Protein 5KYO (pdb70)

Foldseek 3Di:
DDDDDPLADPLQEDADDLFDWDPPPDDPLVSLVVVLVPGPAQWHWYPPQCIAIEGQAAVRLQCLQAVCVFWFLLFWFGPCVPVRVLLRDPPSRPDPPQNVLVLVLLQVLLDCVLCVVLLVVLLVLLLVLCVVCVVVQKDFCLPSPLQSPQLSSLCVQQVDDPVCSVVSSVLLVVCCVDNVNSLVVLLVVCVVVLVVCLVPPDSHSSSVLQPDDRVNDHDDSRNSSRVSSCSSNVCRLQLSQLVQVLVQVLQVPVVVLLVCLVPVVLQLLLLLLSLLQDQFAKIKTFGQDFDDDRNTTDHHGHMYIRGLSSNSSRCVPHPPSNDRDSVDPDRDGQSQTHHSNRNSNVVVSSSSSSSNSVSCSVRASDKHFVVNDRWIWGGDSGIHTPTTMMGGDD/DDDDPQADPQLEDADDLFFWDDPPDDPLNSLVVVLVVHAQWHWYPPQCIAIEGQAAVRLQCQLAVCVFWFLLFWDGPCVPVRVLPRDPPSRDDPPQNVLVLVLLLVLLDCVLCVVLLVVLLVLLQVLCVVCVVVQKDQCLPSHLQSPQQSSLCVQQVHDPVCSVVVSVLLCVCVVVDNVNSLVVLLVVCLVVLVVCLVPNDSHSSVVLQPDDDPNHHDDSRNSSRVSSCSSNVCRPQLSFLVQQLVQVCQVPVVVLLVCLVPVVLQLLLLLLSLLQDQFAKIKTFGQAWDQDSNTIDHHGHMYIRGQSSNSSHVVPHPPSNDRDSPDDDRDGQSQGHHSNRNSNVVVSSSSSSSNSVSCSVRFSDKHFVVNDDWIWGGDSTIHTDTTMMGGDD/DDDDPQDDPLQEDADDLFFWDPPPDDPLRSLLVVLVPGPQWGWYPPQVIAIEGQAQVRLQCLQAVCVQWFLLFWDGPCPPVRVQLRDPPSRPDPPQNQLVLVLLLVLQDCVLCVVLLVVLLVLLQVLCVVCVVVQKDQCLPSPLQSPQQSSLCVQQVHDPVCSVVVSVLLVVVCPVVSLVVLLVVCLVVLVVCLVPPDSHSSVVLQPPDGPRHHDDSRNSSSVSSCSRNVCRLQLSFLVQQVVQVLQVVVVVLLVCLVPVVLQLQLLVLSLLLDQFAKIKTFRQDWDDDPNTIDHGGHMYIRGQSSNSSRCVPYPPSNDRDRVDDPSDGQSQTDHSNRDSNVVVSSSSSSSNSNSCSVRFSDKHFVVNDRWIWTGDSTTHTPTTMIGGDD/DQDPFADPQQEDADDLFFWDDLDDPLVSLLVVLVRAQKGWYPPQPIAIEGQAAVSLQCLQAVCVFWFLLFKFGPCVPCRVLVRDPPSRGDPPVNVVVLCLLLVLLDDPLCVVLLVVLLVLLLVLCVVCVVVQKDFCLPSPLQSPQQSSLCVQQVDDPVCSVVSSVLLCCCVPNPPNVPSLVVLLVVCLVVLVVCVVPPDSHSSVVSVCDDSRNSSRVSSCSSNVCRLQLSFLVQQVVQVLQVCVVVLLVCLVPVVLQLLQVLLSLLQDQWAKIKTFGQPFDDDRNTTDHGRHMYIRGQSNNSSHCVQDPPSNDRDSPDDRRDGASQTDHSNRDSNVVVSSSSSSSNSVSCSVSASHKHFVVNDDWIWTGHSTTHIDTTMIGGDD/DDPQADPLQEDADDLFFWDPPDPLVSLLVVLVPRPFQWHWYPPQLIAIEGQAQVRLQCLQAVCVFWFLLFWDGPCVPPRVLPRDPPSRGDPPQNVLVLVLLLVLLDCVLCVVLLVVLQVLLLVLCVVCVVVQKDQCLVSHLQSPQQSSLCVQQVDDPVCSVVVSVLLCCCVPNDPDNVPSLVVLCVVCLVVLVVCVVPNDSHSSVCRVPPDGPVDDSRNSSRVSSCSSNVCRLQLSFLVQVVVQVLQVPVVVLLVCLVPVVLQLLLLVLSLLQDQFAKIKTFGQAWDDDRNTIDHGRHIYIRGQSSNSSHCVQAPPSNDRDSVDDPRDGQSQTDHSSRNSNVVVSSSSSSSNSVSCSVSFSHKHFVVNDDWIWGGDSTTHIDGTMIGGDD/DQDPQADPVQEDADDLFFWDPPPDDPLNSLLVDWGWYPPQLIAIEHQAQVSLQCLQAVCVFWFLLFWDGPCVPCRVLVRDPPSRGDPPVNVLVLVLLLVLLDCVLCVVLLVVLQVLLLVLCVVCVVVQKDQCLVSHLQSPQQSSLCVQQVHDPVCSVVVSVLLVCQCVNVCSVVVLLVVCLVVLVVCVVPPDSHSSSCRQPDDSPPGADSRNSSRVSSCSSNVCRLQLSQLVQQVVQVLQVPVVVLLVCLVPVVLQLLQLLLSLLQDQFAKIKTFGQDFDDDPNTTDHGRHMYIRGQSNNSSHCPQDPPSNDRDSPDPDGDGQSQTDHSNRHSNVVVSSSSSSSNSVSCSPSASHKHFVVNDDWIWTGDSTTHTPGTMIGGDD

CATH classification: 1.10.630.10

Secondary structure (DSSP, 8-state):
--PPPTTS-GGGB----TTSPPPTTS-HHHHHHHHHHH-SSSEEEESSTT-EEEE-SHHHHHHHHH-TTTEETT--SSSIIIIIHHH--TTTT--TTTTHHHHHHHHHHTSTTTTTTHHHHHHHHHHHHHHHHGGGTEEEHHHHTGGGSHHHHHHHHTT--GGGHHHHHHHHHHH---HHHHHHHHHHHHHHHHHHHHHS--SSHHHHHHT--SSSSPPPHHHHHHHHHHHHHHTTHHHHHHHHHHHHHHHH-HHHHHHHHH-GGGHHHHHHHHHHH---BEEEEEE-S-EEETTEEE-TT-EEEEEHHHHHT-TTTSSSTTS--TT-S-----TT--STT--TTHHHHHHHHHHHHHHHHHH--S-EEGGGPPP-EE-SSB-EE---EEE---/----TT--GGGB----TTSPPPTT--HHHHHHHHHH---SEEEESSTT-EEEE-SHHHHHHHHH-TTTEETT--SSSIIIIIHHT--TTTT--TTTTHHHHHHHHHHTSTTTTTTHHHHHHHHHHHHHHHHGGGTEEEHHHHTGGGSHHHHHHHHTT--GGGHHHHHHHHHHHH---HHHHHHHHHHHHHHHHHHHHHS--SSHHHHHHT--BTTBPPPHHHHHHHHHHHHHHTTHHHHHHHHHHHHHHHH-HHHHHHHHH-GGGHHHHHHHHHHH---BEEEEEE-S-EEETTEEEPTT-EEEEEHHHHHT-TTTSSSTTS--SS-SS----TT-SSTT--TTHHHHHHHHHHHHHHHHHH--S-EEGGGPPP-EE-SSB-EEPP-EEE---/----TT--GGGB----TTSPPPTT--HHHHHHHHHHT---EEEESSTT-EEEE-SHHHHHHHHH-TTTEETT--SSSIIIIIHHT--TTTT--TTTHHHHHHHHHHHTSTTTTTTHHHHHHHHHHHHHHHHGGGTEEEHHHHTGGGSHHHHHHHHHT--GGGHHHHHHHHHHH--HHHHHHHHHHHHHHHHHHHHS--SSHHHHHHS-EETTEEPPHHHHHHHHHHHHHHTTHHHHHHHHHHHHHHHH-HHHHHHHHH-GGGHHHHHHHHHHH---BEEEEEE-S-EEETTEEE-TT-EEEEEHHHHHT-TTTSSSTTS--TT-S-----TT--STT--TTHHHHHHHHHHHHHHHHHH--S-EEGGGPPP-EE-SSB-EEPP-EEE---/---TT--GGGB----TTSPP----HHHHHHHHH---SEEEESSTT-EEEE-SHHHHHHHHH-TTTEETT--SSSIIIIIHHT--TTTT--TTTSHHHHHHHHHHTSHHHHTTHHHHHHHHHHHHHHHHGGGTEEEHHHHTGGGSHHHHHHHHTT--GGGHHHHHHHHHHHHS----HHHHHHHHHHHHHHHHHHHHS--SSHHHHHH---HHHHHHHHHHHHHHTTHHHHHHHHHHHHHHHH-HHHHHHHHH-GGGHHHHHHHHHHH---B--EEEE-S-EEETTEEEPTT-EEE--SHHHHSSTTTSSSTTS--TT-S-----TT-SSTT--TTHHHHHHHHHHHHHHHHHH--S-EEGGGPPP-EE-SSB-EEPP-EEE---/--TTS-GGGB----TTSPP---HHHHHHHHHHT-SSSEEEESSTT-EEEE-SHHHHHHHHH-TTTEETT--SSSIIIIIHHT--TTTT--TTTSHHHHHHHHHHTSHHHHTTHHHHHHHHHHHHHHHHGGGTEEEHHHHTGGGSHHHHHHHHTT--GGGHHHHHHHHHHHHS-----HHHHHHHHHHHHHHHHHHHHS--SSHHHHHHHS-S----HHHHHHHHHHHHHHTTHHHHHHHHHHHHHHHH-HHHHHHHHH-GGGHHHHHHHHHHH---BEEEEEE-S-EEETTEEEPTT-EEEEETHHHHT-TTTSSSTTS--TT-SS----TT--STT--TTHHHHHHHHHHHHHHHHHH--S-EEGGGPPP-EE-SSB-EEPP-EEE---/---TT--GGGB----TTSPPPTTS-HHHHHH--EEEESSTT-EEEE-SHHHHHHHHH-TTTEETT--SSSIIIIIHHT--TTTT--TTTTHHHHHHHHHHTSTTTTTTHHHHHHHHHHHHHHHHGGGTEEEHHHHTGGGSHHHHHHHHTT--GGGHHHHHHHHHHH--HHHHHHHHHHHHHHHHHHHHHS--SSHHHHHHTS-S-----HHHHHHHHHHHHHHTTHHHHHHHHHHHHHHHH-HHHHHHHHH-GGGHHHHHHHHHHH---BEEEEEE-S-EEETTEEEPTT-EEEEESHHHHT-TTTSSSTTS--TT-S-----TT-SSTT--TTHHHHHHHHHHHHHHHHHH--S-EEGGGPPP-EE-SSB-EE---EEE---

Radius of gyration: 46.47 Å; Cα contacts (8 Å, |Δi|>4): 4097; chains: 6; bounding box: 118×122×129 Å

Sequence (2334 aa):
MTERPDNVPADRVFDFDIYRDVPEGLDFHQSWREIMRQAPHPLMWTPHNGGHWVALRSDLAETVMSDFERFSNHTVLVPKETAGEAYRLIPLSLDPPEHRPFRSLLNEENLGPKPLRPIEQVVTDLAVSSLIEGFRPKGRCNFTTHEFAEQLPVRIFMRIVDLPVEDLPKLKKHLADQYTIPLDDVTKQFREYLRPVIEARRIKPGEDMISRMINGEVGGRPLTDIEAENICIQVLVGGLDTVVNMLGFTFSSHLAKDHALRRAIAADPSLIDDDALLEFFRRFPVVSSAREVLRDQEFEGVLLKAGDMVMMAPTVVVAMDDARNEDPLEFRLGRKARQHSSTFGKGSHTCPGAHHLARMEMMKVVLREWFARIPEFRIEDDAPLRYSNGIIVGSVKPFVLEWPVTERPDNVPADRVFDFDIYRDVPEGLDFHQSWREIMRQPHPLMWWTPHNGGHWVALRSDLAETVMSDFERFSNHTVLVPKETAGEAYRLIPLSLDPPEHRPFRSLLNENLGPKPLRPIEQVVTDLAVSLIEGFRPKKGRCNFTTHEFAEQLPVRIIFMRIVDLPVEDLPKLKKHLADQYTRIPLDDVTKQFREYLRPVIEARRIKPGEDMISRMINGEVGGRPLTDIEAENICIQVLVGGLDTVVNMMLGFTFSSHLAKDHALRRAIAADPSLIDDALLEFFRRFPVVSSSAREVLRDQEFEGVLLKAGDMVMAPTVVVAMDDARNEDPLEFRLGRKARQHSSTFGKGSHTCPGAHLARMEMKVVLREWFARIPEFRIEDDAPLRYSNGIIVGSVKPFVLEWPVTERPDNVPADRVFDFDIYRDVPEGLDFHQSSWREIMRQAPPLMWTPHNGGHWVALRRSDLAETVMSDFERFSNHTVLVPKETAGEAYRLIPLSLDPPEHRPFRSLLNENLGPKPLRPIEQVVTDLAVSLIEGFRPKGRCNFTHEFAEQLPVRIFMRRIVDLPVEDLPKKLKHLADQYTLDDVTKQFREYLRPVIEARRIKPGEDMISRMINGEVGGRPLTDIEAENICIQVLVGGLDTVVNMLGFTFSHLAKDHALRRAIAADPSLIDDALLEFFRRFPVVSSAREVLRDQEFEGVLLKAGDMVMAPTVVVAMDDARNEDPLEFRLGRKARQHSSTFGKGSHTCPGAHHLARMEMKVVLREWFARIPEFRIEDDAPLRYSNGIVGSVKPFVLEWPVERPDNVPADRVFDFDIYRDVPGLDFHQQSWREIMRPHPLMWTPHNGGHWVALRRSDLAETVMSDFERFSNHTVLVPKETAGEAYRLIPLSLDPPEHRPFRSLLNENLGPKPLRPIEQVVTDLAVSLIEGFRPKGRCNFTTHEFAEQLPVRIFMRIVDLPVEDLPKLKHLADQYTRPDPLDDVTKQFREYLRPVIEARRIKPGEDMISRMMINLTDIEAENICIQVLVGGLDTVVNMLGFTFSSHLAKDHALRRAIAADPSLIDDALLEFFRRFPVVSSAREVLRDQEFEGVLLKAGDMVMAPTVVVAMDDARNEDPLEFRLGRKARQHSTFGKGSHTCPGAHLARMEMKVVLREWFARIPEFRIEDDAPLRYSSNGIVGSVKPFVLEWPVRPDNVPADRVFDFDIYRDVPLDFHQSWREEIMRQAPHPLMWTPHNGGHWVALRSDLAETVMSDFERFSNHTVLVPKETAGEAYRLIPLSLDPPEHRPFRSLLNENLGPKPLRPIEQVVTDLAVSLIEGFRPKGRCNFTHEFAEQLPVVRIFMRRIVDLPVEDLPKLKHLADQYTRPDGPLDDVTKQFREYLRPVIEARRIKPGEDMISRMINGEVGGLTDIEAENICIQVLVGGLDTVVNMLGFTFSHLAKDHALRRAIAADPSLIDDALLEFFRRFPVVSSAREVLRDQEFEGVLLKAGDMVMAPTVVVAMDDARNEDPLEFRLGRKARQHSSTFGKGSHTCPGAHLARMEMKVVLREWFARIPEFRIEDDAPLRYSNGIVGSVKPFVLEWPVERPDNVPADRVFDFDIYRDVPEGLDFHQSWREPLMWTPHNGGHWVALRSDDLAETVMSSDFERFSNHTVLVPKETAGEAYRLIPLSLDPPEHRPFRSLLNENLGPKPLRPIEQVVTDLAVSLIEGFRPKGRCNFTHEFAEQLPVRIFMRIVDLPVEDLPKLKHLADQYTPLDDVTKQFREYLRPVIEARRIKPGEDMMISRMMINGEVGGPLTDIEAENICIQVLVGGLDTVVNMLGFTFSSHLAKDHALRRAIAADPSLIDDALLEFFRRFPVVSSAREVLRDQEFEGVLLKAGDMVMAPTVVVAMDDARNEDPLEFRLGRKARQHSTFGKGSHTCPGAHHLARRMEMKVVLREWFARIPEFRIEDDAPLRYSNGIVGSVKPFVLEWPV

InterPro domains:
  IPR001128 Cytochrome P450 [PF00067] (198-374)
  IPR002397 Cytochrome P450, B-class [PR00359] (105-116)
  IPR002397 Cytochrome P450, B-class [PR00359] (151-167)
  IPR002397 Cytochrome P450, B-class [PR00359] (168-183)
  IPR002397 Cytochrome P450, B-class [PR00359] (204-226)
  IPR002397 Cytochrome P450, B-class [PR00359] (301-328)
  IPR002397 Cytochrome P450, B-class [PR00359] (329-344)
  IPR002397 Cytochrome P450, B-class [PR00359] (350-359)
  IPR002397 Cytochrome P450, B-class [PR00359] (359-370)
  IPR017972 Cytochrome P450, conserved site [PS00086] (352-361)
  IPR036396 Cytochrome P450 superfamily [G3DSA:1.10.630.10] (12-410)
  IPR036396 Cytochrome P450 superfamily [SSF48264] (34-408)

Structure (mmCIF, N/CA/C/O backbone):
data_5KYO
#
_entry.id   5KYO
#
_cell.length_a   99.426
_cell.length_b   100.031
_cell.length_c   99.963
_cell.angle_alpha   63.46
_cell.angle_beta   63.66
_cell.angle_gamma   63.67
#
_symmetry.space_group_name_H-M   'P 1'
#
loop_
_entity.id
_entity.type
_entity.pdbx_description
1 polymer CYP101J2
2 non-polymer 'PROTOPORPHYRIN IX CONTAINING FE'
3 water water
#
loop_
_atom_site.group_PDB
_atom_site.id
_atom_site.type_symbol
_atom_site.label_atom_id
_atom_site.label_alt_id
_atom_site.label_comp_id
_atom_site.label_asym_id
_atom_site.label_entity_id
_atom_site.label_seq_id
_atom_site.pdbx_PDB_ins_code
_atom_site.Cartn_x
_atom_site.Cartn_y
_atom_site.Cartn_z
_atom_site.occupancy
_atom_site.B_iso_or_equiv
_atom_site.auth_seq_id
_atom_site.auth_comp_id
_atom_site.auth_asym_id
_atom_site.auth_atom_id
_atom_site.pdbx_PDB_model_num
ATOM 1 N N . MET A 1 32 ? -15.996 -175.986 148.855 1.00 48.63 12 MET A N 1
ATOM 2 C CA . MET A 1 32 ? -14.566 -176.234 148.699 1.00 49.01 12 MET A CA 1
ATOM 3 C C . MET A 1 32 ? -14.253 -177.731 148.692 1.00 49.69 12 MET A C 1
ATOM 4 O O . MET A 1 32 ? -13.092 -178.133 148.813 1.00 42.59 12 MET A O 1
ATOM 6 N N . THR A 1 33 ? -15.290 -178.554 148.562 1.00 55.13 13 THR A N 1
ATOM 7 C CA . THR A 1 33 ? -15.106 -180.002 148.585 1.00 54.54 13 THR A CA 1
ATOM 8 C C . THR A 1 33 ? -15.284 -180.632 147.206 1.00 56.33 13 THR A C 1
ATOM 9 O O . THR A 1 33 ? -16.064 -180.147 146.377 1.00 50.10 13 THR A O 1
ATOM 13 N N . GLU A 1 34 ? -14.555 -181.722 146.985 1.00 63.00 14 GLU A N 1
ATOM 14 C CA . GLU A 1 34 ? -14.622 -182.482 145.745 1.00 67.13 14 GLU A CA 1
ATOM 15 C C . GLU A 1 34 ? -16.054 -182.899 145.434 1.00 66.18 14 GLU A C 1
ATOM 16 O O . GLU A 1 34 ? -16.769 -183.401 146.304 1.00 66.58 14 GLU A O 1
ATOM 22 N N . ARG A 1 35 ? -16.468 -182.675 144.190 1.00 61.67 15 ARG A N 1
ATOM 23 C CA . ARG A 1 35 ? -17.788 -183.086 143.733 1.00 52.41 15 ARG A CA 1
ATOM 24 C C . ARG A 1 35 ? -17.857 -184.611 143.643 1.00 53.95 15 ARG A C 1
ATOM 25 O O . ARG A 1 35 ? -17.109 -185.232 142.881 1.00 55.21 15 ARG A O 1
ATOM 28 N N . PRO A 1 36 ? -18.750 -185.219 144.436 1.00 48.11 16 PRO A N 1
ATOM 29 C CA . PRO A 1 36 ? -18.894 -186.674 144.556 1.00 45.35 16 PRO A CA 1
ATOM 30 C C . PRO A 1 36 ? -19.616 -187.265 143.358 1.00 40.82 16 PRO A C 1
ATOM 31 O O . PRO A 1 36 ? -20.289 -186.526 142.643 1.00 39.54 16 PRO A O 1
ATOM 35 N N . ASP A 1 37 ? -19.490 -188.579 143.162 1.00 39.53 17 ASP A N 1
ATOM 36 C CA . ASP A 1 37 ? -20.019 -189.246 141.971 1.00 30.36 17 ASP A CA 1
ATOM 37 C C . ASP A 1 37 ? -21.521 -189.504 142.032 1.00 33.21 17 ASP A C 1
ATOM 38 O O . ASP A 1 37 ? -22.086 -190.108 141.121 1.00 33.98 17 ASP A O 1
ATOM 40 N N . ASN A 1 38 ? -22.178 -189.060 143.099 1.00 33.71 18 ASN A N 1
ATOM 41 C CA . ASN A 1 38 ? -23.628 -189.157 143.131 1.00 30.27 18 ASN A CA 1
ATOM 42 C C . ASN A 1 38 ? -24.256 -187.794 142.849 1.00 32.33 18 ASN A C 1
ATOM 43 O O . ASN A 1 38 ? -25.476 -187.635 142.891 1.00 40.15 18 ASN A O 1
ATOM 48 N N . VAL A 1 39 ? -23.415 -186.816 142.530 1.00 33.88 19 VAL A N 1
ATOM 49 C CA . VAL A 1 39 ? -23.903 -185.467 142.256 1.00 28.29 19 VAL A CA 1
ATOM 50 C C . VAL A 1 39 ? -23.784 -185.106 140.778 1.00 26.33 19 VAL A C 1
ATOM 51 O O . VAL A 1 39 ? -22.703 -184.778 140.314 1.00 25.06 19 VAL A O 1
ATOM 55 N N . PRO A 1 40 ? -24.894 -185.183 140.031 1.00 32.30 20 PRO A N 1
ATOM 56 C CA . PRO A 1 40 ? -24.875 -184.609 138.678 1.00 41.22 20 PRO A CA 1
ATOM 57 C C . PRO A 1 40 ? -24.455 -183.142 138.710 1.00 48.38 20 PRO A C 1
ATOM 58 O O . PRO A 1 40 ? -24.914 -182.394 139.569 1.00 48.63 20 PRO A O 1
ATOM 62 N N . ALA A 1 41 ? -23.583 -182.743 137.790 1.00 50.90 21 ALA A N 1
ATOM 63 C CA . ALA A 1 41 ? -23.106 -181.367 137.741 1.00 47.37 21 ALA A CA 1
ATOM 64 C C . ALA A 1 41 ? -24.233 -180.422 137.327 1.00 46.66 21 ALA A C 1
ATOM 65 O O . ALA A 1 41 ? -24.109 -179.204 137.431 1.00 53.70 21 ALA A O 1
ATOM 67 N N . ASP A 1 42 ? -25.331 -181.002 136.855 1.00 41.55 22 ASP A N 1
ATOM 68 C CA . ASP A 1 42 ? -26.529 -180.249 136.517 1.00 44.65 22 ASP A CA 1
ATOM 69 C C . ASP A 1 42 ? -27.209 -179.692 137.774 1.00 44.43 22 ASP A C 1
ATOM 70 O O . ASP A 1 42 ? -28.010 -178.760 137.693 1.00 48.06 22 ASP A O 1
ATOM 75 N N . ARG A 1 43 ? -26.889 -180.261 138.933 1.00 40.69 23 ARG A N 1
ATOM 76 C CA . ARG A 1 43 ? -27.506 -179.819 140.185 1.00 34.17 23 ARG A CA 1
ATOM 77 C C . ARG A 1 43 ? -26.558 -179.021 141.078 1.00 36.72 23 ARG A C 1
ATOM 78 O O . ARG A 1 43 ? -26.868 -178.752 142.237 1.00 33.27 23 ARG A O 1
ATOM 86 N N . VAL A 1 44 ? -25.414 -178.627 140.529 1.00 39.37 24 VAL A N 1
ATOM 87 C CA . VAL A 1 44 ? -24.422 -177.833 141.258 1.00 41.72 24 VAL A CA 1
ATOM 88 C C . VAL A 1 44 ? -24.763 -176.330 141.291 1.00 39.14 24 VAL A C 1
ATOM 89 O O . VAL A 1 44 ? -25.138 -175.760 140.258 1.00 32.58 24 VAL A O 1
ATOM 93 N N . PHE A 1 45 ? -24.638 -175.704 142.469 1.00 32.49 25 PHE A N 1
ATOM 94 C CA . PHE A 1 45 ? -24.927 -174.276 142.640 1.00 35.36 25 PHE A CA 1
ATOM 95 C C . PHE A 1 45 ? -24.122 -173.702 143.813 1.00 34.98 25 PHE A C 1
ATOM 96 O O . PHE A 1 45 ? -23.642 -174.449 144.663 1.00 27.56 25 PHE A O 1
ATOM 104 N N . ASP A 1 46 ? -23.919 -172.386 143.799 1.00 31.54 26 ASP A N 1
ATOM 105 C CA . ASP A 1 46 ? -22.944 -171.719 144.666 1.00 37.69 26 ASP A CA 1
ATOM 106 C C . ASP A 1 46 ? -23.598 -171.159 145.917 1.00 35.36 26 ASP A C 1
ATOM 107 O O . ASP A 1 46 ? -23.880 -169.960 146.013 1.00 28.57 26 ASP A O 1
ATOM 112 N N . PHE A 1 47 ? -23.815 -172.034 146.895 1.00 31.50 27 PHE A N 1
ATOM 113 C CA . PHE A 1 47 ? -24.628 -171.678 148.051 1.00 27.40 27 PHE A CA 1
ATOM 114 C C . PHE A 1 47 ? -23.840 -171.807 149.351 1.00 36.91 27 PHE A C 1
ATOM 115 O O . PHE A 1 47 ? -23.307 -172.875 149.662 1.00 39.89 27 PHE A O 1
ATOM 123 N N . ASP A 1 48 ? -23.724 -170.705 150.087 1.00 29.16 28 ASP A N 1
ATOM 124 C CA . ASP A 1 48 ? -23.104 -170.722 151.422 1.00 23.79 28 ASP A CA 1
ATOM 125 C C . ASP A 1 48 ? -24.153 -170.203 152.422 1.00 21.04 28 ASP A C 1
ATOM 126 O O . ASP A 1 48 ? -24.564 -169.045 152.355 1.00 22.82 28 ASP A O 1
ATOM 131 N N . ILE A 1 49 ? -24.603 -171.080 153.315 1.00 16.99 29 ILE A N 1
ATOM 132 C CA . ILE A 1 49 ? -25.673 -170.731 154.265 1.00 14.47 29 ILE A CA 1
ATOM 133 C C . ILE A 1 49 ? -25.147 -169.735 155.289 1.00 24.29 29 ILE A C 1
ATOM 134 O O . ILE A 1 49 ? -25.924 -169.126 156.023 1.00 28.61 29 ILE A O 1
ATOM 139 N N . TYR A 1 50 ? -23.829 -169.547 155.324 1.00 21.77 30 TYR A N 1
ATOM 140 C CA . TYR A 1 50 ? -23.227 -168.586 156.248 1.00 22.13 30 TYR A CA 1
ATOM 141 C C . TYR A 1 50 ? -22.884 -167.229 155.619 1.00 24.13 30 TYR A C 1
ATOM 142 O O . TYR A 1 50 ? -22.558 -166.268 156.326 1.00 25.21 30 TYR A O 1
ATOM 151 N N . ARG A 1 51 ? -22.974 -167.166 154.296 1.00 24.80 31 ARG A N 1
ATOM 152 C CA . ARG A 1 51 ? -22.603 -165.975 153.522 1.00 24.47 31 ARG A CA 1
ATOM 153 C C . ARG A 1 51 ? -23.683 -164.899 153.577 1.00 23.96 31 ARG A C 1
ATOM 154 O O . ARG A 1 51 ? -24.874 -165.205 153.539 1.00 24.12 31 ARG A O 1
ATOM 162 N N . ASP A 1 52 ? -23.260 -163.643 153.687 1.00 28.36 32 ASP A N 1
ATOM 163 C CA . ASP A 1 52 ? -24.188 -162.522 153.812 1.00 34.77 32 ASP A CA 1
ATOM 164 C C . ASP A 1 52 ? -25.096 -162.354 152.614 1.00 32.32 32 ASP A C 1
ATOM 165 O O . ASP A 1 52 ? -24.741 -162.689 151.481 1.00 21.68 32 ASP A O 1
ATOM 170 N N . VAL A 1 53 ? -26.282 -161.827 152.880 1.00 16.46 33 VAL A N 1
ATOM 171 C CA . VAL A 1 53 ? -27.173 -161.386 151.816 1.00 23.95 33 VAL A CA 1
ATOM 172 C C . VAL A 1 53 ? -26.447 -160.286 151.041 1.00 24.52 33 VAL A C 1
ATOM 173 O O . VAL A 1 53 ? -25.838 -159.409 151.647 1.00 24.79 33 VAL A O 1
ATOM 177 N N . PRO A 1 54 ? -26.457 -160.368 149.699 1.00 30.40 34 PRO A N 1
ATOM 178 C CA . PRO A 1 54 ? -25.856 -159.304 148.886 1.00 38.92 34 PRO A CA 1
ATOM 179 C C . PRO A 1 54 ? -26.452 -157.928 149.182 1.00 39.88 34 PRO A C 1
ATOM 180 O O . PRO A 1 54 ? -27.673 -157.760 149.200 1.00 28.23 34 PRO A O 1
ATOM 184 N N . GLU A 1 55 ? -25.582 -156.965 149.459 1.00 48.62 35 GLU A N 1
ATOM 185 C CA . GLU A 1 55 ? -25.989 -155.575 149.589 1.00 55.09 35 GLU A CA 1
ATOM 186 C C . GLU A 1 55 ? -26.401 -155.067 148.214 1.00 56.57 35 GLU A C 1
ATOM 187 O O . GLU A 1 55 ? -25.576 -155.015 147.301 1.00 68.09 35 GLU A O 1
ATOM 193 N N . GLY A 1 56 ? -27.667 -154.693 148.054 1.00 49.36 36 GLY A N 1
ATOM 194 C CA . GLY A 1 56 ? -28.631 -154.679 149.136 1.00 42.33 36 GLY A CA 1
ATOM 195 C C . GLY A 1 56 ? -29.988 -155.206 148.702 1.00 40.00 36 GLY A C 1
ATOM 196 O O . GLY A 1 56 ? -30.898 -154.439 148.379 1.00 49.36 36 GLY A O 1
ATOM 197 N N . LEU A 1 57 ? -30.107 -156.529 148.669 1.00 26.54 37 LEU A N 1
ATOM 198 C CA . LEU A 1 57 ? -31.384 -157.200 148.459 1.00 29.98 37 LEU A CA 1
ATOM 199 C C . LEU A 1 57 ? -32.074 -157.390 149.807 1.00 30.59 37 LEU A C 1
ATOM 200 O O . LEU A 1 57 ? -31.432 -157.282 150.850 1.00 28.20 37 LEU A O 1
ATOM 205 N N . ASP A 1 58 ? -33.377 -157.646 149.780 1.00 30.71 38 ASP A N 1
ATOM 206 C CA . ASP A 1 58 ? -34.082 -158.084 150.973 1.00 36.45 38 ASP A CA 1
ATOM 207 C C . ASP A 1 58 ? -33.740 -159.547 151.238 1.00 24.57 38 ASP A C 1
ATOM 208 O O . ASP A 1 58 ? -33.604 -160.322 150.304 1.00 22.38 38 ASP A O 1
ATOM 213 N N . PHE A 1 59 ? -33.601 -159.921 152.510 1.00 21.35 39 PHE A N 1
ATOM 214 C CA . PHE A 1 59 ? -33.285 -161.300 152.907 1.00 18.87 39 PHE A CA 1
ATOM 215 C C . PHE A 1 59 ? -34.155 -162.334 152.202 1.00 20.29 39 PHE A C 1
ATOM 216 O O . PHE A 1 59 ? -33.651 -163.253 151.555 1.00 22.69 39 PHE A O 1
ATOM 224 N N . HIS A 1 60 ? -35.470 -162.203 152.327 1.00 17.47 40 HIS A N 1
ATOM 225 C CA . HIS A 1 60 ? -36.336 -163.241 151.790 1.00 16.46 40 HIS A CA 1
ATOM 226 C C . HIS A 1 60 ? -36.406 -163.189 150.253 1.00 22.53 40 HIS A C 1
ATOM 227 O O . HIS A 1 60 ? -36.540 -164.227 149.590 1.00 19.94 40 HIS A O 1
ATOM 234 N N . GLN A 1 61 ? -36.277 -161.987 149.698 1.00 22.72 41 GLN A N 1
ATOM 235 C CA . GLN A 1 61 ? -36.240 -161.800 148.254 1.00 25.70 41 GLN A CA 1
ATOM 236 C C . GLN A 1 61 ? -35.037 -162.529 147.657 1.00 26.10 41 GLN A C 1
ATOM 237 O O . GLN A 1 61 ? -35.175 -163.273 146.701 1.00 19.27 41 GLN A O 1
ATOM 243 N N . SER A 1 62 ? -33.866 -162.303 148.248 1.00 26.38 42 SER A N 1
ATOM 244 C CA . SER A 1 62 ? -32.634 -163.013 147.909 1.00 29.24 42 SER A CA 1
ATOM 245 C C . SER A 1 62 ? -32.837 -164.526 147.777 1.00 32.81 42 SER A C 1
ATOM 246 O O . SER A 1 62 ? -32.414 -165.153 146.779 1.00 24.38 42 SER A O 1
ATOM 249 N N . TRP A 1 63 ? -33.478 -165.102 148.792 1.00 24.79 43 TRP A N 1
ATOM 250 C CA . TRP A 1 63 ? -33.771 -166.531 148.820 1.00 31.88 43 TRP A CA 1
ATOM 251 C C . TRP A 1 63 ? -34.692 -166.922 147.674 1.00 32.97 43 TRP A C 1
ATOM 252 O O . TRP A 1 63 ? -34.509 -167.960 147.050 1.00 27.20 43 TRP A O 1
ATOM 263 N N . ARG A 1 64 ? -35.686 -166.086 147.393 1.00 26.50 44 ARG A N 1
ATOM 264 C CA . ARG A 1 64 ? -36.625 -166.381 146.323 1.00 22.63 44 ARG A CA 1
ATOM 265 C C . ARG A 1 64 ? -35.922 -166.408 144.960 1.00 27.41 44 ARG A C 1
ATOM 266 O O . ARG A 1 64 ? -36.277 -167.203 144.087 1.00 30.50 44 ARG A O 1
ATOM 274 N N . GLU A 1 65 ? -34.917 -165.554 144.787 1.00 28.04 45 GLU A N 1
ATOM 275 C CA . GLU A 1 65 ? -34.132 -165.548 143.552 1.00 37.08 45 GLU A CA 1
ATOM 276 C C . GLU A 1 65 ? -33.292 -166.814 143.428 1.00 37.19 45 GLU A C 1
ATOM 277 O O . GLU A 1 65 ? -33.137 -167.360 142.334 1.00 37.98 45 GLU A O 1
ATOM 283 N N . ILE A 1 66 ? -32.754 -167.278 144.552 1.00 34.31 46 ILE A N 1
ATOM 284 C CA . ILE A 1 66 ? -32.016 -168.541 144.579 1.00 33.36 46 ILE A CA 1
ATOM 285 C C . ILE A 1 66 ? -32.937 -169.682 144.164 1.00 32.02 46 ILE A C 1
ATOM 286 O O . ILE A 1 66 ? -32.565 -170.518 143.332 1.00 31.01 46 ILE A O 1
ATOM 291 N N . MET A 1 67 ? -34.151 -169.686 144.722 1.00 22.68 47 MET A N 1
ATOM 292 C CA . MET A 1 67 ? -35.163 -170.695 144.408 1.00 26.22 47 MET A CA 1
ATOM 293 C C . MET A 1 67 ? -35.579 -170.644 142.934 1.00 32.55 47 MET A C 1
ATOM 294 O O . MET A 1 67 ? -35.841 -171.678 142.303 1.00 29.90 47 MET A O 1
ATOM 299 N N . ARG A 1 68 ? -35.635 -169.431 142.394 1.00 37.28 48 ARG A N 1
ATOM 300 C CA . ARG A 1 68 ? -36.141 -169.210 141.045 1.00 35.61 48 ARG A CA 1
ATOM 301 C C . ARG A 1 68 ? -35.108 -169.588 139.982 1.00 37.52 48 ARG A C 1
ATOM 302 O O . ARG A 1 68 ? -35.462 -170.048 138.892 1.00 39.30 48 ARG A O 1
ATOM 306 N N . GLN A 1 69 ? -33.832 -169.407 140.302 1.00 33.38 49 GLN A N 1
ATOM 307 C CA . GLN A 1 69 ? -32.757 -169.697 139.349 1.00 39.66 49 GLN A CA 1
ATOM 308 C C . GLN A 1 69 ? -32.361 -171.180 139.313 1.00 42.75 49 GLN A C 1
ATOM 309 O O . GLN A 1 69 ? -31.685 -171.629 138.383 1.00 40.43 49 GLN A O 1
ATOM 311 N N . ALA A 1 70 ? -32.792 -171.941 140.314 1.00 37.86 50 ALA A N 1
ATOM 312 C CA . ALA A 1 70 ? -32.380 -173.340 140.442 1.00 38.48 50 ALA A CA 1
ATOM 313 C C . ALA A 1 70 ? -33.102 -174.286 139.487 1.00 37.63 50 ALA A C 1
ATOM 314 O O . ALA A 1 70 ? -34.325 -174.424 139.550 1.00 31.16 50 ALA A O 1
ATOM 316 N N . PRO A 1 71 ? -32.329 -174.971 138.620 1.00 42.58 51 PRO A N 1
ATOM 317 C CA . PRO A 1 71 ? -32.791 -175.945 137.617 1.00 45.62 51 PRO A CA 1
ATOM 318 C C . PRO A 1 71 ? -33.562 -177.133 138.195 1.00 40.47 51 PRO A C 1
ATOM 319 O O . PRO A 1 71 ? -34.327 -177.769 137.467 1.00 35.80 51 PRO A O 1
ATOM 323 N N . HIS A 1 72 ? -33.349 -177.438 139.473 1.00 38.56 52 HIS A N 1
ATOM 324 C CA . HIS A 1 72 ? -34.060 -178.526 140.138 1.00 42.04 52 HIS A CA 1
ATOM 325 C C . HIS A 1 72 ? -34.491 -178.128 141.549 1.00 38.75 52 HIS A C 1
ATOM 326 O O . HIS A 1 72 ? -33.860 -177.278 142.170 1.00 46.07 52 HIS A O 1
ATOM 333 N N . PRO A 1 73 ? -35.574 -178.744 142.050 1.00 28.41 53 PRO A N 1
ATOM 334 C CA . PRO A 1 73 ? -36.010 -178.578 143.441 1.00 34.16 53 PRO A CA 1
ATOM 335 C C . PRO A 1 73 ? -34.928 -178.981 144.444 1.00 34.05 53 PRO A C 1
ATOM 336 O O . PRO A 1 73 ? -34.896 -178.465 145.562 1.00 35.50 53 PRO A O 1
ATOM 340 N N . LEU A 1 74 ? -34.055 -179.902 144.050 1.00 26.75 54 LEU A N 1
ATOM 341 C CA . LEU A 1 74 ? -32.984 -180.341 144.931 1.00 23.75 54 LEU A CA 1
ATOM 342 C C . LEU A 1 74 ? -31.650 -180.066 144.274 1.00 25.10 54 LEU A C 1
ATOM 343 O O . LEU A 1 74 ? -31.303 -180.703 143.284 1.00 29.79 54 LEU A O 1
ATOM 348 N N . MET A 1 75 ? -30.905 -179.114 144.819 1.00 22.92 55 MET A N 1
ATOM 349 C CA . MET A 1 75 ? -29.579 -178.784 144.299 1.00 25.71 55 MET A CA 1
ATOM 350 C C . MET A 1 75 ? -28.497 -179.210 145.288 1.00 29.85 55 MET A C 1
ATOM 351 O O . MET A 1 75 ? -28.799 -179.651 146.401 1.00 29.54 55 MET A O 1
ATOM 356 N N . TRP A 1 76 ? -27.237 -179.060 144.881 1.00 27.84 56 TRP A N 1
ATOM 357 C CA . TRP A 1 76 ? -26.094 -179.485 145.683 1.00 25.56 56 TRP A CA 1
ATOM 358 C C . TRP A 1 76 ? -25.006 -178.422 145.624 1.00 25.66 56 TRP A C 1
ATOM 359 O O . TRP A 1 76 ? -24.713 -177.882 144.555 1.00 19.78 56 TRP A O 1
ATOM 370 N N . THR A 1 77 ? -24.426 -178.111 146.778 1.00 19.43 57 THR A N 1
ATOM 371 C CA . THR A 1 77 ? -23.417 -177.058 146.894 1.00 19.10 57 THR A CA 1
ATOM 372 C C . THR A 1 77 ? -22.123 -177.643 147.449 1.00 27.85 57 THR A C 1
ATOM 373 O O . THR A 1 77 ? -22.152 -178.460 148.369 1.00 22.09 57 THR A O 1
ATOM 377 N N . PRO A 1 78 ? -20.977 -177.229 146.888 1.00 31.83 58 PRO A N 1
ATOM 378 C CA . PRO A 1 78 ? -19.676 -177.697 147.385 1.00 33.41 58 PRO A CA 1
ATOM 379 C C . PRO A 1 78 ? -19.283 -177.095 148.735 1.00 34.55 58 PRO A C 1
ATOM 380 O O . PRO A 1 78 ? -18.351 -177.589 149.366 1.00 30.81 58 PRO A O 1
ATOM 384 N N . HIS A 1 79 ? -19.971 -176.038 149.160 1.00 33.03 59 HIS A N 1
ATOM 385 C CA . HIS A 1 79 ? -19.624 -175.348 150.402 1.00 27.15 59 HIS A CA 1
ATOM 386 C C . HIS A 1 79 ? -20.025 -176.165 151.635 1.00 26.25 59 HIS A C 1
ATOM 387 O O . HIS A 1 79 ? -20.942 -176.984 151.563 1.00 24.70 59 HIS A O 1
ATOM 394 N N . ASN A 1 80 ? -19.322 -175.948 152.747 1.00 24.94 60 ASN A N 1
ATOM 395 C CA . ASN A 1 80 ? -19.695 -176.543 154.036 1.00 23.61 60 ASN A CA 1
ATOM 396 C C . ASN A 1 80 ? -19.808 -178.072 153.977 1.00 29.33 60 ASN A C 1
ATOM 397 O O . ASN A 1 80 ? -20.864 -178.626 154.230 1.00 29.83 60 ASN A O 1
ATOM 402 N N . GLY A 1 81 ? -18.722 -178.746 153.602 1.00 35.31 61 GLY A N 1
ATOM 403 C CA . GLY A 1 81 ? -18.713 -180.198 153.501 1.00 37.23 61 GLY A CA 1
ATOM 404 C C . GLY A 1 81 ? -19.349 -180.786 152.244 1.00 36.93 61 GLY A C 1
ATOM 405 O O . GLY A 1 81 ? -19.156 -181.964 151.928 1.00 27.07 61 GLY A O 1
ATOM 406 N N . GLY A 1 82 ? -20.108 -179.970 151.519 1.00 30.82 62 GLY A N 1
ATOM 407 C CA . GLY A 1 82 ? -20.877 -180.453 150.384 1.00 38.85 62 GLY A CA 1
ATOM 408 C C . GLY A 1 82 ? -22.217 -181.000 150.842 1.00 38.95 62 GLY A C 1
ATOM 409 O O . GLY A 1 82 ? -22.263 -181.939 151.642 1.00 37.81 62 GLY A O 1
ATOM 410 N N . HIS A 1 83 ? -23.312 -180.418 150.359 1.00 28.13 63 HIS A N 1
ATOM 411 C CA . HIS A 1 83 ? -24.623 -180.873 150.812 1.00 26.09 63 HIS A CA 1
ATOM 412 C C . HIS A 1 83 ? -25.759 -180.484 149.883 1.00 29.73 63 HIS A C 1
ATOM 413 O O . HIS A 1 83 ? -25.669 -179.505 149.146 1.00 31.37 63 HIS A O 1
ATOM 420 N N . TRP A 1 84 ? -26.824 -181.278 149.915 1.00 28.56 64 TRP A N 1
ATOM 421 C CA . TRP A 1 84 ? -28.009 -180.995 149.122 1.00 33.44 64 TRP A CA 1
ATOM 422 C C . TRP A 1 84 ? -28.875 -179.936 149.797 1.00 32.67 64 TRP A C 1
ATOM 423 O O . TRP A 1 84 ? -28.858 -179.793 151.025 1.00 30.83 64 TRP A O 1
ATOM 434 N N . VAL A 1 85 ? -29.637 -179.204 148.988 1.00 31.61 65 VAL A N 1
ATOM 435 C CA . VAL A 1 85 ? -30.547 -178.187 149.506 1.00 29.89 65 VAL A CA 1
ATOM 436 C C . VAL A 1 85 ? -31.931 -178.319 148.867 1.00 29.72 65 VAL A C 1
ATOM 437 O O . VAL A 1 85 ? -32.071 -178.266 147.638 1.00 34.11 65 VAL A O 1
ATOM 441 N N . ALA A 1 86 ? -32.949 -178.504 149.702 1.00 25.00 66 ALA A N 1
ATOM 442 C CA . ALA A 1 86 ? -34.327 -178.527 149.222 1.00 27.16 66 ALA A CA 1
ATOM 443 C C . ALA A 1 86 ? -34.798 -177.095 148.978 1.00 31.47 66 ALA A C 1
ATOM 444 O O . ALA A 1 86 ? -34.794 -176.258 149.901 1.00 22.14 66 ALA A O 1
ATOM 446 N N . LEU A 1 87 ? -35.190 -176.822 147.733 1.00 23.61 67 LEU A N 1
ATOM 447 C CA . LEU A 1 87 ? -35.510 -175.461 147.305 1.00 29.55 67 LEU A CA 1
ATOM 448 C C . LEU A 1 87 ? -36.975 -175.243 146.923 1.00 28.18 67 LEU A C 1
ATOM 449 O O . LEU A 1 87 ? -37.330 -174.202 146.351 1.00 38.34 67 LEU A O 1
ATOM 454 N N . ARG A 1 88 ? -37.822 -176.217 147.223 1.00 24.26 68 ARG A N 1
ATOM 455 C CA . ARG A 1 88 ? -39.267 -176.052 147.053 1.00 29.04 68 ARG A CA 1
ATOM 456 C C . ARG A 1 88 ? -39.991 -176.380 148.355 1.00 32.27 68 ARG A C 1
ATOM 457 O O . ARG A 1 88 ? -39.454 -177.096 149.210 1.00 29.67 68 ARG A O 1
ATOM 465 N N . SER A 1 89 ? -41.214 -175.873 148.499 1.00 33.67 69 SER A N 1
ATOM 466 C CA . SER A 1 89 ? -41.937 -175.978 149.770 1.00 38.94 69 SER A CA 1
ATOM 467 C C . SER A 1 89 ? -42.230 -177.423 150.176 1.00 39.25 69 SER A C 1
ATOM 468 O O . SER A 1 89 ? -41.810 -177.881 151.243 1.00 28.91 69 SER A O 1
ATOM 471 N N . ASP A 1 90 ? -42.956 -178.137 149.322 1.00 42.34 70 ASP A N 1
ATOM 472 C CA . ASP A 1 90 ? -43.382 -179.496 149.642 1.00 37.84 70 ASP A CA 1
ATOM 473 C C . ASP A 1 90 ? -42.181 -180.390 149.936 1.00 30.96 70 ASP A C 1
ATOM 474 O O . ASP A 1 90 ? -42.213 -181.219 150.841 1.00 28.09 70 ASP A O 1
ATOM 479 N N . LEU A 1 91 ? -41.117 -180.194 149.169 1.00 37.53 71 LEU A N 1
ATOM 480 C CA . LEU A 1 91 ? -39.873 -180.925 149.353 1.00 36.25 71 LEU A CA 1
ATOM 481 C C . LEU A 1 91 ? -39.244 -180.662 150.727 1.00 29.97 71 LEU A C 1
ATOM 482 O O . LEU A 1 91 ? -38.927 -181.592 151.474 1.00 23.90 71 LEU A O 1
ATOM 487 N N . ALA A 1 92 ? -39.063 -179.384 151.043 1.00 28.33 72 ALA A N 1
ATOM 488 C CA . ALA A 1 92 ? -38.520 -178.959 152.335 1.00 27.91 72 ALA A CA 1
ATOM 489 C C . ALA A 1 92 ? -39.269 -179.577 153.516 1.00 26.81 72 ALA A C 1
ATOM 490 O O . ALA A 1 92 ? -38.656 -180.084 154.463 1.00 29.68 72 ALA A O 1
ATOM 492 N N . GLU A 1 93 ? -40.596 -179.555 153.457 1.00 26.29 73 GLU A N 1
ATOM 493 C CA . GLU A 1 93 ? -41.409 -180.089 154.552 1.00 26.68 73 GLU A CA 1
ATOM 494 C C . GLU A 1 93 ? -41.294 -181.599 154.670 1.00 28.66 73 GLU A C 1
ATOM 495 O O . GLU A 1 93 ? -41.419 -182.155 155.769 1.00 28.59 73 GLU A O 1
ATOM 501 N N . THR A 1 94 ? -41.074 -182.255 153.534 1.00 27.22 74 THR A N 1
ATOM 502 C CA . THR A 1 94 ? -40.844 -183.699 153.504 1.00 28.81 74 THR A CA 1
ATOM 503 C C . THR A 1 94 ? -39.530 -184.066 154.189 1.00 25.93 74 THR A C 1
ATOM 504 O O . THR A 1 94 ? -39.509 -184.926 155.054 1.00 27.39 74 THR A O 1
ATOM 508 N N . VAL A 1 95 ? -38.435 -183.414 153.805 1.00 25.47 75 VAL A N 1
ATOM 509 C CA . VAL A 1 95 ? -37.150 -183.670 154.461 1.00 26.26 75 VAL A CA 1
ATOM 510 C C . VAL A 1 95 ? -37.262 -183.324 155.937 1.00 27.75 75 VAL A C 1
ATOM 511 O O . VAL A 1 95 ? -36.767 -184.062 156.805 1.00 25.75 75 VAL A O 1
ATOM 515 N N . MET A 1 96 ? -37.955 -182.221 156.222 1.00 20.58 76 MET A N 1
ATOM 516 C CA . MET A 1 96 ? -38.146 -181.779 157.599 1.00 32.11 76 MET A CA 1
ATOM 517 C C . MET A 1 96 ? -38.826 -182.820 158.484 1.00 29.79 76 MET A C 1
ATOM 518 O O . MET A 1 96 ? -38.464 -182.983 159.650 1.00 22.52 76 MET A O 1
ATOM 523 N N . SER A 1 97 ? -39.815 -183.511 157.920 1.00 29.17 77 SER A N 1
ATOM 524 C CA . SER A 1 97 ? -40.716 -184.352 158.700 1.00 31.78 77 SER A CA 1
ATOM 525 C C . SER A 1 97 ? -40.499 -185.860 158.548 1.00 26.61 77 SER A C 1
ATOM 526 O O . SER A 1 97 ? -40.855 -186.612 159.445 1.00 19.69 77 SER A O 1
ATOM 529 N N . ASP A 1 98 ? -39.937 -186.300 157.421 1.00 30.95 78 ASP A N 1
ATOM 530 C CA . ASP A 1 98 ? -39.829 -187.734 157.130 1.00 28.81 78 ASP A CA 1
ATOM 531 C C . ASP A 1 98 ? -38.601 -188.371 157.788 1.00 29.59 78 ASP A C 1
ATOM 532 O O . ASP A 1 98 ? -37.599 -188.653 157.125 1.00 32.64 78 ASP A O 1
ATOM 537 N N . PHE A 1 99 ? -38.701 -188.613 159.088 1.00 30.31 79 PHE A N 1
ATOM 538 C CA . PHE A 1 99 ? -37.578 -189.113 159.866 1.00 33.44 79 PHE A CA 1
ATOM 539 C C . PHE A 1 99 ? -37.106 -190.498 159.413 1.00 36.72 79 PHE A C 1
ATOM 540 O O . PHE A 1 99 ? -35.942 -190.847 159.600 1.00 32.60 79 PHE A O 1
ATOM 548 N N . GLU A 1 100 ? -37.999 -191.277 158.806 1.00 42.12 80 GLU A N 1
ATOM 549 C CA . GLU A 1 100 ? -37.635 -192.612 158.326 1.00 48.28 80 GLU A CA 1
ATOM 550 C C . GLU A 1 100 ? -36.542 -192.553 157.257 1.00 45.50 80 GLU A C 1
ATOM 551 O O . GLU A 1 100 ? -35.772 -193.501 157.096 1.00 49.28 80 GLU A O 1
ATOM 553 N N . ARG A 1 101 ? -36.461 -191.434 156.544 1.00 39.87 81 ARG A N 1
ATOM 554 C CA . ARG A 1 101 ? -35.446 -191.264 155.511 1.00 37.89 81 ARG A CA 1
ATOM 555 C C . ARG A 1 101 ? -34.422 -190.179 155.849 1.00 39.64 81 ARG A C 1
ATOM 556 O O . ARG A 1 101 ? -33.248 -190.297 155.500 1.00 36.76 81 ARG A O 1
ATOM 564 N N . PHE A 1 102 ? -34.868 -189.127 156.533 1.00 34.41 82 PHE A N 1
ATOM 565 C CA . PHE A 1 102 ? -34.001 -187.995 156.843 1.00 24.30 82 PHE A CA 1
ATOM 566 C C . PHE A 1 102 ? -33.941 -187.779 158.351 1.00 19.94 82 PHE A C 1
ATOM 567 O O . PHE A 1 102 ? -34.952 -187.479 158.986 1.00 30.77 82 PHE A O 1
ATOM 575 N N . SER A 1 103 ? -32.749 -187.964 158.913 1.00 28.36 83 SER A N 1
ATOM 576 C CA . SER A 1 103 ? -32.567 -188.084 160.356 1.00 21.90 83 SER A CA 1
ATOM 577 C C . SER A 1 103 ? -32.042 -186.811 161.028 1.00 16.59 83 SER A C 1
ATOM 578 O O . SER A 1 103 ? -31.243 -186.072 160.444 1.00 20.50 83 SER A O 1
ATOM 581 N N . ASN A 1 104 ? -32.484 -186.567 162.262 1.00 19.76 84 ASN A N 1
ATOM 582 C CA . ASN A 1 104 ? -31.971 -185.449 163.057 1.00 20.29 84 ASN A CA 1
ATOM 583 C C . ASN A 1 104 ? -30.611 -185.773 163.692 1.00 22.13 84 ASN A C 1
ATOM 584 O O . ASN A 1 104 ? -30.178 -185.094 164.626 1.00 18.73 84 ASN A O 1
ATOM 589 N N . HIS A 1 105 ? -29.938 -186.805 163.187 1.00 34.86 85 HIS A N 1
ATOM 590 C CA . HIS A 1 105 ? -28.660 -187.229 163.765 1.00 29.30 85 HIS A CA 1
ATOM 591 C C . HIS A 1 105 ? -27.589 -186.162 163.556 1.00 24.03 85 HIS A C 1
ATOM 592 O O . HIS A 1 105 ? -26.780 -185.912 164.452 1.00 26.20 85 HIS A O 1
ATOM 599 N N . THR A 1 106 ? -27.614 -185.512 162.389 1.00 21.61 86 THR A N 1
ATOM 600 C CA . THR A 1 106 ? -26.856 -184.286 162.160 1.00 27.45 86 THR A CA 1
ATOM 601 C C . THR A 1 106 ? -27.806 -183.264 161.550 1.00 25.90 86 THR A C 1
ATOM 602 O O . THR A 1 106 ? -28.598 -183.605 160.677 1.00 24.46 86 THR A O 1
ATOM 606 N N . VAL A 1 107 ? -27.757 -182.029 162.042 1.00 31.48 87 VAL A N 1
ATOM 607 C CA . VAL A 1 107 ? -28.652 -180.977 161.562 1.00 27.84 87 VAL A CA 1
ATOM 608 C C . VAL A 1 107 ? -27.895 -179.728 161.183 1.00 24.29 87 VAL A C 1
ATOM 609 O O . VAL A 1 107 ? -28.497 -178.745 160.777 1.00 25.56 87 VAL A O 1
ATOM 613 N N . LEU A 1 108 ? -26.576 -179.774 161.323 1.00 19.64 88 LEU A N 1
ATOM 614 C CA . LEU A 1 108 ? -25.727 -178.623 161.074 1.00 22.39 88 LEU A CA 1
ATOM 615 C C . LEU A 1 108 ? -24.675 -178.967 160.027 1.00 24.85 88 LEU A C 1
ATOM 616 O O . LEU A 1 108 ? -24.193 -180.109 159.965 1.00 28.58 88 LEU A O 1
ATOM 621 N N . VAL A 1 109 ? -24.335 -177.984 159.199 1.00 27.83 89 VAL A N 1
ATOM 622 C CA . VAL A 1 109 ? -23.236 -178.125 158.240 1.00 25.25 89 VAL A CA 1
ATOM 623 C C . VAL A 1 109 ? -22.079 -177.204 158.626 1.00 22.17 89 VAL A C 1
ATOM 624 O O . VAL A 1 109 ? -22.303 -176.127 159.177 1.00 29.07 89 VAL A O 1
ATOM 628 N N . PRO A 1 110 ? -20.828 -177.633 158.377 1.00 33.47 90 PRO A N 1
ATOM 629 C CA . PRO A 1 110 ? -20.402 -178.920 157.811 1.00 35.08 90 PRO A CA 1
ATOM 630 C C . PRO A 1 110 ? -20.636 -180.083 158.766 1.00 25.67 90 PRO A C 1
ATOM 631 O O . PRO A 1 110 ? -20.511 -179.908 159.987 1.00 24.73 90 PRO A O 1
ATOM 635 N N . LYS A 1 111 ? -20.969 -181.252 158.220 1.00 23.05 91 LYS A N 1
ATOM 636 C CA . LYS A 1 111 ? -21.279 -182.420 159.047 1.00 32.12 91 LYS A CA 1
ATOM 637 C C . LYS A 1 111 ? -20.127 -182.872 159.951 1.00 36.72 91 LYS A C 1
ATOM 638 O O . LYS A 1 111 ? -20.338 -183.163 161.127 1.00 36.95 91 LYS A O 1
ATOM 644 N N . GLU A 1 112 ? -18.912 -182.923 159.412 1.00 41.57 92 GLU A N 1
ATOM 645 C CA . GLU A 1 112 ? -17.786 -183.470 160.172 1.00 41.18 92 GLU A CA 1
ATOM 646 C C . GLU A 1 112 ? -17.059 -182.410 160.988 1.00 43.09 92 GLU A C 1
ATOM 647 O O . GLU A 1 112 ? -15.930 -182.625 161.420 1.00 46.41 92 GLU A O 1
ATOM 649 N N . THR A 1 113 ? -17.688 -181.255 161.179 1.00 34.70 93 THR A N 1
ATOM 650 C CA . THR A 1 113 ? -17.204 -180.324 162.188 1.00 33.92 93 THR A CA 1
ATOM 651 C C . THR A 1 113 ? -18.378 -179.882 163.049 1.00 35.51 93 THR A C 1
ATOM 652 O O . THR A 1 113 ? -18.576 -180.422 164.125 1.00 27.27 93 THR A O 1
ATOM 656 N N . ALA A 1 114 ? -19.175 -178.938 162.562 1.00 35.37 94 ALA A N 1
ATOM 657 C CA . ALA A 1 114 ? -20.295 -178.418 163.344 1.00 32.83 94 ALA A CA 1
ATOM 658 C C . ALA A 1 114 ? -21.319 -179.506 163.674 1.00 26.47 94 ALA A C 1
ATOM 659 O O . ALA A 1 114 ? -21.794 -179.605 164.811 1.00 29.86 94 ALA A O 1
ATOM 661 N N . GLY A 1 115 ? -21.652 -180.329 162.687 1.00 23.24 95 GLY A N 1
ATOM 662 C CA . GLY A 1 115 ? -22.650 -181.367 162.872 1.00 23.11 95 GLY A CA 1
ATOM 663 C C . GLY A 1 115 ? -22.319 -182.336 163.995 1.00 26.21 95 GLY A C 1
ATOM 664 O O . GLY A 1 115 ? -23.176 -182.672 164.805 1.00 22.74 95 GLY A O 1
ATOM 665 N N . GLU A 1 116 ? -21.072 -182.789 164.051 1.00 30.64 96 GLU A N 1
ATOM 666 C CA . GLU A 1 116 ? -20.691 -183.676 165.138 1.00 35.55 96 GLU A CA 1
ATOM 667 C C . GLU A 1 116 ? -20.516 -182.883 166.425 1.00 34.58 96 GLU A C 1
ATOM 668 O O . GLU A 1 116 ? -20.855 -183.371 167.494 1.00 25.89 96 GLU A O 1
ATOM 674 N N . ALA A 1 117 ? -20.000 -181.660 166.311 1.00 37.56 97 ALA A N 1
ATOM 675 C CA . ALA A 1 117 ? -19.708 -180.823 167.477 1.00 37.20 97 ALA A CA 1
ATOM 676 C C . ALA A 1 117 ? -20.941 -180.559 168.336 1.00 39.76 97 ALA A C 1
ATOM 677 O O . ALA A 1 117 ? -20.868 -180.585 169.572 1.00 33.63 97 ALA A O 1
ATOM 679 N N . TYR A 1 118 ? -22.074 -180.312 167.685 1.00 34.16 98 TYR A N 1
ATOM 680 C CA . TYR A 1 118 ? -23.279 -179.912 168.410 1.00 35.65 98 TYR A CA 1
ATOM 681 C C . TYR A 1 118 ? -24.326 -181.013 168.601 1.00 32.21 98 TYR A C 1
ATOM 682 O O . TYR A 1 118 ? -25.351 -180.781 169.248 1.00 30.84 98 TYR A O 1
ATOM 691 N N . ARG A 1 119 ? -24.068 -182.204 168.057 1.00 32.25 99 ARG A N 1
ATOM 692 C CA . ARG A 1 119 ? -24.985 -183.332 168.230 1.00 29.64 99 ARG A CA 1
ATOM 693 C C . ARG A 1 119 ? -25.178 -183.674 169.706 1.00 32.44 99 ARG A C 1
ATOM 694 O O . ARG A 1 119 ? -24.216 -184.036 170.389 1.00 26.09 99 ARG A O 1
ATOM 702 N N . LEU A 1 120 ? -26.419 -183.569 170.187 1.00 27.80 100 LEU A N 1
ATOM 703 C CA . LEU A 1 120 ? -26.713 -183.766 171.599 1.00 25.89 100 LEU A CA 1
ATOM 704 C C . LEU A 1 120 ? -28.121 -184.339 171.781 1.00 26.79 100 LEU A C 1
ATOM 705 O O . LEU A 1 120 ? -29.102 -183.741 171.346 1.00 25.81 100 LEU A O 1
ATOM 710 N N . ILE A 1 121 ? -28.228 -185.510 172.396 1.00 22.45 101 ILE A N 1
ATOM 711 C CA . ILE A 1 121 ? -29.552 -186.086 172.659 1.00 29.20 101 ILE A CA 1
ATOM 712 C C . ILE A 1 121 ? -30.286 -185.174 173.646 1.00 29.49 101 ILE A C 1
ATOM 713 O O . ILE A 1 121 ? -29.643 -184.537 174.480 1.00 27.77 101 ILE A O 1
ATOM 718 N N . PRO A 1 122 ? -31.626 -185.081 173.540 1.00 29.30 102 PRO A N 1
ATOM 719 C CA . PRO A 1 122 ? -32.546 -185.796 172.640 1.00 27.37 102 PRO A CA 1
ATOM 720 C C . PRO A 1 122 ? -32.858 -185.125 171.295 1.00 28.58 102 PRO A C 1
ATOM 721 O O . PRO A 1 122 ? -33.632 -185.682 170.524 1.00 34.77 102 PRO A O 1
ATOM 725 N N . LEU A 1 123 ? -32.306 -183.955 171.024 1.00 24.68 103 LEU A N 1
ATOM 726 C CA . LEU A 1 123 ? -32.641 -183.261 169.776 1.00 24.94 103 LEU A CA 1
ATOM 727 C C . LEU A 1 123 ? -32.106 -184.029 168.565 1.00 29.43 103 LEU A C 1
ATOM 728 O O . LEU A 1 123 ? -32.638 -183.928 167.457 1.00 29.17 103 LEU A O 1
ATOM 733 N N . SER A 1 124 ? -31.062 -184.816 168.803 1.00 24.47 104 SER A N 1
ATOM 734 C CA . SER A 1 124 ? -30.459 -185.650 167.778 1.00 29.01 104 SER A CA 1
ATOM 735 C C . SER A 1 124 ? -31.241 -186.944 167.561 1.00 26.90 104 SER A C 1
ATOM 736 O O . SER A 1 124 ? -30.971 -187.675 166.623 1.00 28.81 104 SER A O 1
ATOM 739 N N . LEU A 1 125 ? -32.212 -187.217 168.430 1.00 29.28 105 LEU A N 1
ATOM 740 C CA . LEU A 1 125 ? -33.001 -188.442 168.321 1.00 33.42 105 LEU A CA 1
ATOM 741 C C . LEU A 1 125 ? -34.047 -188.379 167.208 1.00 33.78 105 LEU A C 1
ATOM 742 O O . LEU A 1 125 ? -34.543 -187.302 166.866 1.00 32.14 105 LEU A O 1
ATOM 747 N N . ASP A 1 126 ? -34.364 -189.543 166.646 1.00 28.07 106 ASP A N 1
ATOM 748 C CA . ASP A 1 126 ? -35.487 -189.702 165.723 1.00 25.84 106 ASP A CA 1
ATOM 749 C C . ASP A 1 126 ? -36.574 -190.460 166.446 1.00 23.77 106 ASP A C 1
ATOM 750 O O . ASP A 1 126 ? -36.291 -191.153 167.437 1.00 30.14 106 ASP A O 1
ATOM 755 N N . PRO A 1 127 ? -37.821 -190.368 165.960 1.00 24.48 107 PRO A N 1
ATOM 756 C CA . PRO A 1 127 ? -38.791 -191.336 166.478 1.00 30.02 107 PRO A CA 1
ATOM 757 C C . PRO A 1 127 ? -38.368 -192.752 166.072 1.00 35.28 107 PRO A C 1
ATOM 758 O O . PRO A 1 127 ? -37.718 -192.912 165.038 1.00 36.82 107 PRO A O 1
ATOM 762 N N . PRO A 1 128 ? -38.729 -193.770 166.863 1.00 29.66 108 PRO A N 1
ATOM 763 C CA . PRO A 1 128 ? -39.568 -193.699 168.063 1.00 29.85 108 PRO A CA 1
ATOM 764 C C . PRO A 1 128 ? -38.888 -193.141 169.321 1.00 25.44 108 PRO A C 1
ATOM 765 O O . PRO A 1 128 ? -39.618 -192.744 170.225 1.00 25.72 108 PRO A O 1
ATOM 769 N N . GLU A 1 129 ? -37.557 -193.090 169.376 1.00 27.25 109 GLU A N 1
ATOM 770 C CA . GLU A 1 129 ? -36.842 -192.728 170.608 1.00 35.82 109 GLU A CA 1
ATOM 771 C C . GLU A 1 129 ? -37.079 -191.281 171.035 1.00 30.75 109 GLU A C 1
ATOM 772 O O . GLU A 1 129 ? -37.004 -190.942 172.219 1.00 28.09 109 GLU A O 1
ATOM 778 N N . HIS A 1 130 ? -37.367 -190.435 170.057 1.00 28.21 110 HIS A N 1
ATOM 779 C CA . HIS A 1 130 ? -37.579 -189.013 170.309 1.00 26.51 110 HIS A CA 1
ATOM 780 C C . HIS A 1 130 ? -38.945 -188.709 170.899 1.00 26.58 110 HIS A C 1
ATOM 781 O O . HIS A 1 130 ? -39.165 -187.609 171.420 1.00 30.19 110 HIS A O 1
ATOM 788 N N . ARG A 1 131 ? -39.857 -189.678 170.817 1.00 30.41 111 ARG A N 1
ATOM 789 C CA . ARG A 1 131 ? -41.229 -189.500 171.289 1.00 32.56 111 ARG A CA 1
ATOM 790 C C . ARG A 1 131 ? -41.356 -189.003 172.731 1.00 29.88 111 ARG A C 1
ATOM 791 O O . ARG A 1 131 ? -41.962 -187.955 172.957 1.00 25.24 111 ARG A O 1
ATOM 799 N N . PRO A 1 132 ? -40.802 -189.749 173.710 1.00 28.95 112 PRO A N 1
ATOM 800 C CA . PRO A 1 132 ? -41.109 -189.335 175.086 1.00 27.67 112 PRO A CA 1
ATOM 801 C C . PRO A 1 132 ? -40.503 -187.986 175.427 1.00 27.02 112 PRO A C 1
ATOM 802 O O . PRO A 1 132 ? -41.068 -187.255 176.234 1.00 22.98 112 PRO A O 1
ATOM 806 N N . PHE A 1 133 ? -39.372 -187.661 174.811 1.00 29.72 113 PHE A N 1
ATOM 807 C CA . PHE A 1 133 ? -38.726 -186.384 175.071 1.00 26.97 113 PHE A CA 1
ATOM 808 C C . PHE A 1 133 ? -39.516 -185.234 174.470 1.00 33.32 113 PHE A C 1
ATOM 809 O O . PHE A 1 133 ? -39.675 -184.189 175.109 1.00 34.26 113 PHE A O 1
ATOM 817 N N . ARG A 1 134 ? -40.018 -185.442 173.254 1.00 30.96 114 ARG A N 1
ATOM 818 C CA . ARG A 1 134 ? -40.902 -184.482 172.595 1.00 29.46 114 ARG A CA 1
ATOM 819 C C . ARG A 1 134 ? -42.121 -184.163 173.458 1.00 24.94 114 ARG A C 1
ATOM 820 O O . ARG A 1 134 ? -42.530 -183.004 173.583 1.00 27.51 114 ARG A O 1
ATOM 828 N N . SER A 1 135 ? -42.707 -185.190 174.056 1.00 28.89 115 SER A N 1
ATOM 829 C CA . SER A 1 135 ? -43.833 -184.980 174.971 1.00 29.42 115 SER A CA 1
ATOM 830 C C . SER A 1 135 ? -43.437 -184.083 176.139 1.00 28.02 115 SER A C 1
ATOM 831 O O . SER A 1 135 ? -44.152 -183.144 176.487 1.00 22.97 115 SER A O 1
ATOM 834 N N . LEU A 1 136 ? -42.279 -184.373 176.719 1.00 27.47 116 LEU A N 1
ATOM 835 C CA . LEU A 1 136 ? -41.772 -183.647 177.878 1.00 29.22 116 LEU A CA 1
ATOM 836 C C . LEU A 1 136 ? -41.504 -182.188 177.553 1.00 24.43 116 LEU A C 1
ATOM 837 O O . LEU A 1 136 ? -41.853 -181.300 178.325 1.00 24.23 116 LEU A O 1
ATOM 842 N N . LEU A 1 137 ? -40.862 -181.954 176.414 1.00 25.48 117 LEU A N 1
ATOM 843 C CA . LEU A 1 137 ? -40.580 -180.594 175.953 1.00 26.61 117 LEU A CA 1
ATOM 844 C C . LEU A 1 137 ? -41.858 -179.814 175.691 1.00 23.44 117 LEU A C 1
ATOM 845 O O . LEU A 1 137 ? -42.022 -178.671 176.150 1.00 17.96 117 LEU A O 1
ATOM 850 N N . ASN A 1 138 ? -42.777 -180.441 174.963 1.00 23.46 118 ASN A N 1
ATOM 851 C CA . ASN A 1 138 ? -43.996 -179.760 174.577 1.00 24.49 118 ASN A CA 1
ATOM 852 C C . ASN A 1 138 ? -44.910 -179.437 175.766 1.00 24.11 118 ASN A C 1
ATOM 853 O O . ASN A 1 138 ? -45.488 -178.362 175.820 1.00 27.48 118 ASN A O 1
ATOM 858 N N A GLU A 1 139 ? -45.019 -180.346 176.731 0.50 27.79 119 GLU A N 1
ATOM 859 N N B GLU A 1 139 ? -45.020 -180.344 176.728 0.50 27.82 119 GLU A N 1
ATOM 860 C CA A GLU A 1 139 ? -45.921 -180.095 177.859 0.50 26.47 119 GLU A CA 1
ATOM 861 C CA B GLU A 1 139 ? -45.914 -180.085 177.854 0.50 26.50 119 GLU A CA 1
ATOM 862 C C A GLU A 1 139 ? -45.360 -179.052 178.830 0.50 22.24 119 GLU A C 1
ATOM 863 C C B GLU A 1 139 ? -45.355 -179.025 178.803 0.50 22.10 119 GLU A C 1
ATOM 864 O O A GLU A 1 139 ? -46.114 -178.251 179.386 0.50 22.59 119 GLU A O 1
ATOM 865 O O B GLU A 1 139 ? -46.101 -178.191 179.318 0.50 22.62 119 GLU A O 1
ATOM 876 N N . ASN A 1 140 ? -44.046 -179.054 179.033 1.00 19.46 120 ASN A N 1
ATOM 877 C CA . ASN A 1 140 ? -43.430 -178.148 179.997 1.00 19.02 120 ASN A CA 1
ATOM 878 C C . ASN A 1 140 ? -43.277 -176.703 179.519 1.00 20.35 120 ASN A C 1
ATOM 879 O O . ASN A 1 140 ? -43.039 -175.814 180.328 1.00 21.91 120 ASN A O 1
ATOM 884 N N . LEU A 1 141 ? -43.394 -176.489 178.210 1.00 17.38 121 LEU A N 1
ATOM 885 C CA . LEU A 1 141 ? -43.337 -175.148 177.613 1.00 16.83 121 LEU A CA 1
ATOM 886 C C . LEU A 1 141 ? -44.735 -174.748 177.151 1.00 21.15 121 LEU A C 1
ATOM 887 O O . LEU A 1 141 ? -44.896 -173.818 176.364 1.00 24.72 121 LEU A O 1
ATOM 892 N N . GLY A 1 142 ? -45.743 -175.471 177.629 1.00 19.50 122 GLY A N 1
ATOM 893 C CA . GLY A 1 142 ? -47.115 -175.231 177.213 1.00 17.10 122 GLY A CA 1
ATOM 894 C C . GLY A 1 142 ? -47.699 -173.979 177.835 1.00 22.67 122 GLY A C 1
ATOM 895 O O . GLY A 1 142 ? -47.105 -173.411 178.749 1.00 20.36 122 GLY A O 1
ATOM 896 N N . PRO A 1 143 ? -48.879 -173.547 177.349 1.00 20.44 123 PRO A N 1
ATOM 897 C CA . PRO A 1 143 ? -49.570 -172.364 177.881 1.00 27.14 123 PRO A CA 1
ATOM 898 C C . PRO A 1 143 ? -49.754 -172.379 179.396 1.00 31.32 123 PRO A C 1
ATOM 899 O O . PRO A 1 143 ? -49.574 -171.330 180.017 1.00 36.17 123 PRO A O 1
ATOM 903 N N . LYS A 1 144 ? -50.096 -173.524 179.988 1.00 30.63 124 LYS A N 1
ATOM 904 C CA . LYS A 1 144 ? -50.348 -173.548 181.424 1.00 29.09 124 LYS A CA 1
ATOM 905 C C . LYS A 1 144 ? -49.079 -173.252 182.236 1.00 27.25 124 LYS A C 1
ATOM 906 O O . LYS A 1 144 ? -49.047 -172.258 182.952 1.00 24.36 124 LYS A O 1
ATOM 912 N N . PRO A 1 145 ? -48.022 -174.086 182.122 1.00 32.85 125 PRO A N 1
ATOM 913 C CA . PRO A 1 145 ? -46.915 -173.771 183.041 1.00 28.78 125 PRO A CA 1
ATOM 914 C C . PRO A 1 145 ? -46.167 -172.484 182.684 1.00 29.83 125 PRO A C 1
ATOM 915 O O . PRO A 1 145 ? -45.399 -172.010 183.524 1.00 29.65 125 PRO A O 1
ATOM 919 N N . LEU A 1 146 ? -46.397 -171.930 181.487 1.00 26.16 126 LEU A N 1
ATOM 920 C CA . LEU A 1 146 ? -45.791 -170.660 181.093 1.00 25.64 126 LEU A CA 1
ATOM 921 C C . LEU A 1 146 ? -46.663 -169.443 181.427 1.00 27.53 126 LEU A C 1
ATOM 922 O O . LEU A 1 146 ? -46.274 -168.307 181.162 1.00 27.97 126 LEU A O 1
ATOM 927 N N . ARG A 1 147 ? -47.830 -169.676 182.015 1.00 28.33 127 ARG A N 1
ATOM 928 C CA . ARG A 1 147 ? -48.725 -168.579 182.403 1.00 30.47 127 ARG A CA 1
ATOM 929 C C . ARG A 1 147 ? -48.059 -167.413 183.169 1.00 21.99 127 ARG A C 1
ATOM 930 O O . ARG A 1 147 ? -48.317 -166.246 182.839 1.00 22.74 127 ARG A O 1
ATOM 934 N N . PRO A 1 148 ? -47.202 -167.703 184.168 1.00 25.32 128 PRO A N 1
ATOM 935 C CA . PRO A 1 148 ? -46.611 -166.569 184.894 1.00 26.62 128 PRO A CA 1
ATOM 936 C C . PRO A 1 148 ? -45.528 -165.837 184.111 1.00 20.10 128 PRO A C 1
ATOM 937 O O . PRO A 1 148 ? -45.060 -164.787 184.547 1.00 20.07 128 PRO A O 1
ATOM 941 N N . ILE A 1 149 ? -45.121 -166.385 182.975 1.00 18.56 129 ILE A N 1
ATOM 942 C CA . ILE A 1 149 ? -44.025 -165.780 182.231 1.00 20.55 129 ILE A CA 1
ATOM 943 C C . ILE A 1 149 ? -44.509 -164.493 181.556 1.00 21.50 129 ILE A C 1
ATOM 944 O O . ILE A 1 149 ? -43.718 -163.583 181.312 1.00 15.26 129 ILE A O 1
ATOM 949 N N . GLU A 1 150 ? -45.812 -164.399 181.289 1.00 16.84 130 GLU A N 1
ATOM 950 C CA . GLU A 1 150 ? -46.332 -163.222 180.606 1.00 19.64 130 GLU A CA 1
ATOM 951 C C . GLU A 1 150 ? -46.000 -161.920 181.350 1.00 20.80 130 GLU A C 1
ATOM 952 O O . GLU A 1 150 ? -45.573 -160.945 180.728 1.00 22.00 130 GLU A O 1
ATOM 958 N N . GLN A 1 151 ? -46.181 -161.896 182.670 1.00 20.11 131 GLN A N 1
ATOM 959 C CA . GLN A 1 151 ? -45.881 -160.696 183.444 1.00 21.78 131 GLN A CA 1
ATOM 960 C C . GLN A 1 151 ? -44.376 -160.463 183.528 1.00 19.87 131 GLN A C 1
ATOM 961 O O . GLN A 1 151 ? -43.914 -159.334 183.617 1.00 19.62 131 GLN A O 1
ATOM 967 N N . VAL A 1 152 ? -43.605 -161.543 183.499 1.00 18.68 132 VAL A N 1
ATOM 968 C CA . VAL A 1 152 ? -42.152 -161.410 183.428 1.00 16.35 132 VAL A CA 1
ATOM 969 C C . VAL A 1 152 ? -41.697 -160.712 182.126 1.00 20.46 132 VAL A C 1
ATOM 970 O O . VAL A 1 152 ? -40.831 -159.823 182.155 1.00 16.21 132 VAL A O 1
ATOM 974 N N . VAL A 1 153 ? -42.289 -161.093 180.999 1.00 15.24 133 VAL A N 1
ATOM 975 C CA . VAL A 1 153 ? -41.920 -160.476 179.730 1.00 16.98 133 VAL A CA 1
ATOM 976 C C . VAL A 1 153 ? -42.402 -159.025 179.765 1.00 21.83 133 VAL A C 1
ATOM 977 O O . VAL A 1 153 ? -41.688 -158.126 179.362 1.00 14.01 133 VAL A O 1
ATOM 981 N N . THR A 1 154 ? -43.589 -158.799 180.318 1.00 15.75 134 THR A N 1
ATOM 982 C CA . THR A 1 154 ? -44.142 -157.447 180.367 1.00 20.19 134 THR A CA 1
ATOM 983 C C . THR A 1 154 ? -43.250 -156.488 181.152 1.00 18.75 134 THR A C 1
ATOM 984 O O . THR A 1 154 ? -42.930 -155.412 180.686 1.00 13.96 134 THR A O 1
ATOM 988 N N . ASP A 1 155 ? -42.838 -156.885 182.349 1.00 14.77 135 ASP A N 1
ATOM 989 C CA . ASP A 1 155 ? -42.037 -155.997 183.190 1.00 15.39 135 ASP A CA 1
ATOM 990 C C . ASP A 1 155 ? -40.676 -155.716 182.590 1.00 17.98 135 ASP A C 1
ATOM 991 O O . ASP A 1 155 ? -40.145 -154.618 182.739 1.00 17.29 135 ASP A O 1
ATOM 996 N N . LEU A 1 156 ? -40.096 -156.724 181.940 1.00 20.88 136 LEU A N 1
ATOM 997 C CA . LEU A 1 156 ? -38.785 -156.579 181.307 1.00 18.68 136 LEU A CA 1
ATOM 998 C C . LEU A 1 156 ? -38.828 -155.642 180.088 1.00 13.90 136 LEU A C 1
ATOM 999 O O . LEU A 1 156 ? -38.022 -154.728 179.984 1.00 17.78 136 LEU A O 1
ATOM 1004 N N . ALA A 1 157 ? -39.770 -155.901 179.183 1.00 13.92 137 ALA A N 1
ATOM 1005 C CA . ALA A 1 157 ? -40.023 -155.035 178.038 1.00 13.92 137 ALA A CA 1
ATOM 1006 C C . ALA A 1 157 ? -40.232 -153.608 178.473 1.00 13.89 137 ALA A C 1
ATOM 1007 O O . ALA A 1 157 ? -39.626 -152.700 177.933 1.00 13.86 137 ALA A O 1
ATOM 1009 N N . VAL A 1 158 ? -41.102 -153.399 179.461 1.00 13.89 138 VAL A N 1
ATOM 1010 C CA . VAL A 1 158 ? -41.403 -152.047 179.922 1.00 13.87 138 VAL A CA 1
ATOM 1011 C C . VAL A 1 158 ? -40.159 -151.354 180.459 1.00 15.61 138 VAL A C 1
ATOM 1012 O O . VAL A 1 158 ? -39.916 -150.193 180.158 1.00 13.81 138 VAL A O 1
ATOM 1016 N N . SER A 1 159 ? -39.371 -152.071 181.264 1.00 18.78 139 SER A N 1
ATOM 1017 C CA A SER A 1 159 ? -38.182 -151.489 181.872 0.34 18.62 139 SER A CA 1
ATOM 1018 C CA B SER A 1 159 ? -38.189 -151.482 181.878 0.66 18.91 139 SER A CA 1
ATOM 1019 C C . SER A 1 159 ? -37.173 -151.093 180.808 1.00 18.17 139 SER A C 1
ATOM 1020 O O . SER A 1 159 ? -36.559 -150.029 180.877 1.00 15.49 139 SER A O 1
ATOM 1025 N N . LEU A 1 160 ? -37.018 -151.940 179.807 1.00 13.80 140 LEU A N 1
ATOM 1026 C CA . LEU A 1 160 ? -36.066 -151.649 178.752 1.00 13.79 140 LEU A CA 1
ATOM 1027 C C . LEU A 1 160 ? -36.514 -150.442 177.936 1.00 15.30 140 LEU A C 1
ATOM 1028 O O . LEU A 1 160 ? -35.717 -149.555 177.664 1.00 16.32 140 LEU A O 1
ATOM 1033 N N . ILE A 1 161 ? -37.786 -150.411 177.562 1.00 13.79 141 ILE A N 1
ATOM 1034 C CA . ILE A 1 161 ? -38.307 -149.307 176.749 1.00 13.79 141 ILE A CA 1
ATOM 1035 C C . ILE A 1 161 ? -38.241 -147.997 177.507 1.00 18.17 141 ILE A C 1
ATOM 1036 O O . ILE A 1 161 ? -37.861 -146.976 176.942 1.00 13.74 141 ILE A O 1
ATOM 1041 N N . GLU A 1 162 ? -38.612 -147.999 178.792 1.00 13.76 142 GLU A N 1
ATOM 1042 C CA . GLU A 1 162 ? -38.591 -146.726 179.501 1.00 16.35 142 GLU A CA 1
ATOM 1043 C C . GLU A 1 162 ? -37.158 -146.233 179.650 1.00 18.68 142 GLU A C 1
ATOM 1044 O O . GLU A 1 162 ? -36.908 -145.021 179.710 1.00 18.25 142 GLU A O 1
ATOM 1050 N N . GLY A 1 163 ? -36.226 -147.184 179.661 1.00 13.72 143 GLY A N 1
ATOM 1051 C CA . GLY A 1 163 ? -34.805 -146.900 179.731 1.00 13.70 143 GLY A CA 1
ATOM 1052 C C . GLY A 1 163 ? -34.310 -146.000 178.612 1.00 18.96 143 GLY A C 1
ATOM 1053 O O . GLY A 1 163 ? -33.689 -144.975 178.877 1.00 18.77 143 GLY A O 1
ATOM 1054 N N . PHE A 1 164 ? -34.587 -146.360 177.359 1.00 15.45 144 PHE A N 1
ATOM 1055 C CA . PHE A 1 164 ? -34.041 -145.589 176.252 1.00 19.01 144 PHE A CA 1
ATOM 1056 C C . PHE A 1 164 ? -35.022 -144.626 175.586 1.00 13.68 144 PHE A C 1
ATOM 1057 O O . PHE A 1 164 ? -34.627 -143.880 174.700 1.00 14.64 144 PHE A O 1
ATOM 1065 N N . ARG A 1 165 ? -36.287 -144.665 175.992 1.00 14.99 145 ARG A N 1
ATOM 1066 C CA . ARG A 1 165 ? -37.308 -143.798 175.398 1.00 13.70 145 ARG A CA 1
ATOM 1067 C C . ARG A 1 165 ? -36.906 -142.313 175.367 1.00 13.67 145 ARG A C 1
ATOM 1068 O O . ARG A 1 165 ? -37.080 -141.652 174.328 1.00 13.67 145 ARG A O 1
ATOM 1076 N N . PRO A 1 166 ? -36.357 -141.779 176.476 1.00 13.66 146 PRO A N 1
ATOM 1077 C CA . PRO A 1 166 ? -36.053 -140.343 176.425 1.00 21.61 146 PRO A CA 1
ATOM 1078 C C . PRO A 1 166 ? -34.883 -139.991 175.521 1.00 23.54 146 PRO A C 1
ATOM 1079 O O . PRO A 1 166 ? -34.684 -138.807 175.268 1.00 16.44 146 PRO A O 1
ATOM 1083 N N . LYS A 1 167 ? -34.145 -140.991 175.044 1.00 17.86 147 LYS A N 1
ATOM 1084 C CA . LYS A 1 167 ? -32.995 -140.758 174.160 1.00 16.23 147 LYS A CA 1
ATOM 1085 C C . LYS A 1 167 ? -33.398 -140.528 172.719 1.00 19.47 147 LYS A C 1
ATOM 1086 O O . LYS A 1 167 ? -32.615 -139.984 171.949 1.00 13.62 147 LYS A O 1
ATOM 1092 N N . GLY A 1 168 ? -34.605 -140.951 172.347 1.00 13.65 148 GLY A N 1
ATOM 1093 C CA . GLY A 1 168 ? -35.079 -140.746 170.993 1.00 13.66 148 GLY A CA 1
ATOM 1094 C C . GLY A 1 168 ? -34.427 -141.653 169.961 1.00 18.64 148 GLY A C 1
ATOM 1095 O O . GLY A 1 168 ? -34.636 -141.472 168.767 1.00 18.53 148 GLY A O 1
ATOM 1096 N N . ARG A 1 169 ? -33.627 -142.619 170.420 1.00 13.67 149 ARG A N 1
ATOM 1097 C CA . ARG A 1 169 ? -32.987 -143.563 169.534 1.00 13.68 149 ARG A CA 1
ATOM 1098 C C . ARG A 1 169 ? -32.445 -144.740 170.326 1.00 14.43 149 ARG A C 1
ATOM 1099 O O . ARG A 1 169 ? -32.184 -144.633 171.541 1.00 14.85 149 ARG A O 1
ATOM 1107 N N . CYS A 1 170 ? -32.340 -145.875 169.652 1.00 13.71 150 CYS A N 1
ATOM 1108 C CA . CYS A 1 170 ? -31.644 -147.016 170.240 1.00 14.43 150 CYS A CA 1
ATOM 1109 C C . CYS A 1 170 ? -31.155 -147.991 169.178 1.00 16.31 150 CYS A C 1
ATOM 1110 O O . CYS A 1 170 ? -31.750 -148.128 168.109 1.00 14.12 150 CYS A O 1
ATOM 1113 N N . ASN A 1 171 ? -30.072 -148.691 169.493 1.00 20.31 151 ASN A N 1
ATOM 1114 C CA . ASN A 1 171 ? -29.730 -149.885 168.742 1.00 19.74 151 ASN A CA 1
ATOM 1115 C C . ASN A 1 171 ? -30.694 -150.982 169.187 1.00 16.22 151 ASN A C 1
ATOM 1116 O O . ASN A 1 171 ? -30.614 -151.468 170.323 1.00 19.37 151 ASN A O 1
ATOM 1121 N N . PHE A 1 172 ? -31.643 -151.339 168.322 1.00 14.38 152 PHE A N 1
ATOM 1122 C CA . PHE A 1 172 ? -32.742 -152.217 168.737 1.00 17.53 152 PHE A CA 1
ATOM 1123 C C . PHE A 1 172 ? -32.245 -153.610 169.125 1.00 15.00 152 PHE A C 1
ATOM 1124 O O . PHE A 1 172 ? -32.658 -154.171 170.137 1.00 15.95 152 PHE A O 1
ATOM 1132 N N . THR A 1 173 ? -31.352 -154.175 168.325 1.00 13.86 153 THR A N 1
ATOM 1133 C CA A THR A 1 173 ? -30.837 -155.506 168.583 0.38 16.09 153 THR A CA 1
ATOM 1134 C CA B THR A 1 173 ? -30.887 -155.528 168.613 0.62 13.88 153 THR A CA 1
ATOM 1135 C C . THR A 1 173 ? -30.106 -155.577 169.927 1.00 20.69 153 THR A C 1
ATOM 1136 O O . THR A 1 173 ? -30.434 -156.380 170.794 1.00 15.60 153 THR A O 1
ATOM 1143 N N . HIS A 1 174 ? -29.118 -154.708 170.116 1.00 13.83 154 HIS A N 1
ATOM 1144 C CA . HIS A 1 174 ? -28.327 -154.783 171.346 1.00 13.81 154 HIS A CA 1
ATOM 1145 C C . HIS A 1 174 ? -29.058 -154.269 172.590 1.00 22.17 154 HIS A C 1
ATOM 1146 O O . HIS A 1 174 ? -28.953 -154.883 173.665 1.00 20.62 154 HIS A O 1
ATOM 1153 N N . GLU A 1 175 ? -29.799 -153.165 172.453 1.00 13.78 155 GLU A N 1
ATOM 1154 C CA . GLU A 1 175 ? -30.420 -152.528 173.623 1.00 13.77 155 GLU A CA 1
ATOM 1155 C C . GLU A 1 175 ? -31.771 -153.101 174.021 1.00 13.79 155 GLU A C 1
ATOM 1156 O O . GLU A 1 175 ? -32.262 -152.823 175.123 1.00 14.74 155 GLU A O 1
ATOM 1162 N N . PHE A 1 176 ? -32.391 -153.897 173.155 1.00 13.82 156 PHE A N 1
ATOM 1163 C CA . PHE A 1 176 ? -33.721 -154.430 173.466 1.00 13.84 156 PHE A CA 1
ATOM 1164 C C . PHE A 1 176 ? -33.804 -155.945 173.235 1.00 13.88 156 PHE A C 1
ATOM 1165 O O . PHE A 1 176 ? -33.936 -156.715 174.210 1.00 16.59 156 PHE A O 1
ATOM 1173 N N . ALA A 1 177 ? -33.728 -156.359 171.966 1.00 15.33 157 ALA A N 1
ATOM 1174 C CA . ALA A 1 177 ? -34.005 -157.739 171.573 1.00 13.93 157 ALA A CA 1
ATOM 1175 C C . ALA A 1 177 ? -33.108 -158.702 172.325 1.00 13.94 157 ALA A C 1
ATOM 1176 O O . ALA A 1 177 ? -33.585 -159.684 172.838 1.00 13.96 157 ALA A O 1
ATOM 1178 N N . GLU A 1 178 ? -31.817 -158.396 172.383 1.00 13.91 158 GLU A N 1
ATOM 1179 C CA . GLU A 1 178 ? -30.831 -159.278 173.024 1.00 13.92 158 GLU A CA 1
ATOM 1180 C C . GLU A 1 178 ? -30.956 -159.335 174.550 1.00 17.33 158 GLU A C 1
ATOM 1181 O O . GLU A 1 178 ? -30.415 -160.247 175.197 1.00 17.45 158 GLU A O 1
ATOM 1187 N N . GLN A 1 179 ? -31.663 -158.371 175.127 1.00 15.44 159 GLN A N 1
ATOM 1188 C CA . GLN A 1 179 ? -31.820 -158.301 176.582 1.00 20.45 159 GLN A CA 1
ATOM 1189 C C . GLN A 1 179 ? -32.938 -159.191 177.120 1.00 13.91 159 GLN A C 1
ATOM 1190 O O . GLN A 1 179 ? -33.164 -159.232 178.317 1.00 19.61 159 GLN A O 1
ATOM 1196 N N . LEU A 1 180 ? -33.658 -159.871 176.234 1.00 13.94 160 LEU A N 1
ATOM 1197 C CA . LEU A 1 180 ? -34.865 -160.600 176.624 1.00 17.75 160 LEU A CA 1
ATOM 1198 C C . LEU A 1 180 ? -34.679 -162.115 176.900 1.00 18.32 160 LEU A C 1
ATOM 1199 O O . LEU A 1 180 ? -35.113 -162.605 177.945 1.00 14.02 160 LEU A O 1
ATOM 1204 N N . PRO A 1 181 ? -34.079 -162.872 175.957 1.00 14.02 161 PRO A N 1
ATOM 1205 C CA . PRO A 1 181 ? -34.324 -164.322 176.098 1.00 14.06 161 PRO A CA 1
ATOM 1206 C C . PRO A 1 181 ? -33.637 -165.049 177.265 1.00 19.08 161 PRO A C 1
ATOM 1207 O O . PRO A 1 181 ? -34.184 -166.055 177.737 1.00 15.83 161 PRO A O 1
ATOM 1211 N N . VAL A 1 182 ? -32.466 -164.602 177.695 1.00 16.33 162 VAL A N 1
ATOM 1212 C CA . VAL A 1 182 ? -31.789 -165.321 178.765 1.00 16.60 162 VAL A CA 1
ATOM 1213 C C . VAL A 1 182 ? -32.545 -165.052 180.057 1.00 14.32 162 VAL A C 1
ATOM 1214 O O . VAL A 1 182 ? -32.825 -165.976 180.836 1.00 14.07 162 VAL A O 1
ATOM 1218 N N . ARG A 1 183 ? -32.916 -163.796 180.266 1.00 14.01 163 ARG A N 1
ATOM 1219 C CA . ARG A 1 183 ? -33.736 -163.426 181.417 1.00 17.87 163 ARG A CA 1
ATOM 1220 C C . ARG A 1 183 ? -35.059 -164.201 181.473 1.00 16.11 163 ARG A C 1
ATOM 1221 O O . ARG A 1 183 ? -35.490 -164.599 182.541 1.00 15.83 163 ARG A O 1
ATOM 1229 N N . ILE A 1 184 ? -35.701 -164.419 180.334 1.00 14.06 164 ILE A N 1
ATOM 1230 C CA . ILE A 1 184 ? -36.958 -165.167 180.326 1.00 18.57 164 ILE A CA 1
ATOM 1231 C C . ILE A 1 184 ? -36.710 -166.652 180.635 1.00 14.13 164 ILE A C 1
ATOM 1232 O O . ILE A 1 184 ? -37.454 -167.275 181.400 1.00 14.16 164 ILE A O 1
ATOM 1237 N N . PHE A 1 185 ? -35.682 -167.214 180.009 1.00 14.14 165 PHE A N 1
ATOM 1238 C CA . PHE A 1 185 ? -35.284 -168.586 180.310 1.00 18.35 165 PHE A CA 1
ATOM 1239 C C . PHE A 1 185 ? -35.050 -168.766 181.809 1.00 17.93 165 PHE A C 1
ATOM 1240 O O . PHE A 1 185 ? -35.493 -169.757 182.410 1.00 17.43 165 PHE A O 1
ATOM 1248 N N . MET A 1 186 ? -34.359 -167.806 182.414 1.00 15.18 166 MET A N 1
ATOM 1249 C CA . MET A 1 186 ? -33.953 -167.929 183.804 1.00 15.82 166 MET A CA 1
ATOM 1250 C C . MET A 1 186 ? -35.160 -167.911 184.736 1.00 18.31 166 MET A C 1
ATOM 1251 O O . MET A 1 186 ? -35.106 -168.462 185.833 1.00 14.15 166 MET A O 1
ATOM 1256 N N . ARG A 1 187 ? -36.252 -167.278 184.308 1.00 14.13 167 ARG A N 1
ATOM 1257 C CA . ARG A 1 187 ? -37.459 -167.282 185.135 1.00 18.41 167 ARG A CA 1
ATOM 1258 C C . ARG A 1 187 ? -38.217 -168.605 184.946 1.00 20.67 167 ARG A C 1
ATOM 1259 O O . ARG A 1 187 ? -38.901 -169.088 185.853 1.00 21.58 167 ARG A O 1
ATOM 1267 N N . ILE A 1 188 ? -38.087 -169.193 183.761 1.00 16.26 168 ILE A N 1
ATOM 1268 C CA . ILE A 1 188 ? -38.743 -170.458 183.457 1.00 18.76 168 ILE A CA 1
ATOM 1269 C C . ILE A 1 188 ? -38.138 -171.581 184.320 1.00 21.03 168 ILE A C 1
ATOM 1270 O O . ILE A 1 188 ? -38.857 -172.414 184.906 1.00 16.12 168 ILE A O 1
ATOM 1275 N N . VAL A 1 189 ? -36.813 -171.566 184.425 1.00 17.44 169 VAL A N 1
ATOM 1276 C CA . VAL A 1 189 ? -36.119 -172.581 185.202 1.00 21.57 169 VAL A CA 1
ATOM 1277 C C . VAL A 1 189 ? -35.758 -172.099 186.623 1.00 24.55 169 VAL A C 1
ATOM 1278 O O . VAL A 1 189 ? -35.138 -172.843 187.388 1.00 21.42 169 VAL A O 1
ATOM 1282 N N . ASP A 1 190 ? -36.176 -170.874 186.969 1.00 15.12 170 ASP A N 1
ATOM 1283 C CA . ASP A 1 190 ? -35.975 -170.262 188.304 1.00 19.45 170 ASP A CA 1
ATOM 1284 C C . ASP A 1 190 ? -34.513 -170.245 188.778 1.00 24.88 170 ASP A C 1
ATOM 1285 O O . ASP A 1 190 ? -34.127 -170.909 189.749 1.00 22.78 170 ASP A O 1
ATOM 1290 N N . LEU A 1 191 ? -33.706 -169.466 188.085 1.00 19.90 171 LEU A N 1
ATOM 1291 C CA . LEU A 1 191 ? -32.326 -169.242 188.470 1.00 22.02 171 LEU A CA 1
ATOM 1292 C C . LEU A 1 191 ? -32.175 -167.811 188.952 1.00 23.19 171 LEU A C 1
ATOM 1293 O O . LEU A 1 191 ? -32.860 -166.918 188.445 1.00 23.39 171 LEU A O 1
ATOM 1298 N N . PRO A 1 192 ? -31.257 -167.572 189.900 1.00 17.35 172 PRO A N 1
ATOM 1299 C CA . PRO A 1 192 ? -31.088 -166.215 190.454 1.00 21.54 172 PRO A CA 1
ATOM 1300 C C . PRO A 1 192 ? -30.662 -165.170 189.391 1.00 18.63 172 PRO A C 1
ATOM 1301 O O . PRO A 1 192 ? -29.768 -165.452 188.594 1.00 17.21 172 PRO A O 1
ATOM 1305 N N . VAL A 1 193 ? -31.276 -163.988 189.400 1.00 23.69 173 VAL A N 1
ATOM 1306 C CA . VAL A 1 193 ? -30.998 -162.975 188.383 1.00 23.13 173 VAL A CA 1
ATOM 1307 C C . VAL A 1 193 ? -29.543 -162.516 188.409 1.00 20.55 173 VAL A C 1
ATOM 1308 O O . VAL A 1 193 ? -29.023 -162.038 187.397 1.00 26.14 173 VAL A O 1
ATOM 1312 N N . GLU A 1 194 ? -28.863 -162.694 189.543 1.00 19.60 174 GLU A N 1
ATOM 1313 C CA . GLU A 1 194 ? -27.439 -162.355 189.614 1.00 18.10 174 GLU A CA 1
ATOM 1314 C C . GLU A 1 194 ? -26.599 -163.156 188.618 1.00 13.93 174 GLU A C 1
ATOM 1315 O O . GLU A 1 194 ? -25.510 -162.732 188.245 1.00 28.54 174 GLU A O 1
ATOM 1321 N N . ASP A 1 195 ? -27.105 -164.308 188.184 1.00 17.19 175 ASP A N 1
ATOM 1322 C CA . ASP A 1 195 ? -26.348 -165.166 187.267 1.00 17.48 175 ASP A CA 1
ATOM 1323 C C . ASP A 1 195 ? -26.536 -164.825 185.779 1.00 17.20 175 ASP A C 1
ATOM 1324 O O . ASP A 1 195 ? -26.025 -165.535 184.917 1.00 18.01 175 ASP A O 1
ATOM 1329 N N . LEU A 1 196 ? -27.279 -163.773 185.472 1.00 23.67 176 LEU A N 1
ATOM 1330 C CA . LEU A 1 196 ? -27.524 -163.435 184.065 1.00 13.94 176 LEU A CA 1
ATOM 1331 C C . LEU A 1 196 ? -26.250 -163.248 183.222 1.00 16.03 176 LEU A C 1
ATOM 1332 O O . LEU A 1 196 ? -26.173 -163.806 182.134 1.00 17.82 176 LEU A O 1
ATOM 1337 N N . PRO A 1 197 ? -25.261 -162.455 183.695 1.00 18.76 177 PRO A N 1
ATOM 1338 C CA . PRO A 1 197 ? -24.071 -162.289 182.849 1.00 20.76 177 PRO A CA 1
ATOM 1339 C C . PRO A 1 197 ? -23.346 -163.605 182.600 1.00 20.43 177 PRO A C 1
ATOM 1340 O O . PRO A 1 197 ? -22.890 -163.863 181.497 1.00 21.30 177 PRO A O 1
ATOM 1344 N N . LYS A 1 198 ? -23.246 -164.433 183.634 1.00 19.56 178 LYS A N 1
ATOM 1345 C CA . LYS A 1 198 ? -22.589 -165.717 183.473 1.00 20.59 178 LYS A CA 1
ATOM 1346 C C . LYS A 1 198 ? -23.323 -166.555 182.419 1.00 20.04 178 LYS A C 1
ATOM 1347 O O . LYS A 1 198 ? -22.695 -167.112 181.506 1.00 18.55 178 LYS A O 1
ATOM 1353 N N . LEU A 1 199 ? -24.653 -166.609 182.522 1.00 16.07 179 LEU A N 1
ATOM 1354 C CA . LEU A 1 199 ? -25.445 -167.404 181.587 1.00 18.83 179 LEU A CA 1
ATOM 1355 C C . LEU A 1 199 ? -25.450 -166.828 180.171 1.00 16.85 179 LEU A C 1
ATOM 1356 O O . LEU A 1 199 ? -25.428 -167.577 179.212 1.00 16.75 179 LEU A O 1
ATOM 1361 N N . LYS A 1 200 ? -25.526 -165.510 180.050 1.00 13.98 180 LYS A N 1
ATOM 1362 C CA A LYS A 1 200 ? -25.442 -164.876 178.736 0.50 21.64 180 LYS A CA 1
ATOM 1363 C CA B LYS A 1 200 ? -25.426 -164.844 178.756 0.50 22.48 180 LYS A CA 1
ATOM 1364 C C . LYS A 1 200 ? -24.117 -165.196 178.051 1.00 23.12 180 LYS A C 1
ATOM 1365 O O . LYS A 1 200 ? -24.092 -165.499 176.859 1.00 23.08 180 LYS A O 1
ATOM 1376 N N . HIS A 1 201 ? -23.026 -165.129 178.809 1.00 22.50 181 HIS A N 1
ATOM 1377 C CA . HIS A 1 201 ? -21.692 -165.416 178.296 1.00 22.88 181 HIS A CA 1
ATOM 1378 C C . HIS A 1 201 ? -21.574 -166.856 177.808 1.00 23.32 181 HIS A C 1
ATOM 1379 O O . HIS A 1 201 ? -21.038 -167.096 176.727 1.00 22.92 181 HIS A O 1
ATOM 1386 N N . LEU A 1 202 ? -22.081 -167.808 178.590 1.00 17.10 182 LEU A N 1
ATOM 1387 C CA . LEU A 1 202 ? -22.042 -169.212 178.187 1.00 20.31 182 LEU A CA 1
ATOM 1388 C C . LEU A 1 202 ? -22.866 -169.492 176.942 1.00 20.82 182 LEU A C 1
ATOM 1389 O O . LEU A 1 202 ? -22.402 -170.162 176.013 1.00 23.67 182 LEU A O 1
ATOM 1394 N N . ALA A 1 203 ? -24.077 -168.949 176.898 1.00 22.05 183 ALA A N 1
ATOM 1395 C CA . ALA A 1 203 ? -24.925 -169.146 175.725 1.00 23.52 183 ALA A CA 1
ATOM 1396 C C . ALA A 1 203 ? -24.317 -168.505 174.456 1.00 20.21 183 ALA A C 1
ATOM 1397 O O . ALA A 1 203 ? -24.432 -169.059 173.364 1.00 21.25 183 ALA A O 1
ATOM 1399 N N . ASP A 1 204 ? -23.674 -167.357 174.608 1.00 17.91 184 ASP A N 1
ATOM 1400 C CA . ASP A 1 204 ? -23.041 -166.682 173.471 1.00 23.55 184 ASP A CA 1
ATOM 1401 C C . ASP A 1 204 ? -21.870 -167.516 172.949 1.00 26.93 184 ASP A C 1
ATOM 1402 O O . ASP A 1 204 ? -21.760 -167.779 171.755 1.00 28.38 184 ASP A O 1
ATOM 1404 N N . GLN A 1 205 ? -21.010 -167.963 173.856 1.00 29.51 185 GLN A N 1
ATOM 1405 C CA . GLN A 1 205 ? -19.844 -168.741 173.450 1.00 27.67 185 GLN A CA 1
ATOM 1406 C C . GLN A 1 205 ? -20.206 -170.151 173.002 1.00 27.42 185 GLN A C 1
ATOM 1407 O O . GLN A 1 205 ? -19.420 -170.818 172.327 1.00 29.89 185 GLN A O 1
ATOM 1413 N N . TYR A 1 206 ? -21.398 -170.609 173.361 1.00 18.91 186 TYR A N 1
ATOM 1414 C CA . TYR A 1 206 ? -21.820 -171.941 172.944 1.00 22.35 186 TYR A CA 1
ATOM 1415 C C . TYR A 1 206 ? -22.294 -171.881 171.507 1.00 22.69 186 TYR A C 1
ATOM 1416 O O . TYR A 1 206 ? -22.083 -172.811 170.734 1.00 30.26 186 TYR A O 1
ATOM 1425 N N . THR A 1 207 ? -22.929 -170.771 171.144 1.00 25.36 187 THR A N 1
ATOM 1426 C CA . THR A 1 207 ? -23.495 -170.651 169.815 1.00 25.40 187 THR A CA 1
ATOM 1427 C C . THR A 1 207 ? -22.549 -169.869 168.911 1.00 30.44 187 THR A C 1
ATOM 1428 O O . THR A 1 207 ? -22.281 -170.286 167.792 1.00 29.24 187 THR A O 1
ATOM 1432 N N . ILE A 1 213 ? -12.045 -170.039 174.684 1.00 46.08 193 ILE A N 1
ATOM 1433 C CA . ILE A 1 213 ? -12.988 -170.933 175.348 1.00 43.53 193 ILE A CA 1
ATOM 1434 C C . ILE A 1 213 ? -13.512 -172.000 174.388 1.00 42.61 193 ILE A C 1
ATOM 1435 O O . ILE A 1 213 ? -14.487 -171.772 173.675 1.00 46.42 193 ILE A O 1
ATOM 1437 N N . PRO A 1 214 ? -12.853 -173.171 174.355 1.00 47.94 194 PRO A N 1
ATOM 1438 C CA . PRO A 1 214 ? -13.275 -174.257 173.455 1.00 48.61 194 PRO A CA 1
ATOM 1439 C C . PRO A 1 214 ? -14.710 -174.708 173.735 1.00 40.67 194 PRO A C 1
ATOM 1440 O O . PRO A 1 214 ? -15.153 -174.609 174.880 1.00 43.61 194 PRO A O 1
ATOM 1444 N N . LEU A 1 215 ? -15.415 -175.197 172.715 1.00 30.84 195 LEU A N 1
ATOM 1445 C CA . LEU A 1 215 ? -16.827 -175.558 172.867 1.00 38.72 195 LEU A CA 1
ATOM 1446 C C . LEU A 1 215 ? -17.047 -176.579 173.983 1.00 42.36 195 LEU A C 1
ATOM 1447 O O . LEU A 1 215 ? -17.932 -176.411 174.824 1.00 39.44 195 LEU A O 1
ATOM 1452 N N . ASP A 1 216 ? -16.238 -177.635 173.981 1.00 47.77 196 ASP A N 1
ATOM 1453 C CA . ASP A 1 216 ? -16.372 -178.699 174.968 1.00 46.65 196 ASP A CA 1
ATOM 1454 C C . ASP A 1 216 ? -16.182 -178.147 176.380 1.00 34.87 196 ASP A C 1
ATOM 1455 O O . ASP A 1 216 ? -16.807 -178.625 177.332 1.00 29.50 196 ASP A O 1
ATOM 1460 N N . ASP A 1 217 ? -15.338 -177.124 176.510 1.00 26.46 197 ASP A N 1
ATOM 1461 C CA . ASP A 1 217 ? -15.165 -176.428 177.782 1.00 27.14 197 ASP A CA 1
ATOM 1462 C C . ASP A 1 217 ? -16.398 -175.584 178.158 1.00 25.71 197 ASP A C 1
ATOM 1463 O O . ASP A 1 217 ? -16.681 -175.366 179.336 1.00 30.04 197 ASP A O 1
ATOM 1465 N N . VAL A 1 218 ? -17.133 -175.107 177.160 1.00 32.34 198 VAL A N 1
ATOM 1466 C CA . VAL A 1 218 ? -18.337 -174.343 177.455 1.00 31.28 198 VAL A CA 1
ATOM 1467 C C . VAL A 1 218 ? -19.429 -175.284 177.964 1.00 30.48 198 VAL A C 1
ATOM 1468 O O . VAL A 1 218 ? -20.157 -174.967 178.897 1.00 22.19 198 VAL A O 1
ATOM 1472 N N . THR A 1 219 ? -19.523 -176.453 177.349 1.00 37.09 199 THR A N 1
ATOM 1473 C CA . THR A 1 219 ? -20.523 -177.427 177.744 1.00 29.93 199 THR A CA 1
ATOM 1474 C C . THR A 1 219 ? -20.268 -177.901 179.161 1.00 26.63 199 THR A C 1
ATOM 1475 O O . THR A 1 219 ? -21.204 -178.041 179.949 1.00 22.35 199 THR A O 1
ATOM 1479 N N . LYS A 1 220 ? -18.994 -178.117 179.485 1.00 25.72 200 LYS A N 1
ATOM 1480 C CA . LYS A 1 220 ? -18.612 -178.494 180.848 1.00 26.99 200 LYS A CA 1
ATOM 1481 C C . LYS A 1 220 ? -18.985 -177.385 181.832 1.00 19.89 200 LYS A C 1
ATOM 1482 O O . LYS A 1 220 ? -19.447 -177.661 182.946 1.00 16.44 200 LYS A O 1
ATOM 1488 N N . GLN A 1 221 ? -18.790 -176.131 181.425 1.00 21.93 201 GLN A N 1
ATOM 1489 C CA . GLN A 1 221 ? -19.152 -174.994 182.280 1.00 25.78 201 GLN A CA 1
ATOM 1490 C C . GLN A 1 221 ? -20.673 -174.909 182.484 1.00 22.96 201 GLN A C 1
ATOM 1491 O O . GLN A 1 221 ? -21.142 -174.578 183.589 1.00 22.01 201 GLN A O 1
ATOM 1497 N N . PHE A 1 222 ? -21.433 -175.196 181.422 1.00 16.16 202 PHE A N 1
ATOM 1498 C CA . PHE A 1 222 ? -22.885 -175.324 181.525 1.00 16.68 202 PHE A CA 1
ATOM 1499 C C . PHE A 1 222 ? -23.283 -176.373 182.570 1.00 21.72 202 PHE A C 1
ATOM 1500 O O . PHE A 1 222 ? -24.137 -176.124 183.422 1.00 16.65 202 PHE A O 1
ATOM 1508 N N . ARG A 1 223 ? -22.673 -177.550 182.495 1.00 21.95 203 ARG A N 1
ATOM 1509 C CA . ARG A 1 223 ? -23.025 -178.619 183.421 1.00 23.61 203 ARG A CA 1
ATOM 1510 C C . ARG A 1 223 ? -22.590 -178.316 184.847 1.00 21.21 203 ARG A C 1
ATOM 1511 O O . ARG A 1 223 ? -23.312 -178.639 185.783 1.00 16.27 203 ARG A O 1
ATOM 1519 N N . GLU A 1 224 ? -21.423 -177.696 185.012 1.00 18.67 204 GLU A N 1
ATOM 1520 C CA . GLU A 1 224 ? -20.928 -177.336 186.338 1.00 23.89 204 GLU A CA 1
ATOM 1521 C C . GLU A 1 224 ? -21.846 -176.315 187.009 1.00 15.24 204 GLU A C 1
ATOM 1522 O O . GLU A 1 224 ? -21.979 -176.273 188.246 1.00 17.35 204 GLU A O 1
ATOM 1528 N N . TYR A 1 225 ? -22.497 -175.505 186.189 1.00 18.77 205 TYR A N 1
ATOM 1529 C CA . TYR A 1 225 ? -23.461 -174.532 186.690 1.00 22.92 205 TYR A CA 1
ATOM 1530 C C . TYR A 1 225 ? -24.825 -175.169 187.000 1.00 14.24 205 TYR A C 1
ATOM 1531 O O . TYR A 1 225 ? -25.428 -174.891 188.036 1.00 22.79 205 TYR A O 1
ATOM 1540 N N . LEU A 1 226 ? -25.286 -176.050 186.112 1.00 18.28 206 LEU A N 1
ATOM 1541 C CA . LEU A 1 226 ? -26.644 -176.592 186.171 1.00 14.30 206 LEU A CA 1
ATOM 1542 C C . LEU A 1 226 ? -26.816 -177.790 187.089 1.00 14.38 206 LEU A C 1
ATOM 1543 O O . LEU A 1 226 ? -27.893 -177.982 187.663 1.00 14.36 206 LEU A O 1
ATOM 1548 N N . ARG A 1 227 ? -25.785 -178.621 187.202 1.00 14.80 207 ARG A N 1
ATOM 1549 C CA . ARG A 1 227 ? -25.932 -179.836 187.981 1.00 18.41 207 ARG A CA 1
ATOM 1550 C C . ARG A 1 227 ? -26.245 -179.567 189.466 1.00 14.78 207 ARG A C 1
ATOM 1551 O O . ARG A 1 227 ? -27.096 -180.250 190.028 1.00 23.74 207 ARG A O 1
ATOM 1559 N N . PRO A 1 228 ? -25.572 -178.586 190.112 1.00 15.46 208 PRO A N 1
ATOM 1560 C CA . PRO A 1 228 ? -25.962 -178.380 191.510 1.00 18.24 208 PRO A CA 1
ATOM 1561 C C . PRO A 1 228 ? -27.406 -177.932 191.655 1.00 20.95 208 PRO A C 1
ATOM 1562 O O . PRO A 1 228 ? -28.034 -178.250 192.661 1.00 17.26 208 PRO A O 1
ATOM 1566 N N . VAL A 1 229 ? -27.914 -177.177 190.685 1.00 14.33 209 VAL A N 1
ATOM 1567 C CA . VAL A 1 229 ? -29.286 -176.709 190.747 1.00 14.33 209 VAL A CA 1
ATOM 1568 C C . VAL A 1 229 ? -30.239 -177.881 190.596 1.00 14.38 209 VAL A C 1
ATOM 1569 O O . VAL A 1 229 ? -31.239 -177.970 191.305 1.00 18.76 209 VAL A O 1
ATOM 1573 N N . ILE A 1 230 ? -29.922 -178.788 189.688 1.00 14.41 210 ILE A N 1
ATOM 1574 C CA . ILE A 1 230 ? -30.752 -179.960 189.454 1.00 14.46 210 ILE A CA 1
ATOM 1575 C C . ILE A 1 230 ? -30.724 -180.861 190.693 1.00 15.14 210 ILE A C 1
ATOM 1576 O O . ILE A 1 230 ? -31.754 -181.359 191.115 1.00 14.52 210 ILE A O 1
ATOM 1581 N N . GLU A 1 231 ? -29.539 -181.046 191.267 1.00 16.69 211 GLU A N 1
ATOM 1582 C CA . GLU A 1 231 ? -29.391 -181.858 192.468 1.00 17.39 211 GLU A CA 1
ATOM 1583 C C . GLU A 1 231 ? -30.107 -181.226 193.679 1.00 18.61 211 GLU A C 1
ATOM 1584 O O . GLU A 1 231 ? -30.747 -181.925 194.473 1.00 17.91 211 GLU A O 1
ATOM 1590 N N . ALA A 1 232 ? -30.022 -179.905 193.802 1.00 16.46 212 ALA A N 1
ATOM 1591 C CA . ALA A 1 232 ? -30.787 -179.181 194.820 1.00 17.55 212 ALA A CA 1
ATOM 1592 C C . ALA A 1 232 ? -32.301 -179.395 194.668 1.00 16.88 212 ALA A C 1
ATOM 1593 O O . ALA A 1 232 ? -33.012 -179.476 195.663 1.00 21.54 212 ALA A O 1
ATOM 1595 N N . ARG A 1 233 ? -32.792 -179.522 193.442 1.00 17.22 213 ARG A N 1
ATOM 1596 C CA . ARG A 1 233 ? -34.237 -179.644 193.223 1.00 17.31 213 ARG A CA 1
ATOM 1597 C C . ARG A 1 233 ? -34.726 -181.076 193.341 1.00 15.43 213 ARG A C 1
ATOM 1598 O O . ARG A 1 233 ? -35.933 -181.334 193.474 1.00 16.07 213 ARG A O 1
ATOM 1606 N N . ARG A 1 234 ? -33.798 -182.023 193.279 1.00 17.99 214 ARG A N 1
ATOM 1607 C CA . ARG A 1 234 ? -34.127 -183.409 193.616 1.00 26.13 214 ARG A CA 1
ATOM 1608 C C . ARG A 1 234 ? -34.416 -183.532 195.101 1.00 23.45 214 ARG A C 1
ATOM 1609 O O . ARG A 1 234 ? -35.197 -184.379 195.514 1.00 23.28 214 ARG A O 1
ATOM 1617 N N . ILE A 1 235 ? -33.760 -182.689 195.892 1.00 20.26 215 ILE A N 1
ATOM 1618 C CA . ILE A 1 235 ? -33.928 -182.668 197.346 1.00 17.94 215 ILE A CA 1
ATOM 1619 C C . ILE A 1 235 ? -35.121 -181.804 197.751 1.00 22.37 215 ILE A C 1
ATOM 1620 O O . ILE A 1 235 ? -35.901 -182.172 198.612 1.00 16.91 215 ILE A O 1
ATOM 1625 N N . LYS A 1 236 ? -35.261 -180.653 197.102 1.00 22.44 216 LYS A N 1
ATOM 1626 C CA . LYS A 1 236 ? -36.338 -179.723 197.414 1.00 16.95 216 LYS A CA 1
ATOM 1627 C C . LYS A 1 236 ? -36.966 -179.219 196.116 1.00 22.77 216 LYS A C 1
ATOM 1628 O O . LYS A 1 236 ? -36.562 -178.187 195.587 1.00 21.90 216 LYS A O 1
ATOM 1634 N N . PRO A 1 237 ? -37.928 -179.973 195.572 1.00 19.26 217 PRO A N 1
ATOM 1635 C CA . PRO A 1 237 ? -38.534 -179.582 194.300 1.00 24.25 217 PRO A CA 1
ATOM 1636 C C . PRO A 1 237 ? -39.442 -178.364 194.434 1.00 24.57 217 PRO A C 1
ATOM 1637 O O . PRO A 1 237 ? -40.050 -178.134 195.480 1.00 23.23 217 PRO A O 1
ATOM 1641 N N . GLY A 1 238 ? -39.505 -177.584 193.366 1.00 22.66 218 GLY A N 1
ATOM 1642 C CA . GLY A 1 238 ? -40.363 -176.410 193.298 1.00 25.73 218 GLY A CA 1
ATOM 1643 C C . GLY A 1 238 ? -41.344 -176.567 192.155 1.00 26.46 218 GLY A C 1
ATOM 1644 O O . GLY A 1 238 ? -41.721 -177.684 191.821 1.00 25.30 218 GLY A O 1
ATOM 1645 N N . GLU A 1 239 ? -41.739 -175.454 191.538 1.00 26.39 219 GLU A N 1
ATOM 1646 C CA . GLU A 1 239 ? -42.724 -175.485 190.458 1.00 21.66 219 GLU A CA 1
ATOM 1647 C C . GLU A 1 239 ? -42.114 -175.142 189.097 1.00 25.45 219 GLU A C 1
ATOM 1648 O O . GLU A 1 239 ? -42.803 -175.152 188.090 1.00 22.42 219 GLU A O 1
ATOM 1650 N N . ASP A 1 240 ? -40.819 -174.852 189.089 1.00 25.90 220 ASP A N 1
ATOM 1651 C CA . ASP A 1 240 ? -40.089 -174.458 187.892 1.00 21.88 220 ASP A CA 1
ATOM 1652 C C . ASP A 1 240 ? -39.905 -175.619 186.925 1.00 19.06 220 ASP A C 1
ATOM 1653 O O . ASP A 1 240 ? -40.209 -176.764 187.253 1.00 19.16 220 ASP A O 1
ATOM 1658 N N . MET A 1 241 ? -39.352 -175.338 185.748 1.00 14.43 221 MET A N 1
ATOM 1659 C CA . MET A 1 241 ? -39.271 -176.362 184.711 1.00 19.76 221 MET A CA 1
ATOM 1660 C C . MET A 1 241 ? -38.278 -177.494 185.031 1.00 14.88 221 MET A C 1
ATOM 1661 O O . MET A 1 241 ? -38.502 -178.645 184.645 1.00 16.80 221 MET A O 1
ATOM 1666 N N . ILE A 1 242 ? -37.187 -177.178 185.711 1.00 16.74 222 ILE A N 1
ATOM 1667 C CA . ILE A 1 242 ? -36.262 -178.227 186.155 1.00 17.91 222 ILE A CA 1
ATOM 1668 C C . ILE A 1 242 ? -36.948 -179.205 187.123 1.00 18.09 222 ILE A C 1
ATOM 1669 O O . ILE A 1 242 ? -36.851 -180.436 186.965 1.00 18.75 222 ILE A O 1
ATOM 1674 N N . SER A 1 243 ? -37.646 -178.662 188.118 1.00 19.55 223 SER A N 1
ATOM 1675 C CA . SER A 1 243 ? -38.386 -179.506 189.053 1.00 19.52 223 SER A CA 1
ATOM 1676 C C . SER A 1 243 ? -39.422 -180.365 188.323 1.00 21.26 223 SER A C 1
ATOM 1677 O O . SER A 1 243 ? -39.617 -181.523 188.673 1.00 23.83 223 SER A O 1
ATOM 1680 N N . ARG A 1 244 ? -40.066 -179.809 187.294 1.00 16.79 224 ARG A N 1
ATOM 1681 C CA . ARG A 1 244 ? -41.120 -180.524 186.578 1.00 14.65 224 ARG A CA 1
ATOM 1682 C C . ARG A 1 244 ? -40.539 -181.652 185.774 1.00 17.32 224 ARG A C 1
ATOM 1683 O O . ARG A 1 244 ? -41.108 -182.747 185.706 1.00 22.83 224 ARG A O 1
ATOM 1691 N N . MET A 1 245 ? -39.388 -181.400 185.168 1.00 25.05 225 MET A N 1
ATOM 1692 C CA . MET A 1 245 ? -38.725 -182.432 184.388 1.00 20.28 225 MET A CA 1
ATOM 1693 C C . MET A 1 245 ? -38.198 -183.553 185.286 1.00 25.01 225 MET A C 1
ATOM 1694 O O . MET A 1 245 ? -38.276 -184.729 184.927 1.00 25.84 225 MET A O 1
ATOM 1699 N N . ILE A 1 246 ? -37.686 -183.170 186.453 1.00 28.37 226 ILE A N 1
ATOM 1700 C CA . ILE A 1 246 ? -37.199 -184.106 187.463 1.00 30.99 226 ILE A CA 1
ATOM 1701 C C . ILE A 1 246 ? -38.277 -185.091 187.929 1.00 29.93 226 ILE A C 1
ATOM 1702 O O . ILE A 1 246 ? -38.013 -186.288 188.109 1.00 31.66 226 ILE A O 1
ATOM 1707 N N . ASN A 1 247 ? -39.486 -184.581 188.141 1.00 28.55 227 ASN A N 1
ATOM 1708 C CA . ASN A 1 247 ? -40.600 -185.417 188.572 1.00 31.45 227 ASN A CA 1
ATOM 1709 C C . ASN A 1 247 ? -41.346 -186.044 187.409 1.00 34.39 227 ASN A C 1
ATOM 1710 O O . ASN A 1 247 ? -42.395 -186.659 187.594 1.00 40.20 227 ASN A O 1
ATOM 1715 N N . GLY A 1 248 ? -40.808 -185.881 186.206 1.00 41.96 228 GLY A N 1
ATOM 1716 C CA . GLY A 1 248 ? -41.363 -186.543 185.044 1.00 41.30 228 GLY A CA 1
ATOM 1717 C C . GLY A 1 248 ? -40.664 -187.860 184.763 1.00 42.81 228 GLY A C 1
ATOM 1718 O O . GLY A 1 248 ? -39.709 -188.232 185.445 1.00 40.69 228 GLY A O 1
ATOM 1719 N N . GLU A 1 249 ? -41.155 -188.576 183.759 1.00 46.07 229 GLU A N 1
ATOM 1720 C CA . GLU A 1 249 ? -40.495 -189.781 183.262 1.00 43.18 229 GLU A CA 1
ATOM 1721 C C . GLU A 1 249 ? -40.482 -189.722 181.743 1.00 40.64 229 GLU A C 1
ATOM 1722 O O . GLU A 1 249 ? -41.196 -188.912 181.151 1.00 33.40 229 GLU A O 1
ATOM 1728 N N . VAL A 1 250 ? -39.667 -190.560 181.109 1.00 31.92 230 VAL A N 1
ATOM 1729 C CA . VAL A 1 250 ? -39.733 -190.692 179.659 1.00 41.09 230 VAL A CA 1
ATOM 1730 C C . VAL A 1 250 ? -39.941 -192.148 179.238 1.00 43.57 230 VAL A C 1
ATOM 1731 O O . VAL A 1 250 ? -40.915 -192.467 178.551 1.00 43.74 230 VAL A O 1
ATOM 1735 N N . GLY A 1 251 ? -39.053 -193.035 179.672 1.00 50.24 231 GLY A N 1
ATOM 1736 C CA . GLY A 1 251 ? -39.218 -194.448 179.393 1.00 49.22 231 GLY A CA 1
ATOM 1737 C C . GLY A 1 251 ? -39.890 -195.136 180.564 1.00 48.51 231 GLY A C 1
ATOM 1738 O O . GLY A 1 251 ? -39.827 -196.355 180.704 1.00 52.54 231 GLY A O 1
ATOM 1739 N N . GLY A 1 252 ? -40.549 -194.351 181.409 1.00 50.51 232 GLY A N 1
ATOM 1740 C CA . GLY A 1 252 ? -41.074 -194.868 182.659 1.00 50.62 232 GLY A CA 1
ATOM 1741 C C . GLY A 1 252 ? -39.984 -194.833 183.709 1.00 46.94 232 GLY A C 1
ATOM 1742 O O . GLY A 1 252 ? -40.145 -195.347 184.818 1.00 47.54 232 GLY A O 1
ATOM 1743 N N . ARG A 1 253 ? -38.861 -194.228 183.331 1.00 35.68 233 ARG A N 1
ATOM 1744 C CA . ARG A 1 253 ? -37.727 -194.002 184.217 1.00 26.16 233 ARG A CA 1
ATOM 1745 C C . ARG A 1 253 ? -37.482 -192.508 184.342 1.00 30.99 233 ARG A C 1
ATOM 1746 O O . ARG A 1 253 ? -37.744 -191.744 183.394 1.00 33.08 233 ARG A O 1
ATOM 1754 N N . PRO A 1 254 ? -36.973 -192.076 185.499 1.00 25.40 234 PRO A N 1
ATOM 1755 C CA . PRO A 1 254 ? -36.604 -190.666 185.660 1.00 19.51 234 PRO A CA 1
ATOM 1756 C C . PRO A 1 254 ? -35.577 -190.176 184.627 1.00 23.88 234 PRO A C 1
ATOM 1757 O O . PRO A 1 254 ? -34.854 -190.970 184.027 1.00 25.51 234 PRO A O 1
ATOM 1761 N N . LEU A 1 255 ? -35.508 -188.869 184.425 1.00 22.77 235 LEU A N 1
ATOM 1762 C CA . LEU A 1 255 ? -34.408 -188.308 183.644 1.00 21.62 235 LEU A CA 1
ATOM 1763 C C . LEU A 1 255 ? -33.119 -188.387 184.446 1.00 18.44 235 LEU A C 1
ATOM 1764 O O . LEU A 1 255 ? -33.129 -188.227 185.663 1.00 17.35 235 LEU A O 1
ATOM 1769 N N . THR A 1 256 ? -32.009 -188.613 183.756 1.00 21.54 236 THR A N 1
ATOM 1770 C CA . THR A 1 256 ? -30.694 -188.477 184.359 1.00 21.53 236 THR A CA 1
ATOM 1771 C C . THR A 1 256 ? -30.298 -187.013 184.391 1.00 21.15 236 THR A C 1
ATOM 1772 O O . THR A 1 256 ? -30.864 -186.200 183.653 1.00 24.65 236 THR A O 1
ATOM 1776 N N . ASP A 1 257 ? -29.325 -186.676 185.237 1.00 14.70 237 ASP A N 1
ATOM 1777 C CA . ASP A 1 257 ? -28.753 -185.342 185.237 1.00 20.01 237 ASP A CA 1
ATOM 1778 C C . ASP A 1 257 ? -28.275 -184.898 183.850 1.00 22.48 237 ASP A C 1
ATOM 1779 O O . ASP A 1 257 ? -28.509 -183.757 183.438 1.00 16.69 237 ASP A O 1
ATOM 1784 N N . ILE A 1 258 ? -27.601 -185.806 183.146 1.00 19.04 238 ILE A N 1
ATOM 1785 C CA . ILE A 1 258 ? -27.100 -185.530 181.801 1.00 24.48 238 ILE A CA 1
ATOM 1786 C C . ILE A 1 258 ? -28.239 -185.067 180.886 1.00 17.53 238 ILE A C 1
ATOM 1787 O O . ILE A 1 258 ? -28.127 -184.046 180.215 1.00 19.47 238 ILE A O 1
ATOM 1792 N N . GLU A 1 259 ? -29.343 -185.813 180.890 1.00 17.60 239 GLU A N 1
ATOM 1793 C CA . GLU A 1 259 ? -30.486 -185.507 180.035 1.00 17.52 239 GLU A CA 1
ATOM 1794 C C . GLU A 1 259 ? -31.140 -184.165 180.381 1.00 16.80 239 GLU A C 1
ATOM 1795 O O . GLU A 1 259 ? -31.503 -183.395 179.489 1.00 16.96 239 GLU A O 1
ATOM 1801 N N . ALA A 1 260 ? -31.306 -183.891 181.669 1.00 18.28 240 ALA A N 1
ATOM 1802 C CA . ALA A 1 260 ? -31.892 -182.635 182.103 1.00 20.38 240 ALA A CA 1
ATOM 1803 C C . ALA A 1 260 ? -30.970 -181.458 181.775 1.00 16.97 240 ALA A C 1
ATOM 1804 O O . ALA A 1 260 ? -31.439 -180.391 181.390 1.00 19.71 240 ALA A O 1
ATOM 1806 N N . GLU A 1 261 ? -29.658 -181.662 181.921 1.00 16.60 241 GLU A N 1
ATOM 1807 C CA . GLU A 1 261 ? -28.690 -180.623 181.581 1.00 18.89 241 GLU A CA 1
ATOM 1808 C C . GLU A 1 261 ? -28.751 -180.324 180.081 1.00 20.52 241 GLU A C 1
ATOM 1809 O O . GLU A 1 261 ? -28.767 -179.158 179.672 1.00 20.25 241 GLU A O 1
ATOM 1815 N N . ASN A 1 262 ? -28.782 -181.389 179.273 1.00 15.86 242 ASN A N 1
ATOM 1816 C CA . ASN A 1 262 ? -28.846 -181.260 177.824 1.00 18.07 242 ASN A CA 1
ATOM 1817 C C . ASN A 1 262 ? -30.079 -180.463 177.426 1.00 18.60 242 ASN A C 1
ATOM 1818 O O . ASN A 1 262 ? -30.001 -179.557 176.597 1.00 19.59 242 ASN A O 1
ATOM 1823 N N . ILE A 1 263 ? -31.206 -180.781 178.049 1.00 21.21 243 ILE A N 1
ATOM 1824 C CA . ILE A 1 263 ? -32.468 -180.121 177.720 1.00 14.53 243 ILE A CA 1
ATOM 1825 C C . ILE A 1 263 ? -32.451 -178.640 178.112 1.00 17.63 243 ILE A C 1
ATOM 1826 O O . ILE A 1 263 ? -32.882 -177.782 177.312 1.00 14.80 243 ILE A O 1
ATOM 1831 N N . CYS A 1 264 ? -31.980 -178.329 179.322 1.00 14.45 244 CYS A N 1
ATOM 1832 C CA . CYS A 1 264 ? -31.801 -176.935 179.745 1.00 21.49 244 CYS A CA 1
ATOM 1833 C C . CYS A 1 264 ? -31.006 -176.095 178.738 1.00 23.97 244 CYS A C 1
ATOM 1834 O O . CYS A 1 264 ? -31.423 -174.977 178.393 1.00 16.37 244 CYS A O 1
ATOM 1837 N N . ILE A 1 265 ? -29.865 -176.624 178.283 1.00 18.79 245 ILE A N 1
ATOM 1838 C CA . ILE A 1 265 ? -29.015 -175.926 177.306 1.00 20.56 245 ILE A CA 1
ATOM 1839 C C . ILE A 1 265 ? -29.757 -175.730 175.988 1.00 18.78 245 ILE A C 1
ATOM 1840 O O . ILE A 1 265 ? -29.748 -174.640 175.378 1.00 14.49 245 ILE A O 1
ATOM 1845 N N . GLN A 1 266 ? -30.374 -176.810 175.527 1.00 17.03 246 GLN A N 1
ATOM 1846 C CA . GLN A 1 266 ? -31.077 -176.775 174.259 1.00 14.42 246 GLN A CA 1
ATOM 1847 C C . GLN A 1 266 ? -32.265 -175.809 174.305 1.00 16.04 246 GLN A C 1
ATOM 1848 O O . GLN A 1 266 ? -32.537 -175.123 173.333 1.00 14.39 246 GLN A O 1
ATOM 1854 N N . VAL A 1 267 ? -32.956 -175.749 175.438 1.00 16.95 247 VAL A N 1
ATOM 1855 C CA . VAL A 1 267 ? -34.058 -174.804 175.622 1.00 19.12 247 VAL A CA 1
ATOM 1856 C C . VAL A 1 267 ? -33.565 -173.355 175.724 1.00 14.32 247 VAL A C 1
ATOM 1857 O O . VAL A 1 267 ? -34.166 -172.450 175.132 1.00 16.73 247 VAL A O 1
ATOM 1861 N N . LEU A 1 268 ? -32.468 -173.123 176.445 1.00 14.29 248 LEU A N 1
ATOM 1862 C CA . LEU A 1 268 ? -31.840 -171.794 176.480 1.00 15.59 248 LEU A CA 1
ATOM 1863 C C . LEU A 1 268 ? -31.386 -171.313 175.085 1.00 19.15 248 LEU A C 1
ATOM 1864 O O . LEU A 1 268 ? -31.713 -170.200 174.628 1.00 16.36 248 LEU A O 1
ATOM 1869 N N . VAL A 1 269 ? -30.641 -172.144 174.387 1.00 21.65 249 VAL A N 1
ATOM 1870 C CA . VAL A 1 269 ? -30.144 -171.721 173.081 1.00 14.25 249 VAL A CA 1
ATOM 1871 C C . VAL A 1 269 ? -31.244 -171.657 172.034 1.00 14.27 249 VAL A C 1
ATOM 1872 O O . VAL A 1 269 ? -31.249 -170.752 171.177 1.00 20.51 249 VAL A O 1
ATOM 1876 N N . GLY A 1 270 ? -32.195 -172.578 172.126 1.00 15.05 250 GLY A N 1
ATOM 1877 C CA . GLY A 1 270 ? -33.249 -172.708 171.131 1.00 21.83 250 GLY A CA 1
ATOM 1878 C C . GLY A 1 270 ? -34.123 -171.473 170.991 1.00 21.33 250 GLY A C 1
ATOM 1879 O O . GLY A 1 270 ? -34.696 -171.215 169.928 1.00 17.11 250 GLY A O 1
ATOM 1880 N N . GLY A 1 271 ? -34.223 -170.706 172.067 1.00 21.24 251 GLY A N 1
ATOM 1881 C CA . GLY A 1 271 ? -35.072 -169.525 172.085 1.00 19.23 251 GLY A CA 1
ATOM 1882 C C . GLY A 1 271 ? -34.292 -168.232 172.184 1.00 20.22 251 GLY A C 1
ATOM 1883 O O . GLY A 1 271 ? -34.865 -167.175 172.475 1.00 19.73 251 GLY A O 1
ATOM 1884 N N . LEU A 1 272 ? -32.986 -168.306 171.947 1.00 17.68 252 LEU A N 1
ATOM 1885 C CA . LEU A 1 272 ? -32.147 -167.104 171.977 1.00 16.37 252 LEU A CA 1
ATOM 1886 C C . LEU A 1 272 ? -32.065 -166.420 170.593 1.00 16.66 252 LEU A C 1
ATOM 1887 O O . LEU A 1 272 ? -32.804 -165.479 170.334 1.00 16.28 252 LEU A O 1
ATOM 1892 N N . ASP A 1 273 ? -31.187 -166.874 169.706 1.00 16.03 253 ASP A N 1
ATOM 1893 C CA . ASP A 1 273 ? -31.041 -166.182 168.406 1.00 14.14 253 ASP A CA 1
ATOM 1894 C C . ASP A 1 273 ? -32.342 -166.156 167.589 1.00 16.24 253 ASP A C 1
ATOM 1895 O O . ASP A 1 273 ? -32.603 -165.165 166.894 1.00 18.25 253 ASP A O 1
ATOM 1900 N N . THR A 1 274 ? -33.130 -167.235 167.649 1.00 14.21 254 THR A N 1
ATOM 1901 C CA . THR A 1 274 ? -34.462 -167.274 167.021 1.00 14.24 254 THR A CA 1
ATOM 1902 C C . THR A 1 274 ? -35.325 -166.051 167.397 1.00 17.46 254 THR A C 1
ATOM 1903 O O . THR A 1 274 ? -35.757 -165.286 166.539 1.00 16.56 254 THR A O 1
ATOM 1907 N N . VAL A 1 275 ? -35.577 -165.869 168.682 1.00 14.46 255 VAL A N 1
ATOM 1908 C CA . VAL A 1 275 ? -36.416 -164.756 169.149 1.00 14.17 255 VAL A CA 1
ATOM 1909 C C . VAL A 1 275 ? -35.783 -163.387 168.865 1.00 17.63 255 VAL A C 1
ATOM 1910 O O . VAL A 1 275 ? -36.472 -162.450 168.395 1.00 14.11 255 VAL A O 1
ATOM 1914 N N . VAL A 1 276 ? -34.475 -163.264 169.106 1.00 15.36 256 VAL A N 1
ATOM 1915 C CA . VAL A 1 276 ? -33.777 -162.004 168.859 1.00 14.06 256 VAL A CA 1
ATOM 1916 C C . VAL A 1 276 ? -33.868 -161.630 167.357 1.00 20.05 256 VAL A C 1
ATOM 1917 O O . VAL A 1 276 ? -34.182 -160.490 166.994 1.00 17.39 256 VAL A O 1
ATOM 1921 N N . ASN A 1 277 ? -33.601 -162.607 166.491 1.00 14.19 257 ASN A N 1
ATOM 1922 C CA . ASN A 1 277 ? -33.622 -162.371 165.047 1.00 18.15 257 ASN A CA 1
ATOM 1923 C C . ASN A 1 277 ? -35.041 -162.125 164.547 1.00 19.20 257 ASN A C 1
ATOM 1924 O O . ASN A 1 277 ? -35.263 -161.257 163.696 1.00 19.62 257 ASN A O 1
ATOM 1929 N N . MET A 1 278 ? -36.012 -162.852 165.104 1.00 15.57 258 MET A N 1
ATOM 1930 C CA . MET A 1 278 ? -37.405 -162.638 164.700 1.00 14.18 258 MET A CA 1
ATOM 1931 C C . MET A 1 278 ? -37.837 -161.224 165.061 1.00 22.45 258 MET A C 1
ATOM 1932 O O . MET A 1 278 ? -38.442 -160.528 164.250 1.00 14.15 258 MET A O 1
ATOM 1937 N N . LEU A 1 279 ? -37.536 -160.805 166.284 1.00 14.11 259 LEU A N 1
ATOM 1938 C CA . LEU A 1 279 ? -37.850 -159.436 166.711 1.00 14.08 259 LEU A CA 1
ATOM 1939 C C . LEU A 1 279 ? -37.153 -158.411 165.834 1.00 14.05 259 LEU A C 1
ATOM 1940 O O . LEU A 1 279 ? -37.704 -157.327 165.566 1.00 14.04 259 LEU A O 1
ATOM 1945 N N . GLY A 1 280 ? -35.939 -158.735 165.398 1.00 14.05 260 GLY A N 1
ATOM 1946 C CA . GLY A 1 280 ? -35.230 -157.870 164.470 1.00 14.29 260 GLY A CA 1
ATOM 1947 C C . GLY A 1 280 ? -35.967 -157.664 163.166 1.00 15.21 260 GLY A C 1
ATOM 1948 O O . GLY A 1 280 ? -36.102 -156.529 162.712 1.00 14.52 260 GLY A O 1
ATOM 1949 N N . PHE A 1 281 ? -36.427 -158.751 162.539 1.00 17.55 261 PHE A N 1
ATOM 1950 C CA . PHE A 1 281 ? -37.173 -158.635 161.284 1.00 16.97 261 PHE A CA 1
ATOM 1951 C C . PHE A 1 281 ? -38.492 -157.897 161.501 1.00 14.13 261 PHE A C 1
ATOM 1952 O O . PHE A 1 281 ? -38.881 -157.063 160.692 1.00 15.09 261 PHE A O 1
ATOM 1960 N N . THR A 1 282 ? -39.153 -158.201 162.617 1.00 14.53 262 THR A N 1
ATOM 1961 C CA . THR A 1 282 ? -40.447 -157.599 162.928 1.00 14.13 262 THR A CA 1
ATOM 1962 C C . THR A 1 282 ? -40.319 -156.092 163.047 1.00 23.59 262 THR A C 1
ATOM 1963 O O . THR A 1 282 ? -41.017 -155.341 162.337 1.00 14.09 262 THR A O 1
ATOM 1967 N N . PHE A 1 283 ? -39.409 -155.640 163.905 1.00 14.60 263 PHE A N 1
ATOM 1968 C CA . PHE A 1 283 ? -39.301 -154.196 164.119 1.00 19.00 263 PHE A CA 1
ATOM 1969 C C . PHE A 1 283 ? -38.592 -153.415 163.005 1.00 14.00 263 PHE A C 1
ATOM 1970 O O . PHE A 1 283 ? -38.921 -152.242 162.794 1.00 14.64 263 PHE A O 1
ATOM 1978 N N A SER A 1 284 ? -37.665 -154.047 162.291 0.17 14.50 264 SER A N 1
ATOM 1979 N N B SER A 1 284 ? -37.657 -154.022 162.276 0.83 14.01 264 SER A N 1
ATOM 1980 C CA A SER A 1 284 ? -37.085 -153.418 161.106 0.17 16.04 264 SER A CA 1
ATOM 1981 C CA B SER A 1 284 ? -37.114 -153.310 161.105 0.83 16.09 264 SER A CA 1
ATOM 1982 C C A SER A 1 284 ? -38.163 -153.199 160.059 0.17 16.71 264 SER A C 1
ATOM 1983 C C B SER A 1 284 ? -38.197 -153.169 160.052 0.83 16.28 264 SER A C 1
ATOM 1984 O O A SER A 1 284 ? -38.178 -152.180 159.365 0.17 17.81 264 SER A O 1
ATOM 1985 O O B SER A 1 284 ? -38.247 -152.162 159.336 0.83 19.42 264 SER A O 1
ATOM 1990 N N . HIS A 1 285 ? -39.066 -154.167 159.949 1.00 14.07 265 HIS A N 1
ATOM 1991 C CA . HIS A 1 285 ? -40.171 -154.072 159.008 1.00 18.16 265 HIS A CA 1
ATOM 1992 C C . HIS A 1 285 ? -41.160 -152.959 159.369 1.00 18.43 265 HIS A C 1
ATOM 1993 O O . HIS A 1 285 ? -41.553 -152.136 158.522 1.00 14.86 265 HIS A O 1
ATOM 2000 N N . LEU A 1 286 ? -41.575 -152.952 160.629 1.00 14.08 266 LEU A N 1
ATOM 2001 C CA . LEU A 1 286 ? -42.459 -151.929 161.136 1.00 14.06 266 LEU A CA 1
ATOM 2002 C C . LEU A 1 286 ? -41.855 -150.567 160.883 1.00 14.03 266 LEU A C 1
ATOM 2003 O O . LEU A 1 286 ? -42.569 -149.596 160.580 1.00 17.58 266 LEU A O 1
ATOM 2008 N N . ALA A 1 287 ? -40.539 -150.488 161.013 1.00 14.00 267 ALA A N 1
ATOM 2009 C CA . ALA A 1 287 ? -39.839 -149.229 160.821 1.00 13.97 267 ALA A CA 1
ATOM 2010 C C . ALA A 1 287 ? -39.981 -148.722 159.379 1.00 20.23 267 ALA A C 1
ATOM 2011 O O . ALA A 1 287 ? -40.016 -147.510 159.126 1.00 20.99 267 ALA A O 1
ATOM 2013 N N . LYS A 1 288 ? -40.064 -149.651 158.433 1.00 21.58 268 LYS A N 1
ATOM 2014 C CA . LYS A 1 288 ? -40.156 -149.286 157.017 1.00 14.04 268 LYS A CA 1
ATOM 2015 C C . LYS A 1 288 ? -41.587 -149.182 156.493 1.00 22.04 268 LYS A C 1
ATOM 2016 O O . LYS A 1 288 ? -41.891 -148.357 155.618 1.00 21.99 268 LYS A O 1
ATOM 2022 N N . ASP A 1 289 ? -42.461 -150.029 157.013 1.00 19.12 269 ASP A N 1
ATOM 2023 C CA . ASP A 1 289 ? -43.834 -150.154 156.515 1.00 21.22 269 ASP A CA 1
ATOM 2024 C C . ASP A 1 289 ? -44.711 -149.183 157.318 1.00 16.87 269 ASP A C 1
ATOM 2025 O O . ASP A 1 289 ? -45.329 -149.560 158.305 1.00 14.17 269 ASP A O 1
ATOM 2030 N N . HIS A 1 290 ? -44.723 -147.910 156.934 1.00 19.34 270 HIS A N 1
ATOM 2031 C CA . HIS A 1 290 ? -45.403 -146.935 157.780 1.00 15.98 270 HIS A CA 1
ATOM 2032 C C . HIS A 1 290 ? -46.906 -147.162 157.778 1.00 14.11 270 HIS A C 1
ATOM 2033 O O . HIS A 1 290 ? -47.547 -146.919 158.777 1.00 14.11 270 HIS A O 1
ATOM 2040 N N . ALA A 1 291 ? -47.458 -147.673 156.680 1.00 20.52 271 ALA A N 1
ATOM 2041 C CA . ALA A 1 291 ? -48.884 -148.015 156.642 1.00 21.31 271 ALA A CA 1
ATOM 2042 C C . ALA A 1 291 ? -49.256 -148.980 157.760 1.00 22.77 271 ALA A C 1
ATOM 2043 O O . ALA A 1 291 ? -50.241 -148.776 158.468 1.00 17.18 271 ALA A O 1
ATOM 2045 N N . LEU A 1 292 ? -48.458 -150.030 157.916 1.00 14.20 272 LEU A N 1
ATOM 2046 C CA . LEU A 1 292 ? -48.697 -151.028 158.959 1.00 18.23 272 LEU A CA 1
ATOM 2047 C C . LEU A 1 292 ? -48.481 -150.482 160.374 1.00 14.17 272 LEU A C 1
ATOM 2048 O O . LEU A 1 292 ? -49.307 -150.679 161.278 1.00 14.18 272 LEU A O 1
ATOM 2053 N N . ARG A 1 293 ? -47.356 -149.811 160.571 1.00 14.13 273 ARG A N 1
ATOM 2054 C CA . ARG A 1 293 ? -47.029 -149.208 161.862 1.00 14.09 273 ARG A CA 1
ATOM 2055 C C . ARG A 1 293 ? -48.120 -148.248 162.363 1.00 14.09 273 ARG A C 1
ATOM 2056 O O . ARG A 1 293 ? -48.548 -148.325 163.510 1.00 14.08 273 ARG A O 1
ATOM 2064 N N . ARG A 1 294 ? -48.565 -147.329 161.508 1.00 15.61 274 ARG A N 1
ATOM 2065 C CA . ARG A 1 294 ? -49.589 -146.381 161.926 1.00 21.34 274 ARG A CA 1
ATOM 2066 C C . ARG A 1 294 ? -50.943 -147.059 162.210 1.00 19.12 274 ARG A C 1
ATOM 2067 O O . ARG A 1 294 ? -51.680 -146.631 163.105 1.00 17.25 274 ARG A O 1
ATOM 2075 N N . ALA A 1 295 ? -51.279 -148.123 161.484 1.00 14.17 275 ALA A N 1
ATOM 2076 C CA . ALA A 1 295 ? -52.531 -148.832 161.768 1.00 15.24 275 ALA A CA 1
ATOM 2077 C C . ALA A 1 295 ? -52.496 -149.482 163.149 1.00 17.79 275 ALA A C 1
ATOM 2078 O O . ALA A 1 295 ? -53.462 -149.391 163.952 1.00 15.85 275 ALA A O 1
ATOM 2080 N N . ILE A 1 296 ? -51.366 -150.122 163.448 1.00 14.19 276 ILE A N 1
ATOM 2081 C CA . ILE A 1 296 ? -51.248 -150.824 164.727 1.00 14.18 276 ILE A CA 1
ATOM 2082 C C . ILE A 1 296 ? -51.228 -149.826 165.877 1.00 21.99 276 ILE A C 1
ATOM 2083 O O . ILE A 1 296 ? -51.784 -150.092 166.947 1.00 24.21 276 ILE A O 1
ATOM 2088 N N . ALA A 1 297 ? -50.604 -148.672 165.658 1.00 20.34 277 ALA A N 1
ATOM 2089 C CA . ALA A 1 297 ? -50.530 -147.647 166.702 1.00 21.50 277 ALA A CA 1
ATOM 2090 C C . ALA A 1 297 ? -51.909 -147.079 166.995 1.00 25.30 277 ALA A C 1
ATOM 2091 O O . ALA A 1 297 ? -52.257 -146.871 168.152 1.00 32.33 277 ALA A O 1
ATOM 2093 N N . ALA A 1 298 ? -52.688 -146.840 165.938 1.00 27.87 278 ALA A N 1
ATOM 2094 C CA . ALA A 1 298 ? -54.036 -146.284 166.073 1.00 22.11 278 ALA A CA 1
ATOM 2095 C C . ALA A 1 298 ? -55.066 -147.344 166.458 1.00 26.12 278 ALA A C 1
ATOM 2096 O O . ALA A 1 298 ? -56.215 -147.008 166.756 1.00 35.95 278 ALA A O 1
ATOM 2098 N N . ASP A 1 299 ? -54.664 -148.613 166.453 1.00 18.91 279 ASP A N 1
ATOM 2099 C CA . ASP A 1 299 ? -55.565 -149.727 166.760 1.00 24.91 279 ASP A CA 1
ATOM 2100 C C . ASP A 1 299 ? -54.791 -150.973 167.188 1.00 32.77 279 ASP A C 1
ATOM 2101 O O . ASP A 1 299 ? -54.466 -151.827 166.358 1.00 37.87 279 ASP A O 1
ATOM 2106 N N . PRO A 1 300 ? -54.506 -151.095 168.494 1.00 30.09 280 PRO A N 1
ATOM 2107 C CA . PRO A 1 300 ? -53.712 -152.228 168.981 1.00 27.32 280 PRO A CA 1
ATOM 2108 C C . PRO A 1 300 ? -54.433 -153.563 168.877 1.00 29.75 280 PRO A C 1
ATOM 2109 O O . PRO A 1 300 ? -53.793 -154.592 169.073 1.00 20.71 280 PRO A O 1
ATOM 2113 N N . SER A 1 301 ? -55.731 -153.568 168.575 1.00 28.08 281 SER A N 1
ATOM 2114 C CA . SER A 1 301 ? -56.435 -154.844 168.452 1.00 28.04 281 SER A CA 1
ATOM 2115 C C . SER A 1 301 ? -55.942 -155.601 167.215 1.00 23.91 281 SER A C 1
ATOM 2116 O O . SER A 1 301 ? -56.235 -156.787 167.046 1.00 22.37 281 SER A O 1
ATOM 2119 N N . LEU A 1 302 ? -55.197 -154.909 166.360 1.00 25.65 282 LEU A N 1
ATOM 2120 C CA . LEU A 1 302 ? -54.639 -155.524 165.160 1.00 23.81 282 LEU A CA 1
ATOM 2121 C C . LEU A 1 302 ? -53.428 -156.401 165.471 1.00 20.32 282 LEU A C 1
ATOM 2122 O O . LEU A 1 302 ? -52.892 -157.059 164.585 1.00 23.49 282 LEU A O 1
ATOM 2127 N N . ILE A 1 303 ? -52.979 -156.399 166.722 1.00 18.74 283 ILE A N 1
ATOM 2128 C CA . ILE A 1 303 ? -51.683 -157.003 167.014 1.00 20.39 283 ILE A CA 1
ATOM 2129 C C . ILE A 1 303 ? -51.711 -158.533 166.895 1.00 17.89 283 ILE A C 1
ATOM 2130 O O . ILE A 1 303 ? -50.768 -159.140 166.377 1.00 20.09 283 ILE A O 1
ATOM 2135 N N . ASP A 1 304 ? -52.808 -159.138 167.341 1.00 23.71 284 ASP A N 1
ATOM 2136 C CA . ASP A 1 304 ? -52.968 -160.587 167.303 1.00 20.56 284 ASP A CA 1
ATOM 2137 C C . ASP A 1 304 ? -52.814 -161.177 165.892 1.00 29.12 284 ASP A C 1
ATOM 2138 O O . ASP A 1 304 ? -52.199 -162.237 165.723 1.00 27.20 284 ASP A O 1
ATOM 2143 N N . ASP A 1 305 ? -53.346 -160.491 164.881 1.00 20.86 285 ASP A N 1
ATOM 2144 C CA A ASP A 1 305 ? -53.260 -161.043 163.529 0.45 22.90 285 ASP A CA 1
ATOM 2145 C CA B ASP A 1 305 ? -53.319 -160.956 163.495 0.55 23.05 285 ASP A CA 1
ATOM 2146 C C . ASP A 1 305 ? -52.025 -160.539 162.801 1.00 20.87 285 ASP A C 1
ATOM 2147 O O . ASP A 1 305 ? -51.514 -161.235 161.942 1.00 22.55 285 ASP A O 1
ATOM 2156 N N . ALA A 1 306 ? -51.526 -159.360 163.177 1.00 20.78 286 ALA A N 1
ATOM 2157 C CA . ALA A 1 306 ? -50.243 -158.872 162.683 1.00 18.63 286 ALA A CA 1
ATOM 2158 C C . ALA A 1 306 ? -49.169 -159.859 163.110 1.00 15.65 286 ALA A C 1
ATOM 2159 O O . ALA A 1 306 ? -48.269 -160.184 162.355 1.00 19.38 286 ALA A O 1
ATOM 2161 N N . LEU A 1 307 ? -49.285 -160.331 164.341 1.00 14.39 287 LEU A N 1
ATOM 2162 C CA . LEU A 1 307 ? -48.378 -161.335 164.877 1.00 14.37 287 LEU A CA 1
ATOM 2163 C C . LEU A 1 307 ? -48.316 -162.579 163.986 1.00 18.32 287 LEU A C 1
ATOM 2164 O O . LEU A 1 307 ? -47.245 -163.054 163.611 1.00 24.51 287 LEU A O 1
ATOM 2169 N N . LEU A 1 308 ? -49.483 -163.098 163.636 1.00 20.54 288 LEU A N 1
ATOM 2170 C CA . LEU A 1 308 ? -49.546 -164.282 162.800 1.00 19.55 288 LEU A CA 1
ATOM 2171 C C . LEU A 1 308 ? -48.864 -164.057 161.449 1.00 23.68 288 LEU A C 1
ATOM 2172 O O . LEU A 1 308 ? -48.212 -164.961 160.928 1.00 18.67 288 LEU A O 1
ATOM 2177 N N . GLU A 1 309 ? -48.978 -162.845 160.904 1.00 17.86 289 GLU A N 1
ATOM 2178 C CA . GLU A 1 309 ? -48.370 -162.515 159.598 1.00 15.32 289 GLU A CA 1
ATOM 2179 C C . GLU A 1 309 ? -46.853 -162.286 159.697 1.00 18.48 289 GLU A C 1
ATOM 2180 O O . GLU A 1 309 ? -46.117 -162.581 158.754 1.00 14.45 289 GLU A O 1
ATOM 2186 N N . PHE A 1 310 ? -46.380 -161.758 160.824 1.00 17.43 290 PHE A N 1
ATOM 2187 C CA . PHE A 1 310 ? -44.936 -161.678 161.077 1.00 18.58 290 PHE A CA 1
ATOM 2188 C C . PHE A 1 310 ? -44.326 -163.093 161.111 1.00 15.55 290 PHE A C 1
ATOM 2189 O O . PHE A 1 310 ? -43.245 -163.308 160.584 1.00 15.33 290 PHE A O 1
ATOM 2197 N N . PHE A 1 311 ? -44.997 -164.067 161.707 1.00 14.42 291 PHE A N 1
ATOM 2198 C CA . PHE A 1 311 ? -44.367 -165.389 161.742 1.00 14.44 291 PHE A CA 1
ATOM 2199 C C . PHE A 1 311 ? -44.412 -166.057 160.369 1.00 27.16 291 PHE A C 1
ATOM 2200 O O . PHE A 1 311 ? -43.462 -166.740 159.992 1.00 24.41 291 PHE A O 1
ATOM 2208 N N . ARG A 1 312 ? -45.470 -165.812 159.594 1.00 25.88 292 ARG A N 1
ATOM 2209 C CA . ARG A 1 312 ? -45.504 -166.308 158.207 1.00 25.89 292 ARG A CA 1
ATOM 2210 C C . ARG A 1 312 ? -44.468 -165.624 157.318 1.00 22.40 292 ARG A C 1
ATOM 2211 O O . ARG A 1 312 ? -43.788 -166.275 156.529 1.00 23.35 292 ARG A O 1
ATOM 2219 N N . ARG A 1 313 ? -44.347 -164.307 157.444 1.00 22.31 293 ARG A N 1
ATOM 2220 C CA . ARG A 1 313 ? -43.570 -163.501 156.490 1.00 19.30 293 ARG A CA 1
ATOM 2221 C C . ARG A 1 313 ? -42.056 -163.625 156.682 1.00 20.79 293 ARG A C 1
ATOM 2222 O O . ARG A 1 313 ? -41.298 -163.543 155.711 1.00 16.08 293 ARG A O 1
ATOM 2230 N N . PHE A 1 314 ? -41.614 -163.872 157.917 1.00 21.51 294 PHE A N 1
ATOM 2231 C CA . PHE A 1 314 ? -40.186 -163.851 158.223 1.00 14.37 294 PHE A CA 1
ATOM 2232 C C . PHE A 1 314 ? -39.613 -165.150 158.804 1.00 19.32 294 PHE A C 1
ATOM 2233 O O . PHE A 1 314 ? -39.123 -165.160 159.927 1.00 23.95 294 PHE A O 1
ATOM 2241 N N . PRO A 1 315 ? -39.686 -166.251 158.045 1.00 17.42 295 PRO A N 1
ATOM 2242 C CA . PRO A 1 315 ? -39.045 -167.483 158.525 1.00 16.49 295 PRO A CA 1
ATOM 2243 C C . PRO A 1 315 ? -37.534 -167.253 158.660 1.00 20.72 295 PRO A C 1
ATOM 2244 O O . PRO A 1 315 ? -36.990 -166.513 157.847 1.00 16.35 295 PRO A O 1
ATOM 2248 N N . VAL A 1 316 ? -36.879 -167.814 159.684 1.00 18.08 296 VAL A N 1
ATOM 2249 C CA . VAL A 1 316 ? -35.459 -167.548 159.865 1.00 16.08 296 VAL A CA 1
ATOM 2250 C C . VAL A 1 316 ? -34.575 -168.808 159.953 1.00 19.61 296 VAL A C 1
ATOM 2251 O O . VAL A 1 316 ? -33.371 -168.751 159.670 1.00 17.43 296 VAL A O 1
ATOM 2255 N N . VAL A 1 317 ? -35.163 -169.939 160.321 1.00 14.44 297 VAL A N 1
ATOM 2256 C CA . VAL A 1 317 ? -34.358 -171.144 160.611 1.00 14.46 297 VAL A CA 1
ATOM 2257 C C . VAL A 1 317 ? -34.109 -172.038 159.385 1.00 14.51 297 VAL A C 1
ATOM 2258 O O . VAL A 1 317 ? -35.031 -172.306 158.603 1.00 22.81 297 VAL A O 1
ATOM 2262 N N . SER A 1 318 ? -32.846 -172.442 159.205 1.00 21.62 298 SER A N 1
ATOM 2263 C CA . SER A 1 318 ? -32.465 -173.467 158.233 1.00 17.17 298 SER A CA 1
ATOM 2264 C C . SER A 1 318 ? -31.836 -174.672 158.938 1.00 19.00 298 SER A C 1
ATOM 2265 O O . SER A 1 318 ? -30.670 -174.660 159.344 1.00 25.83 298 SER A O 1
ATOM 2268 N N . SER A 1 319 ? -32.622 -175.723 159.065 1.00 17.83 299 SER A N 1
ATOM 2269 C CA . SER A 1 319 ? -32.152 -176.935 159.707 1.00 24.25 299 SER A CA 1
ATOM 2270 C C . SER A 1 319 ? -31.839 -177.938 158.600 1.00 23.53 299 SER A C 1
ATOM 2271 O O . SER A 1 319 ? -32.269 -177.753 157.451 1.00 20.01 299 SER A O 1
ATOM 2274 N N . ALA A 1 320 ? -31.075 -178.975 158.925 1.00 20.48 300 ALA A N 1
ATOM 2275 C CA . ALA A 1 320 ? -30.695 -179.970 157.927 1.00 20.84 300 ALA A CA 1
ATOM 2276 C C . ALA A 1 320 ? -31.005 -181.361 158.451 1.00 26.03 300 ALA A C 1
ATOM 2277 O O . ALA A 1 320 ? -31.466 -181.503 159.582 1.00 25.04 300 ALA A O 1
ATOM 2279 N N . ARG A 1 321 ? -30.776 -182.376 157.619 1.00 26.07 301 ARG A N 1
ATOM 2280 C CA . ARG A 1 321 ? -30.995 -183.772 158.000 1.00 24.70 301 ARG A CA 1
ATOM 2281 C C . ARG A 1 321 ? -29.902 -184.678 157.407 1.00 23.24 301 ARG A C 1
ATOM 2282 O O . ARG A 1 321 ? -29.335 -184.385 156.356 1.00 26.28 301 ARG A O 1
ATOM 2290 N N . GLU A 1 322 ? -29.598 -185.768 158.104 1.00 26.91 302 GLU A N 1
ATOM 2291 C CA . GLU A 1 322 ? -28.625 -186.732 157.610 1.00 21.90 302 GLU A CA 1
ATOM 2292 C C . GLU A 1 322 ? -29.310 -187.910 156.935 1.00 20.30 302 GLU A C 1
ATOM 2293 O O . GLU A 1 322 ? -30.285 -188.453 157.428 1.00 25.41 302 GLU A O 1
ATOM 2299 N N . VAL A 1 323 ? -28.773 -188.321 155.800 1.00 23.54 303 VAL A N 1
ATOM 2300 C CA . VAL A 1 323 ? -29.247 -189.526 155.151 1.00 23.51 303 VAL A CA 1
ATOM 2301 C C . VAL A 1 323 ? -28.552 -190.728 155.790 1.00 29.25 303 VAL A C 1
ATOM 2302 O O . VAL A 1 323 ? -27.323 -190.755 155.895 1.00 27.22 303 VAL A O 1
ATOM 2306 N N . LEU A 1 324 ? -29.330 -191.702 156.250 1.00 33.48 304 LEU A N 1
ATOM 2307 C CA . LEU A 1 324 ? -28.742 -192.845 156.934 1.00 37.14 304 LEU A CA 1
ATOM 2308 C C . LEU A 1 324 ? -28.510 -194.023 155.984 1.00 47.74 304 LEU A C 1
ATOM 2309 O O . LEU A 1 324 ? -27.595 -194.820 156.195 1.00 54.48 304 LEU A O 1
ATOM 2314 N N . ARG A 1 325 ? -29.331 -194.122 154.941 1.00 53.72 305 ARG A N 1
ATOM 2315 C CA . ARG A 1 325 ? -29.226 -195.202 153.958 1.00 56.04 305 ARG A CA 1
ATOM 2316 C C . ARG A 1 325 ? -29.187 -194.667 152.529 1.00 55.19 305 ARG A C 1
ATOM 2317 O O . ARG A 1 325 ? -29.771 -193.628 152.244 1.00 54.84 305 ARG A O 1
ATOM 2325 N N . ASP A 1 326 ? -28.515 -195.381 151.629 1.00 49.51 306 ASP A N 1
ATOM 2326 C CA . ASP A 1 326 ? -28.586 -195.050 150.208 1.00 44.03 306 ASP A CA 1
ATOM 2327 C C . ASP A 1 326 ? -30.050 -194.976 149.780 1.00 42.64 306 ASP A C 1
ATOM 2328 O O . ASP A 1 326 ? -30.801 -195.931 149.963 1.00 39.78 306 ASP A O 1
ATOM 2333 N N . GLN A 1 327 ? -30.459 -193.835 149.231 1.00 43.61 307 GLN A N 1
ATOM 2334 C CA . GLN A 1 327 ? -31.863 -193.635 148.877 1.00 49.88 307 GLN A CA 1
ATOM 2335 C C . GLN A 1 327 ? -32.071 -192.911 147.554 1.00 46.91 307 GLN A C 1
ATOM 2336 O O . GLN A 1 327 ? -31.436 -191.891 147.269 1.00 43.72 307 GLN A O 1
ATOM 2342 N N . GLU A 1 328 ? -32.976 -193.456 146.751 1.00 49.32 308 GLU A N 1
ATOM 2343 C CA . GLU A 1 328 ? -33.451 -192.771 145.566 1.00 50.02 308 GLU A CA 1
ATOM 2344 C C . GLU A 1 328 ? -34.402 -191.671 146.009 1.00 48.90 308 GLU A C 1
ATOM 2345 O O . GLU A 1 328 ? -35.437 -191.935 146.627 1.00 47.70 308 GLU A O 1
ATOM 2347 N N . PHE A 1 329 ? -34.033 -190.436 145.703 1.00 51.41 309 PHE A N 1
ATOM 2348 C CA . PHE A 1 329 ? -34.834 -189.280 146.068 1.00 46.72 309 PHE A CA 1
ATOM 2349 C C . PHE A 1 329 ? -34.605 -188.185 145.035 1.00 38.83 309 PHE A C 1
ATOM 2350 O O . PHE A 1 329 ? -33.464 -187.879 144.692 1.00 33.96 309 PHE A O 1
ATOM 2358 N N . GLU A 1 330 ? -35.700 -187.626 144.531 1.00 36.95 310 GLU A N 1
ATOM 2359 C CA . GLU A 1 330 ? -35.668 -186.497 143.605 1.00 42.36 310 GLU A CA 1
ATOM 2360 C C . GLU A 1 330 ? -34.800 -186.737 142.370 1.00 43.41 310 GLU A C 1
ATOM 2361 O O . GLU A 1 330 ? -34.178 -185.806 141.849 1.00 38.12 310 GLU A O 1
ATOM 2367 N N . GLY A 1 331 ? -34.768 -187.985 141.907 1.00 41.87 311 GLY A N 1
ATOM 2368 C CA . GLY A 1 331 ? -34.085 -188.321 140.669 1.00 39.31 311 GLY A CA 1
ATOM 2369 C C . GLY A 1 331 ? -32.582 -188.434 140.810 1.00 37.00 311 GLY A C 1
ATOM 2370 O O . GLY A 1 331 ? -31.858 -188.559 139.820 1.00 39.67 311 GLY A O 1
ATOM 2371 N N . VAL A 1 332 ? -32.100 -188.376 142.042 1.00 33.08 312 VAL A N 1
ATOM 2372 C CA . VAL A 1 332 ? -30.683 -188.599 142.292 1.00 35.73 312 VAL A CA 1
ATOM 2373 C C . VAL A 1 332 ? -30.499 -189.694 143.329 1.00 33.92 312 VAL A C 1
ATOM 2374 O O . VAL A 1 332 ? -31.462 -190.141 143.954 1.00 37.73 312 VAL A O 1
ATOM 2378 N N . LEU A 1 333 ? -29.257 -190.134 143.489 1.00 41.03 313 LEU A N 1
ATOM 2379 C CA . LEU A 1 333 ? -28.920 -191.101 144.521 1.00 38.28 313 LEU A CA 1
ATOM 2380 C C . LEU A 1 333 ? -28.303 -190.397 145.719 1.00 32.29 313 LEU A C 1
ATOM 2381 O O . LEU A 1 333 ? -27.208 -189.830 145.629 1.00 33.84 313 LEU A O 1
ATOM 2386 N N . LEU A 1 334 ? -29.015 -190.432 146.840 1.00 29.48 314 LEU A N 1
ATOM 2387 C CA . LEU A 1 334 ? -28.498 -189.905 148.092 1.00 30.25 314 LEU A CA 1
ATOM 2388 C C . LEU A 1 334 ? -27.701 -190.964 148.837 1.00 41.26 314 LEU A C 1
ATOM 2389 O O . LEU A 1 334 ? -28.272 -191.913 149.375 1.00 48.72 314 LEU A O 1
ATOM 2394 N N . LYS A 1 335 ? -26.385 -190.792 148.878 1.00 40.43 315 LYS A N 1
ATOM 2395 C CA . LYS A 1 335 ? -25.523 -191.746 149.557 1.00 36.51 315 LYS A CA 1
ATOM 2396 C C . LYS A 1 335 ? -25.791 -191.703 151.052 1.00 42.22 315 LYS A C 1
ATOM 2397 O O . LYS A 1 335 ? -26.245 -190.684 151.577 1.00 42.79 315 LYS A O 1
ATOM 2403 N N . ALA A 1 336 ? -25.528 -192.806 151.742 1.00 38.23 316 ALA A N 1
ATOM 2404 C CA . ALA A 1 336 ? -25.566 -192.779 153.195 1.00 27.30 316 ALA A CA 1
ATOM 2405 C C . ALA A 1 336 ? -24.516 -191.788 153.673 1.00 30.07 316 ALA A C 1
ATOM 2406 O O . ALA A 1 336 ? -23.404 -191.752 153.132 1.00 29.81 316 ALA A O 1
ATOM 2408 N N . GLY A 1 337 ? -24.879 -190.972 154.662 1.00 29.66 317 GLY A N 1
ATOM 2409 C CA . GLY A 1 337 ? -23.988 -189.954 155.199 1.00 23.61 317 GLY A CA 1
ATOM 2410 C C . GLY A 1 337 ? -24.162 -188.607 154.508 1.00 27.34 317 GLY A C 1
ATOM 2411 O O . GLY A 1 337 ? -23.534 -187.620 154.891 1.00 24.48 317 GLY A O 1
ATOM 2412 N N . ASP A 1 338 ? -24.998 -188.562 153.477 1.00 28.49 318 ASP A N 1
ATOM 2413 C CA . ASP A 1 338 ? -25.287 -187.287 152.826 1.00 32.34 318 ASP A CA 1
ATOM 2414 C C . ASP A 1 338 ? -26.089 -186.355 153.757 1.00 26.52 318 ASP A C 1
ATOM 2415 O O . ASP A 1 338 ? -26.900 -186.801 154.577 1.00 26.47 318 ASP A O 1
ATOM 2420 N N . MET A 1 339 ? -25.853 -185.054 153.620 1.00 33.71 319 MET A N 1
ATOM 2421 C CA . MET A 1 339 ? -26.589 -184.048 154.376 1.00 33.22 319 MET A CA 1
ATOM 2422 C C . MET A 1 339 ? -27.601 -183.364 153.472 1.00 30.09 319 MET A C 1
ATOM 2423 O O . MET A 1 339 ? -27.301 -183.066 152.317 1.00 30.59 319 MET A O 1
ATOM 2428 N N . VAL A 1 340 ? -28.802 -183.126 153.987 1.00 22.13 320 VAL A N 1
ATOM 2429 C CA . VAL A 1 340 ? -29.795 -182.387 153.220 1.00 25.64 320 VAL A CA 1
ATOM 2430 C C . VAL A 1 340 ? -30.360 -181.219 154.026 1.00 23.42 320 VAL A C 1
ATOM 2431 O O . VAL A 1 340 ? -30.983 -181.415 155.073 1.00 24.93 320 VAL A O 1
ATOM 2435 N N . MET A 1 341 ? -30.126 -180.010 153.517 1.00 21.09 321 MET A N 1
ATOM 2436 C CA A MET A 1 341 ? -30.642 -178.794 154.133 0.80 20.48 321 MET A CA 1
ATOM 2437 C CA B MET A 1 341 ? -30.645 -178.791 154.128 0.20 21.18 321 MET A CA 1
ATOM 2438 C C . MET A 1 341 ? -32.088 -178.575 153.696 1.00 24.53 321 MET A C 1
ATOM 2439 O O . MET A 1 341 ? -32.423 -178.741 152.534 1.00 18.07 321 MET A O 1
ATOM 2448 N N . ALA A 1 342 ? -32.947 -178.227 154.646 1.00 27.47 322 ALA A N 1
ATOM 2449 C CA . ALA A 1 342 ? -34.369 -178.066 154.361 1.00 28.83 322 ALA A CA 1
ATOM 2450 C C . ALA A 1 342 ? -34.904 -176.814 155.049 1.00 21.86 322 ALA A C 1
ATOM 2451 O O . ALA A 1 342 ? -35.557 -176.910 156.081 1.00 21.05 322 ALA A O 1
ATOM 2453 N N . PRO A 1 343 ? -34.617 -175.634 154.477 1.00 27.01 323 PRO A N 1
ATOM 2454 C CA . PRO A 1 343 ? -34.903 -174.367 155.161 1.00 27.46 323 PRO A CA 1
ATOM 2455 C C . PRO A 1 343 ? -36.389 -174.057 155.320 1.00 27.10 323 PRO A C 1
ATOM 2456 O O . PRO A 1 343 ? -37.176 -174.170 154.375 1.00 23.22 323 PRO A O 1
ATOM 2460 N N . THR A 1 344 ? -36.765 -173.631 156.519 1.00 30.16 324 THR A N 1
ATOM 2461 C CA . THR A 1 344 ? -38.121 -173.169 156.731 1.00 15.26 324 THR A CA 1
ATOM 2462 C C . THR A 1 344 ? -38.412 -172.026 155.759 1.00 14.66 324 THR A C 1
ATOM 2463 O O . THR A 1 344 ? -39.553 -171.804 155.404 1.00 21.02 324 THR A O 1
ATOM 2467 N N . VAL A 1 345 ? -37.357 -171.327 155.343 1.00 18.66 325 VAL A N 1
ATOM 2468 C CA . VAL A 1 345 ? -37.443 -170.151 154.471 1.00 15.88 325 VAL A CA 1
ATOM 2469 C C . VAL A 1 345 ? -38.087 -170.457 153.123 1.00 21.72 325 VAL A C 1
ATOM 2470 O O . VAL A 1 345 ? -38.919 -169.685 152.642 1.00 24.62 325 VAL A O 1
ATOM 2474 N N . VAL A 1 346 ? -37.729 -171.594 152.528 1.00 20.35 326 VAL A N 1
ATOM 2475 C CA . VAL A 1 346 ? -38.207 -171.917 151.181 1.00 25.00 326 VAL A CA 1
ATOM 2476 C C . VAL A 1 346 ? -39.657 -172.392 151.191 1.00 25.60 326 VAL A C 1
ATOM 2477 O O . VAL A 1 346 ? -40.284 -172.504 150.139 1.00 32.40 326 VAL A O 1
ATOM 2481 N N . VAL A 1 347 ? -40.202 -172.618 152.380 1.00 20.46 327 VAL A N 1
ATOM 2482 C CA . VAL A 1 347 ? -41.585 -173.067 152.511 1.00 21.67 327 VAL A CA 1
ATOM 2483 C C . VAL A 1 347 ? -42.580 -171.919 152.278 1.00 28.65 327 VAL A C 1
ATOM 2484 O O . VAL A 1 347 ? -43.300 -171.914 151.273 1.00 28.57 327 VAL A O 1
ATOM 2488 N N . ALA A 1 348 ? -42.605 -170.932 153.170 1.00 21.52 328 ALA A N 1
ATOM 2489 C CA . ALA A 1 348 ? -43.574 -169.839 153.041 1.00 14.75 328 ALA A CA 1
ATOM 2490 C C . ALA A 1 348 ? -43.256 -168.900 151.883 1.00 26.73 328 ALA A C 1
ATOM 2491 O O . ALA A 1 348 ? -44.129 -168.162 151.435 1.00 36.65 328 ALA A O 1
ATOM 2493 N N . MET A 1 349 ? -42.023 -168.921 151.383 1.00 24.46 329 MET A N 1
ATOM 2494 C CA . MET A 1 349 ? -41.663 -168.016 150.287 1.00 23.01 329 MET A CA 1
ATOM 2495 C C . MET A 1 349 ? -41.906 -168.609 148.909 1.00 25.59 329 MET A C 1
ATOM 2496 O O . MET A 1 349 ? -41.730 -167.918 147.896 1.00 29.99 329 MET A O 1
ATOM 2501 N N . ASP A 1 350 ? -42.307 -169.876 148.867 1.00 23.44 330 ASP A N 1
ATOM 2502 C CA . ASP A 1 350 ? -42.610 -170.545 147.596 1.00 35.25 330 ASP A CA 1
ATOM 2503 C C . ASP A 1 350 ? -43.929 -170.028 147.013 1.00 32.11 330 ASP A C 1
ATOM 2504 O O . ASP A 1 350 ? -45.004 -170.289 147.562 1.00 31.27 330 ASP A O 1
ATOM 2509 N N . ASP A 1 351 ? -43.855 -169.303 145.901 1.00 40.19 331 ASP A N 1
ATOM 2510 C CA . ASP A 1 351 ? -45.061 -168.699 145.335 1.00 44.54 331 ASP A CA 1
ATOM 2511 C C . ASP A 1 351 ? -45.885 -169.703 144.527 1.00 45.90 331 ASP A C 1
ATOM 2512 O O . ASP A 1 351 ? -46.995 -169.403 144.088 1.00 42.74 331 ASP A O 1
ATOM 2517 N N . ALA A 1 352 ? -45.343 -170.902 144.342 1.00 48.60 332 ALA A N 1
ATOM 2518 C CA . ALA A 1 352 ? -46.089 -171.975 143.694 1.00 50.05 332 ALA A CA 1
ATOM 2519 C C . ALA A 1 352 ? -47.042 -172.630 144.687 1.00 44.32 332 ALA A C 1
ATOM 2520 O O . ALA A 1 352 ? -47.798 -173.536 144.324 1.00 39.71 332 ALA A O 1
ATOM 2522 N N . ARG A 1 353 ? -46.984 -172.169 145.939 1.00 41.28 333 ARG A N 1
ATOM 2523 C CA . ARG A 1 353 ? -47.824 -172.678 147.026 1.00 39.41 333 ARG A CA 1
ATOM 2524 C C . ARG A 1 353 ? -48.302 -171.548 147.934 1.00 45.12 333 ARG A C 1
ATOM 2525 O O . ARG A 1 353 ? -49.037 -171.784 148.892 1.00 48.50 333 ARG A O 1
ATOM 2528 N N . ASN A 1 354 ? -47.864 -170.325 147.648 1.00 42.86 334 ASN A N 1
ATOM 2529 C CA . ASN A 1 354 ? -48.254 -169.173 148.453 1.00 40.32 334 ASN A CA 1
ATOM 2530 C C . ASN A 1 354 ? -48.519 -167.934 147.607 1.00 38.75 334 ASN A C 1
ATOM 2531 O O . ASN A 1 354 ? -47.846 -167.707 146.604 1.00 38.66 334 ASN A O 1
ATOM 2536 N N . GLU A 1 355 ? -49.488 -167.128 148.028 1.00 38.50 335 GLU A N 1
ATOM 2537 C CA . GLU A 1 355 ? -49.877 -165.940 147.272 1.00 41.61 335 GLU A CA 1
ATOM 2538 C C . GLU A 1 355 ? -49.081 -164.710 147.694 1.00 33.03 335 GLU A C 1
ATOM 2539 O O . GLU A 1 355 ? -49.164 -164.308 148.852 1.00 29.69 335 GLU A O 1
ATOM 2541 N N . ASP A 1 356 ? -48.330 -164.123 146.755 1.00 16.71 336 ASP A N 1
ATOM 2542 C CA . ASP A 1 356 ? -47.513 -162.925 147.001 1.00 23.59 336 ASP A CA 1
ATOM 2543 C C . ASP A 1 356 ? -46.869 -162.939 148.386 1.00 29.66 336 ASP A C 1
ATOM 2544 O O . ASP A 1 356 ? -47.192 -162.108 149.239 1.00 27.11 336 ASP A O 1
ATOM 2549 N N . PRO A 1 357 ? -45.975 -163.902 148.624 1.00 23.87 337 PRO A N 1
ATOM 2550 C CA . PRO A 1 357 ? -45.594 -164.158 150.019 1.00 28.52 337 PRO A CA 1
ATOM 2551 C C . PRO A 1 357 ? -44.709 -163.072 150.632 1.00 28.65 337 PRO A C 1
ATOM 2552 O O . PRO A 1 357 ? -44.593 -163.012 151.853 1.00 26.74 337 PRO A O 1
ATOM 2556 N N . LEU A 1 358 ? -44.109 -162.225 149.806 1.00 28.03 338 LEU A N 1
ATOM 2557 C CA . LEU A 1 358 ? -43.293 -161.131 150.312 1.00 26.57 338 LEU A CA 1
ATOM 2558 C C . LEU A 1 358 ? -44.154 -159.994 150.825 1.00 23.07 338 LEU A C 1
ATOM 2559 O O . LEU A 1 358 ? -43.667 -159.097 151.512 1.00 23.99 338 LEU A O 1
ATOM 2564 N N . GLU A 1 359 ? -45.432 -160.001 150.472 1.00 22.30 339 GLU A N 1
ATOM 2565 C CA . GLU A 1 359 ? -46.294 -158.917 150.909 1.00 28.65 339 GLU A CA 1
ATOM 2566 C C . GLU A 1 359 ? -46.753 -159.150 152.341 1.00 25.26 339 GLU A C 1
ATOM 2567 O O . GLU A 1 359 ? -47.161 -160.255 152.702 1.00 25.97 339 GLU A O 1
ATOM 2573 N N . PHE A 1 360 ? -46.665 -158.110 153.160 1.00 22.16 340 PHE A N 1
ATOM 2574 C CA . PHE A 1 360 ? -47.207 -158.193 154.508 1.00 21.08 340 PHE A CA 1
ATOM 2575 C C . PHE A 1 360 ? -48.661 -157.752 154.461 1.00 14.46 340 PHE A C 1
ATOM 2576 O O . PHE A 1 360 ? -48.959 -156.585 154.196 1.00 19.58 340 PHE A O 1
ATOM 2584 N N . ARG A 1 361 ? -49.568 -158.694 154.691 1.00 14.96 341 ARG A N 1
ATOM 2585 C CA . ARG A 1 361 ? -50.997 -158.429 154.665 1.00 23.74 341 ARG A CA 1
ATOM 2586 C C . ARG A 1 361 ? -51.706 -158.853 155.947 1.00 21.04 341 ARG A C 1
ATOM 2587 O O . ARG A 1 361 ? -51.589 -159.994 156.376 1.00 22.99 341 ARG A O 1
ATOM 2595 N N . LEU A 1 362 ? -52.440 -157.928 156.556 1.00 17.29 342 LEU A N 1
ATOM 2596 C CA . LEU A 1 362 ? -53.348 -158.278 157.643 1.00 21.60 342 LEU A CA 1
ATOM 2597 C C . LEU A 1 362 ? -54.593 -159.022 157.144 1.00 27.80 342 LEU A C 1
ATOM 2598 O O . LEU A 1 362 ? -55.266 -159.710 157.903 1.00 28.08 342 LEU A O 1
ATOM 2603 N N . GLY A 1 363 ? -54.911 -158.896 155.866 1.00 34.40 343 GLY A N 1
ATOM 2604 C CA . GLY A 1 363 ? -56.128 -159.516 155.364 1.00 47.82 343 GLY A CA 1
ATOM 2605 C C . GLY A 1 363 ? -56.146 -161.036 155.221 1.00 43.88 343 GLY A C 1
ATOM 2606 O O . GLY A 1 363 ? -57.196 -161.616 154.936 1.00 38.61 343 GLY A O 1
ATOM 2607 N N . ARG A 1 364 ? -55.008 -161.688 155.444 1.00 40.44 344 ARG A N 1
ATOM 2608 C CA . ARG A 1 364 ? -54.796 -163.043 154.919 1.00 33.02 344 ARG A CA 1
ATOM 2609 C C . ARG A 1 364 ? -55.746 -164.127 155.415 1.00 35.35 344 ARG A C 1
ATOM 2610 O O . ARG A 1 364 ? -55.901 -164.355 156.618 1.00 36.47 344 ARG A O 1
ATOM 2618 N N . LYS A 1 365 ? -56.352 -164.807 154.448 1.00 31.45 345 LYS A N 1
ATOM 2619 C CA . LYS A 1 365 ? -57.305 -165.872 154.695 1.00 37.00 345 LYS A CA 1
ATOM 2620 C C . LYS A 1 365 ? -56.582 -167.205 154.813 1.00 38.00 345 LYS A C 1
ATOM 2621 O O . LYS A 1 365 ? -57.085 -168.143 155.425 1.00 43.07 345 LYS A O 1
ATOM 2627 N N . ALA A 1 366 ? -55.400 -167.283 154.213 1.00 41.67 346 ALA A N 1
ATOM 2628 C CA . ALA A 1 366 ? -54.574 -168.479 154.305 1.00 47.45 346 ALA A CA 1
ATOM 2629 C C . ALA A 1 366 ? -53.186 -168.112 154.818 1.00 43.82 346 ALA A C 1
ATOM 2630 O O . ALA A 1 366 ? -52.520 -167.237 154.255 1.00 39.05 346 ALA A O 1
ATOM 2632 N N . ARG A 1 367 ? -52.760 -168.771 155.892 1.00 37.10 347 ARG A N 1
ATOM 2633 C CA . ARG A 1 367 ? -51.442 -168.514 156.463 1.00 37.20 347 ARG A CA 1
ATOM 2634 C C . ARG A 1 367 ? -50.721 -169.795 156.868 1.00 43.44 347 ARG A C 1
ATOM 2635 O O . ARG A 1 367 ? -50.348 -169.968 158.032 1.00 51.53 347 ARG A O 1
ATOM 2643 N N . GLN A 1 368 ? -50.521 -170.684 155.903 1.00 39.64 348 GLN A N 1
ATOM 2644 C CA . GLN A 1 368 ? -49.760 -171.904 156.139 1.00 43.96 348 GLN A CA 1
ATOM 2645 C C . GLN A 1 368 ? -48.269 -171.608 155.998 1.00 39.17 348 GLN A C 1
ATOM 2646 O O . GLN A 1 368 ? -47.864 -170.900 155.079 1.00 33.78 348 GLN A O 1
ATOM 2648 N N . HIS A 1 369 ? -47.467 -172.125 156.930 1.00 31.33 349 HIS A N 1
ATOM 2649 C CA . HIS A 1 369 ? -46.021 -171.894 156.938 1.00 21.93 349 HIS A CA 1
ATOM 2650 C C . HIS A 1 369 ? -45.360 -172.899 157.864 1.00 21.21 349 HIS A C 1
ATOM 2651 O O . HIS A 1 369 ? -46.032 -173.506 158.691 1.00 20.45 349 HIS A O 1
ATOM 2658 N N . SER A 1 370 ? -44.049 -173.068 157.761 1.00 20.19 350 SER A N 1
ATOM 2659 C CA A SER A 1 370 ? -43.335 -173.935 158.693 0.34 26.72 350 SER A CA 1
ATOM 2660 C CA B SER A 1 370 ? -43.349 -173.931 158.713 0.66 27.33 350 SER A CA 1
ATOM 2661 C C . SER A 1 370 ? -42.247 -173.170 159.440 1.00 25.98 350 SER A C 1
ATOM 2662 O O . SER A 1 370 ? -41.139 -173.662 159.602 1.00 20.08 350 SER A O 1
ATOM 2667 N N . THR A 1 371 ? -42.555 -171.956 159.880 1.00 18.95 351 THR A N 1
ATOM 2668 C CA . THR A 1 371 ? -41.548 -171.166 160.585 1.00 20.78 351 THR A CA 1
ATOM 2669 C C . THR A 1 371 ? -41.061 -171.925 161.841 1.00 18.69 351 THR A C 1
ATOM 2670 O O . THR A 1 371 ? -39.903 -171.785 162.279 1.00 18.97 351 THR A O 1
ATOM 2674 N N . PHE A 1 372 ? -41.937 -172.770 162.380 1.00 18.03 352 PHE A N 1
ATOM 2675 C CA . PHE A 1 372 ? -41.621 -173.540 163.580 1.00 21.61 352 PHE A CA 1
ATOM 2676 C C . PHE A 1 372 ? -41.338 -175.008 163.214 1.00 18.02 352 PHE A C 1
ATOM 2677 O O . PHE A 1 372 ? -41.292 -175.884 164.070 1.00 16.41 352 PHE A O 1
ATOM 2685 N N . GLY A 1 373 ? -41.121 -175.251 161.922 1.00 21.26 353 GLY A N 1
ATOM 2686 C CA . GLY A 1 373 ? -40.750 -176.560 161.435 1.00 23.75 353 GLY A CA 1
ATOM 2687 C C . GLY A 1 373 ? -41.933 -177.475 161.213 1.00 24.29 353 GLY A C 1
ATOM 2688 O O . GLY A 1 373 ? -43.061 -177.031 161.168 1.00 22.36 353 GLY A O 1
ATOM 2689 N N . LYS A 1 374 ? -41.663 -178.772 161.081 1.00 18.81 354 LYS A N 1
ATOM 2690 C CA . LYS A 1 374 ? -42.709 -179.754 160.830 1.00 16.70 354 LYS A CA 1
ATOM 2691 C C . LYS A 1 374 ? -42.170 -181.124 161.252 1.00 17.73 354 LYS A C 1
ATOM 2692 O O . LYS A 1 374 ? -40.981 -181.393 161.099 1.00 19.34 354 LYS A O 1
ATOM 2694 N N . GLY A 1 375 ? -43.038 -181.962 161.804 1.00 24.32 355 GLY A N 1
ATOM 2695 C CA . GLY A 1 375 ? -42.639 -183.294 162.202 1.00 26.04 355 GLY A CA 1
ATOM 2696 C C . GLY A 1 375 ? -42.468 -183.389 163.698 1.00 29.44 355 GLY A C 1
ATOM 2697 O O . GLY A 1 375 ? -42.946 -182.529 164.448 1.00 27.87 355 GLY A O 1
ATOM 2698 N N . SER A 1 376 ? -41.784 -184.443 164.136 1.00 28.40 356 SER A N 1
ATOM 2699 C CA . SER A 1 376 ? -41.617 -184.698 165.553 1.00 25.79 356 SER A CA 1
ATOM 2700 C C . SER A 1 376 ? -40.850 -183.564 166.226 1.00 22.22 356 SER A C 1
ATOM 2701 O O . SER A 1 376 ? -41.054 -183.289 167.392 1.00 20.95 356 SER A O 1
ATOM 2704 N N . HIS A 1 377 ? -39.987 -182.891 165.472 1.00 25.04 357 HIS A N 1
ATOM 2705 C CA . HIS A 1 377 ? -39.119 -181.873 166.052 1.00 24.20 357 HIS A CA 1
ATOM 2706 C C . HIS A 1 377 ? -39.702 -180.454 165.934 1.00 23.32 357 HIS A C 1
ATOM 2707 O O . HIS A 1 377 ? -38.974 -179.464 166.045 1.00 23.26 357 HIS A O 1
ATOM 2714 N N . THR A 1 378 ? -41.020 -180.368 165.767 1.00 22.34 358 THR A N 1
ATOM 2715 C CA . THR A 1 378 ? -41.705 -179.079 165.700 1.00 24.60 358 THR A CA 1
ATOM 2716 C C . THR A 1 378 ? -41.449 -178.305 166.987 1.00 26.44 358 THR A C 1
ATOM 2717 O O . THR A 1 378 ? -41.483 -178.869 168.084 1.00 19.13 358 THR A O 1
ATOM 2720 N N . CYS A 1 379 ? -41.172 -177.013 166.832 1.00 28.52 359 CYS A N 1
ATOM 2721 C CA . CYS A 1 379 ? -40.701 -176.173 167.926 1.00 21.36 359 CYS A CA 1
ATOM 2722 C C . CYS A 1 379 ? -41.611 -176.235 169.120 1.00 22.30 359 CYS A C 1
ATOM 2723 O O . CYS A 1 379 ? -42.772 -175.862 169.034 1.00 19.48 359 CYS A O 1
ATOM 2726 N N . PRO A 1 380 ? -41.087 -176.712 170.253 1.00 17.94 360 PRO A N 1
ATOM 2727 C CA . PRO A 1 380 ? -41.927 -176.716 171.446 1.00 17.78 360 PRO A CA 1
ATOM 2728 C C . PRO A 1 380 ? -41.982 -175.330 172.106 1.00 19.26 360 PRO A C 1
ATOM 2729 O O . PRO A 1 380 ? -42.735 -175.144 173.063 1.00 17.34 360 PRO A O 1
ATOM 2733 N N . GLY A 1 381 ? -41.201 -174.379 171.597 1.00 16.30 361 GLY A N 1
ATOM 2734 C CA . GLY A 1 381 ? -41.164 -173.037 172.160 1.00 17.30 361 GLY A CA 1
ATOM 2735 C C . GLY A 1 381 ? -42.022 -172.035 171.407 1.00 14.47 361 GLY A C 1
ATOM 2736 O O . GLY A 1 381 ? -41.923 -170.831 171.624 1.00 15.63 361 GLY A O 1
ATOM 2737 N N . ALA A 1 382 ? -42.879 -172.536 170.524 1.00 22.38 362 ALA A N 1
ATOM 2738 C CA . ALA A 1 382 ? -43.662 -171.675 169.646 1.00 17.12 362 ALA A CA 1
ATOM 2739 C C . ALA A 1 382 ? -44.675 -170.841 170.448 1.00 22.24 362 ALA A C 1
ATOM 2740 O O . ALA A 1 382 ? -44.943 -169.696 170.098 1.00 19.70 362 ALA A O 1
ATOM 2742 N N A HIS A 1 383 ? -45.217 -171.419 171.519 0.50 16.20 363 HIS A N 1
ATOM 2743 N N B HIS A 1 383 ? -45.213 -171.405 171.524 0.50 16.13 363 HIS A N 1
ATOM 2744 C CA A HIS A 1 383 ? -46.140 -170.713 172.406 0.50 16.88 363 HIS A CA 1
ATOM 2745 C CA B HIS A 1 383 ? -46.150 -170.672 172.363 0.50 16.38 363 HIS A CA 1
ATOM 2746 C C A HIS A 1 383 ? -45.455 -169.532 173.094 0.50 16.42 363 HIS A C 1
ATOM 2747 C C B HIS A 1 383 ? -45.463 -169.526 173.117 0.50 16.33 363 HIS A C 1
ATOM 2748 O O A HIS A 1 383 ? -46.011 -168.431 173.187 0.50 16.51 363 HIS A O 1
ATOM 2749 O O B HIS A 1 383 ? -46.027 -168.438 173.275 0.50 16.16 363 HIS A O 1
ATOM 2762 N N . LEU A 1 384 ? -44.250 -169.781 173.586 1.00 18.15 364 LEU A N 1
ATOM 2763 C CA . LEU A 1 384 ? -43.455 -168.762 174.241 1.00 17.97 364 LEU A CA 1
ATOM 2764 C C . LEU A 1 384 ? -43.081 -167.673 173.271 1.00 20.91 364 LEU A C 1
ATOM 2765 O O . LEU A 1 384 ? -43.063 -166.504 173.644 1.00 19.80 364 LEU A O 1
ATOM 2770 N N . ALA A 1 385 ? -42.760 -168.074 172.037 1.00 22.25 365 ALA A N 1
ATOM 2771 C CA . ALA A 1 385 ? -42.373 -167.141 170.979 1.00 14.32 365 ALA A CA 1
ATOM 2772 C C . ALA A 1 385 ? -43.498 -166.166 170.664 1.00 15.02 365 ALA A C 1
ATOM 2773 O O . ALA A 1 385 ? -43.282 -164.957 170.632 1.00 15.37 365 ALA A O 1
ATOM 2775 N N . ARG A 1 386 ? -44.698 -166.689 170.437 1.00 14.79 366 ARG A N 1
ATOM 2776 C CA . ARG A 1 386 ? -45.891 -165.847 170.256 1.00 18.64 366 ARG A CA 1
ATOM 2777 C C . ARG A 1 386 ? -46.288 -164.976 171.481 1.00 19.93 366 ARG A C 1
ATOM 2778 O O . ARG A 1 386 ? -46.749 -163.836 171.302 1.00 15.08 366 ARG A O 1
ATOM 2786 N N . MET A 1 387 ? -46.144 -165.505 172.704 1.00 16.92 367 MET A N 1
ATOM 2787 C CA . MET A 1 387 ? -46.420 -164.702 173.909 1.00 16.75 367 MET A CA 1
ATOM 2788 C C . MET A 1 387 ? -45.464 -163.518 174.007 1.00 17.67 367 MET A C 1
ATOM 2789 O O . MET A 1 387 ? -45.900 -162.397 174.282 1.00 17.28 367 MET A O 1
ATOM 2794 N N . GLU A 1 388 ? -44.173 -163.771 173.775 1.00 19.80 368 GLU A N 1
ATOM 2795 C CA . GLU A 1 388 ? -43.153 -162.720 173.765 1.00 17.03 368 GLU A CA 1
ATOM 2796 C C . GLU A 1 388 ? -43.452 -161.633 172.720 1.00 16.37 368 GLU A C 1
ATOM 2797 O O . GLU A 1 388 ? -43.413 -160.461 173.032 1.00 14.14 368 GLU A O 1
ATOM 2803 N N . MET A 1 389 ? -43.754 -162.046 171.493 1.00 16.16 369 MET A N 1
ATOM 2804 C CA A MET A 1 389 ? -44.056 -161.107 170.412 0.50 14.19 369 MET A CA 1
ATOM 2805 C CA B MET A 1 389 ? -44.048 -161.097 170.415 0.50 14.19 369 MET A CA 1
ATOM 2806 C C . MET A 1 389 ? -45.226 -160.196 170.761 1.00 16.39 369 MET A C 1
ATOM 2807 O O . MET A 1 389 ? -45.163 -158.992 170.550 1.00 15.98 369 MET A O 1
ATOM 2816 N N . LYS A 1 390 ? -46.285 -160.791 171.304 1.00 18.07 370 LYS A N 1
ATOM 2817 C CA . LYS A 1 390 ? -47.478 -160.052 171.676 1.00 18.43 370 LYS A CA 1
ATOM 2818 C C . LYS A 1 390 ? -47.196 -158.982 172.721 1.00 18.89 370 LYS A C 1
ATOM 2819 O O . LYS A 1 390 ? -47.620 -157.822 172.585 1.00 14.16 370 LYS A O 1
ATOM 2825 N N . VAL A 1 391 ? -46.496 -159.366 173.779 1.00 17.82 371 VAL A N 1
ATOM 2826 C CA . VAL A 1 391 ? -46.213 -158.418 174.853 1.00 14.13 371 VAL A CA 1
ATOM 2827 C C . VAL A 1 391 ? -45.315 -157.308 174.325 1.00 14.09 371 VAL A C 1
ATOM 2828 O O . VAL A 1 391 ? -45.489 -156.123 174.652 1.00 14.06 371 VAL A O 1
ATOM 2832 N N . VAL A 1 392 ? -44.366 -157.685 173.473 1.00 14.08 372 VAL A N 1
ATOM 2833 C CA . VAL A 1 392 ? -43.405 -156.713 172.993 1.00 18.19 372 VAL A CA 1
ATOM 2834 C C . VAL A 1 392 ? -44.097 -155.692 172.099 1.00 17.95 372 VAL A C 1
ATOM 2835 O O . VAL A 1 392 ? -43.872 -154.492 172.238 1.00 14.01 372 VAL A O 1
ATOM 2839 N N . LEU A 1 393 ? -44.942 -156.183 171.195 1.00 14.08 373 LEU A N 1
ATOM 2840 C CA . LEU A 1 393 ? -45.674 -155.326 170.286 1.00 14.08 373 LEU A CA 1
ATOM 2841 C C . LEU A 1 393 ? -46.590 -154.412 171.099 1.00 20.67 373 LEU A C 1
ATOM 2842 O O . LEU A 1 393 ? -46.666 -153.229 170.832 1.00 14.05 373 LEU A O 1
ATOM 2847 N N . ARG A 1 394 ? -47.262 -154.965 172.103 1.00 18.71 374 ARG A N 1
ATOM 2848 C CA . ARG A 1 394 ? -48.226 -154.168 172.863 1.00 19.40 374 ARG A CA 1
ATOM 2849 C C . ARG A 1 394 ? -47.540 -153.080 173.675 1.00 24.06 374 ARG A C 1
ATOM 2850 O O . ARG A 1 394 ? -47.958 -151.926 173.647 1.00 14.03 374 ARG A O 1
ATOM 2858 N N . GLU A 1 395 ? -46.502 -153.440 174.422 1.00 15.50 375 GLU A N 1
ATOM 2859 C CA . GLU A 1 395 ? -45.794 -152.427 175.212 1.00 17.73 375 GLU A CA 1
ATOM 2860 C C . GLU A 1 395 ? -44.994 -151.430 174.373 1.00 14.38 375 GLU A C 1
ATOM 2861 O O . GLU A 1 395 ? -44.847 -150.285 174.781 1.00 13.93 375 GLU A O 1
ATOM 2867 N N . TRP A 1 396 ? -44.444 -151.856 173.235 1.00 13.96 376 TRP A N 1
ATOM 2868 C CA . TRP A 1 396 ? -43.708 -150.928 172.406 1.00 13.93 376 TRP A CA 1
ATOM 2869 C C . TRP A 1 396 ? -44.701 -149.888 171.878 1.00 14.52 376 TRP A C 1
ATOM 2870 O O . TRP A 1 396 ? -44.486 -148.681 172.022 1.00 16.92 376 TRP A O 1
ATOM 2881 N N . PHE A 1 397 ? -45.808 -150.348 171.298 1.00 13.97 377 PHE A N 1
ATOM 2882 C CA . PHE A 1 397 ? -46.726 -149.407 170.652 1.00 18.20 377 PHE A CA 1
ATOM 2883 C C . PHE A 1 397 ? -47.455 -148.506 171.659 1.00 16.08 377 PHE A C 1
ATOM 2884 O O . PHE A 1 397 ? -47.885 -147.415 171.305 1.00 15.37 377 PHE A O 1
ATOM 2892 N N . ALA A 1 398 ? -47.561 -148.934 172.913 1.00 13.97 378 ALA A N 1
ATOM 2893 C CA . ALA A 1 398 ? -48.142 -148.058 173.928 1.00 13.96 378 ALA A CA 1
ATOM 2894 C C . ALA A 1 398 ? -47.251 -146.842 174.196 1.00 17.09 378 ALA A C 1
ATOM 2895 O O . ALA A 1 398 ? -47.763 -145.761 174.530 1.00 15.26 378 ALA A O 1
ATOM 2897 N N . ARG A 1 399 ? -45.939 -147.031 174.058 1.00 13.90 379 ARG A N 1
ATOM 2898 C CA . ARG A 1 399 ? -44.934 -146.066 174.497 1.00 13.86 379 ARG A CA 1
ATOM 2899 C C . ARG A 1 399 ? -44.200 -145.310 173.384 1.00 13.84 379 ARG A C 1
ATOM 2900 O O . ARG A 1 399 ? -43.863 -144.144 173.557 1.00 13.81 379 ARG A O 1
ATOM 2908 N N . ILE A 1 400 ? -43.903 -145.999 172.285 1.00 13.85 380 ILE A N 1
ATOM 2909 C CA . ILE A 1 400 ? -43.252 -145.429 171.103 1.00 17.25 380 ILE A CA 1
ATOM 2910 C C . ILE A 1 400 ? -44.061 -145.836 169.873 1.00 13.87 380 ILE A C 1
ATOM 2911 O O . ILE A 1 400 ? -43.688 -146.747 169.142 1.00 13.89 380 ILE A O 1
ATOM 2916 N N . PRO A 1 401 ? -45.206 -145.154 169.660 1.00 13.88 381 PRO A N 1
ATOM 2917 C CA . PRO A 1 401 ? -46.129 -145.503 168.583 1.00 13.92 381 PRO A CA 1
ATOM 2918 C C . PRO A 1 401 ? -45.482 -145.277 167.228 1.00 13.92 381 PRO A C 1
ATOM 2919 O O . PRO A 1 401 ? -45.776 -146.038 166.301 1.00 14.50 381 PRO A O 1
ATOM 2923 N N . GLU A 1 402 ? -44.611 -144.272 167.141 1.00 13.88 382 GLU A N 1
ATOM 2924 C CA . GLU A 1 402 ? -44.095 -143.808 165.857 1.00 13.88 382 GLU A CA 1
ATOM 2925 C C . GLU A 1 402 ? -42.566 -143.734 165.863 1.00 16.94 382 GLU A C 1
ATOM 2926 O O . GLU A 1 402 ? -41.948 -143.062 166.683 1.00 13.82 382 GLU A O 1
ATOM 2932 N N . PHE A 1 403 ? -41.964 -144.427 164.915 1.00 13.86 383 PHE A N 1
ATOM 2933 C CA . PHE A 1 403 ? -40.529 -144.576 164.876 1.00 13.84 383 PHE A CA 1
ATOM 2934 C C . PHE A 1 403 ? -40.133 -144.965 163.462 1.00 15.70 383 PHE A C 1
ATOM 2935 O O . PHE A 1 403 ? -40.996 -145.290 162.658 1.00 13.89 383 PHE A O 1
ATOM 2943 N N . ARG A 1 404 ? -38.836 -144.969 163.190 1.00 13.85 384 ARG A N 1
ATOM 2944 C CA . ARG A 1 404 ? -38.342 -145.438 161.902 1.00 13.86 384 ARG A CA 1
ATOM 2945 C C . ARG A 1 404 ? -36.858 -145.745 162.007 1.00 13.85 384 ARG A C 1
ATOM 2946 O O . ARG A 1 404 ? -36.238 -145.443 163.012 1.00 13.82 384 ARG A O 1
ATOM 2954 N N . ILE A 1 405 ? -36.284 -146.343 160.972 1.00 13.86 385 ILE A N 1
ATOM 2955 C CA . ILE A 1 405 ? -34.836 -146.534 160.942 1.00 15.56 385 ILE A CA 1
ATOM 2956 C C . ILE A 1 405 ? -34.162 -145.177 160.966 1.00 18.37 385 ILE A C 1
ATOM 2957 O O . ILE A 1 405 ? -34.613 -144.275 160.270 1.00 15.24 385 ILE A O 1
ATOM 2962 N N . GLU A 1 406 ? -33.095 -145.016 161.745 1.00 20.07 386 GLU A N 1
ATOM 2963 C CA . GLU A 1 406 ? -32.423 -143.724 161.787 1.00 17.28 386 GLU A CA 1
ATOM 2964 C C . GLU A 1 406 ? -31.954 -143.364 160.390 1.00 20.91 386 GLU A C 1
ATOM 2965 O O . GLU A 1 406 ? -31.376 -144.201 159.692 1.00 17.85 386 GLU A O 1
ATOM 2971 N N . ASP A 1 407 ? -32.267 -142.127 160.001 1.00 19.97 387 ASP A N 1
ATOM 2972 C CA . ASP A 1 407 ? -31.943 -141.554 158.703 1.00 24.77 387 ASP A CA 1
ATOM 2973 C C . ASP A 1 407 ? -32.532 -142.383 157.571 1.00 29.73 387 ASP A C 1
ATOM 2974 O O . ASP A 1 407 ? -32.119 -142.260 156.409 1.00 34.87 387 ASP A O 1
ATOM 2979 N N . ASP A 1 408 ? -33.533 -143.193 157.924 1.00 20.80 388 ASP A N 1
ATOM 2980 C CA . ASP A 1 408 ? -34.141 -144.189 157.033 1.00 23.14 388 ASP A CA 1
ATOM 2981 C C . ASP A 1 408 ? -33.096 -144.991 156.259 1.00 22.07 388 ASP A C 1
ATOM 2982 O O . ASP A 1 408 ? -33.263 -145.255 155.060 1.00 24.91 388 ASP A O 1
ATOM 2987 N N . ALA A 1 409 ? -32.016 -145.367 156.939 1.00 22.33 389 ALA A N 1
ATOM 2988 C CA . ALA A 1 409 ? -30.971 -146.204 156.339 1.00 25.09 389 ALA A CA 1
ATOM 2989 C C . ALA A 1 409 ? -31.530 -147.517 155.763 1.00 21.52 389 ALA A C 1
ATOM 2990 O O . ALA A 1 409 ? -32.545 -148.024 156.220 1.00 15.50 389 ALA A O 1
ATOM 2992 N N . PRO A 1 410 ? -30.867 -148.066 154.732 1.00 20.57 390 PRO A N 1
ATOM 2993 C CA . PRO A 1 410 ? -31.258 -149.372 154.191 1.00 24.95 390 PRO A CA 1
ATOM 2994 C C . PRO A 1 410 ? -30.990 -150.499 155.195 1.00 20.71 390 PRO A C 1
ATOM 2995 O O . PRO A 1 410 ? -30.108 -150.336 156.024 1.00 19.38 390 PRO A O 1
ATOM 2999 N N . LEU A 1 411 ? -31.729 -151.602 155.110 1.00 14.00 391 LEU A N 1
ATOM 3000 C CA . LEU A 1 411 ? -31.468 -152.793 155.930 1.00 16.92 391 LEU A CA 1
ATOM 3001 C C . LEU A 1 411 ? -30.383 -153.647 155.289 1.00 29.01 391 LEU A C 1
ATOM 3002 O O . LEU A 1 411 ? -30.300 -153.718 154.068 1.00 16.33 391 LEU A O 1
ATOM 3007 N N . ARG A 1 412 ? -29.559 -154.299 156.109 1.00 25.24 392 ARG A N 1
ATOM 3008 C CA . ARG A 1 412 ? -28.610 -155.292 155.622 1.00 27.53 392 ARG A CA 1
ATOM 3009 C C . ARG A 1 412 ? -28.846 -156.586 156.411 1.00 30.57 392 ARG A C 1
ATOM 3010 O O . ARG A 1 412 ? -29.330 -156.536 157.545 1.00 21.42 392 ARG A O 1
ATOM 3013 N N . TYR A 1 413 ? -28.512 -157.735 155.828 1.00 24.57 393 TYR A N 1
ATOM 3014 C CA . TYR A 1 413 ? -28.876 -159.006 156.458 1.00 15.03 393 TYR A CA 1
ATOM 3015 C C . TYR A 1 413 ? -27.769 -160.049 156.458 1.00 22.13 393 TYR A C 1
ATOM 3016 O O . TYR A 1 413 ? -26.908 -160.069 155.566 1.00 18.98 393 TYR A O 1
ATOM 3025 N N . SER A 1 414 ? -27.827 -160.948 157.437 1.00 19.83 394 SER A N 1
ATOM 3026 C CA . SER A 1 414 ? -26.956 -162.128 157.453 1.00 22.87 394 SER A CA 1
ATOM 3027 C C . SER A 1 414 ? -27.742 -163.413 157.278 1.00 26.88 394 SER A C 1
ATOM 3028 O O . SER A 1 414 ? -28.907 -163.506 157.677 1.00 19.02 394 SER A O 1
ATOM 3031 N N . ASN A 1 415 ? -27.082 -164.406 156.687 1.00 25.99 395 ASN A N 1
ATOM 3032 C CA . ASN A 1 415 ? -27.579 -165.776 156.676 1.00 15.20 395 ASN A CA 1
ATOM 3033 C C . ASN A 1 415 ? -26.853 -166.605 157.715 1.00 20.80 395 ASN A C 1
ATOM 3034 O O . ASN A 1 415 ? -25.753 -166.271 158.136 1.00 31.75 395 ASN A O 1
ATOM 3039 N N . GLY A 1 416 ? -27.457 -167.715 158.078 1.00 20.49 396 GLY A N 1
ATOM 3040 C CA . GLY A 1 416 ? -26.820 -168.675 158.968 1.00 14.32 396 GLY A CA 1
ATOM 3041 C C . GLY A 1 416 ? -27.917 -169.632 159.342 1.00 16.43 396 GLY A C 1
ATOM 3042 O O . GLY A 1 416 ? -28.967 -169.672 158.697 1.00 20.34 396 GLY A O 1
ATOM 3043 N N . ILE A 1 417 ? -27.702 -170.431 160.378 1.00 18.06 397 ILE A N 1
ATOM 3044 C CA A ILE A 1 417 ? -28.744 -171.343 160.820 0.50 20.23 397 ILE A CA 1
ATOM 3045 C CA B ILE A 1 417 ? -28.755 -171.344 160.774 0.50 19.46 397 ILE A CA 1
ATOM 3046 C C . ILE A 1 417 ? -29.968 -170.536 161.240 1.00 17.37 397 ILE A C 1
ATOM 3047 O O . ILE A 1 417 ? -31.110 -170.973 161.076 1.00 18.29 397 ILE A O 1
ATOM 3056 N N . VAL A 1 418 ? -29.720 -169.353 161.789 1.00 19.43 398 VAL A N 1
ATOM 3057 C CA . VAL A 1 418 ? -30.805 -168.409 162.049 1.00 19.36 398 VAL A CA 1
ATOM 3058 C C . VAL A 1 418 ? -30.453 -167.104 161.316 1.00 14.27 398 VAL A C 1
ATOM 3059 O O . VAL A 1 418 ? -29.471 -166.426 161.644 1.00 14.23 398 VAL A O 1
ATOM 3063 N N . GLY A 1 419 ? -31.226 -166.798 160.278 1.00 18.22 399 GLY A N 1
ATOM 3064 C CA . GLY A 1 419 ? -31.072 -165.546 159.542 1.00 16.64 399 GLY A CA 1
ATOM 3065 C C . GLY A 1 419 ? -31.321 -164.340 160.418 1.00 18.42 399 GLY A C 1
ATOM 3066 O O . GLY A 1 419 ? -31.901 -164.480 161.502 1.00 18.62 399 GLY A O 1
ATOM 3067 N N . SER A 1 420 ? -30.903 -163.162 159.945 1.00 17.64 400 SER A N 1
ATOM 3068 C CA . SER A 1 420 ? -30.987 -161.915 160.716 1.00 16.55 400 SER A CA 1
ATOM 3069 C C . SER A 1 420 ? -30.893 -160.648 159.858 1.00 18.71 400 SER A C 1
ATOM 3070 O O . SER A 1 420 ? -30.319 -160.652 158.771 1.00 17.99 400 SER A O 1
ATOM 3073 N N . VAL A 1 421 ? -31.481 -159.575 160.378 1.00 20.89 401 VAL A N 1
ATOM 3074 C CA . VAL A 1 421 ? -31.193 -158.212 159.951 1.00 20.46 401 VAL A CA 1
ATOM 3075 C C . VAL A 1 421 ? -30.007 -157.784 160.814 1.00 16.21 401 VAL A C 1
ATOM 3076 O O . VAL A 1 421 ? -30.040 -157.939 162.036 1.00 16.18 401 VAL A O 1
ATOM 3080 N N . LYS A 1 422 ? -28.941 -157.305 160.194 1.00 18.22 402 LYS A N 1
ATOM 3081 C CA . LYS A 1 422 ? -27.802 -156.783 160.936 1.00 15.65 402 LYS A CA 1
ATOM 3082 C C . LYS A 1 422 ? -28.250 -155.578 161.783 1.00 21.65 402 LYS A C 1
ATOM 3083 O O . LYS A 1 422 ? -29.221 -154.871 161.407 1.00 17.83 402 LYS A O 1
ATOM 3089 N N . PRO A 1 423 ? -27.568 -155.354 162.928 1.00 20.99 403 PRO A N 1
ATOM 3090 C CA . PRO A 1 423 ? -27.970 -154.367 163.939 1.00 20.78 403 PRO A CA 1
ATOM 3091 C C . PRO A 1 423 ? -28.390 -153.030 163.350 1.00 19.63 403 PRO A C 1
ATOM 3092 O O . PRO A 1 423 ? -27.673 -152.454 162.535 1.00 13.86 403 PRO A O 1
ATOM 3096 N N . PHE A 1 424 ? -29.559 -152.550 163.749 1.00 19.42 404 PHE A N 1
ATOM 3097 C CA . PHE A 1 424 ? -30.062 -151.294 163.190 1.00 15.19 404 PHE A CA 1
ATOM 3098 C C . PHE A 1 424 ? -30.476 -150.342 164.302 1.00 14.67 404 PHE A C 1
ATOM 3099 O O . PHE A 1 424 ? -30.720 -150.751 165.430 1.00 16.08 404 PHE A O 1
ATOM 3107 N N . VAL A 1 425 ? -30.558 -149.063 163.965 1.00 14.73 405 VAL A N 1
ATOM 3108 C CA . VAL A 1 425 ? -30.897 -148.041 164.929 1.00 16.53 405 VAL A CA 1
ATOM 3109 C C . VAL A 1 425 ? -32.288 -147.505 164.601 1.00 14.79 405 VAL A C 1
ATOM 3110 O O . VAL A 1 425 ? -32.605 -147.218 163.425 1.00 17.84 405 VAL A O 1
ATOM 3114 N N . LEU A 1 426 ? -33.117 -147.400 165.635 1.00 15.96 406 LEU A N 1
ATOM 3115 C CA . LEU A 1 426 ? -34.443 -146.803 165.519 1.00 16.54 406 LEU A CA 1
ATOM 3116 C C . LEU A 1 426 ? -34.428 -145.422 166.138 1.00 14.79 406 LEU A C 1
ATOM 3117 O O . LEU A 1 426 ? -33.658 -145.167 167.041 1.00 17.15 406 LEU A O 1
ATOM 3122 N N . GLU A 1 427 ? -35.270 -144.529 165.624 1.00 18.24 407 GLU A N 1
ATOM 3123 C CA . GLU A 1 427 ? -35.372 -143.167 166.132 1.00 18.38 407 GLU A CA 1
ATOM 3124 C C . GLU A 1 427 ? -36.832 -142.805 166.222 1.00 13.75 407 GLU A C 1
ATOM 3125 O O . GLU A 1 427 ? -37.657 -143.316 165.455 1.00 13.78 407 GLU A O 1
ATOM 3131 N N . TRP A 1 428 ? -37.150 -141.929 167.175 1.00 17.13 408 TRP A N 1
ATOM 3132 C CA . TRP A 1 428 ? -38.526 -141.483 167.418 1.00 25.42 408 TRP A CA 1
ATOM 3133 C C . TRP A 1 428 ? -38.519 -140.061 167.959 1.00 13.72 408 TRP A C 1
ATOM 3134 O O . TRP A 1 428 ? -37.507 -139.612 168.491 1.00 16.01 408 TRP A O 1
ATOM 3145 N N . PRO A 1 429 ? -39.646 -139.339 167.815 1.00 14.81 409 PRO A N 1
ATOM 3146 C CA . PRO A 1 429 ? -39.695 -137.992 168.381 1.00 13.71 409 PRO A CA 1
ATOM 3147 C C . PRO A 1 429 ? -39.720 -138.028 169.908 1.00 16.83 409 PRO A C 1
ATOM 3148 O O . PRO A 1 429 ? -40.335 -138.915 170.491 1.00 13.93 409 PRO A O 1
ATOM 3152 N N . VAL A 1 430 ? -39.013 -137.065 170.499 1.00 17.63 410 VAL A N 1
ATOM 3153 C CA . VAL A 1 430 ? -38.784 -136.860 171.929 1.00 28.05 410 VAL A CA 1
ATOM 3154 C C . VAL A 1 430 ? -38.620 -138.147 172.714 1.00 35.93 410 VAL A C 1
ATOM 3155 O O . VAL A 1 430 ? -37.559 -138.776 172.633 1.00 29.68 410 VAL A O 1
ATOM 3159 N N . THR B 1 33 ? -68.406 -141.791 216.028 1.00 51.48 13 THR B N 1
ATOM 3160 C CA . THR B 1 33 ? -69.601 -141.428 216.778 1.00 55.63 13 THR B CA 1
ATOM 3161 C C . THR B 1 33 ? -70.274 -142.670 217.353 1.00 54.52 13 THR B C 1
ATOM 3162 O O . THR B 1 33 ? -70.195 -143.759 216.782 1.00 49.76 13 THR B O 1
ATOM 3166 N N . GLU B 1 34 ? -70.944 -142.495 218.483 1.00 56.94 14 GLU B N 1
ATOM 3167 C CA . GLU B 1 34 ? -71.551 -143.614 219.191 1.00 58.89 14 GLU B CA 1
ATOM 3168 C C . GLU B 1 34 ? -72.722 -144.226 218.417 1.00 56.75 14 GLU B C 1
ATOM 3169 O O . GLU B 1 34 ? -73.590 -143.515 217.903 1.00 64.56 14 GLU B O 1
ATOM 3175 N N . ARG B 1 35 ? -72.721 -145.555 218.340 1.00 43.79 15 ARG B N 1
ATOM 3176 C CA . ARG B 1 35 ? -73.731 -146.317 217.614 1.00 34.60 15 ARG B CA 1
ATOM 3177 C C . ARG B 1 35 ? -75.114 -146.111 218.236 1.00 46.49 15 ARG B C 1
ATOM 3178 O O . ARG B 1 35 ? -75.365 -146.546 219.365 1.00 48.29 15 ARG B O 1
ATOM 3186 N N . PRO B 1 36 ? -76.012 -145.434 217.499 1.00 41.86 16 PRO B N 1
ATOM 3187 C CA . PRO B 1 36 ? -77.362 -145.086 217.954 1.00 41.09 16 PRO B CA 1
ATOM 3188 C C . PRO B 1 36 ? -78.259 -146.304 217.984 1.00 38.42 16 PRO B C 1
ATOM 3189 O O . PRO B 1 36 ? -77.954 -147.301 217.334 1.00 37.01 16 PRO B O 1
ATOM 3193 N N . ASP B 1 37 ? -79.357 -146.215 218.726 1.00 41.09 17 ASP B N 1
ATOM 3194 C CA . ASP B 1 37 ? -80.205 -147.371 218.985 1.00 37.17 17 ASP B CA 1
ATOM 3195 C C . ASP B 1 37 ? -81.027 -147.814 217.775 1.00 34.62 17 ASP B C 1
ATOM 3196 O O . ASP B 1 37 ? -81.727 -148.821 217.831 1.00 34.20 17 ASP B O 1
ATOM 3198 N N . ASN B 1 38 ? -80.952 -147.077 216.675 1.00 32.99 18 ASN B N 1
ATOM 3199 C CA . ASN B 1 38 ? -81.664 -147.524 215.486 1.00 31.93 18 ASN B CA 1
ATOM 3200 C C . ASN B 1 38 ? -80.709 -148.172 214.485 1.00 29.21 18 ASN B C 1
ATOM 3201 O O . ASN B 1 38 ? -81.120 -148.638 213.423 1.00 31.52 18 ASN B O 1
ATOM 3206 N N . VAL B 1 39 ? -79.436 -148.230 214.863 1.00 31.99 19 VAL B N 1
ATOM 3207 C CA . VAL B 1 39 ? -78.411 -148.872 214.048 1.00 29.72 19 VAL B CA 1
ATOM 3208 C C . VAL B 1 39 ? -78.039 -150.268 214.561 1.00 23.36 19 VAL B C 1
ATOM 3209 O O . VAL B 1 39 ? -77.259 -150.390 215.499 1.00 28.30 19 VAL B O 1
ATOM 3213 N N . PRO B 1 40 ? -78.580 -151.319 213.930 1.00 27.95 20 PRO B N 1
ATOM 3214 C CA . PRO B 1 40 ? -78.102 -152.685 214.177 1.00 29.98 20 PRO B CA 1
ATOM 3215 C C . PRO B 1 40 ? -76.605 -152.821 213.900 1.00 40.58 20 PRO B C 1
ATOM 3216 O O . PRO B 1 40 ? -76.075 -152.161 213.001 1.00 41.08 20 PRO B O 1
ATOM 3220 N N . ALA B 1 41 ? -75.935 -153.678 214.663 1.00 39.96 21 ALA B N 1
ATOM 3221 C CA . ALA B 1 41 ? -74.496 -153.862 214.534 1.00 36.05 21 ALA B CA 1
ATOM 3222 C C . ALA B 1 41 ? -74.066 -154.304 213.130 1.00 25.37 21 ALA B C 1
ATOM 3223 O O . ALA B 1 41 ? -72.936 -154.058 212.734 1.00 30.30 21 ALA B O 1
ATOM 3225 N N . ASP B 1 42 ? -74.965 -154.953 212.390 1.00 27.57 22 ASP B N 1
ATOM 3226 C CA . ASP B 1 42 ? -74.619 -155.548 211.100 1.00 43.39 22 ASP B CA 1
ATOM 3227 C C . ASP B 1 42 ? -74.790 -154.569 209.942 1.00 45.65 22 ASP B C 1
ATOM 3228 O O . ASP B 1 42 ? -74.543 -154.913 208.785 1.00 46.83 22 ASP B O 1
ATOM 3233 N N . ARG B 1 43 ? -75.240 -153.360 210.257 1.00 40.86 23 ARG B N 1
ATOM 3234 C CA . ARG B 1 43 ? -75.343 -152.294 209.270 1.00 32.28 23 ARG B CA 1
ATOM 3235 C C . ARG B 1 43 ? -74.089 -151.432 209.293 1.00 33.92 23 ARG B C 1
ATOM 3236 O O . ARG B 1 43 ? -73.897 -150.574 208.434 1.00 34.53 23 ARG B O 1
ATOM 3244 N N . VAL B 1 44 ? -73.238 -151.669 210.287 1.00 31.37 24 VAL B N 1
ATOM 3245 C CA . VAL B 1 44 ? -72.049 -150.852 210.497 1.00 30.32 24 VAL B CA 1
ATOM 3246 C C . VAL B 1 44 ? -70.886 -151.245 209.574 1.00 33.98 24 VAL B C 1
ATOM 3247 O O . VAL B 1 44 ? -70.583 -152.432 209.397 1.00 32.80 24 VAL B O 1
ATOM 3251 N N . PHE B 1 45 ? -70.261 -150.234 208.970 1.00 32.79 25 PHE B N 1
ATOM 3252 C CA . PHE B 1 45 ? -69.047 -150.432 208.193 1.00 34.62 25 PHE B CA 1
ATOM 3253 C C . PHE B 1 45 ? -68.162 -149.197 208.341 1.00 37.14 25 PHE B C 1
ATOM 3254 O O . PHE B 1 45 ? -68.605 -148.162 208.841 1.00 32.77 25 PHE B O 1
ATOM 3262 N N . ASP B 1 46 ? -66.901 -149.331 207.943 1.00 36.40 26 ASP B N 1
ATOM 3263 C CA . ASP B 1 46 ? -65.889 -148.300 208.158 1.00 41.22 26 ASP B CA 1
ATOM 3264 C C . ASP B 1 46 ? -65.745 -147.370 206.952 1.00 37.65 26 ASP B C 1
ATOM 3265 O O . ASP B 1 46 ? -64.842 -147.551 206.133 1.00 35.27 26 ASP B O 1
ATOM 3270 N N . PHE B 1 47 ? -66.617 -146.365 206.861 1.00 36.07 27 PHE B N 1
ATOM 3271 C CA . PHE B 1 47 ? -66.680 -145.502 205.681 1.00 33.62 27 PHE B CA 1
ATOM 3272 C C . PHE B 1 47 ? -66.415 -144.029 206.008 1.00 36.68 27 PHE B C 1
ATOM 3273 O O . PHE B 1 47 ? -67.066 -143.446 206.880 1.00 34.02 27 PHE B O 1
ATOM 3281 N N . ASP B 1 48 ? -65.462 -143.435 205.296 1.00 14.48 28 ASP B N 1
ATOM 3282 C CA . ASP B 1 48 ? -65.148 -142.031 205.447 1.00 22.98 28 ASP B CA 1
ATOM 3283 C C . ASP B 1 48 ? -65.146 -141.407 204.042 1.00 24.04 28 ASP B C 1
ATOM 3284 O O . ASP B 1 48 ? -64.256 -141.685 203.241 1.00 27.56 28 ASP B O 1
ATOM 3289 N N . ILE B 1 49 ? -66.158 -140.597 203.740 1.00 20.76 29 ILE B N 1
ATOM 3290 C CA . ILE B 1 49 ? -66.288 -139.995 202.403 1.00 15.57 29 ILE B CA 1
ATOM 3291 C C . ILE B 1 49 ? -65.127 -139.031 202.140 1.00 22.03 29 ILE B C 1
ATOM 3292 O O . ILE B 1 49 ? -64.882 -138.620 200.999 1.00 26.60 29 ILE B O 1
ATOM 3297 N N . TYR B 1 50 ? -64.397 -138.665 203.184 1.00 20.11 30 TYR B N 1
ATOM 3298 C CA . TYR B 1 50 ? -63.294 -137.725 203.013 1.00 24.95 30 TYR B CA 1
ATOM 3299 C C . TYR B 1 50 ? -61.916 -138.395 202.935 1.00 21.39 30 TYR B C 1
ATOM 3300 O O . TYR B 1 50 ? -60.901 -137.732 202.681 1.00 28.53 30 TYR B O 1
ATOM 3309 N N . ARG B 1 51 ? -61.886 -139.711 203.114 1.00 29.85 31 ARG B N 1
ATOM 3310 C CA . ARG B 1 51 ? -60.630 -140.461 203.173 1.00 24.28 31 ARG B CA 1
ATOM 3311 C C . ARG B 1 51 ? -60.115 -140.808 201.775 1.00 22.55 31 ARG B C 1
ATOM 3312 O O . ARG B 1 51 ? -60.900 -141.187 200.922 1.00 19.69 31 ARG B O 1
ATOM 3320 N N . ASP B 1 52 ? -58.809 -140.669 201.545 1.00 29.70 32 ASP B N 1
ATOM 3321 C CA . ASP B 1 52 ? -58.209 -140.974 200.232 1.00 26.29 32 ASP B CA 1
ATOM 3322 C C . ASP B 1 52 ? -58.454 -142.419 199.796 1.00 28.18 32 ASP B C 1
ATOM 3323 O O . ASP B 1 52 ? -58.633 -143.317 200.624 1.00 25.07 32 ASP B O 1
ATOM 3328 N N . VAL B 1 53 ? -58.438 -142.640 198.487 1.00 19.17 33 VAL B N 1
ATOM 3329 C CA . VAL B 1 53 ? -58.490 -143.983 197.921 1.00 14.55 33 VAL B CA 1
ATOM 3330 C C . VAL B 1 53 ? -57.166 -144.659 198.276 1.00 17.20 33 VAL B C 1
ATOM 3331 O O . VAL B 1 53 ? -56.120 -144.017 198.249 1.00 26.56 33 VAL B O 1
ATOM 3335 N N . PRO B 1 54 ? -57.206 -145.935 198.673 1.00 22.58 34 PRO B N 1
ATOM 3336 C CA . PRO B 1 54 ? -55.936 -146.612 198.964 1.00 27.44 34 PRO B CA 1
ATOM 3337 C C . PRO B 1 54 ? -54.998 -146.682 197.758 1.00 28.71 34 PRO B C 1
ATOM 3338 O O . PRO B 1 54 ? -55.453 -146.952 196.652 1.00 22.80 34 PRO B O 1
ATOM 3342 N N . GLU B 1 55 ? -53.709 -146.448 197.983 1.00 35.10 35 GLU B N 1
ATOM 3343 C CA . GLU B 1 55 ? -52.698 -146.608 196.941 1.00 41.97 35 GLU B CA 1
ATOM 3344 C C . GLU B 1 55 ? -52.857 -147.927 196.180 1.00 42.22 35 GLU B C 1
ATOM 3345 O O . GLU B 1 55 ? -52.970 -149.002 196.781 1.00 39.65 35 GLU B O 1
ATOM 3347 N N . GLY B 1 56 ? -52.887 -147.832 194.856 1.00 41.10 36 GLY B N 1
ATOM 3348 C CA . GLY B 1 56 ? -52.958 -149.007 194.005 1.00 41.91 36 GLY B CA 1
ATOM 3349 C C . GLY B 1 56 ? -54.356 -149.350 193.530 1.00 42.91 36 GLY B C 1
ATOM 3350 O O . GLY B 1 56 ? -54.536 -150.225 192.682 1.00 50.62 36 GLY B O 1
ATOM 3351 N N . LEU B 1 57 ? -55.352 -148.669 194.086 1.00 35.78 37 LEU B N 1
ATOM 3352 C CA . LEU B 1 57 ? -56.737 -148.881 193.688 1.00 26.99 37 LEU B CA 1
ATOM 3353 C C . LEU B 1 57 ? -57.209 -147.729 192.809 1.00 26.05 37 LEU B C 1
ATOM 3354 O O . LEU B 1 57 ? -56.810 -146.588 193.017 1.00 25.51 37 LEU B O 1
ATOM 3359 N N . ASP B 1 58 ? -58.037 -148.045 191.820 1.00 23.29 38 ASP B N 1
ATOM 3360 C CA . ASP B 1 58 ? -58.739 -147.018 191.065 1.00 29.04 38 ASP B CA 1
ATOM 3361 C C . ASP B 1 58 ? -59.888 -146.489 191.920 1.00 21.98 38 ASP B C 1
ATOM 3362 O O . ASP B 1 58 ? -60.484 -147.243 192.682 1.00 29.00 38 ASP B O 1
ATOM 3367 N N . PHE B 1 59 ? -60.182 -145.191 191.803 1.00 24.45 39 PHE B N 1
ATOM 3368 C CA . PHE B 1 59 ? -61.307 -144.558 192.502 1.00 23.04 39 PHE B CA 1
ATOM 3369 C C . PHE B 1 59 ? -62.591 -145.363 192.383 1.00 24.68 39 PHE B C 1
ATOM 3370 O O . PHE B 1 59 ? -63.251 -145.661 193.385 1.00 17.55 39 PHE B O 1
ATOM 3378 N N . HIS B 1 60 ? -62.982 -145.686 191.158 1.00 22.83 40 HIS B N 1
ATOM 3379 C CA . HIS B 1 60 ? -64.261 -146.354 190.974 1.00 23.19 40 HIS B CA 1
ATOM 3380 C C . HIS B 1 60 ? -64.201 -147.858 191.281 1.00 24.44 40 HIS B C 1
ATOM 3381 O O . HIS B 1 60 ? -65.203 -148.435 191.693 1.00 21.49 40 HIS B O 1
ATOM 3388 N N . GLN B 1 61 ? -63.033 -148.476 191.105 1.00 26.47 41 GLN B N 1
ATOM 3389 C CA . GLN B 1 61 ? -62.839 -149.867 191.506 1.00 28.16 41 GLN B CA 1
ATOM 3390 C C . GLN B 1 61 ? -63.047 -150.000 193.005 1.00 28.53 41 GLN B C 1
ATOM 3391 O O . GLN B 1 61 ? -63.689 -150.937 193.477 1.00 23.53 41 GLN B O 1
ATOM 3397 N N . SER B 1 62 ? -62.468 -149.049 193.730 1.00 29.00 42 SER B N 1
ATOM 3398 C CA . SER B 1 62 ? -62.523 -148.973 195.186 1.00 28.19 42 SER B CA 1
ATOM 3399 C C . SER B 1 62 ? -63.960 -148.928 195.698 1.00 30.07 42 SER B C 1
ATOM 3400 O O . SER B 1 62 ? -64.321 -149.619 196.666 1.00 21.90 42 SER B O 1
ATOM 3403 N N . TRP B 1 63 ? -64.771 -148.099 195.048 1.00 22.36 43 TRP B N 1
ATOM 3404 C CA . TRP B 1 63 ? -66.173 -147.944 195.410 1.00 27.86 43 TRP B CA 1
ATOM 3405 C C . TRP B 1 63 ? -66.949 -149.215 195.142 1.00 29.18 43 TRP B C 1
ATOM 3406 O O . TRP B 1 63 ? -67.858 -149.550 195.884 1.00 24.19 43 TRP B O 1
ATOM 3417 N N . ARG B 1 64 ? -66.588 -149.928 194.082 1.00 20.92 44 ARG B N 1
ATOM 3418 C CA . ARG B 1 64 ? -67.285 -151.166 193.765 1.00 25.55 44 ARG B CA 1
ATOM 3419 C C . ARG B 1 64 ? -66.989 -152.252 194.807 1.00 25.46 44 ARG B C 1
ATOM 3420 O O . ARG B 1 64 ? -67.860 -153.063 195.130 1.00 26.75 44 ARG B O 1
ATOM 3428 N N . GLU B 1 65 ? -65.778 -152.259 195.353 1.00 24.80 45 GLU B N 1
ATOM 3429 C CA . GLU B 1 65 ? -65.457 -153.237 196.392 1.00 28.81 45 GLU B CA 1
ATOM 3430 C C . GLU B 1 65 ? -66.139 -152.900 197.718 1.00 33.01 45 GLU B C 1
ATOM 3431 O O . GLU B 1 65 ? -66.479 -153.798 198.491 1.00 31.92 45 GLU B O 1
ATOM 3437 N N . ILE B 1 66 ? -66.335 -151.609 197.983 1.00 33.23 46 ILE B N 1
ATOM 3438 C CA . ILE B 1 66 ? -67.092 -151.191 199.163 1.00 29.26 46 ILE B CA 1
ATOM 3439 C C . ILE B 1 66 ? -68.523 -151.694 199.030 1.00 33.20 46 ILE B C 1
ATOM 3440 O O . ILE B 1 66 ? -69.102 -152.251 199.975 1.00 32.28 46 ILE B O 1
ATOM 3445 N N . MET B 1 67 ? -69.068 -151.515 197.830 1.00 26.80 47 MET B N 1
ATOM 3446 C CA . MET B 1 67 ? -70.412 -151.966 197.492 1.00 28.07 47 MET B CA 1
ATOM 3447 C C . MET B 1 67 ? -70.520 -153.496 197.521 1.00 31.48 47 MET B C 1
ATOM 3448 O O . MET B 1 67 ? -71.532 -154.052 197.956 1.00 29.61 47 MET B O 1
ATOM 3453 N N . ARG B 1 68 ? -69.479 -154.167 197.036 1.00 34.47 48 ARG B N 1
ATOM 3454 C CA . ARG B 1 68 ? -69.497 -155.623 196.911 1.00 35.21 48 ARG B CA 1
ATOM 3455 C C . ARG B 1 68 ? -69.329 -156.297 198.268 1.00 38.40 48 ARG B C 1
ATOM 3456 O O . ARG B 1 68 ? -70.045 -157.250 198.592 1.00 36.21 48 ARG B O 1
ATOM 3458 N N . GLN B 1 69 ? -68.372 -155.805 199.050 1.00 39.00 49 GLN B N 1
ATOM 3459 C CA . GLN B 1 69 ? -68.067 -156.388 200.355 1.00 44.87 49 GLN B CA 1
ATOM 3460 C C . GLN B 1 69 ? -69.115 -156.008 201.391 1.00 47.28 49 GLN B C 1
ATOM 3461 O O . GLN B 1 69 ? -69.186 -154.855 201.810 1.00 52.85 49 GLN B O 1
ATOM 3463 N N . PRO B 1 71 ? -73.173 -156.319 201.867 1.00 37.23 51 PRO B N 1
ATOM 3464 C CA . PRO B 1 71 ? -73.670 -156.720 203.192 1.00 36.68 51 PRO B CA 1
ATOM 3465 C C . PRO B 1 71 ? -75.162 -156.429 203.328 1.00 43.76 51 PRO B C 1
ATOM 3466 O O . PRO B 1 71 ? -75.974 -157.316 203.601 1.00 37.65 51 PRO B O 1
ATOM 3470 N N . HIS B 1 72 ? -75.495 -155.159 203.137 1.00 51.93 52 HIS B N 1
ATOM 3471 C CA . HIS B 1 72 ? -76.865 -154.696 202.988 1.00 50.21 52 HIS B CA 1
ATOM 3472 C C . HIS B 1 72 ? -76.817 -153.454 202.108 1.00 44.72 52 HIS B C 1
ATOM 3473 O O . HIS B 1 72 ? -75.877 -152.668 202.217 1.00 43.83 52 HIS B O 1
ATOM 3480 N N . PRO B 1 73 ? -77.814 -153.288 201.223 1.00 38.41 53 PRO B N 1
ATOM 3481 C CA . PRO B 1 73 ? -77.957 -152.097 200.379 1.00 36.11 53 PRO B CA 1
ATOM 3482 C C . PRO B 1 73 ? -77.818 -150.790 201.165 1.00 38.76 53 PRO B C 1
ATOM 3483 O O . PRO B 1 73 ? -77.256 -149.825 200.646 1.00 41.16 53 PRO B O 1
ATOM 3487 N N . LEU B 1 74 ? -78.325 -150.769 202.396 1.00 33.29 54 LEU B N 1
ATOM 3488 C CA . LEU B 1 74 ? -78.186 -149.605 203.266 1.00 19.72 54 LEU B CA 1
ATOM 3489 C C . LEU B 1 74 ? -77.273 -149.930 204.418 1.00 32.08 54 LEU B C 1
ATOM 3490 O O . LEU B 1 74 ? -77.599 -150.782 205.250 1.00 30.61 54 LEU B O 1
ATOM 3495 N N . MET B 1 75 ? -76.132 -149.255 204.480 1.00 28.21 55 MET B N 1
ATOM 3496 C CA . MET B 1 75 ? -75.210 -149.447 205.598 1.00 30.00 55 MET B CA 1
ATOM 3497 C C . MET B 1 75 ? -75.066 -148.171 206.428 1.00 30.91 55 MET B C 1
ATOM 3498 O O . MET B 1 75 ? -75.579 -147.119 206.055 1.00 29.00 55 MET B O 1
ATOM 3503 N N . TRP B 1 76 ? -74.352 -148.265 207.549 1.00 30.15 56 TRP B N 1
ATOM 3504 C CA A TRP B 1 76 ? -74.184 -147.134 208.459 0.50 25.04 56 TRP B CA 1
ATOM 3505 C CA B TRP B 1 76 ? -74.190 -147.134 208.457 0.50 25.06 56 TRP B CA 1
ATOM 3506 C C . TRP B 1 76 ? -72.734 -146.991 208.890 1.00 23.43 56 TRP B C 1
ATOM 3507 O O . TRP B 1 76 ? -72.061 -147.990 209.171 1.00 22.51 56 TRP B O 1
ATOM 3528 N N . THR B 1 77 ? -72.250 -145.753 208.944 1.00 22.05 57 THR B N 1
ATOM 3529 C CA . THR B 1 77 ? -70.862 -145.483 209.318 1.00 19.39 57 THR B CA 1
ATOM 3530 C C . THR B 1 77 ? -70.808 -144.532 210.498 1.00 28.64 57 THR B C 1
ATOM 3531 O O . THR B 1 77 ? -71.587 -143.585 210.574 1.00 31.88 57 THR B O 1
ATOM 3535 N N . PRO B 1 78 ? -69.892 -144.791 211.442 1.00 34.23 58 PRO B N 1
ATOM 3536 C CA . PRO B 1 78 ? -69.771 -143.932 212.625 1.00 33.37 58 PRO B CA 1
ATOM 3537 C C . PRO B 1 78 ? -69.083 -142.606 212.310 1.00 31.33 58 PRO B C 1
ATOM 3538 O O . PRO B 1 78 ? -69.195 -141.657 213.087 1.00 30.83 58 PRO B O 1
ATOM 3542 N N . HIS B 1 79 ? -68.390 -142.555 211.176 1.00 30.78 59 HIS B N 1
ATOM 3543 C CA . HIS B 1 79 ? -67.624 -141.385 210.766 1.00 27.35 59 HIS B CA 1
ATOM 3544 C C . HIS B 1 79 ? -68.512 -140.200 210.366 1.00 24.79 59 HIS B C 1
ATOM 3545 O O . HIS B 1 79 ? -69.652 -140.390 209.945 1.00 26.43 59 HIS B O 1
ATOM 3552 N N . ASN B 1 80 ? -67.975 -138.992 210.530 1.00 25.02 60 ASN B N 1
ATOM 3553 C CA . ASN B 1 80 ? -68.635 -137.752 210.093 1.00 26.18 60 ASN B CA 1
ATOM 3554 C C . ASN B 1 80 ? -70.027 -137.574 210.710 1.00 31.90 60 ASN B C 1
ATOM 3555 O O . ASN B 1 80 ? -71.006 -137.342 210.009 1.00 31.12 60 ASN B O 1
ATOM 3560 N N . GLY B 1 81 ? -70.114 -137.712 212.029 1.00 41.49 61 GLY B N 1
ATOM 3561 C CA . GLY B 1 81 ? -71.381 -137.571 212.728 1.00 41.91 61 GLY B CA 1
ATOM 3562 C C . GLY B 1 81 ? -72.257 -138.816 212.768 1.00 35.15 61 GLY B C 1
ATOM 3563 O O . GLY B 1 81 ? -73.262 -138.842 213.476 1.00 28.33 61 GLY B O 1
ATOM 3564 N N . GLY B 1 82 ? -71.885 -139.849 212.016 1.00 30.66 62 GLY B N 1
ATOM 3565 C CA . GLY B 1 82 ? -72.709 -141.043 211.920 1.00 27.74 62 GLY B CA 1
ATOM 3566 C C . GLY B 1 82 ? -73.820 -140.869 210.905 1.00 31.09 62 GLY B C 1
ATOM 3567 O O . GLY B 1 82 ? -74.668 -139.987 211.048 1.00 39.93 62 GLY B O 1
ATOM 3568 N N . HIS B 1 83 ? -73.810 -141.685 209.857 1.00 27.20 63 HIS B N 1
ATOM 3569 C CA . HIS B 1 83 ? -74.798 -141.526 208.795 1.00 25.99 63 HIS B CA 1
ATOM 3570 C C . HIS B 1 83 ? -74.956 -142.768 207.929 1.00 21.88 63 HIS B C 1
ATOM 3571 O O . HIS B 1 83 ? -74.083 -143.652 207.871 1.00 26.68 63 HIS B O 1
ATOM 3578 N N . TRP B 1 84 ? -76.118 -142.846 207.299 1.00 22.18 64 TRP B N 1
ATOM 3579 C CA . TRP B 1 84 ? -76.452 -143.961 206.453 1.00 26.66 64 TRP B CA 1
ATOM 3580 C C . TRP B 1 84 ? -75.865 -143.732 205.068 1.00 25.74 64 TRP B C 1
ATOM 3581 O O . TRP B 1 84 ? -75.649 -142.590 204.663 1.00 25.82 64 TRP B O 1
ATOM 3592 N N . VAL B 1 85 ? -75.614 -144.826 204.358 1.00 25.53 65 VAL B N 1
ATOM 3593 C CA . VAL B 1 85 ? -75.117 -144.765 202.993 1.00 25.60 65 VAL B CA 1
ATOM 3594 C C . VAL B 1 85 ? -75.892 -145.735 202.101 1.00 29.48 65 VAL B C 1
ATOM 3595 O O . VAL B 1 85 ? -76.034 -146.917 202.427 1.00 33.57 65 VAL B O 1
ATOM 3599 N N . ALA B 1 86 ? -76.404 -145.233 200.982 1.00 23.12 66 ALA B N 1
ATOM 3600 C CA . ALA B 1 86 ? -77.080 -146.087 200.010 1.00 26.69 66 ALA B CA 1
ATOM 3601 C C . ALA B 1 86 ? -76.050 -146.683 199.037 1.00 29.69 66 ALA B C 1
ATOM 3602 O O . ALA B 1 86 ? -75.410 -145.953 198.268 1.00 26.35 66 ALA B O 1
ATOM 3604 N N . LEU B 1 87 ? -75.890 -148.005 199.083 1.00 21.31 67 LEU B N 1
ATOM 3605 C CA . LEU B 1 87 ? -74.855 -148.691 198.312 1.00 22.32 67 LEU B CA 1
ATOM 3606 C C . LEU B 1 87 ? -75.383 -149.445 197.098 1.00 27.01 67 LEU B C 1
ATOM 3607 O O . LEU B 1 87 ? -74.706 -150.336 196.579 1.00 34.49 67 LEU B O 1
ATOM 3612 N N . ARG B 1 88 ? -76.583 -149.110 196.644 1.00 24.20 68 ARG B N 1
ATOM 3613 C CA . ARG B 1 88 ? -77.109 -149.720 195.422 1.00 27.49 68 ARG B CA 1
ATOM 3614 C C . ARG B 1 88 ? -77.750 -148.680 194.519 1.00 26.77 68 ARG B C 1
ATOM 3615 O O . ARG B 1 88 ? -78.234 -147.644 194.993 1.00 24.18 68 ARG B O 1
ATOM 3623 N N . SER B 1 89 ? -77.759 -148.972 193.220 1.00 29.21 69 SER B N 1
ATOM 3624 C CA . SER B 1 89 ? -78.208 -148.024 192.202 1.00 33.17 69 SER B CA 1
ATOM 3625 C C . SER B 1 89 ? -79.612 -147.487 192.468 1.00 36.81 69 SER B C 1
ATOM 3626 O O . SER B 1 89 ? -79.802 -146.297 192.728 1.00 32.10 69 SER B O 1
ATOM 3629 N N . ASP B 1 90 ? -80.594 -148.376 192.412 1.00 38.61 70 ASP B N 1
ATOM 3630 C CA . ASP B 1 90 ? -81.991 -147.977 192.541 1.00 32.84 70 ASP B CA 1
ATOM 3631 C C . ASP B 1 90 ? -82.276 -147.316 193.894 1.00 32.62 70 ASP B C 1
ATOM 3632 O O . ASP B 1 90 ? -83.103 -146.413 193.993 1.00 36.05 70 ASP B O 1
ATOM 3637 N N . LEU B 1 91 ? -81.573 -147.761 194.931 1.00 38.47 71 LEU B N 1
ATOM 3638 C CA . LEU B 1 91 ? -81.701 -147.161 196.254 1.00 34.38 71 LEU B CA 1
ATOM 3639 C C . LEU B 1 91 ? -81.176 -145.717 196.272 1.00 27.66 71 LEU B C 1
ATOM 3640 O O . LEU B 1 91 ? -81.871 -144.814 196.738 1.00 24.77 71 LEU B O 1
ATOM 3645 N N . ALA B 1 92 ? -79.949 -145.507 195.789 1.00 20.71 72 ALA B N 1
ATOM 3646 C CA . ALA B 1 92 ? -79.352 -144.164 195.784 1.00 24.67 72 ALA B CA 1
ATOM 3647 C C . ALA B 1 92 ? -80.216 -143.184 194.996 1.00 28.24 72 ALA B C 1
ATOM 3648 O O . ALA B 1 92 ? -80.368 -142.023 195.387 1.00 25.92 72 ALA B O 1
ATOM 3650 N N . GLU B 1 93 ? -80.782 -143.658 193.889 1.00 28.24 73 GLU B N 1
ATOM 3651 C CA . GLU B 1 93 ? -81.638 -142.825 193.050 1.00 23.76 73 GLU B CA 1
ATOM 3652 C C . GLU B 1 93 ? -82.918 -142.447 193.765 1.00 27.12 73 GLU B C 1
ATOM 3653 O O . GLU B 1 93 ? -83.407 -141.319 193.631 1.00 33.14 73 GLU B O 1
ATOM 3659 N N . THR B 1 94 ? -83.457 -143.394 194.519 1.00 27.68 74 THR B N 1
ATOM 3660 C CA . THR B 1 94 ? -84.629 -143.146 195.351 1.00 27.48 74 THR B CA 1
ATOM 3661 C C . THR B 1 94 ? -84.353 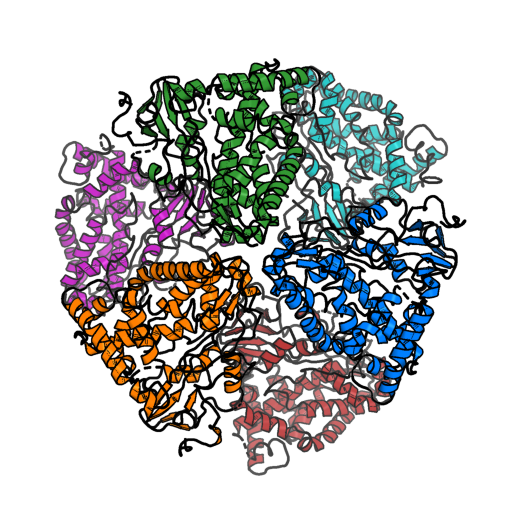-142.039 196.361 1.00 22.44 74 THR B C 1
ATOM 3662 O O . THR B 1 94 ? -85.106 -141.077 196.448 1.00 27.20 74 THR B O 1
ATOM 3666 N N . VAL B 1 95 ? -83.271 -142.185 197.120 1.00 29.89 75 VAL B N 1
ATOM 3667 C CA . VAL B 1 95 ? -82.940 -141.230 198.173 1.00 33.02 75 VAL B CA 1
ATOM 3668 C C . VAL B 1 95 ? -82.665 -139.843 197.583 1.00 29.11 75 VAL B C 1
ATOM 3669 O O . VAL B 1 95 ? -83.133 -138.839 198.121 1.00 27.44 75 VAL B O 1
ATOM 3673 N N . MET B 1 96 ? -81.945 -139.763 196.465 1.00 24.59 76 MET B N 1
ATOM 3674 C CA . MET B 1 96 ? -81.659 -138.429 195.944 1.00 31.41 76 MET B CA 1
ATOM 3675 C C . MET B 1 96 ? -82.870 -137.787 195.223 1.00 30.63 76 MET B C 1
ATOM 3676 O O . MET B 1 96 ? -82.892 -136.567 195.025 1.00 24.21 76 MET B O 1
ATOM 3681 N N . SER B 1 97 ? -83.890 -138.578 194.877 1.00 26.40 77 SER B N 1
ATOM 3682 C CA . SER B 1 97 ? -85.068 -138.027 194.191 1.00 26.36 77 SER B CA 1
ATOM 3683 C C . SER B 1 97 ? -86.351 -137.945 195.033 1.00 26.72 77 SER B C 1
ATOM 3684 O O . SER B 1 97 ? -87.201 -137.114 194.759 1.00 20.72 77 SER B O 1
ATOM 3687 N N . ASP B 1 98 ? -86.503 -138.810 196.035 1.00 24.01 78 ASP B N 1
ATOM 3688 C CA . ASP B 1 98 ? -87.737 -138.854 196.831 1.00 28.44 78 ASP B CA 1
ATOM 3689 C C . ASP B 1 98 ? -87.745 -137.809 197.943 1.00 26.64 78 ASP B C 1
ATOM 3690 O O . ASP B 1 98 ? -87.489 -138.126 199.111 1.00 29.92 78 ASP B O 1
ATOM 3695 N N . PHE B 1 99 ? -88.074 -136.574 197.581 1.00 26.72 79 PHE B N 1
ATOM 3696 C CA . PHE B 1 99 ? -87.995 -135.450 198.501 1.00 34.86 79 PHE B CA 1
ATOM 3697 C C . PHE B 1 99 ? -89.039 -135.510 199.617 1.00 35.76 79 PHE B C 1
ATOM 3698 O O . PHE B 1 99 ? -88.939 -134.779 200.597 1.00 34.45 79 PHE B O 1
ATOM 3706 N N . GLU B 1 100 ? -90.040 -136.371 199.485 1.00 43.04 80 GLU B N 1
ATOM 3707 C CA . GLU B 1 100 ? -91.053 -136.444 200.534 1.00 41.31 80 GLU B CA 1
ATOM 3708 C C . GLU B 1 100 ? -90.509 -137.189 201.751 1.00 42.75 80 GLU B C 1
ATOM 3709 O O . GLU B 1 100 ? -90.945 -136.954 202.877 1.00 41.97 80 GLU B O 1
ATOM 3715 N N . ARG B 1 101 ? -89.545 -138.076 201.529 1.00 38.82 81 ARG B N 1
ATOM 3716 C CA . ARG B 1 101 ? -88.920 -138.781 202.641 1.00 38.89 81 ARG B CA 1
ATOM 3717 C C . ARG B 1 101 ? -87.498 -138.298 202.911 1.00 35.34 81 ARG B C 1
ATOM 3718 O O . ARG B 1 101 ? -87.026 -138.353 204.046 1.00 29.07 81 ARG B O 1
ATOM 3726 N N . PHE B 1 102 ? -86.829 -137.794 201.875 1.00 33.83 82 PHE B N 1
ATOM 3727 C CA . PHE B 1 102 ? -85.440 -137.370 202.014 1.00 26.75 82 PHE B CA 1
ATOM 3728 C C . PHE B 1 102 ? -85.225 -135.925 201.528 1.00 22.25 82 PHE B C 1
ATOM 3729 O O . PHE B 1 102 ? -85.415 -135.611 200.354 1.00 30.28 82 PHE B O 1
ATOM 3737 N N . SER B 1 103 ? -84.836 -135.056 202.462 1.00 29.26 83 SER B N 1
ATOM 3738 C CA . SER B 1 103 ? -84.798 -133.606 202.239 1.00 35.04 83 SER B CA 1
ATOM 3739 C C . SER B 1 103 ? -83.417 -133.064 201.872 1.00 28.54 83 SER B C 1
ATOM 3740 O O . SER B 1 103 ? -82.393 -133.572 202.356 1.00 28.74 83 SER B O 1
ATOM 3743 N N . ASN B 1 104 ? -83.407 -132.026 201.036 1.00 28.32 84 ASN B N 1
ATOM 3744 C CA . ASN B 1 104 ? -82.180 -131.285 200.720 1.00 24.42 84 ASN B CA 1
ATOM 3745 C C . ASN B 1 104 ? -81.875 -130.234 201.792 1.00 24.80 84 ASN B C 1
ATOM 3746 O O . ASN B 1 104 ? -81.016 -129.378 201.601 1.00 26.41 84 ASN B O 1
ATOM 3751 N N . HIS B 1 105 ? -82.566 -130.314 202.932 1.00 31.65 85 HIS B N 1
ATOM 3752 C CA . HIS B 1 105 ? -82.339 -129.369 204.031 1.00 25.31 85 HIS B CA 1
ATOM 3753 C C . HIS B 1 105 ? -80.905 -129.456 204.543 1.00 24.30 85 HIS B C 1
ATOM 3754 O O . HIS B 1 105 ? -80.286 -128.440 204.878 1.00 22.71 85 HIS B O 1
ATOM 3761 N N . THR B 1 106 ? -80.373 -130.678 204.587 1.00 20.02 86 THR B N 1
ATOM 3762 C CA . THR B 1 106 ? -78.962 -130.886 204.848 1.00 24.56 86 THR B CA 1
ATOM 3763 C C . THR B 1 106 ? -78.401 -131.839 203.778 1.00 23.76 86 THR B C 1
ATOM 3764 O O . THR B 1 106 ? -78.977 -132.897 203.530 1.00 25.19 86 THR B O 1
ATOM 3768 N N . VAL B 1 107 ? -77.312 -131.450 203.111 1.00 27.34 87 VAL B N 1
ATOM 3769 C CA . VAL B 1 107 ? -76.732 -132.299 202.058 1.00 23.61 87 VAL B CA 1
ATOM 3770 C C . VAL B 1 107 ? -75.281 -132.700 202.307 1.00 23.33 87 VAL B C 1
ATOM 3771 O O . VAL B 1 107 ? -74.696 -133.432 201.506 1.00 21.71 87 VAL B O 1
ATOM 3775 N N . LEU B 1 108 ? -74.694 -132.194 203.383 1.00 21.38 88 LEU B N 1
ATOM 3776 C CA . LEU B 1 108 ? -73.299 -132.460 203.707 1.00 22.37 88 LEU B CA 1
ATOM 3777 C C . LEU B 1 108 ? -73.187 -133.123 205.070 1.00 26.71 88 LEU B C 1
ATOM 3778 O O . LEU B 1 108 ? -74.021 -132.905 205.949 1.00 33.97 88 LEU B O 1
ATOM 3783 N N . VAL B 1 109 ? -72.149 -133.932 205.241 1.00 23.07 89 VAL B N 1
ATOM 3784 C CA . VAL B 1 109 ? -71.810 -134.460 206.555 1.00 29.75 89 VAL B CA 1
ATOM 3785 C C . VAL B 1 109 ? -70.434 -133.924 206.964 1.00 31.40 89 VAL B C 1
ATOM 3786 O O . VAL B 1 109 ? -69.599 -133.635 206.100 1.00 33.27 89 VAL B O 1
ATOM 3790 N N . PRO B 1 110 ? -70.201 -133.732 208.273 1.00 32.72 90 PRO B N 1
ATOM 3791 C CA . PRO B 1 110 ? -71.089 -133.916 209.432 1.00 29.22 90 PRO B CA 1
ATOM 3792 C C . PRO B 1 110 ? -72.286 -132.963 209.421 1.00 26.07 90 PRO B C 1
ATOM 3793 O O . PRO B 1 110 ? -72.105 -131.772 209.139 1.00 30.99 90 PRO B O 1
ATOM 3797 N N . LYS B 1 111 ? -73.483 -133.482 209.698 1.00 19.87 91 LYS B N 1
ATOM 3798 C CA . LYS B 1 111 ? -74.691 -132.655 209.692 1.00 24.17 91 LYS B CA 1
ATOM 3799 C C . LYS B 1 111 ? -74.570 -131.389 210.548 1.00 28.99 91 LYS B C 1
ATOM 3800 O O . LYS B 1 111 ? -75.063 -130.333 210.157 1.00 33.26 91 LYS B O 1
ATOM 3802 N N . GLU B 1 112 ? -73.891 -131.483 211.692 1.00 34.25 92 GLU B N 1
ATOM 3803 C CA . GLU B 1 112 ? -73.906 -130.389 212.673 1.00 40.17 92 GLU B CA 1
ATOM 3804 C C . GLU B 1 112 ? -72.879 -129.290 212.409 1.00 39.29 92 GLU B C 1
ATOM 3805 O O . GLU B 1 112 ? -73.061 -128.141 212.828 1.00 29.39 92 GLU B O 1
ATOM 3811 N N . THR B 1 113 ? -71.798 -129.638 211.724 1.00 33.38 93 THR B N 1
ATOM 3812 C CA . THR B 1 113 ? -70.806 -128.639 211.360 1.00 30.02 93 THR B CA 1
ATOM 3813 C C . THR B 1 113 ? -71.048 -128.218 209.920 1.00 30.27 93 THR B C 1
ATOM 3814 O O . THR B 1 113 ? -71.759 -127.242 209.655 1.00 31.78 93 THR B O 1
ATOM 3818 N N . ALA B 1 114 ? -70.461 -128.974 208.999 1.00 28.22 94 ALA B N 1
ATOM 3819 C CA . ALA B 1 114 ? -70.586 -128.721 207.567 1.00 22.23 94 ALA B CA 1
ATOM 3820 C C . ALA B 1 114 ? -72.037 -128.575 207.122 1.00 26.24 94 ALA B C 1
ATOM 3821 O O . ALA B 1 114 ? -72.399 -127.601 206.467 1.00 29.32 94 ALA B O 1
ATOM 3823 N N . GLY B 1 115 ? -72.868 -129.545 207.485 1.00 24.92 95 GLY B N 1
ATOM 3824 C CA . GLY B 1 115 ? -74.268 -129.523 207.102 1.00 29.38 95 GLY B CA 1
ATOM 3825 C C . GLY B 1 115 ? -75.009 -128.225 207.385 1.00 31.99 95 GLY B C 1
ATOM 3826 O O . GLY B 1 115 ? -75.726 -127.717 206.525 1.00 30.46 95 GLY B O 1
ATOM 3827 N N . GLU B 1 116 ? -74.853 -127.684 208.591 1.00 31.97 96 GLU B N 1
ATOM 3828 C CA . GLU B 1 116 ? -75.521 -126.420 208.905 1.00 36.21 96 GLU B CA 1
ATOM 3829 C C . GLU B 1 116 ? -74.779 -125.231 208.314 1.00 32.87 96 GLU B C 1
ATOM 3830 O O . GLU B 1 116 ? -75.405 -124.269 207.872 1.00 24.81 96 GLU B O 1
ATOM 3836 N N . ALA B 1 117 ? -73.452 -125.308 208.291 1.00 33.05 97 ALA B N 1
ATOM 3837 C CA . ALA B 1 117 ? -72.621 -124.199 207.835 1.00 34.71 97 ALA B CA 1
ATOM 3838 C C . ALA B 1 117 ? -72.824 -123.856 206.358 1.00 32.00 97 ALA B C 1
ATOM 3839 O O . ALA B 1 117 ? -72.736 -122.690 205.977 1.00 21.15 97 ALA B O 1
ATOM 3841 N N . TYR B 1 118 ? -73.089 -124.860 205.528 1.00 28.93 98 TYR B N 1
ATOM 3842 C CA . TYR B 1 118 ? -73.254 -124.616 204.096 1.00 31.59 98 TYR B CA 1
ATOM 3843 C C . TYR B 1 118 ? -74.712 -124.569 203.611 1.00 30.58 98 TYR B C 1
ATOM 3844 O O . TYR B 1 118 ? -74.955 -124.409 202.410 1.00 27.71 98 TYR B O 1
ATOM 3853 N N . ARG B 1 119 ? -75.674 -124.694 204.535 1.00 28.85 99 ARG B N 1
ATOM 3854 C CA . ARG B 1 119 ? -77.095 -124.651 204.172 1.00 25.28 99 ARG B CA 1
ATOM 3855 C C . ARG B 1 119 ? -77.491 -123.271 203.650 1.00 26.51 99 ARG B C 1
ATOM 3856 O O . ARG B 1 119 ? -77.324 -122.268 204.344 1.00 22.73 99 ARG B O 1
ATOM 3864 N N . LEU B 1 120 ? -78.015 -123.226 202.427 1.00 27.72 100 LEU B N 1
ATOM 3865 C CA . LEU B 1 120 ? -78.316 -121.954 201.786 1.00 27.14 100 LEU B CA 1
ATOM 3866 C C . LEU B 1 120 ? -79.519 -122.048 200.859 1.00 28.80 100 LEU B C 1
ATOM 3867 O O . LEU B 1 120 ? -79.544 -122.863 199.934 1.00 27.47 100 LEU B O 1
ATOM 3872 N N . ILE B 1 121 ? -80.525 -121.225 201.148 1.00 14.84 101 ILE B N 1
ATOM 3873 C CA . ILE B 1 121 ? -81.604 -120.918 200.214 1.00 26.94 101 ILE B CA 1
ATOM 3874 C C . ILE B 1 121 ? -80.956 -120.541 198.899 1.00 21.31 101 ILE B C 1
ATOM 3875 O O . ILE B 1 121 ? -80.062 -119.704 198.909 1.00 23.96 101 ILE B O 1
ATOM 3880 N N . PRO B 1 122 ? -81.416 -121.121 197.775 1.00 23.61 102 PRO B N 1
ATOM 3881 C CA . PRO B 1 122 ? -82.556 -122.044 197.665 1.00 27.26 102 PRO B CA 1
ATOM 3882 C C . PRO B 1 122 ? -82.220 -123.512 197.389 1.00 29.23 102 PRO B C 1
ATOM 3883 O O . PRO B 1 122 ? -83.138 -124.319 197.280 1.00 33.32 102 PRO B O 1
ATOM 3887 N N . LEU B 1 123 ? -80.947 -123.857 197.268 1.00 26.55 103 LEU B N 1
ATOM 3888 C CA . LEU B 1 123 ? -80.583 -125.248 197.044 1.00 25.32 103 LEU B CA 1
ATOM 3889 C C . LEU B 1 123 ? -81.029 -126.121 198.227 1.00 28.71 103 LEU B C 1
ATOM 3890 O O . LEU B 1 123 ? -81.208 -127.330 198.085 1.00 22.53 103 LEU B O 1
ATOM 3895 N N . SER B 1 124 ? -81.227 -125.493 199.381 1.00 25.82 104 SER B N 1
ATOM 3896 C CA . SER B 1 124 ? -81.651 -126.206 200.581 1.00 30.91 104 SER B CA 1
ATOM 3897 C C . SER B 1 124 ? -83.151 -126.512 200.551 1.00 27.02 104 SER B C 1
ATOM 3898 O O . SER B 1 124 ? -83.638 -127.296 201.350 1.00 26.13 104 SER B O 1
ATOM 3901 N N . LEU B 1 125 ? -83.876 -125.903 199.618 1.00 29.23 105 LEU B N 1
ATOM 3902 C CA . LEU B 1 125 ? -85.320 -126.104 199.526 1.00 34.18 105 LEU B CA 1
ATOM 3903 C C . LEU B 1 125 ? -85.729 -127.460 198.941 1.00 33.03 105 LEU B C 1
ATOM 3904 O O . LEU B 1 125 ? -85.009 -128.036 198.132 1.00 21.93 105 LEU B O 1
ATOM 3909 N N . ASP B 1 126 ? -86.891 -127.954 199.367 1.00 30.99 106 ASP B N 1
ATOM 3910 C CA . ASP B 1 126 ? -87.577 -129.067 198.705 1.00 29.28 106 ASP B CA 1
ATOM 3911 C C . ASP B 1 126 ? -88.754 -128.517 197.912 1.00 29.78 106 ASP B C 1
ATOM 3912 O O . ASP B 1 126 ? -89.208 -127.400 198.175 1.00 32.14 106 ASP B O 1
ATOM 3917 N N . PRO B 1 127 ? -89.257 -129.294 196.936 1.00 33.31 107 PRO B N 1
ATOM 3918 C CA . PRO B 1 127 ? -90.547 -128.929 196.344 1.00 31.13 107 PRO B CA 1
ATOM 3919 C C . PRO B 1 127 ? -91.618 -129.038 197.415 1.00 29.45 107 PRO B C 1
ATOM 3920 O O . PRO B 1 127 ? -91.467 -129.877 198.308 1.00 32.52 107 PRO B O 1
ATOM 3924 N N . PRO B 1 128 ? -92.686 -128.238 197.326 1.00 24.56 108 PRO B N 1
ATOM 3925 C CA . PRO B 1 128 ? -93.011 -127.287 196.255 1.00 31.88 108 PRO B CA 1
ATOM 3926 C C . PRO B 1 128 ? -92.161 -126.009 196.234 1.00 23.14 108 PRO B C 1
ATOM 3927 O O . PRO B 1 128 ? -92.040 -125.404 195.171 1.00 23.04 108 PRO B O 1
ATOM 3931 N N . GLU B 1 129 ? -91.569 -125.622 197.363 1.00 23.68 109 GLU B N 1
ATOM 3932 C CA . GLU B 1 129 ? -90.888 -124.329 197.456 1.00 26.08 109 GLU B CA 1
ATOM 3933 C C . GLU B 1 129 ? -89.686 -124.234 196.508 1.00 26.92 109 GLU B C 1
ATOM 3934 O O . GLU B 1 129 ? -89.313 -123.147 196.085 1.00 28.65 109 GLU B O 1
ATOM 3940 N N . HIS B 1 130 ? -89.102 -125.376 196.173 1.00 30.03 110 HIS B N 1
ATOM 3941 C CA . HIS B 1 130 ? -87.916 -125.404 195.328 1.00 29.85 110 HIS B CA 1
ATOM 3942 C C . HIS B 1 130 ? -88.237 -125.116 193.868 1.00 29.07 110 HIS B C 1
ATOM 3943 O O . HIS B 1 130 ? -87.372 -124.656 193.122 1.00 33.38 110 HIS B O 1
ATOM 3950 N N . ARG B 1 131 ? -89.484 -125.371 193.470 1.00 29.08 111 ARG B N 1
ATOM 3951 C CA . ARG B 1 131 ? -89.874 -125.369 192.055 1.00 33.71 111 ARG B CA 1
ATOM 3952 C C . ARG B 1 131 ? -89.624 -124.064 191.276 1.00 33.02 111 ARG B C 1
ATOM 3953 O O . ARG B 1 131 ? -89.075 -124.125 190.177 1.00 31.85 111 ARG B O 1
ATOM 3961 N N . PRO B 1 132 ? -90.026 -122.895 191.819 1.00 34.89 112 PRO B N 1
ATOM 3962 C CA . PRO B 1 132 ? -89.750 -121.678 191.044 1.00 31.73 112 PRO B CA 1
ATOM 3963 C C . PRO B 1 132 ? -88.256 -121.476 190.846 1.00 23.34 112 PRO B C 1
ATOM 3964 O O . PRO B 1 132 ? -87.851 -121.072 189.773 1.00 23.07 112 PRO B O 1
ATOM 3968 N N . PHE B 1 133 ? -87.451 -121.799 191.854 1.00 25.35 113 PHE B N 1
ATOM 3969 C CA . PHE B 1 133 ? -86.002 -121.638 191.744 1.00 24.35 113 PHE B CA 1
ATOM 3970 C C . PHE B 1 133 ? -85.374 -122.658 190.801 1.00 25.28 113 PHE B C 1
ATOM 3971 O O . PHE B 1 133 ? -84.470 -122.307 190.028 1.00 36.92 113 PHE B O 1
ATOM 3979 N N . ARG B 1 134 ? -85.840 -123.907 190.841 1.00 22.74 114 ARG B N 1
ATOM 3980 C CA . ARG B 1 134 ? -85.397 -124.898 189.846 1.00 25.71 114 ARG B CA 1
ATOM 3981 C C . ARG B 1 134 ? -85.606 -124.396 188.403 1.00 30.17 114 ARG B C 1
ATOM 3982 O O . ARG B 1 134 ? -84.735 -124.550 187.528 1.00 31.58 114 ARG B O 1
ATOM 3990 N N . SER B 1 135 ? -86.762 -123.793 188.151 1.00 26.06 115 SER B N 1
ATOM 3991 C CA . SER B 1 135 ? -87.053 -123.282 186.815 1.00 22.60 115 SER B CA 1
ATOM 3992 C C . SER B 1 135 ? -86.116 -122.149 186.413 1.00 26.04 115 SER B C 1
ATOM 3993 O O . SER B 1 135 ? -85.604 -122.130 185.297 1.00 24.61 115 SER B O 1
ATOM 3996 N N . LEU B 1 136 ? -85.884 -121.221 187.330 1.00 24.51 116 LEU B N 1
ATOM 3997 C CA . LEU B 1 136 ? -84.979 -120.100 187.085 1.00 27.12 116 LEU B CA 1
ATOM 3998 C C . LEU B 1 136 ? -83.551 -120.570 186.799 1.00 25.22 116 LEU B C 1
ATOM 3999 O O . LEU B 1 136 ? -82.904 -120.070 185.884 1.00 31.15 116 LEU B O 1
ATOM 4004 N N . LEU B 1 137 ? -83.067 -121.524 187.588 1.00 27.74 117 LEU B N 1
ATOM 4005 C CA . LEU B 1 137 ? -81.725 -122.057 187.396 1.00 29.52 117 LEU B CA 1
ATOM 4006 C C . LEU B 1 137 ? -81.608 -122.758 186.052 1.00 20.08 117 LEU B C 1
ATOM 4007 O O . LEU B 1 137 ? -80.677 -122.504 185.271 1.00 18.44 117 LEU B O 1
ATOM 4012 N N . ASN B 1 138 ? -82.561 -123.634 185.759 1.00 21.48 118 ASN B N 1
ATOM 4013 C CA . ASN B 1 138 ? -82.523 -124.368 184.497 1.00 24.05 118 ASN B CA 1
ATOM 4014 C C . ASN B 1 138 ? -82.691 -123.490 183.253 1.00 25.95 118 ASN B C 1
ATOM 4015 O O . ASN B 1 138 ? -81.991 -123.689 182.256 1.00 24.38 118 ASN B O 1
ATOM 4020 N N . GLU B 1 139 ? -83.597 -122.517 183.297 1.00 25.46 119 GLU B N 1
ATOM 4021 C CA . GLU B 1 139 ? -83.735 -121.582 182.174 1.00 24.56 119 GLU B CA 1
ATOM 4022 C C . GLU B 1 139 ? -82.444 -120.845 181.861 1.00 23.49 119 GLU B C 1
ATOM 4023 O O . GLU B 1 139 ? -82.015 -120.778 180.718 1.00 24.23 119 GLU B O 1
ATOM 4029 N N . ASN B 1 140 ? -81.862 -120.240 182.884 1.00 21.74 120 ASN B N 1
ATOM 4030 C CA . ASN B 1 140 ? -80.777 -119.299 182.665 1.00 25.83 120 ASN B CA 1
ATOM 4031 C C . ASN B 1 140 ? -79.432 -119.943 182.307 1.00 19.96 120 ASN B C 1
ATOM 4032 O O . ASN B 1 140 ? -78.530 -119.252 181.855 1.00 22.20 120 ASN B O 1
ATOM 4037 N N . LEU B 1 141 ? -79.318 -121.255 182.517 1.00 18.84 121 LEU B N 1
ATOM 4038 C CA . LEU B 1 141 ? -78.109 -122.014 182.199 1.00 17.52 121 LEU B CA 1
ATOM 4039 C C . LEU B 1 141 ? -78.378 -122.884 180.976 1.00 19.99 121 LEU B C 1
ATOM 4040 O O . LEU B 1 141 ? -77.625 -123.799 180.675 1.00 22.47 121 LEU B O 1
ATOM 4045 N N . GLY B 1 142 ? -79.479 -122.588 180.288 1.00 17.87 122 GLY B N 1
ATOM 4046 C CA . GLY B 1 142 ? -79.919 -123.390 179.163 1.00 16.21 122 GLY B CA 1
ATOM 4047 C C . GLY B 1 142 ? -79.065 -123.129 177.948 1.00 21.93 122 GLY B C 1
ATOM 4048 O O . GLY B 1 142 ? -78.289 -122.183 177.933 1.00 22.60 122 GLY B O 1
ATOM 4049 N N . PRO B 1 143 ? -79.203 -123.972 176.916 1.00 20.83 123 PRO B N 1
ATOM 4050 C CA . PRO B 1 143 ? -78.421 -123.804 175.689 1.00 24.24 123 PRO B CA 1
ATOM 4051 C C . PRO B 1 143 ? -78.534 -122.417 175.064 1.00 23.80 123 PRO B C 1
ATOM 4052 O O . PRO B 1 143 ? -77.540 -121.911 174.544 1.00 28.26 123 PRO B O 1
ATOM 4056 N N . LYS B 1 144 ? -79.717 -121.811 175.094 1.00 20.62 124 LYS B N 1
ATOM 4057 C CA . LYS B 1 144 ? -79.896 -120.528 174.411 1.00 26.21 124 LYS B CA 1
ATOM 4058 C C . LYS B 1 144 ? -79.084 -119.398 175.067 1.00 23.86 124 LYS B C 1
ATOM 4059 O O . LYS B 1 144 ? -78.244 -118.790 174.402 1.00 27.37 124 LYS B O 1
ATOM 4061 N N . PRO B 1 145 ? -79.295 -119.125 176.376 1.00 26.15 125 PRO B N 1
ATOM 4062 C CA . PRO B 1 145 ? -78.492 -118.027 176.934 1.00 20.76 125 PRO B CA 1
ATOM 4063 C C . PRO B 1 145 ? -77.011 -118.351 177.088 1.00 27.36 125 PRO B C 1
ATOM 4064 O O . PRO B 1 145 ? -76.222 -117.413 177.218 1.00 25.60 125 PRO B O 1
ATOM 4068 N N . LEU B 1 146 ? -76.642 -119.634 177.083 1.00 21.83 126 LEU B N 1
ATOM 4069 C CA . LEU B 1 146 ? -75.238 -120.003 177.175 1.00 19.93 126 LEU B CA 1
ATOM 4070 C C . LEU B 1 146 ? -74.546 -120.088 175.811 1.00 22.53 126 LEU B C 1
ATOM 4071 O O . LEU B 1 146 ? -73.382 -120.437 175.750 1.00 21.44 126 LEU B O 1
ATOM 4073 N N . ARG B 1 147 ? -75.242 -119.737 174.731 1.00 25.33 127 ARG B N 1
ATOM 4074 C CA . ARG B 1 147 ? -74.662 -119.808 173.383 1.00 28.98 127 ARG B CA 1
ATOM 4075 C C . ARG B 1 147 ? -73.339 -119.031 173.180 1.00 22.73 127 ARG B C 1
ATOM 4076 O O . ARG B 1 147 ? -72.398 -119.564 172.579 1.00 21.19 127 ARG B O 1
ATOM 4084 N N . PRO B 1 148 ? -73.238 -117.793 173.697 1.00 18.77 128 PRO B N 1
ATOM 4085 C CA . PRO B 1 148 ? -71.949 -117.116 173.489 1.00 23.59 128 PRO B CA 1
ATOM 4086 C C . PRO B 1 148 ? -70.798 -117.684 174.318 1.00 19.48 128 PRO B C 1
ATOM 4087 O O . PRO B 1 148 ? -69.639 -117.355 174.055 1.00 19.20 128 PRO B O 1
ATOM 4091 N N . ILE B 1 149 ? -71.101 -118.526 175.302 1.00 18.23 129 ILE B N 1
ATOM 4092 C CA . ILE B 1 149 ? -70.051 -119.037 176.167 1.00 21.58 129 ILE B CA 1
ATOM 4093 C C . ILE B 1 149 ? -69.128 -119.997 175.402 1.00 23.57 129 ILE B C 1
ATOM 4094 O O . ILE B 1 149 ? -67.948 -120.109 175.731 1.00 23.81 129 ILE B O 1
ATOM 4099 N N . GLU B 1 150 ? -69.636 -120.650 174.355 1.00 18.91 130 GLU B N 1
ATOM 4100 C CA . GLU B 1 150 ? -68.810 -121.590 173.603 1.00 23.29 130 GLU B CA 1
ATOM 4101 C C . GLU B 1 150 ? -67.508 -120.964 173.083 1.00 18.83 130 GLU B C 1
ATOM 4102 O O . GLU B 1 150 ? -66.436 -121.574 173.192 1.00 19.51 130 GLU B O 1
ATOM 4108 N N . GLN B 1 151 ? -67.583 -119.765 172.521 1.00 20.44 131 GLN B N 1
ATOM 4109 C CA . GLN B 1 151 ? -66.377 -119.115 172.029 1.00 23.01 131 GLN B CA 1
ATOM 4110 C C . GLN B 1 151 ? -65.511 -118.658 173.201 1.00 14.17 131 GLN B C 1
ATOM 4111 O O . GLN B 1 151 ? -64.291 -118.564 173.076 1.00 19.63 131 GLN B O 1
ATOM 4117 N N . VAL B 1 152 ? -66.127 -118.401 174.354 1.00 18.06 132 VAL B N 1
ATOM 4118 C CA . VAL B 1 152 ? -65.355 -118.012 175.521 1.00 15.37 132 VAL B CA 1
ATOM 4119 C C . VAL B 1 152 ? -64.489 -119.183 176.019 1.00 18.27 132 VAL B C 1
ATOM 4120 O O . VAL B 1 152 ? -63.335 -118.996 176.407 1.00 14.09 132 VAL B O 1
ATOM 4124 N N . VAL B 1 153 ? -65.057 -120.381 176.017 1.00 14.15 133 VAL B N 1
ATOM 4125 C CA . VAL B 1 153 ? -64.334 -121.563 176.469 1.00 14.94 133 VAL B CA 1
ATOM 4126 C C . VAL B 1 153 ? -63.276 -121.900 175.412 1.00 16.61 133 VAL B C 1
ATOM 4127 O O . VAL B 1 153 ? -62.162 -122.301 175.716 1.00 14.63 133 VAL B O 1
ATOM 4131 N N . THR B 1 154 ? -63.633 -121.707 174.158 1.00 14.94 134 THR B N 1
ATOM 4132 C CA . THR B 1 154 ? -62.690 -122.001 173.084 1.00 14.09 134 THR B CA 1
ATOM 4133 C C . THR B 1 154 ? -61.439 -121.137 173.204 1.00 14.05 134 THR B C 1
ATOM 4134 O O . THR B 1 154 ? -60.326 -121.648 173.184 1.00 14.06 134 THR B O 1
ATOM 4138 N N . ASP B 1 155 ? -61.609 -119.825 173.323 1.00 21.35 135 ASP B N 1
ATOM 4139 C CA . ASP B 1 155 ? -60.455 -118.926 173.362 1.00 19.93 135 ASP B CA 1
ATOM 4140 C C . ASP B 1 155 ? -59.603 -119.182 174.596 1.00 15.20 135 ASP B C 1
ATOM 4141 O O . ASP B 1 155 ? -58.380 -119.112 174.535 1.00 20.81 135 ASP B O 1
ATOM 4146 N N . LEU B 1 156 ? -60.250 -119.475 175.720 1.00 14.62 136 LEU B N 1
ATOM 4147 C CA . LEU B 1 156 ? -59.529 -119.733 176.953 1.00 13.99 136 LEU B CA 1
ATOM 4148 C C . LEU B 1 156 ? -58.751 -121.048 176.894 1.00 13.96 136 LEU B C 1
ATOM 4149 O O . LEU B 1 156 ? -57.597 -121.095 177.291 1.00 13.93 136 LEU B O 1
ATOM 4154 N N . ALA B 1 157 ? -59.397 -122.110 176.423 1.00 13.98 137 ALA B N 1
ATOM 4155 C CA . ALA B 1 157 ? -58.741 -123.407 176.282 1.00 13.97 137 ALA B CA 1
ATOM 4156 C C . ALA B 1 157 ? -57.536 -123.286 175.390 1.00 15.23 137 ALA B C 1
ATOM 4157 O O . ALA B 1 157 ? -56.478 -123.860 175.664 1.00 13.91 137 ALA B O 1
ATOM 4159 N N . VAL B 1 158 ? -57.710 -122.565 174.290 1.00 20.09 138 VAL B N 1
ATOM 4160 C CA . VAL B 1 158 ? -56.655 -122.498 173.284 1.00 16.84 138 VAL B CA 1
ATOM 4161 C C . VAL B 1 158 ? -55.441 -121.746 173.811 1.00 16.25 138 VAL B C 1
ATOM 4162 O O . VAL B 1 158 ? -54.306 -122.161 173.593 1.00 14.49 138 VAL B O 1
ATOM 4166 N N . SER B 1 159 ? -55.687 -120.638 174.498 1.00 17.71 139 SER B N 1
ATOM 4167 C CA . SER B 1 159 ? -54.596 -119.825 175.027 1.00 21.03 139 SER B CA 1
ATOM 4168 C C . SER B 1 159 ? -53.810 -120.585 176.088 1.00 14.22 139 SER B C 1
ATOM 4169 O O . SER B 1 159 ? -52.588 -120.496 176.153 1.00 13.82 139 SER B O 1
ATOM 4172 N N . LEU B 1 160 ? -54.522 -121.339 176.920 1.00 13.86 140 LEU B N 1
ATOM 4173 C CA . LEU B 1 160 ? -53.869 -122.144 177.942 1.00 17.28 140 LEU B CA 1
ATOM 4174 C C . LEU B 1 160 ? -52.966 -123.191 177.316 1.00 13.83 140 LEU B C 1
ATOM 4175 O O . LEU B 1 160 ? -51.806 -123.339 177.699 1.00 21.00 140 LEU B O 1
ATOM 4180 N N . ILE B 1 161 ? -53.509 -123.912 176.343 1.00 13.84 141 ILE B N 1
ATOM 4181 C CA . ILE B 1 161 ? -52.784 -124.991 175.688 1.00 13.83 141 ILE B CA 1
ATOM 4182 C C . ILE B 1 161 ? -51.564 -124.441 174.952 1.00 18.88 141 ILE B C 1
ATOM 4183 O O . ILE B 1 161 ? -50.469 -124.970 175.097 1.00 14.90 141 ILE B O 1
ATOM 4188 N N . GLU B 1 162 ? -51.738 -123.366 174.174 1.00 17.88 142 GLU B N 1
ATOM 4189 C CA . GLU B 1 162 ? -50.595 -122.800 173.453 1.00 19.42 142 GLU B CA 1
ATOM 4190 C C . GLU B 1 162 ? -49.528 -122.304 174.413 1.00 17.57 142 GLU B C 1
ATOM 4191 O O . GLU B 1 162 ? -48.342 -122.275 174.068 1.00 16.32 142 GLU B O 1
ATOM 4197 N N . GLY B 1 163 ? -49.957 -121.926 175.616 1.00 16.08 143 GLY B N 1
ATOM 4198 C CA . GLY B 1 163 ? -49.061 -121.459 176.654 1.00 13.84 143 GLY B CA 1
ATOM 4199 C C . GLY B 1 163 ? -48.065 -122.521 177.074 1.00 16.18 143 GLY B C 1
ATOM 4200 O O . GLY B 1 163 ? -46.877 -122.239 177.196 1.00 17.42 143 GLY B O 1
ATOM 4201 N N . PHE B 1 164 ? -48.524 -123.749 177.280 1.00 16.49 144 PHE B N 1
ATOM 4202 C CA . PHE B 1 164 ? -47.607 -124.760 177.784 1.00 13.72 144 PHE B CA 1
ATOM 4203 C C . PHE B 1 164 ? -47.216 -125.832 176.778 1.00 13.71 144 PHE B C 1
ATOM 4204 O O . PHE B 1 164 ? -46.342 -126.650 177.063 1.00 14.03 144 PHE B O 1
ATOM 4212 N N . ARG B 1 165 ? -47.844 -125.824 175.608 1.00 14.36 145 ARG B N 1
ATOM 4213 C CA . ARG B 1 165 ? -47.464 -126.757 174.538 1.00 15.97 145 ARG B CA 1
ATOM 4214 C C . ARG B 1 165 ? -45.944 -126.850 174.291 1.00 13.77 145 ARG B C 1
ATOM 4215 O O . ARG B 1 165 ? -45.412 -127.957 174.154 1.00 13.70 145 ARG B O 1
ATOM 4223 N N . PRO B 1 166 ? -45.229 -125.712 174.269 1.00 13.69 146 PRO B N 1
ATOM 4224 C CA . PRO B 1 166 ? -43.803 -125.856 173.927 1.00 18.14 146 PRO B CA 1
ATOM 4225 C C . PRO B 1 166 ? -42.942 -126.501 175.005 1.00 21.49 146 PRO B C 1
ATOM 4226 O O . PRO B 1 166 ? -41.794 -126.868 174.722 1.00 16.31 146 PRO B O 1
ATOM 4230 N N . LYS B 1 167 ? -43.485 -126.644 176.214 1.00 14.05 147 LYS B N 1
ATOM 4231 C CA A LYS B 1 167 ? -42.745 -127.207 177.333 0.50 13.64 147 LYS B CA 1
ATOM 4232 C CA B LYS B 1 167 ? -42.728 -127.210 177.318 0.50 13.64 147 LYS B CA 1
ATOM 4233 C C . LYS B 1 167 ? -42.699 -128.727 177.268 1.00 17.03 147 LYS B C 1
ATOM 4234 O O . LYS B 1 167 ? -41.814 -129.340 177.840 1.00 18.46 147 LYS B O 1
ATOM 4245 N N . GLY B 1 168 ? -43.680 -129.325 176.597 1.00 13.66 148 GLY B N 1
ATOM 4246 C CA . GLY B 1 168 ? -43.743 -130.772 176.507 1.00 15.64 148 GLY B CA 1
ATOM 4247 C C . GLY B 1 168 ? -44.213 -131.454 177.784 1.00 14.45 148 GLY B C 1
ATOM 4248 O O . GLY B 1 168 ? -44.170 -132.677 177.902 1.00 13.69 148 GLY B O 1
ATOM 4249 N N . ARG B 1 169 ? -44.639 -130.658 178.754 1.00 13.68 149 ARG B N 1
ATOM 4250 C CA . ARG B 1 169 ? -45.264 -131.201 179.946 1.00 13.69 149 ARG B CA 1
ATOM 4251 C C . ARG B 1 169 ? -46.080 -130.122 180.628 1.00 14.29 149 ARG B C 1
ATOM 4252 O O . ARG B 1 169 ? -45.883 -128.914 180.380 1.00 15.05 149 ARG B O 1
ATOM 4260 N N . CYS B 1 170 ? -47.049 -130.559 181.425 1.00 13.72 150 CYS B N 1
ATOM 4261 C CA . CYS B 1 170 ? -47.766 -129.651 182.310 1.00 23.64 150 CYS B CA 1
ATOM 4262 C C . CYS B 1 170 ? -48.423 -130.405 183.455 1.00 19.88 150 CYS B C 1
ATOM 4263 O O . CYS B 1 170 ? -48.769 -131.583 183.336 1.00 21.81 150 CYS B O 1
ATOM 4266 N N . ASN B 1 171 ? -48.583 -129.724 184.584 1.00 17.97 151 ASN B N 1
ATOM 4267 C CA . ASN B 1 171 ? -49.506 -130.213 185.597 1.00 16.98 151 ASN B CA 1
ATOM 4268 C C . ASN B 1 171 ? -50.920 -129.866 185.128 1.00 18.11 151 ASN B C 1
ATOM 4269 O O . ASN B 1 171 ? -51.320 -128.690 185.129 1.00 16.97 151 ASN B O 1
ATOM 4274 N N . PHE B 1 172 ? -51.659 -130.880 184.674 1.00 15.32 152 PHE B N 1
ATOM 4275 C CA . PHE B 1 172 ? -52.949 -130.652 184.008 1.00 15.19 152 PHE B CA 1
ATOM 4276 C C . PHE B 1 172 ? -53.931 -129.919 184.922 1.00 15.27 152 PHE B C 1
ATOM 4277 O O . PHE B 1 172 ? -54.599 -128.953 184.541 1.00 15.28 152 PHE B O 1
ATOM 4285 N N . THR B 1 173 ? -53.995 -130.360 186.166 1.00 13.88 153 THR B N 1
ATOM 4286 C CA A THR B 1 173 ? -54.963 -129.808 187.111 0.50 13.90 153 THR B CA 1
ATOM 4287 C CA B THR B 1 173 ? -54.985 -129.800 187.086 0.50 13.90 153 THR B CA 1
ATOM 4288 C C . THR B 1 173 ? -54.700 -128.336 187.416 1.00 16.18 153 THR B C 1
ATOM 4289 O O . THR B 1 173 ? -55.590 -127.497 187.327 1.00 18.62 153 THR B O 1
ATOM 4296 N N . HIS B 1 174 ? -53.458 -128.011 187.754 1.00 13.86 154 HIS B N 1
ATOM 4297 C CA . HIS B 1 174 ? -53.129 -126.631 188.092 1.00 19.78 154 HIS B CA 1
ATOM 4298 C C . HIS B 1 174 ? -53.032 -125.709 186.869 1.00 21.10 154 HIS B C 1
ATOM 4299 O O . HIS B 1 174 ? -53.579 -124.592 186.877 1.00 24.43 154 HIS B O 1
ATOM 4306 N N . GLU B 1 175 ? -52.368 -126.181 185.815 1.00 13.83 155 GLU B N 1
ATOM 4307 C CA . GLU B 1 175 ? -52.085 -125.325 184.651 1.00 13.81 155 GLU B CA 1
ATOM 4308 C C . GLU B 1 175 ? -53.194 -125.246 183.600 1.00 21.34 155 GLU B C 1
ATOM 4309 O O . GLU B 1 175 ? -53.123 -124.405 182.686 1.00 15.05 155 GLU B O 1
ATOM 4315 N N . PHE B 1 176 ? -54.187 -126.129 183.685 1.00 16.70 156 PHE B N 1
ATOM 4316 C CA . PHE B 1 176 ? -55.266 -126.123 182.702 1.00 13.88 156 PHE B CA 1
ATOM 4317 C C . PHE B 1 176 ? -56.633 -126.168 183.383 1.00 18.62 156 PHE B C 1
ATOM 4318 O O . PHE B 1 176 ? -57.356 -125.173 183.400 1.00 13.93 156 PHE B O 1
ATOM 4326 N N . ALA B 1 177 ? -56.989 -127.321 183.937 1.00 17.76 157 ALA B N 1
ATOM 4327 C CA . ALA B 1 177 ? -58.351 -127.528 184.442 1.00 13.97 157 ALA B CA 1
ATOM 4328 C C . ALA B 1 177 ? -58.832 -126.442 185.420 1.00 13.98 157 ALA B C 1
ATOM 4329 O O . ALA B 1 177 ? -59.951 -125.938 185.282 1.00 14.01 157 ALA B O 1
ATOM 4331 N N . GLU B 1 178 ? -57.984 -126.060 186.373 1.00 13.98 158 GLU B N 1
ATOM 4332 C CA . GLU B 1 178 ? -58.391 -125.082 187.400 1.00 13.97 158 GLU B CA 1
ATOM 4333 C C . GLU B 1 178 ? -58.482 -123.671 186.820 1.00 19.02 158 GLU B C 1
ATOM 4334 O O . GLU B 1 178 ? -59.048 -122.772 187.430 1.00 17.93 158 GLU B O 1
ATOM 4340 N N . GLN B 1 179 ? -57.943 -123.487 185.623 1.00 15.39 159 GLN B N 1
ATOM 4341 C CA . GLN B 1 179 ? -57.883 -122.159 185.011 1.00 16.03 159 GLN B CA 1
ATOM 4342 C C . GLN B 1 179 ? -59.175 -121.773 184.319 1.00 13.98 159 GLN B C 1
ATOM 4343 O O . GLN B 1 179 ? -59.339 -120.625 183.889 1.00 19.16 159 GLN B O 1
ATOM 4349 N N . LEU B 1 180 ? -60.080 -122.732 184.205 1.00 14.00 160 LEU B N 1
ATOM 4350 C CA . LEU B 1 180 ? -61.303 -122.577 183.429 1.00 20.15 160 LEU B CA 1
ATOM 4351 C C . LEU B 1 180 ? -62.570 -122.054 184.160 1.00 14.36 160 LEU B C 1
ATOM 4352 O O . LEU B 1 180 ? -63.166 -121.069 183.712 1.00 14.79 160 LEU B O 1
ATOM 4357 N N . PRO B 1 181 ? -63.003 -122.704 185.260 1.00 14.35 161 PRO B N 1
ATOM 4358 C CA . PRO B 1 181 ? -64.407 -122.432 185.629 1.00 15.14 161 PRO B CA 1
ATOM 4359 C C . PRO B 1 181 ? -64.718 -121.039 186.151 1.00 16.08 161 PRO B C 1
ATOM 4360 O O . PRO B 1 181 ? -65.847 -120.572 185.951 1.00 20.12 161 PRO B O 1
ATOM 4364 N N . VAL B 1 182 ? -63.782 -120.381 186.819 1.00 14.12 162 VAL B N 1
ATOM 4365 C CA . VAL B 1 182 ? -64.122 -119.070 187.369 1.00 19.21 162 VAL B CA 1
ATOM 4366 C C . VAL B 1 182 ? -64.222 -118.063 186.237 1.00 17.38 162 VAL B C 1
ATOM 4367 O O . VAL B 1 182 ? -65.128 -117.253 186.229 1.00 14.16 162 VAL B O 1
ATOM 4371 N N . ARG B 1 183 ? -63.327 -118.145 185.258 1.00 15.86 163 ARG B N 1
ATOM 4372 C CA . ARG B 1 183 ? -63.400 -117.237 184.110 1.00 17.97 163 ARG B CA 1
ATOM 4373 C C . ARG B 1 183 ? -64.702 -117.402 183.315 1.00 15.84 163 ARG B C 1
ATOM 4374 O O . ARG B 1 183 ? -65.293 -116.433 182.854 1.00 16.77 163 ARG B O 1
ATOM 4382 N N . ILE B 1 184 ? -65.132 -118.642 183.138 1.00 16.16 164 ILE B N 1
ATOM 4383 C CA A ILE B 1 184 ? -66.358 -118.928 182.401 0.04 14.83 164 ILE B CA 1
ATOM 4384 C CA B ILE B 1 184 ? -66.355 -118.931 182.401 0.96 14.18 164 ILE B CA 1
ATOM 4385 C C . ILE B 1 184 ? -67.563 -118.343 183.127 1.00 14.22 164 ILE B C 1
ATOM 4386 O O . ILE B 1 184 ? -68.411 -117.669 182.515 1.00 14.25 164 ILE B O 1
ATOM 4395 N N . PHE B 1 185 ? -67.626 -118.607 184.433 1.00 14.23 165 PHE B N 1
ATOM 4396 C CA . PHE B 1 185 ? -68.651 -118.037 185.302 1.00 15.04 165 PHE B CA 1
ATOM 4397 C C . PHE B 1 185 ? -68.703 -116.512 185.148 1.00 18.20 165 PHE B C 1
ATOM 4398 O O . PHE B 1 185 ? -69.771 -115.925 185.003 1.00 14.31 165 PHE B O 1
ATOM 4406 N N . MET B 1 186 ? -67.534 -115.886 185.190 1.00 14.24 166 MET B N 1
ATOM 4407 C CA . MET B 1 186 ? -67.447 -114.445 185.135 1.00 14.24 166 MET B CA 1
ATOM 4408 C C . MET B 1 186 ? -68.002 -113.914 183.829 1.00 14.92 166 MET B C 1
ATOM 4409 O O . MET B 1 186 ? -68.532 -112.823 183.790 1.00 14.28 166 MET B O 1
ATOM 4414 N N . ARG B 1 187 ? -67.894 -114.707 182.764 1.00 15.25 167 ARG B N 1
ATOM 4415 C CA . ARG B 1 187 ? -68.465 -114.305 181.483 1.00 17.43 167 ARG B CA 1
ATOM 4416 C C . ARG B 1 187 ? -69.974 -114.539 181.474 1.00 16.42 167 ARG B C 1
ATOM 4417 O O . ARG B 1 187 ? -70.725 -113.800 180.832 1.00 17.13 167 ARG B O 1
ATOM 4425 N N . ILE B 1 188 ? -70.416 -115.571 182.188 1.00 14.32 168 ILE B N 1
ATOM 4426 C CA . ILE B 1 188 ? -71.840 -115.866 182.295 1.00 18.84 168 ILE B CA 1
ATOM 4427 C C . ILE B 1 188 ? -72.567 -114.712 183.012 1.00 22.00 168 ILE B C 1
ATOM 4428 O O . ILE B 1 188 ? -73.633 -114.257 182.570 1.00 21.14 168 ILE B O 1
ATOM 4433 N N . VAL B 1 189 ? -71.962 -114.199 184.082 1.00 23.32 169 VAL B N 1
ATOM 4434 C CA . VAL B 1 189 ? -72.571 -113.094 184.819 1.00 22.72 169 VAL B CA 1
ATOM 4435 C C . VAL B 1 189 ? -72.004 -111.693 184.477 1.00 27.58 169 VAL B C 1
ATOM 4436 O O . VAL B 1 189 ? -72.419 -110.690 185.074 1.00 27.45 169 VAL B O 1
ATOM 4440 N N . ASP B 1 190 ? -71.100 -111.634 183.492 1.00 17.13 170 ASP B N 1
ATOM 4441 C CA . ASP B 1 190 ? -70.434 -110.399 183.011 1.00 25.84 170 ASP B CA 1
ATOM 4442 C C . ASP B 1 190 ? -69.710 -109.591 184.097 1.00 23.77 170 ASP B C 1
ATOM 4443 O O . ASP B 1 190 ? -69.985 -108.410 184.306 1.00 20.45 170 ASP B O 1
ATOM 4448 N N . LEU B 1 191 ? -68.765 -110.226 184.772 1.00 18.43 171 LEU B N 1
ATOM 4449 C CA . LEU B 1 191 ? -67.904 -109.514 185.713 1.00 20.17 171 LEU B CA 1
ATOM 4450 C C . LEU B 1 191 ? -66.593 -109.152 185.022 1.00 20.61 171 LEU B C 1
ATOM 4451 O O . LEU B 1 191 ? -66.213 -109.819 184.079 1.00 24.19 171 LEU B O 1
ATOM 4456 N N . PRO B 1 192 ? -65.909 -108.090 185.492 1.00 17.84 172 PRO B N 1
ATOM 4457 C CA . PRO B 1 192 ? -64.644 -107.693 184.848 1.00 23.59 172 PRO B CA 1
ATOM 4458 C C . PRO B 1 192 ? -63.494 -108.688 185.102 1.00 20.78 172 PRO B C 1
ATOM 4459 O O . PRO B 1 192 ? -63.310 -109.181 186.219 1.00 18.28 172 PRO B O 1
ATOM 4463 N N . VAL B 1 193 ? -62.733 -108.973 184.049 1.00 20.51 173 VAL B N 1
ATOM 4464 C CA . VAL B 1 193 ? -61.675 -109.973 184.077 1.00 23.04 173 VAL B CA 1
ATOM 4465 C C . VAL B 1 193 ? -60.623 -109.643 185.127 1.00 24.93 173 VAL B C 1
ATOM 4466 O O . VAL B 1 193 ? -59.990 -110.542 185.689 1.00 29.66 173 VAL B O 1
ATOM 4470 N N . GLU B 1 194 ? -60.460 -108.356 185.424 1.00 15.15 174 GLU B N 1
ATOM 4471 C CA . GLU B 1 194 ? -59.539 -107.941 186.485 1.00 19.47 174 GLU B CA 1
ATOM 4472 C C . GLU B 1 194 ? -59.882 -108.514 187.870 1.00 21.83 174 GLU B C 1
ATOM 4473 O O . GLU B 1 194 ? -59.030 -108.569 188.757 1.00 23.35 174 GLU B O 1
ATOM 4479 N N . ASP B 1 195 ? -61.121 -108.945 188.067 1.00 17.10 175 ASP B N 1
ATOM 4480 C CA . ASP B 1 195 ? -61.519 -109.460 189.380 1.00 14.13 175 ASP B CA 1
ATOM 4481 C C . ASP B 1 195 ? -61.314 -110.959 189.562 1.00 14.11 175 ASP B C 1
ATOM 4482 O O . ASP B 1 195 ? -61.756 -111.520 190.565 1.00 18.22 175 ASP B O 1
ATOM 4487 N N . LEU B 1 196 ? -60.677 -111.604 188.598 1.00 19.87 176 LEU B N 1
ATOM 4488 C CA . LEU B 1 196 ? -60.531 -113.059 188.640 1.00 18.18 176 LEU B CA 1
ATOM 4489 C C . LEU B 1 196 ? -59.809 -113.566 189.894 1.00 20.30 176 LEU B C 1
ATOM 4490 O O . LEU B 1 196 ? -60.311 -114.482 190.552 1.00 21.88 176 LEU B O 1
ATOM 4495 N N . PRO B 1 197 ? -58.632 -112.994 190.237 1.00 21.64 177 PRO B N 1
ATOM 4496 C CA . PRO B 1 197 ? -57.982 -113.609 191.401 1.00 23.56 177 PRO B CA 1
ATOM 4497 C C . PRO B 1 197 ? -58.766 -113.366 192.681 1.00 25.53 177 PRO B C 1
ATOM 4498 O O . PRO B 1 197 ? -58.719 -114.191 193.570 1.00 19.88 177 PRO B O 1
ATOM 4502 N N . LYS B 1 198 ? -59.504 -112.268 192.751 1.00 25.25 178 LYS B N 1
ATOM 4503 C CA . LYS B 1 198 ? -60.343 -112.013 193.915 1.00 20.82 178 LYS B CA 1
ATOM 4504 C C . LYS B 1 198 ? -61.443 -113.081 194.041 1.00 19.31 178 LYS B C 1
ATOM 4505 O O . LYS B 1 198 ? -61.704 -113.601 195.143 1.00 16.60 178 LYS B O 1
ATOM 4511 N N . LEU B 1 199 ? -62.088 -113.398 192.918 1.00 20.08 179 LEU B N 1
ATOM 4512 C CA . LEU B 1 199 ? -63.182 -114.367 192.908 1.00 17.58 179 LEU B CA 1
ATOM 4513 C C . LEU B 1 199 ? -62.657 -115.779 193.089 1.00 14.15 179 LEU B C 1
ATOM 4514 O O . LEU B 1 199 ? -63.304 -116.590 193.733 1.00 16.90 179 LEU B O 1
ATOM 4519 N N . LYS B 1 200 ? -61.522 -116.092 192.481 1.00 14.11 180 LYS B N 1
ATOM 4520 C CA A LYS B 1 200 ? -60.986 -117.438 192.644 0.70 22.48 180 LYS B CA 1
ATOM 4521 C CA B LYS B 1 200 ? -60.918 -117.410 192.638 0.30 21.43 180 LYS B CA 1
ATOM 4522 C C . LYS B 1 200 ? -60.600 -117.654 194.109 1.00 22.35 180 LYS B C 1
ATOM 4523 O O . LYS B 1 200 ? -60.860 -118.724 194.665 1.00 17.79 180 LYS B O 1
ATOM 4534 N N . HIS B 1 201 ? -60.028 -116.636 194.739 1.00 21.65 181 HIS B N 1
ATOM 4535 C CA . HIS B 1 201 ? -59.705 -116.703 196.158 1.00 24.35 181 HIS B CA 1
ATOM 4536 C C . HIS B 1 201 ? -60.963 -116.926 197.020 1.00 20.92 181 HIS B C 1
ATOM 4537 O O . HIS B 1 201 ? -60.957 -117.786 197.892 1.00 20.76 181 HIS B O 1
ATOM 4544 N N . LEU B 1 202 ? -62.045 -116.192 196.753 1.00 16.95 182 LEU B N 1
ATOM 4545 C CA . LEU B 1 202 ? -63.290 -116.375 197.503 1.00 18.40 182 LEU B CA 1
ATOM 4546 C C . LEU B 1 202 ? -63.874 -117.776 197.308 1.00 21.69 182 LEU B C 1
ATOM 4547 O O . LEU B 1 202 ? -64.232 -118.448 198.286 1.00 18.81 182 LEU B O 1
ATOM 4552 N N . ALA B 1 203 ? -63.927 -118.222 196.053 1.00 19.87 183 ALA B N 1
ATOM 4553 C CA . ALA B 1 203 ? -64.447 -119.547 195.711 1.00 18.74 183 ALA B CA 1
ATOM 4554 C C . ALA B 1 203 ? -63.635 -120.661 196.380 1.00 20.36 183 ALA B C 1
ATOM 4555 O O . ALA B 1 203 ? -64.193 -121.643 196.873 1.00 20.29 183 ALA B O 1
ATOM 4557 N N . ASP B 1 204 ? -62.322 -120.498 196.395 1.00 16.05 184 ASP B N 1
ATOM 4558 C CA . ASP B 1 204 ? -61.449 -121.489 197.006 1.00 23.57 184 ASP B CA 1
ATOM 4559 C C . ASP B 1 204 ? -61.644 -121.537 198.524 1.00 26.90 184 ASP B C 1
ATOM 4560 O O . ASP B 1 204 ? -61.778 -122.615 199.103 1.00 33.44 184 ASP B O 1
ATOM 4565 N N . GLN B 1 205 ? -61.672 -120.378 199.170 1.00 25.30 185 GLN B N 1
ATOM 4566 C CA . GLN B 1 205 ? -61.804 -120.357 200.627 1.00 29.56 185 GLN B CA 1
ATOM 4567 C C . GLN B 1 205 ? -63.202 -120.767 201.063 1.00 26.52 185 GLN B C 1
ATOM 4568 O O . GLN B 1 205 ? -63.393 -121.257 202.173 1.00 26.67 185 GLN B O 1
ATOM 4570 N N . TYR B 1 206 ? -64.180 -120.563 200.191 1.00 21.07 186 TYR B N 1
ATOM 4571 C CA . TYR B 1 206 ? -65.554 -120.943 200.496 1.00 24.68 186 TYR B CA 1
ATOM 4572 C C . TYR B 1 206 ? -65.663 -122.466 200.529 1.00 24.31 186 TYR B C 1
ATOM 4573 O O . TYR B 1 206 ? -66.319 -123.037 201.390 1.00 26.27 186 TYR B O 1
ATOM 4582 N N . THR B 1 207 ? -64.974 -123.119 199.603 1.00 20.84 187 THR B N 1
ATOM 4583 C CA . THR B 1 207 ? -65.177 -124.537 199.381 1.00 28.22 187 THR B CA 1
ATOM 4584 C C . THR B 1 207 ? -64.101 -125.389 200.052 1.00 36.64 187 THR B C 1
ATOM 4585 O O . THR B 1 207 ? -64.318 -126.567 200.335 1.00 41.12 187 THR B O 1
ATOM 4589 N N . ARG B 1 208 ? -62.943 -124.784 200.294 1.00 37.83 188 ARG B N 1
ATOM 4590 C CA . ARG B 1 208 ? -61.821 -125.475 200.920 1.00 41.03 188 ARG B CA 1
ATOM 4591 C C . ARG B 1 208 ? -61.443 -124.787 202.228 1.00 35.77 188 ARG B C 1
ATOM 4592 O O . ARG B 1 208 ? -60.643 -123.854 202.241 1.00 38.57 188 ARG B O 1
ATOM 4594 N N . ILE B 1 213 ? -59.410 -116.707 207.663 1.00 49.16 193 ILE B N 1
ATOM 4595 C CA . ILE B 1 213 ? -60.614 -116.315 206.937 1.00 53.20 193 ILE B CA 1
ATOM 4596 C C . ILE B 1 213 ? -61.748 -117.317 207.167 1.00 53.26 193 ILE B C 1
ATOM 4597 O O . ILE B 1 213 ? -61.837 -118.332 206.473 1.00 60.31 193 ILE B O 1
ATOM 4599 N N . PRO B 1 214 ? -62.616 -117.036 208.152 1.00 49.06 194 PRO B N 1
ATOM 4600 C CA . PRO B 1 214 ? -63.742 -117.921 208.484 1.00 45.50 194 PRO B CA 1
ATOM 4601 C C . PRO B 1 214 ? -64.811 -117.936 207.392 1.00 44.21 194 PRO B C 1
ATOM 4602 O O . PRO B 1 214 ? -64.897 -116.986 206.610 1.00 42.92 194 PRO B O 1
ATOM 4606 N N . LEU B 1 215 ? -65.614 -118.998 207.355 1.00 38.98 195 LEU B N 1
ATOM 4607 C CA . LEU B 1 215 ? -66.645 -119.178 206.327 1.00 35.53 195 LEU B CA 1
ATOM 4608 C C . LEU B 1 215 ? -67.656 -118.029 206.238 1.00 41.79 195 LEU B C 1
ATOM 4609 O O . LEU B 1 215 ? -67.866 -117.465 205.165 1.00 36.77 195 LEU B O 1
ATOM 4614 N N . ASP B 1 216 ? -68.293 -117.690 207.358 1.00 49.70 196 ASP B N 1
ATOM 4615 C CA . ASP B 1 216 ? -69.287 -116.615 207.365 1.00 44.64 196 ASP B CA 1
ATOM 4616 C C . ASP B 1 216 ? -68.652 -115.296 206.947 1.00 36.04 196 ASP B C 1
ATOM 4617 O O . ASP B 1 216 ? -69.319 -114.431 206.379 1.00 32.06 196 ASP B O 1
ATOM 4619 N N . ASP B 1 217 ? -67.355 -115.156 207.210 1.00 30.99 197 ASP B N 1
ATOM 4620 C CA . ASP B 1 217 ? -66.601 -113.990 206.761 1.00 39.37 197 ASP B CA 1
ATOM 4621 C C . ASP B 1 217 ? -66.350 -114.009 205.238 1.00 37.22 197 ASP B C 1
ATOM 4622 O O . ASP B 1 217 ? -66.188 -112.960 204.609 1.00 36.24 197 ASP B O 1
ATOM 4624 N N . VAL B 1 218 ? -66.320 -115.208 204.658 1.00 35.88 198 VAL B N 1
ATOM 4625 C CA . VAL B 1 218 ? -66.167 -115.389 203.215 1.00 32.69 198 VAL B CA 1
ATOM 4626 C C . VAL B 1 218 ? -67.483 -115.052 202.494 1.00 33.33 198 VAL B C 1
ATOM 4627 O O . VAL B 1 218 ? -67.503 -114.364 201.464 1.00 22.74 198 VAL B O 1
ATOM 4631 N N . THR B 1 219 ? -68.582 -115.533 203.059 1.00 28.45 199 THR B N 1
ATOM 4632 C CA . THR B 1 219 ? -69.912 -115.249 202.536 1.00 27.13 199 THR B CA 1
ATOM 4633 C C . THR B 1 219 ? -70.169 -113.746 202.512 1.00 24.73 199 THR B C 1
ATOM 4634 O O . THR B 1 219 ? -70.806 -113.221 201.600 1.00 21.35 199 THR B O 1
ATOM 4638 N N . LYS B 1 220 ? -69.635 -113.060 203.513 1.00 22.89 200 LYS B N 1
ATOM 4639 C CA . LYS B 1 220 ? -69.778 -111.616 203.629 1.00 26.21 200 LYS B CA 1
ATOM 4640 C C . LYS B 1 220 ? -69.043 -110.907 202.488 1.00 25.05 200 LYS B C 1
ATOM 4641 O O . LYS B 1 220 ? -69.573 -109.965 201.886 1.00 22.71 200 LYS B O 1
ATOM 4643 N N . GLN B 1 221 ? -67.826 -111.363 202.194 1.00 23.43 201 GLN B N 1
ATOM 4644 C CA . GLN B 1 221 ? -67.031 -110.803 201.111 1.00 25.79 201 GLN B CA 1
ATOM 4645 C C . GLN B 1 221 ? -67.672 -111.069 199.742 1.00 22.03 201 GLN B C 1
ATOM 4646 O O . GLN B 1 221 ? -67.628 -110.199 198.857 1.00 21.03 201 GLN B O 1
ATOM 4652 N N . PHE B 1 222 ? -68.287 -112.245 199.585 1.00 14.41 202 PHE B N 1
ATOM 4653 C CA . PHE B 1 222 ? -69.071 -112.542 198.393 1.00 20.24 202 PHE B CA 1
ATOM 4654 C C . PHE B 1 222 ? -70.191 -111.521 198.207 1.00 18.05 202 PHE B C 1
ATOM 4655 O O . PHE B 1 222 ? -70.374 -110.995 197.108 1.00 17.20 202 PHE B O 1
ATOM 4663 N N . ARG B 1 223 ? -70.937 -111.243 199.278 1.00 14.50 203 ARG B N 1
ATOM 4664 C CA . ARG B 1 223 ? -72.084 -110.349 199.162 1.00 20.43 203 ARG B CA 1
ATOM 4665 C C . ARG B 1 223 ? -71.598 -108.924 198.926 1.00 17.77 203 ARG B C 1
ATOM 4666 O O . ARG B 1 223 ? -72.245 -108.154 198.227 1.00 21.53 203 ARG B O 1
ATOM 4674 N N . GLU B 1 224 ? -70.448 -108.585 199.497 1.00 15.67 204 GLU B N 1
ATOM 4675 C CA . GLU B 1 224 ? -69.912 -107.242 199.408 1.00 22.18 204 GLU B CA 1
ATOM 4676 C C . GLU B 1 224 ? -69.394 -106.973 198.004 1.00 15.93 204 GLU B C 1
ATOM 4677 O O . GLU B 1 224 ? -69.403 -105.834 197.542 1.00 17.34 204 GLU B O 1
ATOM 4683 N N . TYR B 1 225 ? -68.951 -108.038 197.337 1.00 19.23 205 TYR B N 1
ATOM 4684 C CA . TYR B 1 225 ? -68.548 -107.966 195.930 1.00 21.73 205 TYR B CA 1
ATOM 4685 C C . TYR B 1 225 ? -69.759 -107.898 194.981 1.00 19.84 205 TYR B C 1
ATOM 4686 O O . TYR B 1 225 ? -69.817 -107.046 194.098 1.00 23.05 205 TYR B O 1
ATOM 4695 N N . LEU B 1 226 ? -70.730 -108.788 195.186 1.00 22.14 206 LEU B N 1
ATOM 4696 C CA . LEU B 1 226 ? -71.826 -108.970 194.236 1.00 18.17 206 LEU B CA 1
ATOM 4697 C C . LEU B 1 226 ? -72.971 -107.969 194.373 1.00 18.72 206 LEU B C 1
ATOM 4698 O O . LEU B 1 226 ? -73.610 -107.633 193.373 1.00 14.55 206 LEU B O 1
ATOM 4703 N N . ARG B 1 227 ? -73.279 -107.534 195.598 1.00 14.57 207 ARG B N 1
ATOM 4704 C CA . ARG B 1 227 ? -74.448 -106.682 195.771 1.00 19.39 207 ARG B CA 1
ATOM 4705 C C . ARG B 1 227 ? -74.372 -105.419 194.907 1.00 19.18 207 ARG B C 1
ATOM 4706 O O . ARG B 1 227 ? -75.354 -105.086 194.232 1.00 19.52 207 ARG B O 1
ATOM 4714 N N . PRO B 1 228 ? -73.210 -104.730 194.875 1.00 25.95 208 PRO B N 1
ATOM 4715 C CA . PRO B 1 228 ? -73.237 -103.514 194.050 1.00 19.57 208 PRO B CA 1
ATOM 4716 C C . PRO B 1 228 ? -73.364 -103.786 192.547 1.00 22.81 208 PRO B C 1
ATOM 4717 O O . PRO B 1 228 ? -73.910 -102.932 191.856 1.00 14.71 208 PRO B O 1
ATOM 4721 N N . VAL B 1 229 ? -72.902 -104.939 192.068 1.00 14.54 209 VAL B N 1
ATOM 4722 C CA . VAL B 1 229 ? -73.146 -105.360 190.701 1.00 14.53 209 VAL B CA 1
ATOM 4723 C C . VAL B 1 229 ? -74.637 -105.611 190.489 1.00 14.58 209 VAL B C 1
ATOM 4724 O O . VAL B 1 229 ? -75.205 -105.143 189.494 1.00 16.46 209 VAL B O 1
ATOM 4728 N N . ILE B 1 230 ? -75.280 -106.303 191.432 1.00 15.40 210 ILE B N 1
ATOM 4729 C CA . ILE B 1 230 ? -76.706 -106.576 191.314 1.00 17.70 210 ILE B CA 1
ATOM 4730 C C . ILE B 1 230 ? -77.481 -105.256 191.270 1.00 14.69 210 ILE B C 1
ATOM 4731 O O . ILE B 1 230 ? -78.384 -105.083 190.442 1.00 15.60 210 ILE B O 1
ATOM 4736 N N . GLU B 1 231 ? -77.126 -104.341 192.172 1.00 19.02 211 GLU B N 1
ATOM 4737 C CA . GLU B 1 231 ? -77.791 -103.046 192.265 1.00 17.59 211 GLU B CA 1
ATOM 4738 C C . GLU B 1 231 ? -77.546 -102.183 191.019 1.00 15.73 211 GLU B C 1
ATOM 4739 O O . GLU B 1 231 ? -78.453 -101.482 190.538 1.00 19.86 211 GLU B O 1
ATOM 4745 N N . ALA B 1 232 ? -76.331 -102.232 190.496 1.00 16.61 212 ALA B N 1
ATOM 4746 C CA . ALA B 1 232 ? -76.024 -101.575 189.222 1.00 19.90 212 ALA B CA 1
ATOM 4747 C C . ALA B 1 232 ? -76.925 -102.082 188.094 1.00 17.74 212 ALA B C 1
ATOM 4748 O O . ALA B 1 232 ? -77.402 -101.296 187.269 1.00 19.54 212 ALA B O 1
ATOM 4750 N N . ARG B 1 233 ? -77.162 -103.391 188.068 1.00 15.09 213 ARG B N 1
ATOM 4751 C CA . ARG B 1 233 ? -77.945 -104.021 187.007 1.00 21.56 213 ARG B CA 1
ATOM 4752 C C . ARG B 1 233 ? -79.443 -103.800 187.170 1.00 20.25 213 ARG B C 1
ATOM 4753 O O . ARG B 1 233 ? -80.202 -103.933 186.208 1.00 16.38 213 ARG B O 1
ATOM 4761 N N . ARG B 1 234 ? -79.876 -103.468 188.385 1.00 17.31 214 ARG B N 1
ATOM 4762 C CA . ARG B 1 234 ? -81.258 -103.031 188.599 1.00 19.44 214 ARG B CA 1
ATOM 4763 C C . ARG B 1 234 ? -81.519 -101.689 187.933 1.00 20.13 214 ARG B C 1
ATOM 4764 O O . ARG B 1 234 ? -82.634 -101.412 187.496 1.00 18.96 214 ARG B O 1
ATOM 4772 N N . ILE B 1 235 ? -80.483 -100.858 187.873 1.00 19.50 215 ILE B N 1
ATOM 4773 C CA . ILE B 1 235 ? -80.579 -99.526 187.264 1.00 17.40 215 ILE B CA 1
ATOM 4774 C C . ILE B 1 235 ? -80.372 -99.575 185.739 1.00 29.28 215 ILE B C 1
ATOM 4775 O O . ILE B 1 235 ? -81.077 -98.918 184.960 1.00 24.55 215 ILE B O 1
ATOM 4780 N N . LYS B 1 236 ? -79.409 -100.384 185.325 1.00 21.46 216 LYS B N 1
ATOM 4781 C CA . LYS B 1 236 ? -79.051 -100.516 183.931 1.00 19.23 216 LYS B CA 1
ATOM 4782 C C . LYS B 1 236 ? -78.883 -101.995 183.621 1.00 21.86 216 LYS B C 1
ATOM 4783 O O . LYS B 1 236 ? -77.804 -102.526 183.764 1.00 18.77 216 LYS B O 1
ATOM 4789 N N . PRO B 1 237 ? -79.967 -102.677 183.237 1.00 19.81 217 PRO B N 1
ATOM 4790 C CA . PRO B 1 237 ? -79.823 -104.110 182.988 1.00 18.84 217 PRO B CA 1
ATOM 4791 C C . PRO B 1 237 ? -79.107 -104.393 181.678 1.00 23.27 217 PRO B C 1
ATOM 4792 O O . PRO B 1 237 ? -79.224 -103.602 180.739 1.00 24.25 217 PRO B O 1
ATOM 4796 N N . GLY B 1 238 ? -78.369 -105.499 181.647 1.00 20.70 218 GLY B N 1
ATOM 4797 C CA . GLY B 1 238 ? -77.722 -106.005 180.446 1.00 19.99 218 GLY B CA 1
ATOM 4798 C C . GLY B 1 238 ? -78.353 -107.315 180.012 1.00 26.69 218 GLY B C 1
ATOM 4799 O O . GLY B 1 238 ? -79.528 -107.558 180.291 1.00 28.73 218 GLY B O 1
ATOM 4800 N N . GLU B 1 239 ? -77.580 -108.168 179.343 1.00 27.83 219 GLU B N 1
ATOM 4801 C CA . GLU B 1 239 ? -78.095 -109.457 178.864 1.00 27.13 219 GLU B CA 1
ATOM 4802 C C . GLU B 1 239 ? -77.515 -110.647 179.637 1.00 26.60 219 GLU B C 1
ATOM 4803 O O . GLU B 1 239 ? -77.817 -111.798 179.341 1.00 23.58 219 GLU B O 1
ATOM 4809 N N . ASP B 1 240 ? -76.704 -110.343 180.644 1.00 24.73 220 ASP B N 1
ATOM 4810 C CA . ASP B 1 240 ? -76.010 -111.332 181.464 1.00 18.15 220 ASP B CA 1
ATOM 4811 C C . ASP B 1 240 ? -76.938 -112.071 182.419 1.00 15.39 220 ASP B C 1
ATOM 4812 O O . ASP B 1 240 ? -78.094 -111.688 182.587 1.00 19.53 220 ASP B O 1
ATOM 4817 N N . MET B 1 241 ? -76.426 -113.100 183.101 1.00 14.55 221 MET B N 1
ATOM 4818 C CA . MET B 1 241 ? -77.303 -113.905 183.947 1.00 14.58 221 MET B CA 1
ATOM 4819 C C . MET B 1 241 ? -77.861 -113.153 185.175 1.00 19.00 221 MET B C 1
ATOM 4820 O O . MET B 1 241 ? -79.006 -113.385 185.578 1.00 18.50 221 MET B O 1
ATOM 4825 N N . ILE B 1 242 ? -77.069 -112.270 185.777 1.00 18.18 222 ILE B N 1
ATOM 4826 C CA . ILE B 1 242 ? -77.588 -111.443 186.869 1.00 14.62 222 ILE B CA 1
ATOM 4827 C C . ILE B 1 242 ? -78.756 -110.566 186.382 1.00 14.67 222 ILE B C 1
ATOM 4828 O O . ILE B 1 242 ? -79.823 -110.496 187.012 1.00 20.31 222 ILE B O 1
ATOM 4833 N N . SER B 1 243 ? -78.578 -109.931 185.237 1.00 15.32 223 SER B N 1
ATOM 4834 C CA . SER B 1 243 ? -79.660 -109.120 184.705 1.00 22.17 223 SER B CA 1
ATOM 4835 C C . SER B 1 243 ? -80.901 -109.973 184.398 1.00 25.02 223 SER B C 1
ATOM 4836 O O . SER B 1 243 ? -82.023 -109.530 184.629 1.00 24.78 223 SER B O 1
ATOM 4839 N N . ARG B 1 244 ? -80.701 -111.195 183.900 1.00 17.30 224 ARG B N 1
ATOM 4840 C CA . ARG B 1 244 ? -81.833 -112.062 183.565 1.00 19.71 224 ARG B CA 1
ATOM 4841 C C . ARG B 1 244 ? -82.619 -112.457 184.795 1.00 28.84 224 ARG B C 1
ATOM 4842 O O . ARG B 1 244 ? -83.854 -112.503 184.777 1.00 29.75 224 ARG B O 1
ATOM 4850 N N . MET B 1 245 ? -81.904 -112.754 185.872 1.00 33.28 225 MET B N 1
ATOM 4851 C CA . MET B 1 245 ? -82.559 -113.139 187.110 1.00 29.78 225 MET B CA 1
ATOM 4852 C C . MET B 1 245 ? -83.275 -111.970 187.777 1.00 29.48 225 MET B C 1
ATOM 4853 O O . MET B 1 245 ? -84.352 -112.137 188.345 1.00 30.17 225 MET B O 1
ATOM 4858 N N . ILE B 1 246 ? -82.650 -110.800 187.705 1.00 24.90 226 ILE B N 1
ATOM 4859 C CA . ILE B 1 246 ? -83.233 -109.551 188.172 1.00 29.38 226 ILE B CA 1
ATOM 4860 C C . ILE B 1 246 ? -84.572 -109.291 187.485 1.00 27.35 226 ILE B C 1
ATOM 4861 O O . ILE B 1 246 ? -85.522 -108.804 188.108 1.00 30.48 226 ILE B O 1
ATOM 4866 N N . ASN B 1 247 ? -84.652 -109.638 186.204 1.00 27.18 227 ASN B N 1
ATOM 4867 C CA . ASN B 1 247 ? -85.879 -109.422 185.442 1.00 33.05 227 ASN B CA 1
ATOM 4868 C C . ASN B 1 247 ? -86.824 -110.609 185.542 1.00 36.99 227 ASN B C 1
ATOM 4869 O O . ASN B 1 247 ? -87.933 -110.568 185.016 1.00 44.73 227 ASN B O 1
ATOM 4874 N N . GLY B 1 248 ? -86.378 -111.673 186.200 1.00 35.87 228 GLY B N 1
ATOM 4875 C CA . GLY B 1 248 ? -87.212 -112.844 186.395 1.00 35.39 228 GLY B CA 1
ATOM 4876 C C . GLY B 1 248 ? -88.150 -112.693 187.581 1.00 38.68 228 GLY B C 1
ATOM 4877 O O . GLY B 1 248 ? -88.183 -111.645 188.240 1.00 30.29 228 GLY B O 1
ATOM 4878 N N . GLU B 1 249 ? -88.924 -113.740 187.848 1.00 45.43 229 GLU B N 1
ATOM 4879 C CA . GLU B 1 249 ? -89.797 -113.772 189.020 1.00 49.02 229 GLU B CA 1
ATOM 4880 C C . GLU B 1 249 ? -89.886 -115.161 189.632 1.00 50.44 229 GLU B C 1
ATOM 4881 O O . GLU B 1 249 ? -89.811 -116.166 188.927 1.00 54.79 229 GLU B O 1
ATOM 4887 N N . VAL B 1 250 ? -90.042 -115.201 190.953 1.00 43.44 230 VAL B N 1
ATOM 4888 C CA . VAL B 1 250 ? -90.309 -116.435 191.678 1.00 41.13 230 VAL B CA 1
ATOM 4889 C C . VAL B 1 250 ? -91.518 -116.214 192.576 1.00 42.86 230 VAL B C 1
ATOM 4890 O O . VAL B 1 250 ? -91.545 -115.279 193.375 1.00 44.46 230 VAL B O 1
ATOM 4894 N N . GLY B 1 251 ? -92.533 -117.057 192.426 1.00 44.50 231 GLY B N 1
ATOM 4895 C CA . GLY B 1 251 ? -93.786 -116.854 193.134 1.00 42.73 231 GLY B CA 1
ATOM 4896 C C . GLY B 1 251 ? -94.537 -115.647 192.599 1.00 47.71 231 GLY B C 1
ATOM 4897 O O . GLY B 1 251 ? -95.502 -115.171 193.200 1.00 51.51 231 GLY B O 1
ATOM 4898 N N . GLY B 1 252 ? -94.092 -115.147 191.453 1.00 56.75 232 GLY B N 1
ATOM 4899 C CA . GLY B 1 252 ? -94.705 -113.978 190.854 1.00 59.50 232 GLY B CA 1
ATOM 4900 C C . GLY B 1 252 ? -94.168 -112.684 191.434 1.00 54.43 232 GLY B C 1
ATOM 4901 O O . GLY B 1 252 ? -94.723 -111.607 191.196 1.00 56.36 232 GLY B O 1
ATOM 4902 N N . ARG B 1 253 ? -93.082 -112.788 192.195 1.00 39.66 233 ARG B N 1
ATOM 4903 C CA . ARG B 1 253 ? -92.456 -111.620 192.800 1.00 40.39 233 ARG B CA 1
ATOM 4904 C C . ARG B 1 253 ? -90.943 -111.650 192.600 1.00 38.05 233 ARG B C 1
ATOM 4905 O O . ARG B 1 253 ? -90.336 -112.721 192.574 1.00 45.48 233 ARG B O 1
ATOM 4913 N N . PRO B 1 254 ? -90.329 -110.469 192.442 1.00 25.36 234 PRO B N 1
ATOM 4914 C CA . PRO B 1 254 ? -88.890 -110.407 192.142 1.00 27.58 234 PRO B CA 1
ATOM 4915 C C . PRO B 1 254 ? -87.990 -111.035 193.221 1.00 26.51 234 PRO B C 1
ATOM 4916 O O . PRO B 1 254 ? -88.272 -110.918 194.417 1.00 26.30 234 PRO B O 1
ATOM 4920 N N . LEU B 1 255 ? -86.919 -111.693 192.781 1.00 18.11 235 LEU B N 1
ATOM 4921 C CA . LEU B 1 255 ? -85.818 -112.088 193.649 1.00 15.01 235 LEU B CA 1
ATOM 4922 C C . LEU B 1 255 ? -85.316 -110.927 194.485 1.00 18.58 235 LEU B C 1
ATOM 4923 O O . LEU B 1 255 ? -85.230 -109.795 193.993 1.00 15.43 235 LEU B O 1
ATOM 4928 N N . THR B 1 256 ? -84.982 -111.192 195.744 1.00 16.07 236 THR B N 1
ATOM 4929 C CA . THR B 1 256 ? -84.281 -110.211 196.557 1.00 18.00 236 THR B CA 1
ATOM 4930 C C . THR B 1 256 ? -82.793 -110.256 196.274 1.00 17.70 236 THR B C 1
ATOM 4931 O O . THR B 1 256 ? -82.304 -111.211 195.664 1.00 20.06 236 THR B O 1
ATOM 4935 N N . ASP B 1 257 ? -82.072 -109.243 196.750 1.00 14.90 237 ASP B N 1
ATOM 4936 C CA . ASP B 1 257 ? -80.624 -109.221 196.645 1.00 18.09 237 ASP B CA 1
ATOM 4937 C C . ASP B 1 257 ? -79.983 -110.457 197.297 1.00 24.06 237 ASP B C 1
ATOM 4938 O O . ASP B 1 257 ? -79.045 -111.044 196.759 1.00 15.54 237 ASP B O 1
ATOM 4943 N N . ILE B 1 258 ? -80.503 -110.864 198.450 1.00 14.84 238 ILE B N 1
ATOM 4944 C CA . ILE B 1 258 ? -80.003 -112.069 199.110 1.00 15.54 238 ILE B CA 1
ATOM 4945 C C . ILE B 1 258 ? -80.163 -113.312 198.241 1.00 16.82 238 ILE B C 1
ATOM 4946 O O . ILE B 1 258 ? -79.228 -114.097 198.096 1.00 21.70 238 ILE B O 1
ATOM 4951 N N . GLU B 1 259 ? -81.342 -113.479 197.653 1.00 17.88 239 GLU B N 1
ATOM 4952 C CA . GLU B 1 259 ? -81.603 -114.617 196.783 1.00 17.71 239 GLU B CA 1
ATOM 4953 C C . GLU B 1 259 ? -80.678 -114.651 195.550 1.00 17.98 239 GLU B C 1
ATOM 4954 O O . GLU B 1 259 ? -80.121 -115.697 195.212 1.00 16.09 239 GLU B O 1
ATOM 4960 N N . ALA B 1 260 ? -80.537 -113.508 194.884 1.00 16.58 240 ALA B N 1
ATOM 4961 C CA . ALA B 1 260 ? -79.684 -113.403 193.705 1.00 17.49 240 ALA B CA 1
ATOM 4962 C C . ALA B 1 260 ? -78.229 -113.674 194.076 1.00 14.69 240 ALA B C 1
ATOM 4963 O O . ALA B 1 260 ? -77.540 -114.365 193.346 1.00 16.74 240 ALA B O 1
ATOM 4965 N N . GLU B 1 261 ? -77.779 -113.153 195.223 1.00 21.26 241 GLU B N 1
ATOM 4966 C CA . GLU B 1 261 ? -76.422 -113.407 195.715 1.00 19.05 241 GLU B CA 1
ATOM 4967 C C . GLU B 1 261 ? -76.181 -114.894 195.969 1.00 18.99 241 GLU B C 1
ATOM 4968 O O . GLU B 1 261 ? -75.144 -115.437 195.549 1.00 17.06 241 GLU B O 1
ATOM 4974 N N . ASN B 1 262 ? -77.120 -115.523 196.683 1.00 15.28 242 ASN B N 1
ATOM 4975 C CA . ASN B 1 262 ? -77.036 -116.943 197.010 1.00 16.33 242 ASN B CA 1
ATOM 4976 C C . ASN B 1 262 ? -76.883 -117.742 195.727 1.00 16.85 242 ASN B C 1
ATOM 4977 O O . ASN B 1 262 ? -76.000 -118.575 195.614 1.00 19.46 242 ASN B O 1
ATOM 4982 N N . ILE B 1 263 ? -77.735 -117.448 194.752 1.00 21.21 243 ILE B N 1
ATOM 4983 C CA . ILE B 1 263 ? -77.699 -118.138 193.473 1.00 22.07 243 ILE B CA 1
ATOM 4984 C C . ILE B 1 263 ? -76.351 -117.946 192.774 1.00 22.86 243 ILE B C 1
ATOM 4985 O O . ILE B 1 263 ? -75.764 -118.919 192.291 1.00 18.87 243 ILE B O 1
ATOM 4990 N N . CYS B 1 264 ? -75.852 -116.712 192.732 1.00 14.57 244 CYS B N 1
ATOM 4991 C CA . CYS B 1 264 ? -74.526 -116.470 192.143 1.00 19.46 244 CYS B CA 1
ATOM 4992 C C . CYS B 1 264 ? -73.433 -117.330 192.762 1.00 21.51 244 CYS B C 1
ATOM 4993 O O . CYS B 1 264 ? -72.629 -117.942 192.045 1.00 14.54 244 CYS B O 1
ATOM 4996 N N . ILE B 1 265 ? -73.385 -117.346 194.093 1.00 14.49 245 ILE B N 1
ATOM 4997 C CA . ILE B 1 265 ? -72.399 -118.174 194.812 1.00 14.46 245 ILE B CA 1
ATOM 4998 C C . ILE B 1 265 ? -72.561 -119.642 194.473 1.00 19.99 245 ILE B C 1
ATOM 4999 O O . ILE B 1 265 ? -71.578 -120.365 194.214 1.00 16.04 245 ILE B O 1
ATOM 5004 N N . GLN B 1 266 ? -73.807 -120.103 194.515 1.00 14.51 246 GLN B N 1
ATOM 5005 C CA . GLN B 1 266 ? -74.070 -121.509 194.324 1.00 14.51 246 GLN B CA 1
ATOM 5006 C C . GLN B 1 266 ? -73.748 -121.946 192.900 1.00 17.76 246 GLN B C 1
ATOM 5007 O O . GLN B 1 266 ? -73.268 -123.048 192.717 1.00 14.47 246 GLN B O 1
ATOM 5013 N N . VAL B 1 267 ? -73.994 -121.079 191.916 1.00 14.49 247 VAL B N 1
ATOM 5014 C CA . VAL B 1 267 ? -73.603 -121.371 190.527 1.00 14.88 247 VAL B CA 1
ATOM 5015 C C . VAL B 1 267 ? -72.084 -121.398 190.345 1.00 19.60 247 VAL B C 1
ATOM 5016 O O . VAL B 1 267 ? -71.544 -122.325 189.709 1.00 17.21 247 VAL B O 1
ATOM 5020 N N . LEU B 1 268 ? -71.396 -120.391 190.880 1.00 14.39 248 LEU B N 1
ATOM 5021 C CA . LEU B 1 268 ? -69.927 -120.371 190.842 1.00 14.34 248 LEU B CA 1
ATOM 5022 C C . LEU B 1 268 ? -69.349 -121.650 191.414 1.00 16.44 248 LEU B C 1
ATOM 5023 O O . LEU B 1 268 ? -68.581 -122.364 190.774 1.00 17.29 248 LEU B O 1
ATOM 5028 N N . VAL B 1 269 ? -69.731 -121.943 192.642 1.00 14.34 249 VAL B N 1
ATOM 5029 C CA . VAL B 1 269 ? -69.175 -123.097 193.315 1.00 14.33 249 VAL B CA 1
ATOM 5030 C C . VAL B 1 269 ? -69.628 -124.436 192.712 1.00 14.34 249 VAL B C 1
ATOM 5031 O O . VAL B 1 269 ? -68.861 -125.395 192.693 1.00 16.84 249 VAL B O 1
ATOM 5035 N N . GLY B 1 270 ? -70.853 -124.503 192.210 1.00 21.78 250 GLY B N 1
ATOM 5036 C CA . GLY B 1 270 ? -71.396 -125.752 191.686 1.00 19.69 250 GLY B CA 1
ATOM 5037 C C . GLY B 1 270 ? -70.693 -126.222 190.416 1.00 24.75 250 GLY B C 1
ATOM 5038 O O . GLY B 1 270 ? -70.594 -127.427 190.141 1.00 16.01 250 GLY B O 1
ATOM 5039 N N . GLY B 1 271 ? -70.198 -125.264 189.645 1.00 15.14 251 GLY B N 1
ATOM 5040 C CA . GLY B 1 271 ? -69.481 -125.569 188.413 1.00 21.12 251 GLY B CA 1
ATOM 5041 C C . GLY B 1 271 ? -67.962 -125.519 188.513 1.00 19.91 251 GLY B C 1
ATOM 5042 O O . GLY B 1 271 ? -67.273 -125.535 187.486 1.00 17.34 251 GLY B O 1
ATOM 5043 N N . LEU B 1 272 ? -67.440 -125.469 189.736 1.00 19.49 252 LEU B N 1
ATOM 5044 C CA . LEU B 1 272 ? -65.993 -125.345 189.950 1.00 18.09 252 LEU B CA 1
ATOM 5045 C C . LEU B 1 272 ? -65.295 -126.714 190.163 1.00 16.72 252 LEU B C 1
ATOM 5046 O O . LEU B 1 272 ? -64.693 -127.246 189.227 1.00 15.82 252 LEU B O 1
ATOM 5051 N N . ASP B 1 273 ? -65.341 -127.264 191.371 1.00 20.90 253 ASP B N 1
ATOM 5052 C CA . ASP B 1 273 ? -64.630 -128.531 191.646 1.00 14.18 253 ASP B CA 1
ATOM 5053 C C . ASP B 1 273 ? -65.157 -129.704 190.803 1.00 18.00 253 ASP B C 1
ATOM 5054 O O . ASP B 1 273 ? -64.397 -130.619 190.465 1.00 19.46 253 ASP B O 1
ATOM 5059 N N . THR B 1 274 ? -66.458 -129.707 190.503 1.00 14.24 254 THR B N 1
ATOM 5060 C CA . THR B 1 274 ? -67.055 -130.730 189.641 1.00 14.26 254 THR B CA 1
ATOM 5061 C C . THR B 1 274 ? -66.407 -130.758 188.241 1.00 16.97 254 THR B C 1
ATOM 5062 O O . THR B 1 274 ? -65.998 -131.814 187.748 1.00 17.52 254 THR B O 1
ATOM 5066 N N . VAL B 1 275 ? -66.321 -129.600 187.602 1.00 14.64 255 VAL B N 1
ATOM 5067 C CA . VAL B 1 275 ? -65.738 -129.546 186.251 1.00 14.20 255 VAL B CA 1
ATOM 5068 C C . VAL B 1 275 ? -64.230 -129.847 186.254 1.00 14.15 255 VAL B C 1
ATOM 5069 O O . VAL B 1 275 ? -63.737 -130.626 185.412 1.00 14.14 255 VAL B O 1
ATOM 5073 N N . VAL B 1 276 ? -63.496 -129.249 187.192 1.00 14.13 256 VAL B N 1
ATOM 5074 C CA . VAL B 1 276 ? -62.060 -129.505 187.328 1.00 17.79 256 VAL B CA 1
ATOM 5075 C C . VAL B 1 276 ? -61.784 -131.007 187.523 1.00 21.96 256 VAL B C 1
ATOM 5076 O O . VAL B 1 276 ? -60.931 -131.598 186.848 1.00 14.07 256 VAL B O 1
ATOM 5080 N N . ASN B 1 277 ? -62.528 -131.623 188.433 1.00 16.97 257 ASN B N 1
ATOM 5081 C CA . ASN B 1 277 ? -62.304 -133.044 188.742 1.00 20.76 257 ASN B CA 1
ATOM 5082 C C . ASN B 1 277 ? -62.722 -133.971 187.601 1.00 16.47 257 ASN B C 1
ATOM 5083 O O . ASN B 1 277 ? -62.027 -134.958 187.281 1.00 14.12 257 ASN B O 1
ATOM 5088 N N . MET B 1 278 ? -63.829 -133.640 186.948 1.00 14.99 258 MET B N 1
ATOM 5089 C CA A MET B 1 278 ? -64.278 -134.423 185.808 0.50 19.62 258 MET B CA 1
ATOM 5090 C CA B MET B 1 278 ? -64.272 -134.445 185.810 0.50 19.80 258 MET B CA 1
ATOM 5091 C C . MET B 1 278 ? -63.228 -134.352 184.709 1.00 22.36 258 MET B C 1
ATOM 5092 O O . MET B 1 278 ? -62.908 -135.350 184.084 1.00 14.15 258 MET B O 1
ATOM 5101 N N . LEU B 1 279 ? -62.685 -133.156 184.497 1.00 15.25 259 LEU B N 1
ATOM 5102 C CA . LEU B 1 279 ? -61.600 -132.967 183.531 1.00 14.17 259 LEU B CA 1
ATOM 5103 C C . LEU B 1 279 ? -60.381 -133.821 183.909 1.00 18.96 259 LEU B C 1
ATOM 5104 O O . LEU B 1 279 ? -59.714 -134.404 183.049 1.00 14.04 259 LEU B O 1
ATOM 5109 N N . GLY B 1 280 ? -60.110 -133.879 185.206 1.00 14.05 260 GLY B N 1
ATOM 5110 C CA . GLY B 1 280 ? -58.989 -134.621 185.728 1.00 14.03 260 GLY B CA 1
ATOM 5111 C C . GLY B 1 280 ? -59.178 -136.093 185.421 1.00 14.05 260 GLY B C 1
ATOM 5112 O O . GLY B 1 280 ? -58.238 -136.756 184.995 1.00 14.03 260 GLY B O 1
ATOM 5113 N N . PHE B 1 281 ? -60.387 -136.613 185.644 1.00 14.63 261 PHE B N 1
ATOM 5114 C CA . PHE B 1 281 ? -60.639 -138.033 185.378 1.00 14.11 261 PHE B CA 1
ATOM 5115 C C . PHE B 1 281 ? -60.520 -138.330 183.880 1.00 14.11 261 PHE B C 1
ATOM 5116 O O . PHE B 1 281 ? -59.966 -139.350 183.487 1.00 14.10 261 PHE B O 1
ATOM 5124 N N . THR B 1 282 ? -61.057 -137.418 183.065 1.00 14.11 262 THR B N 1
ATOM 5125 C CA . THR B 1 282 ? -61.087 -137.584 181.620 1.00 14.12 262 THR B CA 1
ATOM 5126 C C . THR B 1 282 ? -59.686 -137.681 181.061 1.00 19.35 262 THR B C 1
ATOM 5127 O O . THR B 1 282 ? -59.361 -138.632 180.359 1.00 14.08 262 THR B O 1
ATOM 5131 N N . PHE B 1 283 ? -58.836 -136.715 181.389 1.00 16.43 263 PHE B N 1
ATOM 5132 C CA . PHE B 1 283 ? -57.542 -136.653 180.703 1.00 16.22 263 PHE B CA 1
ATOM 5133 C C . PHE B 1 283 ? -56.535 -137.636 181.289 1.00 15.82 263 PHE B C 1
ATOM 5134 O O . PHE B 1 283 ? -55.673 -138.132 180.567 1.00 13.97 263 PHE B O 1
ATOM 5142 N N . SER B 1 284 ? -56.640 -137.912 182.577 1.00 13.99 264 SER B N 1
ATOM 5143 C CA A SER B 1 284 ? -55.861 -138.974 183.190 0.17 16.86 264 SER B CA 1
ATOM 5144 C CA B SER B 1 284 ? -55.803 -138.966 183.136 0.83 18.17 264 SER B CA 1
ATOM 5145 C C . SER B 1 284 ? -56.217 -140.299 182.533 1.00 15.07 264 SER B C 1
ATOM 5146 O O . SER B 1 284 ? -55.363 -141.157 182.322 1.00 16.24 264 SER B O 1
ATOM 5151 N N . HIS B 1 285 ? -57.496 -140.473 182.224 1.00 14.05 265 HIS B N 1
ATOM 5152 C CA . HIS B 1 285 ? -57.889 -141.733 181.611 1.00 14.07 265 HIS B CA 1
ATOM 5153 C C . HIS B 1 285 ? -57.359 -141.830 180.200 1.00 17.50 265 HIS B C 1
ATOM 5154 O O . HIS B 1 285 ? -56.826 -142.858 179.786 1.00 14.91 265 HIS B O 1
ATOM 5161 N N . LEU B 1 286 ? -57.526 -140.748 179.457 1.00 14.05 266 LEU B N 1
ATOM 5162 C CA . LEU B 1 286 ? -56.992 -140.683 178.106 1.00 14.04 266 LEU B CA 1
ATOM 5163 C C . LEU B 1 286 ? -55.492 -140.888 178.090 1.00 14.01 266 LEU B C 1
ATOM 5164 O O . LEU B 1 286 ? -54.948 -141.480 177.156 1.00 16.45 266 LEU B O 1
ATOM 5169 N N . ALA B 1 287 ? -54.812 -140.403 179.120 1.00 13.98 267 ALA B N 1
ATOM 5170 C CA . ALA B 1 287 ? -53.378 -140.583 179.201 1.00 14.36 267 ALA B CA 1
ATOM 5171 C C . ALA B 1 287 ? -53.023 -142.080 179.317 1.00 13.95 267 ALA B C 1
ATOM 5172 O O . ALA B 1 287 ? -51.945 -142.513 178.887 1.00 14.72 267 ALA B O 1
ATOM 5174 N N . LYS B 1 288 ? -53.928 -142.870 179.895 1.00 25.47 268 LYS B N 1
ATOM 5175 C CA . LYS B 1 288 ? -53.659 -144.297 180.129 1.00 19.05 268 LYS B CA 1
ATOM 5176 C C . LYS B 1 288 ? -54.222 -145.205 179.035 1.00 15.36 268 LYS B C 1
ATOM 5177 O O . LYS B 1 288 ? -53.634 -146.232 178.699 1.00 20.82 268 LYS B O 1
ATOM 5183 N N . ASP B 1 289 ? -55.366 -144.830 178.477 1.00 21.50 269 ASP B N 1
ATOM 5184 C CA . ASP B 1 289 ? -56.063 -145.663 177.499 1.00 15.84 269 ASP B CA 1
ATOM 5185 C C . ASP B 1 289 ? -55.600 -145.255 176.110 1.00 14.08 269 ASP B C 1
ATOM 5186 O O . ASP B 1 289 ? -56.208 -144.393 175.470 1.00 15.92 269 ASP B O 1
ATOM 5191 N N . HIS B 1 290 ? -54.499 -145.838 175.650 1.00 18.63 270 HIS B N 1
ATOM 5192 C CA . HIS B 1 290 ? -53.883 -145.282 174.457 1.00 20.17 270 HIS B CA 1
ATOM 5193 C C . HIS B 1 290 ? -54.716 -145.627 173.221 1.00 14.08 270 HIS B C 1
ATOM 5194 O O . HIS B 1 290 ? -54.794 -144.827 172.312 1.00 19.14 270 HIS B O 1
ATOM 5201 N N . ALA B 1 291 ? -55.403 -146.768 173.235 1.00 15.99 271 ALA B N 1
ATOM 5202 C CA . ALA B 1 291 ? -56.304 -147.150 172.147 1.00 18.15 271 ALA B CA 1
ATOM 5203 C C . ALA B 1 291 ? -57.387 -146.111 171.976 1.00 21.36 271 ALA B C 1
ATOM 5204 O O . ALA B 1 291 ? -57.689 -145.703 170.856 1.00 14.94 271 ALA B O 1
ATOM 5206 N N . LEU B 1 292 ? -57.960 -145.666 173.092 1.00 15.22 272 LEU B N 1
ATOM 5207 C CA . LEU B 1 292 ? -58.955 -144.602 173.050 1.00 19.93 272 LEU B CA 1
ATOM 5208 C C . LEU B 1 292 ? -58.382 -143.264 172.575 1.00 14.15 272 LEU B C 1
ATOM 5209 O O . LEU B 1 292 ? -58.934 -142.603 171.694 1.00 14.16 272 LEU B O 1
ATOM 5214 N N . ARG B 1 293 ? -57.289 -142.860 173.204 1.00 14.11 273 ARG B N 1
ATOM 5215 C CA . ARG B 1 293 ? -56.608 -141.630 172.872 1.00 14.07 273 ARG B CA 1
ATOM 5216 C C . ARG B 1 293 ? -56.253 -141.587 171.381 1.00 14.07 273 ARG B C 1
ATOM 5217 O O . ARG B 1 293 ? -56.566 -140.635 170.701 1.00 14.07 273 ARG B O 1
ATOM 5225 N N . ARG B 1 294 ? -55.632 -142.641 170.884 1.00 14.08 274 ARG B N 1
ATOM 5226 C CA . ARG B 1 294 ? -55.247 -142.663 169.474 1.00 23.35 274 ARG B CA 1
ATOM 5227 C C . ARG B 1 294 ? -56.472 -142.623 168.545 1.00 20.76 274 ARG B C 1
ATOM 5228 O O . ARG B 1 294 ? -56.449 -141.972 167.476 1.00 16.68 274 ARG B O 1
ATOM 5236 N N . ALA B 1 295 ? -57.558 -143.281 168.955 1.00 14.56 275 ALA B N 1
ATOM 5237 C CA . ALA B 1 295 ? -58.745 -143.331 168.110 1.00 14.38 275 ALA B CA 1
ATOM 5238 C C . ALA B 1 295 ? -59.313 -141.926 167.910 1.00 17.45 275 ALA B C 1
ATOM 5239 O O . ALA B 1 295 ? -59.616 -141.514 166.772 1.00 21.63 275 ALA B O 1
ATOM 5241 N N . ILE B 1 296 ? -59.431 -141.177 169.009 1.00 14.42 276 ILE B N 1
ATOM 5242 C CA . ILE B 1 296 ? -59.972 -139.809 168.963 1.00 14.18 276 ILE B CA 1
ATOM 5243 C C . ILE B 1 296 ? -59.044 -138.865 168.224 1.00 17.69 276 ILE B C 1
ATOM 5244 O O . ILE B 1 296 ? -59.505 -137.966 167.498 1.00 18.10 276 ILE B O 1
ATOM 5249 N N . ALA B 1 297 ? -57.739 -139.068 168.408 1.00 17.06 277 ALA B N 1
ATOM 5250 C CA . ALA B 1 297 ? -56.718 -138.285 167.703 1.00 24.70 277 ALA B CA 1
ATOM 5251 C C . ALA B 1 297 ? -56.818 -138.484 166.193 1.00 25.41 277 ALA B C 1
ATOM 5252 O O . ALA B 1 297 ? -56.792 -137.525 165.439 1.00 26.98 277 ALA B O 1
ATOM 5254 N N . ALA B 1 298 ? -56.947 -139.736 165.765 1.00 25.47 278 ALA B N 1
ATOM 5255 C CA . ALA B 1 298 ? -57.096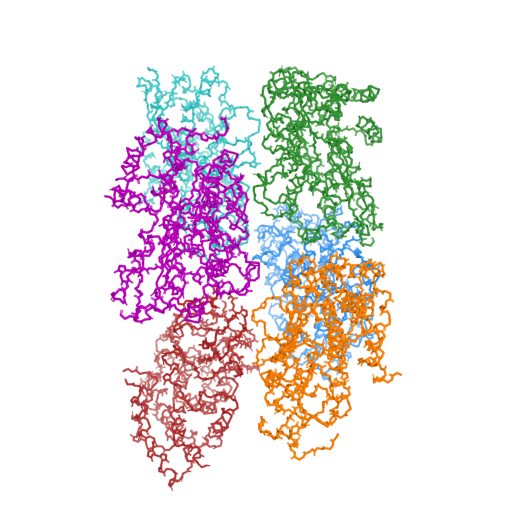 -140.057 164.350 1.00 28.97 278 ALA B CA 1
ATOM 5256 C C . ALA B 1 298 ? -58.460 -139.666 163.779 1.00 25.67 278 ALA B C 1
ATOM 5257 O O . ALA B 1 298 ? -58.610 -139.566 162.561 1.00 27.16 278 ALA B O 1
ATOM 5259 N N . ASP B 1 299 ? -59.444 -139.458 164.647 1.00 16.99 279 ASP B N 1
ATOM 5260 C CA . ASP B 1 299 ? -60.842 -139.242 164.245 1.00 20.88 279 ASP B CA 1
ATOM 5261 C C . ASP B 1 299 ? -61.645 -138.409 165.252 1.00 24.90 279 ASP B C 1
ATOM 5262 O O . ASP B 1 299 ? -62.357 -138.954 166.107 1.00 29.83 279 ASP B O 1
ATOM 5267 N N . PRO B 1 300 ? -61.566 -137.078 165.144 1.00 23.77 280 PRO B N 1
ATOM 5268 C CA . PRO B 1 300 ? -62.250 -136.260 166.151 1.00 19.85 280 PRO B CA 1
ATOM 5269 C C . PRO B 1 300 ? -63.769 -136.376 166.131 1.00 24.57 280 PRO B C 1
ATOM 5270 O O . PRO B 1 300 ? -64.395 -135.884 167.071 1.00 20.69 280 PRO B O 1
ATOM 5274 N N . SER B 1 301 ? -64.365 -137.021 165.130 1.00 26.46 281 SER B N 1
ATOM 5275 C CA . SER B 1 301 ? -65.823 -137.147 165.141 1.00 29.85 281 SER B CA 1
ATOM 5276 C C . SER B 1 301 ? -66.282 -138.053 166.292 1.00 24.50 281 SER B C 1
ATOM 5277 O O . SER B 1 301 ? -67.465 -138.104 166.617 1.00 24.32 281 SER B O 1
ATOM 5280 N N . LEU B 1 302 ? -65.336 -138.735 166.927 1.00 21.07 282 LEU B N 1
ATOM 5281 C CA . LEU B 1 302 ? -65.663 -139.648 168.016 1.00 21.49 282 LEU B CA 1
ATOM 5282 C C . LEU B 1 302 ? -65.915 -138.911 169.319 1.00 19.88 282 LEU B C 1
ATOM 5283 O O . LEU B 1 302 ? -66.355 -139.520 170.288 1.00 20.58 282 LEU B O 1
ATOM 5288 N N . ILE B 1 303 ? -65.634 -137.607 169.347 1.00 15.67 283 ILE B N 1
ATOM 5289 C CA . ILE B 1 303 ? -65.651 -136.873 170.613 1.00 16.31 283 ILE B CA 1
ATOM 5290 C C . ILE B 1 303 ? -67.038 -136.806 171.256 1.00 22.57 283 ILE B C 1
ATOM 5291 O O . ILE B 1 303 ? -67.169 -136.958 172.479 1.00 19.87 283 ILE B O 1
ATOM 5296 N N . ASP B 1 304 ? -68.070 -136.625 170.438 1.00 25.36 284 ASP B N 1
ATOM 5297 C CA . ASP B 1 304 ? -69.432 -136.474 170.939 1.00 26.56 284 ASP B CA 1
ATOM 5298 C C . ASP B 1 304 ? -69.880 -137.715 171.728 1.00 25.70 284 ASP B C 1
ATOM 5299 O O . ASP B 1 304 ? -70.459 -137.601 172.804 1.00 26.22 284 ASP B O 1
ATOM 5304 N N . ASP B 1 305 ? -69.572 -138.892 171.197 1.00 25.86 285 ASP B N 1
ATOM 5305 C CA . ASP B 1 305 ? -69.898 -140.148 171.875 1.00 23.82 285 ASP B CA 1
ATOM 5306 C C . ASP B 1 305 ? -68.934 -140.457 173.006 1.00 20.06 285 ASP B C 1
ATOM 5307 O O . ASP B 1 305 ? -69.357 -140.971 174.037 1.00 21.04 285 ASP B O 1
ATOM 5312 N N . ALA B 1 306 ? -67.649 -140.139 172.827 1.00 16.66 286 ALA B N 1
ATOM 5313 C CA . ALA B 1 306 ? -66.672 -140.280 173.909 1.00 22.39 286 ALA B CA 1
ATOM 5314 C C . ALA B 1 306 ? -67.086 -139.455 175.119 1.00 14.36 286 ALA B C 1
ATOM 5315 O O . ALA B 1 306 ? -66.984 -139.912 176.272 1.00 15.62 286 ALA B O 1
ATOM 5317 N N . LEU B 1 307 ? -67.549 -138.240 174.864 1.00 14.36 287 LEU B N 1
ATOM 5318 C CA . LEU B 1 307 ? -68.064 -137.379 175.918 1.00 15.77 287 LEU B CA 1
ATOM 5319 C C . LEU B 1 307 ? -69.129 -138.069 176.777 1.00 17.01 287 LEU B C 1
ATOM 5320 O O . LEU B 1 307 ? -69.039 -138.103 178.008 1.00 21.13 287 LEU B O 1
ATOM 5325 N N . LEU B 1 308 ? -70.139 -138.625 176.124 1.00 20.83 288 LEU B N 1
ATOM 5326 C CA . LEU B 1 308 ? -71.205 -139.319 176.835 1.00 25.77 288 LEU B CA 1
ATOM 5327 C C . LEU B 1 308 ? -70.679 -140.479 177.698 1.00 20.26 288 LEU B C 1
ATOM 5328 O O . LEU B 1 308 ? -71.174 -140.730 178.794 1.00 16.88 288 LEU B O 1
ATOM 5333 N N . GLU B 1 309 ? -69.660 -141.172 177.209 1.00 22.52 289 GLU B N 1
ATOM 5334 C CA . GLU B 1 309 ? -69.064 -142.282 177.961 1.00 14.46 289 GLU B CA 1
ATOM 5335 C C . GLU B 1 309 ? -68.220 -141.758 179.119 1.00 14.41 289 GLU B C 1
ATOM 5336 O O . GLU B 1 309 ? -68.161 -142.377 180.182 1.00 14.63 289 GLU B O 1
ATOM 5342 N N . PHE B 1 310 ? -67.574 -140.608 178.936 1.00 20.17 290 PHE B N 1
ATOM 5343 C CA . PHE B 1 310 ? -66.815 -140.008 180.036 1.00 21.66 290 PHE B CA 1
ATOM 5344 C C . PHE B 1 310 ? -67.738 -139.670 181.210 1.00 20.02 290 PHE B C 1
ATOM 5345 O O . PHE B 1 310 ? -67.392 -139.954 182.348 1.00 14.35 290 PHE B O 1
ATOM 5353 N N . PHE B 1 311 ? -68.904 -139.089 180.943 1.00 14.39 291 PHE B N 1
ATOM 5354 C CA . PHE B 1 311 ? -69.804 -138.723 182.036 1.00 21.09 291 PHE B CA 1
ATOM 5355 C C . PHE B 1 311 ? -70.461 -139.944 182.672 1.00 23.16 291 PHE B C 1
ATOM 5356 O O . PHE B 1 311 ? -70.801 -139.917 183.860 1.00 27.51 291 PHE B O 1
ATOM 5364 N N . ARG B 1 312 ? -70.623 -141.024 181.905 1.00 18.69 292 ARG B N 1
ATOM 5365 C CA . ARG B 1 312 ? -71.102 -142.275 182.503 1.00 23.07 292 ARG B CA 1
ATOM 5366 C C . ARG B 1 312 ? -70.038 -142.917 183.392 1.00 20.03 292 ARG B C 1
ATOM 5367 O O . ARG B 1 312 ? -70.310 -143.327 184.521 1.00 22.33 292 ARG B O 1
ATOM 5375 N N . ARG B 1 313 ? -68.811 -142.964 182.888 1.00 15.83 293 ARG B N 1
ATOM 5376 C CA . ARG B 1 313 ? -67.752 -143.766 183.485 1.00 15.70 293 ARG B CA 1
ATOM 5377 C C . ARG B 1 313 ? -67.178 -143.124 184.742 1.00 21.08 293 ARG B C 1
ATOM 5378 O O . ARG B 1 313 ? -66.699 -143.821 185.630 1.00 17.97 293 ARG B O 1
ATOM 5386 N N . PHE B 1 314 ? -67.252 -141.797 184.845 1.00 19.33 294 PHE B N 1
ATOM 5387 C CA . PHE B 1 314 ? -66.617 -141.118 185.973 1.00 14.34 294 PHE B CA 1
ATOM 5388 C C . PHE B 1 314 ? -67.533 -140.223 186.828 1.00 25.38 294 PHE B C 1
ATOM 5389 O O . PHE B 1 314 ? -67.277 -139.025 186.949 1.00 20.93 294 PHE B O 1
ATOM 5397 N N . PRO B 1 315 ? -68.569 -140.806 187.465 1.00 22.38 295 PRO B N 1
ATOM 5398 C CA . PRO B 1 315 ? -69.394 -139.991 188.373 1.00 24.26 295 PRO B CA 1
ATOM 5399 C C . PRO B 1 315 ? -68.536 -139.464 189.524 1.00 28.09 295 PRO B C 1
ATOM 5400 O O . PRO B 1 315 ? -67.649 -140.198 189.967 1.00 14.97 295 PRO B O 1
ATOM 5404 N N . VAL B 1 316 ? -68.739 -138.232 189.999 1.00 14.39 296 VAL B N 1
ATOM 5405 C CA . VAL B 1 316 ? -67.787 -137.770 191.011 1.00 14.35 296 VAL B CA 1
ATOM 5406 C C . VAL B 1 316 ? -68.474 -137.292 192.300 1.00 14.38 296 VAL B C 1
ATOM 5407 O O . VAL B 1 316 ? -67.852 -137.291 193.372 1.00 17.16 296 VAL B O 1
ATOM 5411 N N . VAL B 1 317 ? -69.740 -136.903 192.186 1.00 14.42 297 VAL B N 1
ATOM 5412 C CA . VAL B 1 317 ? -70.443 -136.232 193.296 1.00 15.74 297 VAL B CA 1
ATOM 5413 C C . VAL B 1 317 ? -71.099 -137.200 194.295 1.00 16.88 297 VAL B C 1
ATOM 5414 O O . VAL B 1 317 ? -71.723 -138.188 193.898 1.00 21.59 297 VAL B O 1
ATOM 5418 N N . SER B 1 318 ? -70.952 -136.908 195.588 1.00 24.60 298 SER B N 1
ATOM 5419 C CA . SER B 1 318 ? -71.673 -137.630 196.643 1.00 28.09 298 SER B CA 1
ATOM 5420 C C . SER B 1 318 ? -72.517 -136.687 197.496 1.00 30.23 298 SER B C 1
ATOM 5421 O O . SER B 1 318 ? -72.029 -136.109 198.471 1.00 37.15 298 SER B O 1
ATOM 5424 N N . SER B 1 319 ? -73.782 -136.533 197.124 1.00 22.89 299 SER B N 1
ATOM 5425 C CA A SER B 1 319 ? -74.717 -135.697 197.876 0.73 21.68 299 SER B CA 1
ATOM 5426 C CA B SER B 1 319 ? -74.706 -135.699 197.889 0.27 22.08 299 SER B CA 1
ATOM 5427 C C . SER B 1 319 ? -75.381 -136.538 198.971 1.00 28.14 299 SER B C 1
ATOM 5428 O O . SER B 1 319 ? -75.338 -137.761 198.928 1.00 23.89 299 SER B O 1
ATOM 5433 N N . ALA B 1 320 ? -75.996 -135.884 199.952 1.00 25.25 300 ALA B N 1
ATOM 5434 C CA . ALA B 1 320 ? -76.768 -136.618 200.948 1.00 26.48 300 ALA B CA 1
ATOM 5435 C C . ALA B 1 320 ? -78.136 -135.976 201.116 1.00 28.82 300 ALA B C 1
ATOM 5436 O O . ALA B 1 320 ? -78.474 -135.016 200.417 1.00 25.38 300 ALA B O 1
ATOM 5438 N N . ARG B 1 321 ? -78.928 -136.538 202.030 1.00 26.91 301 ARG B N 1
ATOM 5439 C CA . ARG B 1 321 ? -80.271 -136.047 202.332 1.00 24.45 301 ARG B CA 1
ATOM 5440 C C . ARG B 1 321 ? -80.545 -136.203 203.827 1.00 19.91 301 ARG B C 1
ATOM 5441 O O . ARG B 1 321 ? -80.004 -137.105 204.470 1.00 21.04 301 ARG B O 1
ATOM 5449 N N . GLU B 1 322 ? -81.383 -135.324 204.367 1.00 24.84 302 GLU B N 1
ATOM 5450 C CA . GLU B 1 322 ? -81.778 -135.388 205.771 1.00 20.25 302 GLU B CA 1
ATOM 5451 C C . GLU B 1 322 ? -83.176 -135.979 205.943 1.00 21.76 302 GLU B C 1
ATOM 5452 O O . GLU B 1 322 ? -84.110 -135.630 205.233 1.00 23.09 302 GLU B O 1
ATOM 5458 N N . VAL B 1 323 ? -83.309 -136.882 206.902 1.00 30.20 303 VAL B N 1
ATOM 5459 C CA . VAL B 1 323 ? -84.594 -137.478 207.228 1.00 29.90 303 VAL B CA 1
ATOM 5460 C C . VAL B 1 323 ? -85.402 -136.503 208.081 1.00 36.23 303 VAL B C 1
ATOM 5461 O O . VAL B 1 323 ? -84.936 -136.071 209.130 1.00 37.17 303 VAL B O 1
ATOM 5465 N N . LEU B 1 324 ? -86.599 -136.142 207.632 1.00 36.15 304 LEU B N 1
ATOM 5466 C CA . LEU B 1 324 ? -87.379 -135.146 208.361 1.00 33.18 304 LEU B CA 1
ATOM 5467 C C . LEU B 1 324 ? -88.219 -135.774 209.480 0.50 28.47 304 LEU B C 1
ATOM 5468 O O . LEU B 1 324 ? -88.397 -135.173 210.539 0.50 27.36 304 LEU B O 1
ATOM 5473 N N . ARG B 1 325 ? -88.720 -136.983 209.247 0.50 30.09 305 ARG B N 1
ATOM 5474 C CA . ARG B 1 325 ? -89.538 -137.679 210.239 1.00 34.56 305 ARG B CA 1
ATOM 5475 C C . ARG B 1 325 ? -89.254 -139.180 210.234 1.00 41.68 305 ARG B C 1
ATOM 5476 O O . ARG B 1 325 ? -88.770 -139.724 209.237 1.00 42.12 305 ARG B O 1
ATOM 5478 N N . ASP B 1 326 ? -89.556 -139.838 211.351 1.00 34.82 306 ASP B N 1
ATOM 5479 C CA . ASP B 1 326 ? -89.303 -141.266 211.512 1.00 40.87 306 ASP B CA 1
ATOM 5480 C C . ASP B 1 326 ? -89.916 -142.094 210.393 1.00 40.86 306 ASP B C 1
ATOM 5481 O O . ASP B 1 326 ? -91.093 -141.940 210.071 1.00 43.92 306 ASP B O 1
ATOM 5486 N N . GLN B 1 327 ? -89.115 -142.983 209.817 1.00 40.07 307 GLN B N 1
ATOM 5487 C CA . GLN B 1 327 ? -89.573 -143.813 208.711 1.00 42.89 307 GLN B CA 1
ATOM 5488 C C . GLN B 1 327 ? -88.870 -145.162 208.705 1.00 32.35 307 GLN B C 1
ATOM 5489 O O . GLN B 1 327 ? -87.665 -145.245 208.945 1.00 29.32 307 GLN B O 1
ATOM 5491 N N . GLU B 1 328 ? -89.634 -146.215 208.445 1.00 31.82 308 GLU B N 1
ATOM 5492 C CA . GLU B 1 328 ? -89.047 -147.509 208.179 1.00 47.21 308 GLU B CA 1
ATOM 5493 C C . GLU B 1 328 ? -88.561 -147.481 206.744 1.00 51.82 308 GLU B C 1
ATOM 5494 O O . GLU B 1 328 ? -89.273 -147.045 205.835 1.00 51.98 308 GLU B O 1
ATOM 5500 N N . PHE B 1 329 ? -87.336 -147.935 206.550 1.00 47.85 309 PHE B N 1
ATOM 5501 C CA . PHE B 1 329 ? -86.722 -147.903 205.241 1.00 40.93 309 PHE B CA 1
ATOM 5502 C C . PHE B 1 329 ? -85.699 -149.017 205.201 1.00 32.86 309 PHE B C 1
ATOM 5503 O O . PHE B 1 329 ? -84.882 -149.135 206.114 1.00 25.68 309 PHE B O 1
ATOM 5511 N N . GLU B 1 330 ? -85.782 -149.850 204.169 1.00 39.53 310 GLU B N 1
ATOM 5512 C CA . GLU B 1 330 ? -84.797 -150.893 203.928 1.00 45.59 310 GLU B CA 1
ATOM 5513 C C . GLU B 1 330 ? -84.606 -151.798 205.139 1.00 49.35 310 GLU B C 1
ATOM 5514 O O . GLU B 1 330 ? -83.480 -152.155 205.486 1.00 53.45 310 GLU B O 1
ATOM 5520 N N . GLY B 1 331 ? -85.714 -152.154 205.781 1.00 47.72 311 GLY B N 1
ATOM 5521 C CA . GLY B 1 331 ? -85.681 -153.007 206.955 1.00 41.12 311 GLY B CA 1
ATOM 5522 C C . GLY B 1 331 ? -85.002 -152.376 208.153 1.00 39.35 311 GLY B C 1
ATOM 5523 O O . GLY B 1 331 ? -84.458 -153.073 209.008 1.00 46.59 311 GLY B O 1
ATOM 5524 N N . VAL B 1 332 ? -85.031 -151.051 208.222 1.00 35.36 312 VAL B N 1
ATOM 5525 C CA . VAL B 1 332 ? -84.455 -150.332 209.353 1.00 37.21 312 VAL B CA 1
ATOM 5526 C C . VAL B 1 332 ? -85.341 -149.145 209.720 1.00 37.32 312 VAL B C 1
ATOM 5527 O O . VAL B 1 332 ? -86.252 -148.795 208.974 1.00 36.03 312 VAL B O 1
ATOM 5529 N N . LEU B 1 333 ? -85.091 -148.538 210.875 1.00 44.80 313 LEU B N 1
ATOM 5530 C CA . LEU B 1 333 ? -85.847 -147.356 211.278 1.00 42.43 313 LEU B CA 1
ATOM 5531 C C . LEU B 1 333 ? -84.964 -146.120 211.208 1.00 40.67 313 LEU B C 1
ATOM 5532 O O . LEU B 1 333 ? -83.989 -145.992 211.957 1.00 40.29 313 LEU B O 1
ATOM 5537 N N . LEU B 1 334 ? -85.315 -145.211 210.304 1.00 38.02 314 LEU B N 1
ATOM 5538 C CA . LEU B 1 334 ? -84.602 -143.950 210.169 1.00 36.11 314 LEU B CA 1
ATOM 5539 C C . LEU B 1 334 ? -85.260 -142.900 211.048 1.00 41.48 314 LEU B C 1
ATOM 5540 O O . LEU B 1 334 ? -86.432 -142.573 210.863 1.00 48.74 314 LEU B O 1
ATOM 5545 N N . LYS B 1 335 ? -84.503 -142.381 212.007 1.00 38.63 315 LYS B N 1
ATOM 5546 C CA . LYS B 1 335 ? -85.017 -141.372 212.925 1.00 38.78 315 LYS B CA 1
ATOM 5547 C C . LYS B 1 335 ? -85.020 -140.006 212.245 1.00 36.01 315 LYS B C 1
ATOM 5548 O O . LYS B 1 335 ? -84.204 -139.750 211.361 1.00 34.54 315 LYS B O 1
ATOM 5554 N N . ALA B 1 336 ? -85.951 -139.144 212.634 1.00 34.63 316 ALA B N 1
ATOM 5555 C CA . ALA B 1 336 ? -85.951 -137.762 212.169 1.00 37.37 316 ALA B CA 1
ATOM 5556 C C . ALA B 1 336 ? -84.592 -137.115 212.433 1.00 38.22 316 ALA B C 1
ATOM 5557 O O . ALA B 1 336 ? -84.049 -137.234 213.529 1.00 34.99 316 ALA B O 1
ATOM 5559 N N . GLY B 1 337 ? -84.042 -136.453 211.417 1.00 39.32 317 GLY B N 1
ATOM 5560 C CA . GLY B 1 337 ? -82.747 -135.802 211.533 1.00 33.98 317 GLY B CA 1
ATOM 5561 C C . GLY B 1 337 ? -81.565 -136.713 211.249 1.00 32.11 317 GLY B C 1
ATOM 5562 O O . GLY B 1 337 ? -80.415 -136.302 211.404 1.00 31.60 317 GLY B O 1
ATOM 5563 N N . ASP B 1 338 ? -81.835 -137.957 210.858 1.00 35.28 318 ASP B N 1
ATOM 5564 C CA . ASP B 1 338 ? -80.772 -138.846 210.392 1.00 33.09 318 ASP B CA 1
ATOM 5565 C C . ASP B 1 338 ? -80.295 -138.405 209.003 1.00 27.81 318 ASP B C 1
ATOM 5566 O O . ASP B 1 338 ? -81.048 -137.810 208.235 1.00 29.15 318 ASP B O 1
ATOM 5571 N N . MET B 1 339 ? -79.046 -138.706 208.682 1.00 27.75 319 MET B N 1
ATOM 5572 C CA . MET B 1 339 ? -78.501 -138.336 207.381 1.00 29.88 319 MET B CA 1
ATOM 5573 C C . MET B 1 339 ? -78.296 -139.564 206.503 1.00 28.17 319 MET B C 1
ATOM 5574 O O . MET B 1 339 ? -77.818 -140.603 206.967 1.00 27.68 319 MET B O 1
ATOM 5579 N N . VAL B 1 340 ? -78.660 -139.446 205.229 1.00 26.89 320 VAL B N 1
ATOM 5580 C CA . VAL B 1 340 ? -78.441 -140.541 204.293 1.00 19.27 320 VAL B CA 1
ATOM 5581 C C . VAL B 1 340 ? -77.640 -140.081 203.084 1.00 20.76 320 VAL B C 1
ATOM 5582 O O . VAL B 1 340 ? -78.148 -139.307 202.276 1.00 23.15 320 VAL B O 1
ATOM 5586 N N . MET B 1 341 ? -76.411 -140.575 202.959 1.00 20.62 321 MET B N 1
ATOM 5587 C CA . MET B 1 341 ? -75.592 -140.309 201.769 1.00 14.77 321 MET B CA 1
ATOM 5588 C C . MET B 1 341 ? -76.054 -141.183 200.616 1.00 18.65 321 MET B C 1
ATOM 5589 O O . MET B 1 341 ? -76.314 -142.369 200.792 1.00 20.31 321 MET B O 1
ATOM 5594 N N . ALA B 1 342 ? -76.138 -140.589 199.422 1.00 25.13 322 ALA B N 1
ATOM 5595 C CA . ALA B 1 342 ? -76.618 -141.291 198.240 1.00 20.28 322 ALA B CA 1
ATOM 5596 C C . ALA B 1 342 ? -75.750 -140.945 197.042 1.00 16.20 322 ALA B C 1
ATOM 5597 O O . ALA B 1 342 ? -76.128 -140.093 196.246 1.00 17.84 322 ALA B O 1
ATOM 5599 N N . PRO B 1 343 ? -74.581 -141.586 196.940 1.00 14.99 323 PRO B N 1
ATOM 5600 C CA . PRO B 1 343 ? -73.633 -141.093 195.938 1.00 24.73 323 PRO B CA 1
ATOM 5601 C C . PRO B 1 343 ? -74.025 -141.396 194.490 1.00 24.60 323 PRO B C 1
ATOM 5602 O O . PRO B 1 343 ? -74.535 -142.468 194.138 1.00 18.94 323 PRO B O 1
ATOM 5606 N N . THR B 1 344 ? -73.766 -140.424 193.626 1.00 26.54 324 THR B N 1
ATOM 5607 C CA . THR B 1 344 ? -73.918 -140.677 192.208 1.00 22.55 324 THR B CA 1
ATOM 5608 C C . THR B 1 344 ? -73.016 -141.837 191.818 1.00 14.60 324 THR B C 1
ATOM 5609 O O . THR B 1 344 ? -73.336 -142.567 190.896 1.00 23.96 324 THR B O 1
ATOM 5613 N N . VAL B 1 345 ? -71.926 -142.030 192.555 1.00 16.52 325 VAL B N 1
ATOM 5614 C CA . VAL B 1 345 ? -70.935 -143.065 192.235 1.00 14.54 325 VAL B CA 1
ATOM 5615 C C . VAL B 1 345 ? -71.559 -144.452 192.142 1.00 29.35 325 VAL B C 1
ATOM 5616 O O . VAL B 1 345 ? -71.297 -145.219 191.212 1.00 27.60 325 VAL B O 1
ATOM 5620 N N . VAL B 1 346 ? -72.430 -144.739 193.094 1.00 24.66 326 VAL B N 1
ATOM 5621 C CA . VAL B 1 346 ? -72.979 -146.068 193.272 1.00 31.10 326 VAL B CA 1
ATOM 5622 C C . VAL B 1 346 ? -73.970 -146.418 192.172 1.00 20.82 326 VAL B C 1
ATOM 5623 O O . VAL B 1 346 ? -74.170 -147.587 191.843 1.00 28.01 326 VAL B O 1
ATOM 5627 N N . VAL B 1 347 ? -74.563 -145.400 191.563 1.00 16.30 327 VAL B N 1
ATOM 5628 C CA . VAL B 1 347 ? -75.533 -145.647 190.503 1.00 22.07 327 VAL B CA 1
ATOM 5629 C C . VAL B 1 347 ? -74.889 -146.315 189.275 1.00 28.43 327 VAL B C 1
ATOM 5630 O O . VAL B 1 347 ? -75.161 -147.491 189.001 1.00 29.76 327 VAL B O 1
ATOM 5634 N N . ALA B 1 348 ? -74.011 -145.611 188.565 1.00 25.74 328 ALA B N 1
ATOM 5635 C CA . ALA B 1 348 ? -73.463 -146.164 187.329 1.00 23.98 328 ALA B CA 1
ATOM 5636 C C . ALA B 1 348 ? -72.485 -147.306 187.572 1.00 18.23 328 ALA B C 1
ATOM 5637 O O . ALA B 1 348 ? -72.202 -148.077 186.657 1.00 27.45 328 ALA B O 1
ATOM 5639 N N . MET B 1 349 ? -71.949 -147.415 188.783 1.00 21.42 329 MET B N 1
ATOM 5640 C CA . MET B 1 349 ? -70.963 -148.461 189.035 1.00 23.12 329 MET B CA 1
ATOM 5641 C C . MET B 1 349 ? -71.609 -149.763 189.506 1.00 24.91 329 MET B C 1
ATOM 5642 O O . MET B 1 349 ? -70.908 -150.728 189.794 1.00 29.53 329 MET B O 1
ATOM 5647 N N . ASP B 1 350 ? -72.940 -149.792 189.561 1.00 30.99 330 ASP B N 1
ATOM 5648 C CA . ASP B 1 350 ? -73.675 -150.977 190.018 1.00 35.30 330 ASP B CA 1
ATOM 5649 C C . ASP B 1 350 ? -73.725 -152.039 188.916 1.00 32.59 330 ASP B C 1
ATOM 5650 O O . ASP B 1 350 ? -74.358 -151.837 187.875 1.00 32.77 330 ASP B O 1
ATOM 5655 N N . ASP B 1 351 ? -73.058 -153.168 189.159 1.00 33.10 331 ASP B N 1
ATOM 5656 C CA . ASP B 1 351 ? -73.005 -154.276 188.204 1.00 36.37 331 ASP B CA 1
ATOM 5657 C C . ASP B 1 351 ? -74.316 -155.053 188.108 1.00 42.16 331 ASP B C 1
ATOM 5658 O O . ASP B 1 351 ? -74.477 -155.895 187.226 1.00 44.19 331 ASP B O 1
ATOM 5660 N N . ALA B 1 352 ? -75.247 -154.782 189.017 1.00 48.69 332 ALA B N 1
ATOM 5661 C CA . ALA B 1 352 ? -76.542 -155.459 188.997 1.00 51.13 332 ALA B CA 1
ATOM 5662 C C . ALA B 1 352 ? -77.517 -154.737 188.078 1.00 42.72 332 ALA B C 1
ATOM 5663 O O . ALA B 1 352 ? -78.589 -155.253 187.759 1.00 38.83 332 ALA B O 1
ATOM 5665 N N . ARG B 1 353 ? -77.137 -153.538 187.653 1.00 41.74 333 ARG B N 1
ATOM 5666 C CA . ARG B 1 353 ? -77.986 -152.742 186.776 1.00 40.38 333 ARG B CA 1
ATOM 5667 C C . ARG B 1 353 ? -77.223 -152.190 185.572 1.00 44.04 333 ARG B C 1
ATOM 5668 O O . ARG B 1 353 ? -77.803 -151.518 184.724 1.00 41.88 333 ARG B O 1
ATOM 5670 N N . ASN B 1 354 ? -75.926 -152.478 185.490 1.00 47.22 334 ASN B N 1
ATOM 5671 C CA . ASN B 1 354 ? -75.114 -151.979 184.382 1.00 46.54 334 ASN B CA 1
ATOM 5672 C C . ASN B 1 354 ? -74.007 -152.955 183.980 1.00 43.62 334 ASN B C 1
ATOM 5673 O O . ASN B 1 354 ? -73.390 -153.595 184.833 1.00 49.62 334 ASN B O 1
ATOM 5678 N N . GLU B 1 355 ? -73.754 -153.043 182.675 1.00 38.72 335 GLU B N 1
ATOM 5679 C CA . GLU B 1 355 ? -72.832 -154.035 182.108 1.00 39.22 335 GLU B CA 1
ATOM 5680 C C . GLU B 1 355 ? -71.380 -153.566 182.019 1.00 34.84 335 GLU B C 1
ATOM 5681 O O . GLU B 1 355 ? -71.080 -152.593 181.320 1.00 34.95 335 GLU B O 1
ATOM 5683 N N . ASP B 1 356 ? -70.492 -154.291 182.700 1.00 25.20 336 ASP B N 1
ATOM 5684 C CA . ASP B 1 356 ? -69.073 -153.955 182.775 1.00 33.31 336 ASP B CA 1
ATOM 5685 C C . ASP B 1 356 ? -68.874 -152.445 182.899 1.00 35.02 336 ASP B C 1
ATOM 5686 O O . ASP B 1 356 ? -68.353 -151.802 181.987 1.00 27.86 336 ASP B O 1
ATOM 5688 N N . PRO B 1 357 ? -69.311 -151.866 184.025 1.00 32.35 337 PRO B N 1
ATOM 5689 C CA . PRO B 1 357 ? -69.379 -150.401 184.046 1.00 30.79 337 PRO B CA 1
ATOM 5690 C C . PRO B 1 357 ? -68.019 -149.714 184.077 1.00 23.48 337 PRO B C 1
ATOM 5691 O O . PRO B 1 357 ? -67.950 -148.539 183.704 1.00 18.91 337 PRO B O 1
ATOM 5695 N N . LEU B 1 358 ? -66.970 -150.415 184.506 1.00 19.54 338 LEU B N 1
ATOM 5696 C CA . LEU B 1 358 ? -65.625 -149.839 184.526 1.00 22.92 338 LEU B CA 1
ATOM 5697 C C . LEU B 1 358 ? -65.007 -149.767 183.141 1.00 20.98 338 LEU B C 1
ATOM 5698 O O . LEU B 1 358 ? -64.010 -149.073 182.926 1.00 20.04 338 LEU B O 1
ATOM 5703 N N . GLU B 1 359 ? -65.579 -150.511 182.209 1.00 17.66 339 GLU B N 1
ATOM 5704 C CA . GLU B 1 359 ? -65.054 -150.548 180.855 1.00 29.52 339 GLU B CA 1
ATOM 5705 C C . GLU B 1 359 ? -65.344 -149.229 180.168 1.00 27.14 339 GLU B C 1
ATOM 5706 O O . GLU B 1 359 ? -66.478 -148.750 180.207 1.00 24.32 339 GLU B O 1
ATOM 5712 N N . PHE B 1 360 ? -64.339 -148.636 179.537 1.00 21.68 340 PHE B N 1
ATOM 5713 C CA . PHE B 1 360 ? -64.630 -147.466 178.717 1.00 22.40 340 PHE B CA 1
ATOM 5714 C C . PHE B 1 360 ? -64.893 -147.948 177.310 1.00 18.92 340 PHE B C 1
ATOM 5715 O O . PHE B 1 360 ? -64.007 -148.503 176.653 1.00 19.23 340 PHE B O 1
ATOM 5723 N N . ARG B 1 361 ? -66.113 -147.722 176.846 1.00 16.54 341 ARG B N 1
ATOM 5724 C CA . ARG B 1 361 ? -66.548 -148.264 175.568 1.00 24.47 341 ARG B CA 1
ATOM 5725 C C . ARG B 1 361 ? -67.263 -147.215 174.721 1.00 23.14 341 ARG B C 1
ATOM 5726 O O . ARG B 1 361 ? -68.271 -146.655 175.136 1.00 26.52 341 ARG B O 1
ATOM 5734 N N . LEU B 1 362 ? -66.741 -146.941 173.530 1.00 16.53 342 LEU B N 1
ATOM 5735 C CA . LEU B 1 362 ? -67.465 -146.104 172.579 1.00 16.41 342 LEU B CA 1
ATOM 5736 C C . LEU B 1 362 ? -68.673 -146.851 172.023 1.00 25.15 342 LEU B C 1
ATOM 5737 O O . LEU B 1 362 ? -69.676 -146.248 171.648 1.00 28.48 342 LEU B O 1
ATOM 5742 N N . GLY B 1 363 ? -68.588 -148.172 171.964 0.50 22.31 343 GLY B N 1
ATOM 5743 C CA . GLY B 1 363 ? -69.665 -148.939 171.362 0.50 37.23 343 GLY B CA 1
ATOM 5744 C C . GLY B 1 363 ? -70.854 -149.211 172.273 0.50 39.15 343 GLY B C 1
ATOM 5745 O O . GLY B 1 363 ? -71.394 -150.318 172.265 0.50 37.95 343 GLY B O 1
ATOM 5746 N N . ARG B 1 364 ? -71.287 -148.209 173.037 1.00 34.35 344 ARG B N 1
ATOM 5747 C CA . ARG B 1 364 ? -72.289 -148.457 174.072 1.00 36.11 344 ARG B CA 1
ATOM 5748 C C . ARG B 1 364 ? -73.713 -148.053 173.700 1.00 33.35 344 ARG B C 1
ATOM 5749 O O . ARG B 1 364 ? -73.964 -146.943 173.229 1.00 30.31 344 ARG B O 1
ATOM 5757 N N . LYS B 1 365 ? -74.638 -148.980 173.923 1.00 31.94 345 LYS B N 1
ATOM 5758 C CA . LYS B 1 365 ? -76.065 -148.707 173.836 1.00 39.51 345 LYS B CA 1
ATOM 5759 C C . LYS B 1 365 ? -76.653 -148.595 175.248 1.00 46.55 345 LYS B C 1
ATOM 5760 O O . LYS B 1 365 ? -76.189 -149.265 176.168 1.00 45.47 345 LYS B O 1
ATOM 5762 N N . ALA B 1 366 ? -77.660 -147.742 175.415 1.00 56.11 346 ALA B N 1
ATOM 5763 C CA . ALA B 1 366 ? -78.345 -147.573 176.702 1.00 66.47 346 ALA B CA 1
ATOM 5764 C C . ALA B 1 366 ? -77.404 -147.203 177.848 1.00 68.47 346 ALA B C 1
ATOM 5765 O O . ALA B 1 366 ? -77.251 -147.964 178.806 1.00 73.32 346 ALA B O 1
ATOM 5767 N N . ARG B 1 367 ? -76.766 -146.041 177.744 1.00 61.96 347 ARG B N 1
ATOM 5768 C CA . ARG B 1 367 ? -75.953 -145.521 178.839 1.00 50.01 347 ARG B CA 1
ATOM 5769 C C . ARG B 1 367 ? -76.873 -144.970 179.920 1.00 48.79 347 ARG B C 1
ATOM 5770 O O . ARG B 1 367 ? -77.626 -144.027 179.682 1.00 51.16 347 ARG B O 1
ATOM 5778 N N . GLN B 1 368 ? -76.832 -145.575 181.101 1.00 45.34 348 GLN B N 1
ATOM 5779 C CA . GLN B 1 368 ? -77.642 -145.103 182.221 1.00 44.71 348 GLN B CA 1
ATOM 5780 C C . GLN B 1 368 ? -76.735 -144.673 183.353 1.00 39.25 348 GLN B C 1
ATOM 5781 O O . GLN B 1 368 ? -75.807 -145.395 183.711 1.00 49.57 348 GLN B O 1
ATOM 5783 N N . HIS B 1 369 ? -76.999 -143.488 183.901 1.00 33.84 349 HIS B N 1
ATOM 5784 C CA . HIS B 1 369 ? -76.171 -142.928 184.964 1.00 30.35 349 HIS B CA 1
ATOM 5785 C C . HIS B 1 369 ? -76.863 -141.720 185.588 1.00 25.51 349 HIS B C 1
ATOM 5786 O O . HIS B 1 369 ? -77.694 -141.086 184.958 1.00 26.78 349 HIS B O 1
ATOM 5793 N N A SER B 1 370 ? -76.511 -141.404 186.827 0.41 25.25 350 SER B N 1
ATOM 5794 N N B SER B 1 370 ? -76.512 -141.412 186.832 0.59 25.29 350 SER B N 1
ATOM 5795 C CA A SER B 1 370 ? -77.041 -140.211 187.475 0.41 25.04 350 SER B CA 1
ATOM 5796 C CA B SER B 1 370 ? -77.036 -140.222 187.496 0.59 25.44 350 SER B CA 1
ATOM 5797 C C A SER B 1 370 ? -75.904 -139.280 187.871 0.41 23.60 350 SER B C 1
ATOM 5798 C C B SER B 1 370 ? -75.901 -139.277 187.875 0.59 23.68 350 SER B C 1
ATOM 5799 O O A SER B 1 370 ? -75.895 -138.729 188.970 0.41 23.59 350 SER B O 1
ATOM 5800 O O B SER B 1 370 ? -75.890 -138.711 188.965 0.59 23.57 350 SER B O 1
ATOM 5805 N N . THR B 1 371 ? -74.939 -139.111 186.975 1.00 21.10 351 THR B N 1
ATOM 5806 C CA . THR B 1 371 ? -73.785 -138.257 187.264 1.00 18.69 351 THR B CA 1
ATOM 5807 C C . THR B 1 371 ? -74.221 -136.836 187.624 1.00 18.54 351 THR B C 1
ATOM 5808 O O . THR B 1 371 ? -73.573 -136.156 188.425 1.00 17.42 351 THR B O 1
ATOM 5812 N N . PHE B 1 372 ? -75.352 -136.420 187.070 1.00 18.33 352 PHE B N 1
ATOM 5813 C CA . PHE B 1 372 ? -75.890 -135.095 187.345 1.00 21.76 352 PHE B CA 1
ATOM 5814 C C . PHE B 1 372 ? -77.070 -135.147 188.327 1.00 22.20 352 PHE B C 1
ATOM 5815 O O . PHE B 1 372 ? -77.794 -134.162 188.498 1.00 17.46 352 PHE B O 1
ATOM 5823 N N . GLY B 1 373 ? -77.237 -136.296 188.979 1.00 19.66 353 GLY B N 1
ATOM 5824 C CA . GLY B 1 373 ? -78.230 -136.445 190.029 1.00 17.18 353 GLY B CA 1
ATOM 5825 C C . GLY B 1 373 ? -79.572 -136.865 189.481 1.00 21.65 353 GLY B C 1
ATOM 5826 O O . GLY B 1 373 ? -79.698 -137.196 188.306 1.00 19.20 353 GLY B O 1
ATOM 5827 N N . LYS B 1 374 ? -80.587 -136.837 190.336 1.00 23.54 354 LYS B N 1
ATOM 5828 C CA . LYS B 1 374 ? -81.934 -137.192 189.931 1.00 18.86 354 LYS B CA 1
ATOM 5829 C C . LYS B 1 374 ? -82.932 -136.435 190.804 1.00 19.86 354 LYS B C 1
ATOM 5830 O O . LYS B 1 374 ? -82.643 -136.129 191.959 1.00 24.79 354 LYS B O 1
ATOM 5836 N N . GLY B 1 375 ? -84.094 -136.118 190.247 1.00 28.52 355 GLY B N 1
ATOM 5837 C CA . GLY B 1 375 ? -85.111 -135.394 190.986 1.00 30.34 355 GLY B CA 1
ATOM 5838 C C . GLY B 1 375 ? -85.073 -133.898 190.742 1.00 29.64 355 GLY B C 1
ATOM 5839 O O . GLY B 1 375 ? -84.528 -133.429 189.731 1.00 25.67 355 GLY B O 1
ATOM 5840 N N . SER B 1 376 ? -85.654 -133.146 191.678 1.00 22.28 356 SER B N 1
ATOM 5841 C CA . SER B 1 376 ? -85.825 -131.708 191.520 1.00 26.16 356 SER B CA 1
ATOM 5842 C C . SER B 1 376 ? -84.477 -130.986 191.433 1.00 24.73 356 SER B C 1
ATOM 5843 O O . SER B 1 376 ? -84.384 -129.918 190.834 1.00 23.60 356 SER B O 1
ATOM 5846 N N . HIS B 1 377 ? -83.428 -131.596 191.984 1.00 18.92 357 HIS B N 1
ATOM 5847 C CA . HIS B 1 377 ? -82.136 -130.909 192.081 1.00 22.85 357 HIS B CA 1
ATOM 5848 C C . HIS B 1 377 ? -81.140 -131.380 191.025 1.00 20.33 357 HIS B C 1
ATOM 5849 O O . HIS B 1 377 ? -79.926 -131.221 191.189 1.00 19.91 357 HIS B O 1
ATOM 5856 N N . THR B 1 378 ? -81.673 -131.932 189.943 1.00 19.11 358 THR B N 1
ATOM 5857 C CA . THR B 1 378 ? -80.854 -132.322 188.791 1.00 25.44 358 THR B CA 1
ATOM 5858 C C . THR B 1 378 ? -80.023 -131.140 188.325 1.00 23.65 358 THR B C 1
ATOM 5859 O O . THR B 1 378 ? -80.512 -130.009 188.211 1.00 16.56 358 THR B O 1
ATOM 5863 N N . CYS B 1 379 ? -78.741 -131.400 188.089 1.00 21.85 359 CYS B N 1
ATOM 5864 C CA . CYS B 1 379 ? -77.811 -130.331 187.751 1.00 21.72 359 CYS B CA 1
ATOM 5865 C C . CYS B 1 379 ? -78.311 -129.420 186.625 1.00 21.92 359 CYS B C 1
ATOM 5866 O O . CYS B 1 379 ? -78.546 -129.878 185.518 1.00 20.27 359 CYS B O 1
ATOM 5869 N N . PRO B 1 380 ? -78.475 -128.120 186.917 1.00 22.95 360 PRO B N 1
ATOM 5870 C CA . PRO B 1 380 ? -78.884 -127.155 185.889 1.00 22.80 360 PRO B CA 1
ATOM 5871 C C . PRO B 1 380 ? -77.714 -126.705 185.010 1.00 21.41 360 PRO B C 1
ATOM 5872 O O . PRO B 1 380 ? -77.918 -126.023 183.991 1.00 18.51 360 PRO B O 1
ATOM 5876 N N . GLY B 1 381 ? -76.505 -127.061 185.420 1.00 14.57 361 GLY B N 1
ATOM 5877 C CA . GLY B 1 381 ? -75.308 -126.742 184.656 1.00 14.52 361 GLY B CA 1
ATOM 5878 C C . GLY B 1 381 ? -74.782 -127.930 183.862 1.00 16.09 361 GLY B C 1
ATOM 5879 O O . GLY B 1 381 ? -73.618 -127.963 183.463 1.00 15.00 361 GLY B O 1
ATOM 5880 N N . ALA B 1 382 ? -75.644 -128.915 183.627 1.00 21.70 362 ALA B N 1
ATOM 5881 C CA . ALA B 1 382 ? -75.242 -130.113 182.904 1.00 22.00 362 ALA B CA 1
ATOM 5882 C C . ALA B 1 382 ? -74.938 -129.776 181.446 1.00 22.18 362 ALA B C 1
ATOM 5883 O O . ALA B 1 382 ? -74.036 -130.361 180.843 1.00 21.13 362 ALA B O 1
ATOM 5885 N N . HIS B 1 383 ? -75.662 -128.805 180.896 1.00 18.15 363 HIS B N 1
ATOM 5886 C CA . HIS B 1 383 ? -75.435 -128.350 179.531 1.00 18.75 363 HIS B CA 1
ATOM 5887 C C . HIS B 1 383 ? -74.091 -127.650 179.381 1.00 14.48 363 HIS B C 1
ATOM 5888 O O . HIS B 1 383 ? -73.355 -127.900 178.424 1.00 17.96 363 HIS B O 1
ATOM 5895 N N . LEU B 1 384 ? -73.793 -126.748 180.301 1.00 21.95 364 LEU B N 1
ATOM 5896 C CA . LEU B 1 384 ? -72.498 -126.098 180.309 1.00 21.29 364 LEU B CA 1
ATOM 5897 C C . LEU B 1 384 ? -71.399 -127.114 180.538 1.00 17.78 364 LEU B C 1
ATOM 5898 O O . LEU B 1 384 ? -70.345 -127.003 179.926 1.00 18.10 364 LEU B O 1
ATOM 5903 N N . ALA B 1 385 ? -71.621 -128.095 181.414 1.00 20.13 365 ALA B N 1
ATOM 5904 C CA . ALA B 1 385 ? -70.599 -129.129 181.637 1.00 14.35 365 ALA B CA 1
ATOM 5905 C C . ALA B 1 385 ? -70.191 -129.822 180.331 1.00 14.35 365 ALA B C 1
ATOM 5906 O O . ALA B 1 385 ? -68.996 -129.980 180.022 1.00 21.33 365 ALA B O 1
ATOM 5908 N N . ARG B 1 386 ? -71.185 -130.236 179.554 1.00 14.39 366 ARG B N 1
ATOM 5909 C CA . ARG B 1 386 ? -70.911 -130.961 178.313 1.00 21.56 366 ARG B CA 1
ATOM 5910 C C . ARG B 1 386 ? -70.345 -130.050 177.206 1.00 21.99 366 ARG B C 1
ATOM 5911 O O . ARG B 1 386 ? -69.513 -130.505 176.408 1.00 17.16 366 ARG B O 1
ATOM 5919 N N . MET B 1 387 ? -70.783 -128.785 177.140 1.00 14.37 367 MET B N 1
ATOM 5920 C CA . MET B 1 387 ? -70.166 -127.822 176.210 1.00 22.49 367 MET B CA 1
ATOM 5921 C C . MET B 1 387 ? -68.678 -127.654 176.520 1.00 17.82 367 MET B C 1
ATOM 5922 O O . MET B 1 387 ? -67.844 -127.700 175.616 1.00 18.51 367 MET B O 1
ATOM 5927 N N . GLU B 1 388 ? -68.347 -127.475 177.798 1.00 16.04 368 GLU B N 1
ATOM 5928 C CA . GLU B 1 388 ? -66.942 -127.373 178.216 1.00 17.73 368 GLU B CA 1
ATOM 5929 C C . GLU B 1 388 ? -66.130 -128.611 177.833 1.00 20.19 368 GLU B C 1
ATOM 5930 O O . GLU B 1 388 ? -65.063 -128.490 177.240 1.00 15.40 368 GLU B O 1
ATOM 5936 N N . MET B 1 389 ? -66.636 -129.796 178.174 1.00 17.67 369 MET B N 1
ATOM 5937 C CA . MET B 1 389 ? -65.970 -131.050 177.817 1.00 16.28 369 MET B CA 1
ATOM 5938 C C . MET B 1 389 ? -65.697 -131.162 176.313 1.00 15.62 369 MET B C 1
ATOM 5939 O O . MET B 1 389 ? -64.629 -131.595 175.916 1.00 17.58 369 MET B O 1
ATOM 5944 N N . LYS B 1 390 ? -66.673 -130.757 175.504 1.00 14.33 370 LYS B N 1
ATOM 5945 C CA . LYS B 1 390 ? -66.595 -130.867 174.061 1.00 16.69 370 LYS B CA 1
ATOM 5946 C C . LYS B 1 390 ? -65.490 -129.994 173.491 1.00 20.90 370 LYS B C 1
ATOM 5947 O O . LYS B 1 390 ? -64.661 -130.448 172.696 1.00 14.19 370 LYS B O 1
ATOM 5953 N N . VAL B 1 391 ? -65.495 -128.734 173.901 1.00 18.92 371 VAL B N 1
ATOM 5954 C CA . VAL B 1 391 ? -64.534 -127.752 173.416 1.00 18.46 371 VAL B CA 1
ATOM 5955 C C . VAL B 1 391 ? -63.116 -128.147 173.842 1.00 16.77 371 VAL B C 1
ATOM 5956 O O . VAL B 1 391 ? -62.146 -128.086 173.056 1.00 14.09 371 VAL B O 1
ATOM 5960 N N . VAL B 1 392 ? -62.993 -128.544 175.098 1.00 14.11 372 VAL B N 1
ATOM 5961 C CA . VAL B 1 392 ? -61.683 -128.900 175.616 1.00 15.09 372 VAL B CA 1
ATOM 5962 C C . VAL B 1 392 ? -61.133 -130.084 174.855 1.00 14.07 372 VAL B C 1
ATOM 5963 O O . VAL B 1 392 ? -59.959 -130.074 174.480 1.00 14.03 372 VAL B O 1
ATOM 5967 N N . LEU B 1 393 ? -61.981 -131.090 174.608 1.00 14.10 373 LEU B N 1
ATOM 5968 C CA . LEU B 1 393 ? -61.514 -132.300 173.926 1.00 14.10 373 LEU B CA 1
ATOM 5969 C C . LEU B 1 393 ? -61.092 -131.942 172.506 1.00 14.09 373 LEU B C 1
ATOM 5970 O O . LEU B 1 393 ? -60.055 -132.401 172.054 1.00 14.07 373 LEU B O 1
ATOM 5975 N N . ARG B 1 394 ? -61.878 -131.096 171.834 1.00 14.11 374 ARG B N 1
ATOM 5976 C CA . ARG B 1 394 ? -61.571 -130.720 170.444 1.00 14.11 374 ARG B CA 1
ATOM 5977 C C . ARG B 1 394 ? -60.260 -129.948 170.321 1.00 14.07 374 ARG B C 1
ATOM 5978 O O . ARG B 1 394 ? -59.425 -130.253 169.459 1.00 14.05 374 ARG B O 1
ATOM 5986 N N . GLU B 1 395 ? -60.106 -128.904 171.135 1.00 14.05 375 GLU B N 1
ATOM 5987 C CA . GLU B 1 395 ? -58.899 -128.074 171.062 1.00 14.01 375 GLU B CA 1
ATOM 5988 C C . GLU B 1 395 ? -57.661 -128.807 171.574 1.00 14.94 375 GLU B C 1
ATOM 5989 O O . GLU B 1 395 ? -56.583 -128.622 171.033 1.00 13.95 375 GLU B O 1
ATOM 5995 N N . TRP B 1 396 ? -57.793 -129.600 172.631 1.00 13.98 376 TRP B N 1
ATOM 5996 C CA . TRP B 1 396 ? -56.637 -130.383 173.080 1.00 13.95 376 TRP B CA 1
ATOM 5997 C C . TRP B 1 396 ? -56.164 -131.339 171.974 1.00 17.46 376 TRP B C 1
ATOM 5998 O O . TRP B 1 396 ? -54.993 -131.324 171.610 1.00 16.58 376 TRP B O 1
ATOM 6009 N N . PHE B 1 397 ? -57.056 -132.143 171.407 1.00 13.99 377 PHE B N 1
ATOM 6010 C CA . PHE B 1 397 ? -56.628 -133.138 170.439 1.00 21.05 377 PHE B CA 1
ATOM 6011 C C . PHE B 1 397 ? -56.148 -132.491 169.125 1.00 17.13 377 PHE B C 1
ATOM 6012 O O . PHE B 1 397 ? -55.346 -133.070 168.396 1.00 15.04 377 PHE B O 1
ATOM 6020 N N . ALA B 1 398 ? -56.595 -131.272 168.831 1.00 13.99 378 ALA B N 1
ATOM 6021 C CA . ALA B 1 398 ? -56.071 -130.603 167.637 1.00 13.98 378 ALA B CA 1
ATOM 6022 C C . ALA B 1 398 ? -54.591 -130.256 167.817 1.00 13.94 378 ALA B C 1
ATOM 6023 O O . ALA B 1 398 ? -53.809 -130.311 166.852 1.00 15.11 378 ALA B O 1
ATOM 6025 N N . ARG B 1 399 ? -54.203 -129.949 169.054 1.00 13.92 379 ARG B N 1
ATOM 6026 C CA . ARG B 1 399 ? -52.880 -129.404 169.370 1.00 13.88 379 ARG B CA 1
ATOM 6027 C C . ARG B 1 399 ? -51.880 -130.389 169.988 1.00 15.53 379 ARG B C 1
ATOM 6028 O O . ARG B 1 399 ? -50.674 -130.329 169.712 1.00 15.74 379 ARG B O 1
ATOM 6036 N N . ILE B 1 400 ? -52.379 -131.271 170.841 1.00 14.60 380 ILE B N 1
ATOM 6037 C CA . ILE B 1 400 ? -51.558 -132.257 171.530 1.00 13.85 380 ILE B CA 1
ATOM 6038 C C . ILE B 1 400 ? -52.283 -133.593 171.399 1.00 13.88 380 ILE B C 1
ATOM 6039 O O . ILE B 1 400 ? -52.974 -134.005 172.327 1.00 13.90 380 ILE B O 1
ATOM 6044 N N . PRO B 1 401 ? -52.179 -134.237 170.221 1.00 13.89 381 PRO B N 1
ATOM 6045 C CA . PRO B 1 401 ? -52.890 -135.485 169.913 1.00 13.92 381 PRO B CA 1
ATOM 6046 C C . PRO B 1 401 ? -52.373 -136.644 170.739 1.00 13.92 381 PRO B C 1
ATOM 6047 O O . PRO B 1 401 ? -53.151 -137.557 171.058 1.00 13.94 381 PRO B O 1
ATOM 6051 N N . GLU B 1 402 ? -51.083 -136.605 171.057 1.00 13.88 382 GLU B N 1
ATOM 6052 C CA . GLU B 1 402 ? -50.425 -137.745 171.707 1.00 13.88 382 GLU B CA 1
ATOM 6053 C C . GLU B 1 402 ? -49.724 -137.311 172.989 1.00 17.50 382 GLU B C 1
ATOM 6054 O O . GLU B 1 402 ? -48.918 -136.370 172.991 1.00 15.37 382 GLU B O 1
ATOM 6060 N N . PHE B 1 403 ? -50.045 -138.006 174.077 1.00 13.86 383 PHE B N 1
ATOM 6061 C CA . PHE B 1 403 ? -49.585 -137.633 175.400 1.00 13.84 383 PHE B CA 1
ATOM 6062 C C . PHE B 1 403 ? -49.776 -138.800 176.368 1.00 16.26 383 PHE B C 1
ATOM 6063 O O . PHE B 1 403 ? -50.530 -139.738 176.105 1.00 14.01 383 PHE B O 1
ATOM 6071 N N . ARG B 1 404 ? -49.100 -138.721 177.495 1.00 14.52 384 ARG B N 1
ATOM 6072 C CA . ARG B 1 404 ? -49.284 -139.727 178.529 1.00 13.84 384 ARG B CA 1
ATOM 6073 C C . ARG B 1 404 ? -48.959 -139.148 179.894 1.00 18.16 384 ARG B C 1
ATOM 6074 O O . ARG B 1 404 ? -48.524 -138.001 179.992 1.00 15.52 384 ARG B O 1
ATOM 6082 N N . ILE B 1 405 ? -49.166 -139.946 180.941 1.00 13.84 385 ILE B N 1
ATOM 6083 C CA . ILE B 1 405 ? -48.736 -139.549 182.272 1.00 16.14 385 ILE B CA 1
ATOM 6084 C C . ILE B 1 405 ? -47.235 -139.545 182.231 1.00 17.73 385 ILE B C 1
ATOM 6085 O O . ILE B 1 405 ? -46.629 -140.474 181.682 1.00 15.28 385 ILE B O 1
ATOM 6090 N N . GLU B 1 406 ? -46.624 -138.514 182.799 1.00 16.94 386 GLU B N 1
ATOM 6091 C CA . GLU B 1 406 ? -45.174 -138.430 182.788 1.00 21.86 386 GLU B CA 1
ATOM 6092 C C . GLU B 1 406 ? -44.588 -139.640 183.498 1.00 22.88 386 GLU B C 1
ATOM 6093 O O . GLU B 1 406 ? -45.041 -140.028 184.587 1.00 19.08 386 GLU B O 1
ATOM 6099 N N . ASP B 1 407 ? -43.604 -140.244 182.836 1.00 23.01 387 ASP B N 1
ATOM 6100 C CA . ASP B 1 407 ? -42.934 -141.455 183.297 1.00 24.68 387 ASP B CA 1
ATOM 6101 C C . ASP B 1 407 ? -43.918 -142.599 183.500 1.00 29.50 387 ASP B C 1
ATOM 6102 O O . ASP B 1 407 ? -43.600 -143.600 184.146 1.00 34.60 387 ASP B O 1
ATOM 6107 N N . ASP B 1 408 ? -45.103 -142.450 182.908 1.00 25.46 388 ASP B N 1
ATOM 6108 C CA . ASP B 1 408 ? -46.225 -143.372 183.096 1.00 27.16 388 ASP B CA 1
ATOM 6109 C C . ASP B 1 408 ? -46.491 -143.675 184.579 1.00 20.73 388 ASP B C 1
ATOM 6110 O O . ASP B 1 408 ? -46.800 -144.820 184.947 1.00 21.77 388 ASP B O 1
ATOM 6115 N N . ALA B 1 409 ? -46.366 -142.659 185.428 1.00 20.64 389 ALA B N 1
ATOM 6116 C CA . ALA B 1 409 ? -46.732 -142.793 186.852 1.00 23.52 389 ALA B CA 1
ATOM 6117 C C . ALA B 1 409 ? -48.167 -143.295 187.094 1.00 24.68 389 ALA B C 1
ATOM 6118 O O . ALA B 1 409 ? -49.088 -142.982 186.345 1.00 19.33 389 ALA B O 1
ATOM 6120 N N . PRO B 1 410 ? -48.373 -144.049 188.189 1.00 20.74 390 PRO B N 1
ATOM 6121 C CA . PRO B 1 410 ? -49.731 -144.478 188.536 1.00 16.82 390 PRO B CA 1
ATOM 6122 C C . PRO B 1 410 ? -50.581 -143.298 189.043 1.00 22.23 390 PRO B C 1
ATOM 6123 O O . PRO B 1 410 ? -50.032 -142.287 189.480 1.00 26.05 390 PRO B O 1
ATOM 6127 N N . LEU B 1 411 ? -51.899 -143.421 188.930 1.00 16.63 391 LEU B N 1
ATOM 6128 C CA . LEU B 1 411 ? -52.836 -142.393 189.382 1.00 15.08 391 LEU B CA 1
ATOM 6129 C C . LEU B 1 411 ? -53.130 -142.589 190.854 1.00 23.51 391 LEU B C 1
ATOM 6130 O O . LEU B 1 411 ? -53.197 -143.729 191.312 1.00 15.74 391 LEU B O 1
ATOM 6135 N N . ARG B 1 412 ? -53.294 -141.488 191.585 1.00 21.29 392 ARG B N 1
ATOM 6136 C CA . ARG B 1 412 ? -53.733 -141.538 192.983 1.00 22.73 392 ARG B CA 1
ATOM 6137 C C . ARG B 1 412 ? -55.038 -140.761 193.068 1.00 23.77 392 ARG B C 1
ATOM 6138 O O . ARG B 1 412 ? -55.281 -139.897 192.249 1.00 17.90 392 ARG B O 1
ATOM 6146 N N . TYR B 1 413 ? -55.878 -141.044 194.060 1.00 24.82 393 TYR B N 1
ATOM 6147 C CA . TYR B 1 413 ? -57.199 -140.418 194.080 1.00 19.26 393 TYR B CA 1
ATOM 6148 C C . TYR B 1 413 ? -57.621 -139.995 195.482 1.00 21.00 393 TYR B C 1
ATOM 6149 O O . TYR B 1 413 ? -57.225 -140.624 196.469 1.00 16.19 393 TYR B O 1
ATOM 6158 N N . SER B 1 414 ? -58.424 -138.938 195.553 1.00 21.03 394 SER B N 1
ATOM 6159 C CA . SER B 1 414 ? -59.054 -138.519 196.804 1.00 24.21 394 SER B CA 1
ATOM 6160 C C . SER B 1 414 ? -60.565 -138.671 196.730 1.00 25.73 394 SER B C 1
ATOM 6161 O O . SER B 1 414 ? -61.154 -138.589 195.660 1.00 23.77 394 SER B O 1
ATOM 6164 N N . ASN B 1 415 ? -61.194 -138.895 197.879 1.00 25.46 395 ASN B N 1
ATOM 6165 C CA . ASN B 1 415 ? -62.651 -138.854 197.960 1.00 17.59 395 ASN B CA 1
ATOM 6166 C C . ASN B 1 415 ? -63.124 -137.546 198.549 1.00 20.48 395 ASN B C 1
ATOM 6167 O O . ASN B 1 415 ? -62.350 -136.800 199.146 1.00 31.95 395 ASN B O 1
ATOM 6172 N N . GLY B 1 416 ? -64.419 -137.305 198.457 1.00 23.20 396 GLY B N 1
ATOM 6173 C CA . GLY B 1 416 ? -64.985 -136.140 199.095 1.00 17.50 396 GLY B CA 1
ATOM 6174 C C . GLY B 1 416 ? -66.338 -135.856 198.519 1.00 14.34 396 GLY B C 1
ATOM 6175 O O . GLY B 1 416 ? -66.972 -136.716 197.911 1.00 16.21 396 GLY B O 1
ATOM 6176 N N . ILE B 1 417 ? -66.811 -134.635 198.724 1.00 14.69 397 ILE B N 1
ATOM 6177 C CA A ILE B 1 417 ? -68.048 -134.194 198.120 0.50 20.12 397 ILE B CA 1
ATOM 6178 C CA B ILE B 1 417 ? -68.076 -134.260 198.132 0.50 19.32 397 ILE B CA 1
ATOM 6179 C C . ILE B 1 417 ? -67.932 -134.406 196.619 1.00 21.92 397 ILE B C 1
ATOM 6180 O O . ILE B 1 417 ? -68.855 -134.864 195.941 1.00 20.16 397 ILE B O 1
ATOM 6189 N N . VAL B 1 418 ? -66.763 -134.054 196.111 1.00 14.32 398 VAL B N 1
ATOM 6190 C CA . VAL B 1 418 ? -66.463 -134.300 194.710 1.00 15.81 398 VAL B CA 1
ATOM 6191 C C . VAL B 1 418 ? -65.145 -135.069 194.649 1.00 14.26 398 VAL B C 1
ATOM 6192 O O . VAL B 1 418 ? -64.099 -134.544 195.042 1.00 16.38 398 VAL B O 1
ATOM 6196 N N . GLY B 1 419 ? -65.216 -136.315 194.192 1.00 14.27 399 GLY B N 1
ATOM 6197 C CA . GLY B 1 419 ? -64.045 -137.164 194.100 1.00 18.17 399 GLY B CA 1
ATOM 6198 C C . GLY B 1 419 ? -63.079 -136.593 193.088 1.00 22.40 399 GLY B C 1
ATOM 6199 O O . GLY B 1 419 ? -63.480 -135.754 192.270 1.00 17.29 399 GLY B O 1
ATOM 6200 N N . SER B 1 420 ? -61.817 -137.019 193.143 1.00 14.17 400 SER B N 1
ATOM 6201 C CA . SER B 1 420 ? -60.805 -136.489 192.223 1.00 19.82 400 SER B CA 1
ATOM 6202 C C . SER B 1 420 ? -59.576 -137.374 192.031 1.00 21.11 400 SER B C 1
ATOM 6203 O O . SER B 1 420 ? -59.261 -138.229 192.858 1.00 21.18 400 SER B O 1
ATOM 6206 N N . VAL B 1 421 ? -58.915 -137.164 190.896 1.00 22.35 401 VAL B N 1
ATOM 6207 C CA . VAL B 1 421 ? -57.574 -137.661 190.670 1.00 18.38 401 VAL B CA 1
ATOM 6208 C C . VAL B 1 421 ? -56.606 -136.630 191.225 1.00 15.34 401 VAL B C 1
ATOM 6209 O O . VAL B 1 421 ? -56.678 -135.454 190.878 1.00 14.40 401 VAL B O 1
ATOM 6213 N N . LYS B 1 422 ? -55.732 -137.057 192.128 1.00 17.68 402 LYS B N 1
ATOM 6214 C CA . LYS B 1 422 ? -54.725 -136.174 192.691 1.00 18.56 402 LYS B CA 1
ATOM 6215 C C . LYS B 1 422 ? -53.890 -135.627 191.523 1.00 18.41 402 LYS B C 1
ATOM 6216 O O . LYS B 1 422 ? -53.755 -136.308 190.490 1.00 17.29 402 LYS B O 1
ATOM 6222 N N . PRO B 1 423 ? -53.363 -134.394 191.668 1.00 18.12 403 PRO B N 1
ATOM 6223 C CA . PRO B 1 423 ? -52.807 -133.680 190.509 1.00 19.63 403 PRO B CA 1
ATOM 6224 C C . PRO B 1 423 ? -51.725 -134.477 189.812 1.00 22.21 403 PRO B C 1
ATOM 6225 O O . PRO B 1 423 ? -50.874 -135.095 190.457 1.00 17.89 403 PRO B O 1
ATOM 6229 N N . PHE B 1 424 ? -51.775 -134.472 188.486 1.00 17.09 404 PHE B N 1
ATOM 6230 C CA . PHE B 1 424 ? -50.876 -135.295 187.710 1.00 13.84 404 PHE B CA 1
ATOM 6231 C C . PHE B 1 424 ? -50.239 -134.472 186.589 1.00 13.82 404 PHE B C 1
ATOM 6232 O O . PHE B 1 424 ? -50.717 -133.390 186.236 1.00 16.03 404 PHE B O 1
ATOM 6240 N N . VAL B 1 425 ? -49.140 -135.000 186.057 1.00 13.80 405 VAL B N 1
ATOM 6241 C CA . VAL B 1 425 ? -48.384 -134.339 185.017 1.00 13.77 405 VAL B CA 1
ATOM 6242 C C . VAL B 1 425 ? -48.504 -135.097 183.696 1.00 13.78 405 VAL B C 1
ATOM 6243 O O . VAL B 1 425 ? -48.331 -136.325 183.649 1.00 17.21 405 VAL B O 1
ATOM 6247 N N . LEU B 1 426 ? -48.813 -134.362 182.628 1.00 13.78 406 LEU B N 1
ATOM 6248 C CA . LEU B 1 426 ? -48.920 -134.944 181.308 1.00 17.64 406 LEU B CA 1
ATOM 6249 C C . LEU B 1 426 ? -47.668 -134.582 180.537 1.00 18.71 406 LEU B C 1
ATOM 6250 O O . LEU B 1 426 ? -47.105 -133.514 180.754 1.00 16.24 406 LEU B O 1
ATOM 6255 N N . GLU B 1 427 ? -47.238 -135.465 179.642 1.00 16.09 407 GLU B N 1
ATOM 6256 C CA . GLU B 1 427 ? -46.076 -135.183 178.804 1.00 16.80 407 GLU B CA 1
ATOM 6257 C C . GLU B 1 427 ? -46.372 -135.558 177.373 1.00 21.82 407 GLU B C 1
ATOM 6258 O O . GLU B 1 427 ? -47.193 -136.442 177.105 1.00 13.77 407 GLU B O 1
ATOM 6264 N N . TRP B 1 428 ? -45.693 -134.852 176.462 1.00 17.34 408 TRP B N 1
ATOM 6265 C CA . TRP B 1 428 ? -45.870 -135.027 175.025 1.00 17.83 408 TRP B CA 1
ATOM 6266 C C . TRP B 1 428 ? -44.610 -134.669 174.260 1.00 13.72 408 TRP B C 1
ATOM 6267 O O . TRP B 1 428 ? -43.779 -133.894 174.744 1.00 13.70 408 TRP B O 1
ATOM 6278 N N . PRO B 1 429 ? -44.468 -135.228 173.051 1.00 19.77 409 PRO B N 1
ATOM 6279 C CA . PRO B 1 429 ? -43.325 -134.846 172.218 1.00 16.70 409 PRO B CA 1
ATOM 6280 C C . PRO B 1 429 ? -43.407 -133.395 171.722 1.00 16.07 409 PRO B C 1
ATOM 6281 O O . PRO B 1 429 ? -44.483 -132.930 171.380 1.00 14.09 409 PRO B O 1
ATOM 6285 N N . VAL B 1 430 ? -42.252 -132.739 171.703 1.00 16.17 410 VAL B N 1
ATOM 6286 C CA . VAL B 1 430 ? -42.019 -131.345 171.296 1.00 24.96 410 VAL B CA 1
ATOM 6287 C C . VAL B 1 430 ? -43.207 -130.412 171.466 1.00 42.81 410 VAL B C 1
ATOM 6288 O O . VAL B 1 430 ? -43.432 -129.896 172.566 1.00 49.73 410 VAL B O 1
ATOM 6292 N N . THR C 1 33 ? -59.342 -96.412 134.478 1.00 48.46 13 THR C N 1
ATOM 6293 C CA . THR C 1 33 ? -59.822 -96.559 133.105 1.00 51.61 13 THR C CA 1
ATOM 6294 C C . THR C 1 33 ? -61.258 -96.054 132.955 1.00 46.54 13 THR C C 1
ATOM 6295 O O . THR C 1 33 ? -62.164 -96.480 133.675 1.00 45.37 13 THR C O 1
ATOM 6299 N N . GLU C 1 34 ? -61.447 -95.126 132.023 1.00 38.52 14 GLU C N 1
ATOM 6300 C CA . GLU C 1 34 ? -62.754 -94.542 131.768 1.00 36.41 14 GLU C CA 1
ATOM 6301 C C . GLU C 1 34 ? -63.744 -95.616 131.332 1.00 36.99 14 GLU C C 1
ATOM 6302 O O . GLU C 1 34 ? -63.415 -96.486 130.520 1.00 40.45 14 GLU C O 1
ATOM 6304 N N . ARG C 1 35 ? -64.949 -95.562 131.891 1.00 36.10 15 ARG C N 1
ATOM 6305 C CA . ARG C 1 35 ? -65.983 -96.534 131.572 1.00 38.85 15 ARG C CA 1
ATOM 6306 C C . ARG C 1 35 ? -66.485 -96.350 130.147 1.00 48.39 15 ARG C C 1
ATOM 6307 O O . ARG C 1 35 ? -67.110 -95.332 129.827 1.00 54.44 15 ARG C O 1
ATOM 6315 N N . PRO C 1 36 ? -66.213 -97.339 129.280 1.00 46.41 16 PRO C N 1
ATOM 6316 C CA . PRO C 1 36 ? -66.535 -97.240 127.853 1.00 43.95 16 PRO C CA 1
ATOM 6317 C C . PRO C 1 36 ? -68.025 -97.392 127.593 1.00 45.93 16 PRO C C 1
ATOM 6318 O O . PRO C 1 36 ? -68.749 -97.926 128.436 1.00 49.58 16 PRO C O 1
ATOM 6322 N N . ASP C 1 37 ? -68.468 -96.937 126.423 1.00 45.19 17 ASP C N 1
ATOM 6323 C CA . ASP C 1 37 ? -69.892 -96.809 126.130 1.00 39.54 17 ASP C CA 1
ATOM 6324 C C . ASP C 1 37 ? -70.595 -98.127 125.792 1.00 39.73 17 ASP C C 1
ATOM 6325 O O . ASP C 1 37 ? -71.711 -98.119 125.280 1.00 46.89 17 ASP C O 1
ATOM 6327 N N . ASN C 1 38 ? -69.955 -99.258 126.068 1.00 39.81 18 ASN C N 1
ATOM 6328 C CA . ASN C 1 38 ? -70.656 -100.535 125.976 1.00 34.06 18 ASN C CA 1
ATOM 6329 C C . ASN C 1 38 ? -70.829 -101.123 127.374 1.00 36.32 18 ASN C C 1
ATOM 6330 O O . ASN C 1 38 ? -71.406 -102.199 127.556 1.00 33.65 18 ASN C O 1
ATOM 6335 N N . VAL C 1 39 ? -70.340 -100.389 128.366 1.00 37.73 19 VAL C N 1
ATOM 6336 C CA . VAL C 1 39 ? -70.480 -100.804 129.752 1.00 35.65 19 VAL C CA 1
ATOM 6337 C C . VAL C 1 39 ? -71.471 -99.918 130.489 1.00 33.59 19 VAL C C 1
ATOM 6338 O O . VAL C 1 39 ? -71.188 -98.745 130.737 1.00 36.25 19 VAL C O 1
ATOM 6342 N N . PRO C 1 40 ? -72.639 -100.473 130.840 1.00 37.42 20 PRO C N 1
ATOM 6343 C CA . PRO C 1 40 ? -73.552 -99.780 131.760 1.00 33.03 20 PRO C CA 1
ATOM 6344 C C . PRO C 1 40 ? -72.962 -99.723 133.167 1.00 39.24 20 PRO C C 1
ATOM 6345 O O . PRO C 1 40 ? -72.221 -100.626 133.544 1.00 37.45 20 PRO C O 1
ATOM 6349 N N . ALA C 1 41 ? -73.292 -98.687 133.936 1.00 37.69 21 ALA C N 1
ATOM 6350 C CA . ALA C 1 41 ? -72.739 -98.541 135.281 1.00 36.46 21 ALA C CA 1
ATOM 6351 C C . ALA C 1 41 ? -73.261 -99.636 136.203 1.00 26.93 21 ALA C C 1
ATOM 6352 O O . ALA C 1 41 ? -72.820 -99.762 137.341 1.00 34.07 21 ALA C O 1
ATOM 6354 N N . ASP C 1 42 ? -74.225 -100.402 135.697 1.00 26.31 22 ASP C N 1
ATOM 6355 C CA . ASP C 1 42 ? -74.887 -101.458 136.449 1.00 38.45 22 ASP C CA 1
ATOM 6356 C C . ASP C 1 42 ? -74.062 -102.748 136.412 1.00 39.26 22 ASP C C 1
ATOM 6357 O O . ASP C 1 42 ? -74.381 -103.732 137.080 1.00 40.81 22 ASP C O 1
ATOM 6362 N N . ARG C 1 43 ? -72.999 -102.735 135.616 1.00 35.22 23 ARG C N 1
ATOM 6363 C CA . ARG C 1 43 ? -72.108 -103.880 135.518 1.00 30.76 23 ARG C CA 1
ATOM 6364 C C . ARG C 1 43 ? -70.717 -103.532 136.038 1.00 36.41 23 ARG C C 1
ATOM 6365 O O . ARG C 1 43 ? -69.760 -104.260 135.787 1.00 41.87 23 ARG C O 1
ATOM 6373 N N . VAL C 1 44 ? -70.603 -102.422 136.762 1.00 38.84 24 VAL C N 1
ATOM 6374 C CA . VAL C 1 44 ? -69.307 -101.986 137.284 1.00 40.81 24 VAL C CA 1
ATOM 6375 C C . VAL C 1 44 ? -69.073 -102.442 138.733 1.00 37.35 24 VAL C C 1
ATOM 6376 O O . VAL C 1 44 ? -70.004 -102.474 139.551 1.00 27.42 24 VAL C O 1
ATOM 6380 N N . PHE C 1 45 ? -67.821 -102.794 139.036 1.00 35.58 25 PHE C N 1
ATOM 6381 C CA . PHE C 1 45 ? -67.422 -103.248 140.363 1.00 31.46 25 PHE C CA 1
ATOM 6382 C C . PHE C 1 45 ? -65.911 -103.108 140.516 1.00 29.39 25 PHE C C 1
ATOM 6383 O O . PHE C 1 45 ? -65.187 -102.985 139.521 1.00 25.75 25 PHE C O 1
ATOM 6391 N N . ASP C 1 46 ? -65.442 -103.103 141.762 1.00 30.58 26 ASP C N 1
ATOM 6392 C CA . ASP C 1 46 ? -64.031 -102.870 142.066 1.00 34.93 26 ASP C CA 1
ATOM 6393 C C . ASP C 1 46 ? -63.275 -104.191 142.141 1.00 35.26 26 ASP C C 1
ATOM 6394 O O . ASP C 1 46 ? -63.312 -104.877 143.163 1.00 33.37 26 ASP C O 1
ATOM 6399 N N . PHE C 1 47 ? -62.575 -104.530 141.061 1.00 37.90 27 PHE C N 1
ATOM 6400 C CA . PHE C 1 47 ? -61.896 -105.820 140.955 1.00 38.02 27 PHE C CA 1
ATOM 6401 C C . PHE C 1 47 ? -60.494 -105.710 140.375 1.00 40.73 27 PHE C C 1
ATOM 6402 O O . PHE C 1 47 ? -60.322 -105.415 139.189 1.00 47.80 27 PHE C O 1
ATOM 6410 N N . ASP C 1 48 ? -59.499 -105.957 141.216 1.00 28.52 28 ASP C N 1
ATOM 6411 C CA . ASP C 1 48 ? -58.126 -106.051 140.776 1.00 25.88 28 ASP C CA 1
ATOM 6412 C C . ASP C 1 48 ? -57.660 -107.499 140.950 1.00 26.74 28 ASP C C 1
ATOM 6413 O O . ASP C 1 48 ? -57.559 -107.987 142.065 1.00 30.09 28 ASP C O 1
ATOM 6418 N N . ILE C 1 49 ? -57.388 -108.170 139.834 1.00 30.27 29 ILE C N 1
ATOM 6419 C CA . ILE C 1 49 ? -56.937 -109.559 139.844 1.00 25.87 29 ILE C CA 1
ATOM 6420 C C . ILE C 1 49 ? -55.586 -109.667 140.569 1.00 25.74 29 ILE C C 1
ATOM 6421 O O . ILE C 1 49 ? -55.167 -110.751 140.983 1.00 20.59 29 ILE C O 1
ATOM 6426 N N . TYR C 1 50 ? -54.916 -108.534 140.748 1.00 20.59 30 TYR C N 1
ATOM 6427 C CA . TYR C 1 50 ? -53.595 -108.525 141.370 1.00 19.56 30 TYR C CA 1
ATOM 6428 C C . TYR C 1 50 ? -53.620 -108.105 142.850 1.00 21.96 30 TYR C C 1
ATOM 6429 O O . TYR C 1 50 ? -52.606 -108.185 143.559 1.00 25.35 30 TYR C O 1
ATOM 6438 N N . ARG C 1 51 ? -54.792 -107.685 143.313 1.00 28.47 31 ARG C N 1
ATOM 6439 C CA . ARG C 1 51 ? -54.967 -107.221 144.690 1.00 28.20 31 ARG C CA 1
ATOM 6440 C C . ARG C 1 51 ? -55.070 -108.390 145.661 1.00 21.38 31 ARG C C 1
ATOM 6441 O O . ARG C 1 51 ? -55.773 -109.355 145.378 1.00 19.53 31 ARG C O 1
ATOM 6449 N N . ASP C 1 52 ? -54.382 -108.264 146.795 1.00 21.25 32 ASP C N 1
ATOM 6450 C CA . ASP C 1 52 ? -54.383 -109.246 147.880 1.00 35.48 32 ASP C CA 1
ATOM 6451 C C . ASP C 1 52 ? -55.760 -109.557 148.444 1.00 31.35 32 ASP C C 1
ATOM 6452 O O . ASP C 1 52 ? -56.661 -108.724 148.424 1.00 24.13 32 ASP C O 1
ATOM 6457 N N . VAL C 1 53 ? -55.898 -110.767 148.973 1.00 18.22 33 VAL C N 1
ATOM 6458 C CA . VAL C 1 53 ? -57.129 -111.195 149.612 1.00 20.42 33 VAL C CA 1
ATOM 6459 C C . VAL C 1 53 ? -57.197 -110.472 150.949 1.00 28.53 33 VAL C C 1
ATOM 6460 O O . VAL C 1 53 ? -56.210 -110.454 151.685 1.00 32.73 33 VAL C O 1
ATOM 6464 N N . PRO C 1 54 ? -58.340 -109.835 151.247 1.00 32.21 34 PRO C N 1
ATOM 6465 C CA . PRO C 1 54 ? -58.486 -109.097 152.506 1.00 38.49 34 PRO C CA 1
ATOM 6466 C C . PRO C 1 54 ? -58.137 -109.942 153.728 1.00 37.40 34 PRO C C 1
ATOM 6467 O O . PRO C 1 54 ? -58.607 -111.070 153.856 1.00 29.12 34 PRO C O 1
ATOM 6471 N N . GLU C 1 55 ? -57.283 -109.409 154.592 1.00 41.03 35 GLU C N 1
ATOM 6472 C CA . GLU C 1 55 ? -57.031 -110.034 155.876 1.00 48.17 35 GLU C CA 1
ATOM 6473 C C . GLU C 1 55 ? -58.280 -109.868 156.725 1.00 48.95 35 GLU C C 1
ATOM 6474 O O . GLU C 1 55 ? -58.744 -108.750 156.927 1.00 62.24 35 GLU C O 1
ATOM 6476 N N . GLY C 1 56 ? -58.843 -110.969 157.205 1.00 43.79 36 GLY C N 1
ATOM 6477 C CA . GLY C 1 56 ? -58.311 -112.297 156.971 1.00 41.76 36 GLY C CA 1
ATOM 6478 C C . GLY C 1 56 ? -59.419 -113.231 156.521 1.00 39.83 36 GLY C C 1
ATOM 6479 O O . GLY C 1 56 ? -59.976 -113.991 157.314 1.00 43.27 36 GLY C O 1
ATOM 6480 N N . LEU C 1 57 ? -59.759 -113.143 155.239 1.00 27.95 37 LEU C N 1
ATOM 6481 C CA . LEU C 1 57 ? -60.709 -114.059 154.627 1.00 26.10 37 LEU C CA 1
ATOM 6482 C C . LEU C 1 57 ? -59.932 -115.228 154.014 1.00 26.42 37 LEU C C 1
ATOM 6483 O O . LEU C 1 57 ? -58.710 -115.162 153.862 1.00 25.18 37 LEU C O 1
ATOM 6488 N N . ASP C 1 58 ? -60.636 -116.298 153.678 1.00 26.45 38 ASP C N 1
ATOM 6489 C CA . ASP C 1 58 ? -60.039 -117.349 152.875 1.00 30.75 38 ASP C CA 1
ATOM 6490 C C . ASP C 1 58 ? -60.063 -116.919 151.411 1.00 26.77 38 ASP C C 1
ATOM 6491 O O . ASP C 1 58 ? -60.988 -116.232 150.983 1.00 29.58 38 ASP C O 1
ATOM 6496 N N . PHE C 1 59 ? -59.037 -117.311 150.657 1.00 26.00 39 PHE C N 1
ATOM 6497 C CA . PHE C 1 59 ? -58.964 -117.037 149.219 1.00 24.86 39 PHE C CA 1
ATOM 6498 C C . PHE C 1 59 ? -60.271 -117.389 148.506 1.00 23.05 39 PHE C C 1
ATOM 6499 O O . PHE C 1 59 ? -60.933 -116.527 147.914 1.00 24.49 39 PHE C O 1
ATOM 6507 N N . HIS C 1 60 ? -60.631 -118.666 148.540 1.00 18.21 40 HIS C N 1
ATOM 6508 C CA . HIS C 1 60 ? -61.809 -119.111 147.822 1.00 15.21 40 HIS C CA 1
ATOM 6509 C C . HIS C 1 60 ? -63.123 -118.571 148.430 1.00 21.69 40 HIS C C 1
ATOM 6510 O O . HIS C 1 60 ? -64.089 -118.353 147.701 1.00 22.19 40 HIS C O 1
ATOM 6517 N N . GLN C 1 61 ? -63.146 -118.358 149.748 1.00 26.23 41 GLN C N 1
ATOM 6518 C CA . GLN C 1 61 ? -64.279 -117.705 150.414 1.00 28.51 41 GLN C CA 1
ATOM 6519 C C . GLN C 1 61 ? -64.478 -116.281 149.903 1.00 27.64 41 GLN C C 1
ATOM 6520 O O . GLN C 1 61 ? -65.604 -115.851 149.641 1.00 21.03 41 GLN C O 1
ATOM 6526 N N . SER C 1 62 ? -63.375 -115.548 149.794 1.00 27.16 42 SER C N 1
ATOM 6527 C CA A SER C 1 62 ? -63.393 -114.190 149.259 0.50 29.80 42 SER C CA 1
ATOM 6528 C CA B SER C 1 62 ? -63.411 -114.187 149.267 0.50 29.56 42 SER C CA 1
ATOM 6529 C C . SER C 1 62 ? -64.022 -114.149 147.869 1.00 31.78 42 SER C C 1
ATOM 6530 O O . SER C 1 62 ? -64.878 -113.298 147.576 1.00 24.06 42 SER C O 1
ATOM 6535 N N . TRP C 1 63 ? -63.589 -115.073 147.016 1.00 29.60 43 TRP C N 1
ATOM 6536 C CA . TRP C 1 63 ? -64.067 -115.164 145.639 1.00 30.59 43 TRP C CA 1
ATOM 6537 C C . TRP C 1 63 ? -65.556 -115.465 145.579 1.00 32.51 43 TRP C C 1
ATOM 6538 O O . TRP C 1 63 ? -66.278 -114.955 144.711 1.00 20.98 43 TRP C O 1
ATOM 6549 N N . ARG C 1 64 ? -66.016 -116.297 146.506 1.00 19.39 44 ARG C N 1
ATOM 6550 C CA . ARG C 1 64 ? -67.427 -116.661 146.551 1.00 29.06 44 ARG C CA 1
ATOM 6551 C C . ARG C 1 64 ? -68.324 -115.460 146.900 1.00 31.75 44 ARG C C 1
ATOM 6552 O O . ARG C 1 64 ? -69.424 -115.330 146.360 1.00 23.73 44 ARG C O 1
ATOM 6560 N N . GLU C 1 65 ? -67.876 -114.564 147.775 1.00 35.78 45 GLU C N 1
ATOM 6561 C CA . GLU C 1 65 ? -68.719 -113.396 148.050 1.00 39.18 45 GLU C CA 1
ATOM 6562 C C . GLU C 1 65 ? -68.638 -112.358 146.932 1.00 35.02 45 GLU C C 1
ATOM 6563 O O . GLU C 1 65 ? -69.617 -111.654 146.671 1.00 24.89 45 GLU C O 1
ATOM 6569 N N . ILE C 1 66 ? -67.498 -112.278 146.252 1.00 29.88 46 ILE C N 1
ATOM 6570 C CA . ILE C 1 66 ? -67.404 -111.421 145.073 1.00 24.87 46 ILE C CA 1
ATOM 6571 C C . ILE C 1 66 ? -68.418 -111.905 144.040 1.00 28.36 46 ILE C C 1
ATOM 6572 O O . ILE C 1 66 ? -69.111 -111.104 143.406 1.00 37.13 46 ILE C O 1
ATOM 6577 N N . MET C 1 67 ? -68.531 -113.222 143.910 1.00 25.08 47 MET C N 1
ATOM 6578 C CA . MET C 1 67 ? -69.527 -113.833 143.043 1.00 26.80 47 MET C CA 1
ATOM 6579 C C . MET C 1 67 ? -70.943 -113.603 143.546 1.00 28.20 47 MET C C 1
ATOM 6580 O O . MET C 1 67 ? -71.848 -113.311 142.765 1.00 25.65 47 MET C O 1
ATOM 6585 N N . ARG C 1 68 ? -71.132 -113.740 144.855 1.00 34.16 48 ARG C N 1
ATOM 6586 C CA . ARG C 1 68 ? -72.466 -113.643 145.447 1.00 32.33 48 ARG C CA 1
ATOM 6587 C C . ARG C 1 68 ? -72.973 -112.201 145.427 1.00 33.97 48 ARG C C 1
ATOM 6588 O O . ARG C 1 68 ? -74.119 -111.944 145.064 1.00 38.38 48 ARG C O 1
ATOM 6590 N N . GLN C 1 69 ? -72.114 -111.265 145.817 1.00 35.59 49 GLN C N 1
ATOM 6591 C CA . GLN C 1 69 ? -72.457 -109.844 145.786 1.00 39.34 49 GLN C CA 1
ATOM 6592 C C . GLN C 1 69 ? -72.174 -109.216 144.430 1.00 47.95 49 GLN C C 1
ATOM 6593 O O . GLN C 1 69 ? -71.439 -108.234 144.344 1.00 56.59 49 GLN C O 1
ATOM 6595 N N . ALA C 1 70 ? -72.748 -109.779 143.372 1.00 46.74 50 ALA C N 1
ATOM 6596 C CA . ALA C 1 70 ? -72.564 -109.225 142.032 1.00 42.02 50 ALA C CA 1
ATOM 6597 C C . ALA C 1 70 ? -73.851 -109.290 141.233 1.00 39.47 50 ALA C C 1
ATOM 6598 O O . ALA C 1 70 ? -74.336 -110.381 140.936 1.00 39.58 50 ALA C O 1
ATOM 6600 N N . PRO C 1 71 ? -74.406 -108.114 140.887 1.00 42.13 51 PRO C N 1
ATOM 6601 C CA . PRO C 1 71 ? -75.650 -107.951 140.121 1.00 44.99 51 PRO C CA 1
ATOM 6602 C C . PRO C 1 71 ? -75.723 -108.795 138.858 1.00 40.71 51 PRO C C 1
ATOM 6603 O O . PRO C 1 71 ? -76.849 -109.143 138.502 1.00 40.01 51 PRO C O 1
ATOM 6607 N N . PRO C 1 73 ? -73.938 -112.400 136.123 1.00 28.49 53 PRO C N 1
ATOM 6608 C CA . PRO C 1 73 ? -72.944 -113.377 135.666 1.00 30.45 53 PRO C CA 1
ATOM 6609 C C . PRO C 1 73 ? -71.730 -112.717 135.007 1.00 37.48 53 PRO C C 1
ATOM 6610 O O . PRO C 1 73 ? -70.597 -113.033 135.359 1.00 37.59 53 PRO C O 1
ATOM 6614 N N . LEU C 1 74 ? -71.968 -111.813 134.062 1.00 33.69 54 LEU C N 1
ATOM 6615 C CA . LEU C 1 74 ? -70.889 -111.091 133.414 1.00 27.07 54 LEU C CA 1
ATOM 6616 C C . LEU C 1 74 ? -70.827 -109.680 133.977 1.00 30.17 54 LEU C C 1
ATOM 6617 O O . LEU C 1 74 ? -71.832 -108.963 134.005 1.00 32.45 54 LEU C O 1
ATOM 6622 N N . MET C 1 75 ? -69.640 -109.267 134.397 1.00 26.47 55 MET C N 1
ATOM 6623 C CA . MET C 1 75 ? -69.490 -108.024 135.140 1.00 28.97 55 MET C CA 1
ATOM 6624 C C . MET C 1 75 ? -68.236 -107.289 134.604 1.00 29.41 55 MET C C 1
ATOM 6625 O O . MET C 1 75 ? -67.469 -107.875 133.840 1.00 28.79 55 MET C O 1
ATOM 6630 N N . TRP C 1 76 ? -68.032 -106.011 134.940 1.00 28.68 56 TRP C N 1
ATOM 6631 C CA . TRP C 1 76 ? -66.945 -105.232 134.315 1.00 27.91 56 TRP C CA 1
ATOM 6632 C C . TRP C 1 76 ? -66.195 -104.318 135.288 1.00 23.43 56 TRP C C 1
ATOM 6633 O O . TRP C 1 76 ? -66.816 -103.624 136.090 1.00 20.01 56 TRP C O 1
ATOM 6644 N N . THR C 1 77 ? -64.867 -104.281 135.192 1.00 23.31 57 THR C N 1
ATOM 6645 C CA . THR C 1 77 ? -64.046 -103.570 136.186 1.00 25.40 57 THR C CA 1
ATOM 6646 C C . THR C 1 77 ? -63.129 -102.532 135.528 1.00 32.55 57 THR C C 1
ATOM 6647 O O . THR C 1 77 ? -62.588 -102.772 134.456 1.00 26.74 57 THR C O 1
ATOM 6651 N N . PRO C 1 78 ? -62.967 -101.358 136.164 1.00 32.44 58 PRO C N 1
ATOM 6652 C CA . PRO C 1 78 ? -62.106 -100.323 135.577 1.00 34.83 58 PRO C CA 1
ATOM 6653 C C . PRO C 1 78 ? -60.620 -100.637 135.697 1.00 30.39 58 PRO C C 1
ATOM 6654 O O . PRO C 1 78 ? -59.814 -100.020 134.999 1.00 29.31 58 PRO C O 1
ATOM 6658 N N . HIS C 1 79 ? -60.264 -101.573 136.575 1.00 27.15 59 HIS C N 1
ATOM 6659 C CA . HIS C 1 79 ? -58.866 -101.903 136.812 1.00 27.69 59 HIS C CA 1
ATOM 6660 C C . HIS C 1 79 ? -58.217 -102.614 135.625 1.00 30.90 59 HIS C C 1
ATOM 6661 O O . HIS C 1 79 ? -58.890 -103.299 134.850 1.00 30.82 59 HIS C O 1
ATOM 6668 N N . ASN C 1 80 ? -56.905 -102.416 135.492 1.00 30.48 60 ASN C N 1
ATOM 6669 C CA . ASN C 1 80 ? -56.068 -103.133 134.537 1.00 28.54 60 ASN C CA 1
ATOM 6670 C C . ASN C 1 80 ? -56.533 -102.977 133.077 1.00 38.83 60 ASN C C 1
ATOM 6671 O O . ASN C 1 80 ? -56.740 -103.951 132.366 1.00 34.55 60 ASN C O 1
ATOM 6676 N N . GLY C 1 81 ? -56.685 -101.734 132.631 1.00 40.12 61 GLY C N 1
ATOM 6677 C CA . GLY C 1 81 ? -57.178 -101.462 131.293 1.00 34.11 61 GLY C CA 1
ATOM 6678 C C . GLY C 1 81 ? -58.694 -101.515 131.142 1.00 31.77 61 GLY C C 1
ATOM 6679 O O . GLY C 1 81 ? -59.237 -101.062 130.142 1.00 25.55 61 GLY C O 1
ATOM 6680 N N . GLY C 1 82 ? -59.385 -102.053 132.139 1.00 28.57 62 GLY C N 1
ATOM 6681 C CA . GLY C 1 82 ? -60.825 -102.220 132.056 1.00 29.20 62 GLY C CA 1
ATOM 6682 C C . GLY C 1 82 ? -61.190 -103.504 131.340 1.00 31.50 62 GLY C C 1
ATOM 6683 O O . GLY C 1 82 ? -60.842 -103.686 130.171 1.00 35.13 62 GLY C O 1
ATOM 6684 N N . HIS C 1 83 ? -61.883 -104.405 132.031 1.00 27.75 63 HIS C N 1
ATOM 6685 C CA . HIS C 1 83 ? -62.199 -105.701 131.435 1.00 27.48 63 HIS C CA 1
ATOM 6686 C C . HIS C 1 83 ? -63.367 -106.422 132.082 1.00 26.54 63 HIS C C 1
ATOM 6687 O O . HIS C 1 83 ? -63.676 -106.222 133.260 1.00 28.43 63 HIS C O 1
ATOM 6694 N N . TRP C 1 84 ? -64.012 -107.272 131.292 1.00 25.47 64 TRP C N 1
ATOM 6695 C CA . TRP C 1 84 ? -65.154 -108.031 131.765 1.00 27.66 64 TRP C CA 1
ATOM 6696 C C . TRP C 1 84 ? -64.689 -109.235 132.567 1.00 28.51 64 TRP C C 1
ATOM 6697 O O . TRP C 1 84 ? -63.610 -109.769 132.313 1.00 28.79 64 TRP C O 1
ATOM 6708 N N . VAL C 1 85 ? -65.509 -109.650 133.530 1.00 27.57 65 VAL C N 1
ATOM 6709 C CA . VAL C 1 85 ? -65.222 -110.849 134.315 1.00 19.00 65 VAL C CA 1
ATOM 6710 C C . VAL C 1 85 ? -66.448 -111.767 134.332 1.00 22.20 65 VAL C C 1
ATOM 6711 O O . VAL C 1 85 ? -67.580 -111.314 134.535 1.00 35.25 65 VAL C O 1
ATOM 6715 N N . ALA C 1 86 ? -66.229 -113.056 134.097 1.00 24.40 66 ALA C N 1
ATOM 6716 C CA . ALA C 1 86 ? -67.295 -114.056 134.180 1.00 27.87 66 ALA C CA 1
ATOM 6717 C C . ALA C 1 86 ? -67.381 -114.632 135.605 1.00 28.17 66 ALA C C 1
ATOM 6718 O O . ALA C 1 86 ? -66.392 -115.150 136.145 1.00 18.71 66 ALA C O 1
ATOM 6720 N N . LEU C 1 87 ? -68.560 -114.539 136.218 1.00 25.29 67 LEU C N 1
ATOM 6721 C CA . LEU C 1 87 ? -68.682 -114.856 137.644 1.00 23.19 67 LEU C CA 1
ATOM 6722 C C . LEU C 1 87 ? -69.566 -116.061 137.955 1.00 23.12 67 LEU C C 1
ATOM 6723 O O . LEU C 1 87 ? -69.903 -116.308 139.114 1.00 32.17 67 LEU C O 1
ATOM 6728 N N . ARG C 1 88 ? -69.920 -116.820 136.929 1.00 26.43 68 ARG C N 1
ATOM 6729 C CA A ARG C 1 88 ? -70.676 -118.051 137.114 0.50 31.28 68 ARG C CA 1
ATOM 6730 C CA B ARG C 1 88 ? -70.689 -118.050 137.099 0.50 31.37 68 ARG C CA 1
ATOM 6731 C C . ARG C 1 88 ? -69.970 -119.202 136.410 1.00 31.73 68 ARG C C 1
ATOM 6732 O O . ARG C 1 88 ? -69.257 -118.992 135.417 1.00 25.65 68 ARG C O 1
ATOM 6747 N N . SER C 1 89 ? -70.160 -120.411 136.934 1.00 30.03 69 SER C N 1
ATOM 6748 C CA . SER C 1 89 ? -69.464 -121.593 136.437 1.00 29.45 69 SER C CA 1
ATOM 6749 C C . SER C 1 89 ? -69.673 -121.829 134.939 1.00 33.31 69 SER C C 1
ATOM 6750 O O . SER C 1 89 ? -68.711 -121.873 134.178 1.00 32.21 69 SER C O 1
ATOM 6753 N N . ASP C 1 90 ? -70.924 -121.977 134.518 1.00 36.25 70 ASP C N 1
ATOM 6754 C CA . ASP C 1 90 ? -71.221 -122.265 133.113 1.00 37.01 70 ASP C CA 1
ATOM 6755 C C . ASP C 1 90 ? -70.737 -121.153 132.168 1.00 31.30 70 ASP C C 1
ATOM 6756 O O . ASP C 1 90 ? -70.249 -121.424 131.062 1.00 31.01 70 ASP C O 1
ATOM 6761 N N . LEU C 1 91 ? -70.870 -119.906 132.607 1.00 35.07 71 LEU C N 1
ATOM 6762 C CA . LEU C 1 91 ? -70.389 -118.773 131.824 1.00 34.90 71 LEU C CA 1
ATOM 6763 C C . LEU C 1 91 ? -68.863 -118.828 131.635 1.00 32.17 71 LEU C C 1
ATOM 6764 O O . LEU C 1 91 ? -68.362 -118.662 130.521 1.00 28.23 71 LEU C O 1
ATOM 6769 N N . ALA C 1 92 ? -68.132 -119.069 132.725 1.00 32.10 72 ALA C N 1
ATOM 6770 C CA . ALA C 1 92 ? -66.672 -119.112 132.667 1.00 29.45 72 ALA C CA 1
ATOM 6771 C C . ALA C 1 92 ? -66.204 -120.220 131.737 1.00 26.45 72 ALA C C 1
ATOM 6772 O O . ALA C 1 92 ? -65.266 -120.035 130.967 1.00 25.88 72 ALA C O 1
ATOM 6774 N N . GLU C 1 93 ? -66.870 -121.366 131.788 1.00 28.69 73 GLU C N 1
ATOM 6775 C CA . GLU C 1 93 ? -66.475 -122.495 130.950 1.00 24.28 73 GLU C CA 1
ATOM 6776 C C . GLU C 1 93 ? -66.688 -122.211 129.473 1.00 25.41 73 GLU C C 1
ATOM 6777 O O . GLU C 1 93 ? -65.911 -122.670 128.625 1.00 23.78 73 GLU C O 1
ATOM 6783 N N . THR C 1 94 ? -67.742 -121.462 129.176 1.00 27.45 74 THR C N 1
ATOM 6784 C CA . THR C 1 94 ? -68.031 -121.052 127.806 1.00 24.29 74 THR C CA 1
ATOM 6785 C C . THR C 1 94 ? -66.953 -120.105 127.285 1.00 27.54 74 THR C C 1
ATOM 6786 O O . THR C 1 94 ? -66.443 -120.281 126.182 1.00 28.89 74 THR C O 1
ATOM 6790 N N . VAL C 1 95 ? -66.607 -119.092 128.070 1.00 23.11 75 VAL C N 1
ATOM 6791 C CA . VAL C 1 95 ? -65.556 -118.174 127.655 1.00 24.47 75 VAL C CA 1
ATOM 6792 C C . VAL C 1 95 ? -64.213 -118.926 127.496 1.00 25.74 75 VAL C C 1
ATOM 6793 O O . VAL C 1 95 ? -63.519 -118.759 126.485 1.00 22.62 75 VAL C O 1
ATOM 6797 N N . MET C 1 96 ? -63.875 -119.785 128.462 1.00 24.41 76 MET C N 1
ATOM 6798 C CA . MET C 1 96 ? -62.671 -120.621 128.371 1.00 24.89 76 MET C CA 1
ATOM 6799 C C . MET C 1 96 ? -62.551 -121.443 127.101 1.00 24.92 76 MET C C 1
ATOM 6800 O O . MET C 1 96 ? -61.461 -121.576 126.530 1.00 25.21 76 MET C O 1
ATOM 6805 N N . SER C 1 97 ? -63.678 -122.006 126.681 1.00 26.64 77 SER C N 1
ATOM 6806 C CA . SER C 1 97 ? -63.695 -123.058 125.678 1.00 24.45 77 SER C CA 1
ATOM 6807 C C . SER C 1 97 ? -64.189 -122.621 124.299 1.00 26.06 77 SER C C 1
ATOM 6808 O O . SER C 1 97 ? -63.786 -123.208 123.299 1.00 26.32 77 SER C O 1
ATOM 6811 N N . ASP C 1 98 ? -65.064 -121.612 124.239 1.00 21.43 78 ASP C N 1
ATOM 6812 C CA . ASP C 1 98 ? -65.620 -121.175 122.949 1.00 27.78 78 ASP C CA 1
ATOM 6813 C C . ASP C 1 98 ? -64.686 -120.239 122.186 1.00 28.08 78 ASP C C 1
ATOM 6814 O O . ASP C 1 98 ? -64.831 -119.012 122.220 1.00 33.53 78 ASP C O 1
ATOM 6819 N N . PHE C 1 99 ? -63.750 -120.836 121.465 1.00 27.81 79 PHE C N 1
ATOM 6820 C CA . PHE C 1 99 ? -62.663 -120.099 120.845 1.00 30.01 79 PHE C CA 1
ATOM 6821 C C . PHE C 1 99 ? -63.143 -119.199 119.708 1.00 39.69 79 PHE C C 1
ATOM 6822 O O . PHE C 1 99 ? -62.481 -118.225 119.361 1.00 40.81 79 PHE C O 1
ATOM 6830 N N . GLU C 1 100 ? -64.300 -119.505 119.135 1.00 43.28 80 GLU C N 1
ATOM 6831 C CA . GLU C 1 100 ? -64.752 -118.727 117.989 1.00 38.38 80 GLU C CA 1
ATOM 6832 C C . GLU C 1 100 ? -65.314 -117.371 118.407 1.00 39.19 80 GLU C C 1
ATOM 6833 O O . GLU C 1 100 ? -65.325 -116.425 117.620 1.00 38.70 80 GLU C O 1
ATOM 6839 N N . ARG C 1 101 ? -65.758 -117.266 119.652 1.00 32.46 81 ARG C N 1
ATOM 6840 C CA . ARG C 1 101 ? -66.148 -115.973 120.194 1.00 36.31 81 ARG C CA 1
ATOM 6841 C C . ARG C 1 101 ? -65.059 -115.391 121.086 1.00 34.75 81 ARG C C 1
ATOM 6842 O O . ARG C 1 101 ? -64.930 -114.175 121.197 1.00 29.65 81 ARG C O 1
ATOM 6850 N N . PHE C 1 102 ? -64.271 -116.263 121.716 1.00 31.43 82 PHE C N 1
ATOM 6851 C CA . PHE C 1 102 ? -63.278 -115.816 122.681 1.00 28.40 82 PHE C CA 1
ATOM 6852 C C . PHE C 1 102 ? -61.901 -116.400 122.353 1.00 29.23 82 PHE C C 1
ATOM 6853 O O . PHE C 1 102 ? -61.723 -117.611 122.310 1.00 38.01 82 PHE C O 1
ATOM 6861 N N . SER C 1 103 ? -60.940 -115.515 122.097 1.00 24.62 83 SER C N 1
ATOM 6862 C CA . SER C 1 103 ? -59.642 -115.898 121.547 1.00 27.82 83 SER C CA 1
ATOM 6863 C C . SER C 1 103 ? -58.518 -115.910 122.577 1.00 20.81 83 SER C C 1
ATOM 6864 O O . SER C 1 103 ? -58.493 -115.086 123.492 1.00 18.13 83 SER C O 1
ATOM 6867 N N . ASN C 1 104 ? -57.577 -116.832 122.397 1.00 23.74 84 ASN C N 1
ATOM 6868 C CA . ASN C 1 104 ? -56.372 -116.876 123.219 1.00 24.35 84 ASN C CA 1
ATOM 6869 C C . ASN C 1 104 ? -55.305 -115.905 122.733 1.00 15.81 84 ASN C C 1
ATOM 6870 O O . ASN C 1 104 ? -54.157 -115.980 123.154 1.00 21.80 84 ASN C O 1
ATOM 6875 N N . HIS C 1 105 ? -55.682 -114.996 121.836 1.00 28.86 85 HIS C N 1
ATOM 6876 C CA . HIS C 1 105 ? -54.728 -114.055 121.252 1.00 23.91 85 HIS C CA 1
ATOM 6877 C C . HIS C 1 105 ? -54.140 -113.168 122.339 1.00 25.23 85 HIS C C 1
ATOM 6878 O O . HIS C 1 105 ? -52.962 -112.803 122.291 1.00 24.93 85 HIS C O 1
ATOM 6885 N N . THR C 1 106 ? -54.961 -112.859 123.340 1.00 19.87 86 THR C N 1
ATOM 6886 C CA . THR C 1 106 ? -54.511 -112.152 124.528 1.00 22.81 86 THR C CA 1
ATOM 6887 C C . THR C 1 106 ? -55.152 -112.848 125.735 1.00 23.08 86 THR C C 1
ATOM 6888 O O . THR C 1 106 ? -56.369 -113.000 125.775 1.00 23.07 86 THR C O 1
ATOM 6892 N N . VAL C 1 107 ? -54.344 -113.317 126.682 1.00 29.84 87 VAL C N 1
ATOM 6893 C CA . VAL C 1 107 ? -54.902 -113.995 127.857 1.00 27.27 87 VAL C CA 1
ATOM 6894 C C . VAL C 1 107 ? -54.595 -113.265 129.151 1.00 22.38 87 VAL C C 1
ATOM 6895 O O . VAL C 1 107 ? -55.034 -113.678 130.212 1.00 24.80 87 VAL C O 1
ATOM 6899 N N . LEU C 1 108 ? -53.819 -112.196 129.079 1.00 19.73 88 LEU C N 1
ATOM 6900 C CA . LEU C 1 108 ? -53.434 -111.493 130.290 1.00 23.11 88 LEU C CA 1
ATOM 6901 C C . LEU C 1 108 ? -53.938 -110.053 130.275 1.00 23.74 88 LEU C C 1
ATOM 6902 O O . LEU C 1 108 ? -54.013 -109.390 129.233 1.00 24.16 88 LEU C O 1
ATOM 6907 N N . VAL C 1 109 ? -54.306 -109.599 131.464 1.00 23.29 89 VAL C N 1
ATOM 6908 C CA . VAL C 1 109 ? -54.761 -108.247 131.698 1.00 29.56 89 VAL C CA 1
ATOM 6909 C C . VAL C 1 109 ? -53.642 -107.519 132.443 1.00 26.27 89 VAL C C 1
ATOM 6910 O O . VAL C 1 109 ? -52.980 -108.111 133.299 1.00 33.88 89 VAL C O 1
ATOM 6914 N N . PRO C 1 110 ? -53.375 -106.254 132.094 1.00 28.11 90 PRO C N 1
ATOM 6915 C CA . PRO C 1 110 ? -54.022 -105.416 131.076 1.00 26.34 90 PRO C CA 1
ATOM 6916 C C . PRO C 1 110 ? -53.540 -105.729 129.655 1.00 26.20 90 PRO C C 1
ATOM 6917 O O . PRO C 1 110 ? -52.349 -106.002 129.467 1.00 20.78 90 PRO C O 1
ATOM 6921 N N . LYS C 1 111 ? -54.460 -105.703 128.687 1.00 25.54 91 LYS C N 1
ATOM 6922 C CA . LYS C 1 111 ? -54.191 -106.163 127.317 1.00 29.19 91 LYS C CA 1
ATOM 6923 C C . LYS C 1 111 ? -53.026 -105.459 126.621 1.00 33.25 91 LYS C C 1
ATOM 6924 O O . LYS C 1 111 ? -52.267 -106.095 125.896 1.00 33.15 91 LYS C O 1
ATOM 6930 N N . GLU C 1 112 ? -52.877 -104.156 126.838 1.00 39.89 92 GLU C N 1
ATOM 6931 C CA . GLU C 1 112 ? -51.924 -103.384 126.037 1.00 39.93 92 GLU C CA 1
ATOM 6932 C C . GLU C 1 112 ? -50.496 -103.450 126.580 1.00 37.11 92 GLU C C 1
ATOM 6933 O O . GLU C 1 112 ? -49.538 -103.203 125.847 1.00 27.36 92 GLU C O 1
ATOM 6939 N N . THR C 1 113 ? -50.327 -103.788 127.855 1.00 22.21 93 THR C N 1
ATOM 6940 C CA . THR C 1 113 ? -48.961 -104.006 128.332 1.00 17.60 93 THR C CA 1
ATOM 6941 C C . THR C 1 113 ? -48.671 -105.508 128.399 1.00 25.66 93 THR C C 1
ATOM 6942 O O . THR C 1 113 ? -48.188 -106.094 127.432 1.00 27.87 93 THR C O 1
ATOM 6946 N N . ALA C 1 114 ? -48.991 -106.127 129.534 1.00 26.19 94 ALA C N 1
ATOM 6947 C CA . ALA C 1 114 ? -48.735 -107.554 129.752 1.00 25.59 94 ALA C CA 1
ATOM 6948 C C . ALA C 1 114 ? -49.293 -108.441 128.643 1.00 27.60 94 ALA C C 1
ATOM 6949 O O . ALA C 1 114 ? -48.584 -109.298 128.120 1.00 25.48 94 ALA C O 1
ATOM 6951 N N . GLY C 1 115 ? -50.550 -108.217 128.263 1.00 25.62 95 GLY C N 1
ATOM 6952 C CA . GLY C 1 115 ? -51.205 -109.065 127.283 1.00 24.09 95 GLY C CA 1
ATOM 6953 C C . GLY C 1 115 ? -50.464 -109.151 125.960 1.00 31.26 95 GLY C C 1
ATOM 6954 O O . GLY C 1 115 ? -50.398 -110.207 125.332 1.00 32.90 95 GLY C O 1
ATOM 6955 N N . GLU C 1 116 ? -49.895 -108.034 125.532 1.00 29.01 96 GLU C N 1
ATOM 6956 C CA . GLU C 1 116 ? -49.096 -108.042 124.313 1.00 36.40 96 GLU C CA 1
ATOM 6957 C C . GLU C 1 116 ? -47.678 -108.524 124.617 1.00 32.14 96 GLU C C 1
ATOM 6958 O O . GLU C 1 116 ? -47.056 -109.200 123.803 1.00 26.16 96 GLU C O 1
ATOM 6964 N N . ALA C 1 117 ? -47.185 -108.199 125.805 1.00 34.81 97 ALA C N 1
ATOM 6965 C CA . ALA C 1 117 ? -45.807 -108.511 126.185 1.00 33.96 97 ALA C CA 1
ATOM 6966 C C . ALA C 1 117 ? -45.506 -110.019 126.255 1.00 32.13 97 ALA C C 1
ATOM 6967 O O . ALA C 1 117 ? -44.378 -110.441 125.973 1.00 25.37 97 ALA C O 1
ATOM 6969 N N . TYR C 1 118 ? -46.514 -110.814 126.609 1.00 28.32 98 TYR C N 1
ATOM 6970 C CA . TYR C 1 118 ? -46.349 -112.255 126.806 1.00 34.52 98 TYR C CA 1
ATOM 6971 C C . TYR C 1 118 ? -47.025 -113.120 125.746 1.00 31.88 98 TYR C C 1
ATOM 6972 O O . TYR C 1 118 ? -46.968 -114.358 125.820 1.00 25.67 98 TYR C O 1
ATOM 6981 N N . ARG C 1 119 ? -47.677 -112.474 124.779 1.00 29.98 99 ARG C N 1
ATOM 6982 C CA . ARG C 1 119 ? -48.261 -113.184 123.639 1.00 28.31 99 ARG C CA 1
ATOM 6983 C C . ARG C 1 119 ? -47.189 -113.944 122.848 1.00 29.03 99 ARG C C 1
ATOM 6984 O O . ARG C 1 119 ? -46.310 -113.333 122.230 1.00 30.73 99 ARG C O 1
ATOM 6992 N N . LEU C 1 120 ? -47.273 -115.273 122.867 1.00 23.17 100 LEU C N 1
ATOM 6993 C CA . LEU C 1 120 ? -46.329 -116.127 122.152 1.00 22.43 100 LEU C CA 1
ATOM 6994 C C . LEU C 1 120 ? -47.053 -117.287 121.497 1.00 30.60 100 LEU C C 1
ATOM 6995 O O . LEU C 1 120 ? -47.845 -117.976 122.140 1.00 24.96 100 LEU C O 1
ATOM 7000 N N . ILE C 1 121 ? -46.769 -117.538 120.229 1.00 17.25 101 ILE C N 1
ATOM 7001 C CA . ILE C 1 121 ? -47.271 -118.775 119.638 1.00 25.19 101 ILE C CA 1
ATOM 7002 C C . ILE C 1 121 ? -46.425 -119.904 120.224 1.00 25.39 101 ILE C C 1
ATOM 7003 O O . ILE C 1 121 ? -45.240 -119.708 120.492 1.00 24.17 101 ILE C O 1
ATOM 7008 N N . PRO C 1 122 ? -47.022 -121.088 120.416 1.00 24.08 102 PRO C N 1
ATOM 7009 C CA . PRO C 1 122 ? -48.376 -121.468 119.993 1.00 26.46 102 PRO C CA 1
ATOM 7010 C C . PRO C 1 122 ? -49.488 -121.316 121.025 1.00 29.71 102 PRO C C 1
ATOM 7011 O O . PRO C 1 122 ? -50.623 -121.667 120.704 1.00 31.54 102 PRO C O 1
ATOM 7015 N N . LEU C 1 123 ? -49.197 -120.828 122.225 1.00 24.63 103 LEU C N 1
ATOM 7016 C CA . LEU C 1 123 ? -50.250 -120.718 123.238 1.00 23.19 103 LEU C CA 1
ATOM 7017 C C . LEU C 1 123 ? -51.226 -119.598 122.879 1.00 26.80 103 LEU C C 1
ATOM 7018 O O . LEU C 1 123 ? -52.357 -119.565 123.361 1.00 23.28 103 LEU C O 1
ATOM 7023 N N . SER C 1 124 ? -50.795 -118.699 121.999 1.00 23.59 104 SER C N 1
ATOM 7024 C CA . SER C 1 124 ? -51.644 -117.594 121.585 1.00 27.22 104 SER C CA 1
ATOM 7025 C C . SER C 1 124 ? -52.564 -118.005 120.440 1.00 30.37 104 SER C C 1
ATOM 7026 O O . SER C 1 124 ? -53.408 -117.231 120.012 1.00 26.94 104 SER C O 1
ATOM 7029 N N . LEU C 1 125 ? -52.408 -119.229 119.951 1.00 32.04 105 LEU C N 1
ATOM 7030 C CA . LEU C 1 125 ? -53.191 -119.677 118.804 1.00 38.30 105 LEU C CA 1
ATOM 7031 C C . LEU C 1 125 ? -54.612 -120.096 119.164 1.00 33.08 105 LEU C C 1
ATOM 7032 O O . LEU C 1 125 ? -54.886 -120.462 120.301 1.00 28.59 105 LEU C O 1
ATOM 7037 N N . ASP C 1 126 ? -55.512 -120.019 118.186 1.00 28.35 106 ASP C N 1
ATOM 7038 C CA . ASP C 1 126 ? -56.850 -120.605 118.294 1.00 26.97 106 ASP C CA 1
ATOM 7039 C C . ASP C 1 126 ? -56.915 -121.759 117.319 1.00 23.67 106 ASP C C 1
ATOM 7040 O O . ASP C 1 126 ? -56.141 -121.799 116.354 1.00 28.94 106 ASP C O 1
ATOM 7045 N N . PRO C 1 127 ? -57.845 -122.699 117.540 1.00 28.24 107 PRO C N 1
ATOM 7046 C CA . PRO C 1 127 ? -58.084 -123.695 116.491 1.00 30.47 107 PRO C CA 1
ATOM 7047 C C . PRO C 1 127 ? -58.693 -122.984 115.287 1.00 33.89 107 PRO C C 1
ATOM 7048 O O . PRO C 1 127 ? -59.414 -122.018 115.506 1.00 42.56 107 PRO C O 1
ATOM 7052 N N . PRO C 1 128 ? -58.425 -123.444 114.054 1.00 30.74 108 PRO C N 1
ATOM 7053 C CA . PRO C 1 128 ? -57.683 -124.653 113.663 1.00 30.36 108 PRO C CA 1
ATOM 7054 C C . PRO C 1 128 ? -56.176 -124.648 113.943 1.00 22.59 108 PRO C C 1
ATOM 7055 O O . PRO C 1 128 ? -55.616 -125.722 114.145 1.00 26.20 108 PRO C O 1
ATOM 7059 N N . GLU C 1 129 ? -55.542 -123.479 113.956 1.00 25.61 109 GLU C N 1
ATOM 7060 C CA . GLU C 1 129 ? -54.080 -123.399 113.980 1.00 28.03 109 GLU C CA 1
ATOM 7061 C C . GLU C 1 129 ? -53.474 -123.973 115.260 1.00 27.98 109 GLU C C 1
ATOM 7062 O O . GLU C 1 129 ? -52.362 -124.494 115.250 1.00 23.45 109 GLU C O 1
ATOM 7068 N N . HIS C 1 130 ? -54.212 -123.896 116.355 1.00 31.61 110 HIS C N 1
ATOM 7069 C CA . HIS C 1 130 ? -53.691 -124.394 117.631 1.00 27.44 110 HIS C CA 1
ATOM 7070 C C . HIS C 1 130 ? -53.665 -125.922 117.746 1.00 26.12 110 HIS C C 1
ATOM 7071 O O . HIS C 1 130 ? -53.000 -126.486 118.634 1.00 28.34 110 HIS C O 1
ATOM 7078 N N . ARG C 1 131 ? -54.399 -126.596 116.868 1.00 27.06 111 ARG C N 1
ATOM 7079 C CA . ARG C 1 131 ? -54.653 -128.026 117.041 1.00 31.52 111 ARG C CA 1
ATOM 7080 C C . ARG C 1 131 ? -53.409 -128.913 116.888 1.00 30.39 111 ARG C C 1
ATOM 7081 O O . ARG C 1 131 ? -53.204 -129.810 117.703 1.00 28.12 111 ARG C O 1
ATOM 7089 N N . PRO C 1 132 ? -52.574 -128.678 115.861 1.00 31.34 112 PRO C N 1
ATOM 7090 C CA . PRO C 1 132 ? -51.380 -129.529 115.784 1.00 25.33 112 PRO C CA 1
ATOM 7091 C C . PRO C 1 132 ? -50.448 -129.349 116.972 1.00 24.47 112 PRO C C 1
ATOM 7092 O O . PRO C 1 132 ? -49.845 -130.331 117.405 1.00 28.35 112 PRO C O 1
ATOM 7096 N N . PHE C 1 133 ? -50.360 -128.132 117.509 1.00 25.05 113 PHE C N 1
ATOM 7097 C CA . PHE C 1 133 ? -49.537 -127.871 118.691 1.00 22.56 113 PHE C CA 1
ATOM 7098 C C . PHE C 1 133 ? -50.119 -128.474 119.966 1.00 25.10 113 PHE C C 1
ATOM 7099 O O . PHE C 1 133 ? -49.374 -129.042 120.776 1.00 28.05 113 PHE C O 1
ATOM 7107 N N . ARG C 1 134 ? -51.436 -128.367 120.136 1.00 20.81 114 ARG C N 1
ATOM 7108 C CA . ARG C 1 134 ? -52.145 -129.037 121.231 1.00 26.07 114 ARG C CA 1
ATOM 7109 C C . ARG C 1 134 ? -51.807 -130.526 121.308 1.00 28.25 114 ARG C C 1
ATOM 7110 O O . ARG C 1 134 ? -51.557 -131.063 122.386 1.00 35.22 114 ARG C O 1
ATOM 7118 N N . SER C 1 135 ? -51.805 -131.193 120.160 1.00 27.97 115 SER C N 1
ATOM 7119 C CA . SER C 1 135 ? -51.539 -132.634 120.109 1.00 26.52 115 SER C CA 1
ATOM 7120 C C . SER C 1 135 ? -50.105 -132.967 120.500 1.00 21.44 115 SER C C 1
ATOM 7121 O O . SER C 1 135 ? -49.834 -133.992 121.137 1.00 17.61 115 SER C O 1
ATOM 7124 N N . LEU C 1 136 ? -49.186 -132.093 120.124 1.00 25.97 116 LEU C N 1
ATOM 7125 C CA . LEU C 1 136 ? -47.772 -132.317 120.399 1.00 30.64 116 LEU C CA 1
ATOM 7126 C C . LEU C 1 136 ? -47.485 -132.157 121.885 1.00 26.94 116 LEU C C 1
ATOM 7127 O O . LEU C 1 136 ? -46.785 -132.979 122.486 1.00 23.69 116 LEU C O 1
ATOM 7132 N N . LEU C 1 137 ? -48.037 -131.099 122.473 1.00 28.20 117 LEU C N 1
ATOM 7133 C CA . LEU C 1 137 ? -47.906 -130.868 123.914 1.00 35.13 117 LEU C CA 1
ATOM 7134 C C . LEU C 1 137 ? -48.498 -132.013 124.731 1.00 26.57 117 LEU C C 1
ATOM 7135 O O . LEU C 1 137 ? -47.857 -132.542 125.655 1.00 17.82 117 LEU C O 1
ATOM 7140 N N . ASN C 1 138 ? -49.726 -132.394 124.389 1.00 25.65 118 ASN C N 1
ATOM 7141 C CA . ASN C 1 138 ? -50.428 -133.415 125.151 1.00 27.13 118 ASN C CA 1
ATOM 7142 C C . ASN C 1 138 ? -49.760 -134.774 125.049 1.00 27.37 118 ASN C C 1
ATOM 7143 O O . ASN C 1 138 ? -49.684 -135.503 126.032 1.00 32.70 118 ASN C O 1
ATOM 7148 N N . GLU C 1 139 ? -49.247 -135.113 123.871 1.00 28.41 119 GLU C N 1
ATOM 7149 C CA . GLU C 1 139 ? -48.569 -136.395 123.724 1.00 19.28 119 GLU C CA 1
ATOM 7150 C C . GLU C 1 139 ? -47.265 -136.433 124.513 1.00 19.53 119 GLU C C 1
ATOM 7151 O O . GLU C 1 139 ? -46.991 -137.394 125.251 1.00 25.47 119 GLU C O 1
ATOM 7153 N N . ASN C 1 140 ? -46.452 -135.397 124.339 1.00 19.71 120 ASN C N 1
ATOM 7154 C CA . ASN C 1 140 ? -45.108 -135.369 124.913 1.00 20.00 120 ASN C CA 1
ATOM 7155 C C . ASN C 1 140 ? -45.056 -135.240 126.435 1.00 19.20 120 ASN C C 1
ATOM 7156 O O . ASN C 1 140 ? -44.012 -135.470 127.042 1.00 26.66 120 ASN C O 1
ATOM 7161 N N . LEU C 1 141 ? -46.178 -134.870 127.035 1.00 17.12 121 LEU C N 1
ATOM 7162 C CA . LEU C 1 141 ? -46.287 -134.743 128.491 1.00 17.75 121 LEU C CA 1
ATOM 7163 C C . LEU C 1 141 ? -47.233 -135.810 129.055 1.00 21.87 121 LEU C C 1
ATOM 7164 O O . LEU C 1 141 ? -47.730 -135.694 130.177 1.00 23.19 121 LEU C O 1
ATOM 7169 N N . GLY C 1 142 ? -47.468 -136.860 128.276 1.00 21.67 122 GLY C N 1
ATOM 7170 C CA . GLY C 1 142 ? -48.365 -137.920 128.703 1.00 14.76 122 GLY C CA 1
ATOM 7171 C C . GLY C 1 142 ? -47.705 -138.931 129.607 1.00 22.56 122 GLY C C 1
ATOM 7172 O O . GLY C 1 142 ? -46.484 -138.911 129.776 1.00 14.90 122 GLY C O 1
ATOM 7173 N N . PRO C 1 143 ? -48.514 -139.828 130.190 1.00 29.01 123 PRO C N 1
ATOM 7174 C CA . PRO C 1 143 ? -48.039 -140.815 131.165 1.00 26.89 123 PRO C CA 1
ATOM 7175 C C . PRO C 1 143 ? -46.868 -141.651 130.666 1.00 27.87 123 PRO C C 1
ATOM 7176 O O . PRO C 1 143 ? -45.998 -141.969 131.470 1.00 35.96 123 PRO C O 1
ATOM 7180 N N . LYS C 1 144 ? -46.819 -142.001 129.383 1.00 26.18 124 LYS C N 1
ATOM 7181 C CA . LYS C 1 144 ? -45.719 -142.856 128.939 1.00 27.14 124 LYS C CA 1
ATOM 7182 C C . LYS C 1 144 ? -44.378 -142.089 128.912 1.00 25.73 124 LYS C C 1
ATOM 7183 O O . LYS C 1 144 ? -43.429 -142.499 129.582 1.00 23.62 124 LYS C O 1
ATOM 7189 N N . PRO C 1 145 ? -44.280 -140.969 128.162 1.00 24.13 125 PRO C N 1
ATOM 7190 C CA . PRO C 1 145 ? -42.939 -140.355 128.165 1.00 25.35 125 PRO C CA 1
ATOM 7191 C C . PRO C 1 145 ? -42.524 -139.748 129.510 1.00 27.41 125 PRO C C 1
ATOM 7192 O O . PRO C 1 145 ? -41.336 -139.508 129.728 1.00 30.48 125 PRO C O 1
ATOM 7196 N N . LEU C 1 146 ? -43.473 -139.526 130.407 1.00 25.18 126 LEU C N 1
ATOM 7197 C CA . LEU C 1 146 ? -43.130 -138.991 131.716 1.00 24.03 126 LEU C CA 1
ATOM 7198 C C . LEU C 1 146 ? -42.926 -140.079 132.768 1.00 26.50 126 LEU C C 1
ATOM 7199 O O . LEU C 1 146 ? -42.731 -139.779 133.937 1.00 24.77 126 LEU C O 1
ATOM 7204 N N . ARG C 1 147 ? -42.968 -141.339 132.353 1.00 25.55 127 ARG C N 1
ATOM 7205 C CA . ARG C 1 147 ? -42.716 -142.457 133.266 1.00 29.39 127 ARG C CA 1
ATOM 7206 C C . ARG C 1 147 ? -41.449 -142.329 134.144 1.00 26.07 127 ARG C C 1
ATOM 7207 O O . ARG C 1 147 ? -41.532 -142.536 135.364 1.00 24.50 127 ARG C O 1
ATOM 7211 N N . PRO C 1 148 ? -40.283 -141.985 133.549 1.00 26.14 128 PRO C N 1
ATOM 7212 C CA . PRO C 1 148 ? -39.078 -141.892 134.391 1.00 28.42 128 PRO C CA 1
ATOM 7213 C C . PRO C 1 148 ? -39.089 -140.718 135.362 1.00 21.87 128 PRO C C 1
ATOM 7214 O O . PRO C 1 148 ? -38.238 -140.643 136.244 1.00 21.88 128 PRO C O 1
ATOM 7218 N N . ILE C 1 149 ? -40.036 -139.804 135.193 1.00 27.13 129 ILE C N 1
ATOM 7219 C CA . ILE C 1 149 ? -40.068 -138.596 136.004 1.00 23.11 129 ILE C CA 1
ATOM 7220 C C . ILE C 1 149 ? -40.519 -138.906 137.428 1.00 23.79 129 ILE C C 1
ATOM 7221 O O . ILE C 1 149 ? -40.134 -138.192 138.350 1.00 17.93 129 ILE C O 1
ATOM 7226 N N . GLU C 1 150 ? -41.305 -139.975 137.614 1.00 18.47 130 GLU C N 1
ATOM 7227 C CA . GLU C 1 150 ? -41.772 -140.323 138.949 1.00 25.57 130 GLU C CA 1
ATOM 7228 C C . GLU C 1 150 ? -40.609 -140.556 139.923 1.00 22.25 130 GLU C C 1
ATOM 7229 O O . GLU C 1 150 ? -40.645 -140.079 141.076 1.00 23.95 130 GLU C O 1
ATOM 7235 N N . GLN C 1 151 ? -39.579 -141.272 139.484 1.00 22.38 131 GLN C N 1
ATOM 7236 C CA . GLN C 1 151 ? -38.429 -141.515 140.352 1.00 26.33 131 GLN C CA 1
ATOM 7237 C C . GLN C 1 151 ? -37.667 -140.209 140.592 1.00 24.97 131 GLN C C 1
ATOM 7238 O O . GLN C 1 151 ? -37.100 -139.999 141.654 1.00 20.35 131 GLN C O 1
ATOM 7244 N N . VAL C 1 152 ? -37.682 -139.316 139.606 1.00 18.65 132 VAL C N 1
ATOM 7245 C CA . VAL C 1 152 ? -37.004 -138.035 139.750 1.00 17.91 132 VAL C CA 1
ATOM 7246 C C . VAL C 1 152 ? -37.677 -137.168 140.819 1.00 15.10 132 VAL C C 1
ATOM 7247 O O . VAL C 1 152 ? -37.002 -136.508 141.609 1.00 17.55 132 VAL C O 1
ATOM 7251 N N . VAL C 1 153 ? -39.005 -137.159 140.832 1.00 14.19 133 VAL C N 1
ATOM 7252 C CA . VAL C 1 153 ? -39.738 -136.390 141.815 1.00 16.12 133 VAL C CA 1
ATOM 7253 C C . VAL C 1 153 ? -39.560 -137.038 143.200 1.00 18.73 133 VAL C C 1
ATOM 7254 O O . VAL C 1 153 ? -39.416 -136.366 144.220 1.00 18.86 133 VAL C O 1
ATOM 7258 N N . THR C 1 154 ? -39.571 -138.358 143.217 1.00 14.15 134 THR C N 1
ATOM 7259 C CA . THR C 1 154 ? -39.402 -139.092 144.480 1.00 16.50 134 THR C CA 1
ATOM 7260 C C . THR C 1 154 ? -38.062 -138.736 145.122 1.00 15.41 134 THR C C 1
ATOM 7261 O O . THR C 1 154 ? -38.028 -138.290 146.258 1.00 14.05 134 THR C O 1
ATOM 7265 N N . ASP C 1 155 ? -36.965 -138.888 144.376 1.00 15.81 135 ASP C N 1
ATOM 7266 C CA . ASP C 1 155 ? -35.625 -138.605 144.919 1.00 17.49 135 ASP C CA 1
ATOM 7267 C C . ASP C 1 155 ? -35.463 -137.146 145.352 1.00 16.11 135 ASP C C 1
ATOM 7268 O O . ASP C 1 155 ? -34.832 -136.869 146.362 1.00 15.92 135 ASP C O 1
ATOM 7273 N N . LEU C 1 156 ? -36.022 -136.209 144.581 1.00 14.04 136 LEU C N 1
ATOM 7274 C CA . LEU C 1 156 ? -35.934 -134.794 144.929 1.00 14.01 136 LEU C CA 1
ATOM 7275 C C . LEU C 1 156 ? -36.724 -134.473 146.204 1.00 13.99 136 LEU C C 1
ATOM 7276 O O . LEU C 1 156 ? -36.226 -133.793 147.084 1.00 14.96 136 LEU C O 1
ATOM 7281 N N . ALA C 1 157 ? -37.966 -134.928 146.262 1.00 14.01 137 ALA C N 1
ATOM 7282 C CA . ALA C 1 157 ? -38.811 -134.725 147.450 1.00 13.99 137 ALA C CA 1
ATOM 7283 C C . ALA C 1 157 ? -38.136 -135.264 148.686 1.00 13.96 137 ALA C C 1
ATOM 7284 O O . ALA C 1 157 ? -38.123 -134.615 149.720 1.00 13.93 137 ALA C O 1
ATOM 7286 N N . VAL C 1 158 ? -37.592 -136.473 148.572 1.00 21.08 138 VAL C N 1
ATOM 7287 C CA . VAL C 1 158 ? -36.995 -137.152 149.728 1.00 15.37 138 VAL C CA 1
ATOM 7288 C C . VAL C 1 158 ? -35.791 -136.379 150.260 1.00 14.89 138 VAL C C 1
ATOM 7289 O O . VAL C 1 158 ? -35.662 -136.177 151.467 1.00 14.53 138 VAL C O 1
ATOM 7293 N N . SER C 1 159 ? -34.923 -135.925 149.358 1.00 18.47 139 SER C N 1
ATOM 7294 C CA . SER C 1 159 ? -33.702 -135.239 149.769 1.00 18.03 139 SER C CA 1
ATOM 7295 C C . SER C 1 159 ? -34.030 -133.910 150.430 1.00 13.86 139 SER C C 1
ATOM 7296 O O . SER C 1 159 ? -33.401 -133.531 151.421 1.00 14.83 139 SER C O 1
ATOM 7299 N N . LEU C 1 160 ? -35.054 -133.229 149.918 1.00 14.22 140 LEU C N 1
ATOM 7300 C CA . LEU C 1 160 ? -35.477 -131.955 150.473 1.00 19.39 140 LEU C CA 1
ATOM 7301 C C . LEU C 1 160 ? -36.022 -132.139 151.876 1.00 16.61 140 LEU C C 1
ATOM 7302 O O . LEU C 1 160 ? -35.669 -131.396 152.776 1.00 13.81 140 LEU C O 1
ATOM 7307 N N . ILE C 1 161 ? -36.895 -133.130 152.041 1.00 14.44 141 ILE C N 1
ATOM 7308 C CA . ILE C 1 161 ? -37.547 -133.383 153.316 1.00 13.84 141 ILE C CA 1
ATOM 7309 C C . ILE C 1 161 ? -36.534 -133.840 154.354 1.00 16.99 141 ILE C C 1
ATOM 7310 O O . ILE C 1 161 ? -36.557 -133.385 155.492 1.00 15.00 141 ILE C O 1
ATOM 7315 N N . GLU C 1 162 ? -35.638 -134.749 153.969 1.00 17.92 142 GLU C N 1
ATOM 7316 C CA . GLU C 1 162 ? -34.646 -135.206 154.929 1.00 21.68 142 GLU C CA 1
ATOM 7317 C C . GLU C 1 162 ? -33.730 -134.062 155.312 1.00 20.66 142 GLU C C 1
ATOM 7318 O O . GLU C 1 162 ? -33.186 -134.057 156.418 1.00 13.86 142 GLU C O 1
ATOM 7324 N N . GLY C 1 163 ? -33.618 -133.061 154.431 1.00 13.77 143 GLY C N 1
ATOM 7325 C CA . GLY C 1 163 ? -32.794 -131.903 154.712 1.00 13.75 143 GLY C CA 1
ATOM 7326 C C . GLY C 1 163 ? -33.284 -131.097 155.897 1.00 14.95 143 GLY C C 1
ATOM 7327 O O . GLY C 1 163 ? -32.490 -130.721 156.766 1.00 13.71 143 GLY C O 1
ATOM 7328 N N . PHE C 1 164 ? -34.584 -130.805 155.945 1.00 16.77 144 PHE C N 1
ATOM 7329 C CA . PHE C 1 164 ? -35.071 -129.934 156.999 1.00 18.92 144 PHE C CA 1
ATOM 7330 C C . PHE C 1 164 ? -35.840 -130.646 158.093 1.00 13.72 144 PHE C C 1
ATOM 7331 O O . PHE C 1 164 ? -36.218 -130.000 159.067 1.00 13.71 144 PHE C O 1
ATOM 7339 N N . ARG C 1 165 ? -36.079 -131.948 157.929 1.00 13.74 145 ARG C N 1
ATOM 7340 C CA . ARG C 1 165 ? -36.779 -132.738 158.953 1.00 18.42 145 ARG C CA 1
ATOM 7341 C C . ARG C 1 165 ? -36.170 -132.545 160.348 1.00 15.89 145 ARG C C 1
ATOM 7342 O O . ARG C 1 165 ? -36.911 -132.349 161.315 1.00 13.86 145 ARG C O 1
ATOM 7350 N N . PRO C 1 166 ? -34.828 -132.569 160.462 1.00 17.07 146 PRO C N 1
ATOM 7351 C CA . PRO C 1 166 ? -34.313 -132.440 161.835 1.00 19.16 146 PRO C CA 1
ATOM 7352 C C . PRO C 1 166 ? -34.524 -131.068 162.490 1.00 17.74 146 PRO C C 1
ATOM 7353 O O . PRO C 1 166 ? -34.332 -130.949 163.706 1.00 14.31 146 PRO C O 1
ATOM 7357 N N . LYS C 1 167 ? -34.958 -130.071 161.715 1.00 14.10 147 LYS C N 1
ATOM 7358 C CA . LYS C 1 167 ? -35.121 -128.706 162.229 1.00 14.30 147 LYS C CA 1
ATOM 7359 C C . LYS C 1 167 ? -36.443 -128.479 162.938 1.00 17.50 147 LYS C C 1
ATOM 7360 O O . LYS C 1 167 ? -36.576 -127.538 163.718 1.00 15.80 147 LYS C O 1
ATOM 7366 N N . GLY C 1 168 ? -37.420 -129.334 162.651 1.00 15.30 148 GLY C N 1
ATOM 7367 C CA . GLY C 1 168 ? -38.731 -129.229 163.253 1.00 13.68 148 GLY C CA 1
ATOM 7368 C C . GLY C 1 168 ? -39.536 -128.076 162.672 1.00 16.11 148 GLY C C 1
ATOM 7369 O O . GLY C 1 168 ? -40.608 -127.766 163.177 1.00 16.80 148 GLY C O 1
ATOM 7370 N N . ARG C 1 169 ? -39.021 -127.448 161.609 1.00 13.70 149 ARG C N 1
ATOM 7371 C CA . ARG C 1 169 ? -39.727 -126.331 160.981 1.00 13.71 149 ARG C CA 1
ATOM 7372 C C . ARG C 1 169 ? -39.146 -126.018 159.612 1.00 18.16 149 ARG C C 1
ATOM 7373 O O . ARG C 1 169 ? -37.964 -126.282 159.343 1.00 16.62 149 ARG C O 1
ATOM 7381 N N . CYS C 1 170 ? -39.992 -125.507 158.731 1.00 15.51 150 CYS C N 1
ATOM 7382 C CA . CYS C 1 170 ? -39.515 -125.010 157.458 1.00 21.04 150 CYS C CA 1
ATOM 7383 C C . CYS C 1 170 ? -40.475 -123.982 156.894 1.00 18.02 150 CYS C C 1
ATOM 7384 O O . CYS C 1 170 ? -41.681 -124.017 157.141 1.00 14.06 150 CYS C O 1
ATOM 7387 N N . ASN C 1 171 ? -39.912 -123.085 156.109 1.00 19.36 151 ASN C N 1
ATOM 7388 C CA . ASN C 1 171 ? -40.701 -122.236 155.239 1.00 16.31 151 ASN C CA 1
ATOM 7389 C C . ASN C 1 171 ? -41.083 -123.116 154.037 1.00 17.80 151 ASN C C 1
ATOM 7390 O O . ASN C 1 171 ? -40.242 -123.380 153.172 1.00 17.26 151 ASN C O 1
ATOM 7395 N N . PHE C 1 172 ? -42.322 -123.624 154.006 1.00 16.46 152 PHE C N 1
ATOM 7396 C CA . PHE C 1 172 ? -42.712 -124.616 152.995 1.00 17.94 152 PHE C CA 1
ATOM 7397 C C . PHE C 1 172 ? -42.535 -124.129 151.560 1.00 16.38 152 PHE C C 1
ATOM 7398 O O . PHE C 1 172 ? -42.067 -124.875 150.691 1.00 16.70 152 PHE C O 1
ATOM 7406 N N . THR C 1 173 ? -42.926 -122.891 151.288 1.00 13.90 153 THR C N 1
ATOM 7407 C CA . THR C 1 173 ? -42.859 -122.411 149.904 1.00 14.45 153 THR C CA 1
ATOM 7408 C C . THR C 1 173 ? -41.415 -122.324 149.398 1.00 17.17 153 THR C C 1
ATOM 7409 O O . THR C 1 173 ? -41.076 -122.877 148.361 1.00 14.84 153 THR C O 1
ATOM 7413 N N . HIS C 1 174 ? -40.552 -121.657 150.147 1.00 18.16 154 HIS C N 1
ATOM 7414 C CA . HIS C 1 174 ? -39.185 -121.446 149.677 1.00 17.29 154 HIS C CA 1
ATOM 7415 C C . HIS C 1 174 ? -38.302 -122.700 149.809 1.00 19.89 154 HIS C C 1
ATOM 7416 O O . HIS C 1 174 ? -37.524 -123.034 148.893 1.00 16.18 154 HIS C O 1
ATOM 7423 N N . GLU C 1 175 ? -38.438 -123.401 150.931 1.00 14.12 155 GLU C N 1
ATOM 7424 C CA . GLU C 1 175 ? -37.560 -124.547 151.234 1.00 13.83 155 GLU C CA 1
ATOM 7425 C C . GLU C 1 175 ? -37.999 -125.867 150.589 1.00 14.75 155 GLU C C 1
ATOM 7426 O O . GLU C 1 175 ? -37.187 -126.784 150.479 1.00 15.59 155 GLU C O 1
ATOM 7432 N N . PHE C 1 176 ? -39.269 -125.995 150.201 1.00 16.96 156 PHE C N 1
ATOM 7433 C CA . PHE C 1 176 ? -39.733 -127.233 149.557 1.00 13.90 156 PHE C CA 1
ATOM 7434 C C . PHE C 1 176 ? -40.375 -126.991 148.183 1.00 15.42 156 PHE C C 1
ATOM 7435 O O . PHE C 1 176 ? -39.780 -127.325 147.149 1.00 15.01 156 PHE C O 1
ATOM 7443 N N . ALA C 1 177 ? -41.580 -126.416 148.168 1.00 16.79 157 ALA C N 1
ATOM 7444 C CA . ALA C 1 177 ? -42.362 -126.276 146.930 1.00 16.07 157 ALA C CA 1
ATOM 7445 C C . ALA C 1 177 ? -41.585 -125.655 145.761 1.00 14.00 157 ALA C C 1
ATOM 7446 O O . ALA C 1 177 ? -41.541 -126.235 144.671 1.00 16.89 157 ALA C O 1
ATOM 7448 N N . GLU C 1 178 ? -40.971 -124.493 145.986 1.00 13.98 158 GLU C N 1
ATOM 7449 C CA . GLU C 1 178 ? -40.225 -123.777 144.931 1.00 20.24 158 GLU C CA 1
ATOM 7450 C C . GLU C 1 178 ? -38.978 -124.531 144.445 1.00 21.42 158 GLU C C 1
ATOM 7451 O O . GLU C 1 178 ? -38.411 -124.232 143.391 1.00 20.43 158 GLU C O 1
ATOM 7457 N N . GLN C 1 179 ? -38.548 -125.516 145.211 1.00 14.89 159 GLN C N 1
ATOM 7458 C CA . GLN C 1 179 ? -37.368 -126.300 144.845 1.00 18.92 159 GLN C CA 1
ATOM 7459 C C . GLN C 1 179 ? -37.672 -127.406 143.838 1.00 14.00 159 GLN C C 1
ATOM 7460 O O . GLN C 1 179 ? -36.760 -128.066 143.356 1.00 20.68 159 GLN C O 1
ATOM 7466 N N . LEU C 1 180 ? -38.948 -127.627 143.538 1.00 14.02 160 LEU C N 1
ATOM 7467 C CA . LEU C 1 180 ? -39.343 -128.719 142.652 1.00 14.97 160 LEU C CA 1
ATOM 7468 C C . LEU C 1 180 ? -39.432 -128.420 141.130 1.00 14.10 160 LEU C C 1
ATOM 7469 O O . LEU C 1 180 ? -38.799 -129.109 140.333 1.00 16.86 160 LEU C O 1
ATOM 7474 N N . PRO C 1 181 ? -40.250 -127.429 140.718 1.00 14.11 161 PRO C N 1
ATOM 7475 C CA . PRO C 1 181 ? -40.612 -127.465 139.287 1.00 14.15 161 PRO C CA 1
ATOM 7476 C C . PRO C 1 181 ? -39.477 -127.291 138.288 1.00 16.42 161 PRO C C 1
ATOM 7477 O O . PRO C 1 181 ? -39.528 -127.904 137.212 1.00 22.91 161 PRO C O 1
ATOM 7481 N N . VAL C 1 182 ? -38.483 -126.468 138.583 1.00 17.44 162 VAL C N 1
ATOM 7482 C CA . VAL C 1 182 ? -37.464 -126.233 137.556 1.00 23.90 162 VAL C CA 1
ATOM 7483 C C . VAL C 1 182 ? -36.594 -127.479 137.389 1.00 15.15 162 VAL C C 1
ATOM 7484 O O . VAL C 1 182 ? -36.281 -127.875 136.253 1.00 17.66 162 VAL C O 1
ATOM 7488 N N . ARG C 1 183 ? -36.230 -128.115 138.500 1.00 14.92 163 ARG C N 1
ATOM 7489 C CA . ARG C 1 183 ? -35.454 -129.359 138.431 1.00 14.12 163 ARG C CA 1
ATOM 7490 C C . ARG C 1 183 ? -36.177 -130.455 137.653 1.00 15.72 163 ARG C C 1
ATOM 7491 O O . ARG C 1 183 ? -35.560 -131.213 136.911 1.00 23.04 163 ARG C O 1
ATOM 7499 N N . ILE C 1 184 ? -37.484 -130.558 137.844 1.00 14.17 164 ILE C N 1
ATOM 7500 C CA . ILE C 1 184 ? -38.279 -131.554 137.144 1.00 14.21 164 ILE C CA 1
ATOM 7501 C C . ILE C 1 184 ? -38.290 -131.273 135.643 1.00 14.26 164 ILE C C 1
ATOM 7502 O O . ILE C 1 184 ? -38.141 -132.175 134.824 1.00 15.62 164 ILE C O 1
ATOM 7507 N N . PHE C 1 185 ? -38.498 -130.014 135.306 1.00 14.51 165 PHE C N 1
ATOM 7508 C CA . PHE C 1 185 ? -38.463 -129.590 133.920 1.00 17.11 165 PHE C CA 1
ATOM 7509 C C . PHE C 1 185 ? -37.128 -129.987 133.254 1.00 14.30 165 PHE C C 1
ATOM 7510 O O . PHE C 1 185 ? -37.091 -130.501 132.121 1.00 15.00 165 PHE C O 1
ATOM 7518 N N . MET C 1 186 ? -36.034 -129.742 133.963 1.00 14.26 166 MET C N 1
ATOM 7519 C CA . MET C 1 186 ? -34.708 -129.959 133.402 1.00 17.08 166 MET C CA 1
ATOM 7520 C C . MET C 1 186 ? -34.475 -131.429 133.108 1.00 20.96 166 MET C C 1
ATOM 7521 O O . MET C 1 186 ? -33.706 -131.769 132.224 1.00 14.31 166 MET C O 1
ATOM 7526 N N A ARG C 1 187 ? -35.147 -132.295 133.853 0.50 14.28 167 ARG C N 1
ATOM 7527 N N B ARG C 1 187 ? -35.161 -132.304 133.836 0.50 14.28 167 ARG C N 1
ATOM 7528 C CA A ARG C 1 187 ? -35.051 -133.725 133.594 0.50 22.61 167 ARG C CA 1
ATOM 7529 C CA B ARG C 1 187 ? -35.036 -133.745 133.598 0.50 22.56 167 ARG C CA 1
ATOM 7530 C C A ARG C 1 187 ? -35.880 -134.108 132.370 0.50 19.90 167 ARG C C 1
ATOM 7531 C C B ARG C 1 187 ? -35.956 -134.221 132.462 0.50 19.55 167 ARG C C 1
ATOM 7532 O O A ARG C 1 187 ? -35.467 -134.934 131.545 0.50 21.24 167 ARG C O 1
ATOM 7533 O O B ARG C 1 187 ? -35.680 -135.225 131.787 0.50 17.03 167 ARG C O 1
ATOM 7548 N N . ILE C 1 188 ? -37.054 -133.501 132.261 1.00 14.37 168 ILE C N 1
ATOM 7549 C CA . ILE C 1 188 ? -37.945 -133.761 131.146 1.00 24.81 168 ILE C CA 1
ATOM 7550 C C . ILE C 1 188 ? -37.267 -133.383 129.813 1.00 24.39 168 ILE C C 1
ATOM 7551 O O . ILE C 1 188 ? -37.361 -134.124 128.820 1.00 19.07 168 ILE C O 1
ATOM 7556 N N . VAL C 1 189 ? -36.549 -132.260 129.802 1.00 26.23 169 VAL C N 1
ATOM 7557 C CA . VAL C 1 189 ? -35.869 -131.814 128.583 1.00 23.01 169 VAL C CA 1
ATOM 7558 C C . VAL C 1 189 ? -34.363 -132.171 128.543 1.00 24.76 169 VAL C C 1
ATOM 7559 O O . VAL C 1 189 ? -33.674 -131.897 127.546 1.00 25.11 169 VAL C O 1
ATOM 7563 N N . ASP C 1 190 ? -33.878 -132.791 129.619 1.00 18.01 170 ASP C N 1
ATOM 7564 C CA . ASP C 1 190 ? -32.498 -133.309 129.787 1.00 24.08 170 ASP C CA 1
ATOM 7565 C C . ASP C 1 190 ? -31.418 -132.224 129.704 1.00 27.25 170 ASP C C 1
ATOM 7566 O O . ASP C 1 190 ? -30.513 -132.280 128.876 1.00 24.13 170 ASP C O 1
ATOM 7571 N N . LEU C 1 191 ? -31.520 -131.246 130.592 1.00 23.00 171 LEU C N 1
ATOM 7572 C CA . LEU C 1 191 ? -30.511 -130.209 130.734 1.00 18.58 171 LEU C CA 1
ATOM 7573 C C . LEU C 1 191 ? -29.563 -130.548 131.888 1.00 22.05 171 LE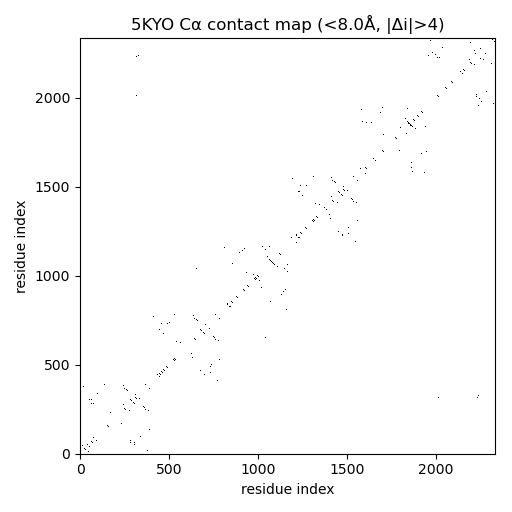U C C 1
ATOM 7574 O O . LEU C 1 191 ? -29.968 -131.225 132.831 1.00 22.84 171 LEU C O 1
ATOM 7579 N N . PRO C 1 192 ? -28.305 -130.070 131.818 1.00 18.65 172 PRO C N 1
ATOM 7580 C CA . PRO C 1 192 ? -27.314 -130.245 132.890 1.00 21.09 172 PRO C CA 1
ATOM 7581 C C . PRO C 1 192 ? -27.777 -129.670 134.248 1.00 19.37 172 PRO C C 1
ATOM 7582 O O . PRO C 1 192 ? -28.198 -128.519 134.302 1.00 16.75 172 PRO C O 1
ATOM 7586 N N . VAL C 1 193 ? -27.657 -130.440 135.325 1.00 16.11 173 VAL C N 1
ATOM 7587 C CA . VAL C 1 193 ? -28.143 -130.010 136.639 1.00 20.09 173 VAL C CA 1
ATOM 7588 C C . VAL C 1 193 ? -27.399 -128.783 137.174 1.00 21.20 173 VAL C C 1
ATOM 7589 O O . VAL C 1 193 ? -27.924 -128.066 138.022 1.00 24.10 173 VAL C O 1
ATOM 7593 N N . GLU C 1 194 ? -26.197 -128.511 136.665 1.00 18.56 174 GLU C N 1
ATOM 7594 C CA . GLU C 1 194 ? -25.483 -127.298 137.063 1.00 14.07 174 GLU C CA 1
ATOM 7595 C C . GLU C 1 194 ? -26.129 -126.009 136.511 1.00 14.09 174 GLU C C 1
ATOM 7596 O O . GLU C 1 194 ? -25.765 -124.910 136.911 1.00 25.28 174 GLU C O 1
ATOM 7602 N N . ASP C 1 195 ? -27.074 -126.136 135.587 1.00 14.12 175 ASP C N 1
ATOM 7603 C CA . ASP C 1 195 ? -27.724 -124.941 135.019 1.00 15.72 175 ASP C CA 1
ATOM 7604 C C . ASP C 1 195 ? -28.976 -124.508 135.778 1.00 16.94 175 ASP C C 1
ATOM 7605 O O . ASP C 1 195 ? -29.672 -123.572 135.363 1.00 14.13 175 ASP C O 1
ATOM 7610 N N . LEU C 1 196 ? -29.273 -125.194 136.869 1.00 17.43 176 LEU C N 1
ATOM 7611 C CA . LEU C 1 196 ? -30.503 -124.923 137.622 1.00 18.36 176 LEU C CA 1
ATOM 7612 C C . LEU C 1 196 ? -30.633 -123.460 138.052 1.00 18.59 176 LEU C C 1
ATOM 7613 O O . LEU C 1 196 ? -31.650 -122.829 137.764 1.00 22.05 176 LEU C O 1
ATOM 7618 N N . PRO C 1 197 ? -29.612 -122.901 138.732 1.00 16.20 177 PRO C N 1
ATOM 7619 C CA . PRO C 1 197 ? -29.850 -121.531 139.190 1.00 24.36 177 PRO C CA 1
ATOM 7620 C C . PRO C 1 197 ? -29.974 -120.555 138.030 1.00 23.46 177 PRO C C 1
ATOM 7621 O O . PRO C 1 197 ? -30.689 -119.566 138.144 1.00 21.92 177 PRO C O 1
ATOM 7625 N N . LYS C 1 198 ? -29.325 -120.833 136.908 1.00 21.35 178 LYS C N 1
ATOM 7626 C CA A LYS C 1 198 ? -29.458 -119.942 135.767 0.50 20.08 178 LYS C CA 1
ATOM 7627 C CA B LYS C 1 198 ? -29.456 -119.960 135.747 0.50 20.31 178 LYS C CA 1
ATOM 7628 C C . LYS C 1 198 ? -30.876 -119.993 135.203 1.00 21.00 178 LYS C C 1
ATOM 7629 O O . LYS C 1 198 ? -31.438 -118.960 134.821 1.00 22.78 178 LYS C O 1
ATOM 7640 N N . LEU C 1 199 ? -31.453 -121.190 135.157 1.00 17.68 179 LEU C N 1
ATOM 7641 C CA . LEU C 1 199 ? -32.804 -121.357 134.632 1.00 21.24 179 LEU C CA 1
ATOM 7642 C C . LEU C 1 199 ? -33.872 -120.875 135.624 1.00 14.15 179 LEU C C 1
ATOM 7643 O O . LEU C 1 199 ? -34.884 -120.322 135.224 1.00 19.92 179 LEU C O 1
ATOM 7648 N N . LYS C 1 200 ? -33.653 -121.113 136.907 1.00 14.11 180 LYS C N 1
ATOM 7649 C CA . LYS C 1 200 ? -34.592 -120.633 137.913 1.00 22.69 180 LYS C CA 1
ATOM 7650 C C . LYS C 1 200 ? -34.661 -119.107 137.836 1.00 22.29 180 LYS C C 1
ATOM 7651 O O . LYS C 1 200 ? -35.736 -118.521 137.872 1.00 19.23 180 LYS C O 1
ATOM 7653 N N . HIS C 1 201 ? -33.500 -118.476 137.683 1.00 19.55 181 HIS C N 1
ATOM 7654 C CA . HIS C 1 201 ? -33.428 -117.029 137.569 1.00 23.63 181 HIS C CA 1
ATOM 7655 C C . HIS C 1 201 ? -34.150 -116.508 136.314 1.00 16.88 181 HIS C C 1
ATOM 7656 O O . HIS C 1 201 ? -34.897 -115.538 136.394 1.00 16.25 181 HIS C O 1
ATOM 7663 N N . LEU C 1 202 ? -33.970 -117.155 135.159 1.00 17.23 182 LEU C N 1
ATOM 7664 C CA . LEU C 1 202 ? -34.674 -116.695 133.967 1.00 19.69 182 LEU C CA 1
ATOM 7665 C C . LEU C 1 202 ? -36.186 -116.852 134.083 1.00 22.66 182 LEU C C 1
ATOM 7666 O O . LEU C 1 202 ? -36.932 -115.946 133.707 1.00 19.65 182 LEU C O 1
ATOM 7671 N N . ALA C 1 203 ? -36.619 -118.002 134.595 1.00 20.19 183 ALA C N 1
ATOM 7672 C CA . ALA C 1 203 ? -38.037 -118.277 134.844 1.00 21.06 183 ALA C CA 1
ATOM 7673 C C . ALA C 1 203 ? -38.639 -117.232 135.781 1.00 21.69 183 ALA C C 1
ATOM 7674 O O . ALA C 1 203 ? -39.732 -116.732 135.540 1.00 18.14 183 ALA C O 1
ATOM 7676 N N . ASP C 1 204 ? -37.906 -116.903 136.838 1.00 19.21 184 ASP C N 1
ATOM 7677 C CA . ASP C 1 204 ? -38.367 -115.927 137.825 1.00 19.84 184 ASP C CA 1
ATOM 7678 C C . ASP C 1 204 ? -38.531 -114.550 137.187 1.00 25.47 184 ASP C C 1
ATOM 7679 O O . ASP C 1 204 ? -39.599 -113.941 137.261 1.00 28.23 184 ASP C O 1
ATOM 7681 N N . GLN C 1 205 ? -37.469 -114.076 136.545 1.00 22.33 185 GLN C N 1
ATOM 7682 C CA . GLN C 1 205 ? -37.474 -112.758 135.916 1.00 25.61 185 GLN C CA 1
ATOM 7683 C C . GLN C 1 205 ? -38.458 -112.693 134.757 1.00 24.64 185 GLN C C 1
ATOM 7684 O O . GLN C 1 205 ? -38.948 -111.623 134.424 1.00 26.88 185 GLN C O 1
ATOM 7686 N N . TYR C 1 206 ? -38.762 -113.833 134.142 1.00 18.78 186 TYR C N 1
ATOM 7687 C CA . TYR C 1 206 ? -39.730 -113.842 133.053 1.00 21.70 186 TYR C CA 1
ATOM 7688 C C . TYR C 1 206 ? -41.140 -113.656 133.580 1.00 22.79 186 TYR C C 1
ATOM 7689 O O . TYR C 1 206 ? -41.928 -112.890 133.027 1.00 29.99 186 TYR C O 1
ATOM 7698 N N . THR C 1 207 ? -41.445 -114.359 134.663 1.00 24.15 187 THR C N 1
ATOM 7699 C CA . THR C 1 207 ? -42.792 -114.399 135.201 1.00 27.98 187 THR C CA 1
ATOM 7700 C C . THR C 1 207 ? -43.047 -113.217 136.126 1.00 38.46 187 THR C C 1
ATOM 7701 O O . THR C 1 207 ? -43.863 -112.352 135.819 1.00 40.53 187 THR C O 1
ATOM 7705 N N . LEU C 1 215 ? -37.753 -107.674 129.988 1.00 42.77 195 LEU C N 1
ATOM 7706 C CA . LEU C 1 215 ? -38.541 -108.778 129.442 1.00 42.83 195 LEU C CA 1
ATOM 7707 C C . LEU C 1 215 ? -37.882 -109.378 128.202 1.00 35.80 195 LEU C C 1
ATOM 7708 O O . LEU C 1 215 ? -37.386 -110.499 128.246 1.00 32.05 195 LEU C O 1
ATOM 7713 N N . ASP C 1 216 ? -37.897 -108.633 127.096 1.00 43.56 196 ASP C N 1
ATOM 7714 C CA . ASP C 1 216 ? -37.386 -109.134 125.813 1.00 41.47 196 ASP C CA 1
ATOM 7715 C C . ASP C 1 216 ? -35.933 -109.555 125.911 1.00 35.59 196 ASP C C 1
ATOM 7716 O O . ASP C 1 216 ? -35.460 -110.373 125.120 1.00 33.61 196 ASP C O 1
ATOM 7721 N N . ASP C 1 217 ? -35.236 -108.993 126.894 1.00 33.48 197 ASP C N 1
ATOM 7722 C CA . ASP C 1 217 ? -33.872 -109.377 127.198 1.00 37.67 197 ASP C CA 1
ATOM 7723 C C . ASP C 1 217 ? -33.821 -110.757 127.873 1.00 30.71 197 ASP C C 1
ATOM 7724 O O . ASP C 1 217 ? -32.850 -111.494 127.720 1.00 26.35 197 ASP C O 1
ATOM 7726 N N . VAL C 1 218 ? -34.871 -111.101 128.618 1.00 29.89 198 VAL C N 1
ATOM 7727 C CA . VAL C 1 218 ? -34.963 -112.399 129.271 1.00 29.50 198 VAL C CA 1
ATOM 7728 C C . VAL C 1 218 ? -35.259 -113.504 128.251 1.00 23.93 198 VAL C C 1
ATOM 7729 O O . VAL C 1 218 ? -34.656 -114.574 128.297 1.00 28.38 198 VAL C O 1
ATOM 7733 N N . THR C 1 219 ? -36.192 -113.233 127.349 1.00 28.72 199 THR C N 1
ATOM 7734 C CA . THR C 1 219 ? -36.544 -114.157 126.278 1.00 23.76 199 THR C CA 1
ATOM 7735 C C . THR C 1 219 ? -35.352 -114.381 125.357 1.00 23.97 199 THR C C 1
ATOM 7736 O O . THR C 1 219 ? -35.118 -115.489 124.882 1.00 19.44 199 THR C O 1
ATOM 7740 N N . LYS C 1 220 ? -34.593 -113.313 125.131 1.00 24.51 200 LYS C N 1
ATOM 7741 C CA . LYS C 1 220 ? -33.332 -113.407 124.409 1.00 29.33 200 LYS C CA 1
ATOM 7742 C C . LYS C 1 220 ? -32.389 -114.382 125.114 1.00 23.06 200 LYS C C 1
ATOM 7743 O O . LYS C 1 220 ? -31.792 -115.251 124.473 1.00 15.53 200 LYS C O 1
ATOM 7745 N N . GLN C 1 221 ? -32.252 -114.232 126.429 1.00 26.60 201 GLN C N 1
ATOM 7746 C CA . GLN C 1 221 ? -31.368 -115.100 127.205 1.00 27.30 201 GLN C CA 1
ATOM 7747 C C . GLN C 1 221 ? -31.855 -116.557 127.221 1.00 23.50 201 GLN C C 1
ATOM 7748 O O . GLN C 1 221 ? -31.029 -117.483 127.211 1.00 17.81 201 GLN C O 1
ATOM 7754 N N . PHE C 1 222 ? -33.179 -116.758 127.266 1.00 16.55 202 PHE C N 1
ATOM 7755 C CA . PHE C 1 222 ? -33.755 -118.099 127.117 1.00 18.05 202 PHE C CA 1
ATOM 7756 C C . PHE C 1 222 ? -33.336 -118.715 125.772 1.00 19.02 202 PHE C C 1
ATOM 7757 O O . PHE C 1 222 ? -32.929 -119.865 125.710 1.00 14.45 202 PHE C O 1
ATOM 7765 N N . ARG C 1 223 ? -33.466 -117.955 124.689 1.00 17.44 203 ARG C N 1
ATOM 7766 C CA . ARG C 1 223 ? -33.117 -118.484 123.379 1.00 17.74 203 ARG C CA 1
ATOM 7767 C C . ARG C 1 223 ? -31.621 -118.737 123.265 1.00 16.32 203 ARG C C 1
ATOM 7768 O O . ARG C 1 223 ? -31.213 -119.717 122.647 1.00 18.10 203 ARG C O 1
ATOM 7776 N N . GLU C 1 224 ? -30.808 -117.846 123.825 1.00 14.49 204 GLU C N 1
ATOM 7777 C CA . GLU C 1 224 ? -29.360 -118.029 123.790 1.00 20.51 204 GLU C CA 1
ATOM 7778 C C . GLU C 1 224 ? -28.971 -119.290 124.543 1.00 19.71 204 GLU C C 1
ATOM 7779 O O . GLU C 1 224 ? -27.975 -119.938 124.217 1.00 20.22 204 GLU C O 1
ATOM 7785 N N . TYR C 1 225 ? -29.770 -119.637 125.551 1.00 20.54 205 TYR C N 1
ATOM 7786 C CA . TYR C 1 225 ? -29.531 -120.857 126.310 1.00 17.83 205 TYR C CA 1
ATOM 7787 C C . TYR C 1 225 ? -30.054 -122.112 125.595 1.00 14.44 205 TYR C C 1
ATOM 7788 O O . TYR C 1 225 ? -29.365 -123.116 125.545 1.00 22.85 205 TYR C O 1
ATOM 7797 N N . LEU C 1 226 ? -31.275 -122.043 125.059 1.00 14.84 206 LEU C N 1
ATOM 7798 C CA . LEU C 1 226 ? -31.964 -123.219 124.527 1.00 14.49 206 LEU C CA 1
ATOM 7799 C C . LEU C 1 226 ? -31.545 -123.621 123.106 1.00 17.03 206 LEU C C 1
ATOM 7800 O O . LEU C 1 226 ? -31.525 -124.801 122.763 1.00 17.25 206 LEU C O 1
ATOM 7805 N N . ARG C 1 227 ? -31.248 -122.643 122.265 1.00 18.25 207 ARG C N 1
ATOM 7806 C CA . ARG C 1 227 ? -31.022 -122.963 120.863 1.00 14.62 207 ARG C CA 1
ATOM 7807 C C . ARG C 1 227 ? -29.812 -123.885 120.664 1.00 18.16 207 ARG C C 1
ATOM 7808 O O . ARG C 1 227 ? -29.887 -124.815 119.868 1.00 19.24 207 ARG C O 1
ATOM 7816 N N . PRO C 1 228 ? -28.702 -123.650 121.396 1.00 22.23 208 PRO C N 1
ATOM 7817 C CA . PRO C 1 228 ? -27.608 -124.579 121.129 1.00 18.55 208 PRO C CA 1
ATOM 7818 C C . PRO C 1 228 ? -27.953 -126.015 121.518 1.00 25.23 208 PRO C C 1
ATOM 7819 O O . PRO C 1 228 ? -27.461 -126.937 120.863 1.00 15.64 208 PRO C O 1
ATOM 7823 N N . VAL C 1 229 ? -28.806 -126.197 122.528 1.00 20.92 209 VAL C N 1
ATOM 7824 C CA . VAL C 1 229 ? -29.235 -127.540 122.914 1.00 14.56 209 VAL C CA 1
ATOM 7825 C C . VAL C 1 229 ? -30.120 -128.139 121.824 1.00 14.61 209 VAL C C 1
ATOM 7826 O O . VAL C 1 229 ? -29.981 -129.291 121.481 1.00 16.24 209 VAL C O 1
ATOM 7830 N N . ILE C 1 230 ? -31.025 -127.342 121.273 1.00 14.63 210 ILE C N 1
ATOM 7831 C CA . ILE C 1 230 ? -31.937 -127.828 120.249 1.00 14.68 210 ILE C CA 1
ATOM 7832 C C . ILE C 1 230 ? -31.120 -128.257 119.032 1.00 16.40 210 ILE C C 1
ATOM 7833 O O . ILE C 1 230 ? -31.389 -129.296 118.432 1.00 14.80 210 ILE C O 1
ATOM 7838 N N . GLU C 1 231 ? -30.122 -127.450 118.683 1.00 19.98 211 GLU C N 1
ATOM 7839 C CA . GLU C 1 231 ? -29.296 -127.729 117.515 1.00 17.82 211 GLU C CA 1
ATOM 7840 C C . GLU C 1 231 ? -28.384 -128.949 117.725 1.00 19.10 211 GLU C C 1
ATOM 7841 O O . GLU C 1 231 ? -28.138 -129.721 116.792 1.00 21.42 211 GLU C O 1
ATOM 7847 N N . ALA C 1 232 ? -27.888 -129.130 118.939 1.00 16.13 212 ALA C N 1
ATOM 7848 C CA . ALA C 1 232 ? -27.160 -130.364 119.266 1.00 19.88 212 ALA C CA 1
ATOM 7849 C C . ALA C 1 232 ? -28.055 -131.598 119.092 1.00 16.07 212 ALA C C 1
ATOM 7850 O O . ALA C 1 232 ? -27.600 -132.633 118.604 1.00 19.85 212 ALA C O 1
ATOM 7852 N N . ARG C 1 233 ? -29.332 -131.470 119.463 1.00 17.05 213 ARG C N 1
ATOM 7853 C CA . ARG C 1 233 ? -30.265 -132.595 119.446 1.00 16.89 213 ARG C CA 1
ATOM 7854 C C . ARG C 1 233 ? -30.747 -132.918 118.040 1.00 16.05 213 ARG C C 1
ATOM 7855 O O . ARG C 1 233 ? -31.186 -134.038 117.759 1.00 16.13 213 ARG C O 1
ATOM 7863 N N . ARG C 1 234 ? -30.698 -131.923 117.157 1.00 15.44 214 ARG C N 1
ATOM 7864 C CA . ARG C 1 234 ? -30.902 -132.169 115.729 1.00 14.91 214 ARG C CA 1
ATOM 7865 C C . ARG C 1 234 ? -29.843 -133.050 115.126 1.00 19.59 214 ARG C C 1
ATOM 7866 O O . ARG C 1 234 ? -30.120 -133.821 114.211 1.00 20.43 214 ARG C O 1
ATOM 7874 N N . ILE C 1 235 ? -28.627 -132.910 115.650 1.00 21.59 215 ILE C N 1
ATOM 7875 C CA . ILE C 1 235 ? -27.463 -133.683 115.237 1.00 18.88 215 ILE C CA 1
ATOM 7876 C C . ILE C 1 235 ? -27.393 -135.044 115.953 1.00 26.06 215 ILE C C 1
ATOM 7877 O O . ILE C 1 235 ? -27.093 -136.060 115.341 1.00 20.87 215 ILE C O 1
ATOM 7882 N N . LYS C 1 236 ? -27.701 -135.056 117.244 1.00 23.00 216 LYS C N 1
ATOM 7883 C CA . LYS C 1 236 ? -27.638 -136.279 118.042 1.00 21.92 216 LYS C CA 1
ATOM 7884 C C . LYS C 1 236 ? -28.887 -136.379 118.908 1.00 23.48 216 LYS C C 1
ATOM 7885 O O . LYS C 1 236 ? -28.870 -135.944 120.042 1.00 21.06 216 LYS C O 1
ATOM 7891 N N . PRO C 1 237 ? -29.994 -136.900 118.353 1.00 18.83 217 PRO C N 1
ATOM 7892 C CA . PRO C 1 237 ? -31.239 -136.983 119.120 1.00 18.48 217 PRO C CA 1
ATOM 7893 C C . PRO C 1 237 ? -31.158 -138.003 120.254 1.00 23.39 217 PRO C C 1
ATOM 7894 O O . PRO C 1 237 ? -30.481 -139.021 120.116 1.00 22.96 217 PRO C O 1
ATOM 7898 N N . GLY C 1 238 ? -31.821 -137.687 121.359 1.00 23.69 218 GLY C N 1
ATOM 7899 C CA . GLY C 1 238 ? -31.954 -138.578 122.498 1.00 33.04 218 GLY C CA 1
ATOM 7900 C C . GLY C 1 238 ? -33.424 -138.895 122.693 1.00 32.14 218 GLY C C 1
ATOM 7901 O O . GLY C 1 238 ? -34.189 -138.894 121.726 1.00 24.71 218 GLY C O 1
ATOM 7902 N N . GLU C 1 239 ? -33.827 -139.154 123.936 1.00 28.60 219 GLU C N 1
ATOM 7903 C CA . GLU C 1 239 ? -35.208 -139.550 124.223 1.00 30.62 219 GLU C CA 1
ATOM 7904 C C . GLU C 1 239 ? -36.005 -138.457 124.941 1.00 26.34 219 GLU C C 1
ATOM 7905 O O . GLU C 1 239 ? -37.205 -138.598 125.161 1.00 23.79 219 GLU C O 1
ATOM 7911 N N . ASP C 1 240 ? -35.323 -137.362 125.264 1.00 22.16 220 ASP C N 1
ATOM 7912 C CA . ASP C 1 240 ? -35.873 -136.237 126.009 1.00 20.43 220 ASP C CA 1
ATOM 7913 C C . ASP C 1 240 ? -36.976 -135.557 125.232 1.00 19.34 220 ASP C C 1
ATOM 7914 O O . ASP C 1 240 ? -37.174 -135.851 124.063 1.00 18.48 220 ASP C O 1
ATOM 7919 N N . MET C 1 241 ? -37.667 -134.617 125.865 1.00 16.66 221 MET C N 1
ATOM 7920 C CA . MET C 1 241 ? -38.785 -133.944 125.211 1.00 18.17 221 MET C CA 1
ATOM 7921 C C . MET C 1 241 ? -38.379 -133.030 124.032 1.00 15.92 221 MET C C 1
ATOM 7922 O O . MET C 1 241 ? -39.130 -132.901 123.055 1.00 16.21 221 MET C O 1
ATOM 7927 N N . ILE C 1 242 ? -37.216 -132.388 124.110 1.00 19.53 222 ILE C N 1
ATOM 7928 C CA . ILE C 1 242 ? -36.731 -131.596 122.973 1.00 18.18 222 ILE C CA 1
ATOM 7929 C C . ILE C 1 242 ? -36.464 -132.483 121.749 1.00 16.94 222 ILE C C 1
ATOM 7930 O O . ILE C 1 242 ? -36.852 -132.140 120.614 1.00 21.46 222 ILE C O 1
ATOM 7935 N N . SER C 1 243 ? -35.782 -133.609 121.970 1.00 14.72 223 SER C N 1
ATOM 7936 C CA . SER C 1 243 ? -35.543 -134.577 120.901 1.00 17.79 223 SER C CA 1
ATOM 7937 C C . SER C 1 243 ? -36.859 -135.068 120.292 1.00 23.00 223 SER C C 1
ATOM 7938 O O . SER C 1 243 ? -36.972 -135.216 119.073 1.00 24.41 223 SER C O 1
ATOM 7941 N N . ARG C 1 244 ? -37.854 -135.317 121.142 1.00 15.21 224 ARG C N 1
ATOM 7942 C CA . ARG C 1 244 ? -39.126 -135.839 120.672 1.00 14.85 224 ARG C CA 1
ATOM 7943 C C . ARG C 1 244 ? -39.861 -134.823 119.831 1.00 19.18 224 ARG C C 1
ATOM 7944 O O . ARG C 1 244 ? -40.467 -135.166 118.814 1.00 26.48 224 ARG C O 1
ATOM 7952 N N . MET C 1 245 ? -39.795 -133.564 120.244 1.00 23.09 225 MET C N 1
ATOM 7953 C CA . MET C 1 245 ? -40.481 -132.509 119.518 1.00 24.47 225 MET C CA 1
ATOM 7954 C C . MET C 1 245 ? -39.800 -132.186 118.198 1.00 23.89 225 MET C C 1
ATOM 7955 O O . MET C 1 245 ? -40.461 -131.757 117.256 1.00 27.17 225 MET C O 1
ATOM 7960 N N . ILE C 1 246 ? -38.479 -132.381 118.165 1.00 25.52 226 ILE C N 1
ATOM 7961 C CA . ILE C 1 246 ? -37.656 -132.209 116.960 1.00 30.41 226 ILE C CA 1
ATOM 7962 C C . ILE C 1 246 ? -38.019 -133.224 115.885 1.00 28.80 226 ILE C C 1
ATOM 7963 O O . ILE C 1 246 ? -38.138 -132.889 114.691 1.00 30.32 226 ILE C O 1
ATOM 7968 N N . ASN C 1 247 ? -38.158 -134.477 116.301 1.00 26.29 227 ASN C N 1
ATOM 7969 C CA . ASN C 1 247 ? -38.607 -135.516 115.387 1.00 28.53 227 ASN C CA 1
ATOM 7970 C C . ASN C 1 247 ? -40.118 -135.466 115.246 1.00 31.49 227 ASN C C 1
ATOM 7971 O O . ASN C 1 247 ? -40.698 -136.258 114.511 1.00 32.95 227 ASN C O 1
ATOM 7976 N N . GLY C 1 248 ? -40.754 -134.531 115.947 1.00 35.97 228 GLY C N 1
ATOM 7977 C CA . GLY C 1 248 ? -42.194 -134.373 115.852 1.00 39.69 228 GLY C CA 1
ATOM 7978 C C . GLY C 1 248 ? -42.597 -133.469 114.713 1.00 46.91 228 GLY C C 1
ATOM 7979 O O . GLY C 1 248 ? -41.841 -132.602 114.335 1.00 55.70 228 GLY C O 1
ATOM 7980 N N . GLU C 1 249 ? -43.771 -133.676 114.132 1.00 42.25 229 GLU C N 1
ATOM 7981 C CA . GLU C 1 249 ? -44.214 -132.750 113.089 1.00 38.67 229 GLU C CA 1
ATOM 7982 C C . GLU C 1 249 ? -45.485 -131.965 113.459 1.00 42.19 229 GLU C C 1
ATOM 7983 O O . GLU C 1 249 ? -46.279 -132.384 114.311 1.00 37.24 229 GLU C O 1
ATOM 7989 N N . VAL C 1 250 ? -45.634 -130.792 112.844 1.00 36.62 230 VAL C N 1
ATOM 7990 C CA . VAL C 1 250 ? -46.893 -130.048 112.875 1.00 38.89 230 VAL C CA 1
ATOM 7991 C C . VAL C 1 250 ? -47.264 -129.612 111.460 1.00 45.11 230 VAL C C 1
ATOM 7992 O O . VAL C 1 250 ? -46.451 -129.022 110.755 1.00 52.34 230 VAL C O 1
ATOM 7996 N N . GLY C 1 251 ? -48.485 -129.911 111.031 1.00 48.28 231 GLY C N 1
ATOM 7997 C CA . GLY C 1 251 ? -48.898 -129.591 109.673 1.00 48.77 231 GLY C CA 1
ATOM 7998 C C . GLY C 1 251 ? -48.040 -130.267 108.612 1.00 48.14 231 GLY C C 1
ATOM 7999 O O . GLY C 1 251 ? -48.022 -129.858 107.444 1.00 50.61 231 GLY C O 1
ATOM 8000 N N . GLY C 1 252 ? -47.318 -131.305 109.023 1.00 47.09 232 GLY C N 1
ATOM 8001 C CA . GLY C 1 252 ? -46.474 -132.056 108.111 1.00 50.41 232 GLY C CA 1
ATOM 8002 C C . GLY C 1 252 ? -45.068 -131.506 107.941 1.00 47.35 232 GLY C C 1
ATOM 8003 O O . GLY C 1 252 ? -44.269 -132.073 107.194 1.00 45.31 232 GLY C O 1
ATOM 8004 N N . ARG C 1 253 ? -44.769 -130.405 108.628 1.00 44.65 233 ARG C N 1
ATOM 8005 C CA . ARG C 1 253 ? -43.442 -129.795 108.589 1.00 40.68 233 ARG C CA 1
ATOM 8006 C C . ARG C 1 253 ? -42.790 -129.858 109.966 1.00 38.26 233 ARG C C 1
ATOM 8007 O O . ARG C 1 253 ? -43.480 -129.876 110.987 1.00 41.33 233 ARG C O 1
ATOM 8015 N N . PRO C 1 254 ? -41.453 -129.899 110.003 1.00 32.62 234 PRO C N 1
ATOM 8016 C CA . PRO C 1 254 ? -40.755 -129.869 111.297 1.00 25.49 234 PRO C CA 1
ATOM 8017 C C . PRO C 1 254 ? -40.997 -128.565 112.072 1.00 25.29 234 PRO C C 1
ATOM 8018 O O . PRO C 1 254 ? -41.304 -127.521 111.479 1.00 19.32 234 PRO C O 1
ATOM 8022 N N . LEU C 1 255 ? -40.883 -128.631 113.394 1.00 22.79 235 LEU C N 1
ATOM 8023 C CA . LEU C 1 255 ? -40.860 -127.416 114.201 1.00 21.72 235 LEU C CA 1
ATOM 8024 C C . LEU C 1 255 ? -39.637 -126.566 113.871 1.00 22.73 235 LEU C C 1
ATOM 8025 O O . LEU C 1 255 ? -38.564 -127.094 113.620 1.00 20.82 235 LEU C O 1
ATOM 8030 N N . THR C 1 256 ? -39.791 -125.248 113.876 1.00 22.76 236 THR C N 1
ATOM 8031 C CA . THR C 1 256 ? -38.630 -124.374 113.765 1.00 15.00 236 THR C CA 1
ATOM 8032 C C . THR C 1 256 ? -37.968 -124.261 115.134 1.00 22.26 236 THR C C 1
ATOM 8033 O O . THR C 1 256 ? -38.594 -124.590 116.139 1.00 21.50 236 THR C O 1
ATOM 8037 N N . ASP C 1 257 ? -36.712 -123.813 115.178 1.00 14.91 237 ASP C N 1
ATOM 8038 C CA . ASP C 1 257 ? -36.064 -123.505 116.464 1.00 14.85 237 ASP C CA 1
ATOM 8039 C C . ASP C 1 257 ? -36.891 -122.557 117.342 1.00 18.81 237 ASP C C 1
ATOM 8040 O O . ASP C 1 257 ? -37.120 -122.810 118.542 1.00 16.17 237 ASP C O 1
ATOM 8045 N N . ILE C 1 258 ? -37.338 -121.456 116.744 1.00 15.47 238 ILE C N 1
ATOM 8046 C CA . ILE C 1 258 ? -38.245 -120.523 117.418 1.00 20.22 238 ILE C CA 1
ATOM 8047 C C . ILE C 1 258 ? -39.410 -121.237 118.101 1.00 23.98 238 ILE C C 1
ATOM 8048 O O . ILE C 1 258 ? -39.642 -121.066 119.313 1.00 21.04 238 ILE C O 1
ATOM 8053 N N . GLU C 1 259 ? -40.120 -122.066 117.340 1.00 14.86 239 GLU C N 1
ATOM 8054 C CA . GLU C 1 259 ? -41.288 -122.767 117.880 1.00 19.03 239 GLU C CA 1
ATOM 8055 C C . GLU C 1 259 ? -40.913 -123.703 119.034 1.00 21.24 239 GLU C C 1
ATOM 8056 O O . GLU C 1 259 ? -41.603 -123.754 120.059 1.00 14.78 239 GLU C O 1
ATOM 8062 N N . ALA C 1 260 ? -39.817 -124.439 118.879 1.00 23.57 240 ALA C N 1
ATOM 8063 C CA . ALA C 1 260 ? -39.381 -125.318 119.962 1.00 18.95 240 ALA C CA 1
ATOM 8064 C C . ALA C 1 260 ? -38.929 -124.507 121.180 1.00 17.73 240 ALA C C 1
ATOM 8065 O O . ALA C 1 260 ? -39.211 -124.891 122.318 1.00 23.31 240 ALA C O 1
ATOM 8067 N N . GLU C 1 261 ? -38.271 -123.365 120.961 1.00 14.70 241 GLU C N 1
ATOM 8068 C CA . GLU C 1 261 ? -37.871 -122.513 122.086 1.00 16.47 241 GLU C CA 1
ATOM 8069 C C . GLU C 1 261 ? -39.071 -121.973 122.863 1.00 20.87 241 GLU C C 1
ATOM 8070 O O . GLU C 1 261 ? -39.069 -121.986 124.098 1.00 18.09 241 GLU C O 1
ATOM 8076 N N . ASN C 1 262 ? -40.064 -121.463 122.135 1.00 16.30 242 ASN C N 1
ATOM 8077 C CA . ASN C 1 262 ? -41.305 -120.948 122.724 1.00 18.84 242 ASN C CA 1
ATOM 8078 C C . ASN C 1 262 ? -41.967 -121.997 123.616 1.00 14.64 242 ASN C C 1
ATOM 8079 O O . ASN C 1 262 ? -42.348 -121.724 124.761 1.00 15.55 242 ASN C O 1
ATOM 8084 N N . ILE C 1 263 ? -42.074 -123.211 123.089 1.00 18.40 243 ILE C N 1
ATOM 8085 C CA . ILE C 1 263 ? -42.678 -124.333 123.814 1.00 14.66 243 ILE C CA 1
ATOM 8086 C C . ILE C 1 263 ? -41.892 -124.697 125.080 1.00 22.40 243 ILE C C 1
ATOM 8087 O O . ILE C 1 263 ? -42.491 -124.912 126.150 1.00 16.12 243 ILE C O 1
ATOM 8092 N N . CYS C 1 264 ? -40.564 -124.759 124.977 1.00 19.55 244 CYS C N 1
ATOM 8093 C CA . CYS C 1 264 ? -39.746 -125.013 126.171 1.00 19.83 244 CYS C CA 1
ATOM 8094 C C . CYS C 1 264 ? -40.020 -123.990 127.245 1.00 26.12 244 CYS C C 1
ATOM 8095 O O . CYS C 1 264 ? -40.221 -124.360 128.409 1.00 14.46 244 CYS C O 1
ATOM 8098 N N . ILE C 1 265 ? -40.026 -122.711 126.853 1.00 14.50 245 ILE C N 1
ATOM 8099 C CA . ILE C 1 265 ? -40.292 -121.611 127.808 1.00 14.47 245 ILE C CA 1
ATOM 8100 C C . ILE C 1 265 ? -41.679 -121.782 128.407 1.00 14.47 245 ILE C C 1
ATOM 8101 O O . ILE C 1 265 ? -41.884 -121.653 129.632 1.00 19.63 245 ILE C O 1
ATOM 8106 N N . GLN C 1 266 ? -42.644 -122.075 127.542 1.00 14.51 246 GLN C N 1
ATOM 8107 C CA . GLN C 1 266 ? -44.028 -122.131 127.971 1.00 14.52 246 GLN C CA 1
ATOM 8108 C C . GLN C 1 266 ? -44.291 -123.299 128.922 1.00 27.12 246 GLN C C 1
ATOM 8109 O O . GLN C 1 266 ? -45.054 -123.148 129.872 1.00 14.48 246 GLN C O 1
ATOM 8115 N N . VAL C 1 267 ? -43.658 -124.440 128.645 1.00 23.87 247 VAL C N 1
ATOM 8116 C CA . VAL C 1 267 ? -43.729 -125.633 129.489 1.00 17.68 247 VAL C CA 1
ATOM 8117 C C . VAL C 1 267 ? -43.083 -125.354 130.836 1.00 16.73 247 VAL C C 1
ATOM 8118 O O . VAL C 1 267 ? -43.661 -125.679 131.883 1.00 17.32 247 VAL C O 1
ATOM 8122 N N . LEU C 1 268 ? -41.893 -124.753 130.811 1.00 14.41 248 LEU C N 1
ATOM 8123 C CA . LEU C 1 268 ? -41.200 -124.344 132.028 1.00 15.68 248 LEU C CA 1
ATOM 8124 C C . LEU C 1 268 ? -42.047 -123.417 132.912 1.00 14.34 248 LEU C C 1
ATOM 8125 O O . LEU C 1 268 ? -42.318 -123.734 134.070 1.00 15.38 248 LEU C O 1
ATOM 8130 N N . VAL C 1 269 ? -42.485 -122.270 132.406 1.00 17.12 249 VAL C N 1
ATOM 8131 C CA . VAL C 1 269 ? -43.207 -121.366 133.302 1.00 14.33 249 VAL C CA 1
ATOM 8132 C C . VAL C 1 269 ? -44.598 -121.884 133.656 1.00 14.87 249 VAL C C 1
ATOM 8133 O O . VAL C 1 269 ? -45.136 -121.565 134.720 1.00 15.08 249 VAL C O 1
ATOM 8137 N N . GLY C 1 270 ? -45.176 -122.680 132.770 1.00 14.39 250 GLY C N 1
ATOM 8138 C CA . GLY C 1 270 ? -46.541 -123.157 132.940 1.00 21.10 250 GLY C CA 1
ATOM 8139 C C . GLY C 1 270 ? -46.675 -124.166 134.061 1.00 23.35 250 GLY C C 1
ATOM 8140 O O . GLY C 1 270 ? -47.744 -124.316 134.668 1.00 16.33 250 GLY C O 1
ATOM 8141 N N . GLY C 1 271 ? -45.583 -124.863 134.342 1.00 21.42 251 GLY C N 1
ATOM 8142 C CA . GLY C 1 271 ? -45.543 -125.808 135.444 1.00 16.02 251 GLY C CA 1
ATOM 8143 C C . GLY C 1 271 ? -44.864 -125.316 136.708 1.00 17.31 251 GLY C C 1
ATOM 8144 O O . GLY C 1 271 ? -44.639 -126.110 137.646 1.00 18.09 251 GLY C O 1
ATOM 8145 N N . LEU C 1 272 ? -44.553 -124.021 136.763 1.00 20.50 252 LEU C N 1
ATOM 8146 C CA . LEU C 1 272 ? -43.840 -123.453 137.921 1.00 15.84 252 LEU C CA 1
ATOM 8147 C C . LEU C 1 272 ? -44.778 -122.895 139.013 1.00 18.25 252 LEU C C 1
ATOM 8148 O O . LEU C 1 272 ? -45.057 -123.596 139.995 1.00 14.40 252 LEU C O 1
ATOM 8153 N N . ASP C 1 273 ? -45.261 -121.662 138.849 1.00 19.34 253 ASP C N 1
ATOM 8154 C CA . ASP C 1 273 ? -46.120 -121.025 139.868 1.00 16.67 253 ASP C CA 1
ATOM 8155 C C . ASP C 1 273 ? -47.377 -121.831 140.161 1.00 14.22 253 ASP C C 1
ATOM 8156 O O . ASP C 1 273 ? -47.811 -121.914 141.326 1.00 17.40 253 ASP C O 1
ATOM 8161 N N . THR C 1 274 ? -47.970 -122.406 139.117 1.00 14.26 254 THR C N 1
ATOM 8162 C CA . THR C 1 274 ? -49.105 -123.314 139.272 1.00 14.28 254 THR C CA 1
ATOM 8163 C C . THR C 1 274 ? -48.798 -124.451 140.277 1.00 18.15 254 THR C C 1
ATOM 8164 O O . THR C 1 274 ? -49.511 -124.631 141.250 1.00 16.59 254 THR C O 1
ATOM 8168 N N . VAL C 1 275 ? -47.740 -125.207 140.049 1.00 14.50 255 VAL C N 1
ATOM 8169 C CA . VAL C 1 275 ? -47.422 -126.328 140.965 1.00 14.22 255 VAL C CA 1
ATOM 8170 C C . VAL C 1 275 ? -47.032 -125.838 142.362 1.00 14.73 255 VAL C C 1
ATOM 8171 O O . VAL C 1 275 ? -47.530 -126.358 143.372 1.00 14.16 255 VAL C O 1
ATOM 8175 N N . VAL C 1 276 ? -46.147 -124.846 142.420 1.00 14.15 256 VAL C N 1
ATOM 8176 C CA . VAL C 1 276 ? -45.740 -124.256 143.690 1.00 17.34 256 VAL C CA 1
ATOM 8177 C C . VAL C 1 276 ? -46.951 -123.805 144.527 1.00 20.71 256 VAL C C 1
ATOM 8178 O O . VAL C 1 276 ? -47.091 -124.181 145.694 1.00 19.62 256 VAL C O 1
ATOM 8182 N N . ASN C 1 277 ? -47.817 -123.003 143.915 1.00 14.14 257 ASN C N 1
ATOM 8183 C CA . ASN C 1 277 ? -48.997 -122.464 144.583 1.00 14.14 257 ASN C CA 1
ATOM 8184 C C . ASN C 1 277 ? -50.018 -123.555 144.949 1.00 15.50 257 ASN C C 1
ATOM 8185 O O . ASN C 1 277 ? -50.627 -123.507 146.033 1.00 15.72 257 ASN C O 1
ATOM 8190 N N . MET C 1 278 ? -50.192 -124.560 144.092 1.00 15.27 258 MET C N 1
ATOM 8191 C CA . MET C 1 278 ? -51.124 -125.647 144.430 1.00 14.92 258 MET C CA 1
ATOM 8192 C C . MET C 1 278 ? -50.622 -126.410 145.651 1.00 19.22 258 MET C C 1
ATOM 8193 O O . MET C 1 278 ? -51.392 -126.756 146.552 1.00 14.98 258 MET C O 1
ATOM 8198 N N . LEU C 1 279 ? -49.324 -126.676 145.662 1.00 14.15 259 LEU C N 1
ATOM 8199 C CA . LEU C 1 279 ? -48.678 -127.312 146.805 1.00 14.11 259 LEU C CA 1
ATOM 8200 C C . LEU C 1 279 ? -48.864 -126.479 148.071 1.00 21.10 259 LEU C C 1
ATOM 8201 O O . LEU C 1 279 ? -49.096 -127.028 149.155 1.00 14.07 259 LEU C O 1
ATOM 8206 N N . GLY C 1 280 ? -48.786 -125.153 147.912 1.00 14.08 260 GLY C N 1
ATOM 8207 C CA . GLY C 1 280 ? -49.003 -124.224 149.008 1.00 15.30 260 GLY C CA 1
ATOM 8208 C C . GLY C 1 280 ? -50.399 -124.358 149.590 1.00 14.07 260 GLY C C 1
ATOM 8209 O O . GLY C 1 280 ? -50.558 -124.483 150.796 1.00 14.05 260 GLY C O 1
ATOM 8210 N N . PHE C 1 281 ? -51.417 -124.347 148.740 1.00 14.73 261 PHE C N 1
ATOM 8211 C CA . PHE C 1 281 ? -52.791 -124.507 149.222 1.00 16.75 261 PHE C CA 1
ATOM 8212 C C . PHE C 1 281 ? -52.963 -125.879 149.877 1.00 14.13 261 PHE C C 1
ATOM 8213 O O . PHE C 1 281 ? -53.575 -125.995 150.928 1.00 14.13 261 PHE C O 1
ATOM 8221 N N . THR C 1 282 ? -52.395 -126.911 149.256 1.00 18.10 262 THR C N 1
ATOM 8222 C CA . THR C 1 282 ? -52.540 -128.273 149.756 1.00 14.14 262 THR C CA 1
ATOM 8223 C C . THR C 1 282 ? -51.971 -128.428 151.175 1.00 14.10 262 THR C C 1
ATOM 8224 O O . THR C 1 282 ? -52.664 -128.897 152.089 1.00 14.60 262 THR C O 1
ATOM 8228 N N . PHE C 1 283 ? -50.732 -128.000 151.383 1.00 14.07 263 PHE C N 1
ATOM 8229 C CA . PHE C 1 283 ? -50.121 -128.255 152.682 1.00 14.24 263 PHE C CA 1
ATOM 8230 C C . PHE C 1 283 ? -50.538 -127.273 153.755 1.00 14.01 263 PHE C C 1
ATOM 8231 O O . PHE C 1 283 ? -50.576 -127.640 154.915 1.00 13.99 263 PHE C O 1
ATOM 8239 N N . SER C 1 284 ? -50.899 -126.044 153.387 1.00 17.97 264 SER C N 1
ATOM 8240 C CA . SER C 1 284 ? -51.436 -125.150 154.401 1.00 18.34 264 SER C CA 1
ATOM 8241 C C . SER C 1 284 ? -52.807 -125.665 154.844 1.00 15.81 264 SER C C 1
ATOM 8242 O O . SER C 1 284 ? -53.173 -125.509 156.025 1.00 14.02 264 SER C O 1
ATOM 8245 N N . HIS C 1 285 ? -53.554 -126.274 153.924 1.00 14.07 265 HIS C N 1
ATOM 8246 C CA . HIS C 1 285 ? -54.843 -126.851 154.303 1.00 16.48 265 HIS C CA 1
ATOM 8247 C C . HIS C 1 285 ? -54.645 -128.057 155.194 1.00 19.78 265 HIS C C 1
ATOM 8248 O O . HIS C 1 285 ? -55.326 -128.209 156.211 1.00 16.38 265 HIS C O 1
ATOM 8255 N N . LEU C 1 286 ? -53.749 -128.941 154.788 1.00 14.08 266 LEU C N 1
ATOM 8256 C CA . LEU C 1 286 ? -53.409 -130.084 155.650 1.00 14.07 266 LEU C CA 1
ATOM 8257 C C . LEU C 1 286 ? -52.980 -129.642 157.034 1.00 14.03 266 LEU C C 1
ATOM 8258 O O . LEU C 1 286 ? -53.321 -130.297 158.058 1.00 15.86 266 LEU C O 1
ATOM 8263 N N . ALA C 1 287 ? -52.196 -128.577 157.094 1.00 14.00 267 ALA C N 1
ATOM 8264 C CA . ALA C 1 287 ? -51.751 -128.021 158.370 1.00 20.99 267 ALA C CA 1
ATOM 8265 C C . ALA C 1 287 ? -52.930 -127.600 159.273 1.00 22.47 267 ALA C C 1
ATOM 8266 O O . ALA C 1 287 ? -52.852 -127.696 160.505 1.00 18.70 267 ALA C O 1
ATOM 8268 N N . LYS C 1 288 ? -54.026 -127.148 158.663 1.00 16.30 268 LYS C N 1
ATOM 8269 C CA . LYS C 1 288 ? -55.201 -126.690 159.418 1.00 19.41 268 LYS C CA 1
ATOM 8270 C C . LYS C 1 288 ? -56.248 -127.777 159.649 1.00 19.99 268 LYS C C 1
ATOM 8271 O O . LYS C 1 288 ? -56.961 -127.767 160.655 1.00 22.78 268 LYS C O 1
ATOM 8277 N N . ASP C 1 289 ? -56.363 -128.693 158.699 1.00 18.07 269 ASP C N 1
ATOM 8278 C CA . ASP C 1 289 ? -57.438 -129.672 158.713 1.00 14.44 269 ASP C CA 1
ATOM 8279 C C . ASP C 1 289 ? -56.891 -130.913 159.404 1.00 17.37 269 ASP C C 1
ATOM 8280 O O . ASP C 1 289 ? -56.438 -131.829 158.751 1.00 14.11 269 ASP C O 1
ATOM 8285 N N . HIS C 1 290 ? -56.906 -130.931 160.731 1.00 17.82 270 HIS C N 1
ATOM 8286 C CA . HIS C 1 290 ? -56.179 -131.996 161.405 1.00 14.07 270 HIS C CA 1
ATOM 8287 C C . HIS C 1 290 ? -56.860 -133.358 161.195 1.00 14.10 270 HIS C C 1
ATOM 8288 O O . HIS C 1 290 ? -56.183 -134.372 161.133 1.00 15.81 270 HIS C O 1
ATOM 8295 N N . ALA C 1 291 ? -58.181 -133.371 161.032 1.00 14.57 271 ALA C N 1
ATOM 8296 C CA . ALA C 1 291 ? -58.910 -134.610 160.801 1.00 20.37 271 ALA C CA 1
ATOM 8297 C C . ALA C 1 291 ? -58.486 -135.242 159.487 1.00 19.81 271 ALA C C 1
ATOM 8298 O O . ALA C 1 291 ? -58.292 -136.450 159.420 1.00 20.87 271 ALA C O 1
ATOM 8300 N N . LEU C 1 292 ? -58.360 -134.422 158.439 1.00 14.19 272 LEU C N 1
ATOM 8301 C CA . LEU C 1 292 ? -57.822 -134.899 157.173 1.00 14.59 272 LEU C CA 1
ATOM 8302 C C . LEU C 1 292 ? -56.378 -135.406 157.306 1.00 14.17 272 LEU C C 1
ATOM 8303 O O . LEU C 1 292 ? -56.053 -136.535 156.928 1.00 14.18 272 LEU C O 1
ATOM 8308 N N . ARG C 1 293 ? -55.518 -134.558 157.852 1.00 14.13 273 ARG C N 1
ATOM 8309 C CA . ARG C 1 293 ? -54.103 -134.871 158.004 1.00 14.09 273 ARG C CA 1
ATOM 8310 C C . ARG C 1 293 ? -53.903 -136.198 158.749 1.00 14.09 273 ARG C C 1
ATOM 8311 O O . ARG C 1 293 ? -53.143 -137.045 158.323 1.00 14.09 273 ARG C O 1
ATOM 8319 N N . ARG C 1 294 ? -54.620 -136.403 159.839 1.00 14.09 274 ARG C N 1
ATOM 8320 C CA . ARG C 1 294 ? -54.382 -137.616 160.609 1.00 19.83 274 ARG C CA 1
ATOM 8321 C C . ARG C 1 294 ? -54.960 -138.862 159.920 1.00 14.13 274 ARG C C 1
ATOM 8322 O O . ARG C 1 294 ? -54.407 -139.957 160.032 1.00 15.88 274 ARG C O 1
ATOM 8330 N N . ALA C 1 295 ? -56.034 -138.686 159.163 1.00 17.33 275 ALA C N 1
ATOM 8331 C CA . ALA C 1 295 ? -56.596 -139.790 158.397 1.00 16.04 275 ALA C CA 1
ATOM 8332 C C . ALA C 1 295 ? -55.594 -140.285 157.346 1.00 16.27 275 ALA C C 1
ATOM 8333 O O . ALA C 1 295 ? -55.377 -141.508 157.202 1.00 15.43 275 ALA C O 1
ATOM 8335 N N . ILE C 1 296 ? -54.975 -139.347 156.616 1.00 14.85 276 ILE C N 1
ATOM 8336 C CA . ILE C 1 296 ? -54.015 -139.731 155.586 1.00 14.20 276 ILE C CA 1
ATOM 8337 C C . ILE C 1 296 ? -52.743 -140.332 156.197 1.00 20.00 276 ILE C C 1
ATOM 8338 O O . ILE C 1 296 ? -52.153 -141.241 155.607 1.00 21.82 276 ILE C O 1
ATOM 8343 N N . ALA C 1 297 ? -52.318 -139.815 157.356 1.00 18.48 277 ALA C N 1
ATOM 8344 C CA . ALA C 1 297 ? -51.104 -140.306 158.010 1.00 19.98 277 ALA C CA 1
ATOM 8345 C C . ALA C 1 297 ? -51.302 -141.748 158.404 1.00 23.61 277 ALA C C 1
ATOM 8346 O O . ALA C 1 297 ? -50.445 -142.572 158.145 1.00 19.92 277 ALA C O 1
ATOM 8348 N N . ALA C 1 298 ? -52.458 -142.033 158.998 1.00 21.10 278 ALA C N 1
ATOM 8349 C CA . ALA C 1 298 ? -52.802 -143.379 159.454 1.00 27.67 278 ALA C CA 1
ATOM 8350 C C . ALA C 1 298 ? -53.240 -144.304 158.317 1.00 32.07 278 ALA C C 1
ATOM 8351 O O . ALA C 1 298 ? -53.396 -145.509 158.525 1.00 42.20 278 ALA C O 1
ATOM 8353 N N . ASP C 1 299 ? -53.444 -143.747 157.126 1.00 17.87 279 ASP C N 1
ATOM 8354 C CA . ASP C 1 299 ? -53.913 -144.526 155.977 1.00 18.77 279 ASP C CA 1
ATOM 8355 C C . ASP C 1 299 ? -53.516 -143.886 154.641 1.00 26.33 279 ASP C C 1
ATOM 8356 O O . ASP C 1 299 ? -54.309 -143.168 154.003 1.00 25.57 279 ASP C O 1
ATOM 8361 N N . PRO C 1 300 ? -52.282 -144.153 154.201 1.00 32.42 280 PRO C N 1
ATOM 8362 C CA . PRO C 1 300 ? -51.747 -143.573 152.962 1.00 26.28 280 PRO C CA 1
ATOM 8363 C C . PRO C 1 300 ? -52.536 -143.969 151.720 1.00 27.32 280 PRO C C 1
ATOM 8364 O O . PRO C 1 300 ? -52.367 -143.310 150.691 1.00 23.05 280 PRO C O 1
ATOM 8368 N N . SER C 1 301 ? -53.390 -144.994 151.805 1.00 32.56 281 SER C N 1
ATOM 8369 C CA . SER C 1 301 ? -54.186 -145.401 150.639 1.00 27.98 281 SER C CA 1
ATOM 8370 C C . SER C 1 301 ? -55.244 -144.345 150.312 1.00 20.85 281 SER C C 1
ATOM 8371 O O . SER C 1 301 ? -55.872 -144.398 149.249 1.00 22.66 281 SER C O 1
ATOM 8374 N N . LEU C 1 302 ? -55.426 -143.391 151.224 1.00 15.72 282 LEU C N 1
ATOM 8375 C CA . LEU C 1 302 ? -56.375 -142.297 151.026 1.00 20.94 282 LEU C CA 1
ATOM 8376 C C . LEU C 1 302 ? -55.842 -141.211 150.094 1.00 21.10 282 LEU C C 1
ATOM 8377 O O . LEU C 1 302 ? -56.583 -140.325 149.697 1.00 17.92 282 LEU C O 1
ATOM 8382 N N . ILE C 1 303 ? -54.558 -141.282 149.749 1.00 19.79 283 ILE C N 1
ATOM 8383 C CA . ILE C 1 303 ? -53.903 -140.178 149.049 1.00 25.34 283 ILE C CA 1
ATOM 8384 C C . ILE C 1 303 ? -54.438 -139.952 147.635 1.00 21.96 283 ILE C C 1
ATOM 8385 O O . ILE C 1 303 ? -54.661 -138.802 147.220 1.00 19.10 283 ILE C O 1
ATOM 8390 N N . ASP C 1 304 ? -54.692 -141.040 146.911 1.00 22.24 284 ASP C N 1
ATOM 8391 C CA . ASP C 1 304 ? -55.205 -140.960 145.539 1.00 24.34 284 ASP C CA 1
ATOM 8392 C C . ASP C 1 304 ? -56.543 -140.206 145.428 1.00 24.49 284 ASP C C 1
ATOM 8393 O O . ASP C 1 304 ? -56.733 -139.405 144.521 1.00 26.72 284 ASP C O 1
ATOM 8398 N N . ASP C 1 305 ? -57.456 -140.463 146.358 1.00 21.64 285 ASP C N 1
ATOM 8399 C CA . ASP C 1 305 ? -58.731 -139.742 146.402 1.00 20.99 285 ASP C CA 1
ATOM 8400 C C . ASP C 1 305 ? -58.579 -138.353 147.011 1.00 19.47 285 ASP C C 1
ATOM 8401 O O . ASP C 1 305 ? -59.255 -137.435 146.600 1.00 21.36 285 ASP C O 1
ATOM 8406 N N . ALA C 1 306 ? -57.708 -138.205 148.006 1.00 19.32 286 ALA C N 1
ATOM 8407 C CA . ALA C 1 306 ? -57.453 -136.894 148.587 1.00 20.43 286 ALA C CA 1
ATOM 8408 C C . ALA C 1 306 ? -56.914 -135.968 147.498 1.00 14.39 286 ALA C C 1
ATOM 8409 O O . ALA C 1 306 ? -57.294 -134.797 147.417 1.00 18.80 286 ALA C O 1
ATOM 8411 N N . LEU C 1 307 ? -56.028 -136.510 146.676 1.00 14.39 287 LEU C N 1
ATOM 8412 C CA . LEU C 1 307 ? -55.435 -135.789 145.563 1.00 24.47 287 LEU C CA 1
ATOM 8413 C C . LEU C 1 307 ? -56.490 -135.156 144.655 1.00 19.38 287 LEU C C 1
ATOM 8414 O O . LEU C 1 307 ? -56.409 -133.982 144.288 1.00 20.15 287 LEU C O 1
ATOM 8419 N N . LEU C 1 308 ? -57.487 -135.945 144.288 1.00 21.25 288 LEU C N 1
ATOM 8420 C CA . LEU C 1 308 ? -58.526 -135.465 143.390 1.00 22.69 288 LEU C CA 1
ATOM 8421 C C . LEU C 1 308 ? -59.324 -134.323 144.014 1.00 21.78 288 LEU C C 1
ATOM 8422 O O . LEU C 1 308 ? -59.706 -133.377 143.327 1.00 19.79 288 LEU C O 1
ATOM 8427 N N . GLU C 1 309 ? -59.544 -134.411 145.326 1.00 18.62 289 GLU C N 1
ATOM 8428 C CA . GLU C 1 309 ? -60.295 -133.411 146.074 1.00 14.49 289 GLU C CA 1
ATOM 8429 C C . GLU C 1 309 ? -59.465 -132.137 146.216 1.00 18.53 289 GLU C C 1
ATOM 8430 O O . GLU C 1 309 ? -60.004 -131.034 146.193 1.00 17.38 289 GLU C O 1
ATOM 8436 N N . PHE C 1 310 ? -58.149 -132.278 146.330 1.00 15.80 290 PHE C N 1
ATOM 8437 C CA . PHE C 1 310 ? -57.288 -131.094 146.417 1.00 17.56 290 PHE C CA 1
ATOM 8438 C C . PHE C 1 310 ? -57.374 -130.268 145.113 1.00 17.37 290 PHE C C 1
ATOM 8439 O O . PHE C 1 310 ? -57.432 -129.050 145.156 1.00 16.93 290 PHE C O 1
ATOM 8447 N N . PHE C 1 311 ? -57.402 -130.931 143.966 1.00 14.43 291 PHE C N 1
ATOM 8448 C CA . PHE C 1 311 ? -57.436 -130.197 142.689 1.00 16.38 291 PHE C CA 1
ATOM 8449 C C . PHE C 1 311 ? -58.815 -129.561 142.439 1.00 27.36 291 PHE C C 1
ATOM 8450 O O . PHE C 1 311 ? -58.921 -128.515 141.768 1.00 21.51 291 PHE C O 1
ATOM 8458 N N . ARG C 1 312 ? -59.868 -130.171 142.987 1.00 19.06 292 ARG C N 1
ATOM 8459 C CA . ARG C 1 312 ? -61.203 -129.558 142.922 1.00 20.37 292 ARG C CA 1
ATOM 8460 C C . ARG C 1 312 ? -61.337 -128.368 143.875 1.00 20.99 292 ARG C C 1
ATOM 8461 O O . ARG C 1 312 ? -61.916 -127.329 143.540 1.00 18.08 292 ARG C O 1
ATOM 8469 N N . ARG C 1 313 ? -60.789 -128.515 145.071 1.00 17.69 293 ARG C N 1
ATOM 8470 C CA . ARG C 1 313 ? -61.051 -127.557 146.137 1.00 14.45 293 ARG C CA 1
ATOM 8471 C C . ARG C 1 313 ? -60.241 -126.272 145.995 1.00 21.71 293 ARG C C 1
ATOM 8472 O O . ARG C 1 313 ? -60.662 -125.207 146.457 1.00 19.44 293 ARG C O 1
ATOM 8480 N N . PHE C 1 314 ? -59.088 -126.355 145.326 1.00 15.39 294 PHE C N 1
ATOM 8481 C CA . PHE C 1 314 ? -58.181 -125.222 145.258 1.00 14.36 294 PHE C CA 1
ATOM 8482 C C . PHE C 1 314 ? -57.788 -124.780 143.840 1.00 25.88 294 PHE C C 1
ATOM 8483 O O . PHE C 1 314 ? -56.607 -124.790 143.509 1.00 24.16 294 PHE C O 1
ATOM 8491 N N . PRO C 1 315 ? -58.765 -124.368 143.013 1.00 21.18 295 PRO C N 1
ATOM 8492 C CA . PRO C 1 315 ? -58.424 -123.851 141.677 1.00 22.31 295 PRO C CA 1
ATOM 8493 C C . PRO C 1 315 ? -57.618 -122.561 141.820 1.00 22.67 295 PRO C C 1
ATOM 8494 O O . PRO C 1 315 ? -57.932 -121.821 142.750 1.00 16.04 295 PRO C O 1
ATOM 8498 N N . VAL C 1 316 ? -56.598 -122.311 140.988 1.00 20.16 296 VAL C N 1
ATOM 8499 C CA . VAL C 1 316 ? -55.742 -121.139 141.236 1.00 19.53 296 VAL C CA 1
ATOM 8500 C C . VAL C 1 316 ? -55.593 -120.214 140.020 1.00 16.97 296 VAL C C 1
ATOM 8501 O O . VAL C 1 316 ? -55.232 -119.036 140.166 1.00 18.34 296 VAL C O 1
ATOM 8505 N N . VAL C 1 317 ? -55.886 -120.735 138.838 1.00 15.87 297 VAL C N 1
ATOM 8506 C CA . VAL C 1 317 ? -55.596 -119.993 137.599 1.00 14.46 297 VAL C CA 1
ATOM 8507 C C . VAL C 1 317 ? -56.778 -119.112 137.146 1.00 14.50 297 VAL C C 1
ATOM 8508 O O . VAL C 1 317 ? -57.937 -119.551 137.133 1.00 18.93 297 VAL C O 1
ATOM 8512 N N . SER C 1 318 ? -56.462 -117.860 136.826 1.00 20.71 298 SER C N 1
ATOM 8513 C CA . SER C 1 318 ? -57.391 -116.947 136.155 1.00 21.13 298 SER C CA 1
ATOM 8514 C C . SER C 1 318 ? -56.860 -116.565 134.765 1.00 23.18 298 SER C C 1
ATOM 8515 O O . SER C 1 318 ? -56.009 -115.676 134.616 1.00 25.53 298 SER C O 1
ATOM 8518 N N . SER C 1 319 ? -57.350 -117.260 133.748 1.00 18.06 299 SER C N 1
ATOM 8519 C CA . SER C 1 319 ? -56.987 -116.948 132.363 1.00 21.21 299 SER C CA 1
ATOM 8520 C C . SER C 1 319 ? -58.021 -115.950 131.841 1.00 21.52 299 SER C C 1
ATOM 8521 O O . SER C 1 319 ? -59.056 -115.759 132.466 1.00 21.73 299 SER C O 1
ATOM 8524 N N . ALA C 1 320 ? -57.740 -115.301 130.718 1.00 16.01 300 ALA C N 1
ATOM 8525 C CA . ALA C 1 320 ? -58.727 -114.396 130.114 1.00 18.22 300 ALA C CA 1
ATOM 8526 C C . ALA C 1 320 ? -58.722 -114.614 128.611 1.00 21.99 300 ALA C C 1
ATOM 8527 O O . ALA C 1 320 ? -57.930 -115.415 128.125 1.00 17.36 300 ALA C O 1
ATOM 8529 N N . ARG C 1 321 ? -59.620 -113.938 127.882 1.00 23.64 301 ARG C N 1
ATOM 8530 C CA . ARG C 1 321 ? -59.742 -114.100 126.436 1.00 17.73 301 ARG C CA 1
ATOM 8531 C C . ARG C 1 321 ? -59.969 -112.739 125.770 1.00 17.93 301 ARG C C 1
ATOM 8532 O O . ARG C 1 321 ? -60.359 -111.788 126.434 1.00 21.96 301 ARG C O 1
ATOM 8540 N N . GLU C 1 322 ? -59.680 -112.657 124.472 1.00 21.89 302 GLU C N 1
ATOM 8541 C CA . GLU C 1 322 ? -59.884 -111.432 123.697 1.00 16.90 302 GLU C CA 1
ATOM 8542 C C . GLU C 1 322 ? -61.088 -111.577 122.779 1.00 19.21 302 GLU C C 1
ATOM 8543 O O . GLU C 1 322 ? -61.248 -112.585 122.098 1.00 23.08 302 GLU C O 1
ATOM 8549 N N . VAL C 1 323 ? -61.943 -110.564 122.768 1.00 24.73 303 VAL C N 1
ATOM 8550 C CA . VAL C 1 323 ? -63.046 -110.523 121.826 1.00 30.20 303 VAL C CA 1
ATOM 8551 C C . VAL C 1 323 ? -62.512 -110.008 120.491 1.00 30.83 303 VAL C C 1
ATOM 8552 O O . VAL C 1 323 ? -61.940 -108.922 120.427 1.00 28.81 303 VAL C O 1
ATOM 8556 N N . LEU C 1 324 ? -62.667 -110.797 119.434 1.00 35.94 304 LEU C N 1
ATOM 8557 C CA . LEU C 1 324 ? -62.075 -110.431 118.154 1.00 36.95 304 LEU C CA 1
ATOM 8558 C C . LEU C 1 324 ? -63.059 -109.642 117.289 1.00 48.78 304 LEU C C 1
ATOM 8559 O O . LEU C 1 324 ? -62.650 -108.767 116.525 1.00 54.76 304 LEU C O 1
ATOM 8564 N N . ARG C 1 325 ? -64.348 -109.947 117.415 1.00 56.37 305 ARG C N 1
ATOM 8565 C CA . ARG C 1 325 ? -65.387 -109.255 116.647 1.00 57.93 305 ARG C CA 1
ATOM 8566 C C . ARG C 1 325 ? -66.541 -108.801 117.542 1.00 55.13 305 ARG C C 1
ATOM 8567 O O . ARG C 1 325 ? -66.839 -109.447 118.547 1.00 56.64 305 ARG C O 1
ATOM 8570 N N . ASP C 1 326 ? -67.181 -107.690 117.176 1.00 44.42 306 ASP C N 1
ATOM 8571 C CA . ASP C 1 326 ? -68.369 -107.208 117.878 1.00 41.89 306 ASP C CA 1
ATOM 8572 C C . ASP C 1 326 ? -69.400 -108.314 118.025 1.00 43.71 306 ASP C C 1
ATOM 8573 O O . ASP C 1 326 ? -69.735 -108.985 117.046 1.00 50.58 306 ASP C O 1
ATOM 8578 N N . GLN C 1 327 ? -69.901 -108.509 119.244 1.00 39.54 307 GLN C N 1
ATOM 8579 C CA . GLN C 1 327 ? -70.873 -109.569 119.489 1.00 37.97 307 GLN C CA 1
ATOM 8580 C C . GLN C 1 327 ? -71.753 -109.304 120.712 1.00 35.42 307 GLN C C 1
ATOM 8581 O O . GLN C 1 327 ? -71.345 -108.650 121.677 1.00 35.82 307 GLN C O 1
ATOM 8583 N N . GLU C 1 328 ? -72.974 -109.816 120.658 1.00 37.41 308 GLU C N 1
ATOM 8584 C CA . GLU C 1 328 ? -73.879 -109.714 121.786 1.00 42.72 308 GLU C CA 1
ATOM 8585 C C . GLU C 1 328 ? -73.632 -110.886 122.729 1.00 36.85 308 GLU C C 1
ATOM 8586 O O . GLU C 1 328 ? -73.543 -112.036 122.297 1.00 36.31 308 GLU C O 1
ATOM 8592 N N . PHE C 1 329 ? -73.510 -110.588 124.016 1.00 40.62 309 PHE C N 1
ATOM 8593 C CA . PHE C 1 329 ? -73.231 -111.620 125.004 1.00 43.45 309 PHE C CA 1
ATOM 8594 C C . PHE C 1 329 ? -73.740 -111.196 126.376 1.00 38.67 309 PHE C C 1
ATOM 8595 O O . PHE C 1 329 ? -73.508 -110.065 126.808 1.00 30.76 309 PHE C O 1
ATOM 8603 N N . GLU C 1 330 ? -74.445 -112.105 127.041 1.00 46.12 310 GLU C N 1
ATOM 8604 C CA . GLU C 1 330 ? -74.865 -111.912 128.425 1.00 55.28 310 GLU C CA 1
ATOM 8605 C C . GLU C 1 330 ? -75.655 -110.620 128.637 1.00 56.60 310 GLU C C 1
ATOM 8606 O O . GLU C 1 330 ? -75.619 -110.036 12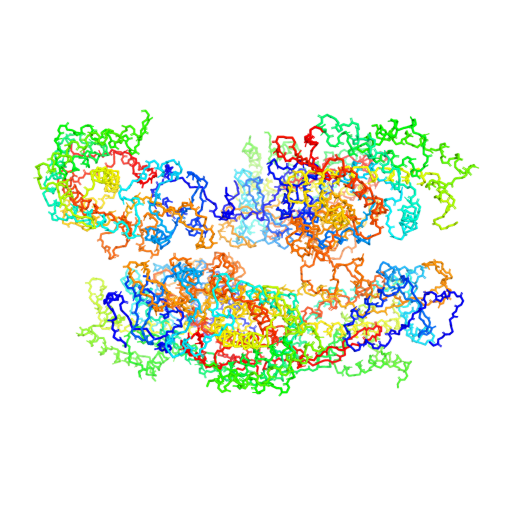9.721 1.00 57.64 310 GLU C O 1
ATOM 8608 N N . GLY C 1 331 ? -76.358 -110.175 127.600 1.00 52.78 311 GLY C N 1
ATOM 8609 C CA . GLY C 1 331 ? -77.191 -108.990 127.705 1.00 47.27 311 GLY C CA 1
ATOM 8610 C C . GLY C 1 331 ? -76.455 -107.695 127.421 1.00 42.67 311 GLY C C 1
ATOM 8611 O O . GLY C 1 331 ? -77.030 -106.615 127.531 1.00 40.14 311 GLY C O 1
ATOM 8612 N N . VAL C 1 332 ? -75.177 -107.795 127.076 1.00 39.95 312 VAL C N 1
ATOM 8613 C CA . VAL C 1 332 ? -74.414 -106.610 126.710 1.00 33.56 312 VAL C CA 1
ATOM 8614 C C . VAL C 1 332 ? -73.745 -106.781 125.356 1.00 34.55 312 VAL C C 1
ATOM 8615 O O . VAL C 1 332 ? -73.862 -107.825 124.715 1.00 42.19 312 VAL C O 1
ATOM 8619 N N . LEU C 1 333 ? -73.052 -105.732 124.927 1.00 37.64 313 LEU C N 1
ATOM 8620 C CA . LEU C 1 333 ? -72.368 -105.720 123.645 1.00 38.00 313 LEU C CA 1
ATOM 8621 C C . LEU C 1 333 ? -70.864 -105.731 123.867 1.00 39.82 313 LEU C C 1
ATOM 8622 O O . LEU C 1 333 ? -70.315 -104.812 124.478 1.00 45.83 313 LEU C O 1
ATOM 8624 N N . LEU C 1 334 ? -70.205 -106.779 123.381 1.00 39.22 314 LEU C N 1
ATOM 8625 C CA . LEU C 1 334 ? -68.759 -106.890 123.488 1.00 42.15 314 LEU C CA 1
ATOM 8626 C C . LEU C 1 334 ? -68.098 -106.364 122.221 1.00 47.40 314 LEU C C 1
ATOM 8627 O O . LEU C 1 334 ? -68.216 -106.965 121.151 1.00 53.53 314 LEU C O 1
ATOM 8632 N N . LYS C 1 335 ? -67.412 -105.233 122.345 1.00 39.49 315 LYS C N 1
ATOM 8633 C CA . LYS C 1 335 ? -66.708 -104.649 121.214 1.00 34.94 315 LYS C CA 1
ATOM 8634 C C . LYS C 1 335 ? -65.493 -105.493 120.875 1.00 37.13 315 LYS C C 1
ATOM 8635 O O . LYS C 1 335 ? -64.983 -106.218 121.729 1.00 36.68 315 LYS C O 1
ATOM 8641 N N . ALA C 1 336 ? -65.043 -105.419 119.626 1.00 34.06 316 ALA C N 1
ATOM 8642 C CA . ALA C 1 336 ? -63.774 -106.030 119.252 1.00 33.00 316 ALA C CA 1
ATOM 8643 C C . ALA C 1 336 ? -62.683 -105.394 120.100 1.00 30.56 316 ALA C C 1
ATOM 8644 O O . ALA C 1 336 ? -62.683 -104.174 120.301 1.00 29.17 316 ALA C O 1
ATOM 8646 N N . GLY C 1 337 ? -61.783 -106.218 120.632 1.00 31.95 317 GLY C N 1
ATOM 8647 C CA . GLY C 1 337 ? -60.697 -105.724 121.460 1.00 24.18 317 GLY C CA 1
ATOM 8648 C C . GLY C 1 337 ? -60.985 -105.747 122.952 1.00 29.82 317 GLY C C 1
ATOM 8649 O O . GLY C 1 337 ? -60.106 -105.464 123.761 1.00 32.69 317 GLY C O 1
ATOM 8650 N N . ASP C 1 338 ? -62.223 -106.058 123.317 1.00 27.28 318 ASP C N 1
ATOM 8651 C CA . ASP C 1 338 ? -62.576 -106.217 124.723 1.00 30.07 318 ASP C CA 1
ATOM 8652 C C . ASP C 1 338 ? -61.888 -107.453 125.313 1.00 26.83 318 ASP C C 1
ATOM 8653 O O . ASP C 1 338 ? -61.626 -108.429 124.610 1.00 29.83 318 ASP C O 1
ATOM 8658 N N . MET C 1 339 ? -61.576 -107.402 126.600 1.00 22.25 319 MET C N 1
ATOM 8659 C CA . MET C 1 339 ? -61.047 -108.580 127.293 1.00 26.47 319 MET C CA 1
ATOM 8660 C C . MET C 1 339 ? -62.096 -109.142 128.241 1.00 24.73 319 MET C C 1
ATOM 8661 O O . MET C 1 339 ? -62.835 -108.385 128.866 1.00 30.85 319 MET C O 1
ATOM 8666 N N . VAL C 1 340 ? -62.169 -110.468 128.347 1.00 27.32 320 VAL C N 1
ATOM 8667 C CA . VAL C 1 340 ? -62.987 -111.075 129.383 1.00 17.74 320 VAL C CA 1
ATOM 8668 C C . VAL C 1 340 ? -62.161 -112.071 130.193 1.00 18.50 320 VAL C C 1
ATOM 8669 O O . VAL C 1 340 ? -61.598 -113.010 129.640 1.00 17.02 320 VAL C O 1
ATOM 8673 N N . MET C 1 341 ? -62.094 -111.839 131.497 1.00 19.24 321 MET C N 1
ATOM 8674 C CA . MET C 1 341 ? -61.499 -112.808 132.432 1.00 20.26 321 MET C CA 1
ATOM 8675 C C . MET C 1 341 ? -62.484 -113.903 132.780 1.00 21.04 321 MET C C 1
ATOM 8676 O O . MET C 1 341 ? -63.660 -113.648 133.038 1.00 16.43 321 MET C O 1
ATOM 8681 N N . ALA C 1 342 ? -61.979 -115.134 132.824 1.00 25.45 322 ALA C N 1
ATOM 8682 C CA . ALA C 1 342 ? -62.813 -116.310 132.988 1.00 22.76 322 ALA C CA 1
ATOM 8683 C C . ALA C 1 342 ? -62.152 -117.274 133.954 1.00 19.32 322 ALA C C 1
ATOM 8684 O O . ALA C 1 342 ? -61.597 -118.282 133.519 1.00 19.59 322 ALA C O 1
ATOM 8686 N N . PRO C 1 343 ? -62.225 -116.975 135.264 1.00 17.18 323 PRO C N 1
ATOM 8687 C CA . PRO C 1 343 ? -61.376 -117.729 136.190 1.00 23.76 323 PRO C CA 1
ATOM 8688 C C . PRO C 1 343 ? -61.847 -119.142 136.466 1.00 26.08 323 PRO C C 1
ATOM 8689 O O . PRO C 1 343 ? -63.036 -119.405 136.705 1.00 22.20 323 PRO C O 1
ATOM 8693 N N . THR C 1 344 ? -60.883 -120.054 136.484 1.00 25.11 324 THR C N 1
ATOM 8694 C CA . THR C 1 344 ? -61.163 -121.404 136.919 1.00 19.55 324 THR C CA 1
ATOM 8695 C C . THR C 1 344 ? -61.747 -121.393 138.321 1.00 17.57 324 THR C C 1
ATOM 8696 O O . THR C 1 344 ? -62.468 -122.310 138.705 1.00 23.97 324 THR C O 1
ATOM 8700 N N . VAL C 1 345 ? -61.429 -120.354 139.082 1.00 17.34 325 VAL C N 1
ATOM 8701 C CA . VAL C 1 345 ? -61.887 -120.258 140.469 1.00 14.56 325 VAL C CA 1
ATOM 8702 C C . VAL C 1 345 ? -63.413 -120.277 140.546 1.00 27.92 325 VAL C C 1
ATOM 8703 O O . VAL C 1 345 ? -64.002 -120.905 141.414 1.00 21.72 325 VAL C O 1
ATOM 8707 N N . VAL C 1 346 ? -64.048 -119.608 139.592 1.00 24.91 326 VAL C N 1
ATOM 8708 C CA . VAL C 1 346 ? -65.485 -119.399 139.618 1.00 27.41 326 VAL C CA 1
ATOM 8709 C C . VAL C 1 346 ? -66.259 -120.658 139.239 1.00 14.74 326 VAL C C 1
ATOM 8710 O O . VAL C 1 346 ? -67.439 -120.805 139.564 1.00 26.05 326 VAL C O 1
ATOM 8714 N N . VAL C 1 347 ? -65.585 -121.599 138.592 1.00 14.74 327 VAL C N 1
ATOM 8715 C CA . VAL C 1 347 ? -66.250 -122.829 138.194 1.00 17.35 327 VAL C CA 1
ATOM 8716 C C . VAL C 1 347 ? -66.544 -123.740 139.388 1.00 29.64 327 VAL C C 1
ATOM 8717 O O . VAL C 1 347 ? -67.710 -123.992 139.712 1.00 28.60 327 VAL C O 1
ATOM 8721 N N . ALA C 1 348 ? -65.496 -124.212 140.059 1.00 25.10 328 ALA C N 1
ATOM 8722 C CA . ALA C 1 348 ? -65.676 -125.131 141.174 1.00 17.32 328 ALA C CA 1
ATOM 8723 C C . ALA C 1 348 ? -66.340 -124.471 142.374 1.00 23.48 328 ALA C C 1
ATOM 8724 O O . ALA C 1 348 ? -66.995 -125.146 143.168 1.00 31.16 328 ALA C O 1
ATOM 8726 N N . MET C 1 349 ? -66.188 -123.157 142.521 1.00 21.10 329 MET C N 1
ATOM 8727 C CA . MET C 1 349 ? -66.703 -122.491 143.723 1.00 19.56 329 MET C CA 1
ATOM 8728 C C . MET C 1 349 ? -68.158 -122.055 143.589 1.00 17.73 329 MET C C 1
ATOM 8729 O O . MET C 1 349 ? -68.699 -121.425 144.490 1.00 23.27 329 MET C O 1
ATOM 8734 N N . ASP C 1 350 ? -68.775 -122.397 142.466 1.00 28.41 330 ASP C N 1
ATOM 8735 C CA . ASP C 1 350 ? -70.153 -122.000 142.182 1.00 34.12 330 ASP C CA 1
ATOM 8736 C C . ASP C 1 350 ? -71.097 -122.990 142.856 1.00 28.15 330 ASP C C 1
ATOM 8737 O O . ASP C 1 350 ? -71.170 -124.145 142.446 1.00 26.83 330 ASP C O 1
ATOM 8742 N N . ASP C 1 351 ? -71.818 -122.564 143.888 1.00 28.14 331 ASP C N 1
ATOM 8743 C CA . ASP C 1 351 ? -72.694 -123.525 144.554 1.00 38.49 331 ASP C CA 1
ATOM 8744 C C . ASP C 1 351 ? -74.071 -123.615 143.890 1.00 39.31 331 ASP C C 1
ATOM 8745 O O . ASP C 1 351 ? -74.951 -124.324 144.372 1.00 39.82 331 ASP C O 1
ATOM 8750 N N . ALA C 1 352 ? -74.240 -122.909 142.771 1.00 37.97 332 ALA C N 1
ATOM 8751 C CA . ALA C 1 352 ? -75.380 -123.132 141.886 1.00 38.29 332 ALA C CA 1
ATOM 8752 C C . ALA C 1 352 ? -75.165 -124.387 141.032 1.00 37.72 332 ALA C C 1
ATOM 8753 O O . ALA C 1 352 ? -76.092 -124.873 140.384 1.00 32.38 332 ALA C O 1
ATOM 8755 N N . ARG C 1 353 ? -73.935 -124.903 141.043 1.00 43.23 333 ARG C N 1
ATOM 8756 C CA . ARG C 1 353 ? -73.565 -126.101 140.286 1.00 36.44 333 ARG C CA 1
ATOM 8757 C C . ARG C 1 353 ? -72.750 -127.091 141.126 1.00 41.57 333 ARG C C 1
ATOM 8758 O O . ARG C 1 353 ? -72.353 -128.148 140.638 1.00 41.22 333 ARG C O 1
ATOM 8766 N N . ASN C 1 354 ? -72.481 -126.742 142.378 1.00 40.42 334 ASN C N 1
ATOM 8767 C CA . ASN C 1 354 ? -71.632 -127.572 143.223 1.00 34.54 334 ASN C CA 1
ATOM 8768 C C . ASN C 1 354 ? -72.065 -127.570 144.693 1.00 35.69 334 ASN C C 1
ATOM 8769 O O . ASN C 1 354 ? -72.417 -126.524 145.241 1.00 35.89 334 ASN C O 1
ATOM 8774 N N . GLU C 1 355 ? -72.024 -128.738 145.333 1.00 34.86 335 GLU C N 1
ATOM 8775 C CA . GLU C 1 355 ? -72.477 -128.867 146.722 1.00 36.23 335 GLU C CA 1
ATOM 8776 C C . GLU C 1 355 ? -71.365 -128.559 147.725 1.00 31.15 335 GLU C C 1
ATOM 8777 O O . GLU C 1 355 ? -70.313 -129.194 147.693 1.00 29.20 335 GLU C O 1
ATOM 8783 N N . ASP C 1 356 ? -71.618 -127.598 148.614 1.00 28.82 336 ASP C N 1
ATOM 8784 C CA . ASP C 1 356 ? -70.673 -127.212 149.666 1.00 31.37 336 ASP C CA 1
ATOM 8785 C C . ASP C 1 356 ? -69.223 -127.248 149.171 1.00 29.40 336 ASP C C 1
ATOM 8786 O O . ASP C 1 356 ? -68.407 -128.003 149.692 1.00 24.99 336 ASP C O 1
ATOM 8788 N N . PRO C 1 357 ? -68.906 -126.437 148.148 1.00 24.96 337 PRO C N 1
ATOM 8789 C CA . PRO C 1 357 ? -67.624 -126.566 147.443 1.00 26.94 337 PRO C CA 1
ATOM 8790 C C . PRO C 1 357 ? -66.419 -126.188 148.300 1.00 23.79 337 PRO C C 1
ATOM 8791 O O . PRO C 1 357 ? -65.298 -126.543 147.938 1.00 23.27 337 PRO C O 1
ATOM 8795 N N . LEU C 1 358 ? -66.653 -125.479 149.405 1.00 20.75 338 LEU C N 1
ATOM 8796 C CA . LEU C 1 358 ? -65.586 -125.106 150.334 1.00 22.77 338 LEU C CA 1
ATOM 8797 C C . LEU C 1 358 ? -65.232 -126.263 151.239 1.00 20.45 338 LEU C C 1
ATOM 8798 O O . LEU C 1 358 ? -64.188 -126.263 151.898 1.00 20.94 338 LEU C O 1
ATOM 8803 N N . GLU C 1 359 ? -66.104 -127.256 151.276 1.00 17.44 339 GLU C N 1
ATOM 8804 C CA . GLU C 1 359 ? -65.856 -128.423 152.109 1.00 28.56 339 GLU C CA 1
ATOM 8805 C C . GLU C 1 359 ? -64.807 -129.314 151.476 1.00 22.96 339 GLU C C 1
ATOM 8806 O O . GLU C 1 359 ? -64.837 -129.541 150.270 1.00 22.13 339 GLU C O 1
ATOM 8812 N N . PHE C 1 360 ? -63.888 -129.831 152.290 1.00 22.98 340 PHE C N 1
ATOM 8813 C CA . PHE C 1 360 ? -62.969 -130.866 151.808 1.00 15.62 340 PHE C CA 1
ATOM 8814 C C . PHE C 1 360 ? -63.524 -132.208 152.207 1.00 14.44 340 PHE C C 1
ATOM 8815 O O . PHE C 1 360 ? -63.606 -132.508 153.393 1.00 20.20 340 PHE C O 1
ATOM 8823 N N . ARG C 1 361 ? -63.920 -133.003 151.224 1.00 16.09 341 ARG C N 1
ATOM 8824 C CA . ARG C 1 361 ? -64.528 -134.300 151.469 1.00 19.25 341 ARG C CA 1
ATOM 8825 C C . ARG C 1 361 ? -63.860 -135.418 150.689 1.00 19.52 341 ARG C C 1
ATOM 8826 O O . ARG C 1 361 ? -63.841 -135.402 149.462 1.00 20.75 341 ARG C O 1
ATOM 8834 N N . LEU C 1 362 ? -63.321 -136.400 151.403 1.00 15.11 342 LEU C N 1
ATOM 8835 C CA . LEU C 1 362 ? -62.990 -137.667 150.777 1.00 21.96 342 LEU C CA 1
ATOM 8836 C C . LEU C 1 362 ? -64.281 -138.408 150.498 1.00 26.03 342 LEU C C 1
ATOM 8837 O O . LEU C 1 362 ? -65.234 -138.296 151.267 1.00 29.67 342 LEU C O 1
ATOM 8842 N N . GLY C 1 363 ? -64.311 -139.182 149.421 1.00 26.03 343 GLY C N 1
ATOM 8843 C CA . GLY C 1 363 ? -65.499 -139.945 149.088 1.00 31.13 343 GLY C CA 1
ATOM 8844 C C . GLY C 1 363 ? -66.542 -139.103 148.368 1.00 33.84 343 GLY C C 1
ATOM 8845 O O . GLY C 1 363 ? -67.685 -139.529 148.180 1.00 29.14 343 GLY C O 1
ATOM 8846 N N . ARG C 1 364 ? -66.145 -137.901 147.968 1.00 31.80 344 ARG C N 1
ATOM 8847 C CA . ARG C 1 364 ? -67.026 -137.032 147.199 1.00 31.67 344 ARG C CA 1
ATOM 8848 C C . ARG C 1 364 ? -67.399 -137.704 145.888 1.00 33.08 344 ARG C C 1
ATOM 8849 O O . ARG C 1 364 ? -66.579 -138.389 145.271 1.00 31.92 344 ARG C O 1
ATOM 8857 N N . LYS C 1 365 ? -68.649 -137.518 145.480 1.00 33.92 345 LYS C N 1
ATOM 8858 C CA . LYS C 1 365 ? -69.160 -138.080 144.240 1.00 40.95 345 LYS C CA 1
ATOM 8859 C C . LYS C 1 365 ? -69.291 -136.982 143.190 1.00 47.75 345 LYS C C 1
ATOM 8860 O O . LYS C 1 365 ? -69.707 -135.869 143.508 1.00 51.03 345 LYS C O 1
ATOM 8866 N N . ALA C 1 366 ? -68.929 -137.299 141.950 1.00 56.55 346 ALA C N 1
ATOM 8867 C CA . ALA C 1 366 ? -69.020 -136.356 140.833 1.00 64.50 346 ALA C CA 1
ATOM 8868 C C . ALA C 1 366 ? -68.379 -135.004 141.147 1.00 60.74 346 ALA C C 1
ATOM 8869 O O . ALA C 1 366 ? -69.077 -133.991 141.252 1.00 64.40 346 ALA C O 1
ATOM 8871 N N . ARG C 1 367 ? -67.055 -134.995 141.291 1.00 44.48 347 ARG C N 1
ATOM 8872 C CA . ARG C 1 367 ? -66.336 -133.779 141.657 1.00 32.21 347 ARG C CA 1
ATOM 8873 C C . ARG C 1 367 ? -66.520 -132.693 140.585 1.00 41.28 347 ARG C C 1
ATOM 8874 O O . ARG C 1 367 ? -67.104 -131.648 140.869 1.00 49.14 347 ARG C O 1
ATOM 8882 N N . GLN C 1 368 ? -66.060 -132.959 139.366 1.00 40.55 348 GLN C N 1
ATOM 8883 C CA . GLN C 1 368 ? -66.227 -132.034 138.237 1.00 43.44 348 GLN C CA 1
ATOM 8884 C C . GLN C 1 368 ? -65.695 -130.621 138.505 1.00 40.05 348 GLN C C 1
ATOM 8885 O O . GLN C 1 368 ? -66.212 -129.894 139.349 1.00 37.25 348 GLN C O 1
ATOM 8887 N N . HIS C 1 369 ? -64.673 -130.223 137.756 1.00 33.76 349 HIS C N 1
ATOM 8888 C CA . HIS C 1 369 ? -64.037 -128.930 137.983 1.00 24.97 349 HIS C CA 1
ATOM 8889 C C . HIS C 1 369 ? -63.267 -128.538 136.744 1.00 19.46 349 HIS C C 1
ATOM 8890 O O . HIS C 1 369 ? -63.061 -129.365 135.874 1.00 26.86 349 HIS C O 1
ATOM 8897 N N . SER C 1 370 ? -62.829 -127.288 136.667 1.00 24.29 350 SER C N 1
ATOM 8898 C CA A SER C 1 370 ? -61.990 -126.856 135.550 0.50 27.24 350 SER C CA 1
ATOM 8899 C CA B SER C 1 370 ? -61.994 -126.843 135.552 0.50 27.21 350 SER C CA 1
ATOM 8900 C C . SER C 1 370 ? -60.679 -126.266 136.058 1.00 26.59 350 SER C C 1
ATOM 8901 O O . SER C 1 370 ? -60.200 -125.253 135.560 1.00 14.68 350 SER C O 1
ATOM 8906 N N . THR C 1 371 ? -60.095 -126.903 137.060 1.00 21.84 351 THR C N 1
ATOM 8907 C CA . THR C 1 371 ? -58.824 -126.421 137.588 1.00 17.35 351 THR C CA 1
ATOM 8908 C C . THR C 1 371 ? -57.763 -126.406 136.478 1.00 14.60 351 THR C C 1
ATOM 8909 O O . THR C 1 371 ? -56.835 -125.605 136.494 1.00 17.86 351 THR C O 1
ATOM 8913 N N . PHE C 1 372 ? -57.926 -127.277 135.498 1.00 18.27 352 PHE C N 1
ATOM 8914 C CA . PHE C 1 372 ? -56.964 -127.341 134.396 1.00 17.66 352 PHE C CA 1
ATOM 8915 C C . PHE C 1 372 ? -57.544 -126.760 133.099 1.00 14.70 352 PHE C C 1
ATOM 8916 O O . PHE C 1 372 ? -57.007 -126.970 132.016 1.00 23.55 352 PHE C O 1
ATOM 8924 N N . GLY C 1 373 ? -58.632 -126.012 133.226 1.00 20.86 353 GLY C N 1
ATOM 8925 C CA . GLY C 1 373 ? -59.157 -125.284 132.092 1.00 24.18 353 GLY C CA 1
ATOM 8926 C C . GLY C 1 373 ? -60.137 -126.132 131.326 1.00 26.97 353 GLY C C 1
ATOM 8927 O O . GLY C 1 373 ? -60.477 -127.228 131.748 1.00 20.51 353 GLY C O 1
ATOM 8928 N N . LYS C 1 374 ? -60.599 -125.620 130.193 1.00 22.41 354 LYS C N 1
ATOM 8929 C CA . LYS C 1 374 ? -61.516 -126.369 129.361 1.00 26.98 354 LYS C CA 1
ATOM 8930 C C . LYS C 1 374 ? -61.308 -125.948 127.913 1.00 23.85 354 LYS C C 1
ATOM 8931 O O . LYS C 1 374 ? -60.944 -124.810 127.650 1.00 20.46 354 LYS C O 1
ATOM 8937 N N . GLY C 1 375 ? -61.526 -126.868 126.986 1.00 22.97 355 GLY C N 1
ATOM 8938 C CA . GLY C 1 375 ? -61.381 -126.552 125.577 1.00 29.07 355 GLY C CA 1
ATOM 8939 C C . GLY C 1 375 ? -59.992 -126.895 125.082 1.00 28.57 355 GLY C C 1
ATOM 8940 O O . GLY C 1 375 ? -59.275 -127.684 125.713 1.00 24.22 355 GLY C O 1
ATOM 8941 N N . SER C 1 376 ? -59.611 -126.294 123.958 1.00 23.91 356 SER C N 1
ATOM 8942 C CA . SER C 1 376 ? -58.388 -126.664 123.263 1.00 26.99 356 SER C CA 1
ATOM 8943 C C . SER C 1 376 ? -57.121 -126.460 124.096 1.00 23.38 356 SER C C 1
ATOM 8944 O O . SER C 1 376 ? -56.141 -127.189 123.926 1.00 20.73 356 SER C O 1
ATOM 8947 N N . HIS C 1 377 ? -57.151 -125.478 124.995 1.00 22.26 357 HIS C N 1
ATOM 8948 C CA . HIS C 1 377 ? -55.968 -125.105 125.778 1.00 19.91 357 HIS C CA 1
ATOM 8949 C C . HIS C 1 377 ? -55.959 -125.759 127.164 1.00 21.24 357 HIS C C 1
ATOM 8950 O O . HIS C 1 377 ? -55.225 -125.328 128.047 1.00 20.86 357 HIS C O 1
ATOM 8957 N N . THR C 1 378 ? -56.776 -126.797 127.328 1.00 18.57 358 THR C N 1
ATOM 8958 C CA . THR C 1 378 ? -56.760 -127.633 128.528 1.00 24.52 358 THR C CA 1
ATOM 8959 C C . THR C 1 378 ? -55.333 -128.045 128.856 1.00 28.33 358 THR C C 1
ATOM 8960 O O . THR C 1 378 ? -54.579 -128.456 127.972 1.00 23.93 358 THR C O 1
ATOM 8964 N N . CYS C 1 379 ? -54.963 -127.911 130.126 1.00 26.06 359 CYS C N 1
ATOM 8965 C CA . CYS C 1 379 ? -53.582 -128.108 130.552 1.00 18.16 359 CYS C CA 1
ATOM 8966 C C . CYS C 1 379 ? -53.022 -129.455 130.109 1.00 20.37 359 CYS C C 1
ATOM 8967 O O . CYS C 1 379 ? -53.570 -130.493 130.457 1.00 24.79 359 CYS C O 1
ATOM 8970 N N . PRO C 1 380 ? -51.922 -129.438 129.338 1.00 20.55 360 PRO C N 1
ATOM 8971 C CA . PRO C 1 380 ? -51.226 -130.667 128.955 1.00 21.02 360 PRO C CA 1
ATOM 8972 C C . PRO C 1 380 ? -50.334 -131.212 130.079 1.00 17.54 360 PRO C C 1
ATOM 8973 O O . PRO C 1 380 ? -49.871 -132.355 130.007 1.00 18.37 360 PRO C O 1
ATOM 8977 N N . GLY C 1 381 ? -50.076 -130.401 131.095 1.00 14.61 361 GLY C N 1
ATOM 8978 C CA . GLY C 1 381 ? -49.220 -130.825 132.189 1.00 14.56 361 GLY C CA 1
ATOM 8979 C C . GLY C 1 381 ? -50.021 -131.307 133.383 1.00 18.44 361 GLY C C 1
ATOM 8980 O O . GLY C 1 381 ? -49.505 -131.368 134.491 1.00 15.32 361 GLY C O 1
ATOM 8981 N N . ALA C 1 382 ? -51.288 -131.639 133.142 1.00 24.26 362 ALA C N 1
ATOM 8982 C CA . ALA C 1 382 ? -52.191 -132.089 134.186 1.00 25.60 362 ALA C CA 1
ATOM 8983 C C . ALA C 1 382 ? -51.741 -133.436 134.765 1.00 23.31 362 ALA C C 1
ATOM 8984 O O . ALA C 1 382 ? -51.824 -133.660 135.971 1.00 19.02 362 ALA C O 1
ATOM 8986 N N . HIS C 1 383 ? -51.249 -134.320 133.902 1.00 17.93 363 HIS C N 1
ATOM 8987 C CA A HIS C 1 383 ? -50.732 -135.620 134.312 0.50 18.69 363 HIS C CA 1
ATOM 8988 C CA B HIS C 1 383 ? -50.770 -135.609 134.357 0.50 18.26 363 HIS C CA 1
ATOM 8989 C C . HIS C 1 383 ? -49.510 -135.469 135.214 1.00 17.66 363 HIS C C 1
ATOM 8990 O O . HIS C 1 383 ? -49.387 -136.124 136.243 1.00 19.94 363 HIS C O 1
ATOM 9003 N N . LEU C 1 384 ? -48.591 -134.614 134.793 1.00 22.03 364 LEU C N 1
ATOM 9004 C CA . LEU C 1 384 ? -47.399 -134.349 135.583 1.00 20.61 364 LEU C CA 1
ATOM 9005 C C . LEU C 1 384 ? -47.760 -133.699 136.909 1.00 16.15 364 LEU C C 1
ATOM 9006 O O . LEU C 1 384 ? -47.165 -134.016 137.925 1.00 15.51 364 LEU C O 1
ATOM 9011 N N . ALA C 1 385 ? -48.694 -132.751 136.883 1.00 14.42 365 ALA C N 1
ATOM 9012 C CA . ALA C 1 385 ? -49.211 -132.129 138.110 1.00 21.36 365 ALA C CA 1
ATOM 9013 C C . ALA C 1 385 ? -49.709 -133.137 139.148 1.00 15.61 365 ALA C C 1
ATOM 9014 O O . ALA C 1 385 ? -49.336 -133.064 140.332 1.00 19.26 365 ALA C O 1
ATOM 9016 N N . ARG C 1 386 ? -50.551 -134.073 138.719 1.00 14.43 366 ARG C N 1
ATOM 9017 C CA . ARG C 1 386 ? -51.103 -135.095 139.629 1.00 14.92 366 ARG C CA 1
ATOM 9018 C C . ARG C 1 386 ? -50.034 -136.098 140.100 1.00 18.90 366 ARG C C 1
ATOM 9019 O O . ARG C 1 386 ? -50.056 -136.549 141.274 1.00 14.68 366 ARG C O 1
ATOM 9027 N N . MET C 1 387 ? -49.118 -136.475 139.196 1.00 16.90 367 MET C N 1
ATOM 9028 C CA . MET C 1 387 ? -47.968 -137.310 139.585 1.00 18.81 367 MET C CA 1
ATOM 9029 C C . MET C 1 387 ? -47.128 -136.660 140.684 1.00 17.27 367 MET C C 1
ATOM 9030 O O . MET C 1 387 ? -46.731 -137.326 141.667 1.00 15.00 367 MET C O 1
ATOM 9035 N N . GLU C 1 388 ? -46.868 -135.364 140.539 1.00 15.57 368 GLU C N 1
ATOM 9036 C CA . GLU C 1 388 ? -46.079 -134.639 141.539 1.00 15.08 368 GLU C CA 1
ATOM 9037 C C . GLU C 1 388 ? -46.771 -134.578 142.884 1.00 19.39 368 GLU C C 1
ATOM 9038 O O . GLU C 1 388 ? -46.148 -134.823 143.903 1.00 14.20 368 GLU C O 1
ATOM 9044 N N . MET C 1 389 ? -48.057 -134.232 142.878 1.00 19.32 369 MET C N 1
ATOM 9045 C CA . MET C 1 389 ? -48.841 -134.167 144.109 1.00 14.24 369 MET C CA 1
ATOM 9046 C C . MET C 1 389 ? -48.853 -135.498 144.856 1.00 14.24 369 MET C C 1
ATOM 9047 O O . MET C 1 389 ? -48.771 -135.525 146.081 1.00 14.21 369 MET C O 1
ATOM 9052 N N . LYS C 1 390 ? -48.975 -136.579 144.094 1.00 15.63 370 LYS C N 1
ATOM 9053 C CA . LYS C 1 390 ? -48.999 -137.932 144.601 1.00 18.25 370 LYS C CA 1
ATOM 9054 C C . LYS C 1 390 ? -47.704 -138.310 145.319 1.00 19.48 370 LYS C C 1
ATOM 9055 O O . LYS C 1 390 ? -47.721 -138.850 146.437 1.00 15.31 370 LYS C O 1
ATOM 9061 N N . VAL C 1 391 ? -46.581 -138.039 144.671 1.00 14.84 371 VAL C N 1
ATOM 9062 C CA . VAL C 1 391 ? -45.276 -138.403 145.237 1.00 16.28 371 VAL C CA 1
ATOM 9063 C C . VAL C 1 391 ? -44.997 -137.551 146.473 1.00 16.54 371 VAL C C 1
ATOM 9064 O O . VAL C 1 391 ? -44.551 -138.044 147.527 1.00 14.12 371 VAL C O 1
ATOM 9068 N N . VAL C 1 392 ? -45.273 -136.255 146.345 1.00 14.14 372 VAL C N 1
ATOM 9069 C CA . VAL C 1 392 ? -45.042 -135.343 147.458 1.00 16.96 372 VAL C CA 1
ATOM 9070 C C . VAL C 1 392 ? -45.846 -135.766 148.682 1.00 18.53 372 VAL C C 1
ATOM 9071 O O . VAL C 1 392 ? -45.289 -135.841 149.780 1.00 14.06 372 VAL C O 1
ATOM 9075 N N . LEU C 1 393 ? -47.137 -136.060 148.502 1.00 15.26 373 LEU C N 1
ATOM 9076 C CA . LEU C 1 393 ? -47.967 -136.451 149.642 1.00 14.12 373 LEU C CA 1
ATOM 9077 C C . LEU C 1 393 ? -47.457 -137.757 150.263 1.00 20.56 373 LEU C C 1
ATOM 9078 O O . LEU C 1 393 ? -47.360 -137.858 151.471 1.00 16.16 373 LEU C O 1
ATOM 9083 N N . ARG C 1 394 ? -47.111 -138.737 149.436 1.00 14.14 374 ARG C N 1
ATOM 9084 C CA . ARG C 1 394 ? -46.668 -140.040 149.948 1.00 14.14 374 ARG C CA 1
ATOM 9085 C C . ARG C 1 394 ? -45.390 -139.886 150.746 1.00 16.92 374 ARG C C 1
ATOM 9086 O O . ARG C 1 394 ? -45.288 -140.374 151.879 1.00 14.08 374 ARG C O 1
ATOM 9089 N N . GLU C 1 395 ? -44.408 -139.200 150.161 1.00 14.08 375 GLU C N 1
ATOM 9090 C CA . GLU C 1 395 ? -43.123 -139.046 150.837 1.00 14.04 375 GLU C CA 1
ATOM 9091 C C . GLU C 1 395 ? -43.214 -138.140 152.060 1.00 18.55 375 GLU C C 1
ATOM 9092 O O . GLU C 1 395 ? -42.576 -138.408 153.075 1.00 13.98 375 GLU C O 1
ATOM 9098 N N . TRP C 1 396 ? -43.990 -137.061 151.968 1.00 14.09 376 TRP C N 1
ATOM 9099 C CA . TRP C 1 396 ? -44.128 -136.188 153.114 1.00 13.98 376 TRP C CA 1
ATOM 9100 C C . TRP C 1 396 ? -44.775 -136.967 154.267 1.00 13.97 376 TRP C C 1
ATOM 9101 O O . TRP C 1 396 ? -44.256 -136.932 155.373 1.00 17.13 376 TRP C O 1
ATOM 9112 N N . PHE C 1 397 ? -45.875 -137.687 154.018 1.00 14.01 377 PHE C N 1
ATOM 9113 C CA . PHE C 1 397 ? -46.566 -138.356 155.117 1.00 18.62 377 PHE C CA 1
ATOM 9114 C C . PHE C 1 397 ? -45.764 -139.548 155.674 1.00 17.72 377 PHE C C 1
ATOM 9115 O O . PHE C 1 397 ? -45.910 -139.890 156.838 1.00 13.99 377 PHE C O 1
ATOM 9123 N N . ALA C 1 398 ? -44.880 -140.129 154.867 1.00 14.01 378 ALA C N 1
ATOM 9124 C CA . ALA C 1 398 ? -44.002 -141.188 155.383 1.00 14.00 378 ALA C CA 1
ATOM 9125 C C . ALA C 1 398 ? -43.034 -140.635 156.432 1.00 13.95 378 ALA C C 1
ATOM 9126 O O . ALA C 1 398 ? -42.660 -141.356 157.359 1.00 21.75 378 ALA C O 1
ATOM 9128 N N . ARG C 1 399 ? -42.666 -139.364 156.312 1.00 13.93 379 ARG C N 1
ATOM 9129 C CA . ARG C 1 399 ? -41.579 -138.794 157.094 1.00 14.34 379 ARG C CA 1
ATOM 9130 C C . ARG C 1 399 ? -41.988 -137.752 158.138 1.00 13.87 379 ARG C C 1
ATOM 9131 O O . ARG C 1 399 ? -41.390 -137.691 159.224 1.00 13.84 379 ARG C O 1
ATOM 9139 N N . ILE C 1 400 ? -42.977 -136.929 157.795 1.00 13.88 380 ILE C N 1
ATOM 9140 C CA . ILE C 1 400 ? -43.545 -135.939 158.703 1.00 14.74 380 ILE C CA 1
ATOM 9141 C C . ILE C 1 400 ? -45.078 -136.098 158.729 1.00 13.90 380 ILE C C 1
ATOM 9142 O O . ILE C 1 400 ? -45.800 -135.324 158.086 1.00 13.91 380 ILE C O 1
ATOM 9147 N N . PRO C 1 401 ? -45.570 -137.107 159.476 1.00 13.90 381 PRO C N 1
ATOM 9148 C CA . PRO C 1 401 ? -47.000 -137.445 159.510 1.00 17.11 381 PRO C CA 1
ATOM 9149 C C . PRO C 1 401 ? -47.828 -136.373 160.208 1.00 14.48 381 PRO C C 1
ATOM 9150 O O . PRO C 1 401 ? -48.999 -136.170 159.842 1.00 14.23 381 PRO C O 1
ATOM 9154 N N . GLU C 1 402 ? -47.226 -135.700 161.185 1.00 13.90 382 GLU C N 1
ATOM 9155 C CA . GLU C 1 402 ? -47.948 -134.733 162.004 1.00 13.89 382 GLU C CA 1
ATOM 9156 C C . GLU C 1 402 ? -47.238 -133.374 162.033 1.00 13.86 382 GLU C C 1
ATOM 9157 O O . GLU C 1 402 ? -46.042 -133.269 162.323 1.00 14.95 382 GLU C O 1
ATOM 9163 N N . PHE C 1 403 ? -47.991 -132.335 161.700 1.00 13.87 383 PHE C N 1
ATOM 9164 C CA . PHE C 1 403 ? -47.423 -131.006 161.511 1.00 21.04 383 PHE C CA 1
ATOM 9165 C C . PHE C 1 403 ? -48.537 -129.958 161.544 1.00 13.87 383 PHE C C 1
ATOM 9166 O O . PHE C 1 403 ? -49.698 -130.295 161.386 1.00 13.90 383 PHE C O 1
ATOM 9174 N N . ARG C 1 404 ? -48.173 -128.699 161.727 1.00 13.85 384 ARG C N 1
ATOM 9175 C CA . ARG C 1 404 ? -49.162 -127.633 161.643 1.00 13.87 384 ARG C CA 1
ATOM 9176 C C . ARG C 1 404 ? -48.518 -126.286 161.267 1.00 13.85 384 ARG C C 1
ATOM 9177 O O . ARG C 1 404 ? -47.306 -126.182 161.173 1.00 13.83 384 ARG C O 1
ATOM 9185 N N . ILE C 1 405 ? -49.324 -125.249 161.057 1.00 13.87 385 ILE C N 1
ATOM 9186 C CA . ILE C 1 405 ? -48.734 -123.940 160.821 1.00 13.85 385 ILE C CA 1
ATOM 9187 C C . ILE C 1 405 ? -48.030 -123.546 162.087 1.00 13.82 385 ILE C C 1
ATOM 9188 O O . ILE C 1 405 ? -48.579 -123.721 163.174 1.00 13.82 385 ILE C O 1
ATOM 9193 N N . GLU C 1 406 ? -46.826 -123.005 161.987 1.00 17.25 386 GLU C N 1
ATOM 9194 C CA . GLU C 1 406 ? -46.164 -122.577 163.207 1.00 21.17 386 GLU C CA 1
ATOM 9195 C C . GLU C 1 406 ? -47.016 -121.575 163.976 1.00 18.15 386 GLU C C 1
ATOM 9196 O O . GLU C 1 406 ? -47.530 -120.592 163.414 1.00 19.18 386 GLU C O 1
ATOM 9202 N N . ASP C 1 407 ? -47.149 -121.861 165.266 1.00 22.95 387 ASP C N 1
ATOM 9203 C CA . ASP C 1 407 ? -47.918 -121.086 166.230 1.00 23.02 387 ASP C CA 1
ATOM 9204 C C . ASP C 1 407 ? -49.379 -121.033 165.837 1.00 28.18 387 ASP C C 1
ATOM 9205 O O . ASP C 1 407 ? -50.121 -120.149 166.273 1.00 34.15 387 ASP C O 1
ATOM 9210 N N . ASP C 1 408 ? -49.783 -122.020 165.037 1.00 18.39 388 ASP C N 1
ATOM 9211 C CA . ASP C 1 408 ? -51.110 -122.061 164.426 1.00 21.00 388 ASP C CA 1
ATOM 9212 C C . ASP C 1 408 ? -51.513 -120.698 163.873 1.00 21.40 388 ASP C C 1
ATOM 9213 O O . ASP C 1 408 ? -52.667 -120.277 164.024 1.00 23.14 388 ASP C O 1
ATOM 9218 N N . ALA C 1 409 ? -50.567 -120.019 163.228 1.00 22.81 389 ALA C N 1
ATOM 9219 C CA . ALA C 1 409 ? -50.829 -118.700 162.626 1.00 25.45 389 ALA C CA 1
ATOM 9220 C C . ALA C 1 409 ? -51.906 -118.710 161.533 1.00 21.55 389 ALA C C 1
ATOM 9221 O O . ALA C 1 409 ? -52.139 -119.715 160.859 1.00 17.70 389 ALA C O 1
ATOM 9223 N N . PRO C 1 410 ? -52.568 -117.557 161.333 1.00 20.06 390 PRO C N 1
ATOM 9224 C CA . PRO C 1 410 ? -53.572 -117.496 160.275 1.00 17.64 390 PRO C CA 1
ATOM 9225 C C . PRO C 1 410 ? -52.895 -117.548 158.893 1.00 26.35 390 PRO C C 1
ATOM 9226 O O . PRO C 1 410 ? -51.727 -117.195 158.796 1.00 23.60 390 PRO C O 1
ATOM 9230 N N . LEU C 1 411 ? -53.611 -118.000 157.869 1.00 13.99 391 LEU C N 1
ATOM 9231 C CA . LEU C 1 411 ? -53.113 -117.972 156.487 1.00 14.00 391 LEU C CA 1
ATOM 9232 C C . LEU C 1 411 ? -53.451 -116.637 155.840 1.00 27.55 391 LEU C C 1
ATOM 9233 O O . LEU C 1 411 ? -54.526 -116.116 156.080 1.00 14.04 391 LEU C O 1
ATOM 9238 N N . ARG C 1 412 ? -52.549 -116.101 155.016 1.00 25.83 392 ARG C N 1
ATOM 9239 C CA . ARG C 1 412 ? -52.847 -114.922 154.199 1.00 24.04 392 ARG C CA 1
ATOM 9240 C C . ARG C 1 412 ? -52.718 -115.309 152.728 1.00 26.40 392 ARG C C 1
ATOM 9241 O O . ARG C 1 412 ? -52.018 -116.268 152.403 1.00 18.17 392 ARG C O 1
ATOM 9244 N N . TYR C 1 413 ? -53.373 -114.570 151.836 1.00 17.65 393 TYR C N 1
ATOM 9245 C CA . TYR C 1 413 ? -53.404 -114.987 150.435 1.00 14.11 393 TYR C CA 1
ATOM 9246 C C . TYR C 1 413 ? -53.177 -113.840 149.450 1.00 25.44 393 TYR C C 1
ATOM 9247 O O . TYR C 1 413 ? -53.510 -112.690 149.727 1.00 24.05 393 TYR C O 1
ATOM 9256 N N . SER C 1 414 ? -52.626 -114.172 148.285 1.00 20.61 394 SER C N 1
ATOM 9257 C CA . SER C 1 414 ? -52.500 -113.199 147.193 1.00 23.91 394 SER C CA 1
ATOM 9258 C C . SER C 1 414 ? -53.304 -113.652 145.994 1.00 27.98 394 SER C C 1
ATOM 9259 O O . SER C 1 414 ? -53.493 -114.849 145.779 1.00 22.13 394 SER C O 1
ATOM 9262 N N . ASN C 1 415 ? -53.771 -112.686 145.211 1.00 30.47 395 ASN C N 1
ATOM 9263 C CA . ASN C 1 415 ? -54.398 -112.969 143.932 1.00 14.27 395 ASN C CA 1
ATOM 9264 C C . ASN C 1 415 ? -53.419 -112.731 142.798 1.00 26.56 395 ASN C C 1
ATOM 9265 O O . ASN C 1 415 ? -52.429 -112.030 142.966 1.00 30.98 395 ASN C O 1
ATOM 9270 N N . GLY C 1 416 ? -53.735 -113.271 141.633 1.00 26.91 396 GLY C N 1
ATOM 9271 C CA . GLY C 1 416 ? -52.903 -113.065 140.464 1.00 16.52 396 GLY C CA 1
ATOM 9272 C C . GLY C 1 416 ? -53.324 -113.996 139.360 1.00 14.35 396 GLY C C 1
ATOM 9273 O O . GLY C 1 416 ? -54.390 -114.598 139.421 1.00 21.85 396 GLY C O 1
ATOM 9274 N N . ILE C 1 417 ? -52.497 -114.093 138.317 1.00 20.07 397 ILE C N 1
ATOM 9275 C CA . ILE C 1 417 ? -52.747 -115.079 137.278 1.00 22.95 397 ILE C CA 1
ATOM 9276 C C . ILE C 1 417 ? -52.827 -116.436 137.957 1.00 23.11 397 ILE C C 1
ATOM 9277 O O . ILE C 1 417 ? -53.633 -117.298 137.593 1.00 26.12 397 ILE C O 1
ATOM 9282 N N . VAL C 1 418 ? -51.965 -116.616 138.948 1.00 14.42 398 VAL C N 1
ATOM 9283 C CA . VAL C 1 418 ? -51.999 -117.826 139.749 1.00 14.31 398 VAL C CA 1
ATOM 9284 C C . VAL C 1 418 ? -52.122 -117.419 141.219 1.00 14.28 398 VAL C C 1
ATOM 9285 O O . VAL C 1 418 ? -51.205 -116.827 141.793 1.00 14.24 398 VAL C O 1
ATOM 9289 N N . GLY C 1 419 ? -53.287 -117.691 141.793 1.00 14.40 399 GLY C N 1
ATOM 9290 C CA . GLY C 1 419 ? -53.546 -117.379 143.190 1.00 16.75 399 GLY C CA 1
ATOM 9291 C C . GLY C 1 419 ? -52.593 -118.128 144.102 1.00 22.73 399 GLY C C 1
ATOM 9292 O O . GLY C 1 419 ? -52.015 -119.134 143.698 1.00 19.25 399 GLY C O 1
ATOM 9293 N N . SER C 1 420 ? -52.411 -117.649 145.333 1.00 18.88 400 SER C N 1
ATOM 9294 C CA . SER C 1 420 ? -51.468 -118.301 146.239 1.00 20.26 400 SER C CA 1
ATOM 9295 C C . SER C 1 420 ? -51.725 -118.028 147.709 1.00 23.09 400 SER C C 1
ATOM 9296 O O . SER C 1 420 ? -52.325 -117.020 148.080 1.00 19.87 400 SER C O 1
ATOM 9299 N N . VAL C 1 421 ? -51.249 -118.951 148.539 1.00 18.39 401 VAL C N 1
ATOM 9300 C CA . VAL C 1 421 ? -51.109 -118.714 149.964 1.00 16.18 401 VAL C CA 1
ATOM 9301 C C . VAL C 1 421 ? -49.753 -118.047 150.166 1.00 18.19 401 VAL C C 1
ATOM 9302 O O . VAL C 1 421 ? -48.720 -118.556 149.693 1.00 14.99 401 VAL C O 1
ATOM 9306 N N . LYS C 1 422 ? -49.735 -116.910 150.849 1.00 15.06 402 LYS C N 1
ATOM 9307 C CA . LYS C 1 422 ? -48.457 -116.263 151.162 1.00 18.30 402 LYS C CA 1
ATOM 9308 C C . LYS C 1 422 ? -47.597 -117.222 152.005 1.00 25.66 402 LYS C C 1
ATOM 9309 O O . LYS C 1 422 ? -48.148 -118.041 152.764 1.00 17.23 402 LYS C O 1
ATOM 9315 N N . PRO C 1 423 ? -46.256 -117.157 151.843 1.00 21.84 403 PRO C N 1
ATOM 9316 C CA . PRO C 1 423 ? -45.364 -118.168 152.433 1.00 19.76 403 PRO C CA 1
ATOM 9317 C C . PRO C 1 423 ? -45.612 -118.388 153.914 1.00 22.18 403 PRO C C 1
ATOM 9318 O O . PRO C 1 423 ? -45.794 -117.439 154.675 1.00 17.19 403 PRO C O 1
ATOM 9322 N N . PHE C 1 424 ? -45.601 -119.655 154.314 1.00 18.91 404 PHE C N 1
ATOM 9323 C CA . PHE C 1 424 ? -45.983 -120.027 155.659 1.00 20.69 404 PHE C CA 1
ATOM 9324 C C . PHE C 1 424 ? -44.959 -121.008 156.231 1.00 13.84 404 PHE C C 1
ATOM 9325 O O . PHE C 1 424 ? -44.229 -121.669 155.494 1.00 16.93 404 PHE C O 1
ATOM 9333 N N . VAL C 1 425 ? -44.901 -121.065 157.548 1.00 13.82 405 VAL C N 1
ATOM 9334 C CA . VAL C 1 425 ? -43.988 -121.955 158.251 1.00 13.80 405 VAL C CA 1
ATOM 9335 C C . VAL C 1 425 ? -44.731 -123.173 158.806 1.00 19.90 405 VAL C C 1
ATOM 9336 O O . VAL C 1 425 ? -45.789 -123.036 159.439 1.00 15.62 405 VAL C O 1
ATOM 9340 N N . LEU C 1 426 ? -44.173 -124.363 158.553 1.00 15.96 406 LEU C N 1
ATOM 9341 C CA . LEU C 1 426 ? -44.699 -125.592 159.105 1.00 19.64 406 LEU C CA 1
ATOM 9342 C C . LEU C 1 426 ? -43.824 -125.999 160.275 1.00 15.25 406 LEU C C 1
ATOM 9343 O O . LEU C 1 426 ? -42.632 -125.708 160.285 1.00 20.92 406 LEU C O 1
ATOM 9348 N N . GLU C 1 427 ? -44.421 -126.652 161.260 1.00 13.78 407 GLU C N 1
ATOM 9349 C CA . GLU C 1 427 ? -43.667 -127.150 162.407 1.00 21.73 407 GLU C CA 1
ATOM 9350 C C . GLU C 1 427 ? -44.106 -128.556 162.724 1.00 19.30 407 GLU C C 1
ATOM 9351 O O . GLU C 1 427 ? -45.246 -128.928 162.444 1.00 13.79 407 GLU C O 1
ATOM 9357 N N . TRP C 1 428 ? -43.194 -129.315 163.338 1.00 18.74 408 TRP C N 1
ATOM 9358 C CA . TRP C 1 428 ? -43.424 -130.703 163.730 1.00 20.84 408 TRP C CA 1
ATOM 9359 C C . TRP C 1 428 ? -42.440 -131.117 164.822 1.00 13.73 408 TRP C C 1
ATOM 9360 O O . TRP C 1 428 ? -41.394 -130.487 164.978 1.00 16.15 408 TRP C O 1
ATOM 9371 N N . PRO C 1 429 ? -42.749 -132.194 165.573 1.00 16.58 409 PRO C N 1
ATOM 9372 C CA . PRO C 1 429 ? -41.742 -132.794 166.458 1.00 16.36 409 PRO C CA 1
ATOM 9373 C C . PRO C 1 429 ? -40.815 -133.776 165.671 1.00 20.48 409 PRO C C 1
ATOM 9374 O O . PRO C 1 429 ? -41.339 -134.309 164.724 1.00 20.20 409 PRO C O 1
ATOM 9378 N N . VAL C 1 430 ? -39.519 -134.022 165.937 1.00 38.24 410 VAL C N 1
ATOM 9379 C CA . VAL C 1 430 ? -38.589 -133.287 166.780 1.00 35.37 410 VAL C CA 1
ATOM 9380 C C . VAL C 1 430 ? -37.569 -132.532 165.942 1.00 31.13 410 VAL C C 1
ATOM 9381 O O . VAL C 1 430 ? -37.794 -132.274 164.745 1.00 26.11 410 VAL C O 1
ATOM 9385 N N . GLU D 1 34 ? -91.251 -161.216 162.600 1.00 64.21 14 GLU D N 1
ATOM 9386 C CA . GLU D 1 34 ? -91.113 -161.804 163.930 1.00 64.65 14 GLU D CA 1
ATOM 9387 C C . GLU D 1 34 ? -89.702 -161.632 164.487 1.00 61.84 14 GLU D C 1
ATOM 9388 O O . GLU D 1 34 ? -89.378 -162.166 165.543 1.00 61.70 14 GLU D O 1
ATOM 9390 N N . ARG D 1 35 ? -88.859 -160.899 163.766 1.00 61.61 15 ARG D N 1
ATOM 9391 C CA . ARG D 1 35 ? -87.534 -160.552 164.267 1.00 57.19 15 ARG D CA 1
ATOM 9392 C C . ARG D 1 35 ? -87.591 -159.142 164.826 1.00 59.54 15 ARG D C 1
ATOM 9393 O O . ARG D 1 35 ? -87.530 -158.172 164.075 1.00 61.50 15 ARG D O 1
ATOM 9396 N N . PRO D 1 36 ? -87.713 -159.027 166.155 1.00 57.07 16 PRO D N 1
ATOM 9397 C CA . PRO D 1 36 ? -87.971 -157.760 166.845 1.00 54.68 16 PRO D CA 1
ATOM 9398 C C . PRO D 1 36 ? -86.906 -156.697 166.596 1.00 54.62 16 PRO D C 1
ATOM 9399 O O . PRO D 1 36 ? -85.842 -156.994 166.045 1.00 58.52 16 PRO D O 1
ATOM 9403 N N . ASP D 1 37 ? -87.209 -155.469 167.014 1.00 43.11 17 ASP D N 1
ATOM 9404 C CA . ASP D 1 37 ? -86.361 -154.313 166.760 1.00 38.45 17 ASP D CA 1
ATOM 9405 C C . ASP D 1 37 ? -84.959 -154.437 167.352 1.00 44.00 17 ASP D C 1
ATOM 9406 O O . ASP D 1 37 ? -84.024 -153.811 166.862 1.00 47.51 17 ASP D O 1
ATOM 9408 N N . ASN D 1 38 ? -84.807 -155.236 168.403 1.00 47.11 18 ASN D N 1
ATOM 9409 C CA . ASN D 1 38 ? -83.526 -155.301 169.096 1.00 44.07 18 ASN D CA 1
ATOM 9410 C C . ASN D 1 38 ? -82.640 -156.448 168.625 1.00 39.14 18 ASN D C 1
ATOM 9411 O O . ASN D 1 38 ? -81.549 -156.644 169.152 1.00 37.19 18 ASN D O 1
ATOM 9416 N N . VAL D 1 39 ? -83.098 -157.201 167.633 1.00 35.94 19 VAL D N 1
ATOM 9417 C CA . VAL D 1 39 ? -82.287 -158.305 167.121 1.00 40.73 19 VAL D CA 1
ATOM 9418 C C . VAL D 1 39 ? -81.704 -158.001 165.736 1.00 35.66 19 VAL D C 1
ATOM 9419 O O . VAL D 1 39 ? -82.435 -157.921 164.747 1.00 37.76 19 VAL D O 1
ATOM 9423 N N . PRO D 1 40 ? -80.377 -157.841 165.669 1.00 35.18 20 PRO D N 1
ATOM 9424 C CA . PRO D 1 40 ? -79.670 -157.607 164.405 1.00 36.75 20 PRO D CA 1
ATOM 9425 C C . PRO D 1 40 ? -79.748 -158.825 163.494 1.00 42.90 20 PRO D C 1
ATOM 9426 O O . PRO D 1 40 ? -79.755 -159.954 163.987 1.00 40.99 20 PRO D O 1
ATOM 9430 N N . ALA D 1 41 ? -79.787 -158.607 162.184 1.00 43.34 21 ALA D N 1
ATOM 9431 C CA . ALA D 1 41 ? -79.824 -159.720 161.240 1.00 40.61 21 ALA D CA 1
ATOM 9432 C C . ALA D 1 41 ? -78.545 -160.549 161.344 1.00 34.05 21 ALA D C 1
ATOM 9433 O O . ALA D 1 41 ? -78.493 -161.681 160.868 1.00 43.58 21 ALA D O 1
ATOM 9435 N N . ASP D 1 42 ? -77.531 -159.979 161.990 1.00 31.03 22 ASP D N 1
ATOM 9436 C CA . ASP D 1 42 ? -76.228 -160.619 162.169 1.00 40.42 22 ASP D CA 1
ATOM 9437 C C . ASP D 1 42 ? -76.288 -161.824 163.113 1.00 48.27 22 ASP D C 1
ATOM 9438 O O . ASP D 1 42 ? -75.449 -162.730 163.049 1.00 44.45 22 ASP D O 1
ATOM 9443 N N . ARG D 1 43 ? -77.277 -161.835 163.997 1.00 54.32 23 ARG D N 1
ATOM 9444 C CA . ARG D 1 43 ? -77.334 -162.864 165.026 1.00 55.85 23 ARG D CA 1
ATOM 9445 C C . ARG D 1 43 ? -78.529 -163.800 164.877 1.00 49.23 23 ARG D C 1
ATOM 9446 O O . ARG D 1 43 ? -78.879 -164.513 165.817 1.00 45.67 23 ARG D O 1
ATOM 9454 N N . VAL D 1 44 ? -79.147 -163.804 163.699 1.00 38.36 24 VAL D N 1
ATOM 9455 C CA . VAL D 1 44 ? -80.231 -164.739 163.420 1.00 37.64 24 VAL D CA 1
ATOM 9456 C C . VAL D 1 44 ? -79.672 -166.076 162.935 1.00 38.85 24 VAL D C 1
ATOM 9457 O O . VAL D 1 44 ? -78.769 -166.116 162.100 1.00 43.91 24 VAL D O 1
ATOM 9461 N N . PHE D 1 45 ? -80.200 -167.173 163.471 1.00 43.81 25 PHE D N 1
ATOM 9462 C CA . PHE D 1 45 ? -79.776 -168.503 163.046 1.00 37.63 25 PHE D CA 1
ATOM 9463 C C . PHE D 1 45 ? -80.917 -169.479 163.295 1.00 38.21 25 PHE D C 1
ATOM 9464 O O . PHE D 1 45 ? -81.803 -169.206 164.100 1.00 43.18 25 PHE D O 1
ATOM 9472 N N . ASP D 1 46 ? -80.916 -170.590 162.563 1.00 32.27 26 ASP D N 1
ATOM 9473 C CA . ASP D 1 46 ? -81.999 -171.568 162.638 1.00 37.33 26 ASP D CA 1
ATOM 9474 C C . ASP D 1 46 ? -81.789 -172.554 163.787 1.00 36.03 26 ASP D C 1
ATOM 9475 O O . ASP D 1 46 ? -81.169 -173.609 163.607 1.00 42.18 26 ASP D O 1
ATOM 9480 N N . PHE D 1 47 ? -82.301 -172.209 164.964 1.00 30.62 27 PHE D N 1
ATOM 9481 C CA . PHE D 1 47 ? -82.175 -173.092 166.121 1.00 34.14 27 PHE D CA 1
ATOM 9482 C C . PHE D 1 47 ? -83.531 -173.527 166.646 1.00 34.50 27 PHE D C 1
ATOM 9483 O O . PHE D 1 47 ? -84.361 -172.700 167.022 1.00 35.34 27 PHE D O 1
ATOM 9491 N N . ASP D 1 48 ? -83.754 -174.835 166.650 1.00 28.93 28 ASP D N 1
ATOM 9492 C CA . ASP D 1 48 ? -84.945 -175.409 167.251 1.00 27.41 28 ASP D CA 1
ATOM 9493 C C . ASP D 1 48 ? -84.484 -176.368 168.346 1.00 28.66 28 ASP D C 1
ATOM 9494 O O . ASP D 1 48 ? -83.973 -177.447 168.050 1.00 25.76 28 ASP D O 1
ATOM 9499 N N . ILE D 1 49 ? -84.643 -175.970 169.607 1.00 30.68 29 ILE D N 1
ATOM 9500 C CA . ILE D 1 49 ? -84.183 -176.801 170.730 1.00 21.38 29 ILE D CA 1
ATOM 9501 C C . ILE D 1 49 ? -84.924 -178.150 170.789 1.00 27.96 29 ILE D C 1
ATOM 9502 O O . ILE D 1 49 ? -84.464 -179.094 171.421 1.00 28.19 29 ILE D O 1
ATOM 9507 N N . TYR D 1 50 ? -86.062 -178.253 170.112 1.00 27.60 30 TYR D N 1
ATOM 9508 C CA . TYR D 1 50 ? -86.830 -179.496 170.133 1.00 24.14 30 TYR D CA 1
ATOM 9509 C C . TYR D 1 50 ? -86.665 -180.349 168.878 1.00 21.01 30 TYR D C 1
ATOM 9510 O O . TYR D 1 50 ? -87.377 -181.342 168.695 1.00 24.20 30 TYR D O 1
ATOM 9519 N N . ARG D 1 51 ? -85.728 -179.970 168.019 1.00 19.45 31 ARG D N 1
ATOM 9520 C CA . ARG D 1 51 ? -85.540 -180.660 166.745 1.00 19.90 31 ARG D CA 1
ATOM 9521 C C . ARG D 1 51 ? -84.533 -181.806 166.870 1.00 22.25 31 ARG D C 1
ATOM 9522 O O . ARG D 1 51 ? -83.531 -181.672 167.570 1.00 21.88 31 ARG D O 1
ATOM 9530 N N . ASP D 1 52 ? -84.796 -182.921 166.187 1.00 22.69 32 ASP D N 1
ATOM 9531 C CA . ASP D 1 52 ? -83.890 -184.075 166.191 1.00 29.45 32 ASP D CA 1
ATOM 9532 C C . ASP D 1 52 ? -82.499 -183.712 165.690 1.00 25.46 32 ASP D C 1
ATOM 9533 O O . ASP D 1 52 ? -82.346 -182.815 164.865 1.00 26.89 32 ASP D O 1
ATOM 9538 N N . VAL D 1 53 ? -81.493 -184.429 166.188 1.00 18.84 33 VAL D N 1
ATOM 9539 C CA . VAL D 1 53 ? -80.138 -184.374 165.651 1.00 24.02 33 VAL D CA 1
ATOM 9540 C C . VAL D 1 53 ? -80.137 -185.012 164.272 1.00 30.34 33 VAL D C 1
ATOM 9541 O O . VAL D 1 53 ? -80.614 -186.137 164.105 1.00 34.44 33 VAL D O 1
ATOM 9545 N N . PRO D 1 54 ? -79.606 -184.297 163.273 1.00 36.62 34 PRO D N 1
ATOM 9546 C CA . PRO D 1 54 ? -79.572 -184.825 161.904 1.00 39.84 34 PRO D CA 1
ATOM 9547 C C . PRO D 1 54 ? -78.797 -186.137 161.802 1.00 38.99 34 PRO D C 1
ATOM 9548 O O . PRO D 1 54 ? -77.910 -186.353 162.627 1.00 32.58 34 PRO D O 1
ATOM 9552 N N . GLY D 1 56 ? -77.293 -189.097 161.462 1.00 47.69 36 GLY D N 1
ATOM 9553 C CA . GLY D 1 56 ? -76.008 -189.767 161.395 1.00 46.21 36 GLY D CA 1
ATOM 9554 C C . GLY D 1 56 ? -74.899 -189.047 162.133 1.00 39.57 36 GLY D C 1
ATOM 9555 O O . GLY D 1 56 ? -73.726 -189.364 161.971 1.00 35.09 36 GLY D O 1
ATOM 9556 N N . LEU D 1 57 ? -75.245 -188.068 162.950 1.00 40.34 37 LEU D N 1
ATOM 9557 C CA . LEU D 1 57 ? -74.195 -187.396 163.685 1.00 41.59 37 LEU D CA 1
ATOM 9558 C C . LEU D 1 57 ? -74.489 -187.476 165.199 1.00 33.83 37 LEU D C 1
ATOM 9559 O O . LEU D 1 57 ? -75.639 -187.528 165.622 1.00 37.64 37 LEU D O 1
ATOM 9564 N N . ASP D 1 58 ? -73.426 -187.494 165.991 1.00 29.81 38 ASP D N 1
ATOM 9565 C CA . ASP D 1 58 ? -73.500 -187.663 167.437 1.00 46.15 38 ASP D CA 1
ATOM 9566 C C . ASP D 1 58 ? -74.043 -186.393 168.078 1.00 45.02 38 ASP D C 1
ATOM 9567 O O . ASP D 1 58 ? -73.753 -185.296 167.613 1.00 39.96 38 ASP D O 1
ATOM 9572 N N . PHE D 1 59 ? -74.856 -186.554 169.121 1.00 46.03 39 PHE D N 1
ATOM 9573 C CA . PHE D 1 59 ? -75.506 -185.430 169.804 1.00 34.27 39 PHE D CA 1
ATOM 9574 C C . PHE D 1 59 ? -74.533 -184.305 170.123 1.00 32.77 39 PHE D C 1
ATOM 9575 O O . PHE D 1 59 ? -74.753 -183.149 169.757 1.00 28.91 39 PHE D O 1
ATOM 9583 N N . HIS D 1 60 ? -73.454 -184.654 170.813 1.00 33.93 40 HIS D N 1
ATOM 9584 C CA . HIS D 1 60 ? -72.574 -183.643 171.370 1.00 33.37 40 HIS D CA 1
ATOM 9585 C C . HIS D 1 60 ? -71.649 -183.045 170.311 1.00 31.77 40 HIS D C 1
ATOM 9586 O O . HIS D 1 60 ? -71.299 -181.872 170.398 1.00 31.93 40 HIS D O 1
ATOM 9593 N N . GLN D 1 61 ? -71.271 -183.812 169.297 1.00 33.43 41 GLN D N 1
ATOM 9594 C CA A GLN D 1 61 ? -70.515 -183.228 168.193 0.50 35.56 41 GLN D CA 1
ATOM 9595 C CA B GLN D 1 61 ? -70.514 -183.226 168.199 0.50 35.62 41 GLN D CA 1
ATOM 9596 C C . GLN D 1 61 ? -71.383 -182.228 167.443 1.00 38.32 41 GLN D C 1
ATOM 9597 O O . GLN D 1 61 ? -70.908 -181.171 167.023 1.00 37.07 41 GLN D O 1
ATOM 9608 N N . SER D 1 62 ? -72.659 -182.564 167.288 1.00 39.45 42 SER D N 1
ATOM 9609 C CA . SER D 1 62 ? -73.603 -181.690 166.612 1.00 38.36 42 SER D CA 1
ATOM 9610 C C . SER D 1 62 ? -73.700 -180.347 167.321 1.00 31.79 42 SER D C 1
ATOM 9611 O O . SER D 1 62 ? -73.719 -179.302 166.670 1.00 23.21 42 SER D O 1
ATOM 9614 N N . TRP D 1 63 ? -73.746 -180.364 168.654 1.00 27.05 43 TRP D N 1
ATOM 9615 C CA . TRP D 1 63 ? -73.803 -179.108 169.404 1.00 33.93 43 TRP D CA 1
ATOM 9616 C C . TRP D 1 63 ? -72.512 -178.291 169.244 1.00 36.70 43 TRP D C 1
ATOM 9617 O O . TRP D 1 63 ? -72.555 -177.066 169.066 1.00 29.49 43 TRP D O 1
ATOM 9628 N N . ARG D 1 64 ? -71.374 -178.979 169.313 1.00 38.44 44 ARG D N 1
ATOM 9629 C CA . ARG D 1 64 ? -70.065 -178.354 169.132 1.00 41.18 44 ARG D CA 1
ATOM 9630 C C . ARG D 1 64 ? -69.978 -177.583 167.831 1.00 32.67 44 ARG D C 1
ATOM 9631 O O . ARG D 1 64 ? -69.439 -176.481 167.798 1.00 37.36 44 ARG D O 1
ATOM 9639 N N . GLU D 1 65 ? -70.506 -178.174 166.763 1.00 31.35 45 GLU D N 1
ATOM 9640 C CA . GLU D 1 65 ? -70.399 -177.580 165.435 1.00 37.35 45 GLU D CA 1
ATOM 9641 C C . GLU D 1 65 ? -71.322 -176.374 165.308 1.00 41.26 45 GLU D C 1
ATOM 9642 O O . GLU D 1 65 ? -71.046 -175.447 164.545 1.00 44.51 45 GLU D O 1
ATOM 9648 N N . ILE D 1 66 ? -72.422 -176.395 166.057 1.00 37.51 46 ILE D N 1
ATOM 9649 C CA . ILE D 1 66 ? -73.305 -175.243 166.131 1.00 39.98 46 ILE D CA 1
ATOM 9650 C C . ILE D 1 66 ? -72.525 -174.077 166.731 1.00 37.61 46 ILE D C 1
ATOM 9651 O O . ILE D 1 66 ? -72.504 -172.968 166.170 1.00 28.00 46 ILE D O 1
ATOM 9656 N N . MET D 1 67 ? -71.849 -174.356 167.845 1.00 35.52 47 MET D N 1
ATOM 9657 C CA . MET D 1 67 ? -71.016 -173.375 168.534 1.00 38.42 47 MET D CA 1
ATOM 9658 C C . MET D 1 67 ? -69.872 -172.873 167.656 1.00 40.39 47 MET D C 1
ATOM 9659 O O . MET D 1 67 ? -69.466 -171.715 167.755 1.00 45.99 47 MET D O 1
ATOM 9664 N N . ARG D 1 68 ? -69.346 -173.760 166.817 1.00 37.27 48 ARG D N 1
ATOM 9665 C CA . ARG D 1 68 ? -68.205 -173.440 165.958 1.00 44.50 48 ARG D CA 1
ATOM 9666 C C . ARG D 1 68 ? -68.522 -172.314 164.975 1.00 41.90 48 ARG D C 1
ATOM 9667 O O . ARG D 1 68 ? -69.435 -172.429 164.160 1.00 39.61 48 ARG D O 1
ATOM 9675 N N . PRO D 1 71 ? -70.257 -167.386 164.930 1.00 44.67 51 PRO D N 1
ATOM 9676 C CA . PRO D 1 71 ? -70.104 -165.968 164.589 1.00 46.86 51 PRO D CA 1
ATOM 9677 C C . PRO D 1 71 ? -70.052 -165.088 165.832 1.00 47.76 51 PRO D C 1
ATOM 9678 O O . PRO D 1 71 ? -69.065 -164.382 166.047 1.00 51.03 51 PRO D O 1
ATOM 9682 N N . HIS D 1 72 ? -71.113 -165.136 166.633 1.00 39.31 52 HIS D N 1
ATOM 9683 C CA . HIS D 1 72 ? -71.163 -164.439 167.910 1.00 40.51 52 HIS D CA 1
ATOM 9684 C C . HIS D 1 72 ? -71.545 -165.405 169.032 1.00 45.41 52 HIS D C 1
ATOM 9685 O O . HIS D 1 72 ? -72.339 -166.318 168.818 1.00 46.18 52 HIS D O 1
ATOM 9692 N N . PRO D 1 73 ? -70.978 -165.201 170.232 1.00 44.39 53 PRO D N 1
ATOM 9693 C CA . PRO D 1 73 ? -71.293 -165.988 171.435 1.00 41.28 53 PRO D CA 1
ATOM 9694 C C . PRO D 1 73 ? -72.785 -166.016 171.780 1.00 41.42 53 PRO D C 1
ATOM 9695 O O . PRO D 1 73 ? -73.298 -167.042 172.248 1.00 41.96 53 PRO D O 1
ATOM 9699 N N . LEU D 1 74 ? -73.461 -164.888 171.583 1.00 37.97 54 LEU D N 1
ATOM 9700 C CA . LEU D 1 74 ? -74.903 -164.807 171.779 1.00 31.32 54 LEU D CA 1
ATOM 9701 C C . LEU D 1 74 ? -75.611 -164.636 170.450 1.00 35.25 54 LEU D C 1
ATOM 9702 O O . LEU D 1 74 ? -75.443 -163.620 169.778 1.00 35.50 54 LEU D O 1
ATOM 9707 N N . MET D 1 75 ? -76.402 -165.636 170.070 1.00 30.90 55 MET D N 1
ATOM 9708 C CA . MET D 1 75 ? -77.165 -165.574 168.829 1.00 30.18 55 MET D CA 1
ATOM 9709 C C . MET D 1 75 ? -78.667 -165.598 169.114 1.00 28.63 55 MET D C 1
ATOM 9710 O O . MET D 1 75 ? -79.085 -165.641 170.269 1.00 33.30 55 MET D O 1
ATOM 9715 N N . TRP D 1 76 ? -79.478 -165.550 168.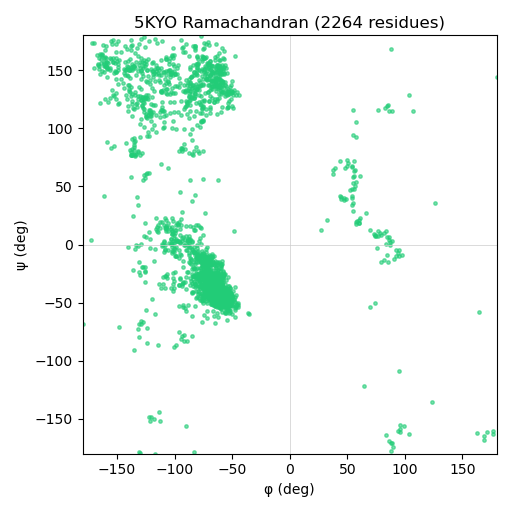062 1.00 31.97 56 TRP D N 1
ATOM 9716 C CA . TRP D 1 76 ? -80.925 -165.433 168.229 1.00 31.20 56 TRP D CA 1
ATOM 9717 C C . TRP D 1 76 ? -81.682 -166.228 167.174 1.00 29.78 56 TRP D C 1
ATOM 9718 O O . TRP D 1 76 ? -81.363 -166.168 165.988 1.00 35.15 56 TRP D O 1
ATOM 9729 N N . THR D 1 77 ? -82.702 -166.960 167.606 1.00 26.54 57 THR D N 1
ATOM 9730 C CA . THR D 1 77 ? -83.421 -167.847 166.709 1.00 25.75 57 THR D CA 1
ATOM 9731 C C . THR D 1 77 ? -84.901 -167.479 166.658 1.00 28.91 57 THR D C 1
ATOM 9732 O O . THR D 1 77 ? -85.483 -167.084 167.658 1.00 26.99 57 THR D O 1
ATOM 9736 N N . PRO D 1 78 ? -85.510 -167.567 165.471 1.00 35.23 58 PRO D N 1
ATOM 9737 C CA . PRO D 1 78 ? -86.942 -167.256 165.361 1.00 37.76 58 PRO D CA 1
ATOM 9738 C C . PRO D 1 78 ? -87.860 -168.344 165.926 1.00 27.40 58 PRO D C 1
ATOM 9739 O O . PRO D 1 78 ? -89.033 -168.083 166.172 1.00 30.01 58 PRO D O 1
ATOM 9743 N N . HIS D 1 79 ? -87.348 -169.556 166.101 1.00 26.32 59 HIS D N 1
ATOM 9744 C CA . HIS D 1 79 ? -88.190 -170.638 166.591 1.00 27.27 59 HIS D CA 1
ATOM 9745 C C . HIS D 1 79 ? -88.683 -170.407 168.019 1.00 28.24 59 HIS D C 1
ATOM 9746 O O . HIS D 1 79 ? -88.096 -169.624 168.773 1.00 27.62 59 HIS D O 1
ATOM 9753 N N . ASN D 1 80 ? -89.774 -171.095 168.368 1.00 23.32 60 ASN D N 1
ATOM 9754 C CA . ASN D 1 80 ? -90.272 -171.172 169.738 1.00 20.87 60 ASN D CA 1
ATOM 9755 C C . ASN D 1 80 ? -90.461 -169.809 170.400 1.00 30.99 60 ASN D C 1
ATOM 9756 O O . ASN D 1 80 ? -90.041 -169.599 171.537 1.00 27.73 60 ASN D O 1
ATOM 9761 N N . GLY D 1 81 ? -91.095 -168.895 169.666 1.00 39.37 61 GLY D N 1
ATOM 9762 C CA . GLY D 1 81 ? -91.430 -167.560 170.151 1.00 37.41 61 GLY D CA 1
ATOM 9763 C C . GLY D 1 81 ? -90.313 -166.535 170.035 1.00 37.91 61 GLY D C 1
ATOM 9764 O O . GLY D 1 81 ? -90.476 -165.386 170.441 1.00 40.92 61 GLY D O 1
ATOM 9765 N N . GLY D 1 82 ? -89.171 -166.952 169.497 1.00 35.00 62 GLY D N 1
ATOM 9766 C CA . GLY D 1 82 ? -88.009 -166.087 169.389 1.00 23.14 62 GLY D CA 1
ATOM 9767 C C . GLY D 1 82 ? -87.266 -165.898 170.703 1.00 22.81 62 GLY D C 1
ATOM 9768 O O . GLY D 1 82 ? -87.795 -165.337 171.670 1.00 24.96 62 GLY D O 1
ATOM 9769 N N . HIS D 1 83 ? -86.032 -166.373 170.751 1.00 30.54 63 HIS D N 1
ATOM 9770 C CA . HIS D 1 83 ? -85.248 -166.252 171.971 1.00 30.22 63 HIS D CA 1
ATOM 9771 C C . HIS D 1 83 ? -83.761 -166.276 171.675 1.00 26.33 63 HIS D C 1
ATOM 9772 O O . HIS D 1 83 ? -83.325 -166.745 170.625 1.00 28.17 63 HIS D O 1
ATOM 9779 N N . TRP D 1 84 ? -82.992 -165.758 172.623 1.00 26.16 64 TRP D N 1
ATOM 9780 C CA . TRP D 1 84 ? -81.543 -165.782 172.554 1.00 26.47 64 TRP D CA 1
ATOM 9781 C C . TRP D 1 84 ? -80.971 -167.140 172.961 1.00 28.25 64 TRP D C 1
ATOM 9782 O O . TRP D 1 84 ? -81.630 -167.928 173.637 1.00 21.64 64 TRP D O 1
ATOM 9793 N N . VAL D 1 85 ? -79.740 -167.395 172.533 1.00 32.61 65 VAL D N 1
ATOM 9794 C CA . VAL D 1 85 ? -79.004 -168.596 172.897 1.00 31.07 65 VAL D CA 1
ATOM 9795 C C . VAL D 1 85 ? -77.572 -168.248 173.300 1.00 31.70 65 VAL D C 1
ATOM 9796 O O . VAL D 1 85 ? -76.888 -167.512 172.593 1.00 34.18 65 VAL D O 1
ATOM 9800 N N . ALA D 1 86 ? -77.128 -168.769 174.440 1.00 27.88 66 ALA D N 1
ATOM 9801 C CA . ALA D 1 86 ? -75.727 -168.688 174.847 1.00 28.57 66 ALA D CA 1
ATOM 9802 C C . ALA D 1 86 ? -74.964 -169.835 174.195 1.00 31.39 66 ALA D C 1
ATOM 9803 O O . ALA D 1 86 ? -75.362 -170.993 174.318 1.00 34.66 66 ALA D O 1
ATOM 9805 N N . LEU D 1 87 ? -73.882 -169.523 173.490 1.00 27.04 67 LEU D N 1
ATOM 9806 C CA . LEU D 1 87 ? -73.218 -170.540 172.674 1.00 31.21 67 LEU D CA 1
ATOM 9807 C C . LEU D 1 87 ? -71.757 -170.755 173.045 1.00 38.50 67 LEU D C 1
ATOM 9808 O O . LEU D 1 87 ? -71.024 -171.436 172.330 1.00 39.59 67 LEU D O 1
ATOM 9813 N N . ARG D 1 88 ? -71.339 -170.180 174.166 1.00 39.91 68 ARG D N 1
ATOM 9814 C CA A ARG D 1 88 ? -70.008 -170.396 174.728 0.50 41.40 68 ARG D CA 1
ATOM 9815 C CA B ARG D 1 88 ? -70.042 -170.543 174.712 0.50 41.32 68 ARG D CA 1
ATOM 9816 C C . ARG D 1 88 ? -70.119 -170.677 176.229 1.00 39.60 68 ARG D C 1
ATOM 9817 O O . ARG D 1 88 ? -71.112 -170.301 176.855 1.00 43.88 68 ARG D O 1
ATOM 9832 N N . SER D 1 89 ? -69.080 -171.280 176.799 1.00 34.29 69 SER D N 1
ATOM 9833 C CA . SER D 1 89 ? -69.049 -171.712 178.199 1.00 33.39 69 SER D CA 1
ATOM 9834 C C . SER D 1 89 ? -69.327 -170.625 179.233 1.00 28.79 69 SER D C 1
ATOM 9835 O O . SER D 1 89 ? -70.250 -170.741 180.056 1.00 30.25 69 SER D O 1
ATOM 9838 N N . ASP D 1 90 ? -68.495 -169.590 179.215 1.00 25.86 70 ASP D N 1
ATOM 9839 C CA . ASP D 1 90 ? -68.579 -168.523 180.199 1.00 31.34 70 ASP D CA 1
ATOM 9840 C C . ASP D 1 90 ? -69.943 -167.844 180.129 1.00 30.50 70 ASP D C 1
ATOM 9841 O O . ASP D 1 90 ? -70.602 -167.650 181.148 1.00 39.09 70 ASP D O 1
ATOM 9846 N N . LEU D 1 91 ? -70.358 -167.501 178.916 1.00 31.20 71 LEU D N 1
ATOM 9847 C CA . LEU D 1 91 ? -71.638 -166.839 178.687 1.00 36.21 71 LEU D CA 1
ATOM 9848 C C . LEU D 1 91 ? -72.808 -167.645 179.273 1.00 31.81 71 LEU D C 1
ATOM 9849 O O . LEU D 1 91 ? -73.669 -167.088 179.965 1.00 22.88 71 LEU D O 1
ATOM 9854 N N . ALA D 1 92 ? -72.817 -168.950 179.002 1.00 28.86 72 ALA D N 1
ATOM 9855 C CA . ALA D 1 92 ? -73.869 -169.845 179.488 1.00 26.80 72 ALA D CA 1
ATOM 9856 C C . ALA D 1 92 ? -73.958 -169.844 181.010 1.00 27.83 72 ALA D C 1
ATOM 9857 O O . ALA D 1 92 ? -75.036 -169.680 181.571 1.00 26.93 72 ALA D O 1
ATOM 9859 N N . GLU D 1 93 ? -72.814 -170.029 181.663 1.00 30.57 73 GLU D N 1
ATOM 9860 C CA . GLU D 1 93 ? -72.739 -170.072 183.123 1.00 31.66 73 GLU D CA 1
ATOM 9861 C C . GLU D 1 93 ? -73.203 -168.774 183.775 1.00 27.08 73 GLU D C 1
ATOM 9862 O O . GLU D 1 93 ? -73.769 -168.788 184.870 1.00 27.83 73 GLU D O 1
ATOM 9868 N N . THR D 1 94 ? -72.953 -167.653 183.106 1.00 33.60 74 THR D N 1
ATOM 9869 C CA . THR D 1 94 ? -73.357 -166.356 183.639 1.00 31.29 74 THR D CA 1
ATOM 9870 C C . THR D 1 94 ? -74.867 -166.184 183.539 1.00 30.01 74 THR D C 1
ATOM 9871 O O . THR D 1 94 ? -75.511 -165.760 184.502 1.00 31.08 74 THR D O 1
ATOM 9875 N N . VAL D 1 95 ? -75.431 -166.512 182.379 1.00 28.97 75 VAL D N 1
ATOM 9876 C CA . VAL D 1 95 ? -76.882 -166.483 182.208 1.00 29.87 75 VAL D CA 1
ATOM 9877 C C . VAL D 1 95 ? -77.520 -167.389 183.266 1.00 33.03 75 VAL D C 1
ATOM 9878 O O . VAL D 1 95 ? -78.506 -167.022 183.911 1.00 26.83 75 VAL D O 1
ATOM 9882 N N . MET D 1 96 ? -76.913 -168.560 183.447 1.00 36.16 76 MET D N 1
ATOM 9883 C CA . MET D 1 96 ? -77.337 -169.566 184.423 1.00 34.67 76 MET D CA 1
ATOM 9884 C C . MET D 1 96 ? -77.399 -169.075 185.877 1.00 26.81 76 MET D C 1
ATOM 9885 O O . MET D 1 96 ? -78.297 -169.466 186.632 1.00 20.26 76 MET D O 1
ATOM 9890 N N . SER D 1 97 ? -76.439 -168.227 186.255 1.00 26.69 77 SER D N 1
ATOM 9891 C CA . SER D 1 97 ? -76.196 -167.867 187.651 1.00 30.66 77 SER D CA 1
ATOM 9892 C C . SER D 1 97 ? -76.557 -166.445 188.053 1.00 33.31 77 SER D C 1
ATOM 9893 O O . SER D 1 97 ? -76.846 -166.202 189.222 1.00 33.28 77 SER D O 1
ATOM 9896 N N . ASP D 1 98 ? -76.505 -165.509 187.106 1.00 33.75 78 ASP D N 1
ATOM 9897 C CA . ASP D 1 98 ? -76.683 -164.088 187.420 1.00 35.66 78 ASP D CA 1
ATOM 9898 C C . ASP D 1 98 ? -78.146 -163.737 187.579 1.00 30.41 78 ASP D C 1
ATOM 9899 O O . ASP D 1 98 ? -78.767 -163.192 186.668 1.00 29.40 78 ASP D O 1
ATOM 9904 N N . PHE D 1 99 ? -78.685 -164.031 188.759 1.00 26.48 79 PHE D N 1
ATOM 9905 C CA . PHE D 1 99 ? -80.098 -163.828 189.018 1.00 28.94 79 PHE D CA 1
ATOM 9906 C C . PHE D 1 99 ? -80.497 -162.350 189.018 1.00 34.45 79 PHE D C 1
ATOM 9907 O O . PHE D 1 99 ? -81.666 -162.027 188.839 1.00 36.16 79 PHE D O 1
ATOM 9915 N N . GLU D 1 100 ? -79.529 -161.462 189.231 1.00 33.20 80 GLU D N 1
ATOM 9916 C CA . GLU D 1 100 ? -79.804 -160.027 189.244 1.00 38.87 80 GLU D CA 1
ATOM 9917 C C . GLU D 1 100 ? -80.395 -159.541 187.926 1.00 40.66 80 GLU D C 1
ATOM 9918 O O . GLU D 1 100 ? -81.162 -158.579 187.907 1.00 41.80 80 GLU D O 1
ATOM 9924 N N . ARG D 1 101 ? -80.045 -160.214 186.833 1.00 39.83 81 ARG D N 1
ATOM 9925 C CA . ARG D 1 101 ? -80.516 -159.829 185.503 1.00 35.75 81 ARG D CA 1
ATOM 9926 C C . ARG D 1 101 ? -81.155 -160.965 184.699 1.00 34.10 81 ARG D C 1
ATOM 9927 O O . ARG D 1 101 ? -81.873 -160.706 183.731 1.00 30.33 81 ARG D O 1
ATOM 9935 N N . PHE D 1 102 ? -80.882 -162.212 185.081 1.00 29.96 82 PHE D N 1
ATOM 9936 C CA . PHE D 1 102 ? -81.453 -163.377 184.393 1.00 28.32 82 PHE D CA 1
ATOM 9937 C C . PHE D 1 102 ? -82.266 -164.211 185.377 1.00 22.18 82 PHE D C 1
ATOM 9938 O O . PHE D 1 102 ? -81.710 -164.792 186.298 1.00 22.91 82 PHE D O 1
ATOM 9946 N N . SER D 1 103 ? -83.582 -164.246 185.176 1.00 26.88 83 SER D N 1
ATOM 9947 C CA . SER D 1 103 ? -84.515 -164.741 186.187 1.00 29.23 83 SER D CA 1
ATOM 9948 C C . SER D 1 103 ? -85.096 -166.117 185.893 1.00 22.19 83 SER D C 1
ATOM 9949 O O . SER D 1 103 ? -85.451 -166.421 184.766 1.00 21.03 83 SER D O 1
ATOM 9952 N N . ASN D 1 104 ? -85.235 -166.935 186.927 1.00 27.32 84 ASN D N 1
ATOM 9953 C CA . ASN D 1 104 ? -85.882 -168.236 186.758 1.00 32.53 84 ASN D CA 1
ATOM 9954 C C . ASN D 1 104 ? -87.399 -168.129 186.779 1.00 35.89 84 ASN D C 1
ATOM 9955 O O . ASN D 1 104 ? -88.095 -169.130 186.950 1.00 30.50 84 ASN D O 1
ATOM 9960 N N . HIS D 1 105 ? -87.906 -166.913 186.601 1.00 38.02 85 HIS D N 1
ATOM 9961 C CA . HIS D 1 105 ? -89.341 -166.693 186.567 1.00 29.57 85 HIS D CA 1
ATOM 9962 C C . HIS D 1 105 ? -89.952 -167.427 185.380 1.00 24.76 85 HIS D C 1
ATOM 9963 O O . HIS D 1 105 ? -91.096 -167.873 185.445 1.00 25.45 85 HIS D O 1
ATOM 9970 N N . THR D 1 106 ? -89.166 -167.546 184.304 1.00 19.71 86 THR D N 1
ATOM 9971 C CA . THR D 1 106 ? -89.478 -168.410 183.159 1.00 28.76 86 THR D CA 1
ATOM 9972 C C . THR D 1 106 ? -88.224 -169.169 182.704 1.00 23.30 86 THR D C 1
ATOM 9973 O O . THR D 1 106 ? -87.179 -168.558 182.500 1.00 21.20 86 THR D O 1
ATOM 9977 N N . VAL D 1 107 ? -88.318 -170.489 182.546 1.00 26.01 87 VAL D N 1
ATOM 9978 C CA . VAL D 1 107 ? -87.153 -171.257 182.086 1.00 32.21 87 VAL D CA 1
ATOM 9979 C C . VAL D 1 107 ? -87.401 -172.147 180.865 1.00 30.96 87 VAL D C 1
ATOM 9980 O O . VAL D 1 107 ? -86.524 -172.913 180.478 1.00 31.34 87 VAL D O 1
ATOM 9984 N N . LEU D 1 108 ? -88.575 -172.039 180.251 1.00 26.04 88 LEU D N 1
ATOM 9985 C CA . LEU D 1 108 ? -88.894 -172.882 179.111 1.00 24.83 88 LEU D CA 1
ATOM 9986 C C . LEU D 1 108 ? -89.374 -172.022 177.940 1.00 28.66 88 LEU D C 1
ATOM 9987 O O . LEU D 1 108 ? -89.964 -170.951 178.146 1.00 24.40 88 LEU D O 1
ATOM 9992 N N . VAL D 1 109 ? -89.076 -172.460 176.717 1.00 30.86 89 VAL D N 1
ATOM 9993 C CA . VAL D 1 109 ? -89.559 -171.774 175.513 1.00 34.62 89 VAL D CA 1
ATOM 9994 C C . VAL D 1 109 ? -90.529 -172.665 174.742 1.00 31.89 89 VAL D C 1
ATOM 9995 O O . VAL D 1 109 ? -90.399 -173.889 174.765 1.00 34.82 89 VAL D O 1
ATOM 9999 N N . PRO D 1 110 ? -91.523 -172.060 174.072 1.00 37.26 90 PRO D N 1
ATOM 10000 C CA . PRO D 1 110 ? -91.802 -170.617 174.055 1.00 35.34 90 PRO D CA 1
ATOM 10001 C C . PRO D 1 110 ? -92.392 -170.100 175.366 1.00 31.13 90 PRO D C 1
ATOM 10002 O O . PRO D 1 110 ? -93.188 -170.775 176.011 1.00 34.10 90 PRO D O 1
ATOM 10006 N N . LYS D 1 111 ? -91.994 -168.886 175.724 1.00 28.34 91 LYS D N 1
ATOM 10007 C CA . LYS D 1 111 ? -92.356 -168.258 176.982 1.00 30.67 91 LYS D CA 1
ATOM 10008 C C . LYS D 1 111 ? -93.862 -168.098 177.211 1.00 30.41 91 LYS D C 1
ATOM 10009 O O . LYS D 1 111 ? -94.329 -168.291 178.322 1.00 27.03 91 LYS D O 1
ATOM 10015 N N . GLU D 1 112 ? -94.624 -167.746 176.178 1.00 34.80 92 GLU D N 1
ATOM 10016 C CA . GLU D 1 112 ? -96.061 -167.559 176.364 1.00 37.53 92 GLU D CA 1
ATOM 10017 C C . GLU D 1 112 ? -96.854 -168.817 176.044 1.00 39.23 92 GLU D C 1
ATOM 10018 O O . GLU D 1 112 ? -98.012 -168.740 175.640 1.00 46.91 92 GLU D O 1
ATOM 10024 N N . THR D 1 113 ? -96.221 -169.974 176.224 1.00 37.13 93 THR D N 1
ATOM 10025 C CA . THR D 1 113 ? -96.919 -171.252 176.189 1.00 35.46 93 THR D CA 1
ATOM 10026 C C . THR D 1 113 ? -96.410 -172.088 177.360 1.00 35.27 93 THR D C 1
ATOM 10027 O O . THR D 1 113 ? -96.936 -171.991 178.475 1.00 30.12 93 THR D O 1
ATOM 10031 N N . ALA D 1 114 ? -95.365 -172.874 177.107 1.00 35.45 94 ALA D N 1
ATOM 10032 C CA . ALA D 1 114 ? -94.781 -173.751 178.122 1.00 28.90 94 ALA D CA 1
ATOM 10033 C C . ALA D 1 114 ? -94.200 -172.963 179.285 1.00 26.08 94 ALA D C 1
ATOM 10034 O O . ALA D 1 114 ? -94.396 -173.324 180.434 1.00 28.67 94 ALA D O 1
ATOM 10036 N N . GLY D 1 115 ? -93.456 -171.904 178.968 1.00 27.05 95 GLY D N 1
ATOM 10037 C CA . GLY D 1 115 ? -92.860 -171.058 179.978 1.00 22.86 95 GLY D CA 1
ATOM 10038 C C . GLY D 1 115 ? -93.852 -170.705 181.069 1.00 23.56 95 GLY D C 1
ATOM 10039 O O . GLY D 1 115 ? -93.584 -170.917 182.250 1.00 26.97 95 GLY D O 1
ATOM 10040 N N . GLU D 1 116 ? -95.019 -170.216 180.660 1.00 27.02 96 GLU D N 1
ATOM 10041 C CA . GLU D 1 116 ? -96.057 -169.793 181.592 1.00 27.48 96 GLU D CA 1
ATOM 10042 C C . GLU D 1 116 ? -96.745 -170.996 182.222 1.00 29.09 96 GLU D C 1
ATOM 10043 O O . GLU D 1 116 ? -96.932 -171.043 183.426 1.00 29.02 96 GLU D O 1
ATOM 10049 N N . ALA D 1 117 ? -97.086 -171.980 181.399 1.00 27.87 97 ALA D N 1
ATOM 10050 C CA . ALA D 1 117 ? -97.815 -173.152 181.864 1.00 26.49 97 ALA D CA 1
ATOM 10051 C C . ALA D 1 117 ? -97.087 -173.903 182.986 1.00 34.51 97 ALA D C 1
ATOM 10052 O O . ALA D 1 117 ? -97.729 -174.405 183.915 1.00 41.07 97 ALA D O 1
ATOM 10054 N N . TYR D 1 118 ? -95.757 -173.962 182.914 1.00 29.89 98 TYR D N 1
ATOM 10055 C CA . TYR D 1 118 ? -94.974 -174.785 183.850 1.00 30.36 98 TYR D CA 1
ATOM 10056 C C . TYR D 1 118 ? -94.328 -173.996 184.993 1.00 28.21 98 TYR D C 1
ATOM 10057 O O . TYR D 1 118 ? -93.617 -174.560 185.834 1.00 27.97 98 TYR D O 1
ATOM 10066 N N . ARG D 1 119 ? -94.568 -172.689 185.007 1.00 25.03 99 ARG D N 1
ATOM 10067 C CA . ARG D 1 119 ? -94.033 -171.815 186.041 1.00 25.15 99 ARG D CA 1
ATOM 10068 C C . ARG D 1 119 ? -94.632 -172.152 187.401 1.00 26.99 99 ARG D C 1
ATOM 10069 O O . ARG D 1 119 ? -95.853 -172.105 187.580 1.00 28.38 99 ARG D O 1
ATOM 10077 N N . LEU D 1 120 ? -93.776 -172.469 188.365 1.00 22.89 100 LEU D N 1
ATOM 10078 C CA . LEU D 1 120 ? -94.236 -172.934 189.677 1.00 25.82 100 LEU D CA 1
ATOM 10079 C C . LEU D 1 120 ? -93.225 -172.614 190.776 1.00 26.58 100 LEU D C 1
ATOM 10080 O O . LEU D 1 120 ? -92.051 -172.945 190.656 1.00 30.49 100 LEU D O 1
ATOM 10085 N N . ILE D 1 121 ? -93.671 -171.972 191.849 1.00 29.33 101 ILE D N 1
ATOM 10086 C CA . ILE D 1 121 ? -92.815 -171.808 193.019 1.00 27.78 101 ILE D CA 1
ATOM 10087 C C . ILE D 1 121 ? -92.460 -173.204 193.540 1.00 33.83 101 ILE D C 1
ATOM 10088 O O . ILE D 1 121 ? -93.266 -174.120 193.413 1.00 31.19 101 ILE D O 1
ATOM 10090 N N . PRO D 1 122 ? -91.253 -173.379 194.109 1.00 34.41 102 PRO D N 1
ATOM 10091 C CA . PRO D 1 122 ? -90.176 -172.398 194.277 1.00 32.96 102 PRO D CA 1
ATOM 10092 C C . PRO D 1 122 ? -89.079 -172.466 193.222 1.00 30.49 102 PRO D C 1
ATOM 10093 O O . PRO D 1 122 ? -88.105 -171.721 193.333 1.00 29.31 102 PRO D O 1
ATOM 10097 N N . LEU D 1 123 ? -89.217 -173.343 192.230 1.00 26.58 103 LEU D N 1
ATOM 10098 C CA . LEU D 1 123 ? -88.249 -173.392 191.133 1.00 27.22 103 LEU D CA 1
ATOM 10099 C C . LEU D 1 123 ? -88.244 -172.082 190.357 1.00 33.30 103 LEU D C 1
ATOM 10100 O O . LEU D 1 123 ? -87.243 -171.713 189.735 1.00 28.72 103 LEU D O 1
ATOM 10105 N N . SER D 1 124 ? -89.374 -171.386 190.383 1.00 33.97 104 SER D N 1
ATOM 10106 C CA . SER D 1 124 ? -89.526 -170.202 189.561 1.00 24.32 104 SER D CA 1
ATOM 10107 C C . SER D 1 124 ? -88.915 -168.964 190.237 1.00 27.34 104 SER D C 1
ATOM 10108 O O . SER D 1 124 ? -88.815 -167.896 189.627 1.00 28.56 104 SER D O 1
ATOM 10111 N N . LEU D 1 125 ? -88.484 -169.122 191.482 1.00 24.75 105 LEU D N 1
ATOM 10112 C CA . LEU D 1 125 ? -88.015 -167.995 192.294 1.00 28.30 105 LEU D CA 1
ATOM 10113 C C . LEU D 1 125 ? -86.534 -167.657 192.096 1.00 26.94 105 LEU D C 1
ATOM 10114 O O . LEU D 1 125 ? -85.720 -168.512 191.754 1.00 22.03 105 LEU D O 1
ATOM 10119 N N . ASP D 1 126 ? -86.194 -166.394 192.321 1.00 27.06 106 ASP D N 1
ATOM 10120 C CA . ASP D 1 126 ? -84.806 -165.964 192.361 1.00 26.53 106 ASP D CA 1
ATOM 10121 C C . ASP D 1 126 ? -84.385 -165.711 193.800 1.00 28.32 106 ASP D C 1
ATOM 10122 O O . ASP D 1 126 ? -85.233 -165.475 194.660 1.00 27.79 106 ASP D O 1
ATOM 10127 N N . PRO D 1 127 ? -83.073 -165.762 194.066 1.00 29.86 107 PRO D N 1
ATOM 10128 C CA . PRO D 1 127 ? -82.573 -165.277 195.358 1.00 32.11 107 PRO D CA 1
ATOM 10129 C C . PRO D 1 127 ? -82.912 -163.795 195.532 1.00 30.25 107 PRO D C 1
ATOM 10130 O O . PRO D 1 127 ? -83.028 -163.094 194.531 1.00 28.97 107 PRO D O 1
ATOM 10134 N N . PRO D 1 128 ? -83.071 -163.322 196.778 1.00 36.00 108 PRO D N 1
ATOM 10135 C CA . PRO D 1 128 ? -82.922 -164.074 198.026 1.00 42.72 108 PRO D CA 1
ATOM 10136 C C . PRO D 1 128 ? -84.141 -164.935 198.354 1.00 43.78 108 PRO D C 1
ATOM 10137 O O . PRO D 1 128 ? -84.081 -165.736 199.281 1.00 37.77 108 PRO D O 1
ATOM 10141 N N . GLU D 1 129 ? -85.231 -164.760 197.613 1.00 42.43 109 GLU D N 1
ATOM 10142 C CA . GLU D 1 129 ? -86.457 -165.496 197.906 1.00 33.37 109 GLU D CA 1
ATOM 10143 C C . GLU D 1 129 ? -86.253 -167.000 197.698 1.00 31.62 109 GLU D C 1
ATOM 10144 O O . GLU D 1 129 ? -86.805 -167.816 198.437 1.00 31.89 109 GLU D O 1
ATOM 10150 N N . HIS D 1 130 ? -85.438 -167.361 196.710 1.00 26.43 110 HIS D N 1
ATOM 10151 C CA . HIS D 1 130 ? -85.175 -168.770 196.440 1.00 30.14 110 HIS D CA 1
ATOM 10152 C C . HIS D 1 130 ? -84.364 -169.447 197.538 1.00 32.60 110 HIS D C 1
ATOM 10153 O O . HIS D 1 130 ? -84.515 -170.649 197.764 1.00 31.37 110 HIS D O 1
ATOM 10160 N N . ARG D 1 131 ? -83.507 -168.674 198.209 1.00 37.67 111 ARG D N 1
ATOM 10161 C CA . ARG D 1 131 ? -82.546 -169.204 199.190 1.00 36.63 111 ARG D CA 1
ATOM 10162 C C . ARG D 1 131 ? -83.089 -170.241 200.183 1.00 34.39 111 ARG D C 1
ATOM 10163 O O . ARG D 1 131 ? -82.511 -171.314 200.296 1.00 36.65 111 ARG D O 1
ATOM 10171 N N . PRO D 1 132 ? -84.182 -169.930 200.909 1.00 34.00 112 PRO D N 1
ATOM 10172 C CA . PRO D 1 132 ? -84.660 -170.896 201.907 1.00 38.38 112 PRO D CA 1
ATOM 10173 C C . PRO D 1 132 ? -85.049 -172.244 201.307 1.00 37.93 112 PRO D C 1
ATOM 10174 O O . PRO D 1 132 ? -84.811 -173.283 201.925 1.00 43.79 112 PRO D O 1
ATOM 10178 N N . PHE D 1 133 ? -85.649 -172.212 200.122 1.00 31.44 113 PHE D N 1
ATOM 10179 C CA . PHE D 1 133 ? -86.057 -173.428 199.418 1.00 27.98 113 PHE D CA 1
ATOM 10180 C C . PHE D 1 133 ? -84.852 -174.228 198.914 1.00 30.03 113 PHE D C 1
ATOM 10181 O O . PHE D 1 133 ? -84.876 -175.469 198.889 1.00 28.52 113 PHE D O 1
ATOM 10189 N N . ARG D 1 134 ? -83.812 -173.509 198.499 1.00 30.95 114 ARG D N 1
ATOM 10190 C CA . ARG D 1 134 ? -82.562 -174.129 198.069 1.00 32.37 114 ARG D CA 1
ATOM 10191 C C . ARG D 1 134 ? -82.005 -174.991 199.184 1.00 33.02 114 ARG D C 1
ATOM 10192 O O . ARG D 1 134 ? -81.650 -176.150 198.980 1.00 26.85 114 ARG D O 1
ATOM 10200 N N . SER D 1 135 ? -81.936 -174.401 200.370 1.00 37.25 115 SER D N 1
ATOM 10201 C CA . SER D 1 135 ? -81.445 -175.100 201.543 1.00 36.67 115 SER D CA 1
ATOM 10202 C C . SER D 1 135 ? -82.300 -176.321 201.847 1.00 37.34 115 SER D C 1
ATOM 10203 O O . SER D 1 135 ? -81.783 -177.384 202.184 1.00 39.21 115 SER D O 1
ATOM 10206 N N . LEU D 1 136 ? -83.612 -176.163 201.723 1.00 31.22 116 LEU D N 1
ATOM 10207 C CA . LEU D 1 136 ? -84.527 -177.252 202.004 1.00 27.06 116 LEU D CA 1
ATOM 10208 C C . LEU D 1 136 ? -84.374 -178.404 200.999 1.00 22.62 116 LEU D C 1
ATOM 10209 O O . LEU D 1 136 ? -84.413 -179.561 201.391 1.00 28.07 116 LEU D O 1
ATOM 10214 N N . LEU D 1 137 ? -84.189 -178.091 199.717 1.00 23.11 117 LEU D N 1
ATOM 10215 C CA . LEU D 1 137 ? -84.075 -179.132 198.687 1.00 19.16 117 LEU D CA 1
ATOM 10216 C C . LEU D 1 137 ? -82.751 -179.891 198.833 1.00 21.76 117 LEU D C 1
ATOM 10217 O O . LEU D 1 137 ? -82.721 -181.124 198.852 1.00 20.39 117 LEU D O 1
ATOM 10222 N N . ASN D 1 138 ? -81.659 -179.151 198.970 1.00 27.34 118 ASN D N 1
ATOM 10223 C CA . ASN D 1 138 ? -80.348 -179.766 199.110 1.00 25.74 118 ASN D CA 1
ATOM 10224 C C . ASN D 1 138 ? -80.195 -180.590 200.389 1.00 26.46 118 ASN D C 1
ATOM 10225 O O . ASN D 1 138 ? -79.618 -181.677 200.354 1.00 31.48 118 ASN D O 1
ATOM 10230 N N . GLU D 1 139 ? -80.744 -180.108 201.500 1.00 28.22 119 GLU D N 1
ATOM 10231 C CA . GLU D 1 139 ? -80.713 -180.866 202.757 1.00 29.03 119 GLU D CA 1
ATOM 10232 C C . GLU D 1 139 ? -81.420 -182.219 202.641 1.00 27.92 119 GLU D C 1
ATOM 10233 O O . GLU D 1 139 ? -80.874 -183.259 202.994 1.00 28.55 119 GLU D O 1
ATOM 10239 N N . ASN D 1 140 ? -82.645 -182.197 202.138 1.00 23.82 120 ASN D N 1
ATOM 10240 C CA . ASN D 1 140 ? -83.474 -183.389 202.129 1.00 20.85 120 ASN D CA 1
ATOM 10241 C C . ASN D 1 140 ? -83.115 -184.424 201.068 1.00 16.36 120 ASN D C 1
ATOM 10242 O O . ASN D 1 140 ? -83.570 -185.561 201.137 1.00 18.83 120 ASN D O 1
ATOM 10247 N N . LEU D 1 141 ? -82.312 -184.033 200.084 1.00 23.56 121 LEU D N 1
ATOM 10248 C CA . LEU D 1 141 ? -81.889 -184.963 199.043 1.00 20.97 121 LEU D CA 1
ATOM 10249 C C . LEU D 1 141 ? -80.403 -185.238 199.203 1.00 25.79 121 LEU D C 1
ATOM 10250 O O . LEU D 1 141 ? -79.738 -185.670 198.270 1.00 26.99 121 LEU D O 1
ATOM 10255 N N . GLY D 1 142 ? -79.882 -184.956 200.392 1.00 25.80 122 GLY D N 1
ATOM 10256 C CA . GLY D 1 142 ? -78.465 -185.113 200.651 1.00 27.13 122 GLY D CA 1
ATOM 10257 C C . GLY D 1 142 ? -78.149 -186.539 201.026 1.00 31.10 122 GLY D C 1
ATOM 10258 O O . GLY D 1 142 ? -79.064 -187.333 201.246 1.00 32.22 122 GLY D O 1
ATOM 10259 N N . PRO D 1 143 ? -76.850 -186.870 201.110 1.00 33.05 123 PRO D N 1
ATOM 10260 C CA . PRO D 1 143 ? -76.364 -188.215 201.438 1.00 31.29 123 PRO D CA 1
ATOM 10261 C C . PRO D 1 143 ? -77.038 -188.872 202.639 1.00 32.13 123 PRO D C 1
ATOM 10262 O O . PRO D 1 143 ? -77.457 -190.013 202.515 1.00 33.92 123 PRO D O 1
ATOM 10266 N N . LYS D 1 144 ? -77.151 -188.188 203.773 1.00 35.63 124 LYS D N 1
ATOM 10267 C CA . LYS D 1 144 ? -77.674 -188.845 204.974 1.00 31.23 124 LYS D CA 1
ATOM 10268 C C . LYS D 1 144 ? -79.147 -189.294 204.845 1.00 31.55 124 LYS D C 1
ATOM 10269 O O . LYS D 1 144 ? -79.449 -190.460 205.089 1.00 35.08 124 LYS D O 1
ATOM 10271 N N . PRO D 1 145 ? -80.069 -188.393 204.453 1.00 34.19 125 PRO D N 1
ATOM 10272 C CA . PRO D 1 145 ? -81.439 -188.908 204.301 1.00 28.83 125 PRO D CA 1
ATOM 10273 C C . PRO D 1 145 ? -81.602 -189.873 203.114 1.00 30.19 125 PRO D C 1
ATOM 10274 O O . PRO D 1 145 ? -82.587 -190.606 203.070 1.00 34.32 125 PRO D O 1
ATOM 10278 N N . LEU D 1 146 ? -80.640 -189.890 202.195 1.00 23.88 126 LEU D N 1
ATOM 10279 C CA . LEU D 1 146 ? -80.693 -190.779 201.032 1.00 29.13 126 LEU D CA 1
ATOM 10280 C C . LEU D 1 146 ? -80.097 -192.177 201.235 1.00 31.56 126 LEU D C 1
ATOM 10281 O O . LEU D 1 146 ? -80.243 -193.029 200.364 1.00 30.07 126 LEU D O 1
ATOM 10286 N N . ARG D 1 147 ? -79.417 -192.418 202.354 1.00 29.58 127 ARG D N 1
ATOM 10287 C CA . ARG D 1 147 ? -78.692 -193.691 202.523 1.00 35.07 127 ARG D CA 1
ATOM 10288 C C . ARG D 1 147 ? -79.558 -194.957 202.375 1.00 32.47 127 ARG D C 1
ATOM 10289 O O . ARG D 1 147 ? -79.100 -195.943 201.800 1.00 35.18 127 ARG D O 1
ATOM 10297 N N . PRO D 1 148 ? -80.809 -194.944 202.869 1.00 31.01 128 PRO D N 1
ATOM 10298 C CA . PRO D 1 148 ? -81.628 -196.135 202.598 1.00 28.09 128 PRO D CA 1
ATOM 10299 C C . PRO D 1 148 ? -82.032 -196.311 201.134 1.00 27.42 128 PRO D C 1
ATOM 10300 O O . PRO D 1 148 ? -82.542 -197.370 200.762 1.00 28.78 128 PRO D O 1
ATOM 10304 N N . ILE D 1 149 ? -81.806 -195.303 200.300 1.00 23.18 129 ILE D N 1
ATOM 10305 C CA . ILE D 1 149 ? -82.240 -195.415 198.926 1.00 28.06 129 ILE D CA 1
ATOM 10306 C C . ILE D 1 149 ? -81.227 -196.223 198.108 1.00 28.84 129 ILE D C 1
ATOM 10307 O O . ILE D 1 149 ? -81.531 -196.656 197.003 1.00 23.35 129 ILE D O 1
ATOM 10312 N N . GLU D 1 150 ? -80.045 -196.480 198.664 1.00 25.85 130 GLU D N 1
ATOM 10313 C CA . GLU D 1 150 ? -79.074 -197.273 197.914 1.00 16.76 130 GLU D CA 1
ATOM 10314 C C . GLU D 1 150 ? -79.603 -198.680 197.680 1.00 16.86 130 GLU D C 1
ATOM 10315 O O . GLU D 1 150 ? -79.594 -199.162 196.548 1.00 21.94 130 GLU D O 1
ATOM 10321 N N . GLN D 1 151 ? -80.079 -199.325 198.749 1.00 23.22 131 GLN D N 1
ATOM 10322 C CA . GLN D 1 151 ? -80.622 -200.685 198.685 1.00 22.33 131 GLN D CA 1
ATOM 10323 C C . GLN D 1 151 ? -81.881 -200.731 197.828 1.00 19.04 131 GLN D C 1
ATOM 10324 O O . GLN D 1 151 ? -82.189 -201.733 197.191 1.00 20.65 131 GLN D O 1
ATOM 10330 N N . VAL D 1 152 ? -82.617 -199.626 197.829 1.00 24.39 132 VAL D N 1
ATOM 10331 C CA . VAL D 1 152 ? -83.803 -199.510 197.012 1.00 20.75 132 VAL D CA 1
ATOM 10332 C C . VAL D 1 152 ? -83.451 -199.602 195.529 1.00 17.12 132 VAL D C 1
ATOM 10333 O O . VAL D 1 152 ? -84.082 -200.351 194.775 1.00 17.20 132 VAL D O 1
ATOM 10337 N N . VAL D 1 153 ? -82.436 -198.850 195.122 1.00 17.02 133 VAL D N 1
ATOM 10338 C CA . VAL D 1 153 ? -82.015 -198.848 193.715 1.00 19.60 133 VAL D CA 1
ATOM 10339 C C . VAL D 1 153 ? -81.421 -200.200 193.337 1.00 17.05 133 VAL D C 1
ATOM 10340 O O . VAL D 1 153 ? -81.668 -200.721 192.246 1.00 18.75 133 VAL D O 1
ATOM 10344 N N . THR D 1 154 ? -80.633 -200.770 194.243 1.00 18.12 134 THR D N 1
ATOM 10345 C CA . THR D 1 154 ? -80.072 -202.098 194.026 1.00 21.85 134 THR D CA 1
ATOM 10346 C C . THR D 1 154 ? -81.152 -203.153 193.756 1.00 23.24 134 THR D C 1
ATOM 10347 O O . THR D 1 154 ? -81.089 -203.883 192.773 1.00 19.89 134 THR D O 1
ATOM 10351 N N . ASP D 1 155 ? -82.150 -203.225 194.623 1.00 17.25 135 ASP D N 1
ATOM 10352 C CA . ASP D 1 155 ? -83.161 -204.263 194.500 1.00 17.37 135 ASP D CA 1
ATOM 10353 C C . ASP D 1 155 ? -83.978 -204.121 193.236 1.00 19.53 135 ASP D C 1
ATOM 10354 O O . ASP D 1 155 ? -84.411 -205.111 192.649 1.00 20.00 135 ASP D O 1
ATOM 10359 N N . LEU D 1 156 ? -84.168 -202.883 192.802 1.00 24.56 136 LEU D N 1
ATOM 10360 C CA . LEU D 1 156 ? -84.956 -202.607 191.610 1.00 21.90 136 LEU D CA 1
ATOM 10361 C C . LEU D 1 156 ? -84.166 -202.931 190.349 1.00 18.72 136 LEU D C 1
ATOM 10362 O O . LEU D 1 156 ? -84.666 -203.615 189.453 1.00 17.44 136 LEU D O 1
ATOM 10367 N N . ALA D 1 157 ? -82.926 -202.452 190.300 1.00 17.27 137 ALA D N 1
ATOM 10368 C CA . ALA D 1 157 ? -82.049 -202.709 189.150 1.00 20.75 137 ALA D CA 1
ATOM 10369 C C . ALA D 1 157 ? -81.876 -204.194 188.920 1.00 18.80 137 ALA D C 1
ATOM 10370 O O . ALA D 1 157 ? -81.946 -204.687 187.783 1.00 17.40 137 ALA D O 1
ATOM 10372 N N . VAL D 1 158 ? -81.619 -204.903 190.007 1.00 17.34 138 VAL D N 1
ATOM 10373 C CA . VAL D 1 158 ? -81.409 -206.341 189.926 1.00 17.54 138 VAL D CA 1
ATOM 10374 C C . VAL D 1 158 ? -82.651 -207.062 189.409 1.00 19.79 138 VAL D C 1
ATOM 10375 O O . VAL D 1 158 ? -82.547 -207.953 188.576 1.00 18.47 138 VAL D O 1
ATOM 10379 N N . SER D 1 159 ? -83.823 -206.674 189.900 1.00 17.57 139 SER D N 1
ATOM 10380 C CA . SER D 1 159 ? -85.071 -207.292 189.465 1.00 17.68 139 SER D CA 1
ATOM 10381 C C . SER D 1 159 ? -85.322 -207.081 187.968 1.00 17.70 139 SER D C 1
ATOM 10382 O O . SER D 1 159 ? -85.757 -207.991 187.252 1.00 17.78 139 SER D O 1
ATOM 10385 N N . LEU D 1 160 ? -85.045 -205.873 187.500 1.00 18.50 140 LEU D N 1
ATOM 10386 C CA . LEU D 1 160 ? -85.237 -205.549 186.102 1.00 18.14 140 LEU D CA 1
ATOM 10387 C C . LEU D 1 160 ? -84.249 -206.321 185.228 1.00 17.61 140 LEU D C 1
ATOM 10388 O O . LEU D 1 160 ? -84.635 -206.986 184.274 1.00 17.68 140 LEU D O 1
ATOM 10393 N N . ILE D 1 161 ? -82.976 -206.275 185.588 1.00 20.06 141 ILE D N 1
ATOM 10394 C CA . ILE D 1 161 ? -81.964 -206.998 184.812 1.00 22.11 141 ILE D CA 1
ATOM 10395 C C . ILE D 1 161 ? -82.233 -208.518 184.782 1.00 18.56 141 ILE D C 1
ATOM 10396 O O . ILE D 1 161 ? -82.162 -209.151 183.736 1.00 17.68 141 ILE D O 1
ATOM 10401 N N . GLU D 1 162 ? -82.588 -209.109 185.909 1.00 17.68 142 GLU D N 1
ATOM 10402 C CA . GLU D 1 162 ? -82.857 -210.556 185.896 1.00 17.79 142 GLU D CA 1
ATOM 10403 C C . GLU D 1 162 ? -84.131 -210.865 185.116 1.00 19.65 142 GLU D C 1
ATOM 10404 O O . GLU D 1 162 ? -84.274 -211.950 184.565 1.00 20.66 142 GLU D O 1
ATOM 10410 N N . GLY D 1 163 ? -85.036 -209.895 185.031 1.00 23.11 143 GLY D N 1
ATOM 10411 C CA . GLY D 1 163 ? -86.215 -210.050 184.196 1.00 20.81 143 GLY D CA 1
ATOM 10412 C C . GLY D 1 163 ? -85.897 -210.327 182.731 1.00 22.66 143 GL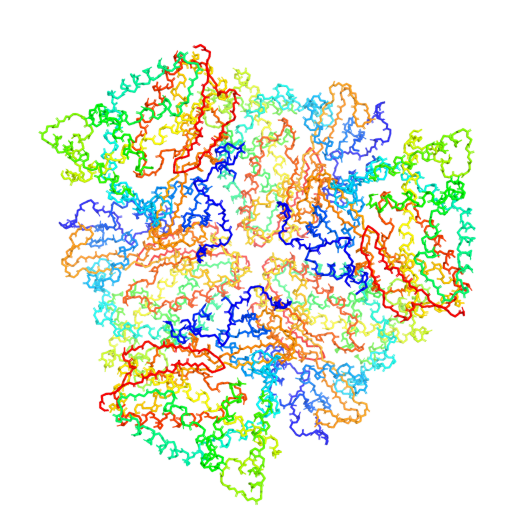Y D C 1
ATOM 10413 O O . GLY D 1 163 ? -86.396 -211.309 182.147 1.00 18.08 143 GLY D O 1
ATOM 10414 N N . PHE D 1 164 ? -85.062 -209.484 182.123 1.00 17.89 144 PHE D N 1
ATOM 10415 C CA . PHE D 1 164 ? -84.816 -209.625 180.687 1.00 25.84 144 PHE D CA 1
ATOM 10416 C C . PHE D 1 164 ? -83.497 -210.317 180.331 1.00 17.87 144 PHE D C 1
ATOM 10417 O O . PHE D 1 164 ? -83.245 -210.594 179.164 1.00 17.89 144 PHE D O 1
ATOM 10425 N N . ARG D 1 165 ? -82.668 -210.621 181.325 1.00 17.83 145 ARG D N 1
ATOM 10426 C CA . ARG D 1 165 ? -81.390 -211.292 181.048 1.00 17.81 145 ARG D CA 1
ATOM 10427 C C . ARG D 1 165 ? -81.537 -212.553 180.181 1.00 17.91 145 ARG D C 1
ATOM 10428 O O . ARG D 1 165 ? -80.741 -212.738 179.255 1.00 18.12 145 ARG D O 1
ATOM 10436 N N . PRO D 1 166 ? -82.552 -213.408 180.446 1.00 18.02 146 PRO D N 1
ATOM 10437 C CA . PRO D 1 166 ? -82.585 -214.619 179.608 1.00 18.11 146 PRO D CA 1
ATOM 10438 C C . PRO D 1 166 ? -82.983 -214.372 178.154 1.00 22.26 146 PRO D C 1
ATOM 10439 O O . PRO D 1 166 ? -82.742 -215.249 177.324 1.00 18.20 146 PRO D O 1
ATOM 10443 N N . LYS D 1 167 ? -83.518 -213.193 177.834 1.00 18.10 147 LYS D N 1
ATOM 10444 C CA . LYS D 1 167 ? -83.925 -212.910 176.459 1.00 18.12 147 LYS D CA 1
ATOM 10445 C C . LYS D 1 167 ? -82.746 -212.581 175.539 1.00 18.49 147 LYS D C 1
ATOM 10446 O O . LYS D 1 167 ? -82.873 -212.652 174.322 1.00 22.74 147 LYS D O 1
ATOM 10452 N N . GLY D 1 168 ? -81.628 -212.158 176.120 1.00 17.95 148 GLY D N 1
ATOM 10453 C CA . GLY D 1 168 ? -80.452 -211.793 175.353 1.00 17.87 148 GLY D CA 1
ATOM 10454 C C . GLY D 1 168 ? -80.602 -210.472 174.620 1.00 20.94 148 GLY D C 1
ATOM 10455 O O . GLY D 1 168 ? -79.764 -210.119 173.806 1.00 17.74 148 GLY D O 1
ATOM 10456 N N . ARG D 1 169 ? -81.673 -209.741 174.907 1.00 17.81 149 ARG D N 1
ATOM 10457 C CA . ARG D 1 169 ? -81.880 -208.424 174.293 1.00 17.74 149 ARG D CA 1
ATOM 10458 C C . ARG D 1 169 ? -82.934 -207.664 175.073 1.00 17.74 149 ARG D C 1
ATOM 10459 O O . ARG D 1 169 ? -83.751 -208.267 175.781 1.00 18.11 149 ARG D O 1
ATOM 10467 N N . CYS D 1 170 ? -82.888 -206.343 174.970 1.00 17.66 150 CYS D N 1
ATOM 10468 C CA . CYS D 1 170 ? -83.903 -205.504 175.581 1.00 21.66 150 CYS D CA 1
ATOM 10469 C C . CYS D 1 170 ? -83.872 -204.115 175.007 1.00 23.34 150 CYS D C 1
ATOM 10470 O O . CYS D 1 170 ? -82.810 -203.615 174.645 1.00 17.49 150 CYS D O 1
ATOM 10473 N N . ASN D 1 171 ? -85.030 -203.470 174.959 1.00 17.60 151 ASN D N 1
ATOM 10474 C CA . ASN D 1 171 ? -85.030 -202.033 174.713 1.00 17.52 151 ASN D CA 1
ATOM 10475 C C . ASN D 1 171 ? -84.631 -201.304 175.984 1.00 17.43 151 ASN D C 1
ATOM 10476 O O . ASN D 1 171 ? -85.439 -201.212 176.909 1.00 22.30 151 ASN D O 1
ATOM 10481 N N . PHE D 1 172 ? -83.404 -200.784 176.033 1.00 17.33 152 PHE D N 1
ATOM 10482 C CA . PHE D 1 172 ? -82.853 -200.248 177.277 1.00 18.11 152 PHE D CA 1
ATOM 10483 C C . PHE D 1 172 ? -83.705 -199.155 177.925 1.00 21.77 152 PHE D C 1
ATOM 10484 O O . PHE D 1 172 ? -83.970 -199.175 179.134 1.00 18.03 152 PHE D O 1
ATOM 10492 N N . THR D 1 173 ? -84.134 -198.204 177.112 1.00 17.21 153 THR D N 1
ATOM 10493 C CA A THR D 1 173 ? -84.917 -197.079 177.600 0.09 18.80 153 THR D CA 1
ATOM 10494 C CA B THR D 1 173 ? -84.914 -197.078 177.603 0.91 17.18 153 THR D CA 1
ATOM 10495 C C . THR D 1 173 ? -86.248 -197.527 178.192 1.00 17.28 153 THR D C 1
ATOM 10496 O O . THR D 1 173 ? -86.592 -197.150 179.315 1.00 22.03 153 THR D O 1
ATOM 10503 N N . HIS D 1 174 ? -86.994 -198.345 177.455 1.00 17.38 154 HIS D N 1
ATOM 10504 C CA . HIS D 1 174 ? -88.326 -198.742 177.912 1.00 17.47 154 HIS D CA 1
ATOM 10505 C C . HIS D 1 174 ? -88.292 -199.806 179.007 1.00 20.17 154 HIS D C 1
ATOM 10506 O O . HIS D 1 174 ? -89.047 -199.721 179.968 1.00 23.83 154 HIS D O 1
ATOM 10513 N N . GLU D 1 175 ? -87.430 -200.804 178.843 1.00 17.53 155 GLU D N 1
ATOM 10514 C CA . GLU D 1 175 ? -87.416 -201.955 179.735 1.00 17.59 155 GLU D CA 1
ATOM 10515 C C . GLU D 1 175 ? -86.542 -201.773 180.965 1.00 24.07 155 GLU D C 1
ATOM 10516 O O . GLU D 1 175 ? -86.662 -202.548 181.916 1.00 17.55 155 GLU D O 1
ATOM 10522 N N . PHE D 1 176 ? -85.667 -200.771 180.965 1.00 22.32 156 PHE D N 1
ATOM 10523 C CA . PHE D 1 176 ? -84.828 -200.556 182.143 1.00 24.13 156 PHE D CA 1
ATOM 10524 C C . PHE D 1 176 ? -84.846 -199.121 182.655 1.00 17.24 156 PHE D C 1
ATOM 10525 O O . PHE D 1 176 ? -85.367 -198.855 183.727 1.00 17.75 156 PHE D O 1
ATOM 10533 N N . ALA D 1 177 ? -84.277 -198.198 181.890 1.00 18.25 157 ALA D N 1
ATOM 10534 C CA . ALA D 1 177 ? -84.104 -196.818 182.363 1.00 21.28 157 ALA D CA 1
ATOM 10535 C C . ALA D 1 177 ? -85.407 -196.207 182.897 1.00 17.11 157 ALA D C 1
ATOM 10536 O O . ALA D 1 177 ? -85.431 -195.642 183.991 1.00 17.07 157 ALA D O 1
ATOM 10538 N N . GLU D 1 178 ? -86.490 -196.349 182.138 1.00 22.78 158 GLU D N 1
ATOM 10539 C CA . GLU D 1 178 ? -87.738 -195.662 182.472 1.00 20.03 158 GLU D CA 1
ATOM 10540 C C . GLU D 1 178 ? -88.445 -196.300 183.655 1.00 22.74 158 GLU D C 1
ATOM 10541 O O . GLU D 1 178 ? -89.356 -195.709 184.225 1.00 17.34 158 GLU D O 1
ATOM 10547 N N . GLN D 1 179 ? -88.025 -197.504 184.024 1.00 22.65 159 GLN D N 1
ATOM 10548 C CA . GLN D 1 179 ? -88.628 -198.209 185.141 1.00 23.94 159 GLN D CA 1
ATOM 10549 C C . GLN D 1 179 ? -88.040 -197.826 186.508 1.00 17.32 159 GLN D C 1
ATOM 10550 O O . GLN D 1 179 ? -88.566 -198.241 187.556 1.00 17.67 159 GLN D O 1
ATOM 10556 N N . LEU D 1 180 ? -86.981 -197.016 186.525 1.00 17.21 160 LEU D N 1
ATOM 10557 C CA . LEU D 1 180 ? -86.357 -196.628 187.815 1.00 17.15 160 LEU D CA 1
ATOM 10558 C C . LEU D 1 180 ? -86.905 -195.368 188.538 1.00 17.10 160 LEU D C 1
ATOM 10559 O O . LEU D 1 180 ? -87.225 -195.423 189.718 1.00 17.12 160 LEU D O 1
ATOM 10564 N N . PRO D 1 181 ? -87.005 -194.213 187.851 1.00 17.05 161 PRO D N 1
ATOM 10565 C CA . PRO D 1 181 ? -87.110 -193.003 188.683 1.00 16.99 161 PRO D CA 1
ATOM 10566 C C . PRO D 1 181 ? -88.418 -192.801 189.469 1.00 17.05 161 PRO D C 1
ATOM 10567 O O . PRO D 1 181 ? -88.378 -192.220 190.553 1.00 17.01 161 PRO D O 1
ATOM 10571 N N . VAL D 1 182 ? -89.552 -193.233 188.945 1.00 20.38 162 VAL D N 1
ATOM 10572 C CA . VAL D 1 182 ? -90.801 -192.995 189.661 1.00 18.58 162 VAL D CA 1
ATOM 10573 C C . VAL D 1 182 ? -90.849 -193.875 190.905 1.00 17.25 162 VAL D C 1
ATOM 10574 O O . VAL D 1 182 ? -91.186 -193.397 191.999 1.00 21.92 162 VAL D O 1
ATOM 10578 N N . ARG D 1 183 ? -90.481 -195.149 190.757 1.00 17.29 163 ARG D N 1
ATOM 10579 C CA . ARG D 1 183 ? -90.412 -196.058 191.911 1.00 17.33 163 ARG D CA 1
ATOM 10580 C C . ARG D 1 183 ? -89.469 -195.511 192.987 1.00 17.24 163 ARG D C 1
ATOM 10581 O O . ARG D 1 183 ? -89.774 -195.576 194.193 1.00 19.60 163 ARG D O 1
ATOM 10589 N N . ILE D 1 184 ? -88.325 -194.980 192.546 1.00 17.76 164 ILE D N 1
ATOM 10590 C CA . ILE D 1 184 ? -87.330 -194.416 193.444 1.00 17.06 164 ILE D CA 1
ATOM 10591 C C . ILE D 1 184 ? -87.879 -193.205 194.206 1.00 21.23 164 ILE D C 1
ATOM 10592 O O . ILE D 1 184 ? -87.766 -193.135 195.432 1.00 18.31 164 ILE D O 1
ATOM 10597 N N . PHE D 1 185 ? -88.480 -192.264 193.476 1.00 17.97 165 PHE D N 1
ATOM 10598 C CA . PHE D 1 185 ? -89.191 -191.142 194.087 1.00 20.51 165 PHE D CA 1
ATOM 10599 C C . PHE D 1 185 ? -90.206 -191.609 195.149 1.00 17.12 165 PHE D C 1
ATOM 10600 O O . PHE D 1 185 ? -90.317 -191.014 196.231 1.00 17.62 165 PHE D O 1
ATOM 10608 N N . MET D 1 186 ? -90.933 -192.683 194.847 1.00 17.18 166 MET D N 1
ATOM 10609 C CA . MET D 1 186 ? -91.988 -193.133 195.743 1.00 19.59 166 MET D CA 1
ATOM 10610 C C . MET D 1 186 ? -91.426 -193.685 197.051 1.00 20.97 166 MET D C 1
ATOM 10611 O O . MET D 1 186 ? -92.093 -193.633 198.076 1.00 19.81 166 MET D O 1
ATOM 10616 N N . ARG D 1 187 ? -90.208 -194.214 197.025 1.00 17.22 167 ARG D N 1
ATOM 10617 C CA . ARG D 1 187 ? -89.599 -194.641 198.281 1.00 30.68 167 ARG D CA 1
ATOM 10618 C C . ARG D 1 187 ? -89.039 -193.433 199.054 1.00 24.31 167 ARG D C 1
ATOM 10619 O O . ARG D 1 187 ? -88.963 -193.453 200.283 1.00 19.52 167 ARG D O 1
ATOM 10627 N N . ILE D 1 188 ? -88.662 -192.374 198.339 1.00 17.03 168 ILE D N 1
ATOM 10628 C CA . ILE D 1 188 ? -88.102 -191.197 198.994 1.00 18.25 168 ILE D CA 1
ATOM 10629 C C . ILE D 1 188 ? -89.217 -190.475 199.780 1.00 17.25 168 ILE D C 1
ATOM 10630 O O . ILE D 1 188 ? -89.026 -190.050 200.924 1.00 16.94 168 ILE D O 1
ATOM 10635 N N . VAL D 1 189 ? -90.393 -190.364 199.174 1.00 22.05 169 VAL D N 1
ATOM 10636 C CA . VAL D 1 189 ? -91.501 -189.693 199.841 1.00 26.57 169 VAL D CA 1
ATOM 10637 C C . VAL D 1 189 ? -92.436 -190.696 200.521 1.00 24.54 169 VAL D C 1
ATOM 10638 O O . VAL D 1 189 ? -93.442 -190.302 201.108 1.00 33.07 169 VAL D O 1
ATOM 10642 N N . ASP D 1 190 ? -92.087 -191.984 200.457 1.00 20.99 170 ASP D N 1
ATOM 10643 C CA . ASP D 1 190 ? -92.876 -193.066 201.057 1.00 27.40 170 ASP D CA 1
ATOM 10644 C C . ASP D 1 190 ? -94.334 -193.100 200.579 1.00 25.24 170 ASP D C 1
ATOM 10645 O O . ASP D 1 190 ? -95.264 -192.802 201.335 1.00 23.51 170 ASP D O 1
ATOM 10650 N N . LEU D 1 191 ? -94.528 -193.500 199.330 1.00 21.34 171 LEU D N 1
ATOM 10651 C CA . LEU D 1 191 ? -95.872 -193.698 198.785 1.00 25.04 171 LEU D CA 1
ATOM 10652 C C . LEU D 1 191 ? -96.081 -195.190 198.548 1.00 25.04 171 LEU D C 1
ATOM 10653 O O . LEU D 1 191 ? -95.112 -195.920 198.356 1.00 28.10 171 LEU D O 1
ATOM 10658 N N . PRO D 1 192 ? -97.339 -195.666 198.608 1.00 23.71 172 PRO D N 1
ATOM 10659 C CA . PRO D 1 192 ? -97.545 -197.109 198.422 1.00 21.99 172 PRO D CA 1
ATOM 10660 C C . PRO D 1 192 ? -97.258 -197.576 196.994 1.00 25.55 172 PRO D C 1
ATOM 10661 O O . PRO D 1 192 ? -97.611 -196.904 196.033 1.00 18.26 172 PRO D O 1
ATOM 10665 N N . VAL D 1 193 ? -96.640 -198.740 196.859 1.00 23.29 173 VAL D N 1
ATOM 10666 C CA . VAL D 1 193 ? -96.174 -199.188 195.550 1.00 26.78 173 VAL D CA 1
ATOM 10667 C C . VAL D 1 193 ? -97.329 -199.422 194.578 1.00 22.00 173 VAL D C 1
ATOM 10668 O O . VAL D 1 193 ? -97.135 -199.350 193.365 1.00 17.94 173 VAL D O 1
ATOM 10670 N N . GLU D 1 194 ? -98.539 -199.646 195.102 1.00 20.14 174 GLU D N 1
ATOM 10671 C CA . GLU D 1 194 ? -99.707 -199.809 194.232 1.00 20.50 174 GLU D CA 1
ATOM 10672 C C . GLU D 1 194 ? -100.038 -198.542 193.411 1.00 18.08 174 GLU D C 1
ATOM 10673 O O . GLU D 1 194 ? -100.756 -198.620 192.422 1.00 24.59 174 GLU D O 1
ATOM 10679 N N . ASP D 1 195 ? -99.510 -197.392 193.808 1.00 17.98 175 ASP D N 1
ATOM 10680 C CA . ASP D 1 195 ? -99.804 -196.131 193.109 1.00 24.18 175 ASP D CA 1
ATOM 10681 C C . ASP D 1 195 ? -98.873 -195.855 191.933 1.00 22.79 175 ASP D C 1
ATOM 10682 O O . ASP D 1 195 ? -99.018 -194.846 191.223 1.00 20.97 175 ASP D O 1
ATOM 10687 N N . LEU D 1 196 ? -97.909 -196.747 191.733 1.00 25.33 176 LEU D N 1
ATOM 10688 C CA . LEU D 1 196 ? -96.891 -196.527 190.711 1.00 20.38 176 LEU D CA 1
ATOM 10689 C C . LEU D 1 196 ? -97.485 -196.271 189.326 1.00 17.80 176 LEU D C 1
ATOM 10690 O O . LEU D 1 196 ? -97.105 -195.296 188.669 1.00 20.47 176 LEU D O 1
ATOM 10695 N N . PRO D 1 197 ? -98.428 -197.115 188.863 1.00 17.91 177 PRO D N 1
ATOM 10696 C CA . PRO D 1 197 ? -98.945 -196.808 187.520 1.00 17.94 177 PRO D CA 1
ATOM 10697 C C . PRO D 1 197 ? -99.612 -195.438 187.376 1.00 22.59 177 PRO D C 1
ATOM 10698 O O . PRO D 1 197 ? -99.481 -194.788 186.333 1.00 27.19 177 PRO D O 1
ATOM 10702 N N . LYS D 1 198 ? -100.320 -194.997 188.404 1.00 20.75 178 LYS D N 1
ATOM 10703 C CA . LYS D 1 198 ? -101.009 -193.729 188.305 1.00 17.90 178 LYS D CA 1
ATOM 10704 C C . LYS D 1 198 ? -100.025 -192.575 188.426 1.00 17.77 178 LYS D C 1
ATOM 10705 O O . LYS D 1 198 ? -100.209 -191.542 187.792 1.00 18.44 178 LYS D O 1
ATOM 10707 N N . LEU D 1 199 ? -98.981 -192.742 189.235 1.00 17.71 179 LEU D N 1
ATOM 10708 C CA . LEU D 1 199 ? -98.005 -191.675 189.402 1.00 22.90 179 LEU D CA 1
ATOM 10709 C C . LEU D 1 199 ? -97.158 -191.566 188.149 1.00 19.52 179 LEU D C 1
ATOM 10710 O O . LEU D 1 199 ? -96.807 -190.468 187.718 1.00 22.45 179 LEU D O 1
ATOM 10715 N N . LYS D 1 200 ? -96.821 -192.716 187.565 1.00 22.82 180 LYS D N 1
ATOM 10716 C CA . LYS D 1 200 ? -96.046 -192.728 186.326 1.00 20.78 180 LYS D CA 1
ATOM 10717 C C . LYS D 1 200 ? -96.871 -192.060 185.219 1.00 19.80 180 LYS D C 1
ATOM 10718 O O . LYS D 1 200 ? -96.356 -191.264 184.416 1.00 23.27 180 LYS D O 1
ATOM 10720 N N . HIS D 1 201 ? -98.163 -192.367 185.200 1.00 23.43 181 HIS D N 1
ATOM 10721 C CA . HIS D 1 201 ? -99.081 -191.803 184.214 1.00 24.98 181 HIS D CA 1
ATOM 10722 C C . HIS D 1 201 ? -99.195 -190.281 184.324 1.00 25.20 181 HIS D C 1
ATOM 10723 O O . HIS D 1 201 ? -99.125 -189.567 183.318 1.00 24.72 181 HIS D O 1
ATOM 10730 N N . LEU D 1 202 ? -99.379 -189.770 185.539 1.00 24.41 182 LEU D N 1
ATOM 10731 C CA . LEU D 1 202 ? -99.499 -188.322 185.684 1.00 26.77 182 LEU D CA 1
ATOM 10732 C C . LEU D 1 202 ? -98.179 -187.570 185.360 1.00 21.32 182 LEU D C 1
ATOM 10733 O O . LEU D 1 202 ? -98.201 -186.457 184.833 1.00 23.37 182 LEU D O 1
ATOM 10738 N N . ALA D 1 203 ? -97.041 -188.183 185.674 1.00 17.36 183 ALA D N 1
ATOM 10739 C CA . ALA D 1 203 ? -95.731 -187.585 185.399 1.00 19.29 183 ALA D CA 1
ATOM 10740 C C . ALA D 1 203 ? -95.497 -187.470 183.897 1.00 17.67 183 ALA D C 1
ATOM 10741 O O . ALA D 1 203 ? -94.972 -186.471 183.411 1.00 23.88 183 ALA D O 1
ATOM 10743 N N . ASP D 1 204 ? -95.921 -188.497 183.169 1.00 21.83 184 ASP D N 1
ATOM 10744 C CA . ASP D 1 204 ? -95.750 -188.549 181.726 1.00 25.31 184 ASP D CA 1
ATOM 10745 C C . ASP D 1 204 ? -96.690 -187.559 181.042 1.00 25.76 184 ASP D C 1
ATOM 10746 O O . ASP D 1 204 ? -96.289 -186.904 180.081 1.00 27.98 184 ASP D O 1
ATOM 10748 N N . GLN D 1 205 ? -97.925 -187.439 181.543 1.00 24.89 185 GLN D N 1
ATOM 10749 C CA . GLN D 1 205 ? -98.886 -186.463 180.998 1.00 17.44 185 GLN D CA 1
ATOM 10750 C C . GLN D 1 205 ? -98.525 -185.029 181.380 1.00 23.31 185 GLN D C 1
ATOM 10751 O O . GLN D 1 205 ? -98.923 -184.079 180.697 1.00 28.47 185 GLN D O 1
ATOM 10753 N N . TYR D 1 206 ? -97.753 -184.874 182.448 1.00 17.27 186 TYR D N 1
ATOM 10754 C CA . TYR D 1 206 ? -97.313 -183.558 182.908 1.00 20.87 186 TYR D CA 1
ATOM 10755 C C . TYR D 1 206 ? -96.117 -183.096 182.088 1.00 23.77 186 TYR D C 1
ATOM 10756 O O . TYR D 1 206 ? -96.035 -181.940 181.718 1.00 29.96 186 TYR D O 1
ATOM 10765 N N . THR D 1 207 ? -95.202 -184.009 181.782 1.00 24.02 187 THR D N 1
ATOM 10766 C CA . THR D 1 207 ? -93.982 -183.610 181.088 1.00 39.00 187 THR D CA 1
ATOM 10767 C C . THR D 1 207 ? -94.100 -183.661 179.564 1.00 46.37 187 THR D C 1
ATOM 10768 O O . THR D 1 207 ? -93.414 -182.914 178.869 1.00 49.78 187 THR D O 1
ATOM 10772 N N . ARG D 1 208 ? -94.954 -184.537 179.042 1.00 44.81 188 ARG D N 1
ATOM 10773 C CA . ARG D 1 208 ? -95.229 -184.552 177.600 1.00 45.10 188 ARG D CA 1
ATOM 10774 C C . ARG D 1 208 ? -96.723 -184.716 177.336 1.00 36.82 188 ARG D C 1
ATOM 10775 O O . ARG D 1 208 ? -97.179 -185.802 176.993 1.00 36.92 188 ARG D O 1
ATOM 10777 N N . PRO D 1 209 ? -97.491 -183.629 177.501 1.00 35.36 189 PRO D N 1
ATOM 10778 C CA . PRO D 1 209 ? -98.959 -183.696 177.412 1.00 39.08 189 PRO D CA 1
ATOM 10779 C C . PRO D 1 209 ? -99.482 -184.116 176.033 1.00 44.46 189 PRO D C 1
ATOM 10780 O O . PRO D 1 209 ? -98.816 -183.904 175.022 1.00 43.04 189 PRO D O 1
ATOM 10784 N N . ASP D 1 210 ? -100.669 -184.716 176.013 1.00 53.48 190 ASP D N 1
ATOM 10785 C CA . ASP D 1 210 ? -101.298 -185.168 174.774 1.00 58.53 190 ASP D CA 1
ATOM 10786 C C . ASP D 1 210 ? -102.799 -185.380 174.963 1.00 60.79 190 ASP D C 1
ATOM 10787 O O . ASP D 1 210 ? -103.542 -184.438 175.245 1.00 61.94 190 ASP D O 1
ATOM 10789 N N . PRO D 1 214 ? -105.681 -180.982 178.346 1.00 71.01 194 PRO D N 1
ATOM 10790 C CA . PRO D 1 214 ? -105.604 -181.038 179.812 1.00 68.48 194 PRO D CA 1
ATOM 10791 C C . PRO D 1 214 ? -104.481 -180.173 180.378 1.00 71.36 194 PRO D C 1
ATOM 10792 O O . PRO D 1 214 ? -104.582 -178.937 180.335 1.00 78.29 194 PRO D O 1
ATOM 10796 N N . LEU D 1 215 ? -103.433 -180.814 180.892 1.00 64.60 195 LEU D N 1
ATOM 10797 C CA . LEU D 1 215 ? -102.277 -180.162 181.518 1.00 57.43 195 LEU D CA 1
ATOM 10798 C C . LEU D 1 215 ? -102.645 -179.511 182.852 1.00 52.56 195 LEU D C 1
ATOM 10799 O O . LEU D 1 215 ? -102.009 -179.768 183.868 1.00 44.22 195 LEU D O 1
ATOM 10801 N N . ASP D 1 216 ? -103.663 -178.659 182.852 1.00 56.49 196 ASP D N 1
ATOM 10802 C CA . ASP D 1 216 ? -104.153 -178.084 184.100 1.00 57.86 196 ASP D CA 1
ATOM 10803 C C . ASP D 1 216 ? -104.911 -179.151 184.885 1.00 55.10 196 ASP D C 1
ATOM 10804 O O . ASP D 1 216 ? -105.073 -179.054 186.109 1.00 57.52 196 ASP D O 1
ATOM 10809 N N . ASP D 1 217 ? -105.371 -180.174 184.171 1.00 46.96 197 ASP D N 1
ATOM 10810 C CA . ASP D 1 217 ? -106.132 -181.253 184.785 1.00 42.41 197 ASP D CA 1
ATOM 10811 C C . ASP D 1 217 ? -105.220 -182.320 185.390 1.00 36.26 197 ASP D C 1
ATOM 10812 O O . ASP D 1 217 ? -105.595 -182.969 186.365 1.00 37.87 197 ASP D O 1
ATOM 10817 N N . VAL D 1 218 ? -104.027 -182.505 184.826 1.00 33.13 198 VAL D N 1
ATOM 10818 C CA . VAL D 1 218 ? -103.085 -183.460 185.416 1.00 43.02 198 VAL D CA 1
ATOM 10819 C C . VAL D 1 218 ? -102.469 -182.856 186.676 1.00 41.01 198 VAL D C 1
ATOM 10820 O O . VAL D 1 218 ? -102.251 -183.564 187.651 1.00 40.42 198 VAL D O 1
ATOM 10824 N N . THR D 1 219 ? -102.209 -181.550 186.663 1.00 42.54 199 THR D N 1
ATOM 10825 C CA . THR D 1 219 ? -101.697 -180.871 187.856 1.00 43.20 199 THR D CA 1
ATOM 10826 C C . THR D 1 219 ? -102.729 -180.954 188.965 1.00 43.09 199 THR D C 1
ATOM 10827 O O . THR D 1 219 ? -102.406 -181.276 190.108 1.00 31.77 199 THR D O 1
ATOM 10831 N N . LYS D 1 220 ? -103.973 -180.651 188.606 1.00 42.86 200 LYS D N 1
ATOM 10832 C CA . LYS D 1 220 ? -105.103 -180.789 189.507 1.00 40.85 200 LYS D CA 1
ATOM 10833 C C . LYS D 1 220 ? -105.124 -182.192 190.090 1.00 36.86 200 LYS D C 1
ATOM 10834 O O . LYS D 1 220 ? -105.256 -182.354 191.292 1.00 31.90 200 LYS D O 1
ATOM 10840 N N . GLN D 1 221 ? -104.952 -183.195 189.229 1.00 31.35 201 GLN D N 1
ATOM 10841 C CA . GLN D 1 221 ? -104.854 -184.593 189.655 1.00 32.71 201 GLN D CA 1
ATOM 10842 C C . GLN D 1 221 ? -103.666 -184.877 190.574 1.00 31.54 201 GLN D C 1
ATOM 10843 O O . GLN D 1 221 ? -103.791 -185.587 191.574 1.00 27.57 201 GLN D O 1
ATOM 10849 N N . PHE D 1 222 ? -102.505 -184.351 190.214 1.00 31.33 202 PHE D N 1
ATOM 10850 C CA . PHE D 1 222 ? -101.348 -184.411 191.105 1.00 31.01 202 PHE D CA 1
ATOM 10851 C C . PHE D 1 222 ? -101.638 -183.831 192.496 1.00 28.78 202 PHE D C 1
ATOM 10852 O O . PHE D 1 222 ? -101.323 -184.460 193.518 1.00 20.45 202 PHE D O 1
ATOM 10860 N N . ARG D 1 223 ? -102.284 -182.670 192.544 1.00 24.55 203 ARG D N 1
ATOM 10861 C CA . ARG D 1 223 ? -102.614 -182.066 193.825 1.00 24.22 203 ARG D CA 1
ATOM 10862 C C . ARG D 1 223 ? -103.701 -182.818 194.547 1.00 29.00 203 ARG D C 1
ATOM 10863 O O . ARG D 1 223 ? -103.689 -182.881 195.761 1.00 21.95 203 ARG D O 1
ATOM 10871 N N . GLU D 1 224 ? -104.647 -183.379 193.801 1.00 32.93 204 GLU D N 1
ATOM 10872 C CA . GLU D 1 224 ? -105.695 -184.198 194.404 1.00 29.88 204 GLU D CA 1
ATOM 10873 C C . GLU D 1 224 ? -105.117 -185.484 194.991 1.00 28.47 204 GLU D C 1
ATOM 10874 O O . GLU D 1 224 ? -105.602 -185.984 196.006 1.00 27.32 204 GLU D O 1
ATOM 10880 N N . TYR D 1 225 ? -104.067 -186.002 194.364 1.00 23.41 205 TYR D N 1
ATOM 10881 C CA . TYR D 1 225 ? -103.386 -187.195 194.876 1.00 21.26 205 TYR D CA 1
ATOM 10882 C C . TYR D 1 225 ? -102.533 -186.889 196.114 1.00 19.96 205 TYR D C 1
ATOM 10883 O O . TYR D 1 225 ? -102.614 -187.598 197.119 1.00 29.57 205 TYR D O 1
ATOM 10892 N N . LEU D 1 226 ? -101.722 -185.835 196.042 1.00 20.38 206 LEU D N 1
ATOM 10893 C CA . LEU D 1 226 ? -100.733 -185.544 197.080 1.00 22.08 206 LEU D CA 1
ATOM 10894 C C . LEU D 1 226 ? -101.319 -184.886 198.331 1.00 24.83 206 LEU D C 1
ATOM 10895 O O . LEU D 1 226 ? -100.799 -185.081 199.427 1.00 21.06 206 LEU D O 1
ATOM 10900 N N . ARG D 1 227 ? -102.389 -184.107 198.163 1.00 21.41 207 ARG D N 1
ATOM 10901 C CA . ARG D 1 227 ? -102.959 -183.335 199.274 1.00 26.61 207 ARG D CA 1
ATOM 10902 C C . ARG D 1 227 ? -103.353 -184.208 200.484 1.00 25.29 207 ARG D C 1
ATOM 10903 O O . ARG D 1 227 ? -103.018 -183.859 201.621 1.00 26.31 207 ARG D O 1
ATOM 10911 N N . PRO D 1 228 ? -104.038 -185.356 200.258 1.00 29.61 208 PRO D N 1
ATOM 10912 C CA . PRO D 1 228 ? -104.306 -186.257 201.391 1.00 26.35 208 PRO D CA 1
ATOM 10913 C C . PRO D 1 228 ? -103.048 -186.813 202.058 1.00 24.68 208 PRO D C 1
ATOM 10914 O O . PRO D 1 228 ? -103.023 -186.990 203.277 1.00 30.44 208 PRO D O 1
ATOM 10918 N N . VAL D 1 229 ? -102.024 -187.118 201.264 1.00 23.42 209 VAL D N 1
ATOM 10919 C CA . VAL D 1 229 ? -100.809 -187.699 201.823 1.00 28.76 209 VAL D CA 1
ATOM 10920 C C . VAL D 1 229 ? -100.118 -186.677 202.705 1.00 17.47 209 VAL D C 1
ATOM 10921 O O . VAL D 1 229 ? -99.663 -186.994 203.803 1.00 26.11 209 VAL D O 1
ATOM 10925 N N . ILE D 1 230 ? -100.052 -185.444 202.222 1.00 23.11 210 ILE D N 1
ATOM 10926 C CA . ILE D 1 230 ? -99.400 -184.384 202.957 1.00 26.72 210 ILE D CA 1
ATOM 10927 C C . ILE D 1 230 ? -100.134 -184.184 204.275 1.00 30.43 210 ILE D C 1
ATOM 10928 O O . ILE D 1 230 ? -99.504 -184.132 205.333 1.00 21.93 210 ILE D O 1
ATOM 10933 N N . GLU D 1 231 ? -101.464 -184.122 204.197 1.00 31.37 211 GLU D N 1
ATOM 10934 C CA . GLU D 1 231 ? -102.319 -183.996 205.386 1.00 32.00 211 GLU D CA 1
ATOM 10935 C C . GLU D 1 231 ? -102.097 -185.148 206.358 1.00 33.91 211 GLU D C 1
ATOM 10936 O O . GLU D 1 231 ? -102.046 -184.951 207.574 1.00 34.11 211 GLU D O 1
ATOM 10938 N N . ALA D 1 232 ? -101.953 -186.355 205.819 1.00 33.69 212 ALA D N 1
ATOM 10939 C CA . ALA D 1 232 ? -101.711 -187.529 206.652 1.00 28.52 212 ALA D CA 1
ATOM 10940 C C . ALA D 1 232 ? -100.373 -187.450 207.395 1.00 29.46 212 ALA D C 1
ATOM 10941 O O . ALA D 1 232 ? -100.252 -187.924 208.537 1.00 25.49 212 ALA D O 1
ATOM 10943 N N . ARG D 1 233 ? -99.378 -186.847 206.755 1.00 24.34 213 ARG D N 1
ATOM 10944 C CA . ARG D 1 233 ? -98.037 -186.742 207.319 1.00 29.69 213 ARG D CA 1
ATOM 10945 C C . ARG D 1 233 ? -97.928 -185.625 208.344 1.00 31.78 213 ARG D C 1
ATOM 10946 O O . ARG D 1 233 ? -97.050 -185.667 209.207 1.00 29.45 213 ARG D O 1
ATOM 10954 N N . ARG D 1 234 ? -98.794 -184.618 208.233 1.00 25.40 214 ARG D N 1
ATOM 10955 C CA . ARG D 1 234 ? -98.922 -183.608 209.284 1.00 35.07 214 ARG D CA 1
ATOM 10956 C C . ARG D 1 234 ? -99.472 -184.244 210.560 1.00 35.93 214 ARG D C 1
ATOM 10957 O O . ARG D 1 234 ? -98.955 -184.019 211.648 1.00 41.04 214 ARG D O 1
ATOM 10965 N N . ILE D 1 235 ? -100.512 -185.057 210.411 1.00 36.41 215 ILE D N 1
ATOM 10966 C CA . ILE D 1 235 ? -101.094 -185.793 211.533 1.00 39.90 215 ILE D CA 1
ATOM 10967 C C . ILE D 1 235 ? -100.121 -186.827 212.090 1.00 43.95 215 ILE D C 1
ATOM 10968 O O . ILE D 1 235 ? -99.963 -186.950 213.302 1.00 47.89 215 ILE D O 1
ATOM 10973 N N . LYS D 1 236 ? -99.457 -187.551 211.192 1.00 38.88 216 LYS D N 1
ATOM 10974 C CA . LYS D 1 236 ? -98.573 -188.648 211.577 1.00 35.98 216 LYS D CA 1
ATOM 10975 C C . LYS D 1 236 ? -97.281 -188.632 210.773 1.00 30.39 216 LYS D C 1
ATOM 10976 O O . LYS D 1 236 ? -97.163 -189.363 209.794 1.00 30.04 216 LYS D O 1
ATOM 10982 N N . PRO D 1 237 ? -96.308 -187.804 211.187 1.00 26.38 217 PRO D N 1
ATOM 10983 C CA . PRO D 1 237 ? -95.030 -187.695 210.474 1.00 28.93 217 PRO D CA 1
ATOM 10984 C C . PRO D 1 237 ? -94.214 -188.990 210.478 1.00 29.82 217 PRO D C 1
ATOM 10985 O O . PRO D 1 237 ? -94.290 -189.773 211.426 1.00 31.64 217 PRO D O 1
ATOM 10989 N N . GLY D 1 238 ? -93.448 -189.211 209.410 1.00 26.98 218 GLY D N 1
ATOM 10990 C CA . GLY D 1 238 ? -92.578 -190.367 209.315 1.00 30.06 218 GLY D CA 1
ATOM 10991 C C . GLY D 1 238 ? -91.141 -189.929 209.130 1.00 32.42 218 GLY D C 1
ATOM 10992 O O . GLY D 1 238 ? -90.761 -188.848 209.566 1.00 36.80 218 GLY D O 1
ATOM 10993 N N . GLU D 1 239 ? -90.338 -190.766 208.481 1.00 31.47 219 GLU D N 1
ATOM 10994 C CA . GLU D 1 239 ? -88.945 -190.421 208.196 1.00 35.11 219 GLU D CA 1
ATOM 10995 C C . GLU D 1 239 ? -88.758 -189.956 206.744 1.00 35.64 219 GLU D C 1
ATOM 10996 O O . GLU D 1 239 ? -87.665 -189.555 206.344 1.00 47.47 219 GLU D O 1
ATOM 10998 N N . ASP D 1 240 ? -89.842 -189.995 205.977 1.00 24.05 220 ASP D N 1
ATOM 10999 C CA . ASP D 1 240 ? -89.841 -189.663 204.552 1.00 18.54 220 ASP D CA 1
ATOM 11000 C C . ASP D 1 240 ? -89.619 -188.178 204.237 1.00 21.27 220 ASP D C 1
ATOM 11001 O O . ASP D 1 240 ? -89.648 -187.319 205.122 1.00 20.49 220 ASP D O 1
ATOM 11006 N N . MET D 1 241 ? -89.435 -187.878 202.959 1.00 16.87 221 MET D N 1
ATOM 11007 C CA . MET D 1 241 ? -89.134 -186.511 202.549 1.00 19.27 221 MET D CA 1
ATOM 11008 C C . MET D 1 241 ? -90.275 -185.527 202.791 1.00 24.09 221 MET D C 1
ATOM 11009 O O . MET D 1 241 ? -90.027 -184.366 203.136 1.00 23.75 221 MET D O 1
ATOM 11014 N N . ILE D 1 242 ? -91.513 -185.972 202.587 1.00 21.99 222 ILE D N 1
ATOM 11015 C CA . ILE D 1 242 ? -92.659 -185.098 202.813 1.00 20.17 222 ILE D CA 1
ATOM 11016 C C . ILE D 1 242 ? -92.687 -184.716 204.304 1.00 24.17 222 ILE D C 1
ATOM 11017 O O . ILE D 1 242 ? -92.772 -183.535 204.644 1.00 23.36 222 ILE D O 1
ATOM 11022 N N . SER D 1 243 ? -92.532 -185.707 205.176 1.00 22.22 223 SER D N 1
ATOM 11023 C CA . SER D 1 243 ? -92.530 -185.476 206.630 1.00 22.01 223 SER D CA 1
ATOM 11024 C C . SER D 1 243 ? -91.413 -184.526 207.065 1.00 22.35 223 SER D C 1
ATOM 11025 O O . SER D 1 243 ? -91.603 -183.681 207.940 1.00 23.96 223 SER D O 1
ATOM 11028 N N . ARG D 1 244 ? -90.245 -184.660 206.447 1.00 19.02 224 ARG D N 1
ATOM 11029 C CA . ARG D 1 244 ? -89.099 -183.830 206.823 1.00 23.31 224 ARG D CA 1
ATOM 11030 C C . ARG D 1 244 ? -89.304 -182.381 206.403 1.00 28.75 224 ARG D C 1
ATOM 11031 O O . ARG D 1 244 ? -88.943 -181.470 207.144 1.00 31.16 224 ARG D O 1
ATOM 11039 N N . MET D 1 245 ? -89.876 -182.169 205.218 1.00 29.66 225 MET D N 1
ATOM 11040 C CA A MET D 1 245 ? -90.118 -180.814 204.738 0.50 24.63 225 MET D CA 1
ATOM 11041 C CA B MET D 1 245 ? -90.160 -180.826 204.706 0.50 24.55 225 MET D CA 1
ATOM 11042 C C . MET D 1 245 ? -91.246 -180.124 205.503 1.00 26.96 225 MET D C 1
ATOM 11043 O O . MET D 1 245 ? -91.166 -178.921 205.772 1.00 32.79 225 MET D O 1
ATOM 11052 N N . ILE D 1 246 ? -92.281 -180.881 205.849 1.00 31.13 226 ILE D N 1
ATOM 11053 C CA . ILE D 1 246 ? -93.405 -180.366 206.626 1.00 40.05 226 ILE D CA 1
ATOM 11054 C C . ILE D 1 246 ? -92.945 -179.824 207.975 1.00 49.70 226 ILE D C 1
ATOM 11055 O O . ILE D 1 246 ? -93.241 -178.683 208.327 1.00 62.14 226 ILE D O 1
ATOM 11060 N N . ASN D 1 247 ? -92.213 -180.640 208.723 1.00 47.68 227 ASN D N 1
ATOM 11061 C CA . ASN D 1 247 ? -91.712 -180.225 210.029 1.00 49.45 227 ASN D CA 1
ATOM 11062 C C . ASN D 1 247 ? -90.216 -179.932 209.991 1.00 47.64 227 ASN D C 1
ATOM 11063 O O . ASN D 1 247 ? -89.770 -178.864 210.417 1.00 43.95 227 ASN D O 1
ATOM 11065 N N . LEU D 1 255 ? -93.561 -174.583 205.547 1.00 42.57 235 LEU D N 1
ATOM 11066 C CA . LEU D 1 255 ? -94.095 -174.857 204.219 1.00 38.41 235 LEU D CA 1
ATOM 11067 C C . LEU D 1 255 ? -95.612 -174.956 204.213 1.00 35.25 235 LEU D C 1
ATOM 11068 O O . LEU D 1 255 ? -96.193 -175.695 204.992 1.00 37.33 235 LEU D O 1
ATOM 11073 N N . THR D 1 256 ? -96.248 -174.213 203.316 1.00 38.83 236 THR D N 1
ATOM 11074 C CA . THR D 1 256 ? -97.682 -174.368 203.086 1.00 37.80 236 THR D CA 1
ATOM 11075 C C . THR D 1 256 ? -97.923 -175.661 202.307 1.00 35.65 236 THR D C 1
ATOM 11076 O O . THR D 1 256 ? -96.995 -176.190 201.691 1.00 33.54 236 THR D O 1
ATOM 11080 N N . ASP D 1 257 ? -99.153 -176.172 202.344 1.00 29.87 237 ASP D N 1
ATOM 11081 C CA . ASP D 1 257 ? -99.522 -177.364 201.573 1.00 38.13 237 ASP D CA 1
ATOM 11082 C C . ASP D 1 257 ? -99.138 -177.274 200.105 1.00 35.99 237 ASP D C 1
ATOM 11083 O O . ASP D 1 257 ? -98.509 -178.179 199.550 1.00 33.28 237 ASP D O 1
ATOM 11088 N N . ILE D 1 258 ? -99.548 -176.177 199.484 1.00 31.66 238 ILE D N 1
ATOM 11089 C CA . ILE D 1 258 ? -99.312 -175.937 198.072 1.00 27.68 238 ILE D CA 1
ATOM 11090 C C . ILE D 1 258 ? -97.820 -175.937 197.742 1.00 26.00 238 ILE D C 1
ATOM 11091 O O . ILE D 1 258 ? -97.401 -176.443 196.695 1.00 21.63 238 ILE D O 1
ATOM 11096 N N . GLU D 1 259 ? -97.024 -175.374 198.643 1.00 28.60 239 GLU D N 1
ATOM 11097 C CA . GLU D 1 259 ? -95.575 -175.352 198.486 1.00 34.16 239 GLU D CA 1
ATOM 11098 C C . GLU D 1 259 ? -95.041 -176.782 198.504 1.00 31.74 239 GLU D C 1
ATOM 11099 O O . GLU D 1 259 ? -94.247 -177.171 197.647 1.00 24.84 239 GLU D O 1
ATOM 11105 N N . ALA D 1 260 ? -95.502 -177.564 199.474 1.00 28.62 240 ALA D N 1
ATOM 11106 C CA . ALA D 1 260 ? -95.105 -178.966 199.587 1.00 27.43 240 ALA D CA 1
ATOM 11107 C C . ALA D 1 260 ? -95.549 -179.747 198.355 1.00 22.67 240 ALA D C 1
ATOM 11108 O O . ALA D 1 260 ? -94.758 -180.466 197.748 1.00 27.10 240 ALA D O 1
ATOM 11110 N N . GLU D 1 261 ? -96.814 -179.586 197.980 1.00 21.80 241 GLU D N 1
ATOM 11111 C CA . GLU D 1 261 ? -97.346 -180.192 196.763 1.00 23.29 241 GLU D CA 1
ATOM 11112 C C . GLU D 1 261 ? -96.481 -179.899 195.536 1.00 23.36 241 GLU D C 1
ATOM 11113 O O . GLU D 1 261 ? -96.141 -180.814 194.777 1.00 22.09 241 GLU D O 1
ATOM 11119 N N . ASN D 1 262 ? -96.154 -178.623 195.342 1.00 24.64 242 ASN D N 1
ATOM 11120 C CA . ASN D 1 262 ? -95.316 -178.185 194.217 1.00 24.10 242 ASN D CA 1
ATOM 11121 C C . ASN D 1 262 ? -93.955 -178.871 194.195 1.00 20.65 242 ASN D C 1
ATOM 11122 O O . ASN D 1 262 ? -93.476 -179.326 193.148 1.00 19.15 242 ASN D O 1
ATOM 11127 N N . ILE D 1 263 ? -93.329 -178.913 195.360 1.00 27.19 243 ILE D N 1
ATOM 11128 C CA . ILE D 1 263 ? -92.006 -179.483 195.507 1.00 25.70 243 ILE D CA 1
ATOM 11129 C C . ILE D 1 263 ? -92.033 -180.980 195.188 1.00 22.25 243 ILE D C 1
ATOM 11130 O O . ILE D 1 263 ? -91.146 -181.473 194.500 1.00 21.63 243 ILE D O 1
ATOM 11135 N N . CYS D 1 264 ? -93.065 -181.687 195.642 1.00 24.16 244 CYS D N 1
ATOM 11136 C CA . CYS D 1 264 ? -93.215 -183.102 195.301 1.00 16.85 244 CYS D CA 1
ATOM 11137 C C . CYS D 1 264 ? -93.253 -183.306 193.771 1.00 18.61 244 CYS D C 1
ATOM 11138 O O . CYS D 1 264 ? -92.507 -184.135 193.235 1.00 21.77 244 CYS D O 1
ATOM 11141 N N . ILE D 1 265 ? -94.097 -182.547 193.066 1.00 19.35 245 ILE D N 1
ATOM 11142 C CA . ILE D 1 265 ? -94.139 -182.618 191.602 1.00 20.19 245 ILE D CA 1
ATOM 11143 C C . ILE D 1 265 ? -92.775 -182.334 190.982 1.00 16.79 245 ILE D C 1
ATOM 11144 O O . ILE D 1 265 ? -92.329 -183.034 190.051 1.00 16.82 245 ILE D O 1
ATOM 11149 N N . GLN D 1 266 ? -92.125 -181.295 191.490 1.00 16.71 246 GLN D N 1
ATOM 11150 C CA . GLN D 1 266 ? -90.873 -180.830 190.915 1.00 21.67 246 GLN D CA 1
ATOM 11151 C C . GLN D 1 266 ? -89.754 -181.814 191.120 1.00 21.35 246 GLN D C 1
ATOM 11152 O O . GLN D 1 266 ? -88.940 -182.004 190.222 1.00 19.56 246 GLN D O 1
ATOM 11158 N N . VAL D 1 267 ? -89.717 -182.426 192.303 1.00 21.39 247 VAL D N 1
ATOM 11159 C CA . VAL D 1 267 ? -88.731 -183.456 192.622 1.00 19.70 247 VAL D CA 1
ATOM 11160 C C . VAL D 1 267 ? -88.980 -184.689 191.753 1.00 20.70 247 VAL D C 1
ATOM 11161 O O . VAL D 1 267 ? -88.040 -185.267 191.212 1.00 22.70 247 VAL D O 1
ATOM 11165 N N . LEU D 1 268 ? -90.246 -185.086 191.606 1.00 17.14 248 LEU D N 1
ATOM 11166 C CA . LEU D 1 268 ? -90.591 -186.241 190.782 1.00 16.85 248 LEU D CA 1
ATOM 11167 C C . LEU D 1 268 ? -90.187 -186.014 189.327 1.00 16.82 248 LEU D C 1
ATOM 11168 O O . LEU D 1 268 ? -89.494 -186.829 188.729 1.00 17.73 248 LEU D O 1
ATOM 11173 N N . VAL D 1 269 ? -90.601 -184.893 188.748 1.00 16.79 249 VAL D N 1
ATOM 11174 C CA . VAL D 1 269 ? -90.326 -184.652 187.344 1.00 16.77 249 VAL D CA 1
ATOM 11175 C C . VAL D 1 269 ? -88.848 -184.327 187.102 1.00 19.65 249 VAL D C 1
ATOM 11176 O O . VAL D 1 269 ? -88.300 -184.607 186.026 1.00 17.82 249 VAL D O 1
ATOM 11180 N N . GLY D 1 270 ? -88.204 -183.752 188.113 1.00 21.26 250 GLY D N 1
ATOM 11181 C CA . GLY D 1 270 ? -86.836 -183.277 187.981 1.00 20.20 250 GLY D CA 1
ATOM 11182 C C . GLY D 1 270 ? -85.845 -184.412 187.781 1.00 23.52 250 GLY D C 1
ATOM 11183 O O . GLY D 1 270 ? -84.820 -184.257 187.112 1.00 19.44 250 GLY D O 1
ATOM 11184 N N . GLY D 1 271 ? -86.167 -185.565 188.350 1.00 21.36 251 GLY D N 1
ATOM 11185 C CA . GLY D 1 271 ? -85.272 -186.707 188.306 1.00 26.77 251 GLY D CA 1
ATOM 11186 C C . GLY D 1 271 ? -85.741 -187.825 187.397 1.00 24.18 251 GLY D C 1
ATOM 11187 O O . GLY D 1 271 ? -85.219 -188.945 187.460 1.00 20.51 251 GLY D O 1
ATOM 11188 N N . LEU D 1 272 ? -86.716 -187.527 186.542 1.00 16.70 252 LEU D N 1
ATOM 11189 C CA . LEU D 1 272 ? -87.277 -188.537 185.653 1.00 16.79 252 LEU D CA 1
ATOM 11190 C C . LEU D 1 272 ? -86.547 -188.540 184.305 1.00 17.48 252 LEU D C 1
ATOM 11191 O O . LEU D 1 272 ? -85.687 -189.388 184.080 1.00 16.75 252 LEU D O 1
ATOM 11196 N N . ASP D 1 273 ? -86.843 -187.581 183.419 1.00 19.34 253 ASP D N 1
ATOM 11197 C CA . ASP D 1 273 ? -86.243 -187.580 182.087 1.00 20.91 253 ASP D CA 1
ATOM 11198 C C . ASP D 1 273 ? -84.720 -187.400 182.129 1.00 19.31 253 ASP D C 1
ATOM 11199 O O . ASP D 1 273 ? -83.991 -187.944 181.298 1.00 17.36 253 ASP D O 1
ATOM 11204 N N . THR D 1 274 ? -84.257 -186.593 183.075 1.00 21.94 254 THR D N 1
ATOM 11205 C CA . THR D 1 274 ? -82.832 -186.409 183.312 1.00 24.57 254 THR D CA 1
ATOM 11206 C C . THR D 1 274 ? -82.120 -187.738 183.553 1.00 16.48 254 THR D C 1
ATOM 11207 O O . THR D 1 274 ? -81.157 -188.065 182.889 1.00 16.45 254 THR D O 1
ATOM 11211 N N . VAL D 1 275 ? -82.589 -188.497 184.527 1.00 16.54 255 VAL D N 1
ATOM 11212 C CA . VAL D 1 275 ? -81.891 -189.746 184.852 1.00 16.56 255 VAL D CA 1
ATOM 11213 C C . VAL D 1 275 ? -81.988 -190.741 183.689 1.00 21.39 255 VAL D C 1
ATOM 11214 O O . VAL D 1 275 ? -80.972 -191.290 183.252 1.00 22.10 255 VAL D O 1
ATOM 11218 N N . VAL D 1 276 ? -83.193 -190.941 183.161 1.00 16.70 256 VAL D N 1
ATOM 11219 C CA . VAL D 1 276 ? -83.411 -191.871 182.058 1.00 16.77 256 VAL D CA 1
ATOM 11220 C C . VAL D 1 276 ? -82.506 -191.535 180.875 1.00 22.99 256 VAL D C 1
ATOM 11221 O O . VAL D 1 276 ? -81.862 -192.421 180.269 1.00 18.87 256 VAL D O 1
ATOM 11225 N N . ASN D 1 277 ? -82.439 -190.248 180.548 1.00 16.65 257 ASN D N 1
ATOM 11226 C CA . ASN D 1 277 ? -81.687 -189.846 179.370 1.00 16.60 257 ASN D CA 1
ATOM 11227 C C . ASN D 1 277 ? -80.183 -189.948 179.609 1.00 21.11 257 ASN D C 1
ATOM 11228 O O . ASN D 1 277 ? -79.421 -190.207 178.663 1.00 16.51 257 ASN D O 1
ATOM 11233 N N . MET D 1 278 ? -79.747 -189.739 180.856 1.00 16.48 258 MET D N 1
ATOM 11234 C CA . MET D 1 278 ? -78.315 -189.843 181.160 1.00 19.30 258 MET D CA 1
ATOM 11235 C C . MET D 1 278 ? -77.877 -191.302 181.063 1.00 21.60 258 MET D C 1
ATOM 11236 O O . MET D 1 278 ? -76.837 -191.614 180.472 1.00 18.18 258 MET D O 1
ATOM 11241 N N . LEU D 1 279 ? -78.678 -192.186 181.652 1.00 19.88 259 LEU D N 1
ATOM 11242 C CA . LEU D 1 279 ? -78.457 -193.626 181.559 1.00 19.10 259 LEU D CA 1
ATOM 11243 C C . LEU D 1 279 ? -78.391 -194.060 180.090 1.00 16.64 259 LEU D C 1
ATOM 11244 O O . LEU D 1 279 ? -77.603 -194.930 179.732 1.00 16.65 259 LEU D O 1
ATOM 11249 N N . GLY D 1 280 ? -79.217 -193.431 179.252 1.00 16.66 260 GLY D N 1
ATOM 11250 C CA . GLY D 1 280 ? -79.241 -193.741 177.826 1.00 16.69 260 GLY D CA 1
ATOM 11251 C C . GLY D 1 280 ? -77.950 -193.369 177.125 1.00 18.10 260 GLY D C 1
ATOM 11252 O O . GLY D 1 280 ? -77.424 -194.131 176.311 1.00 17.44 260 GLY D O 1
ATOM 11253 N N . PHE D 1 281 ? -77.439 -192.179 177.409 1.00 19.03 261 PHE D N 1
ATOM 11254 C CA . PHE D 1 281 ? -76.145 -191.782 176.863 1.00 17.81 261 PHE D CA 1
ATOM 11255 C C . PHE D 1 281 ? -75.030 -192.699 177.380 1.00 16.43 261 PHE D C 1
ATOM 11256 O O . PHE D 1 281 ? -74.129 -193.104 176.647 1.00 19.94 261 PHE D O 1
ATOM 11264 N N . THR D 1 282 ? -75.118 -193.024 178.656 1.00 16.44 262 THR D N 1
ATOM 11265 C CA . THR D 1 282 ? -74.130 -193.835 179.343 1.00 16.42 262 THR D CA 1
ATOM 11266 C C . THR D 1 282 ? -74.036 -195.242 178.772 1.00 16.50 262 THR D C 1
ATOM 11267 O O . THR D 1 282 ? -72.950 -195.699 178.416 1.00 18.66 262 THR D O 1
ATOM 11271 N N . PHE D 1 283 ? -75.161 -195.924 178.633 1.00 16.59 263 PHE D N 1
ATOM 11272 C CA . PHE D 1 283 ? -75.095 -197.311 178.197 1.00 16.67 263 PHE D CA 1
ATOM 11273 C C . PHE D 1 283 ? -74.982 -197.467 176.689 1.00 16.75 263 PHE D C 1
ATOM 11274 O O . PHE D 1 283 ? -74.435 -198.465 176.217 1.00 16.93 263 PHE D O 1
ATOM 11282 N N A SER D 1 284 ? -75.476 -196.484 175.945 0.20 16.67 264 SER D N 1
ATOM 11283 N N B SER D 1 284 ? -75.486 -196.501 175.927 0.80 16.67 264 SER D N 1
ATOM 11284 C CA A SER D 1 284 ? -75.302 -196.479 174.500 0.20 16.68 264 SER D CA 1
ATOM 11285 C CA B SER D 1 284 ? -75.287 -196.545 174.483 0.80 16.68 264 SER D CA 1
ATOM 11286 C C A SER D 1 284 ? -73.832 -196.268 174.160 0.20 16.60 264 SER D C 1
ATOM 11287 C C B SER D 1 284 ? -73.816 -196.283 174.163 0.80 16.60 264 SER D C 1
ATOM 11288 O O A SER D 1 284 ? -73.321 -196.829 173.187 0.20 18.83 264 SER D O 1
ATOM 11289 O O B SER D 1 284 ? -73.279 -196.842 173.200 0.80 19.32 264 SER D O 1
ATOM 11294 N N . HIS D 1 285 ? -73.154 -195.459 174.968 1.00 16.52 265 HIS D N 1
ATOM 11295 C CA . HIS D 1 285 ? -71.718 -195.231 174.788 1.00 16.44 265 HIS D CA 1
ATOM 11296 C C . HIS D 1 285 ? -70.926 -196.497 175.144 1.00 18.77 265 HIS D C 1
ATOM 11297 O O . HIS D 1 285 ? -70.017 -196.900 174.433 1.00 16.45 265 HIS D O 1
ATOM 11304 N N . LEU D 1 286 ? -71.272 -197.110 176.267 1.00 16.50 266 LEU D N 1
ATOM 11305 C CA . LEU D 1 286 ? -70.615 -198.355 176.682 1.00 16.53 266 LEU D CA 1
ATOM 11306 C C . LEU D 1 286 ? -70.770 -199.478 175.657 1.00 20.89 266 LEU D C 1
ATOM 11307 O O . LEU D 1 286 ? -69.873 -200.324 175.492 1.00 16.62 266 LEU D O 1
ATOM 11312 N N . ALA D 1 287 ? -71.912 -199.489 174.975 1.00 16.68 267 ALA D N 1
ATOM 11313 C CA . ALA D 1 287 ? -72.187 -200.508 173.977 1.00 19.40 267 ALA D CA 1
ATOM 11314 C C . ALA D 1 287 ? -71.350 -200.292 172.719 1.00 26.23 267 ALA D C 1
ATOM 11315 O O . ALA D 1 287 ? -71.082 -201.242 171.980 1.00 18.72 267 ALA D O 1
ATOM 11317 N N . LYS D 1 288 ? -70.942 -199.048 172.478 1.00 22.80 268 LYS D N 1
ATOM 11318 C CA . LYS D 1 288 ? -70.121 -198.732 171.303 1.00 28.69 268 LYS D CA 1
ATOM 11319 C C . LYS D 1 288 ? -68.609 -198.702 171.607 1.00 27.20 268 LYS D C 1
ATOM 11320 O O . LYS D 1 288 ? -67.799 -199.008 170.738 1.00 23.69 268 LYS D O 1
ATOM 11326 N N . ASP D 1 289 ? -68.248 -198.346 172.839 1.00 22.11 269 ASP D N 1
ATOM 11327 C CA . ASP D 1 289 ? -66.850 -198.253 173.285 1.00 19.51 269 ASP D CA 1
ATOM 11328 C C . ASP D 1 289 ? -66.409 -199.573 173.937 1.00 17.76 269 ASP D C 1
ATOM 11329 O O . ASP D 1 289 ? -66.386 -199.702 175.179 1.00 18.22 269 ASP D O 1
ATOM 11334 N N . HIS D 1 290 ? -66.062 -200.549 173.097 1.00 18.04 270 HIS D N 1
ATOM 11335 C CA . HIS D 1 290 ? -65.773 -201.910 173.554 1.00 17.08 270 HIS D CA 1
ATOM 11336 C C . HIS D 1 290 ? -64.614 -201.969 174.552 1.00 22.39 270 HIS D C 1
ATOM 11337 O O . HIS D 1 290 ? -64.624 -202.781 175.492 1.00 21.82 270 HIS D O 1
ATOM 11344 N N . ALA D 1 291 ? -63.616 -201.114 174.342 1.00 22.43 271 ALA D N 1
ATOM 11345 C CA . ALA D 1 291 ? -62.447 -201.058 175.224 1.00 22.92 271 ALA D CA 1
ATOM 11346 C C . ALA D 1 291 ? -62.819 -200.590 176.635 1.00 25.62 271 ALA D C 1
ATOM 11347 O O . ALA D 1 291 ? -62.336 -201.129 177.630 1.00 19.97 271 ALA D O 1
ATOM 11349 N N . LEU D 1 292 ? -63.673 -199.576 176.713 1.00 22.91 272 LEU D N 1
ATOM 11350 C CA . LEU D 1 292 ? -64.161 -199.085 178.003 1.00 21.97 272 LEU D CA 1
ATOM 11351 C C . LEU D 1 292 ? -65.052 -200.102 178.708 1.00 20.02 272 LEU D C 1
ATOM 11352 O O . LEU D 1 292 ? -64.855 -200.406 179.890 1.00 16.69 272 LEU D O 1
ATOM 11357 N N . ARG D 1 293 ? -66.038 -200.617 177.977 1.00 20.39 273 ARG D N 1
ATOM 11358 C CA . ARG D 1 293 ? -66.922 -201.659 178.497 1.00 20.65 273 ARG D CA 1
ATOM 11359 C C . ARG D 1 293 ? -66.153 -202.835 179.116 1.00 18.36 273 ARG D C 1
ATOM 11360 O O . ARG D 1 293 ? -66.385 -203.220 180.267 1.00 17.88 273 ARG D O 1
ATOM 11368 N N . ARG D 1 294 ? -65.209 -203.384 178.364 1.00 16.73 274 ARG D N 1
ATOM 11369 C CA . ARG D 1 294 ? -64.512 -204.585 178.814 1.00 19.57 274 ARG D CA 1
ATOM 11370 C C . ARG D 1 294 ? -63.548 -204.298 179.970 1.00 21.44 274 ARG D C 1
ATOM 11371 O O . ARG D 1 294 ? -63.298 -205.170 180.808 1.00 21.31 274 ARG D O 1
ATOM 11379 N N . ALA D 1 295 ? -63.019 -203.080 180.019 1.00 20.63 275 ALA D N 1
ATOM 11380 C CA . ALA D 1 295 ? -62.187 -202.630 181.145 1.00 26.08 275 ALA D CA 1
ATOM 11381 C C . ALA D 1 295 ? -62.972 -202.569 182.452 1.00 21.79 275 ALA D C 1
ATOM 11382 O O . ALA D 1 295 ? -62.508 -203.031 183.495 1.00 21.08 275 ALA D O 1
ATOM 11384 N N . ILE D 1 296 ? -64.168 -201.995 182.395 1.00 20.70 276 ILE D N 1
ATOM 11385 C CA . ILE D 1 296 ? -65.037 -201.922 183.564 1.00 17.46 276 ILE D CA 1
ATOM 11386 C C . ILE D 1 296 ? -65.535 -203.320 183.971 1.00 22.54 276 ILE D C 1
ATOM 11387 O O . ILE D 1 296 ? -65.610 -203.652 185.157 1.00 22.78 276 ILE D O 1
ATOM 11392 N N . ALA D 1 297 ? -65.858 -204.143 182.980 1.00 21.23 277 ALA D N 1
ATOM 11393 C CA . ALA D 1 297 ? -66.397 -205.474 183.248 1.00 21.63 277 ALA D CA 1
ATOM 11394 C C . ALA D 1 297 ? -65.417 -206.314 184.061 1.00 23.66 277 ALA D C 1
ATOM 11395 O O . ALA D 1 297 ? -65.810 -207.099 184.910 1.00 22.12 277 ALA D O 1
ATOM 11397 N N . ALA D 1 298 ? -64.134 -206.122 183.802 1.00 25.22 278 ALA D N 1
ATOM 11398 C CA . ALA D 1 298 ? -63.103 -206.875 184.489 1.00 30.00 278 ALA D CA 1
ATOM 11399 C C . ALA D 1 298 ? -62.758 -206.199 185.810 1.00 38.39 278 ALA D C 1
ATOM 11400 O O . ALA D 1 298 ? -62.415 -206.867 186.786 1.00 43.22 278 ALA D O 1
ATOM 11402 N N . ASP D 1 299 ? -62.872 -204.874 185.852 1.00 28.52 279 ASP D N 1
ATOM 11403 C CA . ASP D 1 299 ? -62.510 -204.149 187.069 1.00 27.12 279 ASP D CA 1
ATOM 11404 C C . ASP D 1 299 ? -63.571 -203.157 187.536 1.00 27.42 279 ASP D C 1
ATOM 11405 O O . ASP D 1 299 ? -63.565 -201.989 187.129 1.00 22.98 279 ASP D O 1
ATOM 11410 N N . PRO D 1 300 ? -64.471 -203.609 188.427 1.00 31.53 280 PRO D N 1
ATOM 11411 C CA . PRO D 1 300 ? -65.528 -202.718 188.924 1.00 36.04 280 PRO D CA 1
ATOM 11412 C C . PRO D 1 300 ? -65.013 -201.554 189.785 1.00 35.23 280 PRO D C 1
ATOM 11413 O O . PRO D 1 300 ? -65.757 -200.593 189.993 1.00 30.22 280 PRO D O 1
ATOM 11417 N N . SER D 1 301 ? -63.766 -201.612 190.249 1.00 33.09 281 SER D N 1
ATOM 11418 C CA . SER D 1 301 ? -63.191 -200.479 190.983 1.00 33.19 281 SER D CA 1
ATOM 11419 C C . SER D 1 301 ? -63.157 -199.211 190.132 1.00 31.35 281 SER D C 1
ATOM 11420 O O . SER D 1 301 ? -63.068 -198.100 190.655 1.00 41.59 281 SER D O 1
ATOM 11423 N N . LEU D 1 302 ? -63.226 -199.387 188.819 1.00 24.24 282 LEU D N 1
ATOM 11424 C CA . LEU D 1 302 ? -63.184 -198.280 187.868 1.00 24.58 282 LEU D CA 1
ATOM 11425 C C . LEU D 1 302 ? -64.475 -197.461 187.803 1.00 25.00 282 LEU D C 1
ATOM 11426 O O . LEU D 1 302 ? -64.498 -196.378 187.228 1.00 22.81 282 LEU D O 1
ATOM 11431 N N . ILE D 1 303 ? -65.545 -197.970 188.400 1.00 25.60 283 ILE D N 1
ATOM 11432 C CA . ILE D 1 303 ? -66.863 -197.384 188.201 1.00 28.15 283 ILE D CA 1
ATOM 11433 C C . ILE D 1 303 ? -66.963 -195.977 188.797 1.00 33.05 283 ILE D C 1
ATOM 11434 O O . ILE D 1 303 ? -67.516 -195.068 188.168 1.00 18.19 283 ILE D O 1
ATOM 11439 N N . ASP D 1 304 ? -66.397 -195.789 189.987 1.00 27.83 284 ASP D N 1
ATOM 11440 C CA . ASP D 1 304 ? -66.411 -194.477 190.634 1.00 21.83 284 ASP D CA 1
ATOM 11441 C C . ASP D 1 304 ? -65.866 -193.343 189.755 1.00 23.05 284 ASP D C 1
ATOM 11442 O O . ASP D 1 304 ? -66.499 -192.291 189.636 1.00 23.58 284 ASP D O 1
ATOM 11447 N N . ASP D 1 305 ? -64.707 -193.556 189.139 1.00 25.11 285 ASP D N 1
ATOM 11448 C CA . ASP D 1 305 ? -64.124 -192.542 188.258 1.00 26.03 285 ASP D CA 1
ATOM 11449 C C . ASP D 1 305 ? -64.863 -192.441 186.923 1.00 18.38 285 ASP D C 1
ATOM 11450 O O . ASP D 1 305 ? -64.976 -191.354 186.339 1.00 20.66 285 ASP D O 1
ATOM 11455 N N . ALA D 1 306 ? -65.380 -193.564 186.443 1.00 15.96 286 ALA D N 1
ATOM 11456 C CA . ALA D 1 306 ? -66.091 -193.573 185.161 1.00 27.53 286 ALA D CA 1
ATOM 11457 C C . ALA D 1 306 ? -67.380 -192.757 185.201 1.00 24.58 286 ALA D C 1
ATOM 11458 O O . ALA D 1 306 ? -67.702 -192.040 184.247 1.00 19.25 286 ALA D O 1
ATOM 11460 N N . LEU D 1 307 ? -68.128 -192.869 186.293 1.00 23.03 287 LEU D N 1
ATOM 11461 C CA . LEU D 1 307 ? -69.406 -192.167 186.357 1.00 26.84 287 LEU D CA 1
ATOM 11462 C C . LEU D 1 307 ? -69.186 -190.656 186.383 1.00 35.09 287 LEU D C 1
ATOM 11463 O O . LEU D 1 307 ? -69.954 -189.898 185.777 1.00 27.13 287 LEU D O 1
ATOM 11468 N N . LEU D 1 308 ? -68.129 -190.221 187.064 1.00 34.01 288 LEU D N 1
ATOM 11469 C CA . LEU D 1 308 ? -67.745 -188.821 187.020 1.00 24.24 288 LEU D CA 1
ATOM 11470 C C . LEU D 1 308 ? -67.473 -188.406 185.581 1.00 20.60 288 LEU D C 1
ATOM 11471 O O . LEU D 1 308 ? -67.858 -187.318 185.160 1.00 21.34 288 LEU D O 1
ATOM 11476 N N . GLU D 1 309 ? -66.831 -189.279 184.813 1.00 18.53 289 GLU D N 1
ATOM 11477 C CA . GLU D 1 309 ? -66.562 -188.945 183.427 1.00 20.15 289 GLU D CA 1
ATOM 11478 C C . GLU D 1 309 ? -67.833 -189.035 182.587 1.00 24.02 289 GLU D C 1
ATOM 11479 O O . GLU D 1 309 ? -67.985 -188.294 181.616 1.00 23.05 289 GLU D O 1
ATOM 11485 N N . PHE D 1 310 ? -68.757 -189.923 182.949 1.00 20.61 290 PHE D N 1
ATOM 11486 C CA . PHE D 1 310 ? -70.024 -189.945 182.218 1.00 19.43 290 PHE D CA 1
ATOM 11487 C C . PHE D 1 310 ? -70.777 -188.635 182.424 1.00 22.84 290 PHE D C 1
ATOM 11488 O O . PHE D 1 310 ? -71.297 -188.060 181.463 1.00 20.48 290 PHE D O 1
ATOM 11496 N N . PHE D 1 311 ? -70.827 -188.153 183.667 1.00 18.13 291 PHE D N 1
ATOM 11497 C CA . PHE D 1 311 ? -71.482 -186.859 183.907 1.00 23.20 291 PHE D CA 1
ATOM 11498 C C . PHE D 1 311 ? -70.794 -185.683 183.195 1.00 20.32 291 PHE D C 1
ATOM 11499 O O . PHE D 1 311 ? -71.478 -184.780 182.712 1.00 27.40 291 PHE D O 1
ATOM 11507 N N . ARG D 1 312 ? -69.463 -185.680 183.106 1.00 22.17 292 ARG D N 1
ATOM 11508 C CA . ARG D 1 312 ? -68.783 -184.605 182.365 1.00 30.30 292 ARG D CA 1
ATOM 11509 C C . ARG D 1 312 ? -69.036 -184.661 180.867 1.00 29.29 292 ARG D C 1
ATOM 11510 O O . ARG D 1 312 ? -69.227 -183.630 180.212 1.00 25.06 292 ARG D O 1
ATOM 11518 N N . ARG D 1 313 ? -69.025 -185.869 180.318 1.00 26.17 293 ARG D N 1
ATOM 11519 C CA . ARG D 1 313 ? -69.022 -186.047 178.869 1.00 24.18 293 ARG D CA 1
ATOM 11520 C C . ARG D 1 313 ? -70.412 -185.925 178.233 1.00 23.89 293 ARG D C 1
ATOM 11521 O O . ARG D 1 313 ? -70.531 -185.628 177.034 1.00 21.36 293 ARG D O 1
ATOM 11529 N N . PHE D 1 314 ? -71.470 -186.116 179.021 1.00 15.92 294 PHE D N 1
ATOM 11530 C CA . PHE D 1 314 ? -72.800 -186.167 178.424 1.00 15.99 294 PHE D CA 1
ATOM 11531 C C . PHE D 1 314 ? -73.814 -185.241 179.054 1.00 19.47 294 PHE D C 1
ATOM 11532 O O . PHE D 1 314 ? -74.890 -185.687 179.453 1.00 23.33 294 PHE D O 1
ATOM 11540 N N . PRO D 1 315 ? -73.500 -183.936 179.106 1.00 24.47 295 PRO D N 1
ATOM 11541 C CA . PRO D 1 315 ? -74.517 -183.013 179.615 1.00 18.07 295 PRO D CA 1
ATOM 11542 C C . PRO D 1 315 ? -75.754 -183.082 178.724 1.00 19.65 295 PRO D C 1
ATOM 11543 O O . PRO D 1 315 ? -75.600 -183.344 177.519 1.00 16.00 295 PRO D O 1
ATOM 11547 N N . VAL D 1 316 ? -76.937 -182.875 179.308 1.00 16.02 296 VAL D N 1
ATOM 11548 C CA . VAL D 1 316 ? -78.209 -183.087 178.619 1.00 16.10 296 VAL D CA 1
ATOM 11549 C C . VAL D 1 316 ? -79.211 -181.921 178.727 1.00 18.17 296 VAL D C 1
ATOM 11550 O O . VAL D 1 316 ? -80.071 -181.788 177.867 1.00 21.80 296 VAL D O 1
ATOM 11554 N N . VAL D 1 317 ? -79.129 -181.103 179.779 1.00 20.53 297 VAL D N 1
ATOM 11555 C CA . VAL D 1 317 ? -80.181 -180.105 180.036 1.00 16.06 297 VAL D CA 1
ATOM 11556 C C . VAL D 1 317 ? -79.941 -178.774 179.336 1.00 15.99 297 VAL D C 1
ATOM 11557 O O . VAL D 1 317 ? -78.809 -178.282 179.281 1.00 18.65 297 VAL D O 1
ATOM 11561 N N . SER D 1 318 ? -81.015 -178.202 178.797 1.00 16.03 298 SER D N 1
ATOM 11562 C CA . SER D 1 318 ? -80.970 -176.858 178.240 1.00 26.02 298 SER D CA 1
ATOM 11563 C C . SER D 1 318 ? -82.015 -175.964 178.899 1.00 30.56 298 SER D C 1
ATOM 11564 O O . SER D 1 318 ? -83.174 -175.920 178.493 1.00 35.50 298 SER D O 1
ATOM 11567 N N . SER D 1 319 ? -81.591 -175.257 179.935 1.00 23.48 299 SER D N 1
ATOM 11568 C CA . SER D 1 319 ? -82.488 -174.395 180.665 1.00 21.14 299 SER D CA 1
ATOM 11569 C C . SER D 1 319 ? -82.448 -173.018 180.012 1.00 20.68 299 SER D C 1
ATOM 11570 O O . SER D 1 319 ? -81.635 -172.773 179.112 1.00 20.12 299 SER D O 1
ATOM 11573 N N . ALA D 1 320 ? -83.328 -172.133 180.462 1.00 23.50 300 ALA D N 1
ATOM 11574 C CA . ALA D 1 320 ? -83.419 -170.788 179.908 1.00 24.38 300 ALA D CA 1
ATOM 11575 C C . ALA D 1 320 ? -83.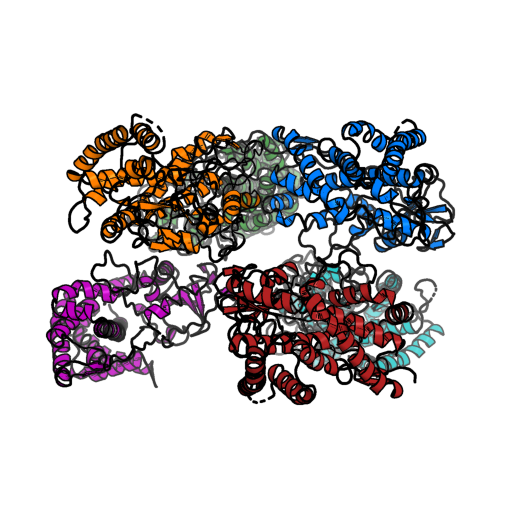719 -169.799 181.016 1.00 24.18 300 ALA D C 1
ATOM 11576 O O . ALA D 1 320 ? -84.016 -170.189 182.137 1.00 21.57 300 ALA D O 1
ATOM 11578 N N . ARG D 1 321 ? -83.652 -168.512 180.688 1.00 28.79 301 ARG D N 1
ATOM 11579 C CA . ARG D 1 321 ? -83.838 -167.447 181.667 1.00 23.98 301 ARG D CA 1
ATOM 11580 C C . ARG D 1 321 ? -84.634 -166.287 181.065 1.00 22.13 301 ARG D C 1
ATOM 11581 O O . ARG D 1 321 ? -84.566 -166.051 179.869 1.00 21.01 301 ARG D O 1
ATOM 11589 N N . GLU D 1 322 ? -85.378 -165.571 181.905 1.00 26.32 302 GLU D N 1
ATOM 11590 C CA . GLU D 1 322 ? -86.115 -164.400 181.452 1.00 26.89 302 GLU D CA 1
ATOM 11591 C C . GLU D 1 322 ? -85.352 -163.122 181.795 1.00 30.38 302 GLU D C 1
ATOM 11592 O O . GLU D 1 322 ? -84.925 -162.940 182.936 1.00 30.15 302 GLU D O 1
ATOM 11598 N N . VAL D 1 323 ? -85.197 -162.243 180.806 1.00 34.19 303 VAL D N 1
ATOM 11599 C CA . VAL D 1 323 ? -84.649 -160.898 181.029 1.00 33.49 303 VAL D CA 1
ATOM 11600 C C . VAL D 1 323 ? -85.679 -160.035 181.747 1.00 25.96 303 VAL D C 1
ATOM 11601 O O . VAL D 1 323 ? -86.747 -159.777 181.204 1.00 33.26 303 VAL D O 1
ATOM 11605 N N . LEU D 1 324 ? -85.393 -159.577 182.959 1.00 24.18 304 LEU D N 1
ATOM 11606 C CA . LEU D 1 324 ? -86.437 -158.845 183.665 1.00 33.71 304 LEU D CA 1
ATOM 11607 C C . LEU D 1 324 ? -86.313 -157.324 183.501 1.00 30.24 304 LEU D C 1
ATOM 11608 O O . LEU D 1 324 ? -87.246 -156.591 183.819 1.00 33.45 304 LEU D O 1
ATOM 11613 N N . ARG D 1 325 ? -85.187 -156.859 182.963 1.00 31.38 305 ARG D N 1
ATOM 11614 C CA . ARG D 1 325 ? -84.998 -155.429 182.702 1.00 37.46 305 ARG D CA 1
ATOM 11615 C C . ARG D 1 325 ? -84.264 -155.159 181.386 1.00 35.83 305 ARG D C 1
ATOM 11616 O O . ARG D 1 325 ? -83.398 -155.937 180.976 1.00 29.28 305 ARG D O 1
ATOM 11624 N N . ASP D 1 326 ? -84.630 -154.061 180.720 1.00 37.75 306 ASP D N 1
ATOM 11625 C CA . ASP D 1 326 ? -83.888 -153.580 179.552 1.00 42.04 306 ASP D CA 1
ATOM 11626 C C . ASP D 1 326 ? -82.424 -153.388 179.927 1.00 37.51 306 ASP D C 1
ATOM 11627 O O . ASP D 1 326 ? -82.122 -152.759 180.939 1.00 38.23 306 ASP D O 1
ATOM 11632 N N . GLN D 1 327 ? -81.521 -153.942 179.122 1.00 37.05 307 GLN D N 1
ATOM 11633 C CA . GLN D 1 327 ? -80.096 -153.927 179.446 1.00 36.73 307 GLN D CA 1
ATOM 11634 C C . GLN D 1 327 ? -79.232 -154.195 178.211 1.00 46.75 307 GLN D C 1
ATOM 11635 O O . GLN D 1 327 ? -79.647 -154.918 177.303 1.00 53.14 307 GLN D O 1
ATOM 11641 N N . GLU D 1 328 ? -78.039 -153.601 178.170 1.00 42.96 308 GLU D N 1
ATOM 11642 C CA . GLU D 1 328 ? -77.051 -153.977 177.164 1.00 41.22 308 GLU D CA 1
ATOM 11643 C C . GLU D 1 328 ? -76.348 -155.254 177.603 1.00 36.30 308 GLU D C 1
ATOM 11644 O O . GLU D 1 328 ? -75.976 -155.392 178.765 1.00 39.44 308 GLU D O 1
ATOM 11650 N N . PHE D 1 329 ? -76.171 -156.181 176.668 1.00 34.98 309 PHE D N 1
ATOM 11651 C CA . PHE D 1 329 ? -75.556 -157.468 176.970 1.00 35.45 309 PHE D CA 1
ATOM 11652 C C . PHE D 1 329 ? -74.992 -158.088 175.699 1.00 32.73 309 PHE D C 1
ATOM 11653 O O . PHE D 1 329 ? -75.719 -158.277 174.730 1.00 39.52 309 PHE D O 1
ATOM 11661 N N . GLU D 1 330 ? -73.696 -158.383 175.706 1.00 35.14 310 GLU D N 1
ATOM 11662 C CA . GLU D 1 330 ? -73.030 -159.029 174.581 1.00 42.46 310 GLU D CA 1
ATOM 11663 C C . GLU D 1 330 ? -73.235 -158.296 173.255 1.00 42.90 310 GLU D C 1
ATOM 11664 O O . GLU D 1 330 ? -73.434 -158.922 172.213 1.00 38.99 310 GLU D O 1
ATOM 11670 N N . GLY D 1 331 ? -73.194 -156.969 173.303 1.00 44.09 311 GLY D N 1
ATOM 11671 C CA . GLY D 1 331 ? -73.266 -156.160 172.101 1.00 42.71 311 GLY D CA 1
ATOM 11672 C C . GLY D 1 331 ? -74.653 -155.981 171.521 1.00 45.07 311 GLY D C 1
ATOM 11673 O O . GLY D 1 331 ? -74.795 -155.482 170.407 1.00 43.75 311 GLY D O 1
ATOM 11674 N N . VAL D 1 332 ? -75.680 -156.396 172.260 1.00 41.59 312 VAL D N 1
ATOM 11675 C CA . VAL D 1 332 ? -77.058 -156.162 171.829 1.00 35.15 312 VAL D CA 1
ATOM 11676 C C . VAL D 1 332 ? -77.892 -155.559 172.948 1.00 26.83 312 VAL D C 1
ATOM 11677 O O . VAL D 1 332 ? -77.438 -155.434 174.080 1.00 28.56 312 VAL D O 1
ATOM 11681 N N . LEU D 1 333 ? -79.114 -155.176 172.602 1.00 29.58 313 LEU D N 1
ATOM 11682 C CA . LEU D 1 333 ? -80.069 -154.653 173.562 1.00 36.58 313 LEU D CA 1
ATOM 11683 C C . LEU D 1 333 ? -81.093 -155.718 173.880 1.00 39.39 313 LEU D C 1
ATOM 11684 O O . LEU D 1 333 ? -81.771 -156.217 172.986 1.00 44.17 313 LEU D O 1
ATOM 11689 N N . LEU D 1 334 ? -81.207 -156.064 175.155 1.00 40.24 314 LEU D N 1
ATOM 11690 C CA . LEU D 1 334 ? -82.209 -157.030 175.574 1.00 39.04 314 LEU D CA 1
ATOM 11691 C C . LEU D 1 334 ? -83.456 -156.302 176.034 1.00 43.32 314 LEU D C 1
ATOM 11692 O O . LEU D 1 334 ? -83.394 -155.461 176.928 1.00 41.46 314 LEU D O 1
ATOM 11697 N N . LYS D 1 335 ? -84.591 -156.614 175.422 1.00 41.50 315 LYS D N 1
ATOM 11698 C CA . LYS D 1 335 ? -85.849 -156.112 175.944 1.00 41.43 315 LYS D CA 1
ATOM 11699 C C . LYS D 1 335 ? -86.198 -156.898 177.200 1.00 38.99 315 LYS D C 1
ATOM 11700 O O . LYS D 1 335 ? -85.793 -158.054 177.349 1.00 32.97 315 LYS D O 1
ATOM 11706 N N . ALA D 1 336 ? -86.926 -156.267 178.116 1.00 42.43 316 ALA D N 1
ATOM 11707 C CA . ALA D 1 336 ? -87.465 -156.988 179.255 1.00 39.98 316 ALA D CA 1
ATOM 11708 C C . ALA D 1 336 ? -88.477 -158.007 178.744 1.00 40.67 316 ALA D C 1
ATOM 11709 O O . ALA D 1 336 ? -89.263 -157.715 177.838 1.00 41.03 316 ALA D O 1
ATOM 11711 N N . GLY D 1 337 ? -88.434 -159.210 179.308 1.00 40.32 317 GLY D N 1
ATOM 11712 C CA . GLY D 1 337 ? -89.288 -160.294 178.860 1.00 32.70 317 GLY D CA 1
ATOM 11713 C C . GLY D 1 337 ? -88.671 -161.106 177.735 1.00 22.38 317 GLY D C 1
ATOM 11714 O O . GLY D 1 337 ? -89.292 -162.026 177.206 1.00 23.50 317 GLY D O 1
ATOM 11715 N N . ASP D 1 338 ? -87.444 -160.771 177.356 1.00 22.90 318 ASP D N 1
ATOM 11716 C CA . ASP D 1 338 ? -86.750 -161.565 176.348 1.00 33.91 318 ASP D CA 1
ATOM 11717 C C . ASP D 1 338 ? -86.354 -162.897 176.983 1.00 27.21 318 ASP D C 1
ATOM 11718 O O . ASP D 1 338 ? -86.255 -162.990 178.199 1.00 23.71 318 ASP D O 1
ATOM 11723 N N . MET D 1 339 ? -86.160 -163.929 176.167 1.00 24.83 319 MET D N 1
ATOM 11724 C CA . MET D 1 339 ? -85.742 -165.228 176.692 1.00 26.67 319 MET D CA 1
ATOM 11725 C C . MET D 1 339 ? -84.320 -165.552 176.260 1.00 28.33 319 MET D C 1
ATOM 11726 O O . MET D 1 339 ? -83.955 -165.425 175.077 1.00 24.23 319 MET D O 1
ATOM 11731 N N . VAL D 1 340 ? -83.515 -165.984 177.222 1.00 27.20 320 VAL D N 1
ATOM 11732 C CA . VAL D 1 340 ? -82.160 -166.397 176.918 1.00 22.80 320 VAL D CA 1
ATOM 11733 C C . VAL D 1 340 ? -81.895 -167.840 177.357 1.00 26.01 320 VAL D C 1
ATOM 11734 O O . VAL D 1 340 ? -81.870 -168.143 178.548 1.00 27.00 320 VAL D O 1
ATOM 11738 N N . MET D 1 341 ? -81.675 -168.715 176.384 1.00 29.38 321 MET D N 1
ATOM 11739 C CA . MET D 1 341 ? -81.355 -170.108 176.675 1.00 31.39 321 MET D CA 1
ATOM 11740 C C . MET D 1 341 ? -79.866 -170.285 176.937 1.00 27.74 321 MET D C 1
ATOM 11741 O O . MET D 1 341 ? -79.030 -169.712 176.235 1.00 27.24 321 MET D O 1
ATOM 11746 N N . ALA D 1 342 ? -79.530 -171.081 177.953 1.00 26.87 322 ALA D N 1
ATOM 11747 C CA . ALA D 1 342 ? -78.140 -171.251 178.342 1.00 25.47 322 ALA D CA 1
ATOM 11748 C C . ALA D 1 342 ? -77.824 -172.711 178.642 1.00 21.73 322 ALA D C 1
ATOM 11749 O O . ALA D 1 342 ? -77.721 -173.093 179.805 1.00 23.36 322 ALA D O 1
ATOM 11751 N N . PRO D 1 343 ? -77.647 -173.516 177.586 1.00 27.43 323 PRO D N 1
ATOM 11752 C CA . PRO D 1 343 ? -77.434 -174.967 177.682 1.00 28.16 323 PRO D CA 1
ATOM 11753 C C . PRO D 1 343 ? -76.248 -175.366 178.563 1.00 30.92 323 PRO D C 1
ATOM 11754 O O . PRO D 1 343 ? -75.191 -174.734 178.540 1.00 29.25 323 PRO D O 1
ATOM 11758 N N . THR D 1 344 ? -76.431 -176.422 179.345 1.00 28.59 324 THR D N 1
ATOM 11759 C CA . THR D 1 344 ? -75.308 -177.022 180.042 1.00 15.69 324 THR D CA 1
ATOM 11760 C C . THR D 1 344 ? -74.373 -177.635 178.993 1.00 15.68 324 THR D C 1
ATOM 11761 O O . THR D 1 344 ? -73.156 -177.693 179.177 1.00 22.95 324 THR D O 1
ATOM 11765 N N . VAL D 1 345 ? -74.958 -178.084 177.893 1.00 17.03 325 VAL D N 1
ATOM 11766 C CA . VAL D 1 345 ? -74.188 -178.705 176.813 1.00 24.22 325 VAL D CA 1
ATOM 11767 C C . VAL D 1 345 ? -73.014 -177.850 176.316 1.00 35.70 325 VAL D C 1
ATOM 11768 O O . VAL D 1 345 ? -71.908 -178.365 176.075 1.00 36.92 325 VAL D O 1
ATOM 11772 N N . VAL D 1 346 ? -73.236 -176.549 176.167 1.00 34.46 326 VAL D N 1
ATOM 11773 C CA . VAL D 1 346 ? -72.190 -175.698 175.614 1.00 31.87 326 VAL D CA 1
ATOM 11774 C C . VAL D 1 346 ? -71.044 -175.489 176.599 1.00 35.64 326 VAL D C 1
ATOM 11775 O O . VAL D 1 346 ? -70.003 -174.998 176.226 1.00 35.99 326 VAL D O 1
ATOM 11779 N N . VAL D 1 347 ? -71.218 -175.896 177.853 1.00 27.59 327 VAL D N 1
ATOM 11780 C CA . VAL D 1 347 ? -70.205 -175.639 178.871 1.00 28.96 327 VAL D CA 1
ATOM 11781 C C . VAL D 1 347 ? -69.079 -176.671 178.842 1.00 36.35 327 VAL D C 1
ATOM 11782 O O . VAL D 1 347 ? -67.898 -176.318 178.754 1.00 38.92 327 VAL D O 1
ATOM 11786 N N . ALA D 1 348 ? -69.442 -177.945 178.902 1.00 32.27 328 ALA D N 1
ATOM 11787 C CA . ALA D 1 348 ? -68.451 -179.009 178.892 1.00 39.66 328 ALA D CA 1
ATOM 11788 C C . ALA D 1 348 ? -67.832 -179.178 177.513 1.00 40.76 328 ALA D C 1
ATOM 11789 O O . ALA D 1 348 ? -66.680 -179.590 177.384 1.00 44.46 328 ALA D O 1
ATOM 11791 N N . MET D 1 349 ? -68.605 -178.872 176.480 1.00 43.25 329 MET D N 1
ATOM 11792 C CA . MET D 1 349 ? -68.142 -179.068 175.116 1.00 42.01 329 MET D CA 1
ATOM 11793 C C . MET D 1 349 ? -67.235 -177.937 174.631 1.00 47.00 329 MET D C 1
ATOM 11794 O O . MET D 1 349 ? -66.591 -178.064 173.591 1.00 43.45 329 MET D O 1
ATOM 11799 N N . ASP D 1 350 ? -67.169 -176.841 175.382 1.00 55.62 330 ASP D N 1
ATOM 11800 C CA . ASP D 1 350 ? -66.221 -175.773 175.053 1.00 61.33 330 ASP D CA 1
ATOM 11801 C C . ASP D 1 350 ? -64.762 -176.164 175.235 1.00 56.27 330 ASP D C 1
ATOM 11802 O O . ASP D 1 350 ? -64.342 -176.569 176.324 1.00 52.06 330 ASP D O 1
ATOM 11807 N N . ASP D 1 351 ? -63.981 -175.971 174.174 1.00 54.93 331 ASP D N 1
ATOM 11808 C CA . ASP D 1 351 ? -62.549 -176.254 174.193 1.00 54.85 331 ASP D CA 1
ATOM 11809 C C . ASP D 1 351 ? -61.756 -175.214 174.994 1.00 55.30 331 ASP D C 1
ATOM 11810 O O . ASP D 1 351 ? -60.580 -174.980 174.725 1.00 48.97 331 ASP D O 1
ATOM 11812 N N . ALA D 1 352 ? -62.409 -174.592 175.971 1.00 62.21 332 ALA D N 1
ATOM 11813 C CA . ALA D 1 352 ? -61.735 -173.724 176.928 1.00 65.78 332 ALA D CA 1
ATOM 11814 C C . ALA D 1 352 ? -61.889 -174.303 178.331 1.00 71.81 332 ALA D C 1
ATOM 11815 O O . ALA D 1 352 ? -61.192 -173.901 179.264 1.00 75.59 332 ALA D O 1
ATOM 11817 N N . ARG D 1 353 ? -62.807 -175.257 178.467 1.00 70.58 333 ARG D N 1
ATOM 11818 C CA . ARG D 1 353 ? -63.095 -175.878 179.757 1.00 65.33 333 ARG D CA 1
ATOM 11819 C C . ARG D 1 353 ? -62.408 -177.238 179.901 1.00 62.15 333 ARG D C 1
ATOM 11820 O O . ARG D 1 353 ? -61.946 -177.597 180.984 1.00 63.33 333 ARG D O 1
ATOM 11822 N N . ASN D 1 354 ? -62.344 -177.989 178.806 1.00 56.27 334 ASN D N 1
ATOM 11823 C CA . ASN D 1 354 ? -61.703 -179.300 178.818 1.00 52.71 334 ASN D CA 1
ATOM 11824 C C . ASN D 1 354 ? -60.867 -179.529 177.570 1.00 54.45 334 ASN D C 1
ATOM 11825 O O . ASN D 1 354 ? -61.239 -179.100 176.477 1.00 58.03 334 ASN D O 1
ATOM 11830 N N . GLU D 1 355 ? -59.735 -180.206 177.736 1.00 55.01 335 GLU D N 1
ATOM 11831 C CA . GLU D 1 355 ? -58.936 -180.642 176.599 1.00 53.57 335 GLU D CA 1
ATOM 11832 C C . GLU D 1 355 ? -59.582 -181.869 175.968 1.00 51.55 335 GLU D C 1
ATOM 11833 O O . GLU D 1 355 ? -59.869 -182.849 176.662 1.00 51.16 335 GLU D O 1
ATOM 11835 N N . ASP D 1 356 ? -59.799 -181.809 174.655 1.00 54.93 336 ASP D N 1
ATOM 11836 C CA . ASP D 1 356 ? -60.472 -182.876 173.908 1.00 53.02 336 ASP D CA 1
ATOM 11837 C C . ASP D 1 356 ? -61.758 -183.317 174.614 1.00 47.96 336 ASP D C 1
ATOM 11838 O O . ASP D 1 356 ? -61.851 -184.451 175.085 1.00 48.96 336 ASP D O 1
ATOM 11843 N N . PRO D 1 357 ? -62.750 -182.416 174.696 1.00 40.88 337 PRO D N 1
ATOM 11844 C CA . PRO D 1 357 ? -63.946 -182.671 175.508 1.00 33.67 337 PRO D CA 1
ATOM 11845 C C . PRO D 1 357 ? -64.834 -183.795 174.980 1.00 37.08 337 PRO D C 1
ATOM 11846 O O . PRO D 1 357 ? -65.750 -184.230 175.685 1.00 40.23 337 PRO D O 1
ATOM 11850 N N . LEU D 1 358 ? -64.558 -184.266 173.768 1.00 42.18 338 LEU D N 1
ATOM 11851 C CA . LEU D 1 358 ? -65.400 -185.270 173.133 1.00 44.28 338 LEU D CA 1
ATOM 11852 C C . LEU D 1 358 ? -64.884 -186.669 173.428 1.00 42.67 338 LEU D C 1
ATOM 11853 O O . LEU D 1 358 ? -65.612 -187.653 173.292 1.00 50.04 338 LEU D O 1
ATOM 11858 N N . GLU D 1 359 ? -63.621 -186.752 173.831 1.00 38.19 339 GLU D N 1
ATOM 11859 C CA . GLU D 1 359 ? -63.023 -188.031 174.195 1.00 38.21 339 GLU D CA 1
ATOM 11860 C C . GLU D 1 359 ? -63.454 -188.470 175.590 1.00 33.55 339 GLU D C 1
ATOM 11861 O O . GLU D 1 359 ? -63.464 -187.663 176.520 1.00 31.73 339 GLU D O 1
ATOM 11863 N N . PHE D 1 360 ? -63.798 -189.751 175.735 1.00 31.57 340 PHE D N 1
ATOM 11864 C CA . PHE D 1 360 ? -64.057 -190.324 177.054 1.00 34.18 340 PHE D CA 1
ATOM 11865 C C . PHE D 1 360 ? -62.755 -190.805 177.678 1.00 33.13 340 PHE D C 1
ATOM 11866 O O . PHE D 1 360 ? -62.098 -191.707 177.139 1.00 28.84 340 PHE D O 1
ATOM 11874 N N . ARG D 1 361 ? -62.415 -190.236 178.831 1.00 33.95 341 ARG D N 1
ATOM 11875 C CA . ARG D 1 361 ? -61.115 -190.468 179.453 1.00 33.75 341 ARG D CA 1
ATOM 11876 C C . ARG D 1 361 ? -61.188 -190.745 180.958 1.00 30.79 341 ARG D C 1
ATOM 11877 O O . ARG D 1 361 ? -61.595 -189.882 181.731 1.00 31.41 341 ARG D O 1
ATOM 11885 N N . LEU D 1 362 ? -60.776 -191.943 181.378 1.00 31.96 342 LEU D N 1
ATOM 11886 C CA . LEU D 1 362 ? -60.733 -192.280 182.802 1.00 34.29 342 LEU D CA 1
ATOM 11887 C C . LEU D 1 362 ? -59.545 -191.661 183.540 1.00 44.94 342 LEU D C 1
ATOM 11888 O O . LEU D 1 362 ? -59.378 -191.876 184.739 1.00 52.03 342 LEU D O 1
ATOM 11893 N N . GLY D 1 363 ? -58.719 -190.897 182.839 1.00 53.21 343 GLY D N 1
ATOM 11894 C CA . GLY D 1 363 ? -57.548 -190.316 183.471 1.00 62.98 343 GLY D CA 1
ATOM 11895 C C . GLY D 1 363 ? -57.631 -188.828 183.762 1.00 64.40 343 GLY D C 1
ATOM 11896 O O . GLY D 1 363 ? -56.624 -188.210 184.107 1.00 69.49 343 GLY D O 1
ATOM 11897 N N . ARG D 1 364 ? -58.825 -188.252 183.639 1.00 56.64 344 ARG D N 1
ATOM 11898 C CA . ARG D 1 364 ? -58.971 -186.801 183.712 1.00 45.43 344 ARG D CA 1
ATOM 11899 C C . ARG D 1 364 ? -58.716 -186.241 185.092 1.00 48.15 344 ARG D C 1
ATOM 11900 O O . ARG D 1 364 ? -59.229 -186.741 186.094 1.00 51.23 344 ARG D O 1
ATOM 11908 N N . LYS D 1 365 ? -57.923 -185.177 185.120 1.00 51.62 345 LYS D N 1
ATOM 11909 C CA . LYS D 1 365 ? -57.468 -184.574 186.359 1.00 55.33 345 LYS D CA 1
ATOM 11910 C C . LYS D 1 365 ? -58.278 -183.321 186.664 1.00 58.80 345 LYS D C 1
ATOM 11911 O O . LYS D 1 365 ? -58.655 -183.078 187.809 1.00 57.21 345 LYS D O 1
ATOM 11917 N N . ALA D 1 366 ? -58.562 -182.538 185.626 1.00 66.96 346 ALA D N 1
ATOM 11918 C CA . ALA D 1 366 ? -59.287 -181.280 185.788 1.00 67.15 346 ALA D CA 1
ATOM 11919 C C . ALA D 1 366 ? -60.686 -181.316 185.163 1.00 68.20 346 ALA D C 1
ATOM 11920 O O . ALA D 1 366 ? -60.939 -180.634 184.167 1.00 70.82 346 ALA D O 1
ATOM 11922 N N . ARG D 1 367 ? -61.590 -182.097 185.757 1.00 63.72 347 ARG D N 1
ATOM 11923 C CA . ARG D 1 367 ? -62.963 -182.197 185.262 1.00 54.65 347 ARG D CA 1
ATOM 11924 C C . ARG D 1 367 ? -63.815 -181.015 185.729 1.00 47.73 347 ARG D C 1
ATOM 11925 O O . ARG D 1 367 ? -64.240 -180.940 186.893 1.00 42.99 347 ARG D O 1
ATOM 11933 N N . GLN D 1 368 ? -64.036 -180.082 184.808 1.00 45.60 348 GLN D N 1
ATOM 11934 C CA . GLN D 1 368 ? -64.960 -178.970 185.027 1.00 46.63 348 GLN D CA 1
ATOM 11935 C C . GLN D 1 368 ? -66.036 -179.045 183.985 1.00 48.24 348 GLN D C 1
ATOM 11936 O O . GLN D 1 368 ? -65.739 -179.455 182.845 1.00 47.47 348 GLN D O 1
ATOM 11938 N N . HIS D 1 369 ? -67.247 -178.592 184.338 1.00 49.35 349 HIS D N 1
ATOM 11939 C CA . HIS D 1 369 ? -68.399 -179.354 183.870 1.00 44.66 349 HIS D CA 1
ATOM 11940 C C . HIS D 1 369 ? -69.543 -178.575 184.449 1.00 38.69 349 HIS D C 1
ATOM 11941 O O . HIS D 1 369 ? -69.400 -178.027 185.551 1.00 36.44 349 HIS D O 1
ATOM 11948 N N . SER D 1 370 ? -70.673 -178.458 183.762 1.00 37.40 350 SER D N 1
ATOM 11949 C CA . SER D 1 370 ? -71.849 -177.854 184.442 1.00 25.32 350 SER D CA 1
ATOM 11950 C C . SER D 1 370 ? -73.138 -178.659 184.276 1.00 23.14 350 SER D C 1
ATOM 11951 O O . SER D 1 370 ? -74.212 -178.082 184.247 1.00 30.10 350 SER D O 1
ATOM 11954 N N . THR D 1 371 ? -73.020 -179.986 184.224 1.00 29.47 351 THR D N 1
ATOM 11955 C CA . THR D 1 371 ? -74.151 -180.890 183.978 1.00 25.77 351 THR D CA 1
ATOM 11956 C C . THR D 1 371 ? -75.300 -180.687 184.969 1.00 23.62 351 THR D C 1
ATOM 11957 O O . THR D 1 371 ? -76.485 -180.852 184.651 1.00 25.68 351 THR D O 1
ATOM 11961 N N . PHE D 1 372 ? -74.932 -180.287 186.168 1.00 20.61 352 PHE D N 1
ATOM 11962 C CA . PHE D 1 372 ? -75.926 -180.019 187.188 1.00 21.20 352 PHE D CA 1
ATOM 11963 C C . PHE D 1 372 ? -76.205 -178.525 187.409 1.00 18.39 352 PHE D C 1
ATOM 11964 O O . PHE D 1 372 ? -76.813 -178.154 188.417 1.00 21.54 352 PHE D O 1
ATOM 11972 N N . GLY D 1 373 ? -75.765 -177.690 186.468 1.00 18.62 353 GLY D N 1
ATOM 11973 C CA . GLY D 1 373 ? -76.074 -176.268 186.480 1.00 15.66 353 GLY D CA 1
ATOM 11974 C C . GLY D 1 373 ? -75.117 -175.439 187.306 1.00 23.79 353 GLY D C 1
ATOM 11975 O O . GLY D 1 373 ? -74.068 -175.922 187.728 1.00 25.25 353 GLY D O 1
ATOM 11976 N N . LYS D 1 374 ? -75.476 -174.176 187.532 1.00 22.45 354 LYS D N 1
ATOM 11977 C CA . LYS D 1 374 ? -74.656 -173.290 188.342 1.00 26.46 354 LYS D CA 1
ATOM 11978 C C . LYS D 1 374 ? -75.514 -172.218 188.998 1.00 25.47 354 LYS D C 1
ATOM 11979 O O . LYS D 1 374 ? -76.517 -171.767 188.441 1.00 30.81 354 LYS D O 1
ATOM 11985 N N . GLY D 1 375 ? -75.116 -171.806 190.188 1.00 28.82 355 GLY D N 1
ATOM 11986 C CA . GLY D 1 375 ? -75.861 -170.794 190.901 1.00 29.03 355 GLY D CA 1
ATOM 11987 C C . GLY D 1 375 ? -76.828 -171.410 191.889 1.00 28.24 355 GLY D C 1
ATOM 11988 O O . GLY D 1 375 ? -76.697 -172.579 192.253 1.00 30.07 355 GLY D O 1
ATOM 11989 N N . SER D 1 376 ? -77.809 -170.618 192.311 1.00 28.71 356 SER D N 1
ATOM 11990 C CA . SER D 1 376 ? -78.737 -171.011 193.365 1.00 26.10 356 SER D CA 1
ATOM 11991 C C . SER D 1 376 ? -79.554 -172.253 192.993 1.00 21.80 356 SER D C 1
ATOM 11992 O O . SER D 1 376 ? -79.979 -173.005 193.864 1.00 32.25 356 SER D O 1
ATOM 11995 N N . HIS D 1 377 ? -79.779 -172.449 191.700 1.00 20.28 357 HIS D N 1
ATOM 11996 C CA . HIS D 1 377 ? -80.658 -173.512 191.242 1.00 23.36 357 HIS D CA 1
ATOM 11997 C C . HIS D 1 377 ? -79.903 -174.789 190.892 1.00 23.31 357 HIS D C 1
ATOM 11998 O O . HIS D 1 377 ? -80.442 -175.669 190.214 1.00 23.89 357 HIS D O 1
ATOM 12005 N N . THR D 1 378 ? -78.661 -174.887 191.354 1.00 17.60 358 THR D N 1
ATOM 12006 C CA . THR D 1 378 ? -77.826 -176.043 191.055 1.00 23.23 358 THR D CA 1
ATOM 12007 C C . THR D 1 378 ? -78.533 -177.298 191.570 1.00 23.29 358 THR D C 1
ATOM 12008 O O . THR D 1 378 ? -79.164 -177.268 192.628 1.00 25.36 358 THR D O 1
ATOM 12012 N N . CYS D 1 379 ? -78.460 -178.381 190.802 1.00 23.20 359 CYS D N 1
ATOM 12013 C CA . CYS D 1 379 ? -79.280 -179.578 191.052 1.00 22.01 359 CYS D CA 1
ATOM 12014 C C . CYS D 1 379 ? -79.153 -180.152 192.464 1.00 15.95 359 CYS D C 1
ATOM 12015 O O . CYS D 1 379 ? -78.074 -180.573 192.872 1.00 23.43 359 CYS D O 1
ATOM 12018 N N . PRO D 1 380 ? -80.263 -180.170 193.221 1.00 16.01 360 PRO D N 1
ATOM 12019 C CA . PRO D 1 380 ? -80.242 -180.814 194.539 1.00 24.02 360 PRO D CA 1
ATOM 12020 C C . PRO D 1 380 ? -80.276 -182.329 194.437 1.00 18.33 360 PRO D C 1
ATOM 12021 O O . PRO D 1 380 ? -80.087 -182.986 195.439 1.00 16.13 360 PRO D O 1
ATOM 12025 N N . GLY D 1 381 ? -80.551 -182.863 193.255 1.00 18.33 361 GLY D N 1
ATOM 12026 C CA . GLY D 1 381 ? -80.647 -184.302 193.080 1.00 17.52 361 GLY D CA 1
ATOM 12027 C C . GLY D 1 381 ? -79.379 -184.971 192.582 1.00 21.48 361 GLY D C 1
ATOM 12028 O O . GLY D 1 381 ? -79.376 -186.164 192.274 1.00 18.04 361 GLY D O 1
ATOM 12029 N N . ALA D 1 382 ? -78.294 -184.207 192.529 1.00 26.98 362 ALA D N 1
ATOM 12030 C CA . ALA D 1 382 ? -77.032 -184.689 191.984 1.00 23.00 362 ALA D CA 1
ATOM 12031 C C . ALA D 1 382 ? -76.451 -185.864 192.771 1.00 21.46 362 ALA D C 1
ATOM 12032 O O . ALA D 1 382 ? -75.869 -186.766 192.192 1.00 19.58 362 ALA D O 1
ATOM 12034 N N . HIS D 1 383 ? -76.579 -185.846 194.093 1.00 20.75 363 HIS D N 1
ATOM 12035 C CA . HIS D 1 383 ? -76.141 -186.987 194.875 1.00 18.65 363 HIS D CA 1
ATOM 12036 C C . HIS D 1 383 ? -76.964 -188.230 194.539 1.00 21.08 363 HIS D C 1
ATOM 12037 O O . HIS D 1 383 ? -76.420 -189.341 194.481 1.00 20.50 363 HIS D O 1
ATOM 12044 N N . LEU D 1 384 ? -78.274 -188.058 194.349 1.00 17.29 364 LEU D N 1
ATOM 12045 C CA . LEU D 1 384 ? -79.132 -189.192 194.007 1.00 17.87 364 LEU D CA 1
ATOM 12046 C C . LEU D 1 384 ? -78.743 -189.696 192.630 1.00 16.36 364 LEU D C 1
ATOM 12047 O O . LEU D 1 384 ? -78.582 -190.892 192.425 1.00 19.85 364 LEU D O 1
ATOM 12052 N N . ALA D 1 385 ? -78.578 -188.769 191.698 1.00 16.31 365 ALA D N 1
ATOM 12053 C CA . ALA D 1 385 ? -78.160 -189.123 190.345 1.00 16.31 365 ALA D CA 1
ATOM 12054 C C . ALA D 1 385 ? -76.861 -189.947 190.357 1.00 16.28 365 ALA D C 1
ATOM 12055 O O . ALA D 1 385 ? -76.773 -190.986 189.714 1.00 19.96 365 ALA D O 1
ATOM 12057 N N . ARG D 1 386 ? -75.861 -189.490 191.098 1.00 16.21 366 ARG D N 1
ATOM 12058 C CA . ARG D 1 386 ? -74.601 -190.215 191.148 1.00 16.37 366 ARG D CA 1
ATOM 12059 C C . ARG D 1 386 ? -74.742 -191.590 191.826 1.00 22.78 366 ARG D C 1
ATOM 12060 O O . ARG D 1 386 ? -74.074 -192.550 191.446 1.00 21.84 366 ARG D O 1
ATOM 12068 N N . MET D 1 387 ? -75.614 -191.698 192.819 1.00 22.85 367 MET D N 1
ATOM 12069 C CA . MET D 1 387 ? -75.819 -192.987 193.496 1.00 19.76 367 MET D CA 1
ATOM 12070 C C . MET D 1 387 ? -76.538 -193.998 192.589 1.00 20.15 367 MET D C 1
ATOM 12071 O O . MET D 1 387 ? -76.158 -195.166 192.521 1.00 16.82 367 MET D O 1
ATOM 12076 N N . GLU D 1 388 ? -77.580 -193.539 191.900 1.00 19.18 368 GLU D N 1
ATOM 12077 C CA . GLU D 1 388 ? -78.267 -194.332 190.879 1.00 16.57 368 GLU D CA 1
ATOM 12078 C C . GLU D 1 388 ? -77.309 -194.860 189.816 1.00 21.44 368 GLU D C 1
ATOM 12079 O O . GLU D 1 388 ? -77.355 -196.037 189.476 1.00 17.69 368 GLU D O 1
ATOM 12085 N N . MET D 1 389 ? -76.439 -193.992 189.302 1.00 19.31 369 MET D N 1
ATOM 12086 C CA . MET D 1 389 ? -75.469 -194.406 188.285 1.00 19.98 369 MET D CA 1
ATOM 12087 C C . MET D 1 389 ? -74.514 -195.495 188.803 1.00 19.10 369 MET D C 1
ATOM 12088 O O . MET D 1 389 ? -74.216 -196.464 188.098 1.00 16.50 369 MET D O 1
ATOM 12093 N N . LYS D 1 390 ? -73.994 -195.319 190.007 1.00 19.32 370 LYS D N 1
ATOM 12094 C CA . LYS D 1 390 ? -73.005 -196.267 190.509 1.00 24.68 370 LYS D CA 1
ATOM 12095 C C . LYS D 1 390 ? -73.645 -197.638 190.739 1.00 21.94 370 LYS D C 1
ATOM 12096 O O . LYS D 1 390 ? -73.035 -198.671 190.469 1.00 21.47 370 LYS D O 1
ATOM 12099 N N . VAL D 1 391 ? -74.890 -197.652 191.201 1.00 22.47 371 VAL D N 1
ATOM 12100 C CA . VAL D 1 391 ? -75.565 -198.917 191.499 1.00 18.12 371 VAL D CA 1
ATOM 12101 C C . VAL D 1 391 ? -75.908 -199.634 190.194 1.00 16.74 371 VAL D C 1
ATOM 12102 O O . VAL D 1 391 ? -75.718 -200.835 190.037 1.00 16.80 371 VAL D O 1
ATOM 12106 N N . VAL D 1 392 ? -76.383 -198.871 189.225 1.00 17.37 372 VAL D N 1
ATOM 12107 C CA . VAL D 1 392 ? -76.778 -199.471 187.961 1.00 16.79 372 VAL D CA 1
ATOM 12108 C C . VAL D 1 392 ? -75.573 -200.049 187.219 1.00 16.76 372 VAL D C 1
ATOM 12109 O O . VAL D 1 392 ? -75.610 -201.209 186.801 1.00 20.80 372 VAL D O 1
ATOM 12113 N N . LEU D 1 393 ? -74.507 -199.259 187.098 1.00 16.67 373 LEU D N 1
ATOM 12114 C CA . LEU D 1 393 ? -73.263 -199.729 186.501 1.00 18.99 373 LEU D CA 1
ATOM 12115 C C . LEU D 1 393 ? -72.755 -200.998 187.193 1.00 22.07 373 LEU D C 1
ATOM 12116 O O . LEU D 1 393 ? -72.408 -201.993 186.533 1.00 17.25 373 LEU D O 1
ATOM 12121 N N . ARG D 1 394 ? -72.730 -200.967 188.524 1.00 16.67 374 ARG D N 1
ATOM 12122 C CA . ARG D 1 394 ? -72.239 -202.096 189.310 1.00 16.70 374 ARG D CA 1
ATOM 12123 C C . ARG D 1 394 ? -73.021 -203.379 189.038 1.00 20.66 374 ARG D C 1
ATOM 12124 O O . ARG D 1 394 ? -72.435 -204.424 188.718 1.00 18.42 374 ARG D O 1
ATOM 12132 N N . GLU D 1 395 ? -74.342 -203.296 189.144 1.00 16.87 375 GLU D N 1
ATOM 12133 C CA . GLU D 1 395 ? -75.198 -204.460 188.924 1.00 19.54 375 GLU D CA 1
ATOM 12134 C C . GLU D 1 395 ? -75.240 -204.915 187.473 1.00 18.24 375 GLU D C 1
ATOM 12135 O O . GLU D 1 395 ? -75.294 -206.123 187.188 1.00 18.48 375 GLU D O 1
ATOM 12141 N N . TRP D 1 396 ? -75.256 -203.955 186.555 1.00 16.97 376 TRP D N 1
ATOM 12142 C CA . TRP D 1 396 ? -75.324 -204.314 185.148 1.00 19.43 376 TRP D CA 1
ATOM 12143 C C . TRP D 1 396 ? -74.072 -205.092 184.752 1.00 18.10 376 TRP D C 1
ATOM 12144 O O . TRP D 1 396 ? -74.168 -206.151 184.161 1.00 17.07 376 TRP D O 1
ATOM 12155 N N . PHE D 1 397 ? -72.905 -204.571 185.113 1.00 17.93 377 PHE D N 1
ATOM 12156 C CA . PHE D 1 397 ? -71.657 -205.211 184.731 1.00 16.89 377 PHE D CA 1
ATOM 12157 C C . PHE D 1 397 ? -71.431 -206.533 185.475 1.00 16.95 377 PHE D C 1
ATOM 12158 O O . PHE D 1 397 ? -70.797 -207.441 184.949 1.00 16.98 377 PHE D O 1
ATOM 12166 N N . ALA D 1 398 ? -71.987 -206.666 186.673 1.00 16.97 378 ALA D N 1
ATOM 12167 C CA . ALA D 1 398 ? -71.955 -207.962 187.338 1.00 17.05 378 ALA D CA 1
ATOM 12168 C C . ALA D 1 398 ? -72.739 -209.017 186.545 1.00 22.48 378 ALA D C 1
ATOM 12169 O O . ALA D 1 398 ? -72.323 -210.187 186.476 1.00 23.32 378 ALA D O 1
ATOM 12171 N N . ARG D 1 399 ? -73.855 -208.623 185.926 1.00 17.19 379 ARG D N 1
ATOM 12172 C CA . ARG D 1 399 ? -74.762 -209.607 185.334 1.00 17.94 379 ARG D CA 1
ATOM 12173 C C . ARG D 1 399 ? -74.653 -209.751 183.809 1.00 20.63 379 ARG D C 1
ATOM 12174 O O . ARG D 1 399 ? -74.826 -210.844 183.263 1.00 17.40 379 ARG D O 1
ATOM 12182 N N . ILE D 1 400 ? -74.373 -208.648 183.131 1.00 17.24 380 ILE D N 1
ATOM 12183 C CA . ILE D 1 400 ? -74.296 -208.614 181.669 1.00 17.25 380 ILE D CA 1
ATOM 12184 C C . ILE D 1 400 ? -73.036 -207.825 181.328 1.00 19.44 380 ILE D C 1
ATOM 12185 O O . ILE D 1 400 ? -73.095 -206.640 181.018 1.00 17.08 380 ILE D O 1
ATOM 12190 N N . PRO D 1 401 ? -71.874 -208.476 181.481 1.00 17.13 381 PRO D N 1
ATOM 12191 C CA . PRO D 1 401 ? -70.590 -207.784 181.318 1.00 26.57 381 PRO D CA 1
ATOM 12192 C C . PRO D 1 401 ? -70.328 -207.377 179.868 1.00 17.00 381 PRO D C 1
ATOM 12193 O O . PRO D 1 401 ? -69.670 -206.363 179.597 1.00 16.91 381 PRO D O 1
ATOM 12197 N N . GLU D 1 402 ? -70.850 -208.171 178.945 1.00 17.77 382 GLU D N 1
ATOM 12198 C CA . GLU D 1 402 ? -70.579 -207.971 177.534 1.00 19.53 382 GLU D CA 1
ATOM 12199 C C . GLU D 1 402 ? -71.890 -207.823 176.784 1.00 22.39 382 GLU D C 1
ATOM 12200 O O . GLU D 1 402 ? -72.780 -208.674 176.888 1.00 19.90 382 GLU D O 1
ATOM 12206 N N . PHE D 1 403 ? -72.001 -206.722 176.043 1.00 17.09 383 PHE D N 1
ATOM 12207 C CA . PHE D 1 403 ? -73.231 -206.364 175.362 1.00 17.14 383 PHE D CA 1
ATOM 12208 C C . PHE D 1 403 ? -72.884 -205.352 174.280 1.00 17.08 383 PHE D C 1
ATOM 12209 O O . PHE D 1 403 ? -71.830 -204.719 174.347 1.00 16.99 383 PHE D O 1
ATOM 12217 N N . ARG D 1 404 ? -73.763 -205.187 173.305 1.00 17.13 384 ARG D N 1
ATOM 12218 C CA . ARG D 1 404 ? -73.570 -204.145 172.281 1.00 17.07 384 ARG D CA 1
ATOM 12219 C C . ARG D 1 404 ? -74.920 -203.647 171.792 1.00 20.81 384 ARG D C 1
ATOM 12220 O O . ARG D 1 404 ? -75.941 -204.192 172.162 1.00 17.20 384 ARG D O 1
ATOM 12228 N N . ILE D 1 405 ? -74.929 -202.628 170.941 1.00 18.80 385 ILE D N 1
ATOM 12229 C CA . ILE D 1 405 ? -76.184 -202.262 170.299 1.00 17.13 385 ILE D CA 1
ATOM 12230 C C . ILE D 1 405 ? -76.547 -203.397 169.359 1.00 17.23 385 ILE D C 1
ATOM 12231 O O . ILE D 1 405 ? -75.682 -203.909 168.651 1.00 20.02 385 ILE D O 1
ATOM 12236 N N . GLU D 1 406 ? -77.815 -203.797 169.346 1.00 17.32 386 GLU D N 1
ATOM 12237 C CA . GLU D 1 406 ? -78.251 -204.877 168.466 1.00 17.43 386 GLU D CA 1
ATOM 12238 C C . GLU D 1 406 ? -77.870 -204.586 167.008 1.00 24.51 386 GLU D C 1
ATOM 12239 O O . GLU D 1 406 ? -78.155 -203.504 166.484 1.00 23.40 386 GLU D O 1
ATOM 12245 N N . ASP D 1 407 ? -77.210 -205.557 166.379 1.00 22.89 387 ASP D N 1
ATOM 12246 C CA . ASP D 1 407 ? -76.714 -205.443 165.004 1.00 26.38 387 ASP D CA 1
ATOM 12247 C C . ASP D 1 407 ? -75.723 -204.289 164.833 1.00 28.37 387 ASP D C 1
ATOM 12248 O O . ASP D 1 407 ? -75.469 -203.848 163.713 1.00 36.72 387 ASP D O 1
ATOM 12253 N N . ASP D 1 408 ? -75.169 -203.815 165.945 1.00 17.25 388 ASP D N 1
ATOM 12254 C CA . ASP D 1 408 ? -74.315 -202.628 166.004 1.00 17.14 388 ASP D CA 1
ATOM 12255 C C . ASP D 1 408 ? -74.922 -201.454 165.230 1.00 29.24 388 ASP D C 1
ATOM 12256 O O . ASP D 1 408 ? -74.212 -200.713 164.552 1.00 30.56 388 ASP D O 1
ATOM 12261 N N . ALA D 1 409 ? -76.237 -201.293 165.340 1.00 24.39 389 ALA D N 1
ATOM 12262 C CA . ALA D 1 409 ? -76.941 -200.227 164.634 1.00 23.32 389 ALA D CA 1
ATOM 12263 C C . ALA D 1 409 ? -76.435 -198.860 165.082 1.00 26.30 389 ALA D C 1
ATOM 12264 O O . ALA D 1 409 ? -75.913 -198.716 166.195 1.00 23.89 389 ALA D O 1
ATOM 12266 N N . PRO D 1 410 ? -76.567 -197.839 164.214 1.00 17.01 390 PRO D N 1
ATOM 12267 C CA . PRO D 1 410 ? -76.088 -196.538 164.679 1.00 16.90 390 PRO D CA 1
ATOM 12268 C C . PRO D 1 410 ? -77.022 -195.920 165.729 1.00 17.04 390 PRO D C 1
ATOM 12269 O O . PRO D 1 410 ? -78.186 -196.320 165.849 1.00 22.33 390 PRO D O 1
ATOM 12273 N N . LEU D 1 411 ? -76.492 -194.973 166.488 1.00 17.06 391 LEU D N 1
ATOM 12274 C CA . LEU D 1 411 ? -77.291 -194.219 167.450 1.00 24.27 391 LEU D CA 1
ATOM 12275 C C . LEU D 1 411 ? -77.966 -193.035 166.759 1.00 27.85 391 LEU D C 1
ATOM 12276 O O . LEU D 1 411 ? -77.390 -192.424 165.843 1.00 24.42 391 LEU D O 1
ATOM 12281 N N . ARG D 1 412 ? -79.187 -192.730 167.188 1.00 19.42 392 ARG D N 1
ATOM 12282 C CA . ARG D 1 412 ? -79.899 -191.528 166.750 1.00 16.78 392 ARG D CA 1
ATOM 12283 C C . ARG D 1 412 ? -80.279 -190.702 167.986 1.00 20.74 392 ARG D C 1
ATOM 12284 O O . ARG D 1 412 ? -80.308 -191.224 169.104 1.00 20.23 392 ARG D O 1
ATOM 12287 N N . TYR D 1 413 ? -80.557 -189.413 167.800 1.00 16.68 393 TYR D N 1
ATOM 12288 C CA . TYR D 1 413 ? -80.705 -188.541 168.958 1.00 18.52 393 TYR D CA 1
ATOM 12289 C C . TYR D 1 413 ? -81.791 -187.485 168.777 1.00 26.17 393 TYR D C 1
ATOM 12290 O O . TYR D 1 413 ? -82.059 -187.031 167.656 1.00 24.47 393 TYR D O 1
ATOM 12299 N N . SER D 1 414 ? -82.398 -187.102 169.897 1.00 26.60 394 SER D N 1
ATOM 12300 C CA A SER D 1 414 ? -83.339 -185.991 169.923 0.50 25.20 394 SER D CA 1
ATOM 12301 C CA B SER D 1 414 ? -83.350 -186.001 169.941 0.50 25.56 394 SER D CA 1
ATOM 12302 C C . SER D 1 414 ? -82.813 -184.869 170.806 1.00 28.15 394 SER D C 1
ATOM 12303 O O . SER D 1 414 ? -82.043 -185.102 171.755 1.00 25.01 394 SER D O 1
ATOM 12308 N N . ASN D 1 415 ? -83.232 -183.650 170.495 1.00 24.24 395 ASN D N 1
ATOM 12309 C CA . ASN D 1 415 ? -82.926 -182.507 171.337 1.00 28.23 395 ASN D CA 1
ATOM 12310 C C . ASN D 1 415 ? -84.153 -182.153 172.163 1.00 26.24 395 ASN D C 1
ATOM 12311 O O . ASN D 1 415 ? -85.263 -182.548 171.826 1.00 26.73 395 ASN D O 1
ATOM 12316 N N . GLY D 1 416 ? -83.962 -181.387 173.228 1.00 24.74 396 GLY D N 1
ATOM 12317 C CA . GLY D 1 416 ? -85.088 -180.856 173.972 1.00 21.71 396 GLY D CA 1
ATOM 12318 C C . GLY D 1 416 ? -84.634 -180.200 175.251 1.00 21.82 396 GLY D C 1
ATOM 12319 O O . GLY D 1 416 ? -83.462 -179.864 175.398 1.00 21.13 396 GLY D O 1
ATOM 12320 N N . ILE D 1 417 ? -85.562 -180.031 176.188 1.00 19.15 397 ILE D N 1
ATOM 12321 C CA . ILE D 1 417 ? -85.205 -179.577 177.521 1.00 20.85 397 ILE D CA 1
ATOM 12322 C C . ILE D 1 417 ? -84.168 -180.531 178.076 1.00 19.59 397 ILE D C 1
ATOM 12323 O O . ILE D 1 417 ? -83.185 -180.130 178.695 1.00 23.00 397 ILE D O 1
ATOM 12328 N N . VAL D 1 418 ? -84.402 -181.807 177.814 1.00 16.37 398 VAL D N 1
ATOM 12329 C CA . VAL D 1 418 ? -83.438 -182.834 178.130 1.00 17.17 398 VAL D CA 1
ATOM 12330 C C . VAL D 1 418 ? -83.082 -183.660 176.898 1.00 16.40 398 VAL D C 1
ATOM 12331 O O . VAL D 1 418 ? -83.909 -184.414 176.402 1.00 16.91 398 VAL D O 1
ATOM 12335 N N . GLY D 1 419 ? -81.856 -183.497 176.411 1.00 16.96 399 GLY D N 1
ATOM 12336 C CA . GLY D 1 419 ? -81.376 -184.218 175.237 1.00 16.35 399 GLY D CA 1
ATOM 12337 C C . GLY D 1 419 ? -81.397 -185.724 175.465 1.00 27.68 399 GLY D C 1
ATOM 12338 O O . GLY D 1 419 ? -81.415 -186.193 176.608 1.00 16.43 399 GLY D O 1
ATOM 12339 N N . SER D 1 420 ? -81.414 -186.490 174.382 1.00 16.69 400 SER D N 1
ATOM 12340 C CA . SER D 1 420 ? -81.519 -187.941 174.512 1.00 19.21 400 SER D CA 1
ATOM 12341 C C . SER D 1 420 ? -81.055 -188.734 173.305 1.00 19.41 400 SER D C 1
ATOM 12342 O O . SER D 1 420 ? -81.039 -188.254 172.188 1.00 20.80 400 SER D O 1
ATOM 12345 N N . VAL D 1 421 ? -80.635 -189.963 173.583 1.00 18.13 401 VAL D N 1
ATOM 12346 C CA . VAL D 1 421 ? -80.474 -190.987 172.582 1.00 16.68 401 VAL D CA 1
ATOM 12347 C C . VAL D 1 421 ? -81.834 -191.617 172.322 1.00 18.92 401 VAL D C 1
ATOM 12348 O O . VAL D 1 421 ? -82.513 -192.027 173.271 1.00 16.83 401 VAL D O 1
ATOM 12352 N N . LYS D 1 422 ? -82.236 -191.709 171.056 1.00 16.84 402 LYS D N 1
ATOM 12353 C CA . LYS D 1 422 ? -83.502 -192.350 170.713 1.00 16.95 402 LYS D CA 1
ATOM 12354 C C . LYS D 1 422 ? -83.444 -193.818 171.139 1.00 26.32 402 LYS D C 1
ATOM 12355 O O . LYS D 1 422 ? -82.378 -194.427 171.071 1.00 18.87 402 LYS D O 1
ATOM 12361 N N . PRO D 1 423 ? -84.581 -194.378 171.597 1.00 24.52 403 PRO D N 1
ATOM 12362 C CA . PRO D 1 423 ? -84.575 -195.706 172.250 1.00 27.23 403 PRO D CA 1
ATOM 12363 C C . PRO D 1 423 ? -83.861 -196.772 171.420 1.00 21.83 403 PRO D C 1
ATOM 12364 O O . PRO D 1 423 ? -84.078 -196.895 170.210 1.00 20.31 403 PRO D O 1
ATOM 12368 N N . PHE D 1 424 ? -82.983 -197.517 172.080 1.00 17.18 404 PHE D N 1
ATOM 12369 C CA . PHE D 1 424 ? -82.098 -198.437 171.406 1.00 17.20 404 PHE D CA 1
ATOM 12370 C C . PHE D 1 424 ? -82.161 -199.814 172.069 1.00 17.27 404 PHE D C 1
ATOM 12371 O O . PHE D 1 424 ? -82.538 -199.933 173.238 1.00 17.28 404 PHE D O 1
ATOM 12379 N N . VAL D 1 425 ? -81.806 -200.850 171.318 1.00 17.58 405 VAL D N 1
ATOM 12380 C CA . VAL D 1 425 ? -81.836 -202.206 171.860 1.00 17.40 405 VAL D CA 1
ATOM 12381 C C . VAL D 1 425 ? -80.419 -202.689 172.093 1.00 20.65 405 VAL D C 1
ATOM 12382 O O . VAL D 1 425 ? -79.543 -202.514 171.234 1.00 17.85 405 VAL D O 1
ATOM 12386 N N . LEU D 1 426 ? -80.192 -203.268 173.270 1.00 17.96 406 LEU D N 1
ATOM 12387 C CA . LEU D 1 426 ? -78.920 -203.885 173.593 1.00 17.31 406 LEU D CA 1
ATOM 12388 C C . LEU D 1 426 ? -79.083 -205.371 173.391 1.00 17.41 406 LEU D C 1
ATOM 12389 O O . LEU D 1 426 ? -80.175 -205.885 173.585 1.00 17.50 406 LEU D O 1
ATOM 12394 N N . GLU D 1 427 ? -78.019 -206.051 172.956 1.00 17.41 407 GLU D N 1
ATOM 12395 C CA . GLU D 1 427 ? -78.029 -207.503 172.861 1.00 17.50 407 GLU D CA 1
ATOM 12396 C C . GLU D 1 427 ? -76.814 -208.068 173.612 1.00 17.46 407 GLU D C 1
ATOM 12397 O O . GLU D 1 427 ? -75.795 -207.393 173.752 1.00 19.68 407 GLU D O 1
ATOM 12403 N N . TRP D 1 428 ? -76.951 -209.291 174.121 1.00 17.72 408 TRP D N 1
ATOM 12404 C CA . TRP D 1 428 ? -75.853 -209.997 174.783 1.00 17.51 408 TRP D CA 1
ATOM 12405 C C . TRP D 1 428 ? -76.006 -211.500 174.570 1.00 17.62 408 TRP D C 1
ATOM 12406 O O . TRP D 1 428 ? -77.116 -211.979 174.367 1.00 17.71 408 TRP D O 1
ATOM 12417 N N . PRO D 1 429 ? -74.886 -212.249 174.598 1.00 17.61 409 PRO D N 1
ATOM 12418 C CA . PRO D 1 429 ? -74.962 -213.721 174.571 1.00 17.71 409 PRO D CA 1
ATOM 12419 C C . PRO D 1 429 ? -75.732 -214.306 175.744 1.00 18.76 409 PRO D C 1
ATOM 12420 O O . PRO D 1 429 ? -75.575 -213.828 176.861 1.00 17.72 409 PRO D O 1
ATOM 12424 N N . VAL D 1 430 ? -76.523 -215.331 175.441 1.00 19.83 410 VAL D N 1
ATOM 12425 C CA . VAL D 1 430 ? -77.380 -216.081 176.359 1.00 27.06 410 VAL D CA 1
ATOM 12426 C C . VAL D 1 430 ? -77.949 -215.265 177.512 1.00 42.94 410 VAL D C 1
ATOM 12427 O O . VAL D 1 430 ? -79.003 -214.639 177.370 1.00 46.28 410 VAL D O 1
ATOM 12431 N N . ARG E 1 35 ? -85.328 -149.764 142.083 1.00 46.53 15 ARG E N 1
ATOM 12432 C CA . ARG E 1 35 ? -84.231 -149.083 142.760 1.00 47.21 15 ARG E CA 1
ATOM 12433 C C . ARG E 1 35 ? -83.091 -148.809 141.794 1.00 51.73 15 ARG E C 1
ATOM 12434 O O . ARG E 1 35 ? -82.145 -149.591 141.725 1.00 55.28 15 ARG E O 1
ATOM 12436 N N . PRO E 1 36 ? -83.182 -147.695 141.044 1.00 50.15 16 PRO E N 1
ATOM 12437 C CA . PRO E 1 36 ? -82.187 -147.250 140.060 1.00 42.21 16 PRO E CA 1
ATOM 12438 C C . PRO E 1 36 ? -80.746 -147.282 140.566 1.00 49.13 16 PRO E C 1
ATOM 12439 O O . PRO E 1 36 ? -80.511 -147.327 141.778 1.00 55.04 16 PRO E O 1
ATOM 12443 N N . ASP E 1 37 ? -79.801 -147.239 139.628 1.00 46.43 17 ASP E N 1
ATOM 12444 C CA . ASP E 1 37 ? -78.372 -147.329 139.921 1.00 44.13 17 ASP E CA 1
ATOM 12445 C C . ASP E 1 37 ? -77.908 -146.330 140.975 1.00 45.21 17 ASP E C 1
ATOM 12446 O O . ASP E 1 37 ? -77.038 -146.636 141.785 1.00 46.75 17 ASP E O 1
ATOM 12448 N N . ASN E 1 38 ? -78.494 -145.137 140.964 1.00 47.56 18 ASN E N 1
ATOM 12449 C CA . ASN E 1 38 ? -78.068 -144.074 141.870 1.00 41.36 18 ASN E CA 1
ATOM 12450 C C . ASN E 1 38 ? -78.735 -144.153 143.238 1.00 36.24 18 ASN E C 1
ATOM 12451 O O . ASN E 1 38 ? -78.510 -143.298 144.098 1.00 33.36 18 ASN E O 1
ATOM 12456 N N . VAL E 1 39 ? -79.563 -145.171 143.439 1.00 37.50 19 VAL E N 1
ATOM 12457 C CA . VAL E 1 39 ? -80.285 -145.292 144.703 1.00 44.74 19 VAL E CA 1
ATOM 12458 C C . VAL E 1 39 ? -79.759 -146.456 145.535 1.00 39.65 19 VAL E C 1
ATOM 12459 O O . VAL E 1 39 ? -80.042 -147.618 145.231 1.00 42.83 19 VAL E O 1
ATOM 12463 N N . PRO E 1 40 ? -78.997 -146.143 146.597 1.00 42.50 20 PRO E N 1
ATOM 12464 C CA . PRO E 1 40 ? -78.434 -147.171 147.479 1.00 40.38 20 PRO E CA 1
ATOM 12465 C C . PRO E 1 40 ? -79.539 -147.962 148.163 1.00 41.84 20 PRO E C 1
ATOM 12466 O O . PRO E 1 40 ? -80.634 -147.431 148.358 1.00 44.51 20 PRO E O 1
ATOM 12470 N N . ALA E 1 41 ? -79.264 -149.212 148.518 1.00 33.33 21 ALA E N 1
ATOM 12471 C CA . ALA E 1 41 ? -80.223 -150.000 149.292 1.00 40.01 21 ALA E CA 1
ATOM 12472 C C . ALA E 1 41 ? -80.472 -149.356 150.653 1.00 37.43 21 ALA E C 1
ATOM 12473 O O . ALA E 1 41 ? -81.518 -149.558 151.268 1.00 46.31 21 ALA E O 1
ATOM 12475 N N . ASP E 1 42 ? -79.505 -148.574 151.117 1.00 28.82 22 ASP E N 1
ATOM 12476 C CA . ASP E 1 42 ? -79.587 -147.973 152.438 1.00 38.09 22 ASP E CA 1
ATOM 12477 C C . ASP E 1 42 ? -80.621 -146.844 152.505 1.00 41.97 22 ASP E C 1
ATOM 12478 O O . ASP E 1 42 ? -81.007 -146.407 153.593 1.00 41.96 22 ASP E O 1
ATOM 12483 N N . ARG E 1 43 ? -81.072 -146.383 151.341 1.00 48.01 23 ARG E N 1
ATOM 12484 C CA . ARG E 1 43 ? -81.968 -145.232 151.277 1.00 47.24 23 ARG E CA 1
ATOM 12485 C C . ARG E 1 43 ? -83.445 -145.605 151.121 1.00 44.79 23 ARG E C 1
ATOM 12486 O O . ARG E 1 43 ? -84.315 -144.742 151.235 1.00 45.21 23 ARG E O 1
ATOM 12494 N N . VAL E 1 44 ? -83.731 -146.881 150.866 1.00 41.77 24 VAL E N 1
ATOM 12495 C CA . VAL E 1 44 ? -85.104 -147.297 150.582 1.00 42.25 24 VAL E CA 1
ATOM 12496 C C . VAL E 1 44 ? -86.010 -147.249 151.818 1.00 40.39 24 VAL E C 1
ATOM 12497 O O . VAL E 1 44 ? -85.612 -147.630 152.919 1.00 42.35 24 VAL E O 1
ATOM 12501 N N . PHE E 1 45 ? -87.224 -146.741 151.618 1.00 41.33 25 PHE E N 1
ATOM 12502 C CA . PHE E 1 45 ? -88.259 -146.732 152.647 1.00 35.52 25 PHE E CA 1
ATOM 12503 C C . PHE E 1 45 ? -89.609 -146.832 151.968 1.00 35.29 25 PHE E C 1
ATOM 12504 O O . PHE E 1 45 ? -89.756 -146.419 150.819 1.00 37.15 25 PHE E O 1
ATOM 12512 N N . ASP E 1 46 ? -90.575 -147.434 152.653 1.00 30.49 26 ASP E N 1
ATOM 12513 C CA . ASP E 1 46 ? -91.923 -147.567 152.112 1.00 39.44 26 ASP E CA 1
ATOM 12514 C C . ASP E 1 46 ? -92.742 -146.308 152.386 1.00 40.43 26 ASP E C 1
ATOM 12515 O O . ASP E 1 46 ? -93.272 -146.123 153.494 1.00 37.81 26 ASP E O 1
ATOM 12520 N N . PHE E 1 47 ? -92.840 -145.446 151.378 1.00 36.27 27 PHE E N 1
ATOM 12521 C CA . PHE E 1 47 ? -93.524 -144.169 151.536 1.00 39.90 27 PHE E CA 1
ATOM 12522 C C . PHE E 1 47 ? -94.494 -143.915 150.402 1.00 41.31 27 PHE E C 1
ATOM 12523 O O . PHE E 1 47 ? -94.125 -143.952 149.229 1.00 35.01 27 PHE E O 1
ATOM 12531 N N . ASP E 1 48 ? -95.739 -143.652 150.771 1.00 40.08 28 ASP E N 1
ATOM 12532 C CA . ASP E 1 48 ? -96.786 -143.333 149.818 1.00 30.45 28 ASP E CA 1
ATOM 12533 C C . ASP E 1 48 ? -97.466 -142.068 150.313 1.00 33.94 28 ASP E C 1
ATOM 12534 O O . ASP E 1 48 ? -98.239 -142.095 151.279 1.00 28.73 28 ASP E O 1
ATOM 12539 N N . ILE E 1 49 ? -97.146 -140.955 149.662 1.00 31.89 29 ILE E N 1
ATOM 12540 C CA . ILE E 1 49 ? -97.721 -139.657 149.997 1.00 24.36 29 ILE E CA 1
ATOM 12541 C C . ILE E 1 49 ? -99.254 -139.657 149.866 1.00 30.45 29 ILE E C 1
ATOM 12542 O O . ILE E 1 49 ? -99.930 -138.789 150.413 1.00 32.75 29 ILE E O 1
ATOM 12547 N N . TYR E 1 50 ? -99.808 -140.633 149.155 1.00 26.93 30 TYR E N 1
ATOM 12548 C CA . TYR E 1 50 ? -101.255 -140.697 148.987 1.00 27.77 30 TYR E CA 1
ATOM 12549 C C . TYR E 1 50 ? -101.925 -141.696 149.938 1.00 28.85 30 TYR E C 1
ATOM 12550 O O . TYR E 1 50 ? -103.136 -141.883 149.884 1.00 26.32 30 TYR E O 1
ATOM 12559 N N . ARG E 1 51 ? -101.137 -142.319 150.816 1.00 26.50 31 ARG E N 1
ATOM 12560 C CA . ARG E 1 51 ? -101.633 -143.360 151.716 1.00 25.89 31 ARG E CA 1
ATOM 12561 C C . ARG E 1 51 ? -102.209 -142.765 153.002 1.00 22.20 31 ARG E C 1
ATOM 12562 O O . ARG E 1 51 ? -101.638 -141.829 153.566 1.00 17.49 31 ARG E O 1
ATOM 12570 N N . ASP E 1 52 ? -103.328 -143.320 153.466 1.00 28.93 32 ASP E N 1
ATOM 12571 C CA . ASP E 1 52 ? -103.949 -142.900 154.726 1.00 24.07 32 ASP E CA 1
ATOM 12572 C C . ASP E 1 52 ? -103.015 -143.005 155.929 1.00 27.86 32 ASP E C 1
ATOM 12573 O O . ASP E 1 52 ? -102.163 -143.895 156.002 1.00 30.26 32 ASP E O 1
ATOM 12578 N N . VAL E 1 53 ? -103.198 -142.103 156.889 1.00 24.66 33 VAL E N 1
ATOM 12579 C CA . VAL E 1 53 ? -102.541 -142.232 158.180 1.00 28.72 33 VAL E CA 1
ATOM 12580 C C . VAL E 1 53 ? -103.069 -143.488 158.853 1.00 32.02 33 VAL E C 1
ATOM 12581 O O . VAL E 1 53 ? -104.278 -143.724 158.873 1.00 38.68 33 VAL E O 1
ATOM 12585 N N . PRO E 1 54 ? -102.163 -144.324 159.375 1.00 34.46 34 PRO E N 1
ATOM 12586 C CA . PRO E 1 54 ? -102.588 -145.527 160.094 1.00 33.60 34 PRO E CA 1
ATOM 12587 C C . PRO E 1 54 ? -103.468 -145.202 161.298 1.00 26.67 34 PRO E C 1
ATOM 12588 O O . PRO E 1 54 ? -104.602 -145.691 161.309 1.00 32.14 34 PRO E O 1
ATOM 12592 N N . LEU E 1 57 ? -103.583 -143.252 164.606 1.00 32.81 37 LEU E N 1
ATOM 12593 C CA . LEU E 1 57 ? -102.571 -142.291 165.033 1.00 31.14 37 LEU E CA 1
ATOM 12594 C C . LEU E 1 57 ? -102.893 -140.892 164.493 1.00 20.77 37 LEU E C 1
ATOM 12595 O O . LEU E 1 57 ? -103.754 -140.745 163.636 1.00 30.77 37 LEU E O 1
ATOM 12600 N N . ASP E 1 58 ? -102.195 -139.881 165.006 1.00 23.44 38 ASP E N 1
ATOM 12601 C CA . ASP E 1 58 ? -102.384 -138.487 164.598 1.00 34.23 38 ASP E CA 1
ATOM 12602 C C . ASP E 1 58 ? -101.451 -138.106 163.450 1.00 37.94 38 ASP E C 1
ATOM 12603 O O . ASP E 1 58 ? -100.258 -138.376 163.520 1.00 39.43 38 ASP E O 1
ATOM 12608 N N . PHE E 1 59 ? -102.013 -137.482 162.410 1.00 36.28 39 PHE E N 1
ATOM 12609 C CA . PHE E 1 59 ? -101.293 -137.088 161.186 1.00 32.68 39 PHE E CA 1
ATOM 12610 C C . PHE E 1 59 ? -99.864 -136.614 161.428 1.00 33.82 39 PHE E C 1
ATOM 12611 O O . PHE E 1 59 ? -98.906 -137.176 160.889 1.00 33.38 39 PHE E O 1
ATOM 12619 N N . HIS E 1 60 ? -99.733 -135.567 162.236 1.00 34.80 40 HIS E N 1
ATOM 12620 C CA . HIS E 1 60 ? -98.440 -134.935 162.466 1.00 32.35 40 HIS E CA 1
ATOM 12621 C C . HIS E 1 60 ? -97.556 -135.745 163.404 1.00 30.33 40 HIS E C 1
ATOM 12622 O O . HIS E 1 60 ? -96.333 -135.644 163.358 1.00 35.19 40 HIS E O 1
ATOM 12629 N N . GLN E 1 61 ? -98.170 -136.565 164.234 1.00 23.66 41 GLN E N 1
ATOM 12630 C CA . GLN E 1 61 ? -97.376 -137.528 164.991 1.00 35.14 41 GLN E CA 1
ATOM 12631 C C . GLN E 1 61 ? -96.843 -138.608 164.056 1.00 39.16 41 GLN E C 1
ATOM 12632 O O . GLN E 1 61 ? -95.690 -139.015 164.170 1.00 44.93 41 GLN E O 1
ATOM 12638 N N . SER E 1 62 ? -97.689 -139.065 163.135 1.00 38.38 42 SER E N 1
ATOM 12639 C CA . SER E 1 62 ? -97.287 -140.073 162.162 1.00 36.30 42 SER E CA 1
ATOM 12640 C C . SER E 1 62 ? -96.025 -139.641 161.446 1.00 35.59 42 SER E C 1
ATOM 12641 O O . SER E 1 62 ? -95.047 -140.387 161.403 1.00 33.07 42 SER E O 1
ATOM 12644 N N . TRP E 1 63 ? -96.046 -138.423 160.903 1.00 33.00 43 TRP E N 1
ATOM 12645 C CA . TRP E 1 63 ? -94.909 -137.897 160.141 1.00 32.07 43 TRP E CA 1
ATOM 12646 C C . TRP E 1 63 ? -93.622 -137.817 160.963 1.00 28.55 43 TRP E C 1
ATOM 12647 O O . TRP E 1 63 ? -92.522 -138.029 160.439 1.00 30.42 43 TRP E O 1
ATOM 12658 N N . ARG E 1 64 ? -93.765 -137.498 162.244 1.00 27.85 44 ARG E N 1
ATOM 12659 C CA . ARG E 1 64 ? -92.616 -137.314 163.121 1.00 28.27 44 ARG E CA 1
ATOM 12660 C C . ARG E 1 64 ? -91.898 -138.622 163.340 1.00 36.09 44 ARG E C 1
ATOM 12661 O O . ARG E 1 64 ? -90.677 -138.656 163.480 1.00 47.09 44 ARG E O 1
ATOM 12669 N N . GLU E 1 65 ? -92.665 -139.702 163.387 1.00 33.44 45 GLU E N 1
ATOM 12670 C CA A GLU E 1 65 ? -92.086 -141.022 163.595 0.50 36.43 45 GLU E CA 1
ATOM 12671 C CA B GLU E 1 65 ? -92.100 -141.029 163.587 0.50 36.45 45 GLU E CA 1
ATOM 12672 C C . GLU E 1 65 ? -91.318 -141.458 162.352 1.00 39.11 45 GLU E C 1
ATOM 12673 O O . GLU E 1 65 ? -90.258 -142.081 162.455 1.00 41.35 45 GLU E O 1
ATOM 12684 N N . ILE E 1 66 ? -91.861 -141.114 161.184 1.00 42.54 46 ILE E N 1
ATOM 12685 C CA . ILE E 1 66 ? -91.232 -141.391 159.894 1.00 49.50 46 ILE E CA 1
ATOM 12686 C C . ILE E 1 66 ? -89.880 -140.681 159.786 1.00 48.63 46 ILE E C 1
ATOM 12687 O O . ILE E 1 66 ? -88.911 -141.232 159.253 1.00 43.73 46 ILE E O 1
ATOM 12692 N N . MET E 1 67 ? -89.826 -139.457 160.307 1.00 45.53 47 MET E N 1
ATOM 12693 C CA . MET E 1 67 ? -88.592 -138.681 160.332 1.00 46.86 47 MET E CA 1
ATOM 12694 C C . MET E 1 67 ? -87.582 -139.323 161.286 1.00 45.01 47 MET E C 1
ATOM 12695 O O . MET E 1 67 ? -86.391 -139.426 160.978 1.00 35.53 47 MET E O 1
ATOM 12700 N N . ARG E 1 68 ? -88.072 -139.766 162.439 1.00 40.34 48 ARG E N 1
ATOM 12701 C CA . ARG E 1 68 ? -87.206 -140.330 163.471 1.00 44.31 48 ARG E CA 1
ATOM 12702 C C . ARG E 1 68 ? -86.638 -141.702 163.099 1.00 49.01 48 ARG E C 1
ATOM 12703 O O . ARG E 1 68 ? -85.570 -142.086 163.575 1.00 55.96 48 ARG E O 1
ATOM 12705 N N . GLN E 1 69 ? -87.349 -142.439 162.252 1.00 45.72 49 GLN E N 1
ATOM 12706 C CA . GLN E 1 69 ? -86.951 -143.803 161.918 1.00 46.07 49 GLN E CA 1
ATOM 12707 C C . GLN E 1 69 ? -86.270 -143.906 160.548 1.00 48.20 49 GLN E C 1
ATOM 12708 O O . GLN E 1 69 ? -86.073 -145.005 160.023 1.00 39.29 49 GLN E O 1
ATOM 12710 N N . ALA E 1 70 ? -85.922 -142.762 159.966 1.00 52.17 50 ALA E N 1
ATOM 12711 C CA . ALA E 1 70 ? -85.139 -142.753 158.737 1.00 49.48 50 ALA E CA 1
ATOM 12712 C C . ALA E 1 70 ? -83.659 -142.651 159.088 1.00 44.54 50 ALA E C 1
ATOM 12713 O O . ALA E 1 70 ? -83.275 -141.837 159.926 1.00 44.26 50 ALA E O 1
ATOM 12715 N N . PRO E 1 71 ? -82.826 -143.501 158.476 1.00 45.06 51 PRO E N 1
ATOM 12716 C CA . PRO E 1 71 ? -81.386 -143.429 158.748 1.00 47.21 51 PRO E CA 1
ATOM 12717 C C . PRO E 1 71 ? -80.771 -142.139 158.222 1.00 49.37 51 PRO E C 1
ATOM 12718 O O . PRO E 1 71 ? -79.920 -141.548 158.888 1.00 51.68 51 PRO E O 1
ATOM 12722 N N . HIS E 1 72 ? -81.217 -141.713 157.043 1.00 46.95 52 HIS E N 1
ATOM 12723 C CA . HIS E 1 72 ? -80.688 -140.526 156.377 1.00 45.05 52 HIS E CA 1
ATOM 12724 C C . HIS E 1 72 ? -81.772 -139.464 156.200 1.00 48.41 52 HIS E C 1
ATOM 12725 O O . HIS E 1 72 ? -82.940 -139.803 156.021 1.00 46.87 52 HIS E O 1
ATOM 12732 N N . PRO E 1 73 ? -81.387 -138.176 156.250 1.00 47.37 53 PRO E N 1
ATOM 12733 C CA . PRO E 1 73 ? -82.322 -137.058 156.047 1.00 41.02 53 PRO E CA 1
ATOM 12734 C C . PRO E 1 73 ? -82.989 -137.097 154.672 1.00 39.32 53 PRO E C 1
ATOM 12735 O O . PRO E 1 73 ? -84.134 -136.660 154.527 1.00 41.59 53 PRO E O 1
ATOM 12739 N N . LEU E 1 74 ? -82.276 -137.610 153.675 1.00 31.61 54 LEU E N 1
ATOM 12740 C CA . LEU E 1 74 ? -82.854 -137.820 152.353 1.00 30.33 54 LEU E CA 1
ATOM 12741 C C . LEU E 1 74 ? -83.005 -139.305 152.036 1.00 33.69 54 LEU E C 1
ATOM 12742 O O . LEU E 1 74 ? -82.014 -140.033 151.934 1.00 32.57 54 LEU E O 1
ATOM 12747 N N . MET E 1 75 ? -84.249 -139.753 151.877 1.00 33.12 55 MET E N 1
ATOM 12748 C CA . MET E 1 75 ? -84.529 -141.153 151.559 1.00 25.37 55 MET E CA 1
ATOM 12749 C C . MET E 1 75 ? -85.201 -141.269 150.204 1.00 27.75 55 MET E C 1
ATOM 12750 O O . MET E 1 75 ? -85.508 -140.256 149.566 1.00 29.75 55 MET E O 1
ATOM 12755 N N . TRP E 1 76 ? -85.451 -142.501 149.772 1.00 29.03 56 TRP E N 1
ATOM 12756 C CA . TRP E 1 76 ? -86.010 -142.754 148.442 1.00 28.55 56 TRP E CA 1
ATOM 12757 C C . TRP E 1 76 ? -87.080 -143.851 148.471 1.00 30.88 56 TRP E C 1
ATOM 12758 O O . TRP E 1 76 ? -86.862 -144.920 149.047 1.00 39.94 56 TRP E O 1
ATOM 12769 N N . THR E 1 77 ? -88.235 -143.587 147.861 1.00 32.41 57 THR E N 1
ATOM 12770 C CA . THR E 1 77 ? -89.338 -144.541 147.888 1.00 32.41 57 THR E CA 1
ATOM 12771 C C . THR E 1 77 ? -89.638 -145.117 146.510 1.00 31.55 57 THR E C 1
ATOM 12772 O O . THR E 1 77 ? -89.582 -144.417 145.516 1.00 31.79 57 THR E O 1
ATOM 12776 N N . PRO E 1 78 ? -89.964 -146.413 146.454 1.00 35.68 58 PRO E N 1
ATOM 12777 C CA . PRO E 1 78 ? -90.365 -147.006 145.175 1.00 35.03 58 PRO E CA 1
ATOM 12778 C C . PRO E 1 78 ? -91.750 -146.563 144.703 1.00 27.10 58 PRO E C 1
ATOM 12779 O O . PRO E 1 78 ? -92.092 -146.795 143.553 1.00 29.62 58 PRO E O 1
ATOM 12783 N N . HIS E 1 79 ? -92.550 -145.946 145.564 1.00 26.09 59 HIS E N 1
ATOM 12784 C CA . HIS E 1 79 ? -93.900 -145.587 145.132 1.00 31.42 59 HIS E CA 1
ATOM 12785 C C . HIS E 1 79 ? -93.944 -144.361 144.219 1.00 36.76 59 HIS E C 1
ATOM 12786 O O . HIS E 1 79 ? -93.015 -143.550 144.192 1.00 37.97 59 HIS E O 1
ATOM 12793 N N . ASN E 1 80 ? -95.029 -144.263 143.453 1.00 34.19 60 ASN E N 1
ATOM 12794 C CA . ASN E 1 80 ? -95.355 -143.079 142.664 1.00 28.98 60 ASN E CA 1
ATOM 12795 C C . ASN E 1 80 ? -94.237 -142.651 141.719 1.00 32.71 60 ASN E C 1
ATOM 12796 O O . ASN E 1 80 ? -93.814 -141.497 141.728 1.00 30.76 60 ASN E O 1
ATOM 12801 N N . GLY E 1 81 ? -93.772 -143.598 140.902 1.00 41.52 61 GLY E N 1
ATOM 12802 C CA . GLY E 1 81 ? -92.704 -143.358 139.941 1.00 35.50 61 GLY E CA 1
ATOM 12803 C C . GLY E 1 81 ? -91.305 -143.512 140.514 1.00 34.86 61 GLY E C 1
ATOM 12804 O O . GLY E 1 81 ? -90.328 -143.620 139.774 1.00 28.78 61 GLY E O 1
ATOM 12805 N N . GLY E 1 82 ? -91.207 -143.528 141.840 1.00 27.91 62 GLY E N 1
ATOM 12806 C CA . GLY E 1 82 ? -89.926 -143.543 142.512 1.00 23.19 62 GLY E CA 1
ATOM 12807 C C . GLY E 1 82 ? -89.359 -142.150 142.707 1.00 23.43 62 GLY E C 1
ATOM 12808 O O . GLY E 1 82 ? -89.034 -141.461 141.742 1.00 29.19 62 GLY E O 1
ATOM 12809 N N . HIS E 1 83 ? -89.231 -141.725 143.961 1.00 26.61 63 HIS E N 1
ATOM 12810 C CA . HIS E 1 83 ? -88.709 -140.390 144.221 1.00 27.88 63 HIS E CA 1
ATOM 12811 C C . HIS E 1 83 ? -88.038 -140.240 145.573 1.00 27.58 63 HIS E C 1
ATOM 12812 O O . HIS E 1 83 ? -88.253 -141.043 146.484 1.00 27.11 63 HIS E O 1
ATOM 12819 N N . TRP E 1 84 ? -87.220 -139.195 145.674 1.00 30.75 64 TRP E N 1
ATOM 12820 C CA . TRP E 1 84 ? -86.553 -138.812 146.910 1.00 32.08 64 TRP E CA 1
ATOM 12821 C C . TRP E 1 84 ? -87.484 -138.029 147.834 1.00 30.98 64 TRP E C 1
ATOM 12822 O O . TRP E 1 84 ? -88.450 -137.412 147.381 1.00 31.65 64 TRP E O 1
ATOM 12833 N N . VAL E 1 85 ? -87.183 -138.067 149.131 1.00 33.43 65 VAL E N 1
ATOM 12834 C CA . VAL E 1 85 ? -87.945 -137.335 150.142 1.00 36.24 65 VAL E CA 1
ATOM 12835 C C . VAL E 1 85 ? -87.033 -136.672 151.178 1.00 35.54 65 VAL E C 1
ATOM 12836 O O . VAL E 1 85 ? -86.178 -137.327 151.754 1.00 34.08 65 VAL E O 1
ATOM 12840 N N . ALA E 1 86 ? -87.220 -135.374 151.409 1.00 36.84 66 ALA E N 1
ATOM 12841 C CA . ALA E 1 86 ? -86.507 -134.665 152.471 1.00 32.00 66 ALA E CA 1
ATOM 12842 C C . ALA E 1 86 ? -87.228 -134.827 153.798 1.00 38.31 66 ALA E C 1
ATOM 12843 O O . ALA E 1 86 ? -88.432 -134.581 153.898 1.00 43.02 66 ALA E O 1
ATOM 12845 N N . LEU E 1 87 ? -86.485 -135.219 154.824 1.00 26.31 67 LEU E N 1
ATOM 12846 C CA . LEU E 1 87 ? -87.099 -135.595 156.091 1.00 30.43 67 LEU E CA 1
ATOM 12847 C C . LEU E 1 87 ? -86.534 -134.820 157.284 1.00 37.11 67 LEU E C 1
ATOM 12848 O O . LEU E 1 87 ? -86.696 -135.233 158.436 1.00 39.35 67 LEU E O 1
ATOM 12853 N N . ARG E 1 88 ? -85.878 -133.698 157.000 1.00 38.10 68 ARG E N 1
ATOM 12854 C CA . ARG E 1 88 ? -85.438 -132.773 158.043 1.00 42.27 68 ARG E CA 1
ATOM 12855 C C . ARG E 1 88 ? -85.674 -131.339 157.567 1.00 42.89 68 ARG E C 1
ATOM 12856 O O . ARG E 1 88 ? -85.617 -131.058 156.366 1.00 39.10 68 ARG E O 1
ATOM 12864 N N . SER E 1 89 ? -85.932 -130.443 158.515 1.00 39.61 69 SER E N 1
ATOM 12865 C CA . SER E 1 89 ? -86.368 -129.077 158.221 1.00 41.55 69 SER E CA 1
ATOM 12866 C C . SER E 1 89 ? -85.482 -128.326 157.226 1.00 37.45 69 SER E C 1
ATOM 12867 O O . SER E 1 89 ? -85.966 -127.842 156.199 1.00 43.32 69 SER E O 1
ATOM 12870 N N . ASP E 1 90 ? -84.193 -128.224 157.539 1.00 33.52 70 ASP E N 1
ATOM 12871 C CA . ASP E 1 90 ? -83.255 -127.479 156.714 1.00 34.69 70 ASP E CA 1
ATOM 12872 C C . ASP E 1 90 ? -83.204 -128.036 155.293 1.00 30.68 70 ASP E C 1
ATOM 12873 O O . ASP E 1 90 ? -83.203 -127.285 154.316 1.00 33.18 70 ASP E O 1
ATOM 12878 N N . LEU E 1 91 ? -83.172 -129.358 155.196 1.00 33.79 71 LEU E N 1
ATOM 12879 C CA . LEU E 1 91 ? -83.128 -130.039 153.912 1.00 36.46 71 LEU E CA 1
ATOM 12880 C C . LEU E 1 91 ? -84.377 -129.700 153.082 1.00 31.99 71 LEU E C 1
ATOM 12881 O O . LEU E 1 91 ? -84.266 -129.282 151.939 1.00 25.14 71 LEU E O 1
ATOM 12886 N N . ALA E 1 92 ? -85.554 -129.869 153.680 1.00 29.70 72 ALA E N 1
ATOM 12887 C CA . ALA E 1 92 ? -86.821 -129.539 153.024 1.00 22.78 72 ALA E CA 1
ATOM 12888 C C . ALA E 1 92 ? -86.847 -128.097 152.508 1.00 20.46 72 ALA E C 1
ATOM 12889 O O . ALA E 1 92 ? -87.219 -127.843 151.362 1.00 22.79 72 ALA E O 1
ATOM 12891 N N . GLU E 1 93 ? -86.432 -127.162 153.357 1.00 27.27 73 GLU E N 1
ATOM 12892 C CA . GLU E 1 93 ? -86.431 -125.749 153.001 1.00 32.32 73 GLU E CA 1
ATOM 12893 C C . GLU E 1 93 ? -85.527 -125.460 151.801 1.00 35.20 73 GLU E C 1
ATOM 12894 O O . GLU E 1 93 ? -85.891 -124.678 150.920 1.00 27.95 73 GLU E O 1
ATOM 12900 N N . THR E 1 94 ? -84.362 -126.104 151.761 1.00 35.65 74 THR E N 1
ATOM 12901 C CA . THR E 1 94 ? -83.417 -125.913 150.660 1.00 29.53 74 THR E CA 1
ATOM 12902 C C . THR E 1 94 ? -83.970 -126.415 149.326 1.00 26.11 74 THR E C 1
ATOM 12903 O O . THR E 1 94 ? -83.848 -125.737 148.303 1.00 26.48 74 THR E O 1
ATOM 12907 N N . VAL E 1 95 ? -84.566 -127.601 149.339 1.00 26.56 75 VAL E N 1
ATOM 12908 C CA . VAL E 1 95 ? -85.163 -128.183 148.141 1.00 22.55 75 VAL E CA 1
ATOM 12909 C C . VAL E 1 95 ? -86.274 -127.279 147.654 1.00 31.42 75 VAL E C 1
ATOM 12910 O O . VAL E 1 95 ? -86.430 -127.026 146.458 1.00 34.10 75 VAL E O 1
ATOM 12914 N N . MET E 1 96 ? -87.034 -126.789 148.624 1.00 31.96 76 MET E N 1
ATOM 12915 C CA . MET E 1 96 ? -88.151 -125.894 148.394 1.00 30.57 76 MET E CA 1
ATOM 12916 C C . MET E 1 96 ? -87.736 -124.587 147.699 1.00 20.88 76 MET E C 1
ATOM 12917 O O . MET E 1 96 ? -88.470 -124.049 146.861 1.00 20.07 76 MET E O 1
ATOM 12922 N N . SER E 1 97 ? -86.545 -124.093 148.039 1.00 22.93 77 SER E N 1
ATOM 12923 C CA . SER E 1 97 ? -86.140 -122.732 147.715 1.00 24.81 77 SER E CA 1
ATOM 12924 C C . SER E 1 97 ? -85.053 -122.648 146.654 1.00 31.79 77 SER E C 1
ATOM 12925 O O . SER E 1 97 ? -85.031 -121.702 145.865 1.00 36.36 77 SER E O 1
ATOM 12928 N N . ASP E 1 98 ? -84.145 -123.623 146.646 1.00 33.94 78 ASP E N 1
ATOM 12929 C CA . ASP E 1 98 ? -82.954 -123.532 145.797 1.00 37.67 78 ASP E CA 1
ATOM 12930 C C . ASP E 1 98 ? -83.279 -123.805 144.336 1.00 34.73 78 ASP E C 1
ATOM 12931 O O . ASP E 1 98 ? -83.046 -124.901 143.824 1.00 29.57 78 ASP E O 1
ATOM 12936 N N . PHE E 1 99 ? -83.802 -122.784 143.665 1.00 29.42 79 PHE E N 1
ATOM 12937 C CA . PHE E 1 99 ? -84.253 -122.928 142.287 1.00 30.65 79 PHE E CA 1
ATOM 12938 C C . PHE E 1 99 ? -83.107 -123.210 141.312 1.00 34.99 79 PHE E C 1
ATOM 12939 O O . PHE E 1 99 ? -83.342 -123.671 140.195 1.00 28.96 79 PHE E O 1
ATOM 12947 N N . GLU E 1 100 ? -81.875 -122.930 141.724 1.00 31.68 80 GLU E N 1
ATOM 12948 C CA . GLU E 1 100 ? -80.732 -123.195 140.847 1.00 37.14 80 GLU E CA 1
ATOM 12949 C C . GLU E 1 100 ? -80.555 -124.687 140.557 1.00 34.26 80 GLU E C 1
ATOM 12950 O O . GLU E 1 100 ? -80.030 -125.053 139.508 1.00 36.49 80 GLU E O 1
ATOM 12956 N N . ARG E 1 101 ? -81.004 -125.542 141.474 1.00 34.69 81 ARG E N 1
ATOM 12957 C CA . ARG E 1 101 ? -80.877 -126.988 141.295 1.00 39.99 81 ARG E CA 1
ATOM 12958 C C . ARG E 1 101 ? -82.170 -127.780 141.532 1.00 42.18 81 ARG E C 1
ATOM 12959 O O . ARG E 1 101 ? -82.257 -128.952 141.157 1.00 40.87 81 ARG E O 1
ATOM 12967 N N . PHE E 1 102 ? -83.163 -127.150 142.157 1.00 35.51 82 PHE E N 1
ATOM 12968 C CA . PHE E 1 102 ? -84.468 -127.783 142.353 1.00 29.21 82 PHE E CA 1
ATOM 12969 C C . PHE E 1 102 ? -85.566 -126.942 141.681 1.00 24.84 82 PHE E C 1
ATOM 12970 O O . PHE E 1 102 ? -85.823 -125.819 142.097 1.00 20.59 82 PHE E O 1
ATOM 12978 N N . SER E 1 103 ? -86.204 -127.489 140.647 1.00 22.51 83 SER E N 1
ATOM 12979 C CA . SER E 1 103 ? -87.048 -126.697 139.749 1.00 26.45 83 SER E CA 1
ATOM 12980 C C . SER E 1 103 ? -88.530 -126.969 139.935 1.00 17.37 83 SER E C 1
ATOM 12981 O O . SER E 1 103 ? -88.932 -128.095 140.241 1.00 25.20 83 SER E O 1
ATOM 12984 N N . ASN E 1 104 ? -89.355 -125.939 139.757 1.00 24.65 84 ASN E N 1
ATOM 12985 C CA . ASN E 1 104 ? -90.804 -126.153 139.807 1.00 29.41 84 ASN E CA 1
ATOM 12986 C C . ASN E 1 104 ? -91.376 -126.632 138.476 1.00 30.91 84 ASN E C 1
ATOM 12987 O O . ASN E 1 104 ? -92.589 -126.594 138.269 1.00 22.44 84 ASN E O 1
ATOM 12992 N N . HIS E 1 105 ? -90.493 -127.082 137.586 1.00 24.23 85 HIS E N 1
ATOM 12993 C CA . HIS E 1 105 ? -90.897 -127.685 136.324 1.00 25.24 85 HIS E CA 1
ATOM 12994 C C . HIS E 1 105 ? -91.904 -128.802 136.552 1.00 23.09 85 HIS E C 1
ATOM 12995 O O . HIS E 1 105 ? -92.849 -128.971 135.771 1.00 24.22 85 HIS E O 1
ATOM 13002 N N . THR E 1 106 ? -91.693 -129.549 137.636 1.00 28.91 86 THR E N 1
ATOM 13003 C CA . THR E 1 106 ? -92.613 -130.602 138.067 1.00 31.45 86 THR E CA 1
ATOM 13004 C C . THR E 1 106 ? -92.715 -130.619 139.596 1.00 24.91 86 THR E C 1
ATOM 13005 O O . THR E 1 106 ? -91.701 -130.643 140.289 1.00 24.53 86 THR E O 1
ATOM 13009 N N . VAL E 1 107 ? -93.931 -130.597 140.137 1.00 23.17 87 VAL E N 1
ATOM 13010 C CA . VAL E 1 107 ? -94.073 -130.604 141.599 1.00 24.77 87 VAL E CA 1
ATOM 13011 C C . VAL E 1 107 ? -94.950 -131.732 142.138 1.00 26.61 87 VAL E C 1
ATOM 13012 O O . VAL E 1 107 ? -95.238 -131.787 143.337 1.00 26.50 87 VAL E O 1
ATOM 13016 N N . LEU E 1 108 ? -95.373 -132.636 141.266 1.00 24.79 88 LEU E N 1
ATOM 13017 C CA . LEU E 1 108 ? -96.280 -133.683 141.691 1.00 25.29 88 LEU E CA 1
ATOM 13018 C C . LEU E 1 108 ? -95.742 -135.030 141.252 1.00 32.31 88 LEU E C 1
ATOM 13019 O O . LEU E 1 108 ? -95.155 -135.151 140.175 1.00 33.26 88 LEU E O 1
ATOM 13024 N N . VAL E 1 109 ? -95.909 -136.037 142.102 1.00 28.44 89 VAL E N 1
ATOM 13025 C CA . VAL E 1 109 ? -95.549 -137.399 141.729 1.00 30.38 89 VAL E CA 1
ATOM 13026 C C . VAL E 1 109 ? -96.796 -138.261 141.537 1.00 30.41 89 VAL E C 1
ATOM 13027 O O . VAL E 1 109 ? -97.814 -138.031 142.189 1.00 37.83 89 VAL E O 1
ATOM 13031 N N . PRO E 1 110 ? -96.728 -139.247 140.629 1.00 36.73 90 PRO E N 1
ATOM 13032 C CA . PRO E 1 110 ? -95.561 -139.530 139.777 1.00 33.32 90 PRO E CA 1
ATOM 13033 C C . PRO E 1 110 ? -95.340 -138.497 138.671 1.00 40.14 90 PRO E C 1
ATOM 13034 O O . PRO E 1 110 ? -96.284 -137.979 138.075 1.00 40.72 90 PRO E O 1
ATOM 13038 N N . LYS E 1 111 ? -94.069 -138.208 138.423 1.00 32.20 91 LYS E N 1
ATOM 13039 C CA . LYS E 1 111 ? -93.656 -137.202 137.462 1.00 25.94 91 LYS E CA 1
ATOM 13040 C C . LYS E 1 111 ? -94.257 -137.432 136.076 1.00 25.80 91 LYS E C 1
ATOM 13041 O O . LYS E 1 111 ? -94.732 -136.498 135.434 1.00 26.30 91 LYS E O 1
ATOM 13047 N N . GLU E 1 112 ? -94.276 -138.687 135.641 1.00 27.88 92 GLU E N 1
ATOM 13048 C CA . GLU E 1 112 ? -94.651 -139.017 134.276 1.00 31.81 92 GLU E CA 1
ATOM 13049 C C . GLU E 1 112 ? -96.152 -139.101 134.077 1.00 33.19 92 GLU E C 1
ATOM 13050 O O . GLU E 1 112 ? -96.611 -139.262 132.955 1.00 35.68 92 GLU E O 1
ATOM 13056 N N . THR E 1 113 ? -96.917 -139.009 135.160 1.00 38.57 93 THR E N 1
ATOM 13057 C CA . THR E 1 113 ? -98.372 -138.929 135.032 1.00 38.60 93 THR E CA 1
ATOM 13058 C C . THR E 1 113 ? -98.888 -137.572 135.514 1.00 35.05 93 THR E C 1
ATOM 13059 O O . THR E 1 113 ? -99.039 -136.639 134.714 1.00 27.12 93 THR E O 1
ATOM 13063 N N . ALA E 1 114 ? -99.146 -137.467 136.817 1.00 28.06 94 ALA E N 1
ATOM 13064 C CA . ALA E 1 114 ? -99.713 -136.250 137.403 1.00 27.50 94 ALA E CA 1
ATOM 13065 C C . ALA E 1 114 ? -98.776 -135.056 137.235 1.00 31.38 94 ALA E C 1
ATOM 13066 O O . ALA E 1 114 ? -99.222 -133.953 136.928 1.00 35.74 94 ALA E O 1
ATOM 13068 N N . GLY E 1 115 ? -97.481 -135.289 137.440 1.00 27.67 95 GLY E N 1
ATOM 13069 C CA . GLY E 1 115 ? -96.474 -134.260 137.260 1.00 24.04 95 GLY E CA 1
ATOM 13070 C C . GLY E 1 115 ? -96.549 -133.531 135.931 1.00 27.10 95 GLY E C 1
ATOM 13071 O O . GLY E 1 115 ? -96.504 -132.304 135.889 1.00 26.58 95 GLY E O 1
ATOM 13072 N N . GLU E 1 116 ? -96.677 -134.283 134.841 1.00 24.29 96 GLU E N 1
ATOM 13073 C CA . GLU E 1 116 ? -96.744 -133.680 133.512 1.00 28.20 96 GLU E CA 1
ATOM 13074 C C . GLU E 1 116 ? -98.121 -133.094 133.275 1.00 27.68 96 GLU E C 1
ATOM 13075 O O . GLU E 1 116 ? -98.255 -131.982 132.789 1.00 31.08 96 GLU E O 1
ATOM 13077 N N . ALA E 1 117 ? -99.145 -133.852 133.641 1.00 28.21 97 ALA E N 1
ATOM 13078 C CA . ALA E 1 117 ? -100.526 -133.448 133.400 1.00 34.78 97 ALA E CA 1
ATOM 13079 C C . ALA E 1 117 ? -100.875 -132.086 134.014 1.00 40.61 97 ALA E C 1
ATOM 13080 O O . ALA E 1 117 ? -101.657 -131.321 133.441 1.00 48.70 97 ALA E O 1
ATOM 13082 N N . TYR E 1 118 ? -100.285 -131.777 135.164 1.00 37.71 98 TYR E N 1
ATOM 13083 C CA . TYR E 1 118 ? -100.667 -130.579 135.910 1.00 31.93 98 TYR E CA 1
ATOM 13084 C C . TYR E 1 118 ? -99.657 -129.436 135.798 1.00 29.50 98 TYR E C 1
ATOM 13085 O O . TYR E 1 118 ? -99.835 -128.380 136.409 1.00 26.93 98 TYR E O 1
ATOM 13094 N N . ARG E 1 119 ? -98.593 -129.652 135.033 1.00 30.35 99 ARG E N 1
ATOM 13095 C CA . ARG E 1 119 ? -97.609 -128.602 134.800 1.00 25.46 99 ARG E CA 1
ATOM 13096 C C . ARG E 1 119 ? -98.229 -127.422 134.076 1.00 33.77 99 ARG E C 1
ATOM 13097 O O . ARG E 1 119 ? -98.772 -127.572 132.978 1.00 45.91 99 ARG E O 1
ATOM 13105 N N . LEU E 1 120 ? -98.122 -126.240 134.663 1.00 26.10 100 LEU E N 1
ATOM 13106 C CA . LEU E 1 120 ? -98.729 -125.070 134.042 1.00 24.75 100 LEU E CA 1
ATOM 13107 C C . LEU E 1 120 ? -97.984 -123.790 134.390 1.00 25.64 100 LEU E C 1
ATOM 13108 O O . LEU E 1 120 ? -97.766 -123.474 135.556 1.00 26.09 100 LEU E O 1
ATOM 13113 N N . ILE E 1 121 ? -97.583 -123.070 133.353 1.00 32.18 101 ILE E N 1
ATOM 13114 C CA . ILE E 1 121 ? -97.116 -121.701 133.485 1.00 32.61 101 ILE E CA 1
ATOM 13115 C C . ILE E 1 121 ? -98.226 -120.865 134.136 1.00 39.04 101 ILE E C 1
ATOM 13116 O O . ILE E 1 121 ? -99.397 -121.045 133.815 1.00 37.98 101 ILE E O 1
ATOM 13121 N N . PRO E 1 122 ? -97.868 -119.953 135.058 1.00 46.32 102 PRO E N 1
ATOM 13122 C CA . PRO E 1 122 ? -96.510 -119.598 135.482 1.00 43.67 102 PRO E CA 1
ATOM 13123 C C . PRO E 1 122 ? -96.048 -120.223 136.801 1.00 38.31 102 PRO E C 1
ATOM 13124 O O . PRO E 1 122 ? -94.959 -119.887 137.259 1.00 38.11 102 PRO E O 1
ATOM 13128 N N . LEU E 1 123 ? -96.843 -121.104 137.396 1.00 32.02 103 LEU E N 1
ATOM 13129 C CA . LEU E 1 123 ? -96.419 -121.804 138.614 1.00 26.79 103 LEU E CA 1
ATOM 13130 C C . LEU E 1 123 ? -95.239 -122.744 138.360 1.00 24.18 103 LEU E C 1
ATOM 13131 O O . LEU E 1 123 ? -94.448 -123.045 139.258 1.00 25.60 103 LEU E O 1
ATOM 13136 N N . SER E 1 124 ? -95.143 -123.218 137.126 1.00 20.38 104 SER E N 1
ATOM 13137 C CA . SER E 1 124 ? -94.142 -124.193 136.737 1.00 25.26 104 SER E CA 1
ATOM 13138 C C . SER E 1 124 ? -92.773 -123.559 136.511 1.00 25.98 104 SER E C 1
ATOM 13139 O O . SER E 1 124 ? -91.778 -124.272 136.360 1.00 23.67 104 SER E O 1
ATOM 13142 N N . LEU E 1 125 ? -92.732 -122.229 136.466 1.00 23.12 105 LEU E N 1
ATOM 13143 C CA . LEU E 1 125 ? -91.495 -121.494 136.184 1.00 34.91 105 LEU E CA 1
ATOM 13144 C C . LEU E 1 125 ? -90.557 -121.329 137.393 1.00 29.36 105 LEU E C 1
ATOM 13145 O O . LEU E 1 125 ? -90.994 -121.323 138.543 1.00 28.61 105 LEU E O 1
ATOM 13150 N N . ASP E 1 126 ? -89.266 -121.173 137.101 1.00 26.10 106 ASP E N 1
ATOM 13151 C CA . ASP E 1 126 ? -88.259 -120.787 138.087 1.00 25.67 106 ASP E CA 1
ATOM 13152 C C . ASP E 1 126 ? -87.811 -119.350 137.852 1.00 29.87 106 ASP E C 1
ATOM 13153 O O . ASP E 1 126 ? -87.964 -118.828 136.747 1.00 25.21 106 ASP E O 1
ATOM 13158 N N . PRO E 1 127 ? -87.229 -118.717 138.880 1.00 31.73 107 PRO E N 1
ATOM 13159 C CA . PRO E 1 127 ? -86.555 -117.432 138.651 1.00 33.66 107 PRO E CA 1
ATOM 13160 C C . PRO E 1 127 ? -85.396 -117.595 137.666 1.00 29.90 107 PRO E C 1
ATOM 13161 O O . PRO E 1 127 ? -84.766 -118.648 137.671 1.00 30.41 107 PRO E O 1
ATOM 13165 N N . PRO E 1 128 ? -85.105 -116.564 136.854 1.00 28.88 108 PRO E N 1
ATOM 13166 C CA . PRO E 1 128 ? -85.738 -115.246 136.933 1.00 34.41 108 PRO E CA 1
ATOM 13167 C C . PRO E 1 128 ? -87.101 -115.189 136.258 1.00 32.53 108 PRO E C 1
ATOM 13168 O O . PRO E 1 128 ? -87.797 -114.197 136.431 1.00 35.79 108 PRO E O 1
ATOM 13172 N N . GLU E 1 129 ? -87.455 -116.224 135.498 1.00 29.73 109 GLU E N 1
ATOM 13173 C CA . GLU E 1 129 ? -88.672 -116.205 134.693 1.00 29.40 109 GLU E CA 1
ATOM 13174 C C . GLU E 1 129 ? -89.908 -116.022 135.587 1.00 27.22 109 GLU E C 1
ATOM 13175 O O . GLU E 1 129 ? -90.801 -115.223 135.290 1.00 29.52 109 GLU E O 1
ATOM 13181 N N . HIS E 1 130 ? -89.927 -116.743 136.698 1.00 27.28 110 HIS E N 1
ATOM 13182 C CA . HIS E 1 130 ? -91.050 -116.697 137.633 1.00 28.70 110 HIS E CA 1
ATOM 13183 C C . HIS E 1 130 ? -91.221 -115.325 138.281 1.00 29.34 110 HIS E C 1
ATOM 13184 O O . HIS E 1 130 ? -92.341 -114.925 138.595 1.00 28.14 110 HIS E O 1
ATOM 13191 N N . ARG E 1 131 ? -90.105 -114.620 138.474 1.00 33.48 111 ARG E N 1
ATOM 13192 C CA . ARG E 1 131 ? -90.061 -113.357 139.233 1.00 37.78 111 ARG E CA 1
ATOM 13193 C C . ARG E 1 131 ? -91.180 -112.339 138.924 1.00 33.61 111 ARG E C 1
ATOM 13194 O O . ARG E 1 131 ? -91.846 -111.867 139.853 1.00 36.23 111 ARG E O 1
ATOM 13202 N N . PRO E 1 132 ? -91.398 -111.990 137.640 1.00 29.07 112 PRO E N 1
ATOM 13203 C CA . PRO E 1 132 ? -92.477 -111.029 137.385 1.00 35.71 112 PRO E CA 1
ATOM 13204 C C . PRO E 1 132 ? -93.856 -111.553 137.776 1.00 33.66 112 PRO E C 1
ATOM 13205 O O . PRO E 1 132 ? -94.726 -110.764 138.148 1.00 35.01 112 PRO E O 1
ATOM 13209 N N . PHE E 1 133 ? -94.059 -112.861 137.675 1.00 32.52 113 PHE E N 1
ATOM 13210 C CA . PHE E 1 133 ? -95.358 -113.436 138.011 1.00 31.39 113 PHE E CA 1
ATOM 13211 C C . PHE E 1 133 ? -95.567 -113.471 139.528 1.00 33.52 113 PHE E C 1
ATOM 13212 O O . PHE E 1 133 ? -96.670 -113.210 140.021 1.00 25.96 113 PHE E O 1
ATOM 13220 N N . ARG E 1 134 ? -94.508 -113.789 140.264 1.00 33.00 114 ARG E N 1
ATOM 13221 C CA . ARG E 1 134 ? -94.553 -113.711 141.717 1.00 30.78 114 ARG E CA 1
ATOM 13222 C C . ARG E 1 134 ? -95.010 -112.314 142.145 1.00 32.72 114 ARG E C 1
ATOM 13223 O O . ARG E 1 134 ? -95.858 -112.170 143.022 1.00 34.09 114 ARG E O 1
ATOM 13231 N N . SER E 1 135 ? -94.466 -111.287 141.504 1.00 37.23 115 SER E N 1
ATOM 13232 C CA . SER E 1 135 ? -94.870 -109.928 141.831 1.00 38.57 115 SER E CA 1
ATOM 13233 C C . SER E 1 135 ? -96.353 -109.701 141.544 1.00 28.48 115 SER E C 1
ATOM 13234 O O . SER E 1 135 ? -97.043 -109.024 142.307 1.00 29.60 115 SER E O 1
ATOM 13237 N N . LEU E 1 136 ? -96.851 -110.285 140.463 1.00 24.24 116 LEU E N 1
ATOM 13238 C CA . LEU E 1 136 ? -98.250 -110.120 140.112 1.00 28.76 116 LEU E CA 1
ATOM 13239 C C . LEU E 1 136 ? -99.172 -110.794 141.133 1.00 26.37 116 LEU E C 1
ATOM 13240 O O . LEU E 1 136 ? -100.147 -110.194 141.579 1.00 24.28 116 LEU E O 1
ATOM 13245 N N . LEU E 1 137 ? -98.860 -112.033 141.507 1.00 25.55 117 LEU E N 1
ATOM 13246 C CA . LEU E 1 137 ? -99.730 -112.787 142.402 1.00 22.48 117 LEU E CA 1
ATOM 13247 C C . LEU E 1 137 ? -99.777 -112.162 143.787 1.00 18.35 117 LEU E C 1
ATOM 13248 O O . LEU E 1 137 ? -100.850 -112.011 144.369 1.00 25.39 117 LEU E O 1
ATOM 13253 N N . ASN E 1 138 ? -98.620 -111.772 144.304 1.00 21.73 118 ASN E N 1
ATOM 13254 C CA . ASN E 1 138 ? -98.573 -111.228 145.645 1.00 24.26 118 ASN E CA 1
ATOM 13255 C C . ASN E 1 138 ? -99.197 -109.841 145.710 1.00 30.35 118 ASN E C 1
ATOM 13256 O O . ASN E 1 138 ? -99.818 -109.493 146.710 1.00 32.27 118 ASN E O 1
ATOM 13261 N N . GLU E 1 139 ? -99.069 -109.064 144.638 1.00 30.13 119 GLU E N 1
ATOM 13262 C CA . GLU E 1 139 ? -99.694 -107.742 144.610 1.00 24.38 119 GLU E CA 1
ATOM 13263 C C . GLU E 1 139 ? -101.211 -107.865 144.583 1.00 23.93 119 GLU E C 1
ATOM 13264 O O . GLU E 1 139 ? -101.933 -107.145 145.269 1.00 25.44 119 GLU E O 1
ATOM 13270 N N . ASN E 1 140 ? -101.713 -108.787 143.781 1.00 20.07 120 ASN E N 1
ATOM 13271 C CA . ASN E 1 140 ? -103.141 -108.818 143.586 1.00 22.94 120 ASN E CA 1
ATOM 13272 C C . ASN E 1 140 ? -103.936 -109.543 144.665 1.00 19.30 120 ASN E C 1
ATOM 13273 O O . ASN E 1 140 ? -105.147 -109.356 144.759 1.00 17.59 120 ASN E O 1
ATOM 13278 N N . LEU E 1 141 ? -103.271 -110.362 145.479 1.00 23.49 121 LEU E N 1
ATOM 13279 C CA . LEU E 1 141 ? -103.951 -111.014 146.603 1.00 20.57 121 LEU E CA 1
ATOM 13280 C C . LEU E 1 141 ? -103.512 -110.378 147.906 1.00 24.81 121 LEU E C 1
ATOM 13281 O O . LEU E 1 141 ? -103.616 -110.996 148.971 1.00 29.96 121 LEU E O 1
ATOM 13286 N N . GLY E 1 142 ? -102.995 -109.156 147.817 1.00 20.59 122 GLY E N 1
ATOM 13287 C CA . GLY E 1 142 ? -102.476 -108.471 148.988 1.00 23.57 122 GLY E CA 1
ATOM 13288 C C . GLY E 1 142 ? -103.612 -107.828 149.743 1.00 26.28 122 GLY E C 1
ATOM 13289 O O . GLY E 1 142 ? -104.719 -107.761 149.215 1.00 22.79 122 GLY E O 1
ATOM 13290 N N . PRO E 1 143 ? -103.345 -107.348 150.973 1.00 31.31 123 PRO E N 1
ATOM 13291 C CA . PRO E 1 143 ? -104.363 -106.796 151.879 1.00 32.89 123 PRO E CA 1
ATOM 13292 C C . PRO E 1 143 ? -105.215 -105.696 151.241 1.00 30.04 123 PRO E C 1
ATOM 13293 O O . PRO E 1 143 ? -106.423 -105.658 151.461 1.00 28.77 123 PRO E O 1
ATOM 13297 N N . LYS E 1 144 ? -104.601 -104.816 150.453 1.00 30.98 124 LYS E N 1
ATOM 13298 C CA . LYS E 1 144 ? -105.340 -103.680 149.894 1.00 31.39 124 LYS E CA 1
ATOM 13299 C C . LYS E 1 144 ? -106.392 -104.111 148.856 1.00 31.97 124 LYS E C 1
ATOM 13300 O O . LYS E 1 144 ? -107.548 -103.716 148.967 1.00 32.48 124 LYS E O 1
ATOM 13302 N N . PRO E 1 145 ? -106.014 -104.923 147.849 1.00 31.56 125 PRO E N 1
ATOM 13303 C CA . PRO E 1 145 ? -107.116 -105.362 146.981 1.00 30.56 125 PRO E CA 1
ATOM 13304 C C . PRO E 1 145 ? -108.074 -106.360 147.639 1.00 28.60 125 PRO E C 1
ATOM 13305 O O . PRO E 1 145 ? -109.211 -106.481 147.172 1.00 28.29 125 PRO E O 1
ATOM 13309 N N . LEU E 1 146 ? -107.625 -107.051 148.688 1.00 20.69 126 LEU E N 1
ATOM 13310 C CA . LEU E 1 146 ? -108.463 -108.046 149.364 1.00 26.58 126 LEU E CA 1
ATOM 13311 C C . LEU E 1 146 ? -109.467 -107.451 150.352 1.00 30.24 126 LEU E C 1
ATOM 13312 O O . LEU E 1 146 ? -110.358 -108.154 150.817 1.00 30.26 126 LEU E O 1
ATOM 13317 N N . ARG E 1 147 ? -109.329 -106.170 150.679 1.00 34.24 127 ARG E N 1
ATOM 13318 C CA . ARG E 1 147 ? -110.119 -105.573 151.765 1.00 38.10 127 ARG E CA 1
ATOM 13319 C C . ARG E 1 147 ? -111.648 -105.804 151.716 1.00 31.07 127 ARG E C 1
ATOM 13320 O O . ARG E 1 147 ? -112.243 -106.146 152.737 1.00 26.87 127 ARG E O 1
ATOM 13328 N N . PRO E 1 148 ? -112.289 -105.630 150.546 1.00 26.35 128 PRO E N 1
ATOM 13329 C CA . PRO E 1 148 ? -113.730 -105.914 150.524 1.00 29.38 128 PRO E CA 1
ATOM 13330 C C . PRO E 1 148 ? -114.085 -107.396 150.720 1.00 26.33 128 PRO E C 1
ATOM 13331 O O . PRO E 1 148 ? -115.254 -107.720 150.936 1.00 24.82 128 PRO E O 1
ATOM 13335 N N . ILE E 1 149 ? -113.103 -108.289 150.667 1.00 22.04 129 ILE E N 1
ATOM 13336 C CA . ILE E 1 149 ? -113.413 -109.702 150.803 1.00 24.69 129 ILE E CA 1
ATOM 13337 C C . ILE E 1 149 ? -113.691 -110.075 152.267 1.00 25.68 129 ILE E C 1
ATOM 13338 O O . ILE E 1 149 ? -114.265 -111.127 152.552 1.00 23.77 129 ILE E O 1
ATOM 13343 N N . GLU E 1 150 ? -113.326 -109.206 153.203 1.00 24.91 130 GLU E N 1
ATOM 13344 C CA . GLU E 1 150 ? -113.615 -109.519 154.595 1.00 23.66 130 GLU E CA 1
ATOM 13345 C C . GLU E 1 150 ? -115.119 -109.687 154.798 1.00 19.20 130 GLU E C 1
ATOM 13346 O O . GLU E 1 150 ? -115.553 -110.694 155.350 1.00 22.34 130 GLU E O 1
ATOM 13352 N N . GLN E 1 151 ? -115.923 -108.741 154.308 1.00 20.07 131 GLN E N 1
ATOM 13353 C CA . GLN E 1 151 ? -117.367 -108.823 154.522 1.00 20.28 131 GLN E CA 1
ATOM 13354 C C . GLN E 1 151 ? -117.973 -109.973 153.708 1.00 18.98 131 GLN E C 1
ATOM 13355 O O . GLN E 1 151 ? -119.012 -110.511 154.072 1.00 22.92 131 GLN E O 1
ATOM 13361 N N . VAL E 1 152 ? -117.317 -110.347 152.610 1.00 18.82 132 VAL E N 1
ATOM 13362 C CA . VAL E 1 152 ? -117.778 -111.472 151.798 1.00 19.51 132 VAL E CA 1
ATOM 13363 C C . VAL E 1 152 ? -117.669 -112.791 152.584 1.00 17.43 132 VAL E C 1
ATOM 13364 O O . VAL E 1 152 ? -118.597 -113.608 152.615 1.00 18.40 132 VAL E O 1
ATOM 13368 N N . VAL E 1 153 ? -116.528 -112.978 153.229 1.00 16.98 133 VAL E N 1
ATOM 13369 C CA . VAL E 1 153 ? -116.301 -114.168 154.044 1.00 16.96 133 VAL E CA 1
ATOM 13370 C C . VAL E 1 153 ? -117.239 -114.180 155.243 1.00 19.15 133 VAL E C 1
ATOM 13371 O O . VAL E 1 153 ? -117.841 -115.201 155.565 1.00 18.90 133 VAL E O 1
ATOM 13375 N N . THR E 1 154 ? -117.385 -113.027 155.878 1.00 19.34 134 THR E N 1
ATOM 13376 C CA . THR E 1 154 ? -118.322 -112.912 156.998 1.00 19.55 134 THR E CA 1
ATOM 13377 C C . THR E 1 154 ? -119.751 -113.302 156.619 1.00 21.52 134 THR E C 1
ATOM 13378 O O . THR E 1 154 ? -120.349 -114.137 157.284 1.00 18.19 134 THR E O 1
ATOM 13382 N N . ASP E 1 155 ? -120.299 -112.717 155.557 1.00 18.59 135 ASP E N 1
ATOM 13383 C CA . ASP E 1 155 ? -121.694 -112.997 155.219 1.00 19.40 135 ASP E CA 1
ATOM 13384 C C . ASP E 1 155 ? -121.888 -114.467 154.854 1.00 17.35 135 ASP E C 1
ATOM 13385 O O . ASP E 1 155 ? -122.937 -115.047 155.121 1.00 21.58 135 ASP E O 1
ATOM 13390 N N . LEU E 1 156 ? -120.865 -115.077 154.268 1.00 17.29 136 LEU E N 1
ATOM 13391 C CA . LEU E 1 156 ? -120.967 -116.463 153.852 1.00 17.32 136 LEU E CA 1
ATOM 13392 C C . LEU E 1 156 ? -120.885 -117.401 155.034 1.00 17.30 136 LEU E C 1
ATOM 13393 O O . LEU E 1 156 ? -121.726 -118.292 155.181 1.00 17.37 136 LEU E O 1
ATOM 13398 N N . ALA E 1 157 ? -119.866 -117.190 155.860 1.00 19.46 137 ALA E N 1
ATOM 13399 C CA . ALA E 1 157 ? -119.700 -117.962 157.104 1.00 18.49 137 ALA E CA 1
ATOM 13400 C C . ALA E 1 157 ? -120.969 -117.918 157.952 1.00 18.00 137 ALA E C 1
ATOM 13401 O O . ALA E 1 157 ? -121.456 -118.953 158.412 1.00 18.83 137 ALA E O 1
ATOM 13403 N N . VAL E 1 158 ? -121.488 -116.715 158.169 1.00 17.28 138 VAL E N 1
ATOM 13404 C CA . VAL E 1 158 ? -122.675 -116.523 159.014 1.00 17.35 138 VAL E CA 1
ATOM 13405 C C . VAL E 1 158 ? -123.879 -117.271 158.445 1.00 21.98 138 VAL E C 1
ATOM 13406 O O . VAL E 1 158 ? -124.573 -117.969 159.166 1.00 20.46 138 VAL E O 1
ATOM 13410 N N . SER E 1 159 ? -124.113 -117.139 157.146 1.00 17.76 139 SER E N 1
ATOM 13411 C CA . SER E 1 159 ? -125.207 -117.849 156.491 1.00 17.60 139 SER E CA 1
ATOM 13412 C C . SER E 1 159 ? -125.122 -119.368 156.656 1.00 17.61 139 SER E C 1
ATOM 13413 O O . SER E 1 159 ? -126.124 -120.038 156.914 1.00 17.69 139 SER E O 1
ATOM 13416 N N . LEU E 1 160 ? -123.919 -119.910 156.491 1.00 18.51 140 LEU E N 1
ATOM 13417 C CA . LEU E 1 160 ? -123.720 -121.348 156.590 1.00 17.53 140 LEU E CA 1
ATOM 13418 C C . LEU E 1 160 ? -123.962 -121.786 158.016 1.00 17.52 140 LEU E C 1
ATOM 13419 O O . LEU E 1 160 ? -124.691 -122.746 158.279 1.00 17.59 140 LEU E O 1
ATOM 13424 N N . ILE E 1 161 ? -123.352 -121.064 158.945 1.00 17.45 141 ILE E N 1
ATOM 13425 C CA . ILE E 1 161 ? -123.523 -121.403 160.362 1.00 17.44 141 ILE E CA 1
ATOM 13426 C C . ILE E 1 161 ? -124.985 -121.336 160.815 1.00 17.55 141 ILE E C 1
ATOM 13427 O O . ILE E 1 161 ? -125.477 -122.244 161.475 1.00 17.59 141 ILE E O 1
ATOM 13432 N N . GLU E 1 162 ? -125.693 -120.264 160.468 1.00 18.75 142 GLU E N 1
ATOM 13433 C CA . GLU E 1 162 ? -127.098 -120.167 160.871 1.00 17.70 142 GLU E CA 1
ATOM 13434 C C . GLU E 1 162 ? -127.954 -121.238 160.205 1.00 18.16 142 GLU E C 1
ATOM 13435 O O . GLU E 1 162 ? -128.974 -121.646 160.756 1.00 18.95 142 GLU E O 1
ATOM 13441 N N . GLY E 1 163 ? -127.529 -121.703 159.032 1.00 17.78 143 GLY E N 1
ATOM 13442 C CA . GLY E 1 163 ? -128.230 -122.777 158.348 1.00 17.87 143 GLY E CA 1
ATOM 13443 C C . GLY E 1 163 ? -128.305 -124.091 159.125 1.00 17.88 143 GLY E C 1
ATOM 13444 O O . GLY E 1 163 ? -129.391 -124.640 159.312 1.00 17.97 143 GLY E O 1
ATOM 13445 N N . PHE E 1 164 ? -127.167 -124.610 159.578 1.00 17.79 144 PHE E N 1
ATOM 13446 C CA . PHE E 1 164 ? -127.188 -125.896 160.280 1.00 19.20 144 PHE E CA 1
ATOM 13447 C C . PHE E 1 164 ? -127.237 -125.780 161.808 1.00 17.77 144 PHE E C 1
ATOM 13448 O O . PHE E 1 164 ? -127.400 -126.785 162.495 1.00 17.79 144 PHE E O 1
ATOM 13456 N N . ARG E 1 165 ? -127.091 -124.570 162.335 1.00 17.73 145 ARG E N 1
ATOM 13457 C CA . ARG E 1 165 ? -127.064 -124.383 163.789 1.00 17.71 145 ARG E CA 1
ATOM 13458 C C . ARG E 1 165 ? -128.266 -125.033 164.487 1.00 24.60 145 ARG E C 1
ATOM 13459 O O . ARG E 1 165 ? -128.089 -125.647 165.538 1.00 17.78 145 ARG E O 1
ATOM 13467 N N . PRO E 1 166 ? -129.485 -124.907 163.914 1.00 23.67 146 PRO E N 1
ATOM 13468 C CA . PRO E 1 166 ? -130.586 -125.543 164.647 1.00 24.58 146 PRO E CA 1
ATOM 13469 C C . PRO E 1 166 ? -130.558 -127.077 164.664 1.00 27.62 146 PRO E C 1
ATOM 13470 O O . PRO E 1 166 ? -131.247 -127.654 165.497 1.00 18.07 146 PRO E O 1
ATOM 13474 N N . LYS E 1 167 ? -129.766 -127.718 163.803 1.00 18.32 147 LYS E N 1
ATOM 13475 C CA . LYS E 1 167 ? -129.665 -129.188 163.808 1.00 18.00 147 LYS E CA 1
ATOM 13476 C C . LYS E 1 167 ? -128.862 -129.793 164.974 1.00 19.07 147 LYS E C 1
ATOM 13477 O O . LYS E 1 167 ? -129.018 -130.969 165.296 1.00 18.93 147 LYS E O 1
ATOM 13483 N N . GLY E 1 168 ? -127.962 -129.009 165.560 1.00 17.82 148 GLY E N 1
ATOM 13484 C CA . GLY E 1 168 ? -127.158 -129.465 166.676 1.00 17.75 148 GLY E CA 1
ATOM 13485 C C . GLY E 1 168 ? -126.035 -130.382 166.244 1.00 18.63 148 GLY E C 1
ATOM 13486 O O . GLY E 1 168 ? -125.394 -131.020 167.074 1.00 17.63 148 GLY E O 1
ATOM 13487 N N . ARG E 1 169 ? -125.797 -130.437 164.934 1.00 17.68 149 ARG E N 1
ATOM 13488 C CA . ARG E 1 169 ? -124.750 -131.287 164.373 1.00 17.62 149 ARG E CA 1
ATOM 13489 C C . ARG E 1 169 ? -124.559 -130.964 162.910 1.00 17.63 149 ARG E C 1
ATOM 13490 O O . ARG E 1 169 ? -125.491 -130.513 162.247 1.00 17.70 149 ARG E O 1
ATOM 13498 N N . CYS E 1 170 ? -123.344 -131.177 162.415 1.00 17.54 150 CYS E N 1
ATOM 13499 C CA . CYS E 1 170 ? -123.062 -131.021 160.993 1.00 18.92 150 CYS E CA 1
ATOM 13500 C C . CYS E 1 170 ? -121.810 -131.784 160.583 1.00 24.62 150 CYS E C 1
ATOM 13501 O O . CYS E 1 170 ? -120.898 -131.974 161.388 1.00 17.39 150 CYS E O 1
ATOM 13504 N N . ASN E 1 171 ? -121.767 -132.218 159.325 1.00 17.49 151 ASN E N 1
ATOM 13505 C CA . ASN E 1 171 ? -120.506 -132.660 158.751 1.00 17.41 151 ASN E CA 1
ATOM 13506 C C . ASN E 1 171 ? -119.700 -131.418 158.442 1.00 17.34 151 ASN E C 1
ATOM 13507 O O . ASN E 1 171 ? -120.038 -130.694 157.505 1.00 17.48 151 ASN E O 1
ATOM 13512 N N . PHE E 1 172 ? -118.663 -131.141 159.231 1.00 17.24 152 PHE E N 1
ATOM 13513 C CA . PHE E 1 172 ? -117.944 -129.873 159.111 1.00 20.12 152 PHE E CA 1
ATOM 13514 C C . PHE E 1 172 ? -117.329 -129.678 157.728 1.00 18.66 152 PHE E C 1
ATOM 13515 O O . PHE E 1 172 ? -117.440 -128.608 157.116 1.00 17.15 152 PHE E O 1
ATOM 13523 N N . THR E 1 173 ? -116.675 -130.716 157.232 1.00 17.12 153 THR E N 1
ATOM 13524 C CA . THR E 1 173 ? -116.042 -130.644 155.914 1.00 17.10 153 THR E CA 1
ATOM 13525 C C . THR E 1 173 ? -117.028 -130.344 154.788 1.00 17.19 153 THR E C 1
ATOM 13526 O O . THR E 1 173 ? -116.862 -129.363 154.056 1.00 22.70 153 THR E O 1
ATOM 13530 N N . HIS E 1 174 ? -118.068 -131.158 154.653 1.00 17.29 154 HIS E N 1
ATOM 13531 C CA . HIS E 1 174 ? -119.016 -130.989 153.551 1.00 17.38 154 HIS E CA 1
ATOM 13532 C C . HIS E 1 174 ? -120.013 -129.832 153.726 1.00 19.44 154 HIS E C 1
ATOM 13533 O O . HIS E 1 174 ? -120.387 -129.192 152.744 1.00 20.21 154 HIS E O 1
ATOM 13540 N N . GLU E 1 175 ? -120.441 -129.555 154.957 1.00 17.43 155 GLU E N 1
ATOM 13541 C CA . GLU E 1 175 ? -121.499 -128.573 155.160 1.00 17.49 155 GLU E CA 1
ATOM 13542 C C . GLU E 1 175 ? -120.990 -127.161 155.423 1.00 19.71 155 GLU E C 1
ATOM 13543 O O . GLU E 1 175 ? -121.762 -126.199 155.367 1.00 18.90 155 GLU E O 1
ATOM 13549 N N . PHE E 1 176 ? -119.705 -127.036 155.729 1.00 17.61 156 PHE E N 1
ATOM 13550 C CA . PHE E 1 176 ? -119.145 -125.721 156.002 1.00 22.37 156 PHE E CA 1
ATOM 13551 C C . PHE E 1 176 ? -117.882 -125.456 155.197 1.00 17.17 156 PHE E C 1
ATOM 13552 O O . PHE E 1 176 ? -117.877 -124.600 154.321 1.00 17.17 156 PHE E O 1
ATOM 13560 N N . ALA E 1 177 ? -116.819 -126.211 155.472 1.00 17.10 157 ALA E N 1
ATOM 13561 C CA . ALA E 1 177 ? -115.503 -125.856 154.962 1.00 18.55 157 ALA E CA 1
ATOM 13562 C C . ALA E 1 177 ? -115.460 -125.850 153.431 1.00 17.03 157 ALA E C 1
ATOM 13563 O O . ALA E 1 177 ? -114.895 -124.947 152.834 1.00 16.99 157 ALA E O 1
ATOM 13565 N N . GLU E 1 178 ? -116.071 -126.848 152.804 1.00 17.44 158 GLU E N 1
ATOM 13566 C CA . GLU E 1 178 ? -116.026 -126.941 151.345 1.00 19.23 158 GLU E CA 1
ATOM 13567 C C . GLU E 1 178 ? -116.924 -125.917 150.694 1.00 27.42 158 GLU E C 1
ATOM 13568 O O . GLU E 1 178 ? -116.882 -125.737 149.487 1.00 17.22 158 GLU E O 1
ATOM 13574 N N . GLN E 1 179 ? -117.750 -125.247 151.488 1.00 22.84 159 GLN E N 1
ATOM 13575 C CA . GLN E 1 179 ? -118.703 -124.318 150.919 1.00 17.30 159 GLN E CA 1
ATOM 13576 C C . GLN E 1 179 ? -118.104 -122.922 150.740 1.00 17.24 159 GLN E C 1
ATOM 13577 O O . GLN E 1 179 ? -118.705 -122.064 150.115 1.00 17.47 159 GLN E O 1
ATOM 13583 N N . LEU E 1 180 ? -116.898 -122.711 151.247 1.00 18.49 160 LEU E N 1
ATOM 13584 C CA . LEU E 1 180 ? -116.301 -121.374 151.276 1.00 17.08 160 LEU E CA 1
ATOM 13585 C C . LEU E 1 180 ? -115.418 -121.009 150.065 1.00 20.49 160 LEU E C 1
ATOM 13586 O O . LEU E 1 180 ? -115.619 -119.959 149.446 1.00 19.35 160 LEU E O 1
ATOM 13591 N N . PRO E 1 181 ? -114.431 -121.855 149.719 1.00 19.16 161 PRO E N 1
ATOM 13592 C CA . PRO E 1 181 ? -113.400 -121.294 148.831 1.00 16.93 161 PRO E CA 1
ATOM 13593 C C . PRO E 1 181 ? -113.810 -120.926 147.402 1.00 16.99 161 PRO E C 1
ATOM 13594 O O . PRO E 1 181 ? -113.214 -120.002 146.880 1.00 17.68 161 PRO E O 1
ATOM 13598 N N . VAL E 1 182 ? -114.745 -121.595 146.747 1.00 19.99 162 VAL E N 1
ATOM 13599 C CA A VAL E 1 182 ? -114.987 -121.192 145.370 0.28 17.13 162 VAL E CA 1
ATOM 13600 C CA B VAL E 1 182 ? -115.094 -121.245 145.362 0.72 17.41 162 VAL E CA 1
ATOM 13601 C C . VAL E 1 182 ? -115.879 -119.945 145.337 1.00 17.18 162 VAL E C 1
ATOM 13602 O O . VAL E 1 182 ? -115.643 -119.070 144.523 1.00 17.17 162 VAL E O 1
ATOM 13609 N N . ARG E 1 183 ? -116.838 -119.834 146.251 1.00 17.22 163 ARG E N 1
ATOM 13610 C CA . ARG E 1 183 ? -117.638 -118.621 146.372 1.00 17.26 163 ARG E CA 1
ATOM 13611 C C . ARG E 1 183 ? -116.750 -117.409 146.638 1.00 18.02 163 ARG E C 1
ATOM 13612 O O . ARG E 1 183 ? -116.986 -116.320 146.070 1.00 18.54 163 ARG E O 1
ATOM 13620 N N . ILE E 1 184 ? -115.722 -117.601 147.471 1.00 17.09 164 ILE E N 1
ATOM 13621 C CA . ILE E 1 184 ? -114.769 -116.532 147.759 1.00 17.00 164 ILE E CA 1
ATOM 13622 C C . ILE E 1 184 ? -113.928 -116.168 146.513 1.00 16.97 164 ILE E C 1
ATOM 13623 O O . ILE E 1 184 ? -113.775 -114.985 146.191 1.00 18.29 164 ILE E O 1
ATOM 13628 N N . PHE E 1 185 ? -113.395 -117.176 145.818 1.00 21.16 165 PHE E N 1
ATOM 13629 C CA . PHE E 1 185 ? -112.715 -116.951 144.537 1.00 16.95 165 PHE E CA 1
ATOM 13630 C C . PHE E 1 185 ? -113.576 -116.113 143.570 1.00 17.02 165 PHE E C 1
ATOM 13631 O O . PHE E 1 185 ? -113.099 -115.157 142.946 1.00 17.17 165 PHE E O 1
ATOM 13639 N N . MET E 1 186 ? -114.845 -116.473 143.469 1.00 17.12 166 MET E N 1
ATOM 13640 C CA . MET E 1 186 ? -115.757 -115.842 142.526 1.00 21.17 166 MET E CA 1
ATOM 13641 C C . MET E 1 186 ? -115.956 -114.370 142.820 1.00 25.19 166 MET E C 1
ATOM 13642 O O . MET E 1 186 ? -116.186 -113.569 141.917 1.00 19.03 166 MET E O 1
ATOM 13647 N N . ARG E 1 187 ? -115.855 -113.994 144.082 1.00 21.83 167 ARG E N 1
ATOM 13648 C CA A ARG E 1 187 ? -115.970 -112.589 144.427 0.50 23.76 167 ARG E CA 1
ATOM 13649 C CA B ARG E 1 187 ? -115.966 -112.588 144.430 0.50 23.76 167 ARG E CA 1
ATOM 13650 C C . ARG E 1 187 ? -114.656 -111.857 144.161 1.00 21.58 167 ARG E C 1
ATOM 13651 O O . ARG E 1 187 ? -114.652 -110.675 143.838 1.00 23.91 167 ARG E O 1
ATOM 13666 N N . ILE E 1 188 ? -113.543 -112.570 144.273 1.00 17.44 168 ILE E N 1
ATOM 13667 C CA . ILE E 1 188 ? -112.232 -111.974 144.036 1.00 16.89 168 ILE E CA 1
ATOM 13668 C C . ILE E 1 188 ? -112.102 -111.620 142.540 1.00 16.92 168 ILE E C 1
ATOM 13669 O O . ILE E 1 188 ? -111.651 -110.520 142.179 1.00 21.65 168 ILE E O 1
ATOM 13674 N N . VAL E 1 189 ? -112.548 -112.513 141.664 1.00 18.68 169 VAL E N 1
ATOM 13675 C CA . VAL E 1 189 ? -112.498 -112.204 140.230 1.00 23.95 169 VAL E CA 1
ATOM 13676 C C . VAL E 1 189 ? -113.853 -111.752 139.649 1.00 23.87 169 VAL E C 1
ATOM 13677 O O . VAL E 1 189 ? -113.982 -111.607 138.444 1.00 25.65 169 VAL E O 1
ATOM 13681 N N . ASP E 1 190 ? -114.848 -111.536 140.512 1.00 23.31 170 ASP E N 1
ATOM 13682 C CA . ASP E 1 190 ? -116.183 -111.065 140.111 1.00 29.28 170 ASP E CA 1
ATOM 13683 C C . ASP E 1 190 ? -116.856 -111.935 139.033 1.00 30.47 170 ASP E C 1
ATOM 13684 O O . ASP E 1 190 ? -117.060 -111.496 137.899 1.00 29.99 170 ASP E O 1
ATOM 13689 N N . LEU E 1 191 ? -117.215 -113.160 139.398 1.00 26.48 171 LEU E N 1
ATOM 13690 C CA . LEU E 1 191 ? -118.000 -114.028 138.519 1.00 22.80 171 LEU E CA 1
ATOM 13691 C C . LEU E 1 191 ? -119.433 -114.099 139.049 1.00 28.71 171 LEU E C 1
ATOM 13692 O O . LEU E 1 191 ? -119.641 -113.986 140.248 1.00 25.88 171 LEU E O 1
ATOM 13697 N N . PRO E 1 192 ? -120.427 -114.274 138.158 1.00 25.88 172 PRO E N 1
ATOM 13698 C CA . PRO E 1 192 ? -121.824 -114.319 138.612 1.00 27.08 172 PRO E CA 1
ATOM 13699 C C . PRO E 1 192 ? -122.112 -115.508 139.533 1.00 27.85 172 PRO E C 1
ATOM 13700 O O . PRO E 1 192 ? -121.638 -116.618 139.300 1.00 17.73 172 PRO E O 1
ATOM 13704 N N . VAL E 1 193 ? -122.904 -115.278 140.570 1.00 30.06 173 VAL E N 1
ATOM 13705 C CA . VAL E 1 193 ? -123.140 -116.299 141.584 1.00 32.36 173 VAL E CA 1
ATOM 13706 C C . VAL E 1 193 ? -123.823 -117.532 140.966 1.00 27.82 173 VAL E C 1
ATOM 13707 O O . VAL E 1 193 ? -123.644 -118.667 141.444 1.00 17.85 173 VAL E O 1
ATOM 13711 N N . GLU E 1 194 ? -124.542 -117.302 139.862 1.00 21.15 174 GLU E N 1
ATOM 13712 C CA . GLU E 1 194 ? -125.142 -118.373 139.062 1.00 25.62 174 GLU E CA 1
ATOM 13713 C C . GLU E 1 194 ? -124.170 -119.476 138.611 1.00 17.98 174 GLU E C 1
ATOM 13714 O O . GLU E 1 194 ? -124.576 -120.612 138.394 1.00 23.48 174 GLU E O 1
ATOM 13716 N N . ASP E 1 195 ? -122.899 -119.133 138.465 1.00 17.88 175 ASP E N 1
ATOM 13717 C CA . ASP E 1 195 ? -121.906 -120.059 137.921 1.00 19.26 175 ASP E CA 1
ATOM 13718 C C . ASP E 1 195 ? -121.265 -120.941 138.977 1.00 24.52 175 ASP E C 1
ATOM 13719 O O . ASP E 1 195 ? -120.391 -121.750 138.662 1.00 19.11 175 ASP E O 1
ATOM 13724 N N . LEU E 1 196 ? -121.692 -120.781 140.224 1.00 17.76 176 LEU E N 1
ATOM 13725 C CA . LEU E 1 196 ? -121.054 -121.498 141.327 1.00 18.53 176 LEU E CA 1
ATOM 13726 C C . LEU E 1 196 ? -121.018 -123.019 141.119 1.00 17.71 176 LEU E C 1
ATOM 13727 O O . LEU E 1 196 ? -119.937 -123.606 141.186 1.00 23.17 176 LEU E O 1
ATOM 13732 N N . PRO E 1 197 ? -122.174 -123.668 140.850 1.00 25.77 177 PRO E N 1
ATOM 13733 C CA . PRO E 1 197 ? -122.094 -125.130 140.697 1.00 26.23 177 PRO E CA 1
ATOM 13734 C C . PRO E 1 197 ? -121.147 -125.592 139.599 1.00 21.36 177 PRO E C 1
ATOM 13735 O O . PRO E 1 197 ? -120.439 -126.588 139.774 1.00 23.63 177 PRO E O 1
ATOM 13739 N N . LYS E 1 198 ? -121.136 -124.876 138.489 1.00 19.13 178 LYS E N 1
ATOM 13740 C CA . LYS E 1 198 ? -120.250 -125.195 137.385 1.00 17.80 178 LYS E CA 1
ATOM 13741 C C . LYS E 1 198 ? -118.779 -125.075 137.776 1.00 17.68 178 LYS E C 1
ATOM 13742 O O . LYS E 1 198 ? -117.963 -125.947 137.461 1.00 20.60 178 LYS E O 1
ATOM 13748 N N . LEU E 1 199 ? -118.415 -124.000 138.463 1.00 17.61 179 LEU E N 1
ATOM 13749 C CA . LEU E 1 199 ? -117.013 -123.829 138.807 1.00 17.50 179 LEU E CA 1
ATOM 13750 C C . LEU E 1 199 ? -116.547 -124.863 139.822 1.00 23.85 179 LEU E C 1
ATOM 13751 O O . LEU E 1 199 ? -115.429 -125.385 139.717 1.00 21.57 179 LEU E O 1
ATOM 13756 N N . LYS E 1 200 ? -117.401 -125.148 140.802 1.00 23.27 180 LYS E N 1
ATOM 13757 C CA . LYS E 1 200 ? -117.081 -126.143 141.823 1.00 17.45 180 LYS E CA 1
ATOM 13758 C C . LYS E 1 200 ? -116.886 -127.489 141.153 1.00 20.54 180 LYS E C 1
ATOM 13759 O O . LYS E 1 200 ? -115.972 -128.238 141.489 1.00 19.62 180 LYS E O 1
ATOM 13761 N N . HIS E 1 201 ? -117.751 -127.781 140.189 1.00 25.49 181 HIS E N 1
ATOM 13762 C CA . HIS E 1 201 ? -117.659 -129.006 139.399 1.00 23.70 181 HIS E CA 1
ATOM 13763 C C . HIS E 1 201 ? -116.312 -129.101 138.663 1.00 21.56 181 HIS E C 1
ATOM 13764 O O . HIS E 1 201 ? -115.602 -130.106 138.780 1.00 26.25 181 HIS E O 1
ATOM 13771 N N . LEU E 1 202 ? -115.968 -128.055 137.912 1.00 20.72 182 LEU E N 1
ATOM 13772 C CA . LEU E 1 202 ? -114.696 -128.016 137.189 1.00 19.99 182 LEU E CA 1
ATOM 13773 C C . LEU E 1 202 ? -113.505 -128.052 138.150 1.00 21.23 182 LEU E C 1
ATOM 13774 O O . LEU E 1 202 ? -112.487 -128.682 137.848 1.00 22.94 182 LEU E O 1
ATOM 13779 N N . ALA E 1 203 ? -113.624 -127.396 139.306 1.00 17.29 183 ALA E N 1
ATOM 13780 C CA . ALA E 1 203 ? -112.513 -127.389 140.271 1.00 17.19 183 ALA E CA 1
ATOM 13781 C C . ALA E 1 203 ? -112.296 -128.794 140.825 1.00 20.59 183 ALA E C 1
ATOM 13782 O O . ALA E 1 203 ? -111.170 -129.253 140.995 1.00 24.16 183 ALA E O 1
ATOM 13784 N N . ASP E 1 204 ? -113.401 -129.468 141.104 1.00 25.71 184 ASP E N 1
ATOM 13785 C CA . ASP E 1 204 ? -113.374 -130.807 141.664 1.00 29.14 184 ASP E CA 1
ATOM 13786 C C . ASP E 1 204 ? -112.837 -131.826 140.658 1.00 30.38 184 ASP E C 1
ATOM 13787 O O . ASP E 1 204 ? -112.007 -132.667 141.008 1.00 33.67 184 ASP E O 1
ATOM 13792 N N . GLN E 1 205 ? -113.296 -131.737 139.411 1.00 26.39 185 GLN E N 1
ATOM 13793 C CA . GLN E 1 205 ? -112.867 -132.672 138.366 1.00 25.05 185 GLN E CA 1
ATOM 13794 C C . GLN E 1 205 ? -111.420 -132.433 137.914 1.00 29.33 185 GLN E C 1
ATOM 13795 O O . GLN E 1 205 ? -110.814 -133.302 137.290 1.00 29.58 185 GLN E O 1
ATOM 13797 N N . TYR E 1 206 ? -110.874 -131.265 138.243 1.00 21.08 186 TYR E N 1
ATOM 13798 C CA . TYR E 1 206 ? -109.485 -130.924 137.940 1.00 19.92 186 TYR E CA 1
ATOM 13799 C C . TYR E 1 206 ? -108.542 -131.534 138.977 1.00 25.34 186 TYR E C 1
ATOM 13800 O O . TYR E 1 206 ? -107.525 -132.134 138.626 1.00 31.11 186 TYR E O 1
ATOM 13809 N N . THR E 1 207 ? -108.892 -131.397 140.251 1.00 30.43 187 THR E N 1
ATOM 13810 C CA . THR E 1 207 ? -108.011 -131.825 141.336 1.00 38.73 187 THR E CA 1
ATOM 13811 C C . THR E 1 207 ? -108.189 -133.296 141.703 1.00 43.46 187 THR E C 1
ATOM 13812 O O . THR E 1 207 ? -107.250 -133.941 142.172 1.00 50.37 187 THR E O 1
ATOM 13816 N N . ARG E 1 208 ? -109.390 -133.824 141.499 1.00 44.36 188 ARG E N 1
ATOM 13817 C CA . ARG E 1 208 ? -109.632 -135.252 141.701 1.00 45.22 188 ARG E CA 1
ATOM 13818 C C . ARG E 1 208 ? -110.498 -135.812 140.579 1.00 40.27 188 ARG E C 1
ATOM 13819 O O . ARG E 1 208 ? -111.688 -136.027 140.770 1.00 43.74 188 ARG E O 1
ATOM 13821 N N . PRO E 1 209 ? -109.897 -136.038 139.397 1.00 40.03 189 PRO E N 1
ATOM 13822 C CA . PRO E 1 209 ? -110.620 -136.565 138.228 1.00 44.53 189 PRO E CA 1
ATOM 13823 C C . PRO E 1 209 ? -111.020 -138.034 138.398 1.00 51.58 189 PRO E C 1
ATOM 13824 O O . PRO E 1 209 ? -110.376 -138.762 139.157 1.00 42.49 189 PRO E O 1
ATOM 13828 N N . ASP E 1 210 ? -112.068 -138.461 137.698 1.00 60.57 190 ASP E N 1
ATOM 13829 C CA . ASP E 1 210 ? -112.625 -139.795 137.912 1.00 68.68 190 ASP E CA 1
ATOM 13830 C C . ASP E 1 210 ? -112.970 -140.542 136.624 1.00 73.17 190 ASP E C 1
ATOM 13831 O O . ASP E 1 210 ? -113.070 -141.767 136.626 1.00 76.60 190 ASP E O 1
ATOM 13833 N N . GLY E 1 211 ? -113.165 -139.810 135.531 1.00 73.38 191 GLY E N 1
ATOM 13834 C CA . GLY E 1 211 ? -113.484 -140.433 134.258 1.00 70.65 191 GLY E CA 1
ATOM 13835 C C . GLY E 1 211 ? -114.932 -140.248 133.845 1.00 70.35 191 GLY E C 1
ATOM 13836 O O . GLY E 1 211 ? -115.509 -139.176 134.025 1.00 70.08 191 GLY E O 1
ATOM 13837 N N . PRO E 1 214 ? -111.265 -137.819 130.556 1.00 81.78 194 PRO E N 1
ATOM 13838 C CA . PRO E 1 214 ? -111.269 -136.377 130.821 1.00 81.62 194 PRO E CA 1
ATOM 13839 C C . PRO E 1 214 ? -109.888 -135.840 131.197 1.00 82.97 194 PRO E C 1
ATOM 13840 O O . PRO E 1 214 ? -108.906 -136.196 130.541 1.00 90.19 194 PRO E O 1
ATOM 13844 N N . LEU E 1 215 ? -109.844 -134.995 132.229 1.00 73.63 195 LEU E N 1
ATOM 13845 C CA . LEU E 1 215 ? -108.630 -134.332 132.730 1.00 65.49 195 LEU E CA 1
ATOM 13846 C C . LEU E 1 215 ? -108.159 -133.206 131.810 1.00 64.80 195 LEU E C 1
ATOM 13847 O O . LEU E 1 215 ? -107.890 -132.100 132.273 1.00 69.62 195 LEU E O 1
ATOM 13849 N N . ASP E 1 216 ? -108.041 -133.490 130.517 1.00 56.77 196 ASP E N 1
ATOM 13850 C CA . ASP E 1 216 ? -107.746 -132.451 129.535 1.00 46.96 196 ASP E CA 1
ATOM 13851 C C . ASP E 1 216 ? -109.032 -131.741 129.144 1.00 35.97 196 ASP E C 1
ATOM 13852 O O . ASP E 1 216 ? -109.034 -130.542 128.847 1.00 40.96 196 ASP E O 1
ATOM 13857 N N . ASP E 1 217 ? -110.133 -132.489 129.162 1.00 35.04 197 ASP E N 1
ATOM 13858 C CA . ASP E 1 217 ? -111.429 -131.960 128.758 1.00 43.64 197 ASP E CA 1
ATOM 13859 C C . ASP E 1 217 ? -112.052 -131.057 129.824 1.00 44.95 197 ASP E C 1
ATOM 13860 O O . ASP E 1 217 ? -112.941 -130.271 129.517 1.00 44.51 197 ASP E O 1
ATOM 13865 N N . VAL E 1 218 ? -111.592 -131.156 131.069 1.00 43.88 198 VAL E N 1
ATOM 13866 C CA . VAL E 1 218 ? -112.082 -130.242 132.099 1.00 47.30 198 VAL E CA 1
ATOM 13867 C C . VAL E 1 218 ? -111.367 -128.897 131.976 1.00 40.11 198 VAL E C 1
ATOM 13868 O O . VAL E 1 218 ? -111.988 -127.849 132.122 1.00 33.91 198 VAL E O 1
ATOM 13872 N N . THR E 1 219 ? -110.065 -128.934 131.700 1.00 34.54 199 THR E N 1
ATOM 13873 C CA . THR E 1 219 ? -109.282 -127.715 131.509 1.00 33.21 199 THR E CA 1
ATOM 13874 C C . THR E 1 219 ? -109.775 -126.970 130.282 1.00 34.78 199 THR E C 1
ATOM 13875 O O . THR E 1 219 ? -109.899 -125.747 130.294 1.00 28.67 199 THR E O 1
ATOM 13879 N N . LYS E 1 220 ? -110.040 -127.732 129.225 1.00 36.79 200 LYS E N 1
ATOM 13880 C CA . LYS E 1 220 ? -110.671 -127.217 128.024 1.00 31.78 200 LYS E CA 1
ATOM 13881 C C . LYS E 1 220 ? -111.929 -126.452 128.389 1.00 29.86 200 LYS E C 1
ATOM 13882 O O . LYS E 1 220 ? -112.154 -125.347 127.909 1.00 32.58 200 LYS E O 1
ATOM 13884 N N . GLN E 1 221 ? -112.738 -127.043 129.266 1.00 33.16 201 GLN E N 1
ATOM 13885 C CA . GLN E 1 221 ? -113.952 -126.399 129.747 1.00 33.47 201 GLN E CA 1
ATOM 13886 C C . GLN E 1 221 ? -113.660 -125.176 130.618 1.00 27.31 201 GLN E C 1
ATOM 13887 O O . GLN E 1 221 ? -114.382 -124.186 130.542 1.00 21.72 201 GLN E O 1
ATOM 13893 N N . PHE E 1 222 ? -112.615 -125.254 131.441 1.00 32.22 202 PHE E N 1
ATOM 13894 C CA . PHE E 1 222 ? -112.155 -124.101 132.222 1.00 28.81 202 PHE E CA 1
ATOM 13895 C C . PHE E 1 222 ? -111.817 -122.926 131.319 1.00 30.23 202 PHE E C 1
ATOM 13896 O O . PHE E 1 222 ? -112.203 -121.786 131.580 1.00 23.30 202 PHE E O 1
ATOM 13904 N N . ARG E 1 223 ? -111.064 -123.204 130.261 1.00 24.41 203 ARG E N 1
ATOM 13905 C CA . ARG E 1 223 ? -110.697 -122.145 129.319 1.00 22.65 203 ARG E CA 1
ATOM 13906 C C . ARG E 1 223 ? -111.884 -121.645 128.538 1.00 26.07 203 ARG E C 1
ATOM 13907 O O . ARG E 1 223 ? -111.976 -120.457 128.243 1.00 24.40 203 ARG E O 1
ATOM 13915 N N . GLU E 1 224 ? -112.787 -122.556 128.189 1.00 28.46 204 GLU E N 1
ATOM 13916 C CA . GLU E 1 224 ? -113.990 -122.174 127.462 1.00 34.39 204 GLU E CA 1
ATOM 13917 C C . GLU E 1 224 ? -114.841 -121.260 128.328 1.00 28.95 204 GLU E C 1
ATOM 13918 O O . GLU E 1 224 ? -115.501 -120.350 127.832 1.00 25.32 204 GLU E O 1
ATOM 13924 N N . TYR E 1 225 ? -114.815 -121.508 129.631 1.00 24.49 205 TYR E N 1
ATOM 13925 C CA . TYR E 1 225 ? -115.584 -120.708 130.581 1.00 23.66 205 TYR E CA 1
ATOM 13926 C C . TYR E 1 225 ? -114.935 -119.340 130.812 1.00 25.31 205 TYR E C 1
ATOM 13927 O O . TYR E 1 225 ? -115.610 -118.299 130.789 1.00 30.30 205 TYR E O 1
ATOM 13936 N N . LEU E 1 226 ? -113.621 -119.346 131.010 1.00 22.94 206 LEU E N 1
ATOM 13937 C CA . LEU E 1 226 ? -112.900 -118.142 131.394 1.00 20.93 206 LEU E CA 1
ATOM 13938 C C . LEU E 1 226 ? -112.579 -117.213 130.214 1.00 22.04 206 LEU E C 1
ATOM 13939 O O . LEU E 1 226 ? -112.406 -116.019 130.410 1.00 20.75 206 LEU E O 1
ATOM 13944 N N . ARG E 1 227 ? -112.480 -117.753 129.002 1.00 21.64 207 ARG E N 1
ATOM 13945 C CA . ARG E 1 227 ? -111.965 -116.951 127.892 1.00 25.45 207 ARG E CA 1
ATOM 13946 C C . ARG E 1 227 ? -112.898 -115.769 127.565 1.00 24.30 207 ARG E C 1
ATOM 13947 O O . ARG E 1 227 ? -112.417 -114.640 127.445 1.00 25.22 207 ARG E O 1
ATOM 13955 N N . PRO E 1 228 ? -114.225 -116.012 127.452 1.00 26.12 208 PRO E N 1
ATOM 13956 C CA . PRO E 1 228 ? -115.171 -114.903 127.302 1.00 22.69 208 PRO E CA 1
ATOM 13957 C C . PRO E 1 228 ? -115.162 -113.872 128.414 1.00 27.16 208 PRO E C 1
ATOM 13958 O O . PRO E 1 228 ? -115.452 -112.719 128.135 1.00 24.80 208 PRO E O 1
ATOM 13962 N N . VAL E 1 229 ? -114.876 -114.273 129.649 1.00 27.84 209 VAL E N 1
ATOM 13963 C CA . VAL E 1 229 ? -114.862 -113.315 130.745 1.00 32.59 209 VAL E CA 1
ATOM 13964 C C . VAL E 1 229 ? -113.629 -112.436 130.661 1.00 17.39 209 VAL E C 1
ATOM 13965 O O . VAL E 1 229 ? -113.697 -111.232 130.857 1.00 18.34 209 VAL E O 1
ATOM 13969 N N . ILE E 1 230 ? -112.490 -113.050 130.372 1.00 17.32 210 ILE E N 1
ATOM 13970 C CA . ILE E 1 230 ? -111.254 -112.314 130.250 1.00 17.24 210 ILE E CA 1
ATOM 13971 C C . ILE E 1 230 ? -111.389 -111.301 129.118 1.00 33.23 210 ILE E C 1
ATOM 13972 O O . ILE E 1 230 ? -110.969 -110.151 129.242 1.00 23.90 210 ILE E O 1
ATOM 13977 N N . GLU E 1 231 ? -112.003 -111.743 128.026 1.00 34.01 211 GLU E N 1
ATOM 13978 C CA . GLU E 1 231 ? -112.315 -110.874 126.896 1.00 32.17 211 GLU E CA 1
ATOM 13979 C C . GLU E 1 231 ? -113.180 -109.692 127.331 1.00 30.36 211 GLU E C 1
ATOM 13980 O O . GLU E 1 231 ? -112.894 -108.543 127.000 1.00 32.72 211 GLU E O 1
ATOM 13982 N N . ALA E 1 232 ? -114.236 -109.974 128.083 1.00 30.84 212 ALA E N 1
ATOM 13983 C CA . ALA E 1 232 ? -115.128 -108.918 128.555 1.00 29.43 212 ALA E CA 1
ATOM 13984 C C . ALA E 1 232 ? -114.380 -107.854 129.375 1.00 29.30 212 ALA E C 1
ATOM 13985 O O . ALA E 1 232 ? -114.627 -106.656 129.215 1.00 27.21 212 ALA E O 1
ATOM 13987 N N . ARG E 1 233 ? -113.458 -108.284 130.234 1.00 23.94 213 ARG E N 1
ATOM 13988 C CA . ARG E 1 233 ? -112.741 -107.356 131.110 1.00 21.64 213 ARG E CA 1
ATOM 13989 C C . ARG E 1 233 ? -111.687 -106.526 130.378 1.00 24.73 213 ARG E C 1
ATOM 13990 O O . ARG E 1 233 ? -111.275 -105.487 130.878 1.00 27.73 213 ARG E O 1
ATOM 13998 N N . ARG E 1 234 ? -111.214 -106.999 129.227 1.00 28.91 214 ARG E N 1
ATOM 13999 C CA . ARG E 1 234 ? -110.377 -106.159 128.380 1.00 33.00 214 ARG E CA 1
ATOM 14000 C C . ARG E 1 234 ? -111.233 -105.049 127.766 1.00 29.19 214 ARG E C 1
ATOM 14001 O O . ARG E 1 234 ? -110.805 -103.906 127.660 1.00 28.02 214 ARG E O 1
ATOM 14009 N N . ILE E 1 235 ? -112.454 -105.401 127.376 1.00 31.11 215 ILE E N 1
ATOM 14010 C CA . ILE E 1 235 ? -113.400 -104.437 126.822 1.00 35.65 215 ILE E CA 1
ATOM 14011 C C . ILE E 1 235 ? -113.902 -103.467 127.886 1.00 36.56 215 ILE E C 1
ATOM 14012 O O . ILE E 1 235 ? -113.994 -102.267 127.644 1.00 26.73 215 ILE E O 1
ATOM 14017 N N . LYS E 1 236 ? -114.206 -103.983 129.075 1.00 37.98 216 LYS E N 1
ATOM 14018 C CA . LYS E 1 236 ? -114.721 -103.143 130.150 1.00 39.76 216 LYS E CA 1
ATOM 14019 C C . LYS E 1 236 ? -114.158 -103.587 131.491 1.00 32.45 216 LYS E C 1
ATOM 14020 O O . LYS E 1 236 ? -114.764 -104.410 132.163 1.00 28.04 216 LYS E O 1
ATOM 14022 N N . PRO E 1 237 ? -112.983 -103.056 131.868 1.00 30.29 217 PRO E N 1
ATOM 14023 C CA . PRO E 1 237 ? -112.322 -103.451 133.116 1.00 36.91 217 PRO E CA 1
ATOM 14024 C C . PRO E 1 237 ? -113.057 -102.965 134.356 1.00 37.20 217 PRO E C 1
ATOM 14025 O O . PRO E 1 237 ? -113.652 -101.893 134.323 1.00 34.84 217 PRO E O 1
ATOM 14029 N N . GLY E 1 238 ? -113.018 -103.756 135.429 1.00 31.55 218 GLY E N 1
ATOM 14030 C CA . GLY E 1 238 ? -113.587 -103.350 136.699 1.00 36.82 218 GLY E CA 1
ATOM 14031 C C . GLY E 1 238 ? -112.499 -103.175 137.743 1.00 38.30 218 GLY E C 1
ATOM 14032 O O . GLY E 1 238 ? -111.398 -102.731 137.424 1.00 36.87 218 GLY E O 1
ATOM 14033 N N . GLU E 1 239 ? -112.811 -103.526 138.988 1.00 36.49 219 GLU E N 1
ATOM 14034 C CA . GLU E 1 239 ? -111.846 -103.461 140.086 1.00 38.72 219 GLU E CA 1
ATOM 14035 C C . GLU E 1 239 ? -111.420 -104.859 140.546 1.00 34.90 219 GLU E C 1
ATOM 14036 O O . GLU E 1 239 ? -110.639 -105.012 141.489 1.00 39.28 219 GLU E O 1
ATOM 14038 N N . ASP E 1 240 ? -111.941 -105.872 139.864 1.00 28.70 220 ASP E N 1
ATOM 14039 C CA . ASP E 1 240 ? -111.700 -107.277 140.196 1.00 19.34 220 ASP E CA 1
ATOM 14040 C C . ASP E 1 240 ? -110.294 -107.762 139.815 1.00 26.18 220 ASP E C 1
ATOM 14041 O O . ASP E 1 240 ? -109.536 -107.041 139.168 1.00 21.05 220 ASP E O 1
ATOM 14046 N N . MET E 1 241 ? -109.949 -108.990 140.207 1.00 19.68 221 MET E N 1
ATOM 14047 C CA . MET E 1 241 ? -108.594 -109.473 140.012 1.00 22.07 221 MET E CA 1
ATOM 14048 C C . MET E 1 241 ? -108.227 -109.650 138.534 1.00 23.89 221 MET E C 1
ATOM 14049 O O . MET E 1 241 ? -107.098 -109.365 138.146 1.00 23.51 221 MET E O 1
ATOM 14054 N N . ILE E 1 242 ? -109.166 -110.128 137.720 1.00 23.21 222 ILE E N 1
ATOM 14055 C CA . ILE E 1 242 ? -108.883 -110.340 136.295 1.00 22.61 222 ILE E CA 1
ATOM 14056 C C . ILE E 1 242 ? -108.507 -109.010 135.637 1.00 23.91 222 ILE E C 1
ATOM 14057 O O . ILE E 1 242 ? -107.479 -108.914 134.965 1.00 22.31 222 ILE E O 1
ATOM 14062 N N . SER E 1 243 ? -109.322 -107.985 135.869 1.00 26.47 223 SER E N 1
ATOM 14063 C CA . SER E 1 243 ? -109.093 -106.642 135.332 1.00 27.83 223 SER E CA 1
ATOM 14064 C C . SER E 1 243 ? -107.748 -106.058 135.768 1.00 26.37 223 SER E C 1
ATOM 14065 O O . SER E 1 243 ? -107.053 -105.432 134.968 1.00 25.19 223 SER E O 1
ATOM 14068 N N . ARG E 1 244 ? -107.388 -106.252 137.036 1.00 25.80 224 ARG E N 1
ATOM 14069 C CA . ARG E 1 244 ? -106.123 -105.723 137.559 1.00 25.87 224 ARG E CA 1
ATOM 14070 C C . ARG E 1 244 ? -104.938 -106.420 136.909 1.00 24.81 224 ARG E C 1
ATOM 14071 O O . ARG E 1 244 ? -103.918 -105.794 136.651 1.00 31.47 224 ARG E O 1
ATOM 14079 N N . MET E 1 245 ? -105.073 -107.722 136.661 1.00 25.65 225 MET E N 1
ATOM 14080 C CA . MET E 1 245 ? -104.002 -108.511 136.061 1.00 22.59 225 MET E CA 1
ATOM 14081 C C . MET E 1 245 ? -103.789 -108.201 134.586 1.00 28.49 225 MET E C 1
ATOM 14082 O O . MET E 1 245 ? -102.665 -107.961 134.152 1.00 28.24 225 MET E O 1
ATOM 14087 N N . ILE E 1 246 ? -104.872 -108.223 133.819 1.00 34.29 226 ILE E N 1
ATOM 14088 C CA . ILE E 1 246 ? -104.795 -108.022 132.378 1.00 47.00 226 ILE E CA 1
ATOM 14089 C C . ILE E 1 246 ? -104.309 -106.622 132.004 1.00 52.85 226 ILE E C 1
ATOM 14090 O O . ILE E 1 246 ? -103.745 -106.429 130.928 1.00 54.28 226 ILE E O 1
ATOM 14095 N N . ASN E 1 247 ? -104.521 -105.652 132.890 1.00 54.54 227 ASN E N 1
ATOM 14096 C CA . ASN E 1 247 ? -104.036 -104.297 132.650 1.00 60.94 227 ASN E CA 1
ATOM 14097 C C . ASN E 1 247 ? -102.776 -104.002 133.459 1.00 62.84 227 ASN E C 1
ATOM 14098 O O . ASN E 1 247 ? -102.139 -102.960 133.287 1.00 58.99 227 ASN E O 1
ATOM 14103 N N . GLY E 1 248 ? -102.420 -104.932 134.338 1.00 66.26 228 GLY E N 1
ATOM 14104 C CA . GLY E 1 248 ? -101.146 -104.878 135.031 1.00 69.02 228 GLY E CA 1
ATOM 14105 C C . GLY E 1 248 ? -100.041 -105.324 134.094 1.00 70.11 228 GLY E C 1
ATOM 14106 O O . GLY E 1 248 ? -100.302 -105.672 132.940 1.00 75.13 228 GLY E O 1
ATOM 14107 N N . GLU E 1 249 ? -98.805 -105.318 134.577 1.00 63.05 229 GLU E N 1
ATOM 14108 C CA . GLU E 1 249 ? -97.676 -105.672 133.724 1.00 58.35 229 GLU E CA 1
ATOM 14109 C C . GLU E 1 249 ? -96.841 -106.809 134.300 1.00 55.00 229 GLU E C 1
ATOM 14110 O O . GLU E 1 249 ? -96.765 -106.994 135.517 1.00 56.49 229 GLU E O 1
ATOM 14112 N N . VAL E 1 250 ? -96.236 -107.577 133.402 1.00 44.37 230 VAL E N 1
ATOM 14113 C CA . VAL E 1 250 ? -95.233 -108.567 133.767 1.00 45.68 230 VAL E CA 1
ATOM 14114 C C . VAL E 1 250 ? -94.081 -108.450 132.775 1.00 48.26 230 VAL E C 1
ATOM 14115 O O . VAL E 1 250 ? -94.258 -108.657 131.571 1.00 51.41 230 VAL E O 1
ATOM 14119 N N . GLY E 1 251 ? -92.902 -108.105 133.282 1.00 50.58 231 GLY E N 1
ATOM 14120 C CA . GLY E 1 251 ? -91.807 -107.703 132.422 1.00 55.47 231 GLY E CA 1
ATOM 14121 C C . GLY E 1 251 ? -92.211 -106.414 131.728 1.00 57.82 231 GLY E C 1
ATOM 14122 O O . GLY E 1 251 ? -92.530 -105.424 132.388 1.00 59.72 231 GLY E O 1
ATOM 14123 N N . GLY E 1 252 ? -92.223 -106.431 130.399 1.00 55.97 232 GLY E N 1
ATOM 14124 C CA . GLY E 1 252 ? -92.660 -105.283 129.627 1.00 52.47 232 GLY E CA 1
ATOM 14125 C C . GLY E 1 252 ? -94.134 -104.983 129.819 1.00 53.33 232 GLY E C 1
ATOM 14126 O O . GLY E 1 252 ? -94.606 -103.899 129.468 1.00 56.20 232 GLY E O 1
ATOM 14127 N N . LEU E 1 255 ? -100.225 -109.072 129.753 1.00 46.01 235 LEU E N 1
ATOM 14128 C CA . LEU E 1 255 ? -100.562 -110.447 130.109 1.00 40.57 235 LEU E CA 1
ATOM 14129 C C . LEU E 1 255 ? -101.277 -111.163 128.976 1.00 38.11 235 LEU E C 1
ATOM 14130 O O . LEU E 1 255 ? -102.299 -110.697 128.487 1.00 38.30 235 LEU E O 1
ATOM 14135 N N . THR E 1 256 ? -100.732 -112.307 128.578 1.00 43.18 236 THR E N 1
ATOM 14136 C CA . THR E 1 256 ? -101.356 -113.164 127.576 1.00 46.27 236 THR E CA 1
ATOM 14137 C C . THR E 1 256 ? -102.673 -113.732 128.097 1.00 45.48 236 THR E C 1
ATOM 14138 O O . THR E 1 256 ? -102.795 -114.039 129.287 1.00 39.77 236 THR E O 1
ATOM 14142 N N . ASP E 1 257 ? -103.657 -113.852 127.207 1.00 39.87 237 ASP E N 1
ATOM 14143 C CA . ASP E 1 257 ? -104.935 -114.476 127.533 1.00 41.18 237 ASP E CA 1
ATOM 14144 C C . ASP E 1 257 ? -104.791 -115.839 128.202 1.00 38.43 237 ASP E C 1
ATOM 14145 O O . ASP E 1 257 ? -105.486 -116.144 129.176 1.00 37.58 237 ASP E O 1
ATOM 14150 N N . ILE E 1 258 ? -103.878 -116.649 127.680 1.00 32.50 238 ILE E N 1
ATOM 14151 C CA . ILE E 1 258 ? -103.629 -117.976 128.222 1.00 28.39 238 ILE E CA 1
ATOM 14152 C C . ILE E 1 258 ? -102.996 -117.896 129.609 1.00 25.34 238 ILE E C 1
ATOM 14153 O O . ILE E 1 258 ? -103.359 -118.653 130.507 1.00 27.67 238 ILE E O 1
ATOM 14158 N N . GLU E 1 259 ? -102.061 -116.968 129.777 1.00 25.61 239 GLU E N 1
ATOM 14159 C CA . GLU E 1 259 ? -101.417 -116.748 131.063 1.00 33.23 239 GLU E CA 1
ATOM 14160 C C . GLU E 1 259 ? -102.457 -116.347 132.102 1.00 34.01 239 GLU E C 1
ATOM 14161 O O . GLU E 1 259 ? -102.442 -116.841 133.231 1.00 29.01 239 GLU E O 1
ATOM 14167 N N . ALA E 1 260 ? -103.357 -115.450 131.699 1.00 34.33 240 ALA E N 1
ATOM 14168 C CA . ALA E 1 260 ? -104.452 -114.984 132.553 1.00 31.28 240 ALA E CA 1
ATOM 14169 C C . ALA E 1 260 ? -105.412 -116.116 132.881 1.00 23.70 240 ALA E C 1
ATOM 14170 O O . ALA E 1 260 ? -105.905 -116.211 134.001 1.00 21.04 240 ALA E O 1
ATOM 14172 N N . GLU E 1 261 ? -105.678 -116.964 131.892 1.00 27.15 241 GLU E N 1
ATOM 14173 C CA . GLU E 1 261 ? -106.526 -118.135 132.090 1.00 26.98 241 GLU E CA 1
ATOM 14174 C C . GLU E 1 261 ? -105.891 -119.094 133.082 1.00 22.58 241 GLU E C 1
ATOM 14175 O O . GLU E 1 261 ? -106.554 -119.560 134.016 1.00 20.55 241 GLU E O 1
ATOM 14181 N N . ASN E 1 262 ? -104.609 -119.390 132.874 1.00 21.19 242 ASN E N 1
ATOM 14182 C CA . ASN E 1 262 ? -103.885 -120.296 133.766 1.00 24.07 242 ASN E CA 1
ATOM 14183 C C . ASN E 1 262 ? -103.886 -119.819 135.203 1.00 21.73 242 ASN E C 1
ATOM 14184 O O . ASN E 1 262 ? -104.053 -120.610 136.130 1.00 24.57 242 ASN E O 1
ATOM 14189 N N . ILE E 1 263 ? -103.673 -118.519 135.376 1.00 23.44 243 ILE E N 1
ATOM 14190 C CA . ILE E 1 263 ? -103.561 -117.935 136.698 1.00 25.13 243 ILE E CA 1
ATOM 14191 C C . ILE E 1 263 ? -104.891 -118.064 137.450 1.00 20.83 243 ILE E C 1
ATOM 14192 O O . ILE E 1 263 ? -104.888 -118.407 138.616 1.00 20.73 243 ILE E O 1
ATOM 14197 N N . CYS E 1 264 ? -106.017 -117.801 136.783 1.00 23.71 244 CYS E N 1
ATOM 14198 C CA . CYS E 1 264 ? -107.335 -118.000 137.401 1.00 22.33 244 CYS E CA 1
ATOM 14199 C C . CYS E 1 264 ? -107.511 -119.440 137.891 1.00 24.09 244 CYS E C 1
ATOM 14200 O O . CYS E 1 264 ? -107.978 -119.670 139.013 1.00 24.57 244 CYS E O 1
ATOM 14203 N N . ILE E 1 265 ? -107.131 -120.404 137.049 1.00 19.90 245 ILE E N 1
ATOM 14204 C CA . ILE E 1 265 ? -107.175 -121.812 137.435 1.00 17.16 245 ILE E CA 1
ATOM 14205 C C . ILE E 1 265 ? -106.376 -122.059 138.681 1.00 18.53 245 ILE E C 1
ATOM 14206 O O . ILE E 1 265 ? -106.865 -122.652 139.666 1.00 17.37 245 ILE E O 1
ATOM 14211 N N . GLN E 1 266 ? -105.128 -121.612 138.633 1.00 19.85 246 GLN E N 1
ATOM 14212 C CA . GLN E 1 266 ? -104.196 -121.845 139.731 1.00 18.22 246 GLN E CA 1
ATOM 14213 C C . GLN E 1 266 ? -104.622 -121.177 141.032 1.00 17.97 246 GLN E C 1
ATOM 14214 O O . GLN E 1 266 ? -104.462 -121.763 142.095 1.00 19.68 246 GLN E O 1
ATOM 14220 N N . VAL E 1 267 ? -105.152 -119.959 140.949 1.00 21.03 247 VAL E N 1
ATOM 14221 C CA . VAL E 1 267 ? -105.623 -119.245 142.136 1.00 19.79 247 VAL E CA 1
ATOM 14222 C C . VAL E 1 267 ? -106.846 -119.934 142.739 1.00 18.96 247 VAL E C 1
ATOM 14223 O O . VAL E 1 267 ? -106.967 -120.044 143.973 1.00 17.97 247 VAL E O 1
ATOM 14227 N N . LEU E 1 268 ? -107.762 -120.381 141.878 1.00 16.72 248 LEU E N 1
ATOM 14228 C CA . LEU E 1 268 ? -108.954 -121.088 142.343 1.00 18.80 248 LEU E CA 1
ATOM 14229 C C . LEU E 1 268 ? -108.578 -122.418 143.013 1.00 19.27 248 LEU E C 1
ATOM 14230 O O . LEU E 1 268 ? -109.027 -122.720 144.115 1.00 19.04 248 LEU E O 1
ATOM 14235 N N . VAL E 1 269 ? -107.750 -123.222 142.363 1.00 16.74 249 VAL E N 1
ATOM 14236 C CA . VAL E 1 269 ? -107.413 -124.524 142.940 1.00 16.72 249 VAL E CA 1
ATOM 14237 C C . VAL E 1 269 ? -106.428 -124.412 144.118 1.00 21.71 249 VAL E C 1
ATOM 14238 O O . VAL E 1 269 ? -106.440 -125.244 145.042 1.00 17.48 249 VAL E O 1
ATOM 14242 N N . GLY E 1 270 ? -105.605 -123.368 144.114 1.00 18.26 250 GLY E N 1
ATOM 14243 C CA . GLY E 1 270 ? -104.606 -123.173 145.157 1.00 16.46 250 GLY E CA 1
ATOM 14244 C C . GLY E 1 270 ? -105.178 -122.849 146.533 1.00 22.84 250 GLY E C 1
ATOM 14245 O O . GLY E 1 270 ? -104.573 -123.166 147.557 1.00 20.82 250 GLY E O 1
ATOM 14246 N N . GLY E 1 271 ? -106.341 -122.208 146.548 1.00 16.52 251 GLY E N 1
ATOM 14247 C CA . GLY E 1 271 ? -106.998 -121.826 147.789 1.00 20.09 251 GLY E CA 1
ATOM 14248 C C . GLY E 1 271 ? -108.148 -122.730 148.196 1.00 26.33 251 GLY E C 1
ATOM 14249 O O . GLY E 1 271 ? -108.910 -122.403 149.109 1.00 17.99 251 GLY E O 1
ATOM 14250 N N . LEU E 1 272 ? -108.273 -123.875 147.534 1.00 16.65 252 LEU E N 1
ATOM 14251 C CA . LEU E 1 272 ? -109.408 -124.763 147.785 1.00 16.73 252 LEU E CA 1
ATOM 14252 C C . LEU E 1 272 ? -109.108 -125.854 148.826 1.00 16.70 252 LEU E C 1
ATOM 14253 O O . LEU E 1 272 ? -109.526 -125.716 149.979 1.00 16.70 252 LEU E O 1
ATOM 14258 N N . ASP E 1 273 ? -108.398 -126.920 148.435 1.00 17.87 253 ASP E N 1
ATOM 14259 C CA . ASP E 1 273 ? -108.118 -128.021 149.350 1.00 20.60 253 ASP E CA 1
ATOM 14260 C C . ASP E 1 273 ? -107.281 -127.555 150.532 1.00 22.46 253 ASP E C 1
ATOM 14261 O O . ASP E 1 273 ? -107.477 -128.013 151.662 1.00 16.56 253 ASP E O 1
ATOM 14266 N N . THR E 1 274 ? -106.346 -126.646 150.263 1.00 25.69 254 THR E N 1
ATOM 14267 C CA . THR E 1 274 ? -105.541 -126.041 151.326 1.00 33.50 254 THR E CA 1
ATOM 14268 C C . THR E 1 274 ? -106.421 -125.467 152.442 1.00 16.43 254 THR E C 1
ATOM 14269 O O . THR E 1 274 ? -106.300 -125.853 153.602 1.00 16.43 254 THR E O 1
ATOM 14273 N N . VAL E 1 275 ? -107.310 -124.546 152.082 1.00 17.48 255 VAL E N 1
ATOM 14274 C CA . VAL E 1 275 ? -108.155 -123.895 153.077 1.00 16.51 255 VAL E CA 1
ATOM 14275 C C . VAL E 1 275 ? -109.151 -124.854 153.702 1.00 16.58 255 VAL E C 1
ATOM 14276 O O . VAL E 1 275 ? -109.370 -124.812 154.924 1.00 22.32 255 VAL E O 1
ATOM 14280 N N . VAL E 1 276 ? -109.751 -125.729 152.897 1.00 16.65 256 VAL E N 1
ATOM 14281 C CA . VAL E 1 276 ? -110.705 -126.712 153.424 1.00 17.23 256 VAL E CA 1
ATOM 14282 C C . VAL E 1 276 ? -110.039 -127.636 154.448 1.00 18.48 256 VAL E C 1
ATOM 14283 O O . VAL E 1 276 ? -110.575 -127.892 155.538 1.00 16.68 256 VAL E O 1
ATOM 14287 N N . ASN E 1 277 ? -108.851 -128.115 154.105 1.00 18.27 257 ASN E N 1
ATOM 14288 C CA . ASN E 1 277 ? -108.137 -129.057 154.963 1.00 16.55 257 ASN E CA 1
ATOM 14289 C C . ASN E 1 277 ? -107.557 -128.383 156.205 1.00 16.47 257 ASN E C 1
ATOM 14290 O O . ASN E 1 277 ? -107.543 -128.984 157.286 1.00 16.46 257 ASN E O 1
ATOM 14295 N N . MET E 1 278 ? -107.112 -127.133 156.068 1.00 16.43 258 MET E N 1
ATOM 14296 C CA . MET E 1 278 ? -106.586 -126.385 157.206 1.00 20.36 258 MET E CA 1
ATOM 14297 C C . MET E 1 278 ? -107.709 -126.101 158.214 1.00 20.71 258 MET E C 1
ATOM 14298 O O . MET E 1 278 ? -107.521 -126.291 159.408 1.00 19.98 258 MET E O 1
ATOM 14303 N N . LEU E 1 279 ? -108.879 -125.676 157.739 1.00 16.49 259 LEU E N 1
ATOM 14304 C CA . LEU E 1 279 ? -110.030 -125.497 158.626 1.00 16.55 259 LEU E CA 1
ATOM 14305 C C . LEU E 1 279 ? -110.381 -126.811 159.339 1.00 16.58 259 LEU E C 1
ATOM 14306 O O . LEU E 1 279 ? -110.730 -126.822 160.529 1.00 16.59 259 LEU E O 1
ATOM 14311 N N . GLY E 1 280 ? -110.301 -127.903 158.586 1.00 16.61 260 GLY E N 1
ATOM 14312 C CA . GLY E 1 280 ? -110.508 -129.243 159.113 1.00 16.63 260 GLY E CA 1
ATOM 14313 C C . GLY E 1 280 ? -109.619 -129.597 160.283 1.00 22.82 260 GLY E C 1
ATOM 14314 O O . GLY E 1 280 ? -110.082 -130.143 161.274 1.00 19.05 260 GLY E O 1
ATOM 14315 N N . PHE E 1 281 ? -108.337 -129.287 160.185 1.00 18.38 261 PHE E N 1
ATOM 14316 C CA . PHE E 1 281 ? -107.435 -129.556 161.296 1.00 16.39 261 PHE E CA 1
ATOM 14317 C C . PHE E 1 281 ? -107.728 -128.643 162.473 1.00 18.26 261 PHE E C 1
ATOM 14318 O O . PHE E 1 281 ? -107.680 -129.060 163.646 1.00 17.49 261 PHE E O 1
ATOM 14326 N N . THR E 1 282 ? -108.044 -127.403 162.133 1.00 16.76 262 THR E N 1
ATOM 14327 C CA . THR E 1 282 ? -108.306 -126.357 163.098 1.00 16.38 262 THR E CA 1
ATOM 14328 C C . THR E 1 282 ? -109.505 -126.733 163.961 1.00 16.45 262 THR E C 1
ATOM 14329 O O . THR E 1 282 ? -109.361 -126.822 165.178 1.00 16.43 262 THR E O 1
ATOM 14333 N N . PHE E 1 283 ? -110.643 -127.057 163.354 1.00 16.54 263 PHE E N 1
ATOM 14334 C CA . PHE E 1 283 ? -111.860 -127.255 164.147 1.00 17.37 263 PHE E CA 1
ATOM 14335 C C . PHE E 1 283 ? -111.962 -128.653 164.753 1.00 22.67 263 PHE E C 1
ATOM 14336 O O . PHE E 1 283 ? -112.562 -128.827 165.813 1.00 16.66 263 PHE E O 1
ATOM 14344 N N . SER E 1 284 ? -111.350 -129.648 164.121 1.00 23.82 264 SER E N 1
ATOM 14345 C CA . SER E 1 284 ? -111.250 -130.948 164.776 1.00 18.71 264 SER E CA 1
ATOM 14346 C C . SER E 1 284 ? -110.366 -130.815 166.017 1.00 16.54 264 SER E C 1
ATOM 14347 O O . SER E 1 284 ? -110.675 -131.419 167.062 1.00 16.77 264 SER E O 1
ATOM 14350 N N . HIS E 1 285 ? -109.311 -130.004 165.937 1.00 16.46 265 HIS E N 1
ATOM 14351 C CA . HIS E 1 285 ? -108.473 -129.779 167.119 1.00 18.21 265 HIS E CA 1
ATOM 14352 C C . HIS E 1 285 ? -109.239 -129.032 168.204 1.00 16.41 265 HIS E C 1
ATOM 14353 O O . HIS E 1 285 ? -109.148 -129.383 169.366 1.00 18.13 265 HIS E O 1
ATOM 14360 N N . LEU E 1 286 ? -109.975 -127.986 167.825 1.00 16.45 266 LEU E N 1
ATOM 14361 C CA . LEU E 1 286 ? -110.789 -127.267 168.814 1.00 16.48 266 LEU E CA 1
ATOM 14362 C C . LEU E 1 286 ? -111.846 -128.149 169.462 1.00 21.89 266 LEU E C 1
ATOM 14363 O O . LEU E 1 286 ? -112.173 -127.991 170.661 1.00 17.31 266 LEU E O 1
ATOM 14368 N N . ALA E 1 287 ? -112.395 -129.082 168.689 1.00 16.62 267 ALA E N 1
ATOM 14369 C CA . ALA E 1 287 ? -113.391 -130.001 169.239 1.00 26.93 267 ALA E CA 1
ATOM 14370 C C . ALA E 1 287 ? -112.776 -130.966 170.274 1.00 23.93 267 ALA E C 1
ATOM 14371 O O . ALA E 1 287 ? -113.471 -131.447 171.193 1.00 16.70 267 ALA E O 1
ATOM 14373 N N . LYS E 1 288 ? -111.483 -131.245 170.126 1.00 20.92 268 LYS E N 1
ATOM 14374 C CA . LYS E 1 288 ? -110.802 -132.181 171.031 1.00 24.02 268 LYS E CA 1
ATOM 14375 C C . LYS E 1 288 ? -110.116 -131.491 172.222 1.00 24.39 268 LYS E C 1
ATOM 14376 O O . LYS E 1 288 ? -110.076 -132.033 173.323 1.00 22.11 268 LYS E O 1
ATOM 14382 N N . ASP E 1 289 ? -109.576 -130.301 171.980 1.00 24.83 269 ASP E N 1
ATOM 14383 C CA . ASP E 1 289 ? -108.907 -129.487 172.994 1.00 22.70 269 ASP E CA 1
ATOM 14384 C C . ASP E 1 289 ? -109.906 -128.603 173.738 1.00 18.76 269 ASP E C 1
ATOM 14385 O O . ASP E 1 289 ? -110.001 -127.390 173.465 1.00 19.37 269 ASP E O 1
ATOM 14390 N N . HIS E 1 290 ? -110.628 -129.197 174.689 1.00 19.28 270 HIS E N 1
ATOM 14391 C CA . HIS E 1 290 ? -111.701 -128.495 175.395 1.00 20.94 270 HIS E CA 1
ATOM 14392 C C . HIS E 1 290 ? -111.223 -127.205 176.058 1.00 18.96 270 HIS E C 1
ATOM 14393 O O . HIS E 1 290 ? -111.916 -126.183 176.001 1.00 18.75 270 HIS E O 1
ATOM 14400 N N . ALA E 1 291 ? -110.041 -127.247 176.668 1.00 16.37 271 ALA E N 1
ATOM 14401 C CA . ALA E 1 291 ? -109.509 -126.085 177.360 1.00 24.04 271 ALA E CA 1
ATOM 14402 C C . ALA E 1 291 ? -109.286 -124.917 176.399 1.00 26.17 271 ALA E C 1
ATOM 14403 O O . ALA E 1 291 ? -109.643 -123.781 176.704 1.00 21.70 271 ALA E O 1
ATOM 14405 N N . LEU E 1 292 ? -108.716 -125.209 175.231 1.00 22.82 272 LEU E N 1
ATOM 14406 C CA . LEU E 1 292 ? -108.462 -124.188 174.221 1.00 24.21 272 LEU E CA 1
ATOM 14407 C C . LEU E 1 292 ? -109.753 -123.592 173.674 1.00 22.87 272 LEU E C 1
ATOM 14408 O O . LEU E 1 292 ? -109.908 -122.362 173.566 1.00 17.33 272 LEU E O 1
ATOM 14413 N N . ARG E 1 293 ? -110.679 -124.474 173.324 1.00 19.72 273 ARG E N 1
ATOM 14414 C CA . ARG E 1 293 ? -111.977 -124.062 172.810 1.00 19.47 273 ARG E CA 1
ATOM 14415 C C . ARG E 1 293 ? -112.720 -123.120 173.785 1.00 18.72 273 ARG E C 1
ATOM 14416 O O . ARG E 1 293 ? -113.241 -122.069 173.395 1.00 20.63 273 ARG E O 1
ATOM 14424 N N . ARG E 1 294 ? -112.718 -123.476 175.063 1.00 19.33 274 ARG E N 1
ATOM 14425 C CA . ARG E 1 294 ? -113.466 -122.694 176.051 1.00 16.56 274 ARG E CA 1
ATOM 14426 C C . ARG E 1 294 ? -112.782 -121.363 176.367 1.00 20.36 274 ARG E C 1
ATOM 14427 O O . ARG E 1 294 ? -113.458 -120.363 176.644 1.00 26.90 274 ARG E O 1
ATOM 14435 N N . ALA E 1 295 ? -111.460 -121.332 176.266 1.00 20.84 275 ALA E N 1
ATOM 14436 C CA . ALA E 1 295 ? -110.712 -120.078 176.384 1.00 22.82 275 ALA E CA 1
ATOM 14437 C C . ALA E 1 295 ? -111.103 -119.100 175.291 1.00 26.60 275 ALA E C 1
ATOM 14438 O O . ALA E 1 295 ? -111.369 -117.929 175.561 1.00 21.29 275 ALA E O 1
ATOM 14440 N N . ILE E 1 296 ? -111.130 -119.575 174.049 1.00 27.39 276 ILE E N 1
ATOM 14441 C CA . ILE E 1 296 ? -111.466 -118.713 172.920 1.00 21.84 276 ILE E CA 1
ATOM 14442 C C . ILE E 1 296 ? -112.947 -118.287 172.955 1.00 19.06 276 ILE E C 1
ATOM 14443 O O . ILE E 1 296 ? -113.291 -117.147 172.601 1.00 17.49 276 ILE E O 1
ATOM 14448 N N . ALA E 1 297 ? -113.820 -119.172 173.428 1.00 19.23 277 ALA E N 1
ATOM 14449 C CA . ALA E 1 297 ? -115.242 -118.854 173.464 1.00 18.71 277 ALA E CA 1
ATOM 14450 C C . ALA E 1 297 ? -115.502 -117.658 174.380 1.00 24.75 277 ALA E C 1
ATOM 14451 O O . ALA E 1 297 ? -116.338 -116.807 174.086 1.00 27.59 277 ALA E O 1
ATOM 14453 N N . ALA E 1 298 ? -114.758 -117.587 175.476 1.00 30.75 278 ALA E N 1
ATOM 14454 C CA . ALA E 1 298 ? -114.938 -116.513 176.438 1.00 36.28 278 ALA E CA 1
ATOM 14455 C C . ALA E 1 298 ? -114.162 -115.262 176.036 1.00 37.48 278 ALA E C 1
ATOM 14456 O O . ALA E 1 298 ? -114.549 -114.145 176.391 1.00 42.78 278 ALA E O 1
ATOM 14458 N N . ASP E 1 299 ? -113.077 -115.441 175.285 1.00 29.04 279 ASP E N 1
ATOM 14459 C CA . ASP E 1 299 ? -112.244 -114.302 174.897 1.00 27.26 279 ASP E CA 1
ATOM 14460 C C . ASP E 1 299 ? -111.837 -114.321 173.412 1.00 22.03 279 ASP E C 1
ATOM 14461 O O . ASP E 1 299 ? -110.815 -114.910 173.044 1.00 23.91 279 ASP E O 1
ATOM 14466 N N . PRO E 1 300 ? -112.643 -113.671 172.555 1.00 27.10 280 PRO E N 1
ATOM 14467 C CA . PRO E 1 300 ? -112.357 -113.634 171.111 1.00 30.26 280 PRO E CA 1
ATOM 14468 C C . PRO E 1 300 ? -111.090 -112.859 170.750 1.00 31.82 280 PRO E C 1
ATOM 14469 O O . PRO E 1 300 ? -110.594 -113.013 169.637 1.00 32.39 280 PRO E O 1
ATOM 14473 N N . SER E 1 301 ? -110.558 -112.058 171.671 1.00 32.64 281 SER E N 1
ATOM 14474 C CA . SER E 1 301 ? -109.315 -111.334 171.407 1.00 32.28 281 SER E CA 1
ATOM 14475 C C . SER E 1 301 ? -108.147 -112.301 171.224 1.00 32.12 281 SER E C 1
ATOM 14476 O O . SER E 1 301 ? -107.098 -111.930 170.700 1.00 33.85 281 SER E O 1
ATOM 14479 N N . LEU E 1 302 ? -108.330 -113.540 171.671 1.00 23.29 282 LEU E N 1
ATOM 14480 C CA . LEU E 1 302 ? -107.288 -114.549 171.568 1.00 26.49 282 LEU E CA 1
ATOM 14481 C C . LEU E 1 302 ? -107.137 -115.125 170.168 1.00 27.64 282 LEU E C 1
ATOM 14482 O O . LEU E 1 302 ? -106.208 -115.875 169.907 1.00 27.32 282 LEU E O 1
ATOM 14487 N N . ILE E 1 303 ? -108.051 -114.783 169.269 1.00 26.19 283 ILE E N 1
ATOM 14488 C CA . ILE E 1 303 ? -108.101 -115.450 167.976 1.00 21.65 283 ILE E CA 1
ATOM 14489 C C . ILE E 1 303 ? -106.893 -115.099 167.110 1.00 27.52 283 ILE E C 1
ATOM 14490 O O . ILE E 1 303 ? -106.350 -115.968 166.428 1.00 24.94 283 ILE E O 1
ATOM 14495 N N . ASP E 1 304 ? -106.456 -113.843 167.175 1.00 26.52 284 ASP E N 1
ATOM 14496 C CA . ASP E 1 304 ? -105.293 -113.381 166.416 1.00 27.78 284 ASP E CA 1
ATOM 14497 C C . ASP E 1 304 ? -104.069 -114.268 166.620 1.00 24.09 284 ASP E C 1
ATOM 14498 O O . ASP E 1 304 ? -103.449 -114.713 165.651 1.00 24.26 284 ASP E O 1
ATOM 14503 N N . ASP E 1 305 ? -103.735 -114.531 167.881 1.00 28.40 285 ASP E N 1
ATOM 14504 C CA . ASP E 1 305 ? -102.569 -115.341 168.203 1.00 26.56 285 ASP E CA 1
ATOM 14505 C C . ASP E 1 305 ? -102.815 -116.841 167.984 1.00 24.43 285 ASP E C 1
ATOM 14506 O O . ASP E 1 305 ? -101.908 -117.573 167.591 1.00 18.34 285 ASP E O 1
ATOM 14511 N N . ALA E 1 306 ? -104.039 -117.294 168.241 1.00 20.19 286 ALA E N 1
ATOM 14512 C CA . ALA E 1 306 ? -104.388 -118.700 168.027 1.00 25.57 286 ALA E CA 1
ATOM 14513 C C . ALA E 1 306 ? -104.267 -119.084 166.548 1.00 20.54 286 ALA E C 1
ATOM 14514 O O . ALA E 1 306 ? -103.734 -120.140 166.201 1.00 24.07 286 ALA E O 1
ATOM 14516 N N . LEU E 1 307 ? -104.788 -118.210 165.692 1.00 24.26 287 LEU E N 1
ATOM 14517 C CA . LEU E 1 307 ? -104.674 -118.308 164.238 1.00 25.13 287 LEU E CA 1
ATOM 14518 C C . LEU E 1 307 ? -103.247 -118.613 163.792 1.00 27.45 287 LEU E C 1
ATOM 14519 O O . LEU E 1 307 ? -103.004 -119.557 163.034 1.00 28.04 287 LEU E O 1
ATOM 14524 N N . LEU E 1 308 ? -102.303 -117.814 164.278 1.00 28.00 288 LEU E N 1
ATOM 14525 C CA . LEU E 1 308 ? -100.895 -118.036 163.990 1.00 22.76 288 LEU E CA 1
ATOM 14526 C C . LEU E 1 308 ? -100.423 -119.404 164.460 1.00 20.56 288 LEU E C 1
ATOM 14527 O O . LEU E 1 308 ? -99.618 -120.047 163.789 1.00 19.15 288 LEU E O 1
ATOM 14532 N N . GLU E 1 309 ? -100.917 -119.848 165.611 1.00 21.11 289 GLU E N 1
ATOM 14533 C CA . GLU E 1 309 ? -100.478 -121.132 166.153 1.00 19.95 289 GLU E CA 1
ATOM 14534 C C . GLU E 1 309 ? -101.105 -122.304 165.389 1.00 19.69 289 GLU E C 1
ATOM 14535 O O . GLU E 1 309 ? -100.451 -123.329 165.185 1.00 24.19 289 GLU E O 1
ATOM 14541 N N . PHE E 1 310 ? -102.360 -122.160 164.961 1.00 18.03 290 PHE E N 1
ATOM 14542 C CA . PHE E 1 310 ? -102.946 -123.159 164.063 1.00 17.73 290 PHE E CA 1
ATOM 14543 C C . PHE E 1 310 ? -102.110 -123.360 162.799 1.00 20.29 290 PHE E C 1
ATOM 14544 O O . PHE E 1 310 ? -101.822 -124.512 162.422 1.00 15.96 290 PHE E O 1
ATOM 14552 N N . PHE E 1 311 ? -101.713 -122.259 162.160 1.00 20.45 291 PHE E N 1
ATOM 14553 C CA . PHE E 1 311 ? -100.892 -122.384 160.956 1.00 24.58 291 PHE E CA 1
ATOM 14554 C C . PHE E 1 311 ? -99.527 -123.018 161.276 1.00 27.27 291 PHE E C 1
ATOM 14555 O O . PHE E 1 311 ? -98.977 -123.758 160.456 1.00 28.41 291 PHE E O 1
ATOM 14563 N N . ARG E 1 312 ? -98.990 -122.749 162.464 1.00 21.22 292 ARG E N 1
ATOM 14564 C CA . ARG E 1 312 ? -97.691 -123.312 162.816 1.00 26.92 292 ARG E CA 1
ATOM 14565 C C . ARG E 1 312 ? -97.801 -124.799 163.086 1.00 18.14 292 ARG E C 1
ATOM 14566 O O . ARG E 1 312 ? -96.912 -125.578 162.733 1.00 23.63 292 ARG E O 1
ATOM 14574 N N . ARG E 1 313 ? -98.917 -125.196 163.682 1.00 18.48 293 ARG E N 1
ATOM 14575 C CA . ARG E 1 313 ? -99.046 -126.540 164.261 1.00 16.80 293 ARG E CA 1
ATOM 14576 C C . ARG E 1 313 ? -99.547 -127.572 163.255 1.00 19.12 293 ARG E C 1
ATOM 14577 O O . ARG E 1 313 ? -99.303 -128.778 163.405 1.00 19.00 293 ARG E O 1
ATOM 14585 N N . PHE E 1 314 ? -100.236 -127.102 162.218 1.00 16.18 294 PHE E N 1
ATOM 14586 C CA . PHE E 1 314 ? -100.897 -128.029 161.292 1.00 18.21 294 PHE E CA 1
ATOM 14587 C C . PHE E 1 314 ? -100.511 -127.823 159.841 1.00 20.70 294 PHE E C 1
ATOM 14588 O O . PHE E 1 314 ? -101.386 -127.634 159.001 1.00 21.98 294 PHE E O 1
ATOM 14596 N N . PRO E 1 315 ? -99.204 -127.904 159.526 1.00 23.91 295 PRO E N 1
ATOM 14597 C CA . PRO E 1 315 ? -98.844 -127.786 158.113 1.00 18.94 295 PRO E CA 1
ATOM 14598 C C . PRO E 1 315 ? -99.459 -128.939 157.317 1.00 19.85 295 PRO E C 1
ATOM 14599 O O . PRO E 1 315 ? -99.620 -130.025 157.884 1.00 22.00 295 PRO E O 1
ATOM 14603 N N . VAL E 1 316 ? -99.812 -128.709 156.045 1.00 17.14 296 VAL E N 1
ATOM 14604 C CA . VAL E 1 316 ? -100.551 -129.714 155.280 1.00 16.07 296 VAL E CA 1
ATOM 14605 C C . VAL E 1 316 ? -99.988 -130.042 153.878 1.00 16.07 296 VAL E C 1
ATOM 14606 O O . VAL E 1 316 ? -100.249 -131.121 153.360 1.00 19.38 296 VAL E O 1
ATOM 14610 N N . VAL E 1 317 ? -99.239 -129.122 153.278 1.00 16.96 297 VAL E N 1
ATOM 14611 C CA . VAL E 1 317 ? -98.815 -129.273 151.868 1.00 21.02 297 VAL E CA 1
ATOM 14612 C C . VAL E 1 317 ? -97.515 -130.066 151.697 1.00 22.25 297 VAL E C 1
ATOM 14613 O O . VAL E 1 317 ? -96.546 -129.822 152.421 1.00 19.27 297 VAL E O 1
ATOM 14617 N N . SER E 1 318 ? -97.501 -131.003 150.745 1.00 19.59 298 SER E N 1
ATOM 14618 C CA . SER E 1 318 ? -96.263 -131.682 150.353 1.00 24.09 298 SER E CA 1
ATOM 14619 C C . SER E 1 318 ? -95.965 -131.423 148.879 1.00 19.86 298 SER E C 1
ATOM 14620 O O . SER E 1 318 ? -96.558 -132.020 147.978 1.00 22.88 298 SER E O 1
ATOM 14623 N N . SER E 1 319 ? -95.067 -130.482 148.639 1.00 22.51 299 SER E N 1
ATOM 14624 C CA . SER E 1 319 ? -94.671 -130.160 147.295 1.00 22.25 299 SER E CA 1
ATOM 14625 C C . SER E 1 319 ? -93.431 -130.975 146.957 1.00 21.49 299 SER E C 1
ATOM 14626 O O . SER E 1 319 ? -92.823 -131.586 147.835 1.00 24.35 299 SER E O 1
ATOM 14629 N N . ALA E 1 320 ? -93.062 -130.976 145.683 1.00 21.77 300 ALA E N 1
ATOM 14630 C CA . ALA E 1 320 ? -91.878 -131.684 145.235 1.00 21.76 300 ALA E CA 1
ATOM 14631 C C . ALA E 1 320 ? -91.137 -130.805 144.245 1.00 23.54 300 ALA E C 1
ATOM 14632 O O . ALA E 1 320 ? -91.650 -129.775 143.826 1.00 25.65 300 ALA E O 1
ATOM 14634 N N . ARG E 1 321 ? -89.930 -131.224 143.881 1.00 26.51 301 ARG E N 1
ATOM 14635 C CA . ARG E 1 321 ? -89.121 -130.499 142.911 1.00 34.60 301 ARG E CA 1
ATOM 14636 C C . ARG E 1 321 ? -88.450 -131.485 141.952 1.00 26.43 301 ARG E C 1
ATOM 14637 O O . ARG E 1 321 ? -88.201 -132.634 142.311 1.00 24.88 301 ARG E O 1
ATOM 14645 N N . GLU E 1 322 ? -88.177 -131.024 140.738 1.00 27.91 302 GLU E N 1
ATOM 14646 C CA . GLU E 1 322 ? -87.468 -131.812 139.732 1.00 23.55 302 GLU E CA 1
ATOM 14647 C C . GLU E 1 322 ? -85.980 -131.464 139.760 1.00 27.36 302 GLU E C 1
ATOM 14648 O O . GLU E 1 322 ? -85.617 -130.293 139.860 1.00 23.90 302 GLU E O 1
ATOM 14654 N N . VAL E 1 323 ? -85.127 -132.485 139.699 1.00 30.70 303 VAL E N 1
ATOM 14655 C CA . VAL E 1 323 ? -83.674 -132.297 139.573 1.00 30.28 303 VAL E CA 1
ATOM 14656 C C . VAL E 1 323 ? -83.319 -131.874 138.152 1.00 17.08 303 VAL E C 1
ATOM 14657 O O . VAL E 1 323 ? -83.662 -132.559 137.201 1.00 22.87 303 VAL E O 1
ATOM 14661 N N . LEU E 1 324 ? -82.641 -130.743 138.010 1.00 20.46 304 LEU E N 1
ATOM 14662 C CA . LEU E 1 324 ? -82.402 -130.172 136.686 1.00 28.96 304 LEU E CA 1
ATOM 14663 C C . LEU E 1 324 ? -81.206 -130.811 135.968 1.00 34.04 304 LEU E C 1
ATOM 14664 O O . LEU E 1 324 ? -81.219 -130.999 134.751 1.00 29.95 304 LEU E O 1
ATOM 14669 N N . ARG E 1 325 ? -80.171 -131.145 136.726 1.00 34.66 305 ARG E N 1
ATOM 14670 C CA . ARG E 1 325 ? -78.991 -131.763 136.134 1.00 39.75 305 ARG E CA 1
ATOM 14671 C C . ARG E 1 325 ? -78.352 -132.702 137.130 1.00 37.05 305 ARG E C 1
ATOM 14672 O O . ARG E 1 325 ? -78.594 -132.578 138.333 1.00 28.12 305 ARG E O 1
ATOM 14680 N N . ASP E 1 326 ? -77.559 -133.648 136.624 1.00 36.22 306 ASP E N 1
ATOM 14681 C CA . ASP E 1 326 ? -76.786 -134.553 137.470 1.00 34.64 306 ASP E CA 1
ATOM 14682 C C . ASP E 1 326 ? -75.982 -133.757 138.481 1.00 31.67 306 ASP E C 1
ATOM 14683 O O . ASP E 1 326 ? -75.361 -132.748 138.134 1.00 29.81 306 ASP E O 1
ATOM 14688 N N . GLN E 1 327 ? -75.997 -134.212 139.729 1.00 36.74 307 GLN E N 1
ATOM 14689 C CA . GLN E 1 327 ? -75.313 -133.507 140.804 1.00 37.42 307 GLN E CA 1
ATOM 14690 C C . GLN E 1 327 ? -75.200 -134.355 142.065 1.00 39.56 307 GLN E C 1
ATOM 14691 O O . GLN E 1 327 ? -75.902 -135.355 142.223 1.00 38.10 307 GLN E O 1
ATOM 14697 N N . GLU E 1 328 ? -74.302 -133.942 142.955 1.00 41.60 308 GLU E N 1
ATOM 14698 C CA . GLU E 1 328 ? -74.152 -134.569 144.259 1.00 39.80 308 GLU E CA 1
ATOM 14699 C C . GLU E 1 328 ? -74.966 -133.804 145.299 1.00 38.50 308 GLU E C 1
ATOM 14700 O O . GLU E 1 328 ? -75.000 -132.574 145.287 1.00 50.37 308 GLU E O 1
ATOM 14702 N N . PHE E 1 329 ? -75.623 -134.531 146.196 1.00 35.69 309 PHE E N 1
ATOM 14703 C CA . PHE E 1 329 ? -76.498 -133.912 147.191 1.00 32.11 309 PHE E CA 1
ATOM 14704 C C . PHE E 1 329 ? -76.836 -134.871 148.328 1.00 29.11 309 PHE E C 1
ATOM 14705 O O . PHE E 1 329 ? -77.386 -135.939 148.086 1.00 33.24 309 PHE E O 1
ATOM 14713 N N . GLU E 1 330 ? -76.505 -134.480 149.557 1.00 31.49 310 GLU E N 1
ATOM 14714 C CA . GLU E 1 330 ? -76.829 -135.256 150.756 1.00 34.76 310 GLU E CA 1
ATOM 14715 C C . GLU E 1 330 ? -76.303 -136.697 150.720 1.00 42.47 310 GLU E C 1
ATOM 14716 O O . GLU E 1 330 ? -77.033 -137.645 151.012 1.00 42.52 310 GLU E O 1
ATOM 14718 N N . GLY E 1 331 ? -75.036 -136.859 150.353 1.00 45.99 311 GLY E N 1
ATOM 14719 C CA . GLY E 1 331 ? -74.422 -138.173 150.337 1.00 43.36 311 GLY E CA 1
ATOM 14720 C C . GLY E 1 331 ? -74.804 -139.087 149.186 1.00 40.87 311 GLY E C 1
ATOM 14721 O O . GLY E 1 331 ? -74.278 -140.193 149.080 1.00 41.25 311 GLY E O 1
ATOM 14722 N N . VAL E 1 332 ? -75.714 -138.653 148.322 1.00 38.35 312 VAL E N 1
ATOM 14723 C CA . VAL E 1 332 ? -76.078 -139.471 147.162 1.00 36.33 312 VAL E CA 1
ATOM 14724 C C . VAL E 1 332 ? -75.859 -138.730 145.847 1.00 28.55 312 VAL E C 1
ATOM 14725 O O . VAL E 1 332 ? -75.501 -137.554 145.823 1.00 30.65 312 VAL E O 1
ATOM 14729 N N . LEU E 1 333 ? -76.075 -139.437 144.747 1.00 32.35 313 LEU E N 1
ATOM 14730 C CA . LEU E 1 333 ? -75.915 -138.855 143.427 1.00 41.27 313 LEU E CA 1
ATOM 14731 C C . LEU E 1 333 ? -77.265 -138.756 142.725 1.00 42.98 313 LEU E C 1
ATOM 14732 O O . LEU E 1 333 ? -77.849 -139.769 142.343 1.00 42.46 313 LEU E O 1
ATOM 14737 N N . LEU E 1 334 ? -77.760 -137.533 142.565 1.00 46.46 314 LEU E N 1
ATOM 14738 C CA . LEU E 1 334 ? -79.051 -137.310 141.918 1.00 43.58 314 LEU E CA 1
ATOM 14739 C C . LEU E 1 334 ? -78.916 -137.307 140.400 1.00 45.28 314 LEU E C 1
ATOM 14740 O O . LEU E 1 334 ? -78.084 -136.588 139.841 1.00 46.11 314 LEU E O 1
ATOM 14745 N N . LYS E 1 335 ? -79.734 -138.113 139.733 1.00 41.94 315 LYS E N 1
ATOM 14746 C CA . LYS E 1 335 ? -79.807 -138.055 138.280 1.00 41.62 315 LYS E CA 1
ATOM 14747 C C . LYS E 1 335 ? -80.708 -136.895 137.871 1.00 38.13 315 LYS E C 1
ATOM 14748 O O . LYS E 1 335 ? -81.603 -136.501 138.617 1.00 33.08 315 LYS E O 1
ATOM 14754 N N . ALA E 1 336 ? -80.462 -136.339 136.692 1.00 34.05 316 ALA E N 1
ATOM 14755 C CA . ALA E 1 336 ? -81.360 -135.339 136.144 1.00 30.77 316 ALA E CA 1
ATOM 14756 C C . ALA E 1 336 ? -82.707 -136.003 135.868 1.00 34.03 316 ALA E C 1
ATOM 14757 O O . ALA E 1 336 ? -82.766 -137.149 135.406 1.00 35.64 316 ALA E O 1
ATOM 14759 N N . GLY E 1 337 ? -83.784 -135.291 136.179 1.00 37.55 317 GLY E N 1
ATOM 14760 C CA . GLY E 1 337 ? -85.124 -135.829 136.026 1.00 37.76 317 GLY E CA 1
ATOM 14761 C C . GLY E 1 337 ? -85.647 -136.506 137.282 1.00 30.50 317 GLY E C 1
ATOM 14762 O O . GLY E 1 337 ? -86.823 -136.843 137.356 1.00 30.46 317 GLY E O 1
ATOM 14763 N N . ASP E 1 338 ? -84.775 -136.710 138.263 1.00 28.04 318 ASP E N 1
ATOM 14764 C CA . ASP E 1 338 ? -85.187 -137.283 139.548 1.00 35.53 318 ASP E CA 1
ATOM 14765 C C . ASP E 1 338 ? -86.177 -136.351 140.249 1.00 29.73 318 ASP E C 1
ATOM 14766 O O . ASP E 1 338 ? -86.174 -135.153 140.006 1.00 26.59 318 ASP E O 1
ATOM 14771 N N . MET E 1 339 ? -87.021 -136.907 141.113 1.00 32.61 319 MET E N 1
ATOM 14772 C CA . MET E 1 339 ? -87.984 -136.104 141.860 1.00 25.93 319 MET E CA 1
ATOM 14773 C C . MET E 1 339 ? -87.622 -136.081 143.344 1.00 22.81 319 MET E C 1
ATOM 14774 O O . MET E 1 339 ? -87.342 -137.125 143.955 1.00 23.37 319 MET E O 1
ATOM 14779 N N . VAL E 1 340 ? -87.621 -134.880 143.914 1.00 25.09 320 VAL E N 1
ATOM 14780 C CA . VAL E 1 340 ? -87.387 -134.680 145.345 1.00 25.56 320 VAL E CA 1
ATOM 14781 C C . VAL E 1 340 ? -88.595 -134.033 146.035 1.00 26.04 320 VAL E C 1
ATOM 14782 O O . VAL E 1 340 ? -88.931 -132.879 145.765 1.00 23.10 320 VAL E O 1
ATOM 14786 N N . MET E 1 341 ? -89.232 -134.774 146.933 1.00 27.66 321 MET E N 1
ATOM 14787 C CA . MET E 1 341 ? -90.363 -134.243 147.696 1.00 32.65 321 MET E CA 1
ATOM 14788 C C . MET E 1 341 ? -89.874 -133.555 148.968 1.00 30.85 321 MET E C 1
ATOM 14789 O O . MET E 1 341 ? -89.034 -134.101 149.694 1.00 26.82 321 MET E O 1
ATOM 14794 N N . ALA E 1 342 ? -90.397 -132.356 149.227 1.00 29.22 322 ALA E N 1
ATOM 14795 C CA . ALA E 1 342 ? -89.983 -131.564 150.380 1.00 22.76 322 ALA E CA 1
ATOM 14796 C C . ALA E 1 342 ? -91.175 -131.030 151.151 1.00 22.66 322 ALA E C 1
ATOM 14797 O O . ALA E 1 342 ? -91.526 -129.864 151.001 1.00 24.37 322 ALA E O 1
ATOM 14799 N N . PRO E 1 343 ? -91.785 -131.871 151.995 1.00 25.92 323 PRO E N 1
ATOM 14800 C CA . PRO E 1 343 ? -93.003 -131.491 152.722 1.00 25.78 323 PRO E CA 1
ATOM 14801 C C . PRO E 1 343 ? -92.820 -130.320 153.690 1.00 28.44 323 PRO E C 1
ATOM 14802 O O . PRO E 1 343 ? -91.851 -130.242 154.447 1.00 23.29 323 PRO E O 1
ATOM 14806 N N . THR E 1 344 ? -93.781 -129.402 153.666 1.00 30.79 324 THR E N 1
ATOM 14807 C CA . THR E 1 344 ? -93.814 -128.340 154.649 1.00 17.21 324 THR E CA 1
ATOM 14808 C C . THR E 1 344 ? -93.928 -128.948 156.050 1.00 20.84 324 THR E C 1
ATOM 14809 O O . THR E 1 344 ? -93.475 -128.369 157.030 1.00 27.60 324 THR E O 1
ATOM 14813 N N . VAL E 1 345 ? -94.538 -130.128 156.122 1.00 20.96 325 VAL E N 1
ATOM 14814 C CA . VAL E 1 345 ? -94.786 -130.803 157.385 1.00 26.00 325 VAL E CA 1
ATOM 14815 C C . VAL E 1 345 ? -93.515 -131.043 158.205 1.00 35.91 325 VAL E C 1
ATOM 14816 O O . VAL E 1 345 ? -93.497 -130.805 159.419 1.00 37.36 325 VAL E O 1
ATOM 14820 N N . VAL E 1 346 ? -92.453 -131.501 157.548 1.00 36.27 326 VAL E N 1
ATOM 14821 C CA . VAL E 1 346 ? -91.229 -131.867 158.262 1.00 32.74 326 VAL E CA 1
ATOM 14822 C C . VAL E 1 346 ? -90.459 -130.643 158.756 1.00 35.56 326 VAL E C 1
ATOM 14823 O O . VAL E 1 346 ? -89.521 -130.766 159.538 1.00 25.32 326 VAL E O 1
ATOM 14827 N N . VAL E 1 347 ? -90.860 -129.461 158.296 1.00 36.95 327 VAL E N 1
ATOM 14828 C CA . VAL E 1 347 ? -90.234 -128.218 158.730 1.00 35.42 327 VAL E CA 1
ATOM 14829 C C . VAL E 1 347 ? -90.672 -127.872 160.140 1.00 35.38 327 VAL E C 1
ATOM 14830 O O . VAL E 1 347 ? -89.854 -127.780 161.062 1.00 33.23 327 VAL E O 1
ATOM 14834 N N . ALA E 1 348 ? -91.977 -127.692 160.301 1.00 38.35 328 ALA E N 1
ATOM 14835 C CA . ALA E 1 348 ? -92.557 -127.299 161.571 1.00 38.58 328 ALA E CA 1
ATOM 14836 C C . ALA E 1 348 ? -92.367 -128.381 162.626 1.00 42.39 328 ALA E C 1
ATOM 14837 O O . ALA E 1 348 ? -92.153 -128.091 163.800 1.00 42.24 328 ALA E O 1
ATOM 14839 N N . MET E 1 349 ? -92.442 -129.633 162.194 1.00 44.68 329 MET E N 1
ATOM 14840 C CA . MET E 1 349 ? -92.404 -130.754 163.120 1.00 42.61 329 MET E CA 1
ATOM 14841 C C . MET E 1 349 ? -90.979 -131.171 163.488 1.00 44.98 329 MET E C 1
ATOM 14842 O O . MET E 1 349 ? -90.793 -132.142 164.226 1.00 46.17 329 MET E O 1
ATOM 14847 N N . ASP E 1 350 ? -89.977 -130.444 162.995 1.00 44.48 330 ASP E N 1
ATOM 14848 C CA . ASP E 1 350 ? -88.594 -130.761 163.363 1.00 46.28 330 ASP E CA 1
ATOM 14849 C C . ASP E 1 350 ? -88.257 -130.226 164.759 1.00 46.28 330 ASP E C 1
ATOM 14850 O O . ASP E 1 350 ? -88.479 -129.050 165.063 1.00 40.72 330 ASP E O 1
ATOM 14855 N N . ASP E 1 351 ? -87.721 -131.102 165.605 1.00 54.19 331 ASP E N 1
ATOM 14856 C CA . ASP E 1 351 ? -87.425 -130.754 166.995 1.00 59.99 331 ASP E CA 1
ATOM 14857 C C . ASP E 1 351 ? -86.361 -129.666 167.111 1.00 59.13 331 ASP E C 1
ATOM 14858 O O . ASP E 1 351 ? -86.302 -128.949 168.110 1.00 60.57 331 ASP E O 1
ATOM 14860 N N . ALA E 1 352 ? -85.517 -129.555 166.088 1.00 55.69 332 ALA E N 1
ATOM 14861 C CA . ALA E 1 352 ? -84.497 -128.512 166.057 1.00 55.37 332 ALA E CA 1
ATOM 14862 C C . ALA E 1 352 ? -85.154 -127.177 165.763 1.00 63.21 332 ALA E C 1
ATOM 14863 O O . ALA E 1 352 ? -84.644 -126.121 166.125 1.00 66.44 332 ALA E O 1
ATOM 14865 N N . ARG E 1 353 ? -86.311 -127.201 165.121 1.00 67.99 333 ARG E N 1
ATOM 14866 C CA . ARG E 1 353 ? -86.895 -125.917 164.768 1.00 68.72 333 ARG E CA 1
ATOM 14867 C C . ARG E 1 353 ? -88.034 -125.420 165.664 1.00 68.23 333 ARG E C 1
ATOM 14868 O O . ARG E 1 353 ? -88.287 -124.228 165.660 1.00 67.77 333 ARG E O 1
ATOM 14876 N N . ASN E 1 354 ? -88.791 -126.248 166.377 1.00 60.05 334 ASN E N 1
ATOM 14877 C CA . ASN E 1 354 ? -89.600 -125.609 167.416 1.00 62.97 334 ASN E CA 1
ATOM 14878 C C . ASN E 1 354 ? -89.585 -126.492 168.625 1.00 62.74 334 ASN E C 1
ATOM 14879 O O . ASN E 1 354 ? -89.535 -127.707 168.491 1.00 66.70 334 ASN E O 1
ATOM 14884 N N . GLU E 1 355 ? -89.762 -125.874 169.786 1.00 63.06 335 GLU E N 1
ATOM 14885 C CA . GLU E 1 355 ? -89.860 -126.572 171.079 1.00 59.87 335 GLU E CA 1
ATOM 14886 C C . GLU E 1 355 ? -91.213 -127.253 171.291 1.00 59.58 335 GLU E C 1
ATOM 14887 O O . GLU E 1 355 ? -92.236 -126.571 171.361 1.00 58.87 335 GLU E O 1
ATOM 14889 N N . ASP E 1 356 ? -91.206 -128.581 171.421 1.00 58.45 336 ASP E N 1
ATOM 14890 C CA . ASP E 1 356 ? -92.437 -129.374 171.545 1.00 51.89 336 ASP E CA 1
ATOM 14891 C C . ASP E 1 356 ? -93.411 -128.997 170.437 1.00 44.62 336 ASP E C 1
ATOM 14892 O O . ASP E 1 356 ? -94.442 -128.369 170.698 1.00 35.94 336 ASP E O 1
ATOM 14897 N N . PRO E 1 357 ? -93.083 -129.371 169.190 1.00 39.77 337 PRO E N 1
ATOM 14898 C CA . PRO E 1 357 ? -93.885 -128.930 168.043 1.00 33.35 337 PRO E CA 1
ATOM 14899 C C . PRO E 1 357 ? -95.327 -129.434 168.052 1.00 34.80 337 PRO E C 1
ATOM 14900 O O . PRO E 1 357 ? -96.200 -128.745 167.521 1.00 42.46 337 PRO E O 1
ATOM 14904 N N . LEU E 1 358 ? -95.580 -130.600 168.643 1.00 38.50 338 LEU E N 1
ATOM 14905 C CA . LEU E 1 358 ? -96.924 -131.170 168.635 1.00 38.97 338 LEU E CA 1
ATOM 14906 C C . LEU E 1 358 ? -97.832 -130.454 169.624 1.00 38.79 338 LEU E C 1
ATOM 14907 O O . LEU E 1 358 ? -99.039 -130.696 169.664 1.00 38.56 338 LEU E O 1
ATOM 14909 N N . GLU E 1 359 ? -97.245 -129.571 170.424 1.00 32.89 339 GLU E N 1
ATOM 14910 C CA . GLU E 1 359 ? -97.993 -128.864 171.446 1.00 36.06 339 GLU E CA 1
ATOM 14911 C C . GLU E 1 359 ? -98.588 -127.560 170.907 1.00 27.44 339 GLU E C 1
ATOM 14912 O O . GLU E 1 359 ? -97.868 -126.685 170.420 1.00 27.71 339 GLU E O 1
ATOM 14915 N N . PHE E 1 360 ? -99.909 -127.439 171.011 1.00 27.50 340 PHE E N 1
ATOM 14916 C CA . PHE E 1 360 ? -100.581 -126.192 170.692 1.00 27.18 340 PHE E CA 1
ATOM 14917 C C . PHE E 1 360 ? -100.385 -125.188 171.824 1.00 30.19 340 PHE E C 1
ATOM 14918 O O . PHE E 1 360 ? -100.913 -125.367 172.932 1.00 25.93 340 PHE E O 1
ATOM 14926 N N . ARG E 1 361 ? -99.648 -124.124 171.530 1.00 29.06 341 ARG E N 1
ATOM 14927 C CA . ARG E 1 361 ? -99.266 -123.136 172.531 1.00 36.94 341 ARG E CA 1
ATOM 14928 C C . ARG E 1 361 ? -99.612 -121.700 172.123 1.00 35.68 341 ARG E C 1
ATOM 14929 O O . ARG E 1 361 ? -99.154 -121.213 171.091 1.00 35.33 341 ARG E O 1
ATOM 14937 N N . LEU E 1 362 ? -100.406 -121.023 172.948 1.00 37.26 342 LEU E N 1
ATOM 14938 C CA . LEU E 1 362 ? -100.733 -119.618 172.724 1.00 34.70 342 LEU E CA 1
ATOM 14939 C C . LEU E 1 362 ? -99.664 -118.666 173.272 1.00 36.16 342 LEU E C 1
ATOM 14940 O O . LEU E 1 362 ? -99.587 -117.510 172.866 1.00 39.86 342 LEU E O 1
ATOM 14945 N N . GLY E 1 363 ? -98.833 -119.139 174.188 0.50 35.42 343 GLY E N 1
ATOM 14946 C CA . GLY E 1 363 ? -97.787 -118.283 174.723 0.50 42.89 343 GLY E CA 1
ATOM 14947 C C . GLY E 1 363 ? -96.520 -118.312 173.887 0.50 43.88 343 GLY E C 1
ATOM 14948 O O . GLY E 1 363 ? -95.465 -117.860 174.330 0.50 43.88 343 GLY E O 1
ATOM 14949 N N . ARG E 1 364 ? -96.629 -118.820 172.663 1.00 43.97 344 ARG E N 1
ATOM 14950 C CA . ARG E 1 364 ? -95.450 -119.206 171.894 1.00 45.44 344 ARG E CA 1
ATOM 14951 C C . ARG E 1 364 ? -94.670 -118.028 171.323 1.00 50.71 344 ARG E C 1
ATOM 14952 O O . ARG E 1 364 ? -95.208 -117.196 170.593 1.00 49.67 344 ARG E O 1
ATOM 14960 N N . LYS E 1 365 ? -93.384 -117.995 171.666 1.00 63.65 345 LYS E N 1
ATOM 14961 C CA . LYS E 1 365 ? -92.458 -116.947 171.250 1.00 70.09 345 LYS E CA 1
ATOM 14962 C C . LYS E 1 365 ? -91.814 -117.254 169.903 1.00 69.06 345 LYS E C 1
ATOM 14963 O O . LYS E 1 365 ? -91.281 -118.347 169.708 1.00 72.29 345 LYS E O 1
ATOM 14969 N N . ALA E 1 366 ? -91.852 -116.279 168.994 1.00 60.80 346 ALA E N 1
ATOM 14970 C CA . ALA E 1 366 ? -91.223 -116.383 167.672 1.00 53.98 346 ALA E CA 1
ATOM 14971 C C . ALA E 1 366 ? -91.459 -117.734 167.002 1.00 55.41 346 ALA E C 1
ATOM 14972 O O . ALA E 1 366 ? -90.545 -118.551 166.900 1.00 58.51 346 ALA E O 1
ATOM 14974 N N . ARG E 1 367 ? -92.687 -117.963 166.550 1.00 56.19 347 ARG E N 1
ATOM 14975 C CA . ARG E 1 367 ? -93.034 -119.208 165.870 1.00 50.96 347 ARG E CA 1
ATOM 14976 C C . ARG E 1 367 ? -92.242 -119.380 164.571 1.00 44.74 347 ARG E C 1
ATOM 14977 O O . ARG E 1 367 ? -92.048 -118.420 163.823 1.00 45.82 347 ARG E O 1
ATOM 14985 N N . GLN E 1 368 ? -91.780 -120.601 164.311 1.00 39.43 348 GLN E N 1
ATOM 14986 C CA . GLN E 1 368 ? -91.058 -120.890 163.074 1.00 43.65 348 GLN E CA 1
ATOM 14987 C C . GLN E 1 368 ? -91.716 -122.012 162.280 1.00 43.43 348 GLN E C 1
ATOM 14988 O O . GLN E 1 368 ? -91.995 -123.087 162.818 1.00 45.36 348 GLN E O 1
ATOM 14990 N N . HIS E 1 369 ? -91.960 -121.753 160.997 1.00 38.22 349 HIS E N 1
ATOM 14991 C CA . HIS E 1 369 ? -92.516 -122.762 160.097 1.00 32.21 349 HIS E CA 1
ATOM 14992 C C . HIS E 1 369 ? -92.491 -122.343 158.637 1.00 34.02 349 HIS E C 1
ATOM 14993 O O . HIS E 1 369 ? -92.178 -121.203 158.303 1.00 36.56 349 HIS E O 1
ATOM 15000 N N . SER E 1 370 ? -92.859 -123.281 157.772 1.00 29.38 350 SER E N 1
ATOM 15001 C CA A SER E 1 370 ? -92.988 -122.989 156.350 0.18 24.71 350 SER E CA 1
ATOM 15002 C CA B SER E 1 370 ? -92.981 -123.005 156.351 0.82 23.76 350 SER E CA 1
ATOM 15003 C C . SER E 1 370 ? -94.271 -123.583 155.776 1.00 15.62 350 SER E C 1
ATOM 15004 O O . SER E 1 370 ? -94.258 -124.178 154.705 1.00 31.98 350 SER E O 1
ATOM 15009 N N . THR E 1 371 ? -95.376 -123.402 156.497 1.00 19.98 351 THR E N 1
ATOM 15010 C CA . THR E 1 371 ? -96.709 -123.853 156.082 1.00 21.72 351 THR E CA 1
ATOM 15011 C C . THR E 1 371 ? -97.095 -123.227 154.724 1.00 22.17 351 THR E C 1
ATOM 15012 O O . THR E 1 371 ? -97.825 -123.821 153.924 1.00 22.69 351 THR E O 1
ATOM 15016 N N . PHE E 1 372 ? -96.571 -122.038 154.456 1.00 15.76 352 PHE E N 1
ATOM 15017 C CA . PHE E 1 372 ? -96.845 -121.350 153.194 1.00 15.79 352 PHE E CA 1
ATOM 15018 C C . PHE E 1 372 ? -95.656 -121.482 152.220 1.00 19.66 352 PHE E C 1
ATOM 15019 O O . PHE E 1 372 ? -95.637 -120.855 151.141 1.00 22.02 352 PHE E O 1
ATOM 15027 N N . GLY E 1 373 ? -94.686 -122.319 152.585 1.00 20.61 353 GLY E N 1
ATOM 15028 C CA . GLY E 1 373 ? -93.579 -122.633 151.696 1.00 19.83 353 GLY E CA 1
ATOM 15029 C C . GLY E 1 373 ? -92.414 -121.676 151.850 1.00 25.70 353 GLY E C 1
ATOM 15030 O O . GLY E 1 373 ? -92.386 -120.866 152.781 1.00 22.07 353 GLY E O 1
ATOM 15031 N N . LYS E 1 374 ? -91.441 -121.762 150.948 1.00 23.51 354 LYS E N 1
ATOM 15032 C CA . LYS E 1 374 ? -90.305 -120.842 151.008 1.00 31.56 354 LYS E CA 1
ATOM 15033 C C . LYS E 1 374 ? -89.698 -120.562 149.630 1.00 30.19 354 LYS E C 1
ATOM 15034 O O . LYS E 1 374 ? -89.715 -121.409 148.730 1.00 31.01 354 LYS E O 1
ATOM 15037 N N . GLY E 1 375 ? -89.165 -119.359 149.463 1.00 30.18 355 GLY E N 1
ATOM 15038 C CA . GLY E 1 375 ? -88.531 -119.002 148.213 1.00 33.05 355 GLY E CA 1
ATOM 15039 C C . GLY E 1 375 ? -89.487 -118.255 147.309 1.00 30.07 355 GLY E C 1
ATOM 15040 O O . GLY E 1 375 ? -90.444 -117.636 147.784 1.00 29.26 355 GLY E O 1
ATOM 15041 N N . SER E 1 376 ? -89.236 -118.324 146.005 1.00 19.44 356 SER E N 1
ATOM 15042 C CA . SER E 1 376 ? -89.999 -117.531 145.046 1.00 24.51 356 SER E CA 1
ATOM 15043 C C . SER E 1 376 ? -91.467 -117.955 145.027 1.00 21.56 356 SER E C 1
ATOM 15044 O O . SER E 1 376 ? -92.346 -117.150 144.744 1.00 19.92 356 SER E O 1
ATOM 15047 N N . HIS E 1 377 ? -91.731 -119.216 145.356 1.00 15.67 357 HIS E N 1
ATOM 15048 C CA . HIS E 1 377 ? -93.073 -119.749 145.195 1.00 15.75 357 HIS E CA 1
ATOM 15049 C C . HIS E 1 377 ? -93.917 -119.679 146.464 1.00 21.24 357 HIS E C 1
ATOM 15050 O O . HIS E 1 377 ? -94.986 -120.289 146.524 1.00 22.30 357 HIS E O 1
ATOM 15057 N N . THR E 1 378 ? -93.449 -118.908 147.442 1.00 20.29 358 THR E N 1
ATOM 15058 C CA . THR E 1 378 ? -94.140 -118.765 148.723 1.00 20.43 358 THR E CA 1
ATOM 15059 C C . THR E 1 378 ? -95.560 -118.272 148.499 1.00 18.55 358 THR E C 1
ATOM 15060 O O . THR E 1 378 ? -95.806 -117.339 147.729 1.00 22.13 358 THR E O 1
ATOM 15064 N N . CYS E 1 379 ? -96.498 -118.912 149.187 1.00 21.54 359 CYS E N 1
ATOM 15065 C CA . CYS E 1 379 ? -97.920 -118.714 148.927 1.00 19.44 359 CYS E CA 1
ATOM 15066 C C . CYS E 1 379 ? -98.361 -117.244 148.855 1.00 18.16 359 CYS E C 1
ATOM 15067 O O . CYS E 1 379 ? -98.245 -116.499 149.829 1.00 25.84 359 CYS E O 1
ATOM 15070 N N . PRO E 1 380 ? -98.868 -116.820 147.691 1.00 18.78 360 PRO E N 1
ATOM 15071 C CA . PRO E 1 380 ? -99.406 -115.455 147.582 1.00 23.65 360 PRO E CA 1
ATOM 15072 C C . PRO E 1 380 ? -100.781 -115.303 148.239 1.00 20.82 360 PRO E C 1
ATOM 15073 O O . PRO E 1 380 ? -101.290 -114.185 148.373 1.00 19.54 360 PRO E O 1
ATOM 15077 N N . GLY E 1 381 ? -101.377 -116.426 148.622 1.00 17.13 361 GLY E N 1
ATOM 15078 C CA . GLY E 1 381 ? -102.721 -116.434 149.180 1.00 16.18 361 GLY E CA 1
ATOM 15079 C C . GLY E 1 381 ? -102.727 -116.516 150.688 1.00 19.62 361 GLY E C 1
ATOM 15080 O O . GLY E 1 381 ? -103.780 -116.688 151.332 1.00 21.01 361 GLY E O 1
ATOM 15081 N N . ALA E 1 382 ? -101.544 -116.366 151.267 1.00 23.60 362 ALA E N 1
ATOM 15082 C CA . ALA E 1 382 ? -101.393 -116.479 152.711 1.00 20.40 362 ALA E CA 1
ATOM 15083 C C . ALA E 1 382 ? -102.213 -115.431 153.457 1.00 23.11 362 ALA E C 1
ATOM 15084 O O . ALA E 1 382 ? -102.810 -115.743 154.480 1.00 20.11 362 ALA E O 1
ATOM 15086 N N . HIS E 1 383 ? -102.226 -114.194 152.961 1.00 16.79 363 HIS E N 1
ATOM 15087 C CA . HIS E 1 383 ? -103.034 -113.138 153.547 1.00 17.59 363 HIS E CA 1
ATOM 15088 C C . HIS E 1 383 ? -104.528 -113.485 153.533 1.00 19.04 363 HIS E C 1
ATOM 15089 O O . HIS E 1 383 ? -105.218 -113.269 154.531 1.00 18.84 363 HIS E O 1
ATOM 15096 N N . LEU E 1 384 ? -105.025 -113.999 152.403 1.00 16.54 364 LEU E N 1
ATOM 15097 C CA . LEU E 1 384 ? -106.433 -114.379 152.290 1.00 16.61 364 LEU E CA 1
ATOM 15098 C C . LEU E 1 384 ? -106.724 -115.515 153.270 1.00 16.34 364 LEU E C 1
ATOM 15099 O O . LEU E 1 384 ? -107.713 -115.491 153.993 1.00 21.22 364 LEU E O 1
ATOM 15104 N N . ALA E 1 385 ? -105.835 -116.498 153.307 1.00 17.66 365 ALA E N 1
ATOM 15105 C CA . ALA E 1 385 ? -105.995 -117.632 154.212 1.00 16.29 365 ALA E CA 1
ATOM 15106 C C . ALA E 1 385 ? -106.161 -117.184 155.672 1.00 16.27 365 ALA E C 1
ATOM 15107 O O . ALA E 1 385 ? -107.058 -117.644 156.365 1.00 16.32 365 ALA E O 1
ATOM 15109 N N . ARG E 1 386 ? -105.298 -116.288 156.130 1.00 16.21 366 ARG E N 1
ATOM 15110 C CA . ARG E 1 386 ? -105.388 -115.796 157.505 1.00 17.34 366 ARG E CA 1
ATOM 15111 C C . ARG E 1 386 ? -106.671 -115.022 157.765 1.00 23.09 366 ARG E C 1
ATOM 15112 O O . ARG E 1 386 ? -107.263 -115.135 158.831 1.00 19.46 366 ARG E O 1
ATOM 15120 N N . MET E 1 387 ? -107.095 -114.230 156.792 1.00 16.59 367 MET E N 1
ATOM 15121 C CA . MET E 1 387 ? -108.326 -113.461 156.924 1.00 16.37 367 MET E CA 1
ATOM 15122 C C . MET E 1 387 ? -109.526 -114.380 157.027 1.00 17.85 367 MET E C 1
ATOM 15123 O O . MET E 1 387 ? -110.422 -114.158 157.849 1.00 17.75 367 MET E O 1
ATOM 15128 N N . GLU E 1 388 ? -109.532 -115.420 156.198 1.00 16.47 368 GLU E N 1
ATOM 15129 C CA . GLU E 1 388 ? -110.585 -116.429 156.213 1.00 17.72 368 GLU E CA 1
ATOM 15130 C C . GLU E 1 388 ? -110.617 -117.109 157.573 1.00 21.90 368 GLU E C 1
ATOM 15131 O O . GLU E 1 388 ? -111.679 -117.264 158.169 1.00 19.77 368 GLU E O 1
ATOM 15137 N N . MET E 1 389 ? -109.462 -117.518 158.082 1.00 16.45 369 MET E N 1
ATOM 15138 C CA . MET E 1 389 ? -109.518 -118.204 159.369 1.00 16.43 369 MET E CA 1
ATOM 15139 C C . MET E 1 389 ? -109.907 -117.274 160.520 1.00 16.44 369 MET E C 1
ATOM 15140 O O . MET E 1 389 ? -110.578 -117.711 161.461 1.00 16.47 369 MET E O 1
ATOM 15145 N N . LYS E 1 390 ? -109.486 -116.014 160.465 1.00 21.05 370 LYS E N 1
ATOM 15146 C CA . LYS E 1 390 ? -109.882 -115.043 161.488 1.00 22.61 370 LYS E CA 1
ATOM 15147 C C . LYS E 1 390 ? -111.398 -114.863 161.522 1.00 21.01 370 LYS E C 1
ATOM 15148 O O . LYS E 1 390 ? -112.022 -114.857 162.590 1.00 20.31 370 LYS E O 1
ATOM 15151 N N . VAL E 1 391 ? -111.988 -114.697 160.347 1.00 22.87 371 VAL E N 1
ATOM 15152 C CA . VAL E 1 391 ? -113.426 -114.475 160.248 1.00 22.87 371 VAL E CA 1
ATOM 15153 C C . VAL E 1 391 ? -114.206 -115.720 160.651 1.00 17.98 371 VAL E C 1
ATOM 15154 O O . VAL E 1 391 ? -115.223 -115.636 161.338 1.00 16.77 371 VAL E O 1
ATOM 15158 N N . VAL E 1 392 ? -113.739 -116.882 160.221 1.00 16.69 372 VAL E N 1
ATOM 15159 C CA . VAL E 1 392 ? -114.468 -118.113 160.514 1.00 16.75 372 VAL E CA 1
ATOM 15160 C C . VAL E 1 392 ? -114.439 -118.385 162.016 1.00 18.91 372 VAL E C 1
ATOM 15161 O O . VAL E 1 392 ? -115.482 -118.623 162.633 1.00 16.79 372 VAL E O 1
ATOM 15165 N N . LEU E 1 393 ? -113.256 -118.276 162.608 1.00 17.33 373 LEU E N 1
ATOM 15166 C CA . LEU E 1 393 ? -113.102 -118.467 164.054 1.00 22.22 373 LEU E CA 1
ATOM 15167 C C . LEU E 1 393 ? -114.005 -117.518 164.859 1.00 20.19 373 LEU E C 1
ATOM 15168 O O . LEU E 1 393 ? -114.709 -117.941 165.790 1.00 23.45 373 LEU E O 1
ATOM 15173 N N . ARG E 1 394 ? -114.001 -116.242 164.487 1.00 21.29 374 ARG E N 1
ATOM 15174 C CA . ARG E 1 394 ? -114.856 -115.248 165.133 1.00 18.49 374 ARG E CA 1
ATOM 15175 C C . ARG E 1 394 ? -116.335 -115.594 165.080 1.00 18.74 374 ARG E C 1
ATOM 15176 O O . ARG E 1 394 ? -117.018 -115.575 166.104 1.00 16.84 374 ARG E O 1
ATOM 15184 N N . GLU E 1 395 ? -116.832 -115.869 163.877 1.00 18.33 375 GLU E N 1
ATOM 15185 C CA . GLU E 1 395 ? -118.266 -116.093 163.681 1.00 23.70 375 GLU E CA 1
ATOM 15186 C C . GLU E 1 395 ? -118.715 -117.404 164.286 1.00 20.66 375 GLU E C 1
ATOM 15187 O O . GLU E 1 395 ? -119.800 -117.501 164.892 1.00 17.48 375 GLU E O 1
ATOM 15193 N N . TRP E 1 396 ? -117.883 -118.419 164.108 1.00 16.94 376 TRP E N 1
ATOM 15194 C CA . TRP E 1 396 ? -118.190 -119.706 164.691 1.00 17.65 376 TRP E CA 1
ATOM 15195 C C . TRP E 1 396 ? -118.316 -119.575 166.201 1.00 16.96 376 TRP E C 1
ATOM 15196 O O . TRP E 1 396 ? -119.305 -119.996 166.768 1.00 17.03 376 TRP E O 1
ATOM 15207 N N . PHE E 1 397 ? -117.321 -118.977 166.847 1.00 19.72 377 PHE E N 1
ATOM 15208 C CA . PHE E 1 397 ? -117.331 -118.904 168.307 1.00 21.85 377 PHE E CA 1
ATOM 15209 C C . PHE E 1 397 ? -118.398 -117.956 168.863 1.00 24.03 377 PHE E C 1
ATOM 15210 O O . PHE E 1 397 ? -118.825 -118.113 170.012 1.00 20.84 377 PHE E O 1
ATOM 15218 N N . ALA E 1 398 ? -118.872 -117.010 168.054 1.00 16.96 378 ALA E N 1
ATOM 15219 C CA . ALA E 1 398 ? -119.999 -116.196 168.485 1.00 17.03 378 ALA E CA 1
ATOM 15220 C C . ALA E 1 398 ? -121.257 -117.059 168.595 1.00 20.39 378 ALA E C 1
ATOM 15221 O O . ALA E 1 398 ? -122.013 -116.961 169.574 1.00 24.74 378 ALA E O 1
ATOM 15223 N N . ARG E 1 399 ? -121.444 -117.954 167.628 1.00 18.74 379 ARG E N 1
ATOM 15224 C CA . ARG E 1 399 ? -122.722 -118.635 167.443 1.00 17.26 379 ARG E CA 1
ATOM 15225 C C . ARG E 1 399 ? -122.793 -120.067 168.012 1.00 17.27 379 ARG E C 1
ATOM 15226 O O . ARG E 1 399 ? -123.856 -120.528 168.446 1.00 17.35 379 ARG E O 1
ATOM 15234 N N . ILE E 1 400 ? -121.654 -120.751 167.995 1.00 20.12 380 ILE E N 1
ATOM 15235 C CA . ILE E 1 400 ? -121.526 -122.118 168.506 1.00 24.45 380 ILE E CA 1
ATOM 15236 C C . ILE E 1 400 ? -120.263 -122.196 169.373 1.00 17.09 380 ILE E C 1
ATOM 15237 O O . ILE E 1 400 ? -119.210 -122.673 168.938 1.00 17.02 380 ILE E O 1
ATOM 15242 N N . PRO E 1 401 ? -120.360 -121.676 170.604 1.00 18.83 381 PRO E N 1
ATOM 15243 C CA . PRO E 1 401 ? -119.202 -121.533 171.485 1.00 20.33 381 PRO E CA 1
ATOM 15244 C C . PRO E 1 401 ? -118.676 -122.883 171.936 1.00 16.96 381 PRO E C 1
ATOM 15245 O O . PRO E 1 401 ? -117.473 -123.023 172.134 1.00 16.87 381 PRO E O 1
ATOM 15249 N N . GLU E 1 402 ? -119.586 -123.837 172.088 1.00 17.03 382 GLU E N 1
ATOM 15250 C CA . GLU E 1 402 ? -119.270 -125.135 172.667 1.00 19.00 382 GLU E CA 1
ATOM 15251 C C . GLU E 1 402 ? -119.745 -126.241 171.750 1.00 17.08 382 GLU E C 1
ATOM 15252 O O . GLU E 1 402 ? -120.908 -126.295 171.358 1.00 17.17 382 GLU E O 1
ATOM 15258 N N . PHE E 1 403 ? -118.827 -127.136 171.427 1.00 17.02 383 PHE E N 1
ATOM 15259 C CA . PHE E 1 403 ? -119.064 -128.170 170.432 1.00 23.24 383 PHE E CA 1
ATOM 15260 C C . PHE E 1 403 ? -118.003 -129.230 170.628 1.00 17.00 383 PHE E C 1
ATOM 15261 O O . PHE E 1 403 ? -117.007 -128.967 171.299 1.00 16.92 383 PHE E O 1
ATOM 15269 N N . ARG E 1 404 ? -118.215 -130.412 170.063 1.00 17.04 384 ARG E N 1
ATOM 15270 C CA . ARG E 1 404 ? -117.225 -131.492 170.113 1.00 16.98 384 ARG E CA 1
ATOM 15271 C C . ARG E 1 404 ? -117.416 -132.428 168.926 1.00 17.03 384 ARG E C 1
ATOM 15272 O O . ARG E 1 404 ? -118.383 -132.295 168.192 1.00 17.49 384 ARG E O 1
ATOM 15280 N N . ILE E 1 405 ? -116.498 -133.371 168.737 1.00 17.06 385 ILE E N 1
ATOM 15281 C CA . ILE E 1 405 ? -116.705 -134.407 167.731 1.00 18.03 385 ILE E CA 1
ATOM 15282 C C . ILE E 1 405 ? -117.893 -135.209 168.191 1.00 17.88 385 ILE E C 1
ATOM 15283 O O . ILE E 1 405 ? -118.031 -135.478 169.392 1.00 18.14 385 ILE E O 1
ATOM 15288 N N . GLU E 1 406 ? -118.751 -135.617 167.266 1.00 17.20 386 GLU E N 1
ATOM 15289 C CA . GLU E 1 406 ? -119.919 -136.399 167.646 1.00 17.30 386 GLU E CA 1
ATOM 15290 C C . GLU E 1 406 ? -119.474 -137.724 168.292 1.00 22.05 386 GLU E C 1
ATOM 15291 O O . GLU E 1 406 ? -118.647 -138.448 167.735 1.00 22.95 386 GLU E O 1
ATOM 15297 N N . ASP E 1 407 ? -120.040 -138.006 169.465 1.00 19.72 387 ASP E N 1
ATOM 15298 C CA . ASP E 1 407 ? -119.718 -139.183 170.295 1.00 22.83 387 ASP E CA 1
ATOM 15299 C C . ASP E 1 407 ? -118.254 -139.212 170.706 1.00 23.74 387 ASP E C 1
ATOM 15300 O O . ASP E 1 407 ? -117.733 -140.270 171.081 1.00 33.17 387 ASP E O 1
ATOM 15305 N N . ASP E 1 408 ? -117.611 -138.046 170.664 1.00 17.66 388 ASP E N 1
ATOM 15306 C CA . ASP E 1 408 ? -116.170 -137.902 170.883 1.00 18.80 388 ASP E CA 1
ATOM 15307 C C . ASP E 1 408 ? -115.380 -138.984 170.124 1.00 24.67 388 ASP E C 1
ATOM 15308 O O . ASP E 1 408 ? -114.400 -139.527 170.640 1.00 23.26 388 ASP E O 1
ATOM 15313 N N . ALA E 1 409 ? -115.830 -139.300 168.911 1.00 25.92 389 ALA E N 1
ATOM 15314 C CA . ALA E 1 409 ? -115.184 -140.305 168.066 1.00 26.75 389 ALA E CA 1
ATOM 15315 C C . ALA E 1 409 ? -113.753 -139.907 167.725 1.00 28.20 389 ALA E C 1
ATOM 15316 O O . ALA E 1 409 ? -113.427 -138.713 167.688 1.00 23.77 389 ALA E O 1
ATOM 15318 N N . PRO E 1 410 ? -112.883 -140.899 167.461 1.00 19.32 390 PRO E N 1
ATOM 15319 C CA . PRO E 1 410 ? -111.523 -140.456 167.166 1.00 16.78 390 PRO E CA 1
ATOM 15320 C C . PRO E 1 410 ? -111.396 -139.854 165.754 1.00 17.82 390 PRO E C 1
ATOM 15321 O O . PRO E 1 410 ? -112.261 -140.063 164.902 1.00 18.91 390 PRO E O 1
ATOM 15325 N N . LEU E 1 411 ? -110.332 -139.094 165.541 1.00 20.83 391 LEU E N 1
ATOM 15326 C CA . LEU E 1 411 ? -110.060 -138.518 164.232 1.00 20.64 391 LEU E CA 1
ATOM 15327 C C . LEU E 1 411 ? -109.347 -139.538 163.361 1.00 26.14 391 LEU E C 1
ATOM 15328 O O . LEU E 1 411 ? -108.606 -140.384 163.855 1.00 24.99 391 LEU E O 1
ATOM 15333 N N . ARG E 1 412 ? -109.598 -139.462 162.064 1.00 19.77 392 ARG E N 1
ATOM 15334 C CA . ARG E 1 412 ? -108.900 -140.284 161.095 1.00 18.03 392 ARG E CA 1
ATOM 15335 C C . ARG E 1 412 ? -108.307 -139.320 160.085 1.00 19.59 392 ARG E C 1
ATOM 15336 O O . ARG E 1 412 ? -108.800 -138.190 159.944 1.00 18.08 392 ARG E O 1
ATOM 15344 N N . TYR E 1 413 ? -107.241 -139.727 159.398 1.00 20.31 393 TYR E N 1
ATOM 15345 C CA . TYR E 1 413 ? -106.555 -138.797 158.515 1.00 24.78 393 TYR E CA 1
ATOM 15346 C C . TYR E 1 413 ? -106.093 -139.439 157.219 1.00 26.18 393 TYR E C 1
ATOM 15347 O O . TYR E 1 413 ? -105.887 -140.655 157.133 1.00 23.09 393 TYR E O 1
ATOM 15356 N N . SER E 1 414 ? -105.890 -138.593 156.224 1.00 24.93 394 SER E N 1
ATOM 15357 C CA . SER E 1 414 ? -105.361 -139.028 154.944 1.00 24.79 394 SER E CA 1
ATOM 15358 C C . SER E 1 414 ? -104.150 -138.186 154.537 1.00 27.34 394 SER E C 1
ATOM 15359 O O . SER E 1 414 ? -104.008 -137.027 154.945 1.00 26.32 394 SER E O 1
ATOM 15362 N N . ASN E 1 415 ? -103.273 -138.778 153.731 1.00 20.55 395 ASN E N 1
ATOM 15363 C CA . ASN E 1 415 ? -102.140 -138.050 153.164 1.00 23.38 395 ASN E CA 1
ATOM 15364 C C . ASN E 1 415 ? -102.364 -137.722 151.698 1.00 29.40 395 ASN E C 1
ATOM 15365 O O . ASN E 1 415 ? -103.110 -138.413 151.004 1.00 26.83 395 ASN E O 1
ATOM 15370 N N . GLY E 1 416 ? -101.698 -136.680 151.217 1.00 29.15 396 GLY E N 1
ATOM 15371 C CA . GLY E 1 416 ? -101.790 -136.316 149.817 1.00 22.18 396 GLY E CA 1
ATOM 15372 C C . GLY E 1 416 ? -101.002 -135.053 149.587 1.00 24.58 396 GLY E C 1
ATOM 15373 O O . GLY E 1 416 ? -100.191 -134.662 150.427 1.00 17.41 396 GLY E O 1
ATOM 15374 N N . ILE E 1 417 ? -101.248 -134.389 148.465 1.00 17.60 397 ILE E N 1
ATOM 15375 C CA . ILE E 1 417 ? -100.574 -133.119 148.222 1.00 22.32 397 ILE E CA 1
ATOM 15376 C C . ILE E 1 417 ? -100.991 -132.134 149.306 1.00 18.88 397 ILE E C 1
ATOM 15377 O O . ILE E 1 417 ? -100.194 -131.302 149.763 1.00 18.79 397 ILE E O 1
ATOM 15382 N N . VAL E 1 418 ? -102.250 -132.240 149.720 1.00 16.33 398 VAL E N 1
ATOM 15383 C CA . VAL E 1 418 ? -102.708 -131.541 150.900 1.00 16.32 398 VAL E CA 1
ATOM 15384 C C . VAL E 1 418 ? -103.240 -132.592 151.900 1.00 16.35 398 VAL E C 1
ATOM 15385 O O . VAL E 1 418 ? -104.242 -133.252 151.633 1.00 16.43 398 VAL E O 1
ATOM 15389 N N . GLY E 1 419 ? -102.529 -132.786 153.006 1.00 21.62 399 GLY E N 1
ATOM 15390 C CA . GLY E 1 419 ? -102.991 -133.668 154.068 1.00 16.31 399 GLY E CA 1
ATOM 15391 C C . GLY E 1 419 ? -104.360 -133.242 154.617 1.00 16.38 399 GLY E C 1
ATOM 15392 O O . GLY E 1 419 ? -104.784 -132.094 154.434 1.00 16.39 399 GLY E O 1
ATOM 15393 N N . SER E 1 420 ? -105.059 -134.160 155.274 1.00 16.42 400 SER E N 1
ATOM 15394 C CA . SER E 1 420 ? -106.407 -133.846 155.775 1.00 19.58 400 SER E CA 1
ATOM 15395 C C . SER E 1 420 ? -106.882 -134.760 156.896 1.00 20.05 400 SER E C 1
ATOM 15396 O O . SER E 1 420 ? -106.456 -135.899 157.009 1.00 17.72 400 SER E O 1
ATOM 15399 N N . VAL E 1 421 ? -107.783 -134.224 157.715 1.00 16.56 401 VAL E N 1
ATOM 15400 C CA . VAL E 1 421 ? -108.621 -135.003 158.602 1.00 16.61 401 VAL E CA 1
ATOM 15401 C C . VAL E 1 421 ? -109.814 -135.519 157.811 1.00 19.23 401 VAL E C 1
ATOM 15402 O O . VAL E 1 421 ? -110.491 -134.746 157.112 1.00 18.18 401 VAL E O 1
ATOM 15406 N N . LYS E 1 422 ? -110.082 -136.817 157.918 1.00 16.76 402 LYS E N 1
ATOM 15407 C CA . LYS E 1 422 ? -111.217 -137.416 157.231 1.00 26.38 402 LYS E CA 1
ATOM 15408 C C . LYS E 1 422 ? -112.510 -136.813 157.780 1.00 25.29 402 LYS E C 1
ATOM 15409 O O . LYS E 1 422 ? -112.587 -136.506 158.974 1.00 22.46 402 LYS E O 1
ATOM 15415 N N . PRO E 1 423 ? -113.513 -136.628 156.899 1.00 21.52 403 PRO E N 1
ATOM 15416 C CA . PRO E 1 423 ? -114.708 -135.831 157.227 1.00 17.08 403 PRO E CA 1
ATOM 15417 C C . PRO E 1 423 ? -115.308 -136.242 158.568 1.00 21.28 403 PRO E C 1
ATOM 15418 O O . PRO E 1 423 ? -115.505 -137.417 158.847 1.00 22.79 403 PRO E O 1
ATOM 15422 N N . PHE E 1 424 ? -115.523 -135.251 159.412 1.00 21.59 404 PHE E N 1
ATOM 15423 C CA . PHE E 1 424 ? -115.927 -135.489 160.785 1.00 17.09 404 PHE E CA 1
ATOM 15424 C C . PHE E 1 424 ? -117.180 -134.705 161.117 1.00 17.16 404 PHE E C 1
ATOM 15425 O O . PHE E 1 424 ? -117.488 -133.708 160.463 1.00 17.18 404 PHE E O 1
ATOM 15433 N N . VAL E 1 425 ? -117.920 -135.184 162.119 1.00 17.21 405 VAL E N 1
ATOM 15434 C CA . VAL E 1 425 ? -119.178 -134.572 162.511 1.00 23.80 405 VAL E CA 1
ATOM 15435 C C . VAL E 1 425 ? -119.012 -133.813 163.823 1.00 22.27 405 VAL E C 1
ATOM 15436 O O . VAL E 1 425 ? -118.473 -134.347 164.792 1.00 20.51 405 VAL E O 1
ATOM 15440 N N . LEU E 1 426 ? -119.454 -132.563 163.854 1.00 17.25 406 LEU E N 1
ATOM 15441 C CA . LEU E 1 426 ? -119.452 -131.798 165.093 1.00 17.22 406 LEU E CA 1
ATOM 15442 C C . LEU E 1 426 ? -120.844 -131.824 165.673 1.00 17.87 406 LEU E C 1
ATOM 15443 O O . LEU E 1 426 ? -121.813 -131.847 164.927 1.00 21.36 406 LEU E O 1
ATOM 15448 N N . GLU E 1 427 ? -120.936 -131.821 167.001 1.00 17.30 407 GLU E N 1
ATOM 15449 C CA . GLU E 1 427 ? -122.224 -131.703 167.682 1.00 17.39 407 GLU E CA 1
ATOM 15450 C C . GLU E 1 427 ? -122.191 -130.597 168.755 1.00 18.18 407 GLU E C 1
ATOM 15451 O O . GLU E 1 427 ? -121.142 -130.307 169.331 1.00 18.31 407 GLU E O 1
ATOM 15457 N N . TRP E 1 428 ? -123.344 -129.963 168.988 1.00 18.38 408 TRP E N 1
ATOM 15458 C CA . TRP E 1 428 ? -123.496 -128.900 169.985 1.00 17.41 408 TRP E CA 1
ATOM 15459 C C . TRP E 1 428 ? -124.934 -128.887 170.520 1.00 17.52 408 TRP E C 1
ATOM 15460 O O . TRP E 1 428 ? -125.824 -129.431 169.892 1.00 17.61 408 TRP E O 1
ATOM 15471 N N . PRO E 1 429 ? -125.167 -128.280 171.696 1.00 27.83 409 PRO E N 1
ATOM 15472 C CA . PRO E 1 429 ? -126.538 -127.984 172.151 1.00 17.62 409 PRO E CA 1
ATOM 15473 C C . PRO E 1 429 ? -127.044 -126.682 171.470 1.00 17.64 409 PRO E C 1
ATOM 15474 O O . PRO E 1 429 ? -126.190 -125.850 171.282 1.00 26.48 409 PRO E O 1
ATOM 15478 N N . VAL E 1 430 ? -128.310 -126.449 171.119 1.00 43.19 410 VAL E N 1
ATOM 15479 C CA . VAL E 1 430 ? -129.456 -127.309 171.300 1.00 36.43 410 VAL E CA 1
ATOM 15480 C C . VAL E 1 430 ? -130.037 -127.691 169.945 1.00 31.86 410 VAL E C 1
ATOM 15481 O O . VAL E 1 430 ? -129.402 -127.458 168.904 1.00 40.76 410 VAL E O 1
ATOM 15485 N N . GLU F 1 34 ? -76.953 -173.391 146.223 1.00 40.68 14 GLU F N 1
ATOM 15486 C CA . GLU F 1 34 ? -75.838 -173.831 145.393 1.00 42.46 14 GLU F CA 1
ATOM 15487 C C . GLU F 1 34 ? -74.660 -172.854 145.440 1.00 51.16 14 GLU F C 1
ATOM 15488 O O . GLU F 1 34 ? -73.752 -172.936 144.618 1.00 58.71 14 GLU F O 1
ATOM 15490 N N . ARG F 1 35 ? -74.674 -171.935 146.404 1.00 60.09 15 ARG F N 1
ATOM 15491 C CA . ARG F 1 35 ? -73.570 -170.991 146.578 1.00 63.01 15 ARG F CA 1
ATOM 15492 C C . ARG F 1 35 ? -72.666 -171.414 147.732 1.00 62.90 15 ARG F C 1
ATOM 15493 O O . ARG F 1 35 ? -73.039 -171.274 148.892 1.00 70.24 15 ARG F O 1
ATOM 15496 N N . PRO F 1 36 ? -71.469 -171.937 147.411 1.00 52.58 16 PRO F N 1
ATOM 15497 C CA . PRO F 1 36 ? -70.519 -172.486 148.386 1.00 43.46 16 PRO F CA 1
ATOM 15498 C C . PRO F 1 36 ? -70.105 -171.512 149.486 1.00 47.22 16 PRO F C 1
ATOM 15499 O O . PRO F 1 36 ? -70.354 -170.311 149.385 1.00 46.14 16 PRO F O 1
ATOM 15503 N N . ASP F 1 37 ? -69.468 -172.046 150.527 1.00 53.17 17 ASP F N 1
ATOM 15504 C CA . ASP F 1 37 ? -69.070 -171.254 151.686 1.00 57.11 17 ASP F CA 1
ATOM 15505 C C . ASP F 1 37 ? -67.891 -170.333 151.391 1.00 59.30 17 ASP F C 1
ATOM 15506 O O . ASP F 1 37 ? -67.660 -169.369 152.121 1.00 64.13 17 ASP F O 1
ATOM 15508 N N . ASN F 1 38 ? -67.143 -170.625 150.328 1.00 51.15 18 ASN F N 1
ATOM 15509 C CA . ASN F 1 38 ? -65.970 -169.819 149.997 1.00 42.39 18 ASN F CA 1
ATOM 15510 C C . ASN F 1 38 ? -66.300 -168.724 149.000 1.00 38.12 18 ASN F C 1
ATOM 15511 O O . ASN F 1 38 ? -65.417 -167.982 148.564 1.00 36.60 18 ASN F O 1
ATOM 15516 N N . VAL F 1 39 ? -67.574 -168.624 148.639 1.00 41.00 19 VAL F N 1
ATOM 15517 C CA . VAL F 1 39 ? -68.004 -167.612 147.682 1.00 40.92 19 VAL F CA 1
ATOM 15518 C C . VAL F 1 39 ? -68.840 -166.530 148.360 1.00 38.07 19 VAL F C 1
ATOM 15519 O O . VAL F 1 39 ? -70.031 -166.721 148.607 1.00 45.23 19 VAL F O 1
ATOM 15523 N N . PRO F 1 40 ? -68.212 -165.385 148.661 1.00 37.92 20 PRO F N 1
ATOM 15524 C CA . PRO F 1 40 ? -68.935 -164.257 149.256 1.00 42.21 20 PRO F CA 1
ATOM 15525 C C . PRO F 1 40 ? -69.951 -163.682 148.280 1.00 46.12 20 PRO F C 1
ATOM 15526 O O . PRO F 1 40 ? -69.664 -163.578 147.085 1.00 44.68 20 PRO F O 1
ATOM 15530 N N . ALA F 1 41 ? -71.120 -163.309 148.788 1.00 49.20 21 ALA F N 1
ATOM 15531 C CA . ALA F 1 41 ? -72.191 -162.767 147.954 1.00 50.56 21 ALA F CA 1
ATOM 15532 C C . ALA F 1 41 ? -71.763 -161.504 147.203 1.00 51.59 21 ALA F C 1
ATOM 15533 O O . ALA F 1 41 ? -72.415 -161.099 146.238 1.00 57.81 21 ALA F O 1
ATOM 15535 N N . ASP F 1 42 ? -70.666 -160.893 147.644 1.00 42.06 22 ASP F N 1
ATOM 15536 C CA . ASP F 1 42 ? -70.145 -159.677 147.020 1.00 42.06 22 ASP F CA 1
ATOM 15537 C C . ASP F 1 42 ? -69.650 -159.896 145.587 1.00 48.68 22 ASP F C 1
ATOM 15538 O O . ASP F 1 42 ? -69.619 -158.961 144.784 1.00 43.45 22 ASP F O 1
ATOM 15540 N N . ARG F 1 43 ? -69.246 -161.122 145.273 1.00 51.80 23 ARG F N 1
ATOM 15541 C CA . ARG F 1 43 ? -68.650 -161.402 143.971 1.00 52.38 23 ARG F CA 1
ATOM 15542 C C . ARG F 1 43 ? -69.506 -162.367 143.141 1.00 49.09 23 ARG F C 1
ATOM 15543 O O . ARG F 1 43 ? -69.019 -163.033 142.223 1.00 42.58 23 ARG F O 1
ATOM 15551 N N . VAL F 1 44 ? -70.794 -162.411 143.473 1.00 48.52 24 VAL F N 1
ATOM 15552 C CA . VAL F 1 44 ? -71.791 -163.148 142.705 1.00 45.87 24 VAL F CA 1
ATOM 15553 C C . VAL F 1 44 ? -72.322 -162.298 141.548 1.00 43.69 24 VAL F C 1
ATOM 15554 O O . VAL F 1 44 ? -72.451 -161.077 141.665 1.00 41.90 24 VAL F O 1
ATOM 15558 N N . PHE F 1 45 ? -72.620 -162.952 140.430 1.00 46.41 25 PHE F N 1
ATOM 15559 C CA . PHE F 1 45 ? -73.149 -162.261 139.266 1.00 47.52 25 PHE F CA 1
ATOM 15560 C C . PHE F 1 45 ? -73.681 -163.316 138.315 1.00 41.04 25 PHE F C 1
ATOM 15561 O O . PHE F 1 45 ? -73.249 -164.463 138.362 1.00 37.63 25 PHE F O 1
ATOM 15569 N N . ASP F 1 46 ? -74.630 -162.927 137.470 1.00 38.62 26 ASP F N 1
ATOM 15570 C CA . ASP F 1 46 ? -75.273 -163.857 136.556 1.00 42.62 26 ASP F CA 1
ATOM 15571 C C . ASP F 1 46 ? -74.485 -163.980 135.261 1.00 38.65 26 ASP F C 1
ATOM 15572 O O . ASP F 1 46 ? -74.651 -163.169 134.352 1.00 44.20 26 ASP F O 1
ATOM 15577 N N . PHE F 1 47 ? -73.624 -164.987 135.176 1.00 34.16 27 PHE F N 1
ATOM 15578 C CA . PHE F 1 47 ? -72.827 -165.175 133.963 1.00 34.45 27 PHE F CA 1
ATOM 15579 C C . PHE F 1 47 ? -73.048 -166.540 133.371 1.00 29.52 27 PHE F C 1
ATOM 15580 O O . PHE F 1 47 ? -72.859 -167.546 134.041 1.00 20.49 27 PHE F O 1
ATOM 15588 N N . ASP F 1 48 ? -73.429 -166.564 132.101 1.00 24.12 28 ASP F N 1
ATOM 15589 C CA . ASP F 1 48 ? -73.651 -167.811 131.404 1.00 29.30 28 ASP F CA 1
ATOM 15590 C C . ASP F 1 48 ? -72.819 -167.769 130.130 1.00 34.48 28 ASP F C 1
ATOM 15591 O O . ASP F 1 48 ? -73.206 -167.115 129.169 1.00 29.76 28 ASP F O 1
ATOM 15596 N N . ILE F 1 49 ? -71.667 -168.443 130.126 1.00 32.17 29 ILE F N 1
ATOM 15597 C CA . ILE F 1 49 ? -70.766 -168.415 128.963 1.00 20.17 29 ILE F CA 1
ATOM 15598 C C . ILE F 1 49 ? -71.460 -168.940 127.688 1.00 28.61 29 ILE F C 1
ATOM 15599 O O . ILE F 1 49 ? -70.971 -168.742 126.568 1.00 27.81 29 ILE F O 1
ATOM 15604 N N . TYR F 1 50 ? -72.605 -169.598 127.844 1.00 26.92 30 TYR F N 1
ATOM 15605 C CA . TYR F 1 50 ? -73.282 -170.184 126.689 1.00 27.97 30 TYR F CA 1
ATOM 15606 C C . TYR F 1 50 ? -74.482 -169.367 126.214 1.00 29.47 30 TYR F C 1
ATOM 15607 O O . TYR F 1 50 ? -75.139 -169.735 125.239 1.00 23.39 30 TYR F O 1
ATOM 15616 N N . ARG F 1 51 ? -74.745 -168.251 126.889 1.00 26.00 31 ARG F N 1
ATOM 15617 C CA . ARG F 1 51 ? -75.925 -167.434 126.633 1.00 24.91 31 ARG F CA 1
ATOM 15618 C C . ARG F 1 51 ? -75.667 -166.433 125.509 1.00 25.11 31 ARG F C 1
ATOM 15619 O O . ARG F 1 51 ? -74.580 -165.862 125.425 1.00 26.58 31 ARG F O 1
ATOM 15627 N N . ASP F 1 52 ? -76.652 -166.235 124.636 1.00 27.19 32 ASP F N 1
ATOM 15628 C CA . ASP F 1 52 ? -76.499 -165.277 123.542 1.00 29.49 32 ASP F CA 1
ATOM 15629 C C . ASP F 1 52 ? -76.143 -163.891 124.055 1.00 31.10 32 ASP F C 1
ATOM 15630 O O . ASP F 1 52 ? -76.440 -163.535 125.199 1.00 29.86 32 ASP F O 1
ATOM 15635 N N . VAL F 1 53 ? -75.492 -163.119 123.197 1.00 24.30 33 VAL F N 1
ATOM 15636 C CA . VAL F 1 53 ? -75.288 -161.694 123.419 1.00 23.51 33 VAL F CA 1
ATOM 15637 C C . VAL F 1 53 ? -76.617 -160.969 123.247 1.00 22.36 33 VAL F C 1
ATOM 15638 O O . VAL F 1 53 ? -77.339 -161.209 122.274 1.00 26.88 33 VAL F O 1
ATOM 15642 N N . PRO F 1 54 ? -76.965 -160.103 124.208 1.00 26.78 34 PRO F N 1
ATOM 15643 C CA . PRO F 1 54 ? -78.201 -159.320 124.149 1.00 31.43 34 PRO F CA 1
ATOM 15644 C C . PRO F 1 54 ? -78.371 -158.602 122.822 1.00 33.97 34 PRO F C 1
ATOM 15645 O O . PRO F 1 54 ? -77.431 -157.972 122.340 1.00 37.78 34 PRO F O 1
ATOM 15649 N N . GLU F 1 55 ? -79.561 -158.735 122.241 1.00 31.63 35 GLU F N 1
ATOM 15650 C CA . GLU F 1 55 ? -79.878 -158.173 120.929 1.00 42.31 35 GLU F CA 1
ATOM 15651 C C . GLU F 1 55 ? -79.580 -156.677 120.848 1.00 40.64 35 GLU F C 1
ATOM 15652 O O . GLU F 1 55 ? -79.992 -155.903 121.717 1.00 29.83 35 GLU F O 1
ATOM 15658 N N . GLY F 1 56 ? -78.850 -156.281 119.808 1.00 42.48 36 GLY F N 1
ATOM 15659 C CA . GLY F 1 56 ? -78.492 -154.885 119.613 1.00 40.81 36 GLY F CA 1
ATOM 15660 C C . GLY F 1 56 ? -77.126 -154.502 120.164 1.00 39.44 36 GLY F C 1
ATOM 15661 O O . GLY F 1 56 ? -76.638 -153.409 119.899 1.00 36.39 36 GLY F O 1
ATOM 15662 N N . LEU F 1 57 ? -76.501 -155.390 120.934 1.00 31.27 37 LEU F N 1
ATOM 15663 C CA . LEU F 1 57 ? -75.167 -155.106 121.464 1.00 30.64 37 LEU F CA 1
ATOM 15664 C C . LEU F 1 57 ? -74.093 -155.818 120.644 1.00 30.53 37 LEU F C 1
ATOM 15665 O O . LEU F 1 57 ? -74.355 -156.855 120.046 1.00 32.90 37 LEU F O 1
ATOM 15670 N N . ASP F 1 58 ? -72.886 -155.261 120.630 1.00 28.43 38 ASP F N 1
ATOM 15671 C CA . ASP F 1 58 ? -71.742 -155.920 120.009 1.00 35.31 38 ASP F CA 1
ATOM 15672 C C . ASP F 1 58 ? -71.066 -156.863 120.997 1.00 40.01 38 ASP F C 1
ATOM 15673 O O . ASP F 1 58 ? -70.806 -156.470 122.130 1.00 43.11 38 ASP F O 1
ATOM 15675 N N . PHE F 1 59 ? -70.797 -158.096 120.560 1.00 35.02 39 PHE F N 1
ATOM 15676 C CA . PHE F 1 59 ? -70.103 -159.118 121.360 1.00 28.39 39 PHE F CA 1
ATOM 15677 C C . PHE F 1 59 ? -69.018 -158.532 122.256 1.00 21.75 39 PHE F C 1
ATOM 15678 O O . PHE F 1 59 ? -69.066 -158.669 123.483 1.00 23.67 39 PHE F O 1
ATOM 15686 N N . HIS F 1 60 ? -68.032 -157.884 121.653 1.00 25.59 40 HIS F N 1
ATOM 15687 C CA . HIS F 1 60 ? -66.893 -157.429 122.437 1.00 27.61 40 HIS F CA 1
ATOM 15688 C C . HIS F 1 60 ? -67.225 -156.184 123.254 1.00 27.53 40 HIS F C 1
ATOM 15689 O O . HIS F 1 60 ? -66.650 -155.978 124.320 1.00 39.39 40 HIS F O 1
ATOM 15696 N N . GLN F 1 61 ? -68.175 -155.383 122.785 1.00 30.68 41 GLN F N 1
ATOM 15697 C CA . GLN F 1 61 ? -68.708 -154.293 123.603 1.00 32.03 41 GLN F CA 1
ATOM 15698 C C . GLN F 1 61 ? -69.434 -154.859 124.815 1.00 34.30 41 GLN F C 1
ATOM 15699 O O . GLN F 1 61 ? -69.292 -154.351 125.926 1.00 30.63 41 GLN F O 1
ATOM 15701 N N . SER F 1 62 ? -70.211 -155.916 124.586 1.00 38.12 42 SER F N 1
ATOM 15702 C CA . SER F 1 62 ? -70.927 -156.611 125.650 1.00 36.22 42 SER F CA 1
ATOM 15703 C C . SER F 1 62 ? -69.984 -157.093 126.736 1.00 34.75 42 SER F C 1
ATOM 15704 O O . SER F 1 62 ? -70.297 -157.018 127.929 1.00 26.01 42 SER F O 1
ATOM 15707 N N . TRP F 1 63 ? -68.824 -157.593 126.325 1.00 34.92 43 TRP F N 1
ATOM 15708 C CA . TRP F 1 63 ? -67.888 -158.176 127.284 1.00 35.31 43 TRP F CA 1
ATOM 15709 C C . TRP F 1 63 ? -67.239 -157.135 128.210 1.00 39.00 43 TRP F C 1
ATOM 15710 O O . TRP F 1 63 ? -67.082 -157.376 129.414 1.00 34.35 43 TRP F O 1
ATOM 15721 N N . ARG F 1 64 ? -66.874 -155.982 127.661 1.00 40.36 44 ARG F N 1
ATOM 15722 C CA . ARG F 1 64 ? -66.191 -154.970 128.459 1.00 45.96 44 ARG F CA 1
ATOM 15723 C C . ARG F 1 64 ? -67.095 -154.400 129.543 1.00 48.72 44 ARG F C 1
ATOM 15724 O O . ARG F 1 64 ? -66.631 -154.076 130.631 1.00 59.17 44 ARG F O 1
ATOM 15732 N N . GLU F 1 65 ? -68.384 -154.281 129.247 1.00 44.30 45 GLU F N 1
ATOM 15733 C CA . GLU F 1 65 ? -69.327 -153.729 130.215 1.00 50.96 45 GLU F CA 1
ATOM 15734 C C . GLU F 1 65 ? -69.822 -154.813 131.169 1.00 56.24 45 GLU F C 1
ATOM 15735 O O . GLU F 1 65 ? -69.215 -155.064 132.210 1.00 63.91 45 GLU F O 1
ATOM 15741 N N . PRO F 1 73 ? -62.572 -158.011 139.815 1.00 55.19 53 PRO F N 1
ATOM 15742 C CA . PRO F 1 73 ? -61.439 -158.732 139.224 1.00 51.15 53 PRO F CA 1
ATOM 15743 C C . PRO F 1 73 ? -61.757 -160.211 139.019 1.00 45.79 53 PRO F C 1
ATOM 15744 O O . PRO F 1 73 ? -62.036 -160.652 137.899 1.00 43.73 53 PRO F O 1
ATOM 15748 N N . LEU F 1 74 ? -61.682 -160.967 140.113 1.00 37.53 54 LEU F N 1
ATOM 15749 C CA . LEU F 1 74 ? -62.143 -162.350 140.137 1.00 37.35 54 LEU F CA 1
ATOM 15750 C C . LEU F 1 74 ? -63.516 -162.413 140.788 1.00 44.91 54 LEU F C 1
ATOM 15751 O O . LEU F 1 74 ? -63.695 -161.964 141.934 1.00 43.91 54 LEU F O 1
ATOM 15756 N N . MET F 1 75 ? -64.485 -162.948 140.040 1.00 43.87 55 MET F N 1
ATOM 15757 C CA . MET F 1 75 ? -65.865 -163.060 140.505 1.00 40.87 55 MET F CA 1
ATOM 15758 C C . MET F 1 75 ? -66.413 -164.492 140.297 1.00 37.10 55 MET F C 1
ATOM 15759 O O . MET F 1 75 ? -65.694 -165.370 139.810 1.00 34.49 55 MET F O 1
ATOM 15764 N N . TRP F 1 76 ? -67.665 -164.736 140.671 1.00 34.36 56 TRP F N 1
ATOM 15765 C CA . TRP F 1 76 ? -68.196 -166.097 140.659 1.00 25.56 56 TRP F CA 1
ATOM 15766 C C . TRP F 1 76 ? -69.635 -166.175 140.165 1.00 21.82 56 TRP F C 1
ATOM 15767 O O . TRP F 1 76 ? -70.477 -165.371 140.574 1.00 26.84 56 TRP F O 1
ATOM 15778 N N . THR F 1 77 ? -69.923 -167.166 139.323 1.00 24.10 57 THR F N 1
ATOM 15779 C CA . THR F 1 77 ? -71.258 -167.327 138.762 1.00 26.52 57 THR F CA 1
ATOM 15780 C C . THR F 1 77 ? -71.902 -168.636 139.185 1.00 30.49 57 THR F C 1
ATOM 15781 O O . THR F 1 77 ? -71.240 -169.658 139.291 1.00 33.02 57 THR F O 1
ATOM 15785 N N . PRO F 1 78 ? -73.207 -168.586 139.472 1.00 34.88 58 PRO F N 1
ATOM 15786 C CA . PRO F 1 78 ? -74.047 -169.750 139.765 1.00 35.25 58 PRO F CA 1
ATOM 15787 C C . PRO F 1 78 ? -74.145 -170.729 138.598 1.00 28.88 58 PRO F C 1
ATOM 15788 O O . PRO F 1 78 ? -74.396 -171.910 138.801 1.00 23.00 58 PRO F O 1
ATOM 15792 N N . HIS F 1 79 ? -73.967 -170.247 137.375 1.00 29.45 59 HIS F N 1
ATOM 15793 C CA . HIS F 1 79 ? -74.256 -171.095 136.225 1.00 31.49 59 HIS F CA 1
ATOM 15794 C C . HIS F 1 79 ? -73.194 -172.147 135.950 1.00 37.52 59 HIS F C 1
ATOM 15795 O O . HIS F 1 79 ? -72.050 -172.042 136.402 1.00 40.02 59 HIS F O 1
ATOM 15802 N N . ASN F 1 80 ? -73.618 -173.172 135.216 1.00 31.08 60 ASN F N 1
ATOM 15803 C CA . ASN F 1 80 ? -72.738 -174.200 134.688 1.00 24.02 60 ASN F CA 1
ATOM 15804 C C . ASN F 1 80 ? -71.898 -174.849 135.777 1.00 30.54 60 ASN F C 1
ATOM 15805 O O . ASN F 1 80 ? -70.681 -174.995 135.644 1.00 29.91 60 ASN F O 1
ATOM 15810 N N . GLY F 1 81 ? -72.576 -175.220 136.863 1.00 31.10 61 GLY F N 1
ATOM 15811 C CA . GLY F 1 81 ? -71.962 -175.944 137.963 1.00 38.17 61 GLY F CA 1
ATOM 15812 C C . GLY F 1 81 ? -71.409 -175.025 139.030 1.00 33.56 61 GLY F C 1
ATOM 15813 O O . GLY F 1 81 ? -71.064 -175.467 140.121 1.00 27.76 61 GLY F O 1
ATOM 15814 N N . GLY F 1 82 ? -71.321 -173.741 138.707 1.00 30.81 62 GLY F N 1
ATOM 15815 C CA . GLY F 1 82 ? -70.738 -172.762 139.605 1.00 25.78 62 GLY F CA 1
ATOM 15816 C C . GLY F 1 82 ? -69.240 -172.626 139.411 1.00 21.34 62 GLY F C 1
ATOM 15817 O O . GLY F 1 82 ? -68.480 -173.567 139.653 1.00 25.47 62 GLY F O 1
ATOM 15818 N N . HIS F 1 83 ? -68.798 -171.458 138.965 1.00 25.42 63 HIS F N 1
ATOM 15819 C CA . HIS F 1 83 ? -67.378 -171.271 138.716 1.00 25.58 63 HIS F CA 1
ATOM 15820 C C . HIS F 1 83 ? -66.936 -169.818 138.779 1.00 24.65 63 HIS F C 1
ATOM 15821 O O . HIS F 1 83 ? -67.746 -168.886 138.667 1.00 26.68 63 HIS F O 1
ATOM 15828 N N . TRP F 1 84 ? -65.630 -169.648 138.963 1.00 27.45 64 TRP F N 1
ATOM 15829 C CA . TRP F 1 84 ? -64.997 -168.339 138.963 1.00 28.27 64 TRP F CA 1
ATOM 15830 C C . TRP F 1 84 ? -64.766 -167.835 137.542 1.00 27.15 64 TRP F C 1
ATOM 15831 O O . TRP F 1 84 ? -64.699 -168.625 136.608 1.00 24.52 64 TRP F O 1
ATOM 15842 N N . VAL F 1 85 ? -64.664 -166.513 137.407 1.00 29.45 65 VAL F N 1
ATOM 15843 C CA . VAL F 1 85 ? -64.407 -165.849 136.131 1.00 28.80 65 VAL F CA 1
ATOM 15844 C C . VAL F 1 85 ? -63.374 -164.738 136.288 1.00 31.02 65 VAL F C 1
ATOM 15845 O O . VAL F 1 85 ? -63.596 -163.794 137.042 1.00 35.06 65 VAL F O 1
ATOM 15849 N N . ALA F 1 86 ? -62.261 -164.843 135.563 1.00 23.62 66 ALA F N 1
ATOM 15850 C CA . ALA F 1 86 ? -61.269 -163.773 135.514 1.00 21.57 66 ALA F CA 1
ATOM 15851 C C . ALA F 1 86 ? -61.784 -162.641 134.624 1.00 29.90 66 ALA F C 1
ATOM 15852 O O . ALA F 1 86 ? -62.030 -162.853 133.441 1.00 33.18 66 ALA F O 1
ATOM 15854 N N . LEU F 1 87 ? -61.939 -161.448 135.188 1.00 27.91 67 LEU F N 1
ATOM 15855 C CA . LEU F 1 87 ? -62.555 -160.342 134.458 1.00 27.38 67 LEU F CA 1
ATOM 15856 C C . LEU F 1 87 ? -61.607 -159.173 134.227 1.00 36.55 67 LEU F C 1
ATOM 15857 O O . LEU F 1 87 ? -62.038 -158.087 133.835 1.00 44.38 67 LEU F O 1
ATOM 15862 N N . ARG F 1 88 ? -60.319 -159.401 134.462 1.00 40.16 68 ARG F N 1
ATOM 15863 C CA . ARG F 1 88 ? -59.290 -158.430 134.105 1.00 44.12 68 ARG F CA 1
ATOM 15864 C C . ARG F 1 88 ? -58.204 -159.115 133.283 1.00 41.03 68 ARG F C 1
ATOM 15865 O O . ARG F 1 88 ? -58.026 -160.326 133.369 1.00 46.17 68 ARG F O 1
ATOM 15873 N N . SER F 1 89 ? -57.476 -158.335 132.494 1.00 41.56 69 SER F N 1
ATOM 15874 C CA . SER F 1 89 ? -56.480 -158.879 131.572 1.00 40.18 69 SER F CA 1
ATOM 15875 C C . SER F 1 89 ? -55.323 -159.634 132.247 1.00 37.04 69 SER F C 1
ATOM 15876 O O . SER F 1 89 ? -54.995 -160.759 131.862 1.00 39.89 69 SER F O 1
ATOM 15879 N N . ASP F 1 90 ? -54.701 -159.015 133.243 1.00 34.61 70 ASP F N 1
ATOM 15880 C CA A ASP F 1 90 ? -53.564 -159.621 133.926 0.30 33.63 70 ASP F CA 1
ATOM 15881 C CA B ASP F 1 90 ? -53.561 -159.627 133.909 0.70 33.88 70 ASP F CA 1
ATOM 15882 C C . ASP F 1 90 ? -53.968 -160.909 134.639 1.00 26.34 70 ASP F C 1
ATOM 15883 O O . ASP F 1 90 ? -53.276 -161.919 134.558 1.00 33.29 70 ASP F O 1
ATOM 15892 N N . LEU F 1 91 ? -55.094 -160.865 135.335 1.00 26.50 71 LEU F N 1
ATOM 15893 C CA . LEU F 1 91 ? -55.616 -162.028 136.046 1.00 34.37 71 LEU F CA 1
ATOM 15894 C C . LEU F 1 91 ? -55.910 -163.178 135.091 1.00 32.42 71 LEU F C 1
ATOM 15895 O O . LEU F 1 91 ? -55.616 -164.343 135.391 1.00 22.02 71 LEU F O 1
ATOM 15900 N N . ALA F 1 92 ? -56.507 -162.829 133.953 1.00 21.98 72 ALA F N 1
ATOM 15901 C CA . ALA F 1 92 ? -56.824 -163.792 132.895 1.00 26.50 72 ALA F CA 1
ATOM 15902 C C . ALA F 1 92 ? -55.586 -164.559 132.446 1.00 28.50 72 ALA F C 1
ATOM 15903 O O . ALA F 1 92 ? -55.572 -165.785 132.467 1.00 29.43 72 ALA F O 1
ATOM 15905 N N . GLU F 1 93 ? -54.555 -163.821 132.036 1.00 25.96 73 GLU F N 1
ATOM 15906 C CA . GLU F 1 93 ? -53.290 -164.409 131.610 1.00 31.56 73 GLU F CA 1
ATOM 15907 C C . GLU F 1 93 ? -52.625 -165.255 132.705 1.00 31.03 73 GLU F C 1
ATOM 15908 O O . GLU F 1 93 ? -51.973 -166.264 132.410 1.00 28.27 73 GLU F O 1
ATOM 15914 N N . THR F 1 94 ? -52.792 -164.845 133.959 1.00 33.00 74 THR F N 1
ATOM 15915 C CA . THR F 1 94 ? -52.230 -165.588 135.091 1.00 28.59 74 THR F CA 1
ATOM 15916 C C . THR F 1 94 ? -52.852 -166.965 135.236 1.00 28.06 74 THR F C 1
ATOM 15917 O O . THR F 1 94 ? -52.141 -167.971 135.320 1.00 32.53 74 THR F O 1
ATOM 15921 N N . VAL F 1 95 ? -54.180 -167.008 135.283 1.00 29.52 75 VAL F N 1
ATOM 15922 C CA . VAL F 1 95 ? -54.905 -168.276 135.403 1.00 27.41 75 VAL F CA 1
ATOM 15923 C C . VAL F 1 95 ? -54.574 -169.155 134.190 1.00 31.87 75 VAL F C 1
ATOM 15924 O O . VAL F 1 95 ? -54.373 -170.370 134.309 1.00 26.32 75 VAL F O 1
ATOM 15928 N N . MET F 1 96 ? -54.490 -168.501 133.036 1.00 32.22 76 MET F N 1
ATOM 15929 C CA . MET F 1 96 ? -54.171 -169.128 131.755 1.00 31.70 76 MET F CA 1
ATOM 15930 C C . MET F 1 96 ? -52.815 -169.856 131.719 1.00 26.36 76 MET F C 1
ATOM 15931 O O . MET F 1 96 ? -52.692 -170.949 131.135 1.00 19.64 76 MET F O 1
ATOM 15936 N N . SER F 1 97 ? -51.808 -169.253 132.354 1.00 28.01 77 SER F N 1
ATOM 15937 C CA A SER F 1 97 ? -50.427 -169.730 132.271 0.50 25.63 77 SER F CA 1
ATOM 15938 C CA B SER F 1 97 ? -50.440 -169.749 132.257 0.50 25.58 77 SER F CA 1
ATOM 15939 C C . SER F 1 97 ? -49.876 -170.364 133.545 1.00 29.52 77 SER F C 1
ATOM 15940 O O . SER F 1 97 ? -48.915 -171.122 133.486 1.00 29.68 77 SER F O 1
ATOM 15945 N N . ASP F 1 98 ? -50.456 -170.043 134.700 1.00 34.14 78 ASP F N 1
ATOM 15946 C CA . ASP F 1 98 ? -49.893 -170.536 135.967 1.00 33.62 78 ASP F CA 1
ATOM 15947 C C . ASP F 1 98 ? -50.257 -171.989 136.250 1.00 32.74 78 ASP F C 1
ATOM 15948 O O . ASP F 1 98 ? -51.140 -172.276 137.067 1.00 25.68 78 ASP F O 1
ATOM 15953 N N . PHE F 1 99 ? -49.551 -172.903 135.589 1.00 29.42 79 PHE F N 1
ATOM 15954 C CA . PHE F 1 99 ? -49.851 -174.328 135.714 1.00 34.04 79 PHE F CA 1
ATOM 15955 C C . PHE F 1 99 ? -49.597 -174.855 137.131 1.00 39.69 79 PHE F C 1
ATOM 15956 O O . PHE F 1 99 ? -50.219 -175.827 137.560 1.00 38.10 79 PHE F O 1
ATOM 15964 N N . GLU F 1 100 ? -48.691 -174.200 137.850 1.00 38.59 80 GLU F N 1
ATOM 15965 C CA . GLU F 1 100 ? -48.390 -174.559 139.231 1.00 41.03 80 GLU F CA 1
ATOM 15966 C C . GLU F 1 100 ? -49.631 -174.513 140.124 1.00 42.07 80 GLU F C 1
ATOM 15967 O O . GLU F 1 100 ? -49.691 -175.198 141.144 1.00 38.97 80 GLU F O 1
ATOM 15970 N N . ARG F 1 101 ? -50.616 -173.706 139.734 1.00 41.88 81 ARG F N 1
ATOM 15971 C CA . ARG F 1 101 ? -51.836 -173.533 140.522 1.00 39.71 81 ARG F CA 1
ATOM 15972 C C . ARG F 1 101 ? -53.113 -173.802 139.718 1.00 32.36 81 ARG F C 1
ATOM 15973 O O . ARG F 1 101 ? -54.106 -174.276 140.267 1.00 25.39 81 ARG F O 1
ATOM 15975 N N . PHE F 1 102 ? -53.085 -173.495 138.423 1.00 28.45 82 PHE F N 1
ATOM 15976 C CA . PHE F 1 102 ? -54.256 -173.663 137.556 1.00 24.00 82 PHE F CA 1
ATOM 15977 C C . PHE F 1 102 ? -53.964 -174.690 136.454 1.00 18.41 82 PHE F C 1
ATOM 15978 O O . PHE F 1 102 ? -53.048 -174.510 135.662 1.00 20.91 82 PHE F O 1
ATOM 15986 N N . SER F 1 103 ? -54.746 -175.764 136.431 1.00 22.22 83 SER F N 1
ATOM 15987 C CA . SER F 1 103 ? -54.403 -176.973 135.694 1.00 25.94 83 SER F CA 1
ATOM 15988 C C . SER F 1 103 ? -55.331 -177.215 134.519 1.00 17.80 83 SER F C 1
ATOM 15989 O O . SER F 1 103 ? -56.546 -177.018 134.630 1.00 20.99 83 SER F O 1
ATOM 15992 N N . ASN F 1 104 ? -54.759 -177.650 133.399 1.00 25.06 84 ASN F N 1
ATOM 15993 C CA . ASN F 1 104 ? -55.543 -177.984 132.208 1.00 25.92 84 ASN F CA 1
ATOM 15994 C C . ASN F 1 104 ? -56.216 -179.349 132.317 1.00 35.31 84 ASN F C 1
ATOM 15995 O O . ASN F 1 104 ? -56.686 -179.901 131.319 1.00 30.87 84 ASN F O 1
ATOM 16000 N N . HIS F 1 105 ? -56.262 -179.887 133.536 1.00 35.09 85 HIS F N 1
ATOM 16001 C CA . HIS F 1 105 ? -56.890 -181.175 133.776 1.00 28.62 85 HIS F CA 1
ATOM 16002 C C . HIS F 1 105 ? -58.384 -181.102 133.452 1.00 28.14 85 HIS F C 1
ATOM 16003 O O . HIS F 1 105 ? -58.987 -182.091 133.033 1.00 23.58 85 HIS F O 1
ATOM 16010 N N . THR F 1 106 ? -58.964 -179.912 133.620 1.00 30.11 86 THR F N 1
ATOM 16011 C CA . THR F 1 106 ? -60.330 -179.630 133.180 1.00 29.47 86 THR F CA 1
ATOM 16012 C C . THR F 1 106 ? -60.390 -178.213 132.620 1.00 24.78 86 THR F C 1
ATOM 16013 O O . THR F 1 106 ? -59.993 -177.287 133.311 1.00 20.56 86 THR F O 1
ATOM 16017 N N . VAL F 1 107 ? -60.856 -178.039 131.378 1.00 24.66 87 VAL F N 1
ATOM 16018 C CA . VAL F 1 107 ? -60.968 -176.681 130.812 1.00 22.80 87 VAL F CA 1
ATOM 16019 C C . VAL F 1 107 ? -62.384 -176.287 130.378 1.00 27.06 87 VAL F C 1
ATOM 16020 O O . VAL F 1 107 ? -62.586 -175.194 129.840 1.00 22.55 87 VAL F O 1
ATOM 16024 N N . LEU F 1 108 ? -63.362 -177.152 130.641 1.00 26.31 88 LEU F N 1
ATOM 16025 C CA . LEU F 1 108 ? -64.743 -176.876 130.253 1.00 30.31 88 LEU F CA 1
ATOM 16026 C C . LEU F 1 108 ? -65.664 -176.818 131.468 1.00 32.30 88 LEU F C 1
ATOM 16027 O O . LEU F 1 108 ? -65.444 -177.527 132.460 1.00 28.43 88 LEU F O 1
ATOM 16032 N N . VAL F 1 109 ? -66.685 -175.967 131.392 1.00 31.24 89 VAL F N 1
ATOM 16033 C CA . VAL F 1 109 ? -67.733 -175.935 132.409 1.00 30.24 89 VAL F CA 1
ATOM 16034 C C . VAL F 1 109 ? -69.063 -176.384 131.808 1.00 27.67 89 VAL F C 1
ATOM 16035 O O . VAL F 1 109 ? -69.327 -176.131 130.637 1.00 35.09 89 VAL F O 1
ATOM 16039 N N . PRO F 1 110 ? -69.903 -177.063 132.603 1.00 29.24 90 PRO F N 1
ATOM 16040 C CA . PRO F 1 110 ? -69.613 -177.476 133.987 1.00 32.09 90 PRO F CA 1
ATOM 16041 C C . PRO F 1 110 ? -68.578 -178.606 134.047 1.00 31.05 90 PRO F C 1
ATOM 16042 O O . PRO F 1 110 ? -68.448 -179.386 133.104 1.00 29.56 90 PRO F O 1
ATOM 16046 N N . LYS F 1 111 ? -67.838 -178.664 135.147 1.00 33.48 91 LYS F N 1
ATOM 16047 C CA . LYS F 1 111 ? -66.744 -179.615 135.305 1.00 31.65 91 LYS F CA 1
ATOM 16048 C C . LYS F 1 111 ? -67.223 -181.065 135.413 1.00 36.50 91 LYS F C 1
ATOM 16049 O O . LYS F 1 111 ? -66.544 -181.993 134.967 1.00 37.85 91 LYS F O 1
ATOM 16055 N N . GLU F 1 112 ? -68.410 -181.247 135.977 1.00 37.07 92 GLU F N 1
ATOM 16056 C CA . GLU F 1 112 ? -68.925 -182.571 136.298 1.00 36.12 92 GLU F CA 1
ATOM 16057 C C . GLU F 1 112 ? -69.592 -183.271 135.124 1.00 32.74 92 GLU F C 1
ATOM 16058 O O . GLU F 1 112 ? -70.001 -184.419 135.236 1.00 38.25 92 GLU F O 1
ATOM 16064 N N . THR F 1 113 ? -69.730 -182.569 134.007 1.00 34.35 93 THR F N 1
ATOM 16065 C CA . THR F 1 113 ? -70.293 -183.172 132.805 1.00 33.33 93 THR F CA 1
ATOM 16066 C C . THR F 1 113 ? -69.317 -183.014 131.646 1.00 32.07 93 THR F C 1
ATOM 16067 O O . THR F 1 113 ? -68.512 -183.909 131.383 1.00 27.53 93 THR F O 1
ATOM 16071 N N . ALA F 1 114 ? -69.379 -181.860 130.985 1.00 34.38 94 ALA F N 1
ATOM 16072 C CA . ALA F 1 114 ? -68.559 -181.570 129.805 1.00 30.06 94 ALA F CA 1
ATOM 16073 C C . ALA F 1 114 ? -67.071 -181.566 130.124 1.00 29.90 94 ALA F C 1
ATOM 16074 O O . ALA F 1 114 ? -66.284 -182.154 129.397 1.00 30.81 94 ALA F O 1
ATOM 16076 N N . GLY F 1 115 ? -66.694 -180.899 131.211 1.00 32.74 95 GLY F N 1
ATOM 16077 C CA . GLY F 1 115 ? -65.310 -180.877 131.645 1.00 30.27 95 GLY F CA 1
ATOM 16078 C C . GLY F 1 115 ? -64.667 -182.253 131.694 1.00 27.74 95 GLY F C 1
ATOM 16079 O O . GLY F 1 115 ? -63.563 -182.450 131.187 1.00 22.43 95 GLY F O 1
ATOM 16080 N N . GLU F 1 116 ? -65.367 -183.214 132.286 1.00 30.47 96 GLU F N 1
ATOM 16081 C CA . GLU F 1 116 ? -64.845 -184.575 132.388 1.00 27.15 96 GLU F CA 1
ATOM 16082 C C . GLU F 1 116 ? -65.006 -185.308 131.069 1.00 27.18 96 GLU F C 1
ATOM 16083 O O . GLU F 1 116 ? -64.131 -186.051 130.654 1.00 22.79 96 GLU F O 1
ATOM 16085 N N . ALA F 1 117 ? -66.123 -185.082 130.399 1.00 32.14 97 ALA F N 1
ATOM 16086 C CA . ALA F 1 117 ? -66.403 -185.800 129.162 1.00 27.77 97 ALA F CA 1
ATOM 16087 C C . ALA F 1 117 ? -65.380 -185.474 128.069 1.00 31.50 97 ALA F C 1
ATOM 16088 O O . ALA F 1 117 ? -65.049 -186.338 127.261 1.00 32.43 97 ALA F O 1
ATOM 16090 N N . TYR F 1 118 ? -64.859 -184.247 128.056 1.00 29.76 98 TYR F N 1
ATOM 16091 C CA . TYR F 1 118 ? -63.939 -183.832 126.987 1.00 30.13 98 TYR F CA 1
ATOM 16092 C C . TYR F 1 118 ? -62.468 -183.813 127.398 1.00 30.54 98 TYR F C 1
ATOM 16093 O O . TYR F 1 118 ? -61.592 -183.470 126.598 1.00 25.65 98 TYR F O 1
ATOM 16102 N N . ARG F 1 119 ? -62.202 -184.187 128.644 1.00 25.29 99 ARG F N 1
ATOM 16103 C CA . ARG F 1 119 ? -60.841 -184.296 129.148 1.00 21.43 99 ARG F CA 1
ATOM 16104 C C . ARG F 1 119 ? -60.063 -185.369 128.398 1.00 26.14 99 ARG F C 1
ATOM 16105 O O . ARG F 1 119 ? -60.483 -186.524 128.340 1.00 37.57 99 ARG F O 1
ATOM 16113 N N . LEU F 1 120 ? -58.912 -185.002 127.849 1.00 21.10 100 LEU F N 1
ATOM 16114 C CA . LEU F 1 120 ? -58.187 -185.897 126.956 1.00 23.13 100 LEU F CA 1
ATOM 16115 C C . LEU F 1 120 ? -56.692 -185.563 126.915 1.00 30.83 100 LEU F C 1
ATOM 16116 O O . LEU F 1 120 ? -56.307 -184.425 126.688 1.00 30.58 100 LEU F O 1
ATOM 16121 N N . ILE F 1 121 ? -55.855 -186.558 127.171 1.00 27.27 101 ILE F N 1
ATOM 16122 C CA . ILE F 1 121 ? -54.417 -186.414 127.015 1.00 26.40 101 ILE F CA 1
ATOM 16123 C C . ILE F 1 121 ? -54.128 -186.184 125.524 1.00 28.68 101 ILE F C 1
ATOM 16124 O O . ILE F 1 121 ? -54.806 -186.768 124.680 1.00 30.57 101 ILE F O 1
ATOM 16129 N N . PRO F 1 122 ? -53.148 -185.320 125.186 1.00 31.97 102 PRO F N 1
ATOM 16130 C CA . PRO F 1 122 ? -52.231 -184.557 126.038 1.00 32.51 102 PRO F CA 1
ATOM 16131 C C . PRO F 1 122 ? -52.681 -183.134 126.330 1.00 37.97 102 PRO F C 1
ATOM 16132 O O . PRO F 1 122 ? -52.000 -182.439 127.082 1.00 34.87 102 PRO F O 1
ATOM 16136 N N . LEU F 1 123 ? -53.783 -182.692 125.731 1.00 37.09 103 LEU F N 1
ATOM 16137 C CA . LEU F 1 123 ? -54.299 -181.358 126.021 1.00 28.09 103 LEU F CA 1
ATOM 16138 C C . LEU F 1 123 ? -54.598 -181.178 127.506 1.00 28.46 103 LEU F C 1
ATOM 16139 O O . LEU F 1 123 ? -54.572 -180.065 128.034 1.00 20.37 103 LEU F O 1
ATOM 16144 N N . SER F 1 124 ? -54.876 -182.285 128.176 1.00 28.53 104 SER F N 1
ATOM 16145 C CA . SER F 1 124 ? -55.299 -182.240 129.563 1.00 31.78 104 SER F CA 1
ATOM 16146 C C . SER F 1 124 ? -54.114 -182.113 130.523 1.00 30.57 104 SER F C 1
ATOM 16147 O O . SER F 1 124 ? -54.294 -181.810 131.706 1.00 29.54 104 SER F O 1
ATOM 16150 N N . LEU F 1 125 ? -52.907 -182.322 130.007 1.00 22.25 105 LEU F N 1
ATOM 16151 C CA . LEU F 1 125 ? -51.703 -182.343 130.840 1.00 29.04 105 LEU F CA 1
ATOM 16152 C C . LEU F 1 125 ? -51.144 -180.955 131.191 1.00 28.59 105 LEU F C 1
ATOM 16153 O O . LEU F 1 125 ? -51.373 -179.975 130.483 1.00 19.27 105 LEU F O 1
ATOM 16158 N N . ASP F 1 126 ? -50.419 -180.888 132.309 1.00 30.14 106 ASP F N 1
ATOM 16159 C CA . ASP F 1 126 ? -49.659 -179.701 132.698 1.00 27.89 106 ASP F CA 1
ATOM 16160 C C . ASP F 1 126 ? -48.153 -179.949 132.524 1.00 29.22 106 ASP F C 1
ATOM 16161 O O . ASP F 1 126 ? -47.716 -181.096 132.443 1.00 25.88 106 ASP F O 1
ATOM 16166 N N . PRO F 1 127 ? -47.355 -178.870 132.470 1.00 31.56 107 PRO F N 1
ATOM 16167 C CA . PRO F 1 127 ? -45.904 -179.031 132.624 1.00 32.26 107 PRO F CA 1
ATOM 16168 C C . PRO F 1 127 ? -45.577 -179.674 133.970 1.00 31.19 107 PRO F C 1
ATOM 16169 O O . PRO F 1 127 ? -46.294 -179.420 134.936 1.00 32.74 107 PRO F O 1
ATOM 16173 N N . PRO F 1 128 ? -44.511 -180.486 134.040 1.00 32.08 108 PRO F N 1
ATOM 16174 C CA . PRO F 1 128 ? -43.564 -180.794 132.963 1.00 34.07 108 PRO F CA 1
ATOM 16175 C C . PRO F 1 128 ? -44.077 -181.827 131.959 1.00 26.54 108 PRO F C 1
ATOM 16176 O O . PRO F 1 128 ? -43.464 -182.000 130.913 1.00 28.83 108 PRO F O 1
ATOM 16180 N N . GLU F 1 129 ? -45.171 -182.509 132.284 1.00 31.11 109 GLU F N 1
ATOM 16181 C CA . GLU F 1 129 ? -45.656 -183.619 131.462 1.00 30.86 109 GLU F CA 1
ATOM 16182 C C . GLU F 1 129 ? -46.093 -183.148 130.067 1.00 26.27 109 GLU F C 1
ATOM 16183 O O . GLU F 1 129 ? -45.902 -183.837 129.067 1.00 26.72 109 GLU F O 1
ATOM 16189 N N . HIS F 1 130 ? -46.671 -181.958 130.015 1.00 24.21 110 HIS F N 1
ATOM 16190 C CA . HIS F 1 130 ? -47.189 -181.416 128.772 1.00 30.53 110 HIS F CA 1
ATOM 16191 C C . HIS F 1 130 ? -46.058 -181.073 127.801 1.00 33.01 110 HIS F C 1
ATOM 16192 O O . HIS F 1 130 ? -46.241 -181.122 126.577 1.00 27.35 110 HIS F O 1
ATOM 16199 N N . ARG F 1 131 ? -44.886 -180.761 128.354 1.00 35.07 111 ARG F N 1
ATOM 16200 C CA . ARG F 1 131 ? -43.773 -180.189 127.584 1.00 36.05 111 ARG F CA 1
ATOM 16201 C C . ARG F 1 131 ? -43.372 -180.939 126.300 1.00 32.05 111 ARG F C 1
ATOM 16202 O O . ARG F 1 131 ? -43.250 -180.308 125.258 1.00 32.74 111 ARG F O 1
ATOM 16210 N N . PRO F 1 132 ? -43.166 -182.270 126.353 1.00 26.93 112 PRO F N 1
ATOM 16211 C CA . PRO F 1 132 ? -42.774 -182.925 125.097 1.00 33.04 112 PRO F CA 1
ATOM 16212 C C . PRO F 1 132 ? -43.853 -182.867 124.011 1.00 36.77 112 PRO F C 1
ATOM 16213 O O . PRO F 1 132 ? -43.530 -182.833 122.814 1.00 32.10 112 PRO F O 1
ATOM 16217 N N . PHE F 1 133 ? -45.118 -182.865 124.423 1.00 33.56 113 PHE F N 1
ATOM 16218 C CA . PHE F 1 133 ? -46.218 -182.831 123.460 1.00 29.71 113 PHE F CA 1
ATOM 16219 C C . PHE F 1 133 ? -46.337 -181.450 122.843 1.00 28.91 113 PHE F C 1
ATOM 16220 O O . PHE F 1 133 ? -46.607 -181.324 121.649 1.00 24.87 113 PHE F O 1
ATOM 16228 N N . ARG F 1 134 ? -46.133 -180.420 123.659 1.00 26.09 114 ARG F N 1
ATOM 16229 C CA . ARG F 1 134 ? -46.086 -179.057 123.152 1.00 29.16 114 ARG F CA 1
ATOM 16230 C C . ARG F 1 134 ? -45.058 -178.944 122.030 1.00 34.83 114 ARG F C 1
ATOM 16231 O O . ARG F 1 134 ? -45.323 -178.310 121.006 1.00 27.56 114 ARG F O 1
ATOM 16239 N N . SER F 1 135 ? -43.897 -179.571 122.220 1.00 31.67 115 SER F N 1
ATOM 16240 C CA . SER F 1 135 ? -42.833 -179.541 121.216 1.00 34.76 115 SER F CA 1
ATOM 16241 C C . SER F 1 135 ? -43.271 -180.242 119.939 1.00 25.84 115 SER F C 1
ATOM 16242 O O . SER F 1 135 ? -43.021 -179.759 118.833 1.00 30.62 115 SER F O 1
ATOM 16244 N N . LEU F 1 136 ? -43.945 -181.375 120.104 1.00 22.37 116 LEU F N 1
ATOM 16245 C CA . LEU F 1 136 ? -44.449 -182.149 118.981 1.00 23.54 116 LEU F CA 1
ATOM 16246 C C . LEU F 1 136 ? -45.483 -181.358 118.176 1.00 27.44 116 LEU F C 1
ATOM 16247 O O . LEU F 1 136 ? -45.384 -181.254 116.951 1.00 24.62 116 LEU F O 1
ATOM 16252 N N . LEU F 1 137 ? -46.470 -180.809 118.877 1.00 29.62 117 LEU F N 1
ATOM 16253 C CA . LEU F 1 137 ? -47.574 -180.088 118.242 1.00 26.39 117 LEU F CA 1
ATOM 16254 C C . LEU F 1 137 ? -47.069 -178.864 117.514 1.00 23.58 117 LEU F C 1
ATOM 16255 O O . LEU F 1 137 ? -47.435 -178.605 116.369 1.00 25.76 117 LEU F O 1
ATOM 16260 N N . ASN F 1 138 ? -46.204 -178.118 118.180 1.00 28.24 118 ASN F N 1
ATOM 16261 C CA . ASN F 1 138 ? -45.653 -176.915 117.587 1.00 26.13 118 ASN F CA 1
ATOM 16262 C C . ASN F 1 138 ? -44.720 -177.192 116.415 1.00 27.64 118 ASN F C 1
ATOM 16263 O O . ASN F 1 138 ? -44.722 -176.447 115.446 1.00 19.99 118 ASN F O 1
ATOM 16268 N N . GLU F 1 139 ? -43.950 -178.273 116.464 1.00 20.04 119 GLU F N 1
ATOM 16269 C CA . GLU F 1 139 ? -43.070 -178.579 115.325 1.00 24.11 119 GLU F CA 1
ATOM 16270 C C . GLU F 1 139 ? -43.866 -179.008 114.098 1.00 24.64 119 GLU F C 1
ATOM 16271 O O . GLU F 1 139 ? -43.557 -178.629 112.970 1.00 30.15 119 GLU F O 1
ATOM 16274 N N . ASN F 1 140 ? -44.896 -179.816 114.316 1.00 19.88 120 ASN F N 1
ATOM 16275 C CA . ASN F 1 140 ? -45.583 -180.419 113.192 1.00 23.89 120 ASN F CA 1
ATOM 16276 C C . ASN F 1 140 ? -46.615 -179.518 112.518 1.00 16.76 120 ASN F C 1
ATOM 16277 O O . ASN F 1 140 ? -47.061 -179.815 111.412 1.00 17.06 120 ASN F O 1
ATOM 16282 N N . LEU F 1 141 ? -47.004 -178.441 113.181 1.00 21.49 121 LEU F N 1
ATOM 16283 C CA . LEU F 1 141 ? -47.894 -177.451 112.555 1.00 21.21 121 LEU F CA 1
ATOM 16284 C C . LEU F 1 141 ? -47.129 -176.176 112.244 1.00 19.80 121 LEU F C 1
ATOM 16285 O O . LEU F 1 141 ? -47.714 -175.095 112.138 1.00 22.97 121 LEU F O 1
ATOM 16290 N N . GLY F 1 142 ? -45.815 -176.300 112.125 1.00 21.40 122 GLY F N 1
ATOM 16291 C CA . GLY F 1 142 ? -44.967 -175.144 111.927 1.00 23.77 122 GLY F CA 1
ATOM 16292 C C . GLY F 1 142 ? -44.941 -174.737 110.475 1.00 27.27 122 GLY F C 1
ATOM 16293 O O . GLY F 1 142 ? -45.453 -175.469 109.622 1.00 26.22 122 GLY F O 1
ATOM 16294 N N . PRO F 1 143 ? -44.345 -173.570 110.187 1.00 24.42 123 PRO F N 1
ATOM 16295 C CA . PRO F 1 143 ? -44.234 -173.029 108.826 1.00 33.10 123 PRO F CA 1
ATOM 16296 C C . PRO F 1 143 ? -43.678 -174.030 107.816 1.00 33.26 123 PRO F C 1
ATOM 16297 O O . PRO F 1 143 ? -44.234 -174.158 106.732 1.00 29.27 123 PRO F O 1
ATOM 16301 N N . LYS F 1 144 ? -42.612 -174.740 108.169 1.00 35.50 124 LYS F N 1
ATOM 16302 C CA . LYS F 1 144 ? -41.980 -175.649 107.216 1.00 27.41 124 LYS F CA 1
ATOM 16303 C C . LYS F 1 144 ? -42.882 -176.841 106.836 1.00 27.49 124 LYS F C 1
ATOM 16304 O O . LYS F 1 144 ? -43.094 -177.087 105.657 1.00 29.19 124 LYS F O 1
ATOM 16306 N N . PRO F 1 145 ? -43.437 -177.574 107.820 1.00 28.08 125 PRO F N 1
ATOM 16307 C CA . PRO F 1 145 ? -44.297 -178.670 107.339 1.00 28.37 125 PRO F CA 1
ATOM 16308 C C . PRO F 1 145 ? -45.590 -178.208 106.652 1.00 25.15 125 PRO F C 1
ATOM 16309 O O . PRO F 1 145 ? -46.119 -178.938 105.809 1.00 25.20 125 PRO F O 1
ATOM 16313 N N . LEU F 1 146 ? -46.071 -177.014 106.984 1.00 23.58 126 LEU F N 1
ATOM 16314 C CA . LEU F 1 146 ? -47.339 -176.543 106.438 1.00 31.06 126 LEU F CA 1
ATOM 16315 C C . LEU F 1 146 ? -47.210 -175.803 105.096 1.00 32.09 126 LEU F C 1
ATOM 16316 O O . LEU F 1 146 ? -48.205 -175.321 104.563 1.00 31.26 126 LEU F O 1
ATOM 16321 N N . ARG F 1 147 ? -46.000 -175.738 104.539 1.00 31.08 127 ARG F N 1
ATOM 16322 C CA . ARG F 1 147 ? -45.777 -175.036 103.264 1.00 32.77 127 ARG F CA 1
ATOM 16323 C C . ARG F 1 147 ? -46.710 -175.481 102.116 1.00 31.88 127 ARG F C 1
ATOM 16324 O O . ARG F 1 147 ? -47.303 -174.632 101.443 1.00 29.41 127 ARG F O 1
ATOM 16326 N N . PRO F 1 148 ? -46.857 -176.803 101.882 1.00 28.18 128 PRO F N 1
ATOM 16327 C CA . PRO F 1 148 ? -47.781 -177.153 100.793 1.00 31.40 128 PRO F CA 1
ATOM 16328 C C . PRO F 1 148 ? -49.261 -176.881 101.098 1.00 29.71 128 PRO F C 1
ATOM 16329 O O . PRO F 1 148 ? -50.099 -176.961 100.193 1.00 26.47 128 PRO F O 1
ATOM 16333 N N . ILE F 1 149 ? -49.591 -176.536 102.337 1.00 24.56 129 ILE F N 1
ATOM 16334 C CA . ILE F 1 149 ? -50.990 -176.312 102.664 1.00 23.37 129 ILE F CA 1
ATOM 16335 C C . ILE F 1 149 ? -51.485 -174.977 102.071 1.00 23.91 129 ILE F C 1
ATOM 16336 O O . ILE F 1 149 ? -52.681 -174.798 101.826 1.00 25.34 129 ILE F O 1
ATOM 16341 N N . GLU F 1 150 ? -50.565 -174.053 101.802 1.00 17.22 130 GLU F N 1
ATOM 16342 C CA . GLU F 1 150 ? -50.963 -172.752 101.278 1.00 24.51 130 GLU F CA 1
ATOM 16343 C C . GLU F 1 150 ? -51.761 -172.889 99.990 1.00 20.14 130 GLU F C 1
ATOM 16344 O O . GLU F 1 150 ? -52.811 -172.279 99.850 1.00 24.09 130 GLU F O 1
ATOM 16350 N N . GLN F 1 151 ? -51.275 -173.719 99.071 1.00 22.97 131 GLN F N 1
ATOM 16351 C CA . GLN F 1 151 ? -51.944 -173.930 97.793 1.00 23.61 131 GLN F CA 1
ATOM 16352 C C . GLN F 1 151 ? -53.259 -174.673 97.996 1.00 21.78 131 GLN F C 1
ATOM 16353 O O . GLN F 1 151 ? -54.210 -174.477 97.250 1.00 19.59 131 GLN F O 1
ATOM 16359 N N . VAL F 1 152 ? -53.308 -175.523 99.024 1.00 22.91 132 VAL F N 1
ATOM 16360 C CA . VAL F 1 152 ? -54.531 -176.233 99.354 1.00 17.83 132 VAL F CA 1
ATOM 16361 C C . VAL F 1 152 ? -55.643 -175.249 99.691 1.00 17.57 132 VAL F C 1
ATOM 16362 O O . VAL F 1 152 ? -56.767 -175.346 99.166 1.00 20.10 132 VAL F O 1
ATOM 16366 N N . VAL F 1 153 ? -55.322 -174.303 100.569 1.00 17.46 133 VAL F N 1
ATOM 16367 C CA . VAL F 1 153 ? -56.289 -173.320 101.044 1.00 17.42 133 VAL F CA 1
ATOM 16368 C C . VAL F 1 153 ? -56.705 -172.426 99.895 1.00 17.92 133 VAL F C 1
ATOM 16369 O O . VAL F 1 153 ? -57.868 -172.068 99.757 1.00 17.50 133 VAL F O 1
ATOM 16373 N N . THR F 1 154 ? -55.742 -172.096 99.046 1.00 17.72 134 THR F N 1
ATOM 16374 C CA . THR F 1 154 ? -56.039 -171.297 97.867 1.00 17.51 134 THR F CA 1
ATOM 16375 C C . THR F 1 154 ? -57.045 -171.976 96.933 1.00 26.49 134 THR F C 1
ATOM 16376 O O . THR F 1 154 ? -58.058 -171.375 96.563 1.00 19.64 134 THR F O 1
ATOM 16380 N N . ASP F 1 155 ? -56.773 -173.221 96.562 1.00 23.47 135 ASP F N 1
ATOM 16381 C CA . ASP F 1 155 ? -57.627 -173.931 95.619 1.00 21.89 135 ASP F CA 1
ATOM 16382 C C . ASP F 1 155 ? -59.033 -174.124 96.152 1.00 17.86 135 ASP F C 1
ATOM 16383 O O . ASP F 1 155 ? -60.001 -174.144 95.396 1.00 18.65 135 ASP F O 1
ATOM 16388 N N . LEU F 1 156 ? -59.141 -174.284 97.462 1.00 17.88 136 LEU F N 1
ATOM 16389 C CA . LEU F 1 156 ? -60.420 -174.549 98.084 1.00 18.15 136 LEU F CA 1
ATOM 16390 C C . LEU F 1 156 ? -61.225 -173.274 98.189 1.00 19.31 136 LEU F C 1
ATOM 16391 O O . LEU F 1 156 ? -62.402 -173.255 97.841 1.00 19.24 136 LEU F O 1
ATOM 16396 N N . ALA F 1 157 ? -60.577 -172.216 98.670 1.00 21.10 137 ALA F N 1
ATOM 16397 C CA . ALA F 1 157 ? -61.226 -170.919 98.796 1.00 21.56 137 ALA F CA 1
ATOM 16398 C C . ALA F 1 157 ? -61.733 -170.459 97.445 1.00 17.71 137 ALA F C 1
ATOM 16399 O O . ALA F 1 157 ? -62.869 -170.006 97.334 1.00 19.75 137 ALA F O 1
ATOM 16401 N N . VAL F 1 158 ? -60.881 -170.558 96.432 1.00 17.75 138 VAL F N 1
ATOM 16402 C CA . VAL F 1 158 ? -61.248 -170.145 95.068 1.00 17.83 138 VAL F CA 1
ATOM 16403 C C . VAL F 1 158 ? -62.459 -170.914 94.568 1.00 17.95 138 VAL F C 1
ATOM 16404 O O . VAL F 1 158 ? -63.427 -170.324 94.075 1.00 17.99 138 VAL F O 1
ATOM 16408 N N . SER F 1 159 ? -62.396 -172.234 94.700 1.00 18.00 139 SER F N 1
ATOM 16409 C CA . SER F 1 159 ? -63.501 -173.120 94.363 1.00 21.38 139 SER F CA 1
ATOM 16410 C C . SER F 1 159 ? -64.841 -172.688 94.988 1.00 18.10 139 SER F C 1
ATOM 16411 O O . SER F 1 159 ? -65.857 -172.610 94.297 1.00 18.18 139 SER F O 1
ATOM 16414 N N . LEU F 1 160 ? -64.833 -172.416 96.292 1.00 20.87 140 LEU F N 1
ATOM 16415 C CA . LEU F 1 160 ? -66.036 -172.026 97.020 1.00 22.66 140 LEU F CA 1
ATOM 16416 C C . LEU F 1 160 ? -66.545 -170.660 96.553 1.00 17.98 140 LEU F C 1
ATOM 16417 O O . LEU F 1 160 ? -67.725 -170.486 96.231 1.00 18.04 140 LEU F O 1
ATOM 16422 N N . ILE F 1 161 ? -65.642 -169.695 96.497 1.00 21.81 141 ILE F N 1
ATOM 16423 C CA . ILE F 1 161 ? -66.025 -168.359 96.054 1.00 17.88 141 ILE F CA 1
ATOM 16424 C C . ILE F 1 161 ? -66.616 -168.369 94.641 1.00 18.00 141 ILE F C 1
ATOM 16425 O O . ILE F 1 161 ? -67.674 -167.787 94.396 1.00 18.41 141 ILE F O 1
ATOM 16430 N N . GLU F 1 162 ? -65.951 -169.021 93.692 1.00 18.06 142 GLU F N 1
ATOM 16431 C CA . GLU F 1 162 ? -66.487 -169.019 92.330 1.00 18.17 142 GLU F CA 1
ATOM 16432 C C . GLU F 1 162 ? -67.818 -169.770 92.247 1.00 18.27 142 GLU F C 1
ATOM 16433 O O . GLU F 1 162 ? -68.641 -169.477 91.376 1.00 18.39 142 GLU F O 1
ATOM 16439 N N . GLY F 1 163 ? -68.046 -170.701 93.174 1.00 18.26 143 GLY F N 1
ATOM 16440 C CA . GLY F 1 163 ? -69.330 -171.371 93.288 1.00 18.34 143 GLY F CA 1
ATOM 16441 C C . GLY F 1 163 ? -70.545 -170.474 93.516 1.00 22.60 143 GLY F C 1
ATOM 16442 O O . GLY F 1 163 ? -71.542 -170.574 92.787 1.00 18.44 143 GLY F O 1
ATOM 16443 N N . PHE F 1 164 ? -70.496 -169.603 94.524 1.00 18.23 144 PHE F N 1
ATOM 16444 C CA . PHE F 1 164 ? -71.672 -168.791 94.819 1.00 18.23 144 PHE F CA 1
ATOM 16445 C C . PHE F 1 164 ? -71.582 -167.380 94.242 1.00 18.20 144 PHE F C 1
ATOM 16446 O O . PHE F 1 164 ? -72.573 -166.658 94.244 1.00 18.22 144 PHE F O 1
ATOM 16454 N N . ARG F 1 165 ? -70.412 -166.990 93.745 1.00 18.16 145 ARG F N 1
ATOM 16455 C CA . ARG F 1 165 ? -70.232 -165.641 93.200 1.00 18.13 145 ARG F CA 1
ATOM 16456 C C . ARG F 1 165 ? -71.327 -165.214 92.203 1.00 21.80 145 ARG F C 1
ATOM 16457 O O . ARG F 1 165 ? -71.764 -164.074 92.253 1.00 19.51 145 ARG F O 1
ATOM 16465 N N . PRO F 1 166 ? -71.784 -166.119 91.314 1.00 18.34 146 PRO F N 1
ATOM 16466 C CA . PRO F 1 166 ? -72.858 -165.655 90.416 1.00 18.43 146 PRO F CA 1
ATOM 16467 C C . PRO F 1 166 ? -74.200 -165.388 91.105 1.00 20.77 146 PRO F C 1
ATOM 16468 O O . PRO F 1 166 ? -75.019 -164.679 90.526 1.00 18.49 146 PRO F O 1
ATOM 16472 N N . LYS F 1 167 ? -74.402 -165.910 92.315 1.00 18.39 147 LYS F N 1
ATOM 16473 C CA . LYS F 1 167 ? -75.661 -165.724 93.052 1.00 18.40 147 LYS F CA 1
ATOM 16474 C C . LYS F 1 167 ? -75.854 -164.312 93.619 1.00 24.27 147 LYS F C 1
ATOM 16475 O O . LYS F 1 167 ? -76.980 -163.909 93.881 1.00 23.65 147 LYS F O 1
ATOM 16481 N N . GLY F 1 168 ? -74.759 -163.591 93.864 1.00 18.21 148 GLY F N 1
ATOM 16482 C CA . GLY F 1 168 ? -74.821 -162.249 94.431 1.00 18.12 148 GLY F CA 1
ATOM 16483 C C . GLY F 1 168 ? -75.096 -162.218 95.929 1.00 18.04 148 GLY F C 1
ATOM 16484 O O . GLY F 1 168 ? -75.293 -161.152 96.526 1.00 17.97 148 GLY F O 1
ATOM 16485 N N . ARG F 1 169 ? -75.090 -163.400 96.543 1.00 18.05 149 ARG F N 1
ATOM 16486 C CA . ARG F 1 169 ? -75.390 -163.533 97.963 1.00 17.98 149 ARG F CA 1
ATOM 16487 C C . ARG F 1 169 ? -74.984 -164.920 98.424 1.00 17.99 149 ARG F C 1
ATOM 16488 O O . ARG F 1 169 ? -74.915 -165.847 97.617 1.00 18.08 149 ARG F O 1
ATOM 16496 N N . CYS F 1 170 ? -74.695 -165.050 99.712 1.00 17.91 150 CYS F N 1
ATOM 16497 C CA . CYS F 1 170 ? -74.341 -166.335 100.295 1.00 18.74 150 CYS F CA 1
ATOM 16498 C C . CYS F 1 170 ? -74.440 -166.246 101.803 1.00 20.26 150 CYS F C 1
ATOM 16499 O O . CYS F 1 170 ? -74.188 -165.197 102.401 1.00 17.73 150 CYS F O 1
ATOM 16502 N N . ASN F 1 171 ? -74.820 -167.354 102.416 1.00 17.85 151 ASN F N 1
ATOM 16503 C CA . ASN F 1 171 ? -74.655 -167.467 103.844 1.00 17.76 151 ASN F CA 1
ATOM 16504 C C . ASN F 1 171 ? -73.180 -167.726 104.106 1.00 18.45 151 ASN F C 1
ATOM 16505 O O . ASN F 1 171 ? -72.704 -168.822 103.843 1.00 24.28 151 ASN F O 1
ATOM 16510 N N . PHE F 1 172 ? -72.457 -166.720 104.600 1.00 17.58 152 PHE F N 1
ATOM 16511 C CA . PHE F 1 172 ? -70.998 -166.819 104.693 1.00 17.52 152 PHE F CA 1
ATOM 16512 C C . PHE F 1 172 ? -70.581 -168.011 105.556 1.00 17.50 152 PHE F C 1
ATOM 16513 O O . PHE F 1 172 ? -69.720 -168.783 105.173 1.00 17.52 152 PHE F O 1
ATOM 16521 N N . THR F 1 173 ? -71.226 -168.170 106.705 1.00 17.47 153 THR F N 1
ATOM 16522 C CA . THR F 1 173 ? -70.853 -169.227 107.639 1.00 17.45 153 THR F CA 1
ATOM 16523 C C . THR F 1 173 ? -71.049 -170.627 107.079 1.00 17.55 153 THR F C 1
ATOM 16524 O O . THR F 1 173 ? -70.140 -171.447 107.146 1.00 19.03 153 THR F O 1
ATOM 16528 N N . HIS F 1 174 ? -72.219 -170.902 106.521 1.00 17.65 154 HIS F N 1
ATOM 16529 C CA . HIS F 1 174 ? -72.518 -172.228 106.001 1.00 17.75 154 HIS F CA 1
ATOM 16530 C C . HIS F 1 174 ? -71.891 -172.506 104.625 1.00 19.23 154 HIS F C 1
ATOM 16531 O O . HIS F 1 174 ? -71.386 -173.608 104.387 1.00 17.86 154 HIS F O 1
ATOM 16538 N N . GLU F 1 175 ? -71.939 -171.529 103.725 1.00 17.83 155 GLU F N 1
ATOM 16539 C CA . GLU F 1 175 ? -71.503 -171.765 102.350 1.00 17.90 155 GLU F CA 1
ATOM 16540 C C . GLU F 1 175 ? -70.015 -171.555 102.156 1.00 17.83 155 GLU F C 1
ATOM 16541 O O . GLU F 1 175 ? -69.477 -171.981 101.147 1.00 17.89 155 GLU F O 1
ATOM 16547 N N . PHE F 1 176 ? -69.340 -170.898 103.096 1.00 17.71 156 PHE F N 1
ATOM 16548 C CA . PHE F 1 176 ? -67.902 -170.676 102.920 1.00 17.65 156 PHE F CA 1
ATOM 16549 C C . PHE F 1 176 ? -67.063 -171.137 104.107 1.00 17.57 156 PHE F C 1
ATOM 16550 O O . PHE F 1 176 ? -66.292 -172.095 103.994 1.00 17.58 156 PHE F O 1
ATOM 16558 N N . ALA F 1 177 ? -67.233 -170.458 105.244 1.00 17.48 157 ALA F N 1
ATOM 16559 C CA . ALA F 1 177 ? -66.330 -170.600 106.370 1.00 17.38 157 ALA F CA 1
ATOM 16560 C C . ALA F 1 177 ? -66.306 -172.044 106.860 1.00 17.42 157 ALA F C 1
ATOM 16561 O O . ALA F 1 177 ? -65.244 -172.612 107.098 1.00 17.39 157 ALA F O 1
ATOM 16563 N N . GLU F 1 178 ? -67.485 -172.641 106.994 1.00 19.72 158 GLU F N 1
ATOM 16564 C CA . GLU F 1 178 ? -67.570 -174.007 107.509 1.00 17.53 158 GLU F CA 1
ATOM 16565 C C . GLU F 1 178 ? -67.067 -175.036 106.515 1.00 27.14 158 GLU F C 1
ATOM 16566 O O . GLU F 1 178 ? -66.877 -176.185 106.880 1.00 17.64 158 GLU F O 1
ATOM 16572 N N . GLN F 1 179 ? -66.856 -174.636 105.259 1.00 17.65 159 GLN F N 1
ATOM 16573 C CA . GLN F 1 179 ? -66.408 -175.577 104.242 1.00 17.74 159 GLN F CA 1
ATOM 16574 C C . GLN F 1 179 ? -64.880 -175.768 104.226 1.00 21.85 159 GLN F C 1
ATOM 16575 O O . GLN F 1 179 ? -64.356 -176.606 103.490 1.00 18.83 159 GLN F O 1
ATOM 16581 N N . LEU F 1 180 ? -64.164 -175.002 105.042 1.00 17.57 160 LEU F N 1
ATOM 16582 C CA . LEU F 1 180 ? -62.693 -175.003 104.999 1.00 17.51 160 LEU F CA 1
ATOM 16583 C C . LEU F 1 180 ? -61.971 -175.966 105.954 1.00 17.47 160 LEU F C 1
ATOM 16584 O O . LEU F 1 180 ? -61.127 -176.730 105.522 1.00 17.50 160 LEU F O 1
ATOM 16589 N N . PRO F 1 181 ? -62.268 -175.908 107.261 1.00 17.41 161 PRO F N 1
ATOM 16590 C CA . PRO F 1 181 ? -61.295 -176.527 108.175 1.00 17.35 161 PRO F CA 1
ATOM 16591 C C . PRO F 1 181 ? -61.149 -178.056 108.094 1.00 17.42 161 PRO F C 1
ATOM 16592 O O . PRO F 1 181 ? -60.042 -178.545 108.288 1.00 18.04 161 PRO F O 1
ATOM 16596 N N . VAL F 1 182 ? -62.216 -178.807 107.858 1.00 17.52 162 VAL F N 1
ATOM 16597 C CA . VAL F 1 182 ? -62.057 -180.259 107.826 1.00 18.87 162 VAL F CA 1
ATOM 16598 C C . VAL F 1 182 ? -61.285 -180.697 106.581 1.00 21.94 162 VAL F C 1
ATOM 16599 O O . VAL F 1 182 ? -60.391 -181.547 106.673 1.00 19.68 162 VAL F O 1
ATOM 16603 N N . ARG F 1 183 ? -61.611 -180.121 105.423 1.00 17.70 163 ARG F N 1
ATOM 16604 C CA . ARG F 1 183 ? -60.869 -180.430 104.204 1.00 17.75 163 ARG F CA 1
ATOM 16605 C C . ARG F 1 183 ? -59.380 -180.134 104.382 1.00 25.51 163 ARG F C 1
ATOM 16606 O O . ARG F 1 183 ? -58.522 -180.907 103.923 1.00 20.58 163 ARG F O 1
ATOM 16614 N N . ILE F 1 184 ? -59.079 -179.029 105.068 1.00 22.94 164 ILE F N 1
ATOM 16615 C CA . ILE F 1 184 ? -57.693 -178.625 105.292 1.00 17.48 164 ILE F CA 1
ATOM 16616 C C . ILE F 1 184 ? -56.974 -179.600 106.244 1.00 17.45 164 ILE F C 1
ATOM 16617 O O . ILE F 1 184 ? -55.864 -180.049 105.952 1.00 17.44 164 ILE F O 1
ATOM 16622 N N . PHE F 1 185 ? -57.614 -179.935 107.362 1.00 21.97 165 PHE F N 1
ATOM 16623 C CA . PHE F 1 185 ? -57.111 -180.984 108.244 1.00 17.41 165 PHE F CA 1
ATOM 16624 C C . PHE F 1 185 ? -56.775 -182.288 107.479 1.00 17.50 165 PHE F C 1
ATOM 16625 O O . PHE F 1 185 ? -55.739 -182.918 107.702 1.00 17.49 165 PHE F O 1
ATOM 16633 N N . MET F 1 186 ? -57.662 -182.684 106.577 1.00 17.61 166 MET F N 1
ATOM 16634 C CA . MET F 1 186 ? -57.490 -183.937 105.865 1.00 19.23 166 MET F CA 1
ATOM 16635 C C . MET F 1 186 ? -56.264 -183.934 104.969 1.00 25.60 166 MET F C 1
ATOM 16636 O O . MET F 1 186 ? -55.658 -184.971 104.748 1.00 17.91 166 MET F O 1
ATOM 16641 N N . ARG F 1 187 ? -55.889 -182.769 104.466 1.00 18.88 167 ARG F N 1
ATOM 16642 C CA . ARG F 1 187 ? -54.681 -182.677 103.667 1.00 21.60 167 ARG F CA 1
ATOM 16643 C C . ARG F 1 187 ? -53.433 -182.592 104.556 1.00 21.58 167 ARG F C 1
ATOM 16644 O O . ARG F 1 187 ? -52.339 -182.962 104.129 1.00 24.52 167 ARG F O 1
ATOM 16652 N N . ILE F 1 188 ? -53.597 -182.125 105.792 1.00 17.48 168 ILE F N 1
ATOM 16653 C CA . ILE F 1 188 ? -52.475 -182.047 106.725 1.00 17.38 168 ILE F CA 1
ATOM 16654 C C . ILE F 1 188 ? -52.121 -183.475 107.214 1.00 17.42 168 ILE F C 1
ATOM 16655 O O . ILE F 1 188 ? -50.953 -183.823 107.360 1.00 20.77 168 ILE F O 1
ATOM 16660 N N . VAL F 1 189 ? -53.122 -184.327 107.393 1.00 17.49 169 VAL F N 1
ATOM 16661 C CA . VAL F 1 189 ? -52.840 -185.699 107.816 1.00 25.03 169 VAL F CA 1
ATOM 16662 C C . VAL F 1 189 ? -52.951 -186.720 106.681 1.00 23.52 169 VAL F C 1
ATOM 16663 O O . VAL F 1 189 ? -52.831 -187.924 106.919 1.00 29.06 169 VAL F O 1
ATOM 16667 N N . ASP F 1 190 ? -53.189 -186.228 105.471 1.00 18.77 170 ASP F N 1
ATOM 16668 C CA . ASP F 1 190 ? -53.313 -187.038 104.258 1.00 23.68 170 ASP F CA 1
ATOM 16669 C C . ASP F 1 190 ? -54.400 -188.114 104.357 1.00 24.19 170 ASP F C 1
ATOM 16670 O O . ASP F 1 190 ? -54.120 -189.310 104.303 1.00 28.88 170 ASP F O 1
ATOM 16675 N N . LEU F 1 191 ? -55.647 -187.676 104.488 1.00 22.69 171 LEU F N 1
ATOM 16676 C CA . LEU F 1 191 ? -56.793 -188.583 104.427 1.00 24.36 171 LEU F CA 1
ATOM 16677 C C . LEU F 1 191 ? -57.476 -188.439 103.066 1.00 30.31 171 LEU F C 1
ATOM 16678 O O . LEU F 1 191 ? -57.416 -187.380 102.463 1.00 24.39 171 LEU F O 1
ATOM 16683 N N . PRO F 1 192 ? -58.103 -189.517 102.567 1.00 32.90 172 PRO F N 1
ATOM 16684 C CA . PRO F 1 192 ? -58.765 -189.444 101.253 1.00 30.52 172 PRO F CA 1
ATOM 16685 C C . PRO F 1 192 ? -59.997 -188.525 101.238 1.00 22.97 172 PRO F C 1
ATOM 16686 O O . PRO F 1 192 ? -60.780 -188.503 102.190 1.00 23.66 172 PRO F O 1
ATOM 16690 N N . VAL F 1 193 ? -60.161 -187.777 100.152 1.00 26.26 173 VAL F N 1
ATOM 16691 C CA . VAL F 1 193 ? -61.207 -186.766 100.066 1.00 26.87 173 VAL F CA 1
ATOM 16692 C C . VAL F 1 193 ? -62.609 -187.379 100.185 1.00 20.96 173 VAL F C 1
ATOM 16693 O O . VAL F 1 193 ? -63.525 -186.738 100.699 1.00 18.42 173 VAL F O 1
ATOM 16697 N N . GLU F 1 194 ? -62.765 -188.634 99.764 1.00 24.89 174 GLU F N 1
ATOM 16698 C CA . GLU F 1 194 ? -64.052 -189.331 99.906 1.00 26.85 174 GLU F CA 1
ATOM 16699 C C . GLU F 1 194 ? -64.539 -189.470 101.361 1.00 18.58 174 GLU F C 1
ATOM 16700 O O . GLU F 1 194 ? -65.723 -189.706 101.599 1.00 22.82 174 GLU F O 1
ATOM 16706 N N . ASP F 1 195 ? -63.634 -189.310 102.323 1.00 18.47 175 ASP F N 1
ATOM 16707 C CA . ASP F 1 195 ? -63.969 -189.426 103.747 1.00 25.93 175 ASP F CA 1
ATOM 16708 C C . ASP F 1 195 ? -64.464 -188.119 104.351 1.00 21.75 175 ASP F C 1
ATOM 16709 O O . ASP F 1 195 ? -64.812 -188.067 105.529 1.00 21.10 175 ASP F O 1
ATOM 16714 N N . LEU F 1 196 ? -64.497 -187.056 103.553 1.00 19.99 176 LEU F N 1
ATOM 16715 C CA . LEU F 1 196 ? -64.893 -185.748 104.093 1.00 22.60 176 LEU F CA 1
ATOM 16716 C C . LEU F 1 196 ? -66.274 -185.752 104.787 1.00 18.23 176 LEU F C 1
ATOM 16717 O O . LEU F 1 196 ? -66.404 -185.235 105.905 1.00 18.14 176 LEU F O 1
ATOM 16722 N N . PRO F 1 197 ? -67.310 -186.345 104.157 1.00 22.31 177 PRO F N 1
ATOM 16723 C CA . PRO F 1 197 ? -68.603 -186.325 104.861 1.00 22.73 177 PRO F CA 1
ATOM 16724 C C . PRO F 1 197 ? -68.608 -187.007 106.228 1.00 23.49 177 PRO F C 1
ATOM 16725 O O . PRO F 1 197 ? -69.190 -186.481 107.178 1.00 23.14 177 PRO F O 1
ATOM 16729 N N . LYS F 1 198 ? -67.979 -188.169 106.321 1.00 22.08 178 LYS F N 1
ATOM 16730 C CA . LYS F 1 198 ? -67.910 -188.891 107.585 1.00 21.81 178 LYS F CA 1
ATOM 16731 C C . LYS F 1 198 ? -67.156 -188.121 108.665 1.00 18.18 178 LYS F C 1
ATOM 16732 O O . LYS F 1 198 ? -67.611 -188.018 109.809 1.00 21.24 178 LYS F O 1
ATOM 16738 N N . LEU F 1 199 ? -65.999 -187.583 108.304 1.00 19.01 179 LEU F N 1
ATOM 16739 C CA . LEU F 1 199 ? -65.197 -186.816 109.243 1.00 22.39 179 LEU F CA 1
ATOM 16740 C C . LEU F 1 199 ? -65.874 -185.505 109.678 1.00 21.34 179 LEU F C 1
ATOM 16741 O O . LEU F 1 199 ? -65.775 -185.104 110.839 1.00 17.83 179 LEU F O 1
ATOM 16746 N N . LYS F 1 200 ? -66.558 -184.830 108.759 1.00 20.84 180 LYS F N 1
ATOM 16747 C CA . LYS F 1 200 ? -67.277 -183.614 109.152 1.00 17.91 180 LYS F CA 1
ATOM 16748 C C . LYS F 1 200 ? -68.385 -183.981 110.133 1.00 20.78 180 LYS F C 1
ATOM 16749 O O . LYS F 1 200 ? -68.633 -183.280 111.119 1.00 20.60 180 LYS F O 1
ATOM 16751 N N . HIS F 1 201 ? -69.025 -185.112 109.859 1.00 22.44 181 HIS F N 1
ATOM 16752 C CA . HIS F 1 201 ? -70.148 -185.598 110.649 1.00 23.76 181 HIS F CA 1
ATOM 16753 C C . HIS F 1 201 ? -69.680 -185.903 112.060 1.00 22.27 181 HIS F C 1
ATOM 16754 O O . HIS F 1 201 ? -70.311 -185.495 113.047 1.00 29.09 181 HIS F O 1
ATOM 16761 N N . LEU F 1 202 ? -68.553 -186.607 112.152 1.00 19.25 182 LEU F N 1
ATOM 16762 C CA . LEU F 1 202 ? -68.036 -187.030 113.441 1.00 17.95 182 LEU F CA 1
ATOM 16763 C C . LEU F 1 202 ? -67.505 -185.839 114.260 1.00 22.75 182 LEU F C 1
ATOM 16764 O O . LEU F 1 202 ? -67.649 -185.814 115.494 1.00 19.17 182 LEU F O 1
ATOM 16769 N N . ALA F 1 203 ? -66.923 -184.839 113.595 1.00 22.88 183 ALA F N 1
ATOM 16770 C CA . ALA F 1 203 ? -66.434 -183.659 114.318 1.00 23.86 183 ALA F CA 1
ATOM 16771 C C . ALA F 1 203 ? -67.594 -182.802 114.834 1.00 21.45 183 ALA F C 1
ATOM 16772 O O . ALA F 1 203 ? -67.527 -182.218 115.924 1.00 21.75 183 ALA F O 1
ATOM 16774 N N . ASP F 1 204 ? -68.667 -182.719 114.059 1.00 24.20 184 ASP F N 1
ATOM 16775 C CA . ASP F 1 204 ? -69.823 -181.958 114.523 1.00 28.33 184 ASP F CA 1
ATOM 16776 C C . ASP F 1 204 ? -70.538 -182.655 115.696 1.00 25.78 184 ASP F C 1
ATOM 16777 O O . ASP F 1 204 ? -70.953 -181.982 116.642 1.00 31.69 184 ASP F O 1
ATOM 16782 N N . GLN F 1 205 ? -70.659 -183.979 115.667 1.00 22.89 185 GLN F N 1
ATOM 16783 C CA . GLN F 1 205 ? -71.285 -184.688 116.791 1.00 24.41 185 GLN F CA 1
ATOM 16784 C C . GLN F 1 205 ? -70.408 -184.701 118.051 1.00 23.88 185 GLN F C 1
ATOM 16785 O O . GLN F 1 205 ? -70.910 -184.888 119.161 1.00 21.56 185 GLN F O 1
ATOM 16791 N N . TYR F 1 206 ? -69.110 -184.488 117.882 1.00 19.71 186 TYR F N 1
ATOM 16792 C CA . TYR F 1 206 ? -68.187 -184.458 119.010 1.00 20.32 186 TYR F CA 1
ATOM 16793 C C . TYR F 1 206 ? -68.269 -183.119 119.720 1.00 26.45 186 TYR F C 1
ATOM 16794 O O . TYR F 1 206 ? -68.369 -183.063 120.933 1.00 26.40 186 TYR F O 1
ATOM 16803 N N . THR F 1 207 ? -68.266 -182.032 118.961 1.00 36.00 187 THR F N 1
ATOM 16804 C CA . THR F 1 207 ? -68.313 -180.708 119.575 1.00 44.40 187 THR F CA 1
ATOM 16805 C C . THR F 1 207 ? -69.733 -180.146 119.667 1.00 53.84 187 THR F C 1
ATOM 16806 O O . THR F 1 207 ? -70.650 -180.615 118.993 1.00 56.71 187 THR F O 1
ATOM 16810 N N . PRO F 1 214 ? -74.420 -190.235 123.604 1.00 65.04 194 PRO F N 1
ATOM 16811 C CA . PRO F 1 214 ? -73.725 -190.977 122.549 1.00 57.97 194 PRO F CA 1
ATOM 16812 C C . PRO F 1 214 ? -72.382 -190.353 122.193 1.00 58.11 194 PRO F C 1
ATOM 16813 O O . PRO F 1 214 ? -71.866 -190.597 121.103 1.00 60.69 194 PRO F O 1
ATOM 16817 N N . LEU F 1 215 ? -71.825 -189.561 123.103 1.00 54.30 195 LEU F N 1
ATOM 16818 C CA . LEU F 1 215 ? -70.560 -188.885 122.833 1.00 50.47 195 LEU F CA 1
ATOM 16819 C C . LEU F 1 215 ? -69.392 -189.860 122.716 1.00 49.71 195 LEU F C 1
ATOM 16820 O O . LEU F 1 215 ? -68.547 -189.719 121.850 1.00 46.58 195 LEU F O 1
ATOM 16825 N N . ASP F 1 216 ? -69.321 -190.845 123.595 1.00 59.62 196 ASP F N 1
ATOM 16826 C CA . ASP F 1 216 ? -68.172 -191.738 123.552 1.00 58.88 196 ASP F CA 1
ATOM 16827 C C . ASP F 1 216 ? -68.352 -192.743 122.415 1.00 46.77 196 ASP F C 1
ATOM 16828 O O . ASP F 1 216 ? -67.382 -193.348 121.950 1.00 47.21 196 ASP F O 1
ATOM 16833 N N . ASP F 1 217 ? -69.597 -192.916 121.972 1.00 43.99 197 ASP F N 1
ATOM 16834 C CA . ASP F 1 217 ? -69.877 -193.689 120.767 1.00 47.88 197 ASP F CA 1
ATOM 16835 C C . ASP F 1 217 ? -69.475 -192.862 119.556 1.00 47.66 197 ASP F C 1
ATOM 16836 O O . ASP F 1 217 ? -69.172 -193.395 118.493 1.00 46.37 197 ASP F O 1
ATOM 16841 N N . VAL F 1 218 ? -69.469 -191.547 119.736 1.00 50.51 198 VAL F N 1
ATOM 16842 C CA . VAL F 1 218 ? -68.986 -190.638 118.713 1.00 50.35 198 VAL F CA 1
ATOM 16843 C C . VAL F 1 218 ? -67.461 -190.723 118.681 1.00 45.92 198 VAL F C 1
ATOM 16844 O O . VAL F 1 218 ? -66.851 -190.718 117.608 1.00 40.21 198 VAL F O 1
ATOM 16846 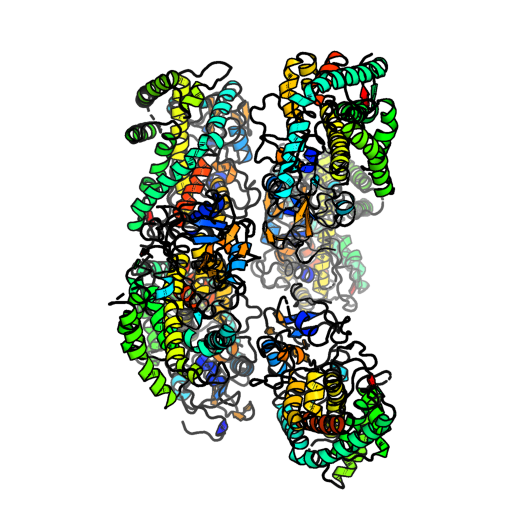N N . THR F 1 219 ? -66.855 -190.823 119.862 1.00 42.23 199 THR F N 1
ATOM 16847 C CA . THR F 1 219 ? -65.399 -190.904 119.982 1.00 40.76 199 THR F CA 1
ATOM 16848 C C . THR F 1 219 ? -64.894 -192.288 119.604 1.00 40.56 199 THR F C 1
ATOM 16849 O O . THR F 1 219 ? -63.832 -192.421 118.991 1.00 37.32 199 THR F O 1
ATOM 16853 N N . LYS F 1 220 ? -65.663 -193.312 119.974 1.00 37.24 200 LYS F N 1
ATOM 16854 C CA . LYS F 1 220 ? -65.349 -194.678 119.600 1.00 35.75 200 LYS F CA 1
ATOM 16855 C C . LYS F 1 220 ? -65.187 -194.732 118.107 1.00 27.12 200 LYS F C 1
ATOM 16856 O O . LYS F 1 220 ? -64.270 -195.381 117.612 1.00 26.22 200 LYS F O 1
ATOM 16862 N N . GLN F 1 221 ? -66.078 -194.019 117.407 1.00 31.70 201 GLN F N 1
ATOM 16863 C CA . GLN F 1 221 ? -66.078 -193.910 115.949 1.00 30.58 201 GLN F CA 1
ATOM 16864 C C . GLN F 1 221 ? -64.854 -193.192 115.372 1.00 27.35 201 GLN F C 1
ATOM 16865 O O . GLN F 1 221 ? -64.313 -193.632 114.360 1.00 24.32 201 GLN F O 1
ATOM 16871 N N . PHE F 1 222 ? -64.412 -192.101 115.994 1.00 25.50 202 PHE F N 1
ATOM 16872 C CA . PHE F 1 222 ? -63.166 -191.469 115.552 1.00 23.52 202 PHE F CA 1
ATOM 16873 C C . PHE F 1 222 ? -61.996 -192.451 115.593 1.00 30.00 202 PHE F C 1
ATOM 16874 O O . PHE F 1 222 ? -61.217 -192.553 114.643 1.00 28.38 202 PHE F O 1
ATOM 16882 N N . ARG F 1 223 ? -61.871 -193.158 116.713 1.00 22.23 203 ARG F N 1
ATOM 16883 C CA . ARG F 1 223 ? -60.782 -194.092 116.911 1.00 17.80 203 ARG F CA 1
ATOM 16884 C C . ARG F 1 223 ? -60.868 -195.266 115.980 1.00 24.12 203 ARG F C 1
ATOM 16885 O O . ARG F 1 223 ? -59.852 -195.751 115.487 1.00 23.18 203 ARG F O 1
ATOM 16893 N N . GLU F 1 224 ? -62.083 -195.748 115.746 1.00 23.99 204 GLU F N 1
ATOM 16894 C CA . GLU F 1 224 ? -62.217 -196.893 114.870 1.00 30.58 204 GLU F CA 1
ATOM 16895 C C . GLU F 1 224 ? -61.921 -196.422 113.453 1.00 29.71 204 GLU F C 1
ATOM 16896 O O . GLU F 1 224 ? -61.462 -197.199 112.617 1.00 31.16 204 GLU F O 1
ATOM 16902 N N . TYR F 1 225 ? -62.161 -195.136 113.195 1.00 28.31 205 TYR F N 1
ATOM 16903 C CA . TYR F 1 225 ? -61.809 -194.553 111.907 1.00 27.00 205 TYR F CA 1
ATOM 16904 C C . TYR F 1 225 ? -60.288 -194.388 111.800 1.00 24.16 205 TYR F C 1
ATOM 16905 O O . TYR F 1 225 ? -59.681 -194.789 110.805 1.00 26.38 205 TYR F O 1
ATOM 16914 N N . LEU F 1 226 ? -59.679 -193.817 112.837 1.00 23.51 206 LEU F N 1
ATOM 16915 C CA . LEU F 1 226 ? -58.283 -193.399 112.777 1.00 25.97 206 LEU F CA 1
ATOM 16916 C C . LEU F 1 226 ? -57.288 -194.538 113.021 1.00 26.32 206 LEU F C 1
ATOM 16917 O O . LEU F 1 226 ? -56.169 -194.494 112.520 1.00 19.31 206 LEU F O 1
ATOM 16922 N N . ARG F 1 227 ? -57.676 -195.548 113.800 1.00 25.12 207 ARG F N 1
ATOM 16923 C CA . ARG F 1 227 ? -56.725 -196.612 114.172 1.00 27.29 207 ARG F CA 1
ATOM 16924 C C . ARG F 1 227 ? -56.088 -197.321 112.962 1.00 25.92 207 ARG F C 1
ATOM 16925 O O . ARG F 1 227 ? -54.865 -197.502 112.937 1.00 25.82 207 ARG F O 1
ATOM 16927 N N . PRO F 1 228 ? -56.895 -197.711 111.947 1.00 29.72 208 PRO F N 1
ATOM 16928 C CA . PRO F 1 228 ? -56.298 -198.325 110.754 1.00 26.06 208 PRO F CA 1
ATOM 16929 C C . PRO F 1 228 ? -55.421 -197.397 109.919 1.00 29.79 208 PRO F C 1
ATOM 16930 O O . PRO F 1 228 ? -54.511 -197.881 109.249 1.00 29.53 208 PRO F O 1
ATOM 16934 N N . VAL F 1 229 ? -55.702 -196.097 109.938 1.00 24.15 209 VAL F N 1
ATOM 16935 C CA . VAL F 1 229 ? -54.899 -195.147 109.185 1.00 28.15 209 VAL F CA 1
ATOM 16936 C C . VAL F 1 229 ? -53.528 -195.001 109.821 1.00 25.01 209 VAL F C 1
ATOM 16937 O O . VAL F 1 229 ? -52.513 -195.029 109.138 1.00 24.58 209 VAL F O 1
ATOM 16941 N N . ILE F 1 230 ? -53.503 -194.860 111.143 1.00 27.54 210 ILE F N 1
ATOM 16942 C CA . ILE F 1 230 ? -52.244 -194.750 111.878 1.00 27.82 210 ILE F CA 1
ATOM 16943 C C . ILE F 1 230 ? -51.427 -196.026 111.752 1.00 29.54 210 ILE F C 1
ATOM 16944 O O . ILE F 1 230 ? -50.205 -195.984 111.561 1.00 26.29 210 ILE F O 1
ATOM 16949 N N . GLU F 1 231 ? -52.111 -197.160 111.848 1.00 33.23 211 GLU F N 1
ATOM 16950 C CA . GLU F 1 231 ? -51.474 -198.458 111.647 1.00 37.24 211 GLU F CA 1
ATOM 16951 C C . GLU F 1 231 ? -50.931 -198.588 110.230 1.00 36.58 211 GLU F C 1
ATOM 16952 O O . GLU F 1 231 ? -49.855 -199.142 110.014 1.00 40.52 211 GLU F O 1
ATOM 16958 N N . ALA F 1 232 ? -51.670 -198.063 109.259 1.00 31.24 212 ALA F N 1
ATOM 16959 C CA . ALA F 1 232 ? -51.187 -198.082 107.884 1.00 30.38 212 ALA F CA 1
ATOM 16960 C C . ALA F 1 232 ? -49.953 -197.183 107.706 1.00 33.41 212 ALA F C 1
ATOM 16961 O O . ALA F 1 232 ? -49.080 -197.482 106.882 1.00 36.62 212 ALA F O 1
ATOM 16963 N N . ARG F 1 233 ? -49.862 -196.109 108.486 1.00 26.51 213 ARG F N 1
ATOM 16964 C CA . ARG F 1 233 ? -48.749 -195.166 108.351 1.00 25.61 213 ARG F CA 1
ATOM 16965 C C . ARG F 1 233 ? -47.465 -195.672 109.021 1.00 26.48 213 ARG F C 1
ATOM 16966 O O . ARG F 1 233 ? -46.362 -195.264 108.656 1.00 26.68 213 ARG F O 1
ATOM 16974 N N . ARG F 1 234 ? -47.603 -196.545 110.012 1.00 25.00 214 ARG F N 1
ATOM 16975 C CA . ARG F 1 234 ? -46.435 -197.203 110.590 1.00 23.39 214 ARG F CA 1
ATOM 16976 C C . ARG F 1 234 ? -45.827 -198.154 109.559 1.00 30.78 214 ARG F C 1
ATOM 16977 O O . ARG F 1 234 ? -44.609 -198.223 109.398 1.00 33.76 214 ARG F O 1
ATOM 16985 N N . ILE F 1 235 ? -46.697 -198.886 108.868 1.00 31.51 215 ILE F N 1
ATOM 16986 C CA . ILE F 1 235 ? -46.289 -199.823 107.828 1.00 38.64 215 ILE F CA 1
ATOM 16987 C C . ILE F 1 235 ? -45.650 -199.095 106.654 1.00 39.00 215 ILE F C 1
ATOM 16988 O O . ILE F 1 235 ? -44.604 -199.499 106.161 1.00 42.89 215 ILE F O 1
ATOM 16993 N N . LYS F 1 236 ? -46.272 -198.007 106.219 1.00 39.06 216 LYS F N 1
ATOM 16994 C CA . LYS F 1 236 ? -45.718 -197.222 105.125 1.00 37.29 216 LYS F CA 1
ATOM 16995 C C . LYS F 1 236 ? -45.825 -195.732 105.427 1.00 34.79 216 LYS F C 1
ATOM 16996 O O . LYS F 1 236 ? -46.827 -195.108 105.110 1.00 29.95 216 LYS F O 1
ATOM 16998 N N . PRO F 1 237 ? -44.791 -195.163 106.060 1.00 33.76 217 PRO F N 1
ATOM 16999 C CA . PRO F 1 237 ? -44.781 -193.729 106.377 1.00 36.23 217 PRO F CA 1
ATOM 17000 C C . PRO F 1 237 ? -44.700 -192.801 105.153 1.00 35.79 217 PRO F C 1
ATOM 17001 O O . PRO F 1 237 ? -44.103 -193.136 104.124 1.00 34.86 217 PRO F O 1
ATOM 17005 N N . GLY F 1 238 ? -45.327 -191.635 105.279 1.00 33.71 218 GLY F N 1
ATOM 17006 C CA . GLY F 1 238 ? -45.239 -190.595 104.273 1.00 42.25 218 GLY F CA 1
ATOM 17007 C C . GLY F 1 238 ? -44.692 -189.309 104.868 1.00 40.67 218 GLY F C 1
ATOM 17008 O O . GLY F 1 238 ? -43.890 -189.341 105.803 1.00 37.45 218 GLY F O 1
ATOM 17009 N N . GLU F 1 239 ? -45.128 -188.176 104.325 1.00 35.11 219 GLU F N 1
ATOM 17010 C CA . GLU F 1 239 ? -44.682 -186.873 104.813 1.00 37.29 219 GLU F CA 1
ATOM 17011 C C . GLU F 1 239 ? -45.770 -186.115 105.579 1.00 31.47 219 GLU F C 1
ATOM 17012 O O . GLU F 1 239 ? -45.514 -185.053 106.132 1.00 34.93 219 GLU F O 1
ATOM 17018 N N . ASP F 1 240 ? -46.971 -186.680 105.612 1.00 25.56 220 ASP F N 1
ATOM 17019 C CA . ASP F 1 240 ? -48.095 -186.137 106.375 1.00 22.19 220 ASP F CA 1
ATOM 17020 C C . ASP F 1 240 ? -47.845 -186.046 107.892 1.00 28.42 220 ASP F C 1
ATOM 17021 O O . ASP F 1 240 ? -46.843 -186.554 108.407 1.00 18.82 220 ASP F O 1
ATOM 17026 N N A MET F 1 241 ? -48.774 -185.419 108.609 0.41 17.33 221 MET F N 1
ATOM 17027 N N B MET F 1 241 ? -48.767 -185.400 108.595 0.59 17.33 221 MET F N 1
ATOM 17028 C CA A MET F 1 241 ? -48.576 -185.149 110.031 0.41 19.88 221 MET F CA 1
ATOM 17029 C CA B MET F 1 241 ? -48.608 -185.151 110.021 0.59 20.49 221 MET F CA 1
ATOM 17030 C C A MET F 1 241 ? -48.603 -186.423 110.890 0.41 19.31 221 MET F C 1
ATOM 17031 C C B MET F 1 241 ? -48.569 -186.440 110.854 0.59 19.43 221 MET F C 1
ATOM 17032 O O A MET F 1 241 ? -47.881 -186.511 111.885 0.41 18.84 221 MET F O 1
ATOM 17033 O O B MET F 1 241 ? -47.770 -186.555 111.788 0.59 18.17 221 MET F O 1
ATOM 17042 N N . ILE F 1 242 ? -49.423 -187.402 110.510 1.00 20.63 222 ILE F N 1
ATOM 17043 C CA . ILE F 1 242 ? -49.475 -188.667 111.239 1.00 24.11 222 ILE F CA 1
ATOM 17044 C C . ILE F 1 242 ? -48.148 -189.409 111.119 1.00 27.90 222 ILE F C 1
ATOM 17045 O O . ILE F 1 242 ? -47.607 -189.872 112.120 1.00 37.09 222 ILE F O 1
ATOM 17050 N N . SER F 1 243 ? -47.621 -189.499 109.900 1.00 17.44 223 SER F N 1
ATOM 17051 C CA . SER F 1 243 ? -46.320 -190.126 109.685 1.00 18.64 223 SER F CA 1
ATOM 17052 C C . SER F 1 243 ? -45.224 -189.437 110.493 1.00 21.92 223 SER F C 1
ATOM 17053 O O . SER F 1 243 ? -44.406 -190.104 111.138 1.00 27.99 223 SER F O 1
ATOM 17056 N N . ARG F 1 244 ? -45.204 -188.104 110.481 1.00 24.21 224 ARG F N 1
ATOM 17057 C CA . ARG F 1 244 ? -44.140 -187.368 111.171 1.00 27.64 224 ARG F CA 1
ATOM 17058 C C . ARG F 1 244 ? -44.223 -187.567 112.679 1.00 28.01 224 ARG F C 1
ATOM 17059 O O . ARG F 1 244 ? -43.201 -187.635 113.361 1.00 38.35 224 ARG F O 1
ATOM 17067 N N . MET F 1 245 ? -45.442 -187.674 113.195 1.00 26.44 225 MET F N 1
ATOM 17068 C CA A MET F 1 245 ? -45.620 -187.795 114.634 0.50 20.10 225 MET F CA 1
ATOM 17069 C CA B MET F 1 245 ? -45.681 -187.819 114.629 0.50 20.66 225 MET F CA 1
ATOM 17070 C C . MET F 1 245 ? -45.251 -189.176 115.169 1.00 25.80 225 MET F C 1
ATOM 17071 O O . MET F 1 245 ? -44.553 -189.275 116.177 1.00 31.32 225 MET F O 1
ATOM 17080 N N . ILE F 1 246 ? -45.705 -190.234 114.505 1.00 33.47 226 ILE F N 1
ATOM 17081 C CA . ILE F 1 246 ? -45.434 -191.584 114.992 1.00 44.82 226 ILE F CA 1
ATOM 17082 C C . ILE F 1 246 ? -43.971 -191.975 114.807 1.00 51.57 226 ILE F C 1
ATOM 17083 O O . ILE F 1 246 ? -43.458 -192.827 115.529 1.00 57.60 226 ILE F O 1
ATOM 17088 N N . ASN F 1 247 ? -43.299 -191.350 113.845 1.00 51.01 227 ASN F N 1
ATOM 17089 C CA . ASN F 1 247 ? -41.882 -191.614 113.622 1.00 57.68 227 ASN F CA 1
ATOM 17090 C C . ASN F 1 247 ? -41.012 -190.586 114.328 1.00 57.88 227 ASN F C 1
ATOM 17091 O O . ASN F 1 247 ? -39.784 -190.607 114.217 1.00 56.62 227 ASN F O 1
ATOM 17096 N N . GLY F 1 248 ? -41.666 -189.686 115.053 1.00 57.16 228 GLY F N 1
ATOM 17097 C CA . GLY F 1 248 ? -40.977 -188.767 115.935 1.00 61.80 228 GLY F CA 1
ATOM 17098 C C . GLY F 1 248 ? -40.845 -189.386 117.313 1.00 63.92 228 GLY F C 1
ATOM 17099 O O . GLY F 1 248 ? -40.876 -190.610 117.458 1.00 68.93 228 GLY F O 1
ATOM 17100 N N . GLU F 1 249 ? -40.704 -188.545 118.331 1.00 56.46 229 GLU F N 1
ATOM 17101 C CA . GLU F 1 249 ? -40.551 -189.030 119.694 1.00 49.31 229 GLU F CA 1
ATOM 17102 C C . GLU F 1 249 ? -41.096 -188.035 120.712 1.00 50.75 229 GLU F C 1
ATOM 17103 O O . GLU F 1 249 ? -41.355 -186.873 120.392 1.00 48.78 229 GLU F O 1
ATOM 17105 N N . VAL F 1 250 ? -41.272 -188.506 121.940 1.00 48.01 230 VAL F N 1
ATOM 17106 C CA . VAL F 1 250 ? -41.667 -187.646 123.046 1.00 48.19 230 VAL F CA 1
ATOM 17107 C C . VAL F 1 250 ? -40.838 -187.989 124.283 1.00 59.10 230 VAL F C 1
ATOM 17108 O O . VAL F 1 250 ? -41.259 -187.754 125.418 1.00 63.46 230 VAL F O 1
ATOM 17110 N N . GLY F 1 251 ? -39.654 -188.551 124.053 1.00 66.00 231 GLY F N 1
ATOM 17111 C CA . GLY F 1 251 ? -38.742 -188.879 125.133 1.00 66.55 231 GLY F CA 1
ATOM 17112 C C . GLY F 1 251 ? -38.291 -190.327 125.121 1.00 66.97 231 GLY F C 1
ATOM 17113 O O . GLY F 1 251 ? -38.102 -190.934 126.176 1.00 72.55 231 GLY F O 1
ATOM 17114 N N . GLY F 1 252 ? -38.118 -190.883 123.927 1.00 56.26 232 GLY F N 1
ATOM 17115 C CA . GLY F 1 252 ? -37.633 -192.243 123.784 1.00 48.00 232 GLY F CA 1
ATOM 17116 C C . GLY F 1 252 ? -37.497 -192.683 122.336 1.00 44.73 232 GLY F C 1
ATOM 17117 O O . GLY F 1 252 ? -37.282 -191.865 121.439 1.00 44.02 232 GLY F O 1
ATOM 17118 N N . PRO F 1 254 ? -41.951 -192.620 121.913 1.00 50.11 234 PRO F N 1
ATOM 17119 C CA . PRO F 1 254 ? -42.291 -193.302 120.662 1.00 53.39 234 PRO F CA 1
ATOM 17120 C C . PRO F 1 254 ? -43.772 -193.209 120.301 1.00 59.20 234 PRO F C 1
ATOM 17121 O O . PRO F 1 254 ? -44.191 -193.809 119.312 1.00 65.44 234 PRO F O 1
ATOM 17125 N N . LEU F 1 255 ? -44.534 -192.465 121.100 1.00 56.05 235 LEU F N 1
ATOM 17126 C CA . LEU F 1 255 ? -45.927 -192.115 120.802 1.00 41.42 235 LEU F CA 1
ATOM 17127 C C . LEU F 1 255 ? -46.844 -193.314 120.584 1.00 34.16 235 LEU F C 1
ATOM 17128 O O . LEU F 1 255 ? -46.810 -193.959 119.538 1.00 37.45 235 LEU F O 1
ATOM 17133 N N . THR F 1 256 ? -47.682 -193.592 121.575 1.00 35.65 236 THR F N 1
ATOM 17134 C CA . THR F 1 256 ? -48.653 -194.675 121.469 1.00 36.82 236 THR F CA 1
ATOM 17135 C C . THR F 1 256 ? -49.745 -194.348 120.456 1.00 38.86 236 THR F C 1
ATOM 17136 O O . THR F 1 256 ? -50.001 -193.179 120.167 1.00 37.83 236 THR F O 1
ATOM 17140 N N . ASP F 1 257 ? -50.394 -195.387 119.941 1.00 38.25 237 ASP F N 1
ATOM 17141 C CA . ASP F 1 257 ? -51.517 -195.225 119.028 1.00 40.46 237 ASP F CA 1
ATOM 17142 C C . ASP F 1 257 ? -52.623 -194.352 119.611 1.00 37.47 237 ASP F C 1
ATOM 17143 O O . ASP F 1 257 ? -53.146 -193.471 118.930 1.00 37.26 237 ASP F O 1
ATOM 17148 N N . ILE F 1 258 ? -52.964 -194.584 120.874 1.00 34.96 238 ILE F N 1
ATOM 17149 C CA . ILE F 1 258 ? -54.018 -193.812 121.524 1.00 32.67 238 ILE F CA 1
ATOM 17150 C C . ILE F 1 258 ? -53.626 -192.335 121.621 1.00 26.66 238 ILE F C 1
ATOM 17151 O O . ILE F 1 258 ? -54.441 -191.449 121.364 1.00 19.55 238 ILE F O 1
ATOM 17156 N N . GLU F 1 259 ? -52.371 -192.064 121.954 1.00 28.43 239 GLU F N 1
ATOM 17157 C CA . GLU F 1 259 ? -51.906 -190.683 122.001 1.00 25.97 239 GLU F CA 1
ATOM 17158 C C . GLU F 1 259 ? -52.065 -190.043 120.625 1.00 24.99 239 GLU F C 1
ATOM 17159 O O . GLU F 1 259 ? -52.548 -188.913 120.507 1.00 24.57 239 GLU F O 1
ATOM 17165 N N . ALA F 1 260 ? -51.682 -190.786 119.592 1.00 26.96 240 ALA F N 1
ATOM 17166 C CA . ALA F 1 260 ? -51.752 -190.300 118.213 1.00 20.66 240 ALA F CA 1
ATOM 17167 C C . ALA F 1 260 ? -53.196 -190.064 117.768 1.00 23.36 240 ALA F C 1
ATOM 17168 O O . ALA F 1 260 ? -53.490 -189.072 117.073 1.00 20.26 240 ALA F O 1
ATOM 17170 N N . GLU F 1 261 ? -54.092 -190.972 118.166 1.00 19.67 241 GLU F N 1
ATOM 17171 C CA . GLU F 1 261 ? -55.516 -190.820 117.865 1.00 25.01 241 GLU F CA 1
ATOM 17172 C C . GLU F 1 261 ? -56.053 -189.554 118.524 1.00 25.25 241 GLU F C 1
ATOM 17173 O O . GLU F 1 261 ? -56.759 -188.759 117.899 1.00 17.53 241 GLU F O 1
ATOM 17179 N N . ASN F 1 262 ? -55.714 -189.387 119.801 1.00 28.34 242 ASN F N 1
ATOM 17180 C CA . ASN F 1 262 ? -56.117 -188.218 120.569 1.00 28.44 242 ASN F CA 1
ATOM 17181 C C . ASN F 1 262 ? -55.675 -186.925 119.896 1.00 23.98 242 ASN F C 1
ATOM 17182 O O . ASN F 1 262 ? -56.444 -185.966 119.785 1.00 20.44 242 ASN F O 1
ATOM 17187 N N . ILE F 1 263 ? -54.428 -186.904 119.440 1.00 27.82 243 ILE F N 1
ATOM 17188 C CA . ILE F 1 263 ? -53.862 -185.693 118.861 1.00 26.01 243 ILE F CA 1
ATOM 17189 C C . ILE F 1 263 ? -54.615 -185.334 117.579 1.00 22.69 243 ILE F C 1
ATOM 17190 O O . ILE F 1 263 ? -54.983 -184.179 117.387 1.00 19.55 243 ILE F O 1
ATOM 17195 N N . CYS F 1 264 ? -54.897 -186.337 116.748 1.00 25.91 244 CYS F N 1
ATOM 17196 C CA . CYS F 1 264 ? -55.683 -186.149 115.527 1.00 17.23 244 CYS F CA 1
ATOM 17197 C C . CYS F 1 264 ? -57.046 -185.518 115.814 1.00 24.95 244 CYS F C 1
ATOM 17198 O O . CYS F 1 264 ? -57.443 -184.550 115.160 1.00 19.58 244 CYS F O 1
ATOM 17201 N N . ILE F 1 265 ? -57.755 -186.052 116.806 1.00 21.30 245 ILE F N 1
ATOM 17202 C CA . ILE F 1 265 ? -59.041 -185.496 117.181 1.00 18.35 245 ILE F CA 1
ATOM 17203 C C . ILE F 1 265 ? -58.887 -184.054 117.615 1.00 18.76 245 ILE F C 1
ATOM 17204 O O . ILE F 1 265 ? -59.634 -183.170 117.164 1.00 20.10 245 ILE F O 1
ATOM 17209 N N . GLN F 1 266 ? -57.911 -183.810 118.482 1.00 19.73 246 GLN F N 1
ATOM 17210 C CA . GLN F 1 266 ? -57.716 -182.471 119.043 1.00 22.82 246 GLN F CA 1
ATOM 17211 C C . GLN F 1 266 ? -57.274 -181.434 118.010 1.00 16.92 246 GLN F C 1
ATOM 17212 O O . GLN F 1 266 ? -57.680 -180.261 118.070 1.00 16.96 246 GLN F O 1
ATOM 17218 N N . VAL F 1 267 ? -56.418 -181.853 117.088 1.00 19.71 247 VAL F N 1
ATOM 17219 C CA . VAL F 1 267 ? -55.975 -180.978 116.011 1.00 16.95 247 VAL F CA 1
ATOM 17220 C C . VAL F 1 267 ? -57.164 -180.651 115.090 1.00 19.16 247 VAL F C 1
ATOM 17221 O O . VAL F 1 267 ? -57.327 -179.498 114.650 1.00 25.70 247 VAL F O 1
ATOM 17225 N N . LEU F 1 268 ? -58.001 -181.646 114.787 1.00 18.64 248 LEU F N 1
ATOM 17226 C CA . LEU F 1 268 ? -59.128 -181.425 113.877 1.00 21.90 248 LEU F CA 1
ATOM 17227 C C . LEU F 1 268 ? -60.148 -180.514 114.541 1.00 24.44 248 LEU F C 1
ATOM 17228 O O . LEU F 1 268 ? -60.615 -179.539 113.966 1.00 20.95 248 LEU F O 1
ATOM 17233 N N . VAL F 1 269 ? -60.491 -180.841 115.775 1.00 17.12 249 VAL F N 1
ATOM 17234 C CA . VAL F 1 269 ? -61.461 -180.059 116.500 1.00 17.09 249 VAL F CA 1
ATOM 17235 C C . VAL F 1 269 ? -60.909 -178.680 116.856 1.00 25.72 249 VAL F C 1
ATOM 17236 O O . VAL F 1 269 ? -61.644 -177.693 116.850 1.00 20.23 249 VAL F O 1
ATOM 17240 N N . GLY F 1 270 ? -59.611 -178.607 117.142 1.00 20.67 250 GLY F N 1
ATOM 17241 C CA . GLY F 1 270 ? -59.017 -177.371 117.631 1.00 18.96 250 GLY F CA 1
ATOM 17242 C C . GLY F 1 270 ? -59.094 -176.245 116.620 1.00 20.08 250 GLY F C 1
ATOM 17243 O O . GLY F 1 270 ? -59.188 -175.061 116.973 1.00 19.45 250 GLY F O 1
ATOM 17244 N N . GLY F 1 271 ? -59.066 -176.620 115.345 1.00 18.92 251 GLY F N 1
ATOM 17245 C CA . GLY F 1 271 ? -58.995 -175.646 114.276 1.00 20.63 251 GLY F CA 1
ATOM 17246 C C . GLY F 1 271 ? -60.279 -175.530 113.491 1.00 26.15 251 GLY F C 1
ATOM 17247 O O . GLY F 1 271 ? -60.288 -174.984 112.382 1.00 18.92 251 GLY F O 1
ATOM 17248 N N . LEU F 1 272 ? -61.373 -176.029 114.059 1.00 17.01 252 LEU F N 1
ATOM 17249 C CA . LEU F 1 272 ? -62.635 -175.992 113.332 1.00 21.88 252 LEU F CA 1
ATOM 17250 C C . LEU F 1 272 ? -63.469 -174.769 113.756 1.00 17.05 252 LEU F C 1
ATOM 17251 O O . LEU F 1 272 ? -63.497 -173.775 113.040 1.00 17.05 252 LEU F O 1
ATOM 17256 N N . ASP F 1 273 ? -64.092 -174.801 114.934 1.00 17.02 253 ASP F N 1
ATOM 17257 C CA . ASP F 1 273 ? -64.943 -173.686 115.354 1.00 26.40 253 ASP F CA 1
ATOM 17258 C C . ASP F 1 273 ? -64.179 -172.366 115.493 1.00 16.89 253 ASP F C 1
ATOM 17259 O O . ASP F 1 273 ? -64.713 -171.287 115.199 1.00 16.87 253 ASP F O 1
ATOM 17264 N N . THR F 1 274 ? -62.952 -172.454 115.993 1.00 17.23 254 THR F N 1
ATOM 17265 C CA . THR F 1 274 ? -62.087 -171.288 116.111 1.00 18.61 254 THR F CA 1
ATOM 17266 C C . THR F 1 274 ? -61.943 -170.542 114.768 1.00 16.75 254 THR F C 1
ATOM 17267 O O . THR F 1 274 ? -62.197 -169.335 114.675 1.00 16.84 254 THR F O 1
ATOM 17271 N N . VAL F 1 275 ? -61.533 -171.261 113.731 1.00 19.89 255 VAL F N 1
ATOM 17272 C CA . VAL F 1 275 ? -61.310 -170.626 112.425 1.00 16.85 255 VAL F CA 1
ATOM 17273 C C . VAL F 1 275 ? -62.607 -170.112 111.791 1.00 16.91 255 VAL F C 1
ATOM 17274 O O . VAL F 1 275 ? -62.651 -168.987 111.271 1.00 20.78 255 VAL F O 1
ATOM 17278 N N . VAL F 1 276 ? -63.656 -170.925 111.820 1.00 16.99 256 VAL F N 1
ATOM 17279 C CA . VAL F 1 276 ? -64.957 -170.551 111.256 1.00 17.05 256 VAL F CA 1
ATOM 17280 C C . VAL F 1 276 ? -65.492 -169.258 111.905 1.00 20.76 256 VAL F C 1
ATOM 17281 O O . VAL F 1 276 ? -65.934 -168.306 111.237 1.00 19.49 256 VAL F O 1
ATOM 17285 N N . ASN F 1 277 ? -65.414 -169.202 113.223 1.00 16.91 257 ASN F N 1
ATOM 17286 C CA . ASN F 1 277 ? -65.984 -168.060 113.907 1.00 16.85 257 ASN F CA 1
ATOM 17287 C C . ASN F 1 277 ? -65.082 -166.837 113.858 1.00 16.77 257 ASN F C 1
ATOM 17288 O O . ASN F 1 277 ? -65.582 -165.700 113.887 1.00 18.46 257 ASN F O 1
ATOM 17293 N N . MET F 1 278 ? -63.778 -167.048 113.706 1.00 16.73 258 MET F N 1
ATOM 17294 C CA . MET F 1 278 ? -62.866 -165.931 113.492 1.00 19.41 258 MET F CA 1
ATOM 17295 C C . MET F 1 278 ? -63.126 -165.326 112.109 1.00 17.91 258 MET F C 1
ATOM 17296 O O . MET F 1 278 ? -63.253 -164.105 111.981 1.00 20.18 258 MET F O 1
ATOM 17301 N N . LEU F 1 279 ? -63.242 -166.175 111.084 1.00 16.81 259 LEU F N 1
ATOM 17302 C CA . LEU F 1 279 ? -63.614 -165.679 109.749 1.00 16.87 259 LEU F CA 1
ATOM 17303 C C . LEU F 1 279 ? -64.947 -164.927 109.799 1.00 16.89 259 LEU F C 1
ATOM 17304 O O . LEU F 1 279 ? -65.121 -163.892 109.147 1.00 16.89 259 LEU F O 1
ATOM 17309 N N . GLY F 1 280 ? -65.878 -165.431 110.608 1.00 16.91 260 GLY F N 1
ATOM 17310 C CA . GLY F 1 280 ? -67.180 -164.796 110.751 1.00 17.41 260 GLY F CA 1
ATOM 17311 C C . GLY F 1 280 ? -67.092 -163.393 111.316 1.00 16.84 260 GLY F C 1
ATOM 17312 O O . GLY F 1 280 ? -67.774 -162.480 110.845 1.00 18.82 260 GLY F O 1
ATOM 17313 N N . PHE F 1 281 ? -66.249 -163.209 112.325 1.00 16.75 261 PHE F N 1
ATOM 17314 C CA . PHE F 1 281 ? -66.027 -161.873 112.879 1.00 21.43 261 PHE F CA 1
ATOM 17315 C C . PHE F 1 281 ? -65.327 -160.964 111.880 1.00 17.97 261 PHE F C 1
ATOM 17316 O O . PHE F 1 281 ? -65.617 -159.765 111.788 1.00 18.72 261 PHE F O 1
ATOM 17324 N N . THR F 1 282 ? -64.406 -161.551 111.140 1.00 17.58 262 THR F N 1
ATOM 17325 C CA . THR F 1 282 ? -63.604 -160.825 110.177 1.00 16.66 262 THR F CA 1
ATOM 17326 C C . THR F 1 282 ? -64.501 -160.284 109.078 1.00 16.74 262 THR F C 1
ATOM 17327 O O . THR F 1 282 ? -64.525 -159.082 108.838 1.00 16.70 262 THR F O 1
ATOM 17331 N N . PHE F 1 283 ? -65.307 -161.145 108.473 1.00 16.83 263 PHE F N 1
ATOM 17332 C CA . PHE F 1 283 ? -66.057 -160.731 107.287 1.00 16.91 263 PHE F CA 1
ATOM 17333 C C . PHE F 1 283 ? -67.344 -159.961 107.589 1.00 16.92 263 PHE F C 1
ATOM 17334 O O . PHE F 1 283 ? -67.748 -159.124 106.791 1.00 16.95 263 PHE F O 1
ATOM 17342 N N . SER F 1 284 ? -67.961 -160.180 108.748 1.00 17.98 264 SER F N 1
ATOM 17343 C CA A SER F 1 284 ? -69.081 -159.344 109.164 0.27 18.32 264 SER F CA 1
ATOM 17344 C CA B SER F 1 284 ? -69.085 -159.342 109.158 0.73 18.23 264 SER F CA 1
ATOM 17345 C C . SER F 1 284 ? -68.599 -157.936 109.479 1.00 16.80 264 SER F C 1
ATOM 17346 O O . SER F 1 284 ? -69.307 -156.947 109.214 1.00 17.52 264 SER F O 1
ATOM 17351 N N . HIS F 1 285 ? -67.393 -157.829 110.032 1.00 16.71 265 HIS F N 1
ATOM 17352 C CA . HIS F 1 285 ? -66.818 -156.503 110.277 1.00 16.63 265 HIS F CA 1
ATOM 17353 C C . HIS F 1 285 ? -66.475 -155.802 108.965 1.00 16.66 265 HIS F C 1
ATOM 17354 O O . HIS F 1 285 ? -66.757 -154.617 108.807 1.00 19.11 265 HIS F O 1
ATOM 17361 N N . LEU F 1 286 ? -65.853 -156.519 108.031 1.00 16.71 266 LEU F N 1
ATOM 17362 C CA . LEU F 1 286 ? -65.558 -155.913 106.715 1.00 16.75 266 LEU F CA 1
ATOM 17363 C C . LEU F 1 286 ? -66.830 -155.426 106.011 1.00 20.94 266 LEU F C 1
ATOM 17364 O O . LEU F 1 286 ? -66.842 -154.358 105.371 1.00 18.05 266 LEU F O 1
ATOM 17369 N N . ALA F 1 287 ? -67.911 -156.187 106.139 1.00 17.80 267 ALA F N 1
ATOM 17370 C CA . ALA F 1 287 ? -69.164 -155.807 105.501 1.00 19.25 267 ALA F CA 1
ATOM 17371 C C . ALA F 1 287 ? -69.801 -154.563 106.138 1.00 24.00 267 ALA F C 1
ATOM 17372 O O . ALA F 1 287 ? -70.578 -153.862 105.471 1.00 16.95 267 ALA F O 1
ATOM 17374 N N . LYS F 1 288 ? -69.502 -154.294 107.415 1.00 20.08 268 LYS F N 1
ATOM 17375 C CA . LYS F 1 288 ? -70.002 -153.074 108.075 1.00 26.01 268 LYS F CA 1
ATOM 17376 C C . LYS F 1 288 ? -69.040 -151.869 107.962 1.00 20.97 268 LYS F C 1
ATOM 17377 O O . LYS F 1 288 ? -69.474 -150.714 107.902 1.00 24.39 268 LYS F O 1
ATOM 17383 N N . ASP F 1 289 ? -67.740 -152.144 107.929 1.00 24.09 269 ASP F N 1
ATOM 17384 C CA . ASP F 1 289 ? -66.726 -151.094 107.897 1.00 25.00 269 ASP F CA 1
ATOM 17385 C C . ASP F 1 289 ? -66.340 -150.799 106.457 1.00 16.62 269 ASP F C 1
ATOM 17386 O O . ASP F 1 289 ? -65.313 -151.295 105.959 1.00 23.12 269 ASP F O 1
ATOM 17391 N N . HIS F 1 290 ? -67.161 -149.983 105.800 1.00 18.89 270 HIS F N 1
ATOM 17392 C CA . HIS F 1 290 ? -67.018 -149.702 104.372 1.00 21.83 270 HIS F CA 1
ATOM 17393 C C . HIS F 1 290 ? -65.654 -149.112 104.013 1.00 21.84 270 HIS F C 1
ATOM 17394 O O . HIS F 1 290 ? -65.087 -149.441 102.967 1.00 19.41 270 HIS F O 1
ATOM 17401 N N . ALA F 1 291 ? -65.129 -148.227 104.853 1.00 21.87 271 ALA F N 1
ATOM 17402 C CA . ALA F 1 291 ? -63.851 -147.592 104.522 1.00 25.92 271 ALA F CA 1
ATOM 17403 C C . ALA F 1 291 ? -62.720 -148.618 104.575 1.00 26.19 271 ALA F C 1
ATOM 17404 O O . ALA F 1 291 ? -61.806 -148.601 103.752 1.00 18.03 271 ALA F O 1
ATOM 17406 N N . LEU F 1 292 ? -62.788 -149.528 105.535 1.00 20.57 272 LEU F N 1
ATOM 17407 C CA . LEU F 1 292 ? -61.769 -150.564 105.634 1.00 20.68 272 LEU F CA 1
ATOM 17408 C C . LEU F 1 292 ? -61.810 -151.499 104.434 1.00 21.00 272 LEU F C 1
ATOM 17409 O O . LEU F 1 292 ? -60.791 -151.779 103.795 1.00 16.59 272 LEU F O 1
ATOM 17414 N N . ARG F 1 293 ? -63.010 -151.979 104.138 1.00 18.18 273 ARG F N 1
ATOM 17415 C CA . ARG F 1 293 ? -63.223 -152.910 103.056 1.00 16.76 273 ARG F CA 1
ATOM 17416 C C . ARG F 1 293 ? -62.678 -152.367 101.731 1.00 17.00 273 ARG F C 1
ATOM 17417 O O . ARG F 1 293 ? -61.935 -153.041 101.029 1.00 21.14 273 ARG F O 1
ATOM 17425 N N . ARG F 1 294 ? -63.018 -151.117 101.425 1.00 17.27 274 ARG F N 1
ATOM 17426 C CA . ARG F 1 294 ? -62.631 -150.514 100.154 1.00 18.49 274 ARG F CA 1
ATOM 17427 C C . ARG F 1 294 ? -61.129 -150.202 100.062 1.00 20.55 274 ARG F C 1
ATOM 17428 O O . ARG F 1 294 ? -60.549 -150.214 98.970 1.00 23.95 274 ARG F O 1
ATOM 17436 N N . ALA F 1 295 ? -60.506 -149.956 101.208 1.00 21.76 275 ALA F N 1
ATOM 17437 C CA . ALA F 1 295 ? -59.054 -149.788 101.290 1.00 20.41 275 ALA F CA 1
ATOM 17438 C C . ALA F 1 295 ? -58.335 -151.071 100.911 1.00 25.04 275 ALA F C 1
ATOM 17439 O O . ALA F 1 295 ? -57.406 -151.062 100.093 1.00 23.56 275 ALA F O 1
ATOM 17441 N N . ILE F 1 296 ? -58.756 -152.181 101.513 1.00 24.75 276 ILE F N 1
ATOM 17442 C CA . ILE F 1 296 ? -58.156 -153.472 101.188 1.00 22.07 276 ILE F CA 1
ATOM 17443 C C . ILE F 1 296 ? -58.441 -153.870 99.718 1.00 16.81 276 ILE F C 1
ATOM 17444 O O . ILE F 1 296 ? -57.562 -154.377 99.029 1.00 22.23 276 ILE F O 1
ATOM 17449 N N . ALA F 1 297 ? -59.654 -153.608 99.238 1.00 17.45 277 ALA F N 1
ATOM 17450 C CA . ALA F 1 297 ? -60.011 -153.973 97.868 1.00 20.07 277 ALA F CA 1
ATOM 17451 C C . ALA F 1 297 ? -59.057 -153.296 96.890 1.00 22.59 277 ALA F C 1
ATOM 17452 O O . ALA F 1 297 ? -58.657 -153.888 95.888 1.00 22.74 277 ALA F O 1
ATOM 17454 N N . ALA F 1 298 ? -58.669 -152.073 97.235 1.00 25.87 278 ALA F N 1
ATOM 17455 C CA . ALA F 1 298 ? -57.807 -151.244 96.411 1.00 28.42 278 ALA F CA 1
ATOM 17456 C C . ALA F 1 298 ? -56.336 -151.601 96.597 1.00 37.01 278 ALA F C 1
ATOM 17457 O O . ALA F 1 298 ? -55.546 -151.524 95.654 1.00 48.51 278 ALA F O 1
ATOM 17459 N N . ASP F 1 299 ? -55.968 -152.002 97.807 1.00 30.23 279 ASP F N 1
ATOM 17460 C CA . ASP F 1 299 ? -54.567 -152.303 98.111 1.00 25.50 279 ASP F CA 1
ATOM 17461 C C . ASP F 1 299 ? -54.399 -153.613 98.892 1.00 18.02 279 ASP F C 1
ATOM 17462 O O . ASP F 1 299 ? -54.408 -153.622 100.125 1.00 23.29 279 ASP F O 1
ATOM 17467 N N . PRO F 1 300 ? -54.260 -154.730 98.166 1.00 21.44 280 PRO F N 1
ATOM 17468 C CA . PRO F 1 300 ? -54.057 -156.020 98.834 1.00 28.65 280 PRO F CA 1
ATOM 17469 C C . PRO F 1 300 ? -52.798 -156.064 99.708 1.00 28.41 280 PRO F C 1
ATOM 17470 O O . PRO F 1 300 ? -52.701 -156.946 100.551 1.00 27.55 280 PRO F O 1
ATOM 17474 N N . SER F 1 301 ? -51.864 -155.129 99.538 1.00 29.24 281 SER F N 1
ATOM 17475 C CA . SER F 1 301 ? -50.667 -155.113 100.377 1.00 33.69 281 SER F CA 1
ATOM 17476 C C . SER F 1 301 ? -51.025 -154.867 101.842 1.00 30.40 281 SER F C 1
ATOM 17477 O O . SER F 1 301 ? -50.239 -155.167 102.735 1.00 29.65 281 SER F O 1
ATOM 17480 N N . LEU F 1 302 ? -52.219 -154.335 102.081 1.00 27.78 282 LEU F N 1
ATOM 17481 C CA . LEU F 1 302 ? -52.682 -154.042 103.436 1.00 26.64 282 LEU F CA 1
ATOM 17482 C C . LEU F 1 302 ? -53.108 -155.275 104.228 1.00 21.89 282 LEU F C 1
ATOM 17483 O O . LEU F 1 302 ? -53.324 -155.187 105.432 1.00 22.77 282 LEU F O 1
ATOM 17488 N N . ILE F 1 303 ? -53.220 -156.417 103.562 1.00 24.48 283 ILE F N 1
ATOM 17489 C CA . ILE F 1 303 ? -53.766 -157.621 104.190 1.00 22.40 283 ILE F CA 1
ATOM 17490 C C . ILE F 1 303 ? -52.893 -158.148 105.326 1.00 31.24 283 ILE F C 1
ATOM 17491 O O . ILE F 1 303 ? -53.407 -158.593 106.361 1.00 21.78 283 ILE F O 1
ATOM 17496 N N . ASP F 1 304 ? -51.578 -158.072 105.149 1.00 29.85 284 ASP F N 1
ATOM 17497 C CA . ASP F 1 304 ? -50.649 -158.527 106.181 1.00 22.48 284 ASP F CA 1
ATOM 17498 C C . ASP F 1 304 ? -50.880 -157.823 107.507 1.00 20.98 284 ASP F C 1
ATOM 17499 O O . ASP F 1 304 ? -51.007 -158.472 108.544 1.00 23.40 284 ASP F O 1
ATOM 17504 N N . ASP F 1 305 ? -50.940 -156.494 107.479 1.00 22.35 285 ASP F N 1
ATOM 17505 C CA . ASP F 1 305 ? -51.174 -155.757 108.703 1.00 23.17 285 ASP F CA 1
ATOM 17506 C C . ASP F 1 305 ? -52.612 -155.947 109.188 1.00 26.98 285 ASP F C 1
ATOM 17507 O O . ASP F 1 305 ? -52.872 -156.011 110.405 1.00 23.55 285 ASP F O 1
ATOM 17512 N N . ALA F 1 306 ? -53.544 -156.040 108.242 1.00 20.24 286 ALA F N 1
ATOM 17513 C CA . ALA F 1 306 ? -54.964 -156.178 108.590 1.00 25.70 286 ALA F CA 1
ATOM 17514 C C . ALA F 1 306 ? -55.248 -157.453 109.382 1.00 24.16 286 ALA F C 1
ATOM 17515 O O . ALA F 1 306 ? -56.018 -157.439 110.332 1.00 19.13 286 ALA F O 1
ATOM 17517 N N . LEU F 1 307 ? -54.642 -158.550 108.945 1.00 21.28 287 LEU F N 1
ATOM 17518 C CA . LEU F 1 307 ? -54.729 -159.865 109.593 1.00 22.69 287 LEU F CA 1
ATOM 17519 C C . LEU F 1 307 ? -54.375 -159.819 111.074 1.00 23.88 287 LEU F C 1
ATOM 17520 O O . LEU F 1 307 ? -55.066 -160.386 111.936 1.00 23.04 287 LEU F O 1
ATOM 17525 N N . LEU F 1 308 ? -53.283 -159.133 111.366 1.00 21.90 288 LEU F N 1
ATOM 17526 C CA . LEU F 1 308 ? -52.849 -158.968 112.735 1.00 22.09 288 LEU F CA 1
ATOM 17527 C C . LEU F 1 308 ? -53.865 -158.162 113.525 1.00 20.86 288 LEU F C 1
ATOM 17528 O O . LEU F 1 308 ? -54.097 -158.440 114.702 1.00 24.32 288 LEU F O 1
ATOM 17533 N N . GLU F 1 309 ? -54.504 -157.181 112.895 1.00 23.30 289 GLU F N 1
ATOM 17534 C CA . GLU F 1 309 ? -55.492 -156.412 113.631 1.00 24.59 289 GLU F CA 1
ATOM 17535 C C . GLU F 1 309 ? -56.787 -157.212 113.816 1.00 22.96 289 GLU F C 1
ATOM 17536 O O . GLU F 1 309 ? -57.419 -157.118 114.861 1.00 24.68 289 GLU F O 1
ATOM 17542 N N . PHE F 1 310 ? -57.172 -158.015 112.827 1.00 19.65 290 PHE F N 1
ATOM 17543 C CA . PHE F 1 310 ? -58.337 -158.888 113.020 1.00 16.26 290 PHE F CA 1
ATOM 17544 C C . PHE F 1 310 ? -58.158 -159.832 114.209 1.00 20.79 290 PHE F C 1
ATOM 17545 O O . PHE F 1 310 ? -59.084 -160.014 115.023 1.00 19.98 290 PHE F O 1
ATOM 17553 N N . PHE F 1 311 ? -56.968 -160.410 114.327 1.00 16.20 291 PHE F N 1
ATOM 17554 C CA . PHE F 1 311 ? -56.698 -161.311 115.458 1.00 16.17 291 PHE F CA 1
ATOM 17555 C C . PHE F 1 311 ? -56.691 -160.583 116.809 1.00 16.07 291 PHE F C 1
ATOM 17556 O O . PHE F 1 311 ? -57.170 -161.130 117.816 1.00 28.65 291 PHE F O 1
ATOM 17564 N N . ARG F 1 312 ? -56.161 -159.362 116.851 1.00 16.01 292 ARG F N 1
ATOM 17565 C CA . ARG F 1 312 ? -56.191 -158.580 118.089 1.00 30.59 292 ARG F CA 1
ATOM 17566 C C . ARG F 1 312 ? -57.597 -158.127 118.475 1.00 29.30 292 ARG F C 1
ATOM 17567 O O . ARG F 1 312 ? -57.962 -158.145 119.659 1.00 27.22 292 ARG F O 1
ATOM 17575 N N . ARG F 1 313 ? -58.378 -157.706 117.482 1.00 25.17 293 ARG F N 1
ATOM 17576 C CA . ARG F 1 313 ? -59.673 -157.070 117.733 1.00 20.43 293 ARG F CA 1
ATOM 17577 C C . ARG F 1 313 ? -60.796 -158.057 118.097 1.00 24.64 293 ARG F C 1
ATOM 17578 O O . ARG F 1 313 ? -61.754 -157.693 118.791 1.00 22.89 293 ARG F O 1
ATOM 17586 N N . PHE F 1 314 ? -60.678 -159.307 117.649 1.00 26.44 294 PHE F N 1
ATOM 17587 C CA . PHE F 1 314 ? -61.779 -160.262 117.814 1.00 16.19 294 PHE F CA 1
ATOM 17588 C C . PHE F 1 314 ? -61.400 -161.556 118.485 1.00 16.20 294 PHE F C 1
ATOM 17589 O O . PHE F 1 314 ? -61.602 -162.622 117.905 1.00 24.79 294 PHE F O 1
ATOM 17597 N N . PRO F 1 315 ? -60.891 -161.481 119.725 1.00 21.27 295 PRO F N 1
ATOM 17598 C CA . PRO F 1 315 ? -60.640 -162.710 120.482 1.00 24.36 295 PRO F CA 1
ATOM 17599 C C . PRO F 1 315 ? -61.946 -163.484 120.643 1.00 21.30 295 PRO F C 1
ATOM 17600 O O . PRO F 1 315 ? -62.973 -162.836 120.829 1.00 24.42 295 PRO F O 1
ATOM 17604 N N . VAL F 1 316 ? -61.914 -164.814 120.544 1.00 17.11 296 VAL F N 1
ATOM 17605 C CA . VAL F 1 316 ? -63.144 -165.611 120.623 1.00 16.31 296 VAL F CA 1
ATOM 17606 C C . VAL F 1 316 ? -63.128 -166.734 121.688 1.00 16.31 296 VAL F C 1
ATOM 17607 O O . VAL F 1 316 ? -64.185 -167.230 122.073 1.00 25.30 296 VAL F O 1
ATOM 17611 N N . VAL F 1 317 ? -61.955 -167.151 122.149 1.00 21.35 297 VAL F N 1
ATOM 17612 C CA . VAL F 1 317 ? -61.886 -168.346 123.007 1.00 16.28 297 VAL F CA 1
ATOM 17613 C C . VAL F 1 317 ? -62.045 -168.048 124.506 1.00 16.85 297 VAL F C 1
ATOM 17614 O O . VAL F 1 317 ? -61.467 -167.081 125.007 1.00 22.66 297 VAL F O 1
ATOM 17618 N N . SER F 1 318 ? -62.827 -168.879 125.206 1.00 16.45 298 SER F N 1
ATOM 17619 C CA . SER F 1 318 ? -62.924 -168.815 126.673 1.00 21.19 298 SER F CA 1
ATOM 17620 C C . SER F 1 318 ? -62.558 -170.163 127.273 1.00 18.00 298 SER F C 1
ATOM 17621 O O . SER F 1 318 ? -63.368 -171.075 127.329 1.00 25.51 298 SER F O 1
ATOM 17624 N N . SER F 1 319 ? -61.312 -170.295 127.696 1.00 19.60 299 SER F N 1
ATOM 17625 C CA . SER F 1 319 ? -60.877 -171.540 128.284 1.00 21.30 299 SER F CA 1
ATOM 17626 C C . SER F 1 319 ? -61.058 -171.447 129.786 1.00 23.17 299 SER F C 1
ATOM 17627 O O . SER F 1 319 ? -61.339 -170.380 130.325 1.00 23.20 299 SER F O 1
ATOM 17630 N N . ALA F 1 320 ? -60.905 -172.569 130.467 1.00 25.81 300 ALA F N 1
ATOM 17631 C CA . ALA F 1 320 ? -60.961 -172.551 131.913 1.00 23.27 300 ALA F CA 1
ATOM 17632 C C . ALA F 1 320 ? -59.866 -173.430 132.474 1.00 22.03 300 ALA F C 1
ATOM 17633 O O . ALA F 1 320 ? -59.190 -174.150 131.733 1.00 19.04 300 ALA F O 1
ATOM 17635 N N . ARG F 1 321 ? -59.710 -173.361 133.791 1.00 22.39 301 ARG F N 1
ATOM 17636 C CA . ARG F 1 321 ? -58.692 -174.107 134.513 1.00 25.75 301 ARG F CA 1
ATOM 17637 C C . ARG F 1 321 ? -59.293 -174.692 135.784 1.00 25.78 301 ARG F C 1
ATOM 17638 O O . ARG F 1 321 ? -60.271 -174.163 136.311 1.00 22.13 301 ARG F O 1
ATOM 17646 N N . GLU F 1 322 ? -58.692 -175.777 136.264 1.00 23.75 302 GLU F N 1
ATOM 17647 C CA . GLU F 1 322 ? -59.082 -176.387 137.529 1.00 19.45 302 GLU F CA 1
ATOM 17648 C C . GLU F 1 322 ? -58.097 -175.941 138.605 1.00 28.02 302 GLU F C 1
ATOM 17649 O O . GLU F 1 322 ? -56.882 -175.916 138.368 1.00 21.86 302 GLU F O 1
ATOM 17655 N N . VAL F 1 323 ? -58.627 -175.588 139.778 1.00 34.03 303 VAL F N 1
ATOM 17656 C CA . VAL F 1 323 ? -57.812 -175.294 140.965 1.00 28.36 303 VAL F CA 1
ATOM 17657 C C . VAL F 1 323 ? -57.294 -176.589 141.587 1.00 22.54 303 VAL F C 1
ATOM 17658 O O . VAL F 1 323 ? -58.074 -177.472 141.935 1.00 25.84 303 VAL F O 1
ATOM 17662 N N . LEU F 1 324 ? -55.978 -176.706 141.732 1.00 20.60 304 LEU F N 1
ATOM 17663 C CA . LEU F 1 324 ? -55.393 -177.985 142.125 1.00 29.36 304 LEU F CA 1
ATOM 17664 C C . LEU F 1 324 ? -55.410 -178.181 143.644 1.00 35.17 304 LEU F C 1
ATOM 17665 O O . LEU F 1 324 ? -55.597 -179.300 144.132 1.00 35.44 304 LEU F O 1
ATOM 17667 N N . ARG F 1 325 ? -55.215 -177.097 144.388 1.00 30.52 305 ARG F N 1
ATOM 17668 C CA . ARG F 1 325 ? -55.191 -177.182 145.848 1.00 35.77 305 ARG F CA 1
ATOM 17669 C C . ARG F 1 325 ? -55.885 -175.986 146.477 1.00 35.46 305 ARG F C 1
ATOM 17670 O O . ARG F 1 325 ? -55.968 -174.920 145.867 1.00 24.95 305 ARG F O 1
ATOM 17672 N N . ASP F 1 326 ? -56.402 -176.175 147.689 1.00 37.07 306 ASP F N 1
ATOM 17673 C CA . ASP F 1 326 ? -56.909 -175.062 148.477 1.00 39.37 306 ASP F CA 1
ATOM 17674 C C . ASP F 1 326 ? -55.847 -173.967 148.527 1.00 40.65 306 ASP F C 1
ATOM 17675 O O . ASP F 1 326 ? -54.671 -174.249 148.753 1.00 41.00 306 ASP F O 1
ATOM 17680 N N . GLN F 1 327 ? -56.256 -172.728 148.273 1.00 43.04 307 GLN F N 1
ATOM 17681 C CA . GLN F 1 327 ? -55.321 -171.609 148.263 1.00 39.19 307 GLN F CA 1
ATOM 17682 C C . GLN F 1 327 ? -56.033 -170.262 148.337 1.00 41.81 307 GLN F C 1
ATOM 17683 O O . GLN F 1 327 ? -57.221 -170.152 148.024 1.00 42.80 307 GLN F O 1
ATOM 17689 N N . GLU F 1 328 ? -55.294 -169.239 148.757 1.00 38.12 308 GLU F N 1
ATOM 17690 C CA . GLU F 1 328 ? -55.795 -167.873 148.746 1.00 39.08 308 GLU F CA 1
ATOM 17691 C C . GLU F 1 328 ? -55.419 -167.215 147.424 1.00 36.91 308 GLU F C 1
ATOM 17692 O O . GLU F 1 328 ? -54.297 -167.370 146.949 1.00 41.54 308 GLU F O 1
ATOM 17694 N N . PHE F 1 329 ? -56.353 -166.483 146.829 1.00 36.91 309 PHE F N 1
ATOM 17695 C CA . PHE F 1 329 ? -56.132 -165.909 145.506 1.00 31.20 309 PHE F CA 1
ATOM 17696 C C . PHE F 1 329 ? -57.103 -164.764 145.253 1.00 28.95 309 PHE F C 1
ATOM 17697 O O . PHE F 1 329 ? -58.316 -164.932 145.386 1.00 28.10 309 PHE F O 1
ATOM 17705 N N . GLU F 1 330 ? -56.561 -163.599 144.912 1.00 30.59 310 GLU F N 1
ATOM 17706 C CA . GLU F 1 330 ? -57.376 -162.443 144.554 1.00 32.58 310 GLU F CA 1
ATOM 17707 C C . GLU F 1 330 ? -58.394 -162.075 145.635 1.00 39.53 310 GLU F C 1
ATOM 17708 O O . GLU F 1 330 ? -59.513 -161.667 145.326 1.00 36.12 310 GLU F O 1
ATOM 17710 N N . GLY F 1 331 ? -58.001 -162.240 146.897 1.00 43.63 311 GLY F N 1
ATOM 17711 C CA . GLY F 1 331 ? -58.824 -161.831 148.023 1.00 44.25 311 GLY F CA 1
ATOM 17712 C C . GLY F 1 331 ? -59.833 -162.864 148.480 1.00 41.78 311 GLY F C 1
ATOM 17713 O O . GLY F 1 331 ? -60.659 -162.587 149.349 1.00 41.59 311 GLY F O 1
ATOM 17714 N N . VAL F 1 332 ? -59.772 -164.060 147.905 1.00 32.00 312 VAL F N 1
ATOM 17715 C CA . VAL F 1 332 ? -60.795 -165.063 148.159 1.00 29.03 312 VAL F CA 1
ATOM 17716 C C . VAL F 1 332 ? -60.153 -166.417 148.469 1.00 27.43 312 VAL F C 1
ATOM 17717 O O . VAL F 1 332 ? -58.945 -166.589 148.322 1.00 27.41 312 VAL F O 1
ATOM 17721 N N . LEU F 1 333 ? -60.959 -167.363 148.939 1.00 30.10 313 LEU F N 1
ATOM 17722 C CA . LEU F 1 333 ? -60.471 -168.701 149.232 1.00 37.05 313 LEU F CA 1
ATOM 17723 C C . LEU F 1 333 ? -60.927 -169.656 148.135 1.00 37.78 313 LEU F C 1
ATOM 17724 O O . LEU F 1 333 ? -62.118 -169.908 147.990 1.00 39.20 313 LEU F O 1
ATOM 17729 N N . LEU F 1 334 ? -59.982 -170.170 147.354 1.00 42.11 314 LEU F N 1
ATOM 17730 C CA . LEU F 1 334 ? -60.308 -171.159 146.327 1.00 42.42 314 LEU F CA 1
ATOM 17731 C C . LEU F 1 334 ? -60.248 -172.575 146.894 1.00 42.89 314 LEU F C 1
ATOM 17732 O O . LEU F 1 334 ? -59.217 -173.004 147.408 1.00 43.93 314 LEU F O 1
ATOM 17737 N N . LYS F 1 335 ? -61.357 -173.301 146.805 1.00 38.83 315 LYS F N 1
ATOM 17738 C CA . LYS F 1 335 ? -61.353 -174.711 147.157 1.00 37.55 315 LYS F CA 1
ATOM 17739 C C . LYS F 1 335 ? -60.718 -175.525 146.033 1.00 34.97 315 LYS F C 1
ATOM 17740 O O . LYS F 1 335 ? -60.797 -175.148 144.861 1.00 33.89 315 LYS F O 1
ATOM 17742 N N . ALA F 1 336 ? -60.072 -176.629 146.393 1.00 33.77 316 ALA F N 1
ATOM 17743 C CA . ALA F 1 336 ? -59.581 -177.572 145.401 1.00 35.07 316 ALA F CA 1
ATOM 17744 C C . ALA F 1 336 ? -60.769 -178.135 144.627 1.00 37.29 316 ALA F C 1
ATOM 17745 O O . ALA F 1 336 ? -61.791 -178.501 145.218 1.00 31.50 316 ALA F O 1
ATOM 17747 N N . GLY F 1 337 ? -60.639 -178.184 143.304 1.00 35.69 317 GLY F N 1
ATOM 17748 C CA . GLY F 1 337 ? -61.712 -178.660 142.447 1.00 33.58 317 GLY F CA 1
ATOM 17749 C C . GLY F 1 337 ? -62.563 -177.528 141.909 1.00 28.34 317 GLY F C 1
ATOM 17750 O O . GLY F 1 337 ? -63.472 -177.748 141.099 1.00 23.96 317 GLY F O 1
ATOM 17751 N N . ASP F 1 338 ? -62.275 -176.311 142.361 1.00 26.02 318 ASP F N 1
ATOM 17752 C CA . ASP F 1 338 ? -62.982 -175.139 141.863 1.00 28.17 318 ASP F CA 1
ATOM 17753 C C . ASP F 1 338 ? -62.582 -174.923 140.396 1.00 23.18 318 ASP F C 1
ATOM 17754 O O . ASP F 1 338 ? -61.515 -175.369 139.969 1.00 22.92 318 ASP F O 1
ATOM 17759 N N . MET F 1 339 ? -63.459 -174.277 139.627 1.00 23.48 319 MET F N 1
ATOM 17760 C CA . MET F 1 339 ? -63.187 -173.992 138.229 1.00 25.17 319 MET F CA 1
ATOM 17761 C C . MET F 1 339 ? -63.019 -172.489 138.025 1.00 23.93 319 MET F C 1
ATOM 17762 O O . MET F 1 339 ? -63.853 -171.698 138.486 1.00 22.39 319 MET F O 1
ATOM 17767 N N . VAL F 1 340 ? -61.952 -172.093 137.335 1.00 24.49 320 VAL F N 1
ATOM 17768 C CA . VAL F 1 340 ? -61.732 -170.677 137.028 1.00 23.62 320 VAL F CA 1
ATOM 17769 C C . VAL F 1 340 ? -61.648 -170.400 135.524 1.00 28.72 320 VAL F C 1
ATOM 17770 O O . VAL F 1 340 ? -60.714 -170.853 134.851 1.00 28.97 320 VAL F O 1
ATOM 17774 N N . MET F 1 341 ? -62.614 -169.636 135.020 1.00 33.59 321 MET F N 1
ATOM 17775 C CA . MET F 1 341 ? -62.653 -169.236 133.613 1.00 35.40 321 MET F CA 1
ATOM 17776 C C . MET F 1 341 ? -61.770 -168.013 133.367 1.00 34.87 321 MET F C 1
ATOM 17777 O O . MET F 1 341 ? -61.836 -167.029 134.106 1.00 31.31 321 MET F O 1
ATOM 17782 N N . ALA F 1 342 ? -60.949 -168.077 132.321 1.00 27.83 322 ALA F N 1
ATOM 17783 C CA . ALA F 1 342 ? -60.038 -166.985 131.998 1.00 24.13 322 ALA F CA 1
ATOM 17784 C C . ALA F 1 342 ? -60.065 -166.697 130.499 1.00 23.05 322 ALA F C 1
ATOM 17785 O O . ALA F 1 342 ? -59.197 -167.154 129.775 1.00 25.18 322 ALA F O 1
ATOM 17787 N N . PRO F 1 343 ? -61.072 -165.936 130.043 1.00 25.46 323 PRO F N 1
ATOM 17788 C CA . PRO F 1 343 ? -61.250 -165.685 128.608 1.00 25.33 323 PRO F CA 1
ATOM 17789 C C . PRO F 1 343 ? -60.113 -164.896 127.966 1.00 25.09 323 PRO F C 1
ATOM 17790 O O . PRO F 1 343 ? -59.584 -163.937 128.531 1.00 24.29 323 PRO F O 1
ATOM 17794 N N . THR F 1 344 ? -59.751 -165.304 126.758 1.00 23.86 324 THR F N 1
ATOM 17795 C CA . THR F 1 344 ? -58.874 -164.497 125.941 1.00 18.02 324 THR F CA 1
ATOM 17796 C C . THR F 1 344 ? -59.527 -163.119 125.671 1.00 21.29 324 THR F C 1
ATOM 17797 O O . THR F 1 344 ? -58.839 -162.117 125.500 1.00 23.40 324 THR F O 1
ATOM 17801 N N . VAL F 1 345 ? -60.856 -163.067 125.667 1.00 22.03 325 VAL F N 1
ATOM 17802 C CA . VAL F 1 345 ? -61.569 -161.817 125.417 1.00 26.74 325 VAL F CA 1
ATOM 17803 C C . VAL F 1 345 ? -61.207 -160.660 126.372 1.00 34.75 325 VAL F C 1
ATOM 17804 O O . VAL F 1 345 ? -60.953 -159.539 125.922 1.00 35.39 325 VAL F O 1
ATOM 17808 N N . VAL F 1 346 ? -61.165 -160.920 127.677 1.00 31.03 326 VAL F N 1
ATOM 17809 C CA . VAL F 1 346 ? -60.935 -159.841 128.640 1.00 26.77 326 VAL F CA 1
ATOM 17810 C C . VAL F 1 346 ? -59.499 -159.316 128.613 1.00 29.22 326 VAL F C 1
ATOM 17811 O O . VAL F 1 346 ? -59.159 -158.361 129.319 1.00 24.16 326 VAL F O 1
ATOM 17815 N N . VAL F 1 347 ? -58.667 -159.933 127.778 1.00 33.19 327 VAL F N 1
ATOM 17816 C CA . VAL F 1 347 ? -57.266 -159.567 127.648 1.00 33.65 327 VAL F CA 1
ATOM 17817 C C . VAL F 1 347 ? -57.115 -158.418 126.669 1.00 35.98 327 VAL F C 1
ATOM 17818 O O . VAL F 1 347 ? -56.662 -157.333 127.031 1.00 33.26 327 VAL F O 1
ATOM 17822 N N . ALA F 1 348 ? -57.512 -158.658 125.423 1.00 38.26 328 ALA F N 1
ATOM 17823 C CA . ALA F 1 348 ? -57.386 -157.663 124.372 1.00 40.50 328 ALA F CA 1
ATOM 17824 C C . ALA F 1 348 ? -58.320 -156.482 124.592 1.00 40.64 328 ALA F C 1
ATOM 17825 O O . ALA F 1 348 ? -58.041 -155.366 124.158 1.00 47.13 328 ALA F O 1
ATOM 17827 N N . MET F 1 349 ? -59.436 -156.738 125.259 1.00 38.25 329 MET F N 1
ATOM 17828 C CA . MET F 1 349 ? -60.463 -155.719 125.439 1.00 41.42 329 MET F CA 1
ATOM 17829 C C . MET F 1 349 ? -60.245 -154.867 126.684 1.00 39.37 329 MET F C 1
ATOM 17830 O O . MET F 1 349 ? -61.054 -153.989 126.980 1.00 40.12 329 MET F O 1
ATOM 17835 N N . ASP F 1 350 ? -59.153 -155.113 127.402 1.00 38.29 330 ASP F N 1
ATOM 17836 C CA . ASP F 1 350 ? -58.853 -154.321 128.595 1.00 46.24 330 ASP F CA 1
ATOM 17837 C C . ASP F 1 350 ? -58.180 -152.996 128.232 1.00 47.76 330 ASP F C 1
ATOM 17838 O O . ASP F 1 350 ? -57.224 -152.958 127.451 1.00 42.66 330 ASP F O 1
ATOM 17843 N N . ASP F 1 351 ? -58.691 -151.911 128.810 1.00 55.11 331 ASP F N 1
ATOM 17844 C CA . ASP F 1 351 ? -58.185 -150.569 128.535 1.00 57.04 331 ASP F CA 1
ATOM 17845 C C . ASP F 1 351 ? -56.849 -150.305 129.226 1.00 56.80 331 ASP F C 1
ATOM 17846 O O . ASP F 1 351 ? -56.353 -149.180 129.228 1.00 58.77 331 ASP F O 1
ATOM 17848 N N . ALA F 1 352 ? -56.267 -151.348 129.808 1.00 54.64 332 ALA F N 1
ATOM 17849 C CA . ALA F 1 352 ? -54.981 -151.223 130.478 1.00 53.94 332 ALA F CA 1
ATOM 17850 C C . ALA F 1 352 ? -53.811 -151.328 129.500 1.00 63.22 332 ALA F C 1
ATOM 17851 O O . ALA F 1 352 ? -52.741 -150.772 129.750 1.00 70.35 332 ALA F O 1
ATOM 17853 N N . ARG F 1 353 ? -54.010 -152.024 128.384 1.00 64.59 333 ARG F N 1
ATOM 17854 C CA . ARG F 1 353 ? -52.879 -152.405 127.539 1.00 65.38 333 ARG F CA 1
ATOM 17855 C C . ARG F 1 353 ? -53.087 -152.168 126.034 1.00 65.84 333 ARG F C 1
ATOM 17856 O O . ARG F 1 353 ? -52.178 -152.393 125.231 1.00 62.21 333 ARG F O 1
ATOM 17864 N N . ASN F 1 354 ? -54.278 -151.724 125.650 1.00 64.87 334 ASN F N 1
ATOM 17865 C CA . ASN F 1 354 ? -54.506 -151.291 124.274 1.00 65.76 334 ASN F CA 1
ATOM 17866 C C . ASN F 1 354 ? -55.396 -150.056 124.238 1.00 64.77 334 ASN F C 1
ATOM 17867 O O . ASN F 1 354 ? -56.538 -150.093 124.698 1.00 67.18 334 ASN F O 1
ATOM 17872 N N . GLU F 1 355 ? -54.868 -148.959 123.701 1.00 63.30 335 GLU F N 1
ATOM 17873 C CA . GLU F 1 355 ? -55.644 -147.731 123.567 1.00 61.13 335 GLU F CA 1
ATOM 17874 C C . GLU F 1 355 ? -56.799 -147.937 122.594 1.00 55.41 335 GLU F C 1
ATOM 17875 O O . GLU F 1 355 ? -56.585 -148.348 121.454 1.00 52.23 335 GLU F O 1
ATOM 17877 N N . ASP F 1 356 ? -58.015 -147.643 123.054 1.00 58.13 336 ASP F N 1
ATOM 17878 C CA . ASP F 1 356 ? -59.230 -147.839 122.266 1.00 54.32 336 ASP F CA 1
ATOM 17879 C C . ASP F 1 356 ? -59.263 -149.246 121.683 1.00 49.53 336 ASP F C 1
ATOM 17880 O O . ASP F 1 356 ? -59.068 -149.423 120.482 1.00 50.76 336 ASP F O 1
ATOM 17885 N N . PRO F 1 357 ? -59.505 -150.255 122.533 1.00 44.27 337 PRO F N 1
ATOM 17886 C CA . PRO F 1 357 ? -59.391 -151.638 122.052 1.00 41.34 337 PRO F CA 1
ATOM 17887 C C . PRO F 1 357 ? -60.476 -152.051 121.049 1.00 41.02 337 PRO F C 1
ATOM 17888 O O . PRO F 1 357 ? -60.228 -152.925 120.212 1.00 37.25 337 PRO F O 1
ATOM 17892 N N . LEU F 1 358 ? -61.645 -151.423 121.109 1.00 39.52 338 LEU F N 1
ATOM 17893 C CA . LEU F 1 358 ? -62.733 -151.784 120.206 1.00 37.89 338 LEU F CA 1
ATOM 17894 C C . LEU F 1 358 ? -62.536 -151.183 118.818 1.00 36.93 338 LEU F C 1
ATOM 17895 O O . LEU F 1 358 ? -63.235 -151.540 117.869 1.00 40.77 338 LEU F O 1
ATOM 17897 N N . GLU F 1 359 ? -61.583 -150.268 118.699 1.00 35.96 339 GLU F N 1
ATOM 17898 C CA . GLU F 1 359 ? -61.331 -149.615 117.421 1.00 34.01 339 GLU F CA 1
ATOM 17899 C C . GLU F 1 359 ? -60.442 -150.448 116.513 1.00 30.89 339 GLU F C 1
ATOM 17900 O O . GLU F 1 359 ? -59.340 -150.844 116.897 1.00 29.04 339 GLU F O 1
ATOM 17902 N N . PHE F 1 360 ? -60.917 -150.701 115.299 1.00 29.90 340 PHE F N 1
ATOM 17903 C CA . PHE F 1 360 ? -60.102 -151.392 114.315 1.00 28.74 340 PHE F CA 1
ATOM 17904 C C . PHE F 1 360 ? -59.152 -150.403 113.659 1.00 28.01 340 PHE F C 1
ATOM 17905 O O . PHE F 1 360 ? -59.590 -149.499 112.950 1.00 27.23 340 PHE F O 1
ATOM 17913 N N . ARG F 1 361 ? -57.857 -150.591 113.884 1.00 28.24 341 ARG F N 1
ATOM 17914 C CA . ARG F 1 361 ? -56.849 -149.649 113.412 1.00 34.44 341 ARG F CA 1
ATOM 17915 C C . ARG F 1 361 ? -55.671 -150.337 112.721 1.00 33.13 341 ARG F C 1
ATOM 17916 O O . ARG F 1 361 ? -54.949 -151.121 113.329 1.00 35.57 341 ARG F O 1
ATOM 17924 N N . LEU F 1 362 ? -55.475 -150.022 111.446 1.00 31.00 342 LEU F N 1
ATOM 17925 C CA . LEU F 1 362 ? -54.288 -150.456 110.724 1.00 34.26 342 LEU F CA 1
ATOM 17926 C C . LEU F 1 362 ? -53.066 -149.650 111.142 1.00 34.58 342 LEU F C 1
ATOM 17927 O O . LEU F 1 362 ? -51.930 -150.079 110.946 1.00 38.81 342 LEU F O 1
ATOM 17932 N N . GLY F 1 363 ? -53.304 -148.473 111.709 0.20 31.66 343 GLY F N 1
ATOM 17933 C CA . GLY F 1 363 ? -52.216 -147.606 112.120 0.20 44.20 343 GLY F CA 1
ATOM 17934 C C . GLY F 1 363 ? -51.583 -148.039 113.428 0.20 49.95 343 GLY F C 1
ATOM 17935 O O . GLY F 1 363 ? -50.710 -147.355 113.963 0.20 48.90 343 GLY F O 1
ATOM 17936 N N . ARG F 1 364 ? -52.020 -149.184 113.943 1.00 54.88 344 ARG F N 1
ATOM 17937 C CA . ARG F 1 364 ? -51.561 -149.650 115.242 1.00 58.03 344 ARG F CA 1
ATOM 17938 C C . ARG F 1 364 ? -50.109 -150.092 115.192 1.00 63.35 344 ARG F C 1
ATOM 17939 O O . ARG F 1 364 ? -49.735 -150.952 114.398 1.00 60.23 344 ARG F O 1
ATOM 17947 N N . LYS F 1 365 ? -49.299 -149.475 116.047 1.00 72.70 345 LYS F N 1
ATOM 17948 C CA . LYS F 1 365 ? -47.874 -149.767 116.122 1.00 75.66 345 LYS F CA 1
ATOM 17949 C C . LYS F 1 365 ? -47.606 -150.886 117.121 1.00 75.57 345 LYS F C 1
ATOM 17950 O O . LYS F 1 365 ? -46.745 -151.739 116.900 1.00 76.59 345 LYS F O 1
ATOM 17952 N N . ALA F 1 366 ? -48.352 -150.877 118.221 1.00 72.11 346 ALA F N 1
ATOM 17953 C CA . ALA F 1 366 ? -48.219 -151.904 119.244 1.00 69.80 346 ALA F CA 1
ATOM 17954 C C . ALA F 1 366 ? -49.458 -152.791 119.284 1.00 67.98 346 ALA F C 1
ATOM 17955 O O . ALA F 1 366 ? -50.576 -152.304 119.452 1.00 69.71 346 ALA F O 1
ATOM 17957 N N . ARG F 1 367 ? -49.257 -154.093 119.111 1.00 62.61 347 ARG F N 1
ATOM 17958 C CA . ARG F 1 367 ? -50.353 -155.047 119.232 1.00 52.39 347 ARG F CA 1
ATOM 17959 C C . ARG F 1 367 ? -50.032 -156.124 120.258 1.00 46.45 347 ARG F C 1
ATOM 17960 O O . ARG F 1 367 ? -49.175 -156.983 120.041 1.00 45.84 347 ARG F O 1
ATOM 17968 N N . GLN F 1 368 ? -50.722 -156.050 121.386 1.00 41.01 348 GLN F N 1
ATOM 17969 C CA . GLN F 1 368 ? -50.588 -157.036 122.444 1.00 42.78 348 GLN F CA 1
ATOM 17970 C C . GLN F 1 368 ? -51.939 -157.699 122.679 1.00 45.33 348 GLN F C 1
ATOM 17971 O O . GLN F 1 368 ? -52.972 -157.020 122.731 1.00 37.17 348 GLN F O 1
ATOM 17973 N N . HIS F 1 369 ? -51.932 -159.024 122.801 1.00 43.35 349 HIS F N 1
ATOM 17974 C CA . HIS F 1 369 ? -53.165 -159.776 123.008 1.00 39.13 349 HIS F CA 1
ATOM 17975 C C . HIS F 1 369 ? -52.876 -161.234 123.316 1.00 34.71 349 HIS F C 1
ATOM 17976 O O . HIS F 1 369 ? -51.739 -161.680 123.244 1.00 38.58 349 HIS F O 1
ATOM 17983 N N . SER F 1 370 ? -53.922 -161.974 123.658 1.00 29.46 350 SER F N 1
ATOM 17984 C CA . SER F 1 370 ? -53.788 -163.392 123.934 1.00 23.40 350 SER F CA 1
ATOM 17985 C C . SER F 1 370 ? -54.851 -164.194 123.210 1.00 20.24 350 SER F C 1
ATOM 17986 O O . SER F 1 370 ? -55.409 -165.122 123.770 1.00 30.48 350 SER F O 1
ATOM 17989 N N . THR F 1 371 ? -55.136 -163.827 121.966 1.00 32.67 351 THR F N 1
ATOM 17990 C CA . THR F 1 371 ? -56.132 -164.527 121.162 1.00 31.14 351 THR F CA 1
ATOM 17991 C C . THR F 1 371 ? -55.775 -166.002 121.025 1.00 22.43 351 THR F C 1
ATOM 17992 O O . THR F 1 371 ? -56.646 -166.860 120.855 1.00 17.14 351 THR F O 1
ATOM 17996 N N . PHE F 1 372 ? -54.486 -166.289 121.104 1.00 21.38 352 PHE F N 1
ATOM 17997 C CA . PHE F 1 372 ? -54.008 -167.661 120.962 1.00 21.94 352 PHE F CA 1
ATOM 17998 C C . PHE F 1 372 ? -53.541 -168.253 122.296 1.00 22.40 352 PHE F C 1
ATOM 17999 O O . PHE F 1 372 ? -52.879 -169.299 122.325 1.00 26.99 352 PHE F O 1
ATOM 18007 N N . GLY F 1 373 ? -53.888 -167.576 123.382 1.00 20.62 353 GLY F N 1
ATOM 18008 C CA . GLY F 1 373 ? -53.571 -168.043 124.719 1.00 19.70 353 GLY F CA 1
ATOM 18009 C C . GLY F 1 373 ? -52.209 -167.585 125.195 1.00 23.98 353 GLY F C 1
ATOM 18010 O O . GLY F 1 373 ? -51.510 -166.850 124.498 1.00 27.97 353 GLY F O 1
ATOM 18011 N N . LYS F 1 374 ? -51.846 -168.018 126.399 1.00 29.96 354 LYS F N 1
ATOM 18012 C CA . LYS F 1 374 ? -50.526 -167.766 126.970 1.00 27.30 354 LYS F CA 1
ATOM 18013 C C . LYS F 1 374 ? -50.066 -168.986 127.768 1.00 21.50 354 LYS F C 1
ATOM 18014 O O . LYS F 1 374 ? -50.874 -169.681 128.397 1.00 25.60 354 LYS F O 1
ATOM 18016 N N . GLY F 1 375 ? -48.764 -169.237 127.739 1.00 25.73 355 GLY F N 1
ATOM 18017 C CA . GLY F 1 375 ? -48.186 -170.330 128.494 1.00 21.96 355 GLY F CA 1
ATOM 18018 C C . GLY F 1 375 ? -47.942 -171.552 127.634 1.00 28.03 355 GLY F C 1
ATOM 18019 O O . GLY F 1 375 ? -47.817 -171.442 126.408 1.00 28.48 355 GLY F O 1
ATOM 18020 N N . SER F 1 376 ? -47.891 -172.714 128.284 1.00 27.01 356 SER F N 1
ATOM 18021 C CA . SER F 1 376 ? -47.531 -173.969 127.635 1.00 28.50 356 SER F CA 1
ATOM 18022 C C . SER F 1 376 ? -48.537 -174.377 126.560 1.00 23.36 356 SER F C 1
ATOM 18023 O O . SER F 1 376 ? -48.191 -175.050 125.597 1.00 23.10 356 SER F O 1
ATOM 18026 N N . HIS F 1 377 ? -49.787 -173.971 126.743 1.00 16.95 357 HIS F N 1
ATOM 18027 C CA . HIS F 1 377 ? -50.863 -174.421 125.883 1.00 21.92 357 HIS F CA 1
ATOM 18028 C C . HIS F 1 377 ? -51.181 -173.426 124.787 1.00 21.90 357 HIS F C 1
ATOM 18029 O O . HIS F 1 377 ? -52.247 -173.494 124.194 1.00 22.28 357 HIS F O 1
ATOM 18036 N N . THR F 1 378 ? -50.257 -172.510 124.523 1.00 16.46 358 THR F N 1
ATOM 18037 C CA . THR F 1 378 ? -50.479 -171.512 123.492 1.00 20.95 358 THR F CA 1
ATOM 18038 C C . THR F 1 378 ? -50.713 -172.234 122.172 1.00 22.33 358 THR F C 1
ATOM 18039 O O . THR F 1 378 ? -50.048 -173.233 121.860 1.00 19.63 358 THR F O 1
ATOM 18043 N N . CYS F 1 379 ? -51.689 -171.745 121.413 1.00 25.48 359 CYS F N 1
ATOM 18044 C CA . CYS F 1 379 ? -52.164 -172.441 120.219 1.00 17.96 359 CYS F CA 1
ATOM 18045 C C . CYS F 1 379 ? -51.063 -172.788 119.216 1.00 20.09 359 CYS F C 1
ATOM 18046 O O . CYS F 1 379 ? -50.414 -171.892 118.681 1.00 21.88 359 CYS F O 1
ATOM 18049 N N . PRO F 1 380 ? -50.851 -174.095 118.951 1.00 18.71 360 PRO F N 1
ATOM 18050 C CA . PRO F 1 380 ? -49.887 -174.483 117.912 1.00 19.44 360 PRO F CA 1
ATOM 18051 C C . PRO F 1 380 ? -50.421 -174.291 116.506 1.00 20.29 360 PRO F C 1
ATOM 18052 O O . PRO F 1 380 ? -49.662 -174.452 115.564 1.00 18.47 360 PRO F O 1
ATOM 18056 N N . GLY F 1 381 ? -51.707 -173.981 116.369 1.00 22.25 361 GLY F N 1
ATOM 18057 C CA . GLY F 1 381 ? -52.298 -173.806 115.056 1.00 20.16 361 GLY F CA 1
ATOM 18058 C C . GLY F 1 381 ? -52.281 -172.373 114.577 1.00 19.76 361 GLY F C 1
ATOM 18059 O O . GLY F 1 381 ? -52.833 -172.056 113.516 1.00 20.86 361 GLY F O 1
ATOM 18060 N N . ALA F 1 382 ? -51.629 -171.500 115.341 1.00 20.04 362 ALA F N 1
ATOM 18061 C CA . ALA F 1 382 ? -51.630 -170.067 115.031 1.00 22.85 362 ALA F CA 1
ATOM 18062 C C . ALA F 1 382 ? -51.033 -169.747 113.647 1.00 20.25 362 ALA F C 1
ATOM 18063 O O . ALA F 1 382 ? -51.527 -168.864 112.944 1.00 20.00 362 ALA F O 1
ATOM 18065 N N . HIS F 1 383 ? -49.967 -170.436 113.259 1.00 17.03 363 HIS F N 1
ATOM 18066 C CA A HIS F 1 383 ? -49.389 -170.226 111.940 0.39 16.46 363 HIS F CA 1
ATOM 18067 C CA B HIS F 1 383 ? -49.387 -170.225 111.939 0.61 16.46 363 HIS F CA 1
ATOM 18068 C C . HIS F 1 383 ? -50.384 -170.596 110.842 1.00 22.44 363 HIS F C 1
ATOM 18069 O O . HIS F 1 383 ? -50.575 -169.831 109.890 1.00 25.56 363 HIS F O 1
ATOM 18082 N N . LEU F 1 384 ? -51.019 -171.763 110.967 1.00 22.57 364 LEU F N 1
ATOM 18083 C CA . LEU F 1 384 ? -52.032 -172.162 109.981 1.00 22.78 364 LEU F CA 1
ATOM 18084 C C . LEU F 1 384 ? -53.182 -171.161 109.981 1.00 16.72 364 LEU F C 1
ATOM 18085 O O . LEU F 1 384 ? -53.632 -170.727 108.916 1.00 21.22 364 LEU F O 1
ATOM 18090 N N . ALA F 1 385 ? -53.646 -170.765 111.167 1.00 16.65 365 ALA F N 1
ATOM 18091 C CA . ALA F 1 385 ? -54.734 -169.779 111.252 1.00 17.03 365 ALA F CA 1
ATOM 18092 C C . ALA F 1 385 ? -54.416 -168.486 110.478 1.00 16.62 365 ALA F C 1
ATOM 18093 O O . ALA F 1 385 ? -55.259 -167.970 109.762 1.00 16.66 365 ALA F O 1
ATOM 18095 N N . ARG F 1 386 ? -53.207 -167.959 110.634 1.00 16.55 366 ARG F N 1
ATOM 18096 C CA A ARG F 1 386 ? -52.831 -166.720 109.951 0.50 22.24 366 ARG F CA 1
ATOM 18097 C CA B ARG F 1 386 ? -52.820 -166.727 109.942 0.50 22.20 366 ARG F CA 1
ATOM 18098 C C . ARG F 1 386 ? -52.657 -166.940 108.440 1.00 19.07 366 ARG F C 1
ATOM 18099 O O . ARG F 1 386 ? -52.978 -166.062 107.630 1.00 19.49 366 ARG F O 1
ATOM 18114 N N . MET F 1 387 ? -52.170 -168.111 108.056 1.00 16.66 367 MET F N 1
ATOM 18115 C CA . MET F 1 387 ? -52.020 -168.449 106.634 1.00 16.75 367 MET F CA 1
ATOM 18116 C C . MET F 1 387 ? -53.383 -168.527 105.973 1.00 16.83 367 MET F C 1
ATOM 18117 O O . MET F 1 387 ? -53.575 -167.972 104.885 1.00 16.87 367 MET F O 1
ATOM 18122 N N . GLU F 1 388 ? -54.320 -169.204 106.640 1.00 16.85 368 GLU F N 1
ATOM 18123 C CA . GLU F 1 388 ? -55.689 -169.353 106.145 1.00 18.87 368 GLU F CA 1
ATOM 18124 C C . GLU F 1 388 ? -56.343 -167.987 105.993 1.00 19.32 368 GLU F C 1
ATOM 18125 O O . GLU F 1 388 ? -57.019 -167.723 105.003 1.00 18.00 368 GLU F O 1
ATOM 18131 N N . MET F 1 389 ? -56.147 -167.112 106.978 1.00 17.63 369 MET F N 1
ATOM 18132 C CA . MET F 1 389 ? -56.764 -165.786 106.896 1.00 16.78 369 MET F CA 1
ATOM 18133 C C . MET F 1 389 ? -56.186 -164.949 105.751 1.00 16.79 369 MET F C 1
ATOM 18134 O O . MET F 1 389 ? -56.921 -164.234 105.074 1.00 16.82 369 MET F O 1
ATOM 18139 N N . LYS F 1 390 ? -54.874 -165.030 105.559 1.00 22.92 370 LYS F N 1
ATOM 18140 C CA . LYS F 1 390 ? -54.202 -164.331 104.474 1.00 23.03 370 LYS F CA 1
ATOM 18141 C C . LYS F 1 390 ? -54.723 -164.774 103.115 1.00 21.79 370 LYS F C 1
ATOM 18142 O O . LYS F 1 390 ? -54.996 -163.947 102.231 1.00 20.21 370 LYS F O 1
ATOM 18144 N N . VAL F 1 391 ? -54.866 -166.086 102.942 1.00 24.08 371 VAL F N 1
ATOM 18145 C CA . VAL F 1 391 ? -55.336 -166.623 101.669 1.00 22.68 371 VAL F CA 1
ATOM 18146 C C . VAL F 1 391 ? -56.799 -166.271 101.399 1.00 20.01 371 VAL F C 1
ATOM 18147 O O . VAL F 1 391 ? -57.164 -165.932 100.278 1.00 17.74 371 VAL F O 1
ATOM 18151 N N . VAL F 1 392 ? -57.640 -166.337 102.424 1.00 17.99 372 VAL F N 1
ATOM 18152 C CA . VAL F 1 392 ? -59.058 -166.074 102.227 1.00 17.14 372 VAL F CA 1
ATOM 18153 C C . VAL F 1 392 ? -59.291 -164.599 101.934 1.00 17.10 372 VAL F C 1
ATOM 18154 O O . VAL F 1 392 ? -59.998 -164.254 100.987 1.00 17.20 372 VAL F O 1
ATOM 18158 N N . LEU F 1 393 ? -58.659 -163.727 102.712 1.00 17.00 373 LEU F N 1
ATOM 18159 C CA . LEU F 1 393 ? -58.789 -162.291 102.467 1.00 21.12 373 LEU F CA 1
ATOM 18160 C C . LEU F 1 393 ? -58.344 -161.947 101.049 1.00 17.01 373 LEU F C 1
ATOM 18161 O O . LEU F 1 393 ? -59.045 -161.243 100.313 1.00 17.06 373 LEU F O 1
ATOM 18166 N N . ARG F 1 394 ? -57.188 -162.469 100.658 1.00 17.02 374 ARG F N 1
ATOM 18167 C CA . ARG F 1 394 ? -56.628 -162.211 99.326 1.00 17.07 374 ARG F CA 1
ATOM 18168 C C . ARG F 1 394 ? -57.530 -162.662 98.178 1.00 18.12 374 ARG F C 1
ATOM 18169 O O . ARG F 1 394 ? -57.804 -161.890 97.238 1.00 17.22 374 ARG F O 1
ATOM 18177 N N . GLU F 1 395 ? -58.003 -163.901 98.247 1.00 17.25 375 GLU F N 1
ATOM 18178 C CA . GLU F 1 395 ? -58.847 -164.434 97.183 1.00 27.50 375 GLU F CA 1
ATOM 18179 C C . GLU F 1 395 ? -60.227 -163.809 97.155 1.00 17.39 375 GLU F C 1
ATOM 18180 O O . GLU F 1 395 ? -60.839 -163.662 96.091 1.00 17.47 375 GLU F O 1
ATOM 18186 N N . TRP F 1 396 ? -60.735 -163.482 98.336 1.00 17.32 376 TRP F N 1
ATOM 18187 C CA . TRP F 1 396 ? -62.055 -162.902 98.427 1.00 17.67 376 TRP F CA 1
ATOM 18188 C C . TRP F 1 396 ? -62.041 -161.513 97.802 1.00 17.40 376 TRP F C 1
ATOM 18189 O O . TRP F 1 396 ? -62.935 -161.171 97.050 1.00 17.39 376 TRP F O 1
ATOM 18200 N N . PHE F 1 397 ? -61.019 -160.720 98.116 1.00 17.24 377 PHE F N 1
ATOM 18201 C CA . PHE F 1 397 ? -61.006 -159.332 97.678 1.00 17.21 377 PHE F CA 1
ATOM 18202 C C . PHE F 1 397 ? -60.656 -159.229 96.204 1.00 17.28 377 PHE F C 1
ATOM 18203 O O . PHE F 1 397 ? -61.054 -158.283 95.536 1.00 18.20 377 PHE F O 1
ATOM 18211 N N . ALA F 1 398 ? -59.961 -160.232 95.695 1.00 17.33 378 ALA F N 1
ATOM 18212 C CA . ALA F 1 398 ? -59.764 -160.327 94.257 1.00 17.41 378 ALA F CA 1
ATOM 18213 C C . ALA F 1 398 ? -61.106 -160.515 93.554 1.00 19.48 378 ALA F C 1
ATOM 18214 O O . ALA F 1 398 ? -61.397 -159.850 92.543 1.00 19.33 378 ALA F O 1
ATOM 18216 N N . ARG F 1 399 ? -61.955 -161.372 94.114 1.00 17.55 379 ARG F N 1
ATOM 18217 C CA . ARG F 1 399 ? -63.142 -161.824 93.396 1.00 17.66 379 ARG F CA 1
ATOM 18218 C C . ARG F 1 399 ? -64.413 -161.047 93.738 1.00 20.74 379 ARG F C 1
ATOM 18219 O O . ARG F 1 399 ? -65.278 -160.822 92.879 1.00 17.73 379 ARG F O 1
ATOM 18227 N N . ILE F 1 400 ? -64.518 -160.636 94.994 1.00 20.30 380 ILE F N 1
ATOM 18228 C CA . ILE F 1 400 ? -65.704 -159.936 95.487 1.00 18.37 380 ILE F CA 1
ATOM 18229 C C . ILE F 1 400 ? -65.217 -158.761 96.328 1.00 17.44 380 ILE F C 1
ATOM 18230 O O . ILE F 1 400 ? -65.210 -158.834 97.551 1.00 17.36 380 ILE F O 1
ATOM 18235 N N . PRO F 1 401 ? -64.775 -157.677 95.655 1.00 17.42 381 PRO F N 1
ATOM 18236 C CA . PRO F 1 401 ? -64.156 -156.525 96.313 1.00 19.85 381 PRO F CA 1
ATOM 18237 C C . PRO F 1 401 ? -65.155 -155.786 97.200 1.00 17.27 381 PRO F C 1
ATOM 18238 O O . PRO F 1 401 ? -64.798 -155.254 98.251 1.00 17.51 381 PRO F O 1
ATOM 18242 N N . GLU F 1 402 ? -66.398 -155.739 96.746 1.00 17.35 382 GLU F N 1
ATOM 18243 C CA . GLU F 1 402 ? -67.420 -154.928 97.396 1.00 17.32 382 GLU F CA 1
ATOM 18244 C C . GLU F 1 402 ? -68.610 -155.791 97.751 1.00 18.50 382 GLU F C 1
ATOM 18245 O O . GLU F 1 402 ? -69.134 -156.520 96.912 1.00 17.48 382 GLU F O 1
ATOM 18251 N N . PHE F 1 403 ? -69.023 -155.696 99.013 1.00 20.79 383 PHE F N 1
ATOM 18252 C CA . PHE F 1 403 ? -70.044 -156.570 99.563 1.00 17.36 383 PHE F CA 1
ATOM 18253 C C . PHE F 1 403 ? -70.518 -155.972 100.873 1.00 17.28 383 PHE F C 1
ATOM 18254 O O . PHE F 1 403 ? -69.817 -155.161 101.456 1.00 17.19 383 PHE F O 1
ATOM 18262 N N . ARG F 1 404 ? -71.692 -156.381 101.323 1.00 17.33 384 ARG F N 1
ATOM 18263 C CA . ARG F 1 404 ? -72.218 -155.922 102.608 1.00 17.26 384 ARG F CA 1
ATOM 18264 C C . ARG F 1 404 ? -73.115 -156.982 103.213 1.00 17.30 384 ARG F C 1
ATOM 18265 O O . ARG F 1 404 ? -73.400 -157.992 102.587 1.00 17.39 384 ARG F O 1
ATOM 18273 N N . ILE F 1 405 ? -73.551 -156.767 104.446 1.00 17.58 385 ILE F N 1
ATOM 18274 C CA . ILE F 1 405 ? -74.558 -157.645 104.995 1.00 17.29 385 ILE F CA 1
ATOM 18275 C C . ILE F 1 405 ? -75.825 -157.446 104.191 1.00 17.39 385 ILE F C 1
ATOM 18276 O O . ILE F 1 405 ? -76.206 -156.300 103.910 1.00 17.51 385 ILE F O 1
ATOM 18281 N N . GLU F 1 406 ? -76.507 -158.534 103.838 1.00 17.49 386 GLU F N 1
ATOM 18282 C CA . GLU F 1 406 ? -77.785 -158.407 103.131 1.00 18.75 386 GLU F CA 1
ATOM 18283 C C . GLU F 1 406 ? -78.741 -157.454 103.851 1.00 24.14 386 GLU F C 1
ATOM 18284 O O . GLU F 1 406 ? -79.004 -157.614 105.038 1.00 18.85 386 GLU F O 1
ATOM 18290 N N . ASP F 1 407 ? -79.221 -156.452 103.117 1.00 20.65 387 ASP F N 1
ATOM 18291 C CA . ASP F 1 407 ? -80.121 -155.414 103.624 1.00 20.33 387 ASP F CA 1
ATOM 18292 C C . ASP F 1 407 ? -79.527 -154.640 104.792 1.00 24.77 387 ASP F C 1
ATOM 18293 O O . ASP F 1 407 ? -80.256 -154.011 105.563 1.00 31.49 387 ASP F O 1
ATOM 18298 N N . ASP F 1 408 ? -78.202 -154.693 104.919 1.00 19.36 388 ASP F N 1
ATOM 18299 C CA . ASP F 1 408 ? -77.471 -154.090 106.034 1.00 24.28 388 ASP F CA 1
ATOM 18300 C C . ASP F 1 408 ? -78.099 -154.428 107.394 1.00 28.55 388 ASP F C 1
ATOM 18301 O O . ASP F 1 408 ? -78.148 -153.583 108.286 1.00 27.47 388 ASP F O 1
ATOM 18306 N N . ALA F 1 409 ? -78.585 -155.658 107.535 1.00 25.64 389 ALA F N 1
ATOM 18307 C CA . ALA F 1 409 ? -79.134 -156.138 108.804 1.00 26.72 389 ALA F CA 1
ATOM 18308 C C . ALA F 1 409 ? -78.116 -156.077 109.938 1.00 24.83 389 ALA F C 1
ATOM 18309 O O . ALA F 1 409 ? -76.895 -156.159 109.719 1.00 19.52 389 ALA F O 1
ATOM 18311 N N . PRO F 1 410 ? -78.602 -155.933 111.179 1.00 21.29 390 PRO F N 1
ATOM 18312 C CA . PRO F 1 410 ? -77.593 -155.891 112.232 1.00 20.87 390 PRO F CA 1
ATOM 18313 C C . PRO F 1 410 ? -77.016 -157.291 112.537 1.00 26.21 390 PRO F C 1
ATOM 18314 O O . PRO F 1 410 ? -77.597 -158.305 112.156 1.00 25.19 390 PRO F O 1
ATOM 18318 N N . LEU F 1 411 ? -75.849 -157.328 113.173 1.00 16.91 391 LEU F N 1
ATOM 18319 C CA . LEU F 1 411 ? -75.242 -158.586 113.592 1.00 17.95 391 LEU F CA 1
ATOM 18320 C C . LEU F 1 411 ? -75.894 -159.027 114.902 1.00 25.95 391 LEU F C 1
ATOM 18321 O O . LEU F 1 411 ? -76.331 -158.180 115.681 1.00 17.20 391 LEU F O 1
ATOM 18326 N N . ARG F 1 412 ? -76.001 -160.340 115.109 1.00 22.58 392 ARG F N 1
ATOM 18327 C CA . ARG F 1 412 ? -76.372 -160.911 116.400 1.00 18.21 392 ARG F CA 1
ATOM 18328 C C . ARG F 1 412 ? -75.285 -161.899 116.782 1.00 21.79 392 ARG F C 1
ATOM 18329 O O . ARG F 1 412 ? -74.545 -162.377 115.925 1.00 18.99 392 ARG F O 1
ATOM 18337 N N . TYR F 1 413 ? -75.166 -162.197 118.067 1.00 20.65 393 TYR F N 1
ATOM 18338 C CA . TYR F 1 413 ? -74.006 -162.936 118.512 1.00 24.27 393 TYR F CA 1
ATOM 18339 C C . TYR F 1 413 ? -74.318 -164.012 119.534 1.00 27.51 393 TYR F C 1
ATOM 18340 O O . TYR F 1 413 ? -75.240 -163.894 120.351 1.00 21.38 393 TYR F O 1
ATOM 18349 N N . SER F 1 414 ? -73.501 -165.053 119.492 1.00 27.72 394 SER F N 1
ATOM 18350 C CA . SER F 1 414 ? -73.551 -166.113 120.475 1.00 16.79 394 SER F CA 1
ATOM 18351 C C . SER F 1 414 ? -72.260 -166.167 121.278 1.00 25.32 394 SER F C 1
ATOM 18352 O O . SER F 1 414 ? -71.180 -165.868 120.757 1.00 21.47 394 SER F O 1
ATOM 18355 N N . ASN F 1 415 ? -72.387 -166.536 122.553 1.00 19.65 395 ASN F N 1
ATOM 18356 C CA . ASN F 1 415 ? -71.250 -166.835 123.417 1.00 20.50 395 ASN F CA 1
ATOM 18357 C C . ASN F 1 415 ? -71.089 -168.338 123.537 1.00 27.57 395 ASN F C 1
ATOM 18358 O O . ASN F 1 415 ? -72.059 -169.078 123.381 1.00 31.42 395 ASN F O 1
ATOM 18363 N N . GLY F 1 416 ? -69.873 -168.786 123.834 1.00 26.78 396 GLY F N 1
ATOM 18364 C CA . GLY F 1 416 ? -69.617 -170.194 124.089 1.00 23.98 396 GLY F CA 1
ATOM 18365 C C . GLY F 1 416 ? -68.133 -170.386 124.318 1.00 25.66 396 GLY F C 1
ATOM 18366 O O . GLY F 1 416 ? -67.425 -169.428 124.616 1.00 23.50 396 GLY F O 1
ATOM 18367 N N . ILE F 1 417 ? -67.648 -171.613 124.166 1.00 16.59 397 ILE F N 1
ATOM 18368 C CA . ILE F 1 417 ? -66.216 -171.845 124.312 1.00 23.82 397 ILE F CA 1
ATOM 18369 C C . ILE F 1 417 ? -65.499 -171.070 123.215 1.00 18.67 397 ILE F C 1
ATOM 18370 O O . ILE F 1 417 ? -64.413 -170.486 123.420 1.00 17.64 397 ILE F O 1
ATOM 18375 N N . VAL F 1 418 ? -66.125 -171.086 122.045 1.00 16.59 398 VAL F N 1
ATOM 18376 C CA . VAL F 1 418 ? -65.771 -170.173 120.963 1.00 20.28 398 VAL F CA 1
ATOM 18377 C C . VAL F 1 418 ? -66.938 -169.241 120.630 1.00 16.61 398 VAL F C 1
ATOM 18378 O O . VAL F 1 418 ? -67.970 -169.682 120.106 1.00 16.70 398 VAL F O 1
ATOM 18382 N N . GLY F 1 419 ? -66.776 -167.955 120.940 1.00 17.95 399 GLY F N 1
ATOM 18383 C CA . GLY F 1 419 ? -67.787 -166.955 120.623 1.00 16.56 399 GLY F CA 1
ATOM 18384 C C . GLY F 1 419 ? -67.991 -166.825 119.117 1.00 17.48 399 GLY F C 1
ATOM 18385 O O . GLY F 1 419 ? -67.144 -167.260 118.322 1.00 16.65 399 GLY F O 1
ATOM 18386 N N . SER F 1 420 ? -69.111 -166.231 118.712 1.00 20.04 400 SER F N 1
ATOM 18387 C CA . SER F 1 420 ? -69.442 -166.194 117.292 1.00 21.42 400 SER F CA 1
ATOM 18388 C C . SER F 1 420 ? -70.461 -165.143 116.905 1.00 19.17 400 SER F C 1
ATOM 18389 O O . SER F 1 420 ? -71.278 -164.688 117.716 1.00 16.75 400 SER F O 1
ATOM 18392 N N . VAL F 1 421 ? -70.387 -164.759 115.640 1.00 18.14 401 VAL F N 1
ATOM 18393 C CA . VAL F 1 421 ? -71.459 -164.007 114.993 1.00 16.87 401 VAL F CA 1
ATOM 18394 C C . VAL F 1 421 ? -72.464 -165.004 114.432 1.00 16.98 401 VAL F C 1
ATOM 18395 O O . VAL F 1 421 ? -72.083 -165.925 113.689 1.00 18.24 401 VAL F O 1
ATOM 18399 N N . LYS F 1 422 ? -73.740 -164.837 114.763 1.00 17.02 402 LYS F N 1
ATOM 18400 C CA . LYS F 1 422 ? -74.748 -165.762 114.267 1.00 17.13 402 LYS F CA 1
ATOM 18401 C C . LYS F 1 422 ? -74.762 -165.714 112.744 1.00 25.51 402 LYS F C 1
ATOM 18402 O O . LYS F 1 422 ? -74.489 -164.655 112.164 1.00 21.68 402 LYS F O 1
ATOM 18408 N N . PRO F 1 423 ? -75.036 -166.861 112.097 1.00 19.61 403 PRO F N 1
ATOM 18409 C CA . PRO F 1 423 ? -74.905 -166.954 110.629 1.00 17.38 403 PRO F CA 1
ATOM 18410 C C . PRO F 1 423 ? -75.536 -165.760 109.909 1.00 18.61 403 PRO F C 1
ATOM 18411 O O . PRO F 1 423 ? -76.659 -165.357 110.222 1.00 17.42 403 PRO F O 1
ATOM 18415 N N . PHE F 1 424 ? -74.777 -165.185 108.987 1.00 18.10 404 PHE F N 1
ATOM 18416 C CA . PHE F 1 424 ? -75.156 -163.942 108.325 1.00 24.15 404 PHE F CA 1
ATOM 18417 C C . PHE F 1 424 ? -75.018 -164.084 106.823 1.00 17.47 404 PHE F C 1
ATOM 18418 O O . PHE F 1 424 ? -74.238 -164.910 106.339 1.00 17.49 404 PHE F O 1
ATOM 18426 N N . VAL F 1 425 ? -75.783 -163.280 106.090 1.00 20.30 405 VAL F N 1
ATOM 18427 C CA . VAL F 1 425 ? -75.770 -163.349 104.633 1.00 18.07 405 VAL F CA 1
ATOM 18428 C C . VAL F 1 425 ? -75.060 -162.140 104.044 1.00 18.67 405 VAL F C 1
ATOM 18429 O O . VAL F 1 425 ? -75.354 -161.004 104.412 1.00 17.49 405 VAL F O 1
ATOM 18433 N N . LEU F 1 426 ? -74.128 -162.378 103.125 1.00 18.16 406 LEU F N 1
ATOM 18434 C CA . LEU F 1 426 ? -73.449 -161.287 102.439 1.00 20.74 406 LEU F CA 1
ATOM 18435 C C . LEU F 1 426 ? -74.088 -161.120 101.082 1.00 17.63 406 LEU F C 1
ATOM 18436 O O . LEU F 1 426 ? -74.573 -162.091 100.514 1.00 17.73 406 LEU F O 1
ATOM 18441 N N . GLU F 1 427 ? -74.104 -159.890 100.573 1.00 17.61 407 GLU F N 1
ATOM 18442 C CA . GLU F 1 427 ? -74.571 -159.630 99.212 1.00 17.71 407 GLU F CA 1
ATOM 18443 C C . GLU F 1 427 ? -73.556 -158.777 98.437 1.00 17.67 407 GLU F C 1
ATOM 18444 O O . GLU F 1 427 ? -72.791 -158.014 99.030 1.00 18.33 407 GLU F O 1
ATOM 18450 N N . TRP F 1 428 ? -73.529 -158.942 97.109 1.00 17.76 408 TRP F N 1
ATOM 18451 C CA . TRP F 1 428 ? -72.646 -158.160 96.255 1.00 17.74 408 TRP F CA 1
ATOM 18452 C C . TRP F 1 428 ? -73.312 -157.969 94.893 1.00 17.85 408 TRP F C 1
ATOM 18453 O O . TRP F 1 428 ? -74.154 -158.779 94.501 1.00 17.94 408 TRP F O 1
ATOM 18464 N N . PRO F 1 429 ? -72.938 -156.900 94.169 1.00 21.44 409 PRO F N 1
ATOM 18465 C CA . PRO F 1 429 ? -73.424 -156.740 92.787 1.00 19.29 409 PRO F CA 1
ATOM 18466 C C . PRO F 1 429 ? -72.948 -157.855 91.867 1.00 18.02 409 PRO F C 1
ATOM 18467 O O . PRO F 1 429 ? -71.781 -158.240 91.951 1.00 17.97 409 PRO F O 1
ATOM 18471 N N . VAL F 1 430 ? -73.873 -158.353 91.042 1.00 22.95 410 VAL F N 1
ATOM 18472 C CA . VAL F 1 430 ? -73.671 -159.402 90.029 1.00 28.15 410 VAL F CA 1
ATOM 18473 C C . VAL F 1 430 ? -72.697 -160.510 90.442 1.00 42.36 410 VAL F C 1
ATOM 18474 O O . VAL F 1 430 ? -71.484 -160.405 90.248 1.00 52.77 410 VAL F O 1
#

B-factor: mean 28.5, std 11.45, range [13.62, 90.19]

Organism: Sphingobium yanoikuyae (NCBI:txid13690)

Solvent-accessible surface area: 97495 Å² total; per-residue (Å²): 122,52,164,74,49,106,13,11,56,86,91,23,62,34,102,10,34,0,84,108,66,4,77,129,67,70,39,2,0,72,8,5,58,97,53,13,120,79,11,88,45,50,0,2,9,0,34,45,30,49,15,1,1,0,0,0,71,10,102,16,0,61,45,0,12,45,36,86,71,76,1,1,12,77,1,46,31,2,43,56,90,95,20,2,113,53,71,76,37,76,0,70,13,38,26,24,104,109,6,160,34,12,88,50,10,16,56,115,6,8,6,80,167,43,2,101,90,11,64,105,29,0,25,84,26,0,36,71,29,0,49,47,8,47,104,141,14,118,2,33,0,10,84,60,0,0,65,62,0,8,5,80,1,10,4,121,9,1,78,5,72,86,137,34,27,92,92,1,103,103,4,0,50,87,17,79,92,99,47,119,29,2,25,106,70,2,39,103,28,4,94,78,28,0,75,55,36,86,154,160,73,47,89,15,2,0,0,62,2,17,107,18,98,22,65,54,103,80,5,69,26,80,13,1,0,3,1,2,2,22,25,5,38,43,25,19,62,37,14,12,22,9,0,4,4,0,0,1,33,0,4,72,38,49,44,12,2,20,30,0,10,28,56,33,90,43,1,81,48,0,9,87,0,0,7,8,15,7,0,5,33,2,28,0,11,14,0,90,140,90,15,92,18,66,79,13,89,0,85,55,30,27,8,0,4,2,0,5,0,0,6,1,1,6,89,41,67,34,32,96,2,58,87,25,62,52,58,24,110,41,57,84,56,4,11,34,24,28,30,22,44,36,48,32,17,11,88,23,13,84,32,4,4,50,5,0,0,106,34,0,2,23,26,4,23,40,3,18,4,43,110,50,41,114,31,38,14,28,27,11,56,35,0,20,9,69,79,12,35,0,34,14,40,76,92,164,138,49,120,27,5,61,62,92,15,47,32,111,9,32,1,91,116,68,3,76,70,76,79,26,2,0,92,13,7,64,108,56,18,73,78,93,69,55,0,6,8,0,37,72,31,49,11,0,0,1,0,5,94,7,97,16,0,43,44,0,10,24,37,70,138,96,3,2,12,76,5,47,30,0,40,20,148,90,20,2,104,57,74,70,33,72,1,74,15,36,25,12,79,106,6,134,49,16,99,54,11,14,55,119,12,10,7,84,70,42,9,184,91,8,66,109,28,1,19,83,15,0,34,75,32,0,49,50,8,46,104,141,14,117,2,33,0,10,88,62,0,0,59,61,4,7,2,92,2,11,5,126,16,2,72,5,70,94,150,32,25,97,112,1,44,114,5,0,63,32,18,49,113,107,97,46,81,40,2,26,42,81,2,44,127,22,4,98,77,26,0,73,54,37,86,155,168,73,43,156,15,1,0,1,60,1,21,107,18,104,17,69,51,182,85,5,76,29,92,36,1,0,4,0,2,2,24,25,5,37,44,27,4,66,37,17,15,20,9,1,3,4,0,0,1,34,0,5,79,38,42,38,12,4,18,28,0,10,29,55,31,89,49,4,84,48,0,10,87,0,0,10,6,18,7,0,6,36,1,30,0,10,28,2,101,68,79,24,146,21,67,80,12,70,1,95,37,44,26,7,0,0,2,0,6,0,0,5,1,1,7,47,22,33,16,23,55,2,47,97,27,71,51,66,32,40,68,55,58,61,5,13,31,24,86,28,20,42,50,45,34,19,8,92,24,14,83,36,7,6,73,0,0,0,80,26,0,1,22,26,3,22,42,2,18,4,42,110,49,42,110,30,102,18,26,27,8,53,27,1,23,8,64,78,14,33,0,31,12,38,75,93,95,126,49,105,18,5,57,66,107,50,57,36,97,13,36,0,90,104,64,10,72,102,73,74,34,2,0,88,8,8,57,106,60,25,73,76,24,123,83,2,2,7,0,42,57,34,52,16,0,1,2,0,6,95,6,70,27,0,38,46,0,12,26,37,72,145,108,3,1,9,75,1,50,30,0,35,42,134,92,22,2,106,41,68,65,40,80,1,72,13,37,26,9,79,106,7,116,50,16,83,72,16,17,64,66,13,6,5,84,168,38,3,102,68,5,72,107,39,0,27,85,24,0,35,68,31,0,48,47,8,52,103,140,12,116,2,41,0,15,87,62,0,0,79,61,0,7,7,85,2,10,5,100,8,0,75,9,73,119,140,35,27,92,88,3,39,116,2,0,67,57,14,82,83,113,67,17,22,43,79,1,48,132,29,4,92,78,27,0,76,55,37,86,154,168,72,41,152,15,2,0,2,60,2,19,96,13,100,4,78,70,102,81,4,67,26,77,18,1,0,2,1,0,2,16,27,4,30,43,27,20,62,38,15,8,20,10,1,5,4,0,0,2,34,0,5,76,38,45,39,11,2,18,27,0,10,28,58,31,91,49,3,84,43,0,9,86,0,0,7,8,17,7,0,5,35,1,27,0,12,14,2,98,75,108,32,136,27,43,64,11,49,3,98,55,34,27,8,0,1,1,0,5,0,1,6,1,1,5,68,6,69,25,48,44,2,62,88,27,82,61,56,34,82,66,34,78,63,3,9,30,25,88,33,16,45,57,44,31,19,9,87,24,13,81,35,4,6,84,7,0,0,48,33,0,3,21,28,3,23,43,3,20,5,44,110,50,38,117,31,65,18,28,28,11,50,30,1,22,8,76,73,14,30,0,32,11,42,76,134,68,60,120,30,10,57,94,95,25,61,40,89,9,38,1,90,100,70,14,107,101,54,37,2,0,76,8,7,48,88,63,27,190,123,56,43,0,6,8,0,65,60,36,73,20,0,0,0,0,6,118,17,102,10,0,39,59,0,12,33,36,78,63,34,4,3,12,84,2,42,32,1,38,45,162,90,20,2,105,65,64,73,36,41,0,79,16,50,26,14,78,108,5,137,85,32,81,61,42,12,65,124,12,8,8,54,78,43,4,163,85,10,73,104,20,0,20,84,27,0,36,73,29,0,85,54,10,101,106,116,12,114,2,28,0,10,92,55,0,0,86,64,0,7,9,77,2,9,6,146,10,1,80,10,65,87,147,32,28,94,54,3,38,115,10,0,57,30,22,48,74,66,130,114,40,120,80,5,26,121,86,1,40,95,50,4,98,80,24,0,48,41,35,103,151,150,86,47,90,12,4,4,5,77,12,27,115,72,79,59,98,47,4,0,7,1,8,2,19,26,4,38,42,26,20,64,38,17,9,26,10,1,3,4,0,0,0,35,0,0,65,40,72,80,13,2,134,41,1,33,90,57,81,88,51,9,102,46,0,10,83,0,0,7,0,17,7,0,6,35,1,26,0,11,22,2,65,145,103,25,9,21,75,62,8,73,4,136,50,30,27,6,0,0,2,0,5,0,0,3,0,2,13,86,100,33,12,70,106,4,59,50,37,105,55,42,26,190,71,59,55,62,4,11,32,24,97,33,18,45,54,47,35,17,10,87,25,14,73,30,2,5,32,0,0,0,94,19,0,11,78,58,4,60,58,2,99,5,35,115,63,41,110,32,67,14,24,29,9,53,28,1,21,8,74,77,13,33,0,45,17,104,149,104,62,106,21,10,52,92,83,20,80,31,98,11,35,1,89,95,67,12,137,130,41,2,0,63,11,6,72,101,62,9,74,76,22,94,45,67,0,3,16,0,74,59,35,75,18,1,0,0,0,2,104,7,97,23,0,30,56,0,9,33,41,79,45,20,2,1,13,77,3,41,32,0,32,38,145,82,26,2,48,77,64,82,40,73,0,79,11,42,27,18,88,104,5,117,23,17,82,71,14,12,65,126,8,7,6,72,77,40,6,164,83,9,78,105,30,0,19,81,25,0,33,72,30,0,77,54,11,108,103,119,12,114,2,34,0,15,87,57,0,0,80,60,0,8,9,74,1,10,6,106,10,1,65,10,81,121,82,31,24,96,105,1,39,113,5,0,85,28,25,50,66,64,111,88,100,46,116,90,7,33,38,86,2,51,105,26,2,107,79,26,1,48,50,36,103,153,67,74,48,88,14,2,0,3,71,1,10,104,29,71,34,60,114,40,76,51,98,42,0,2,4,1,3,7,19,26,4,37,43,26,21,61,39,16,7,24,11,2,4,3,0,0,1,35,0,0,65,40,76,81,13,2,134,41,0,34,90,59,82,87,57,3,100,47,0,10,83,0,0,7,0,17,8,0,6,35,1,25,0,9,20,1,74,83,105,18,23,18,30,50,1,63,1,79,55,31,31,6,0,0,1,0,4,0,0,0,0,1,8,77,98,96,14,67,94,6,48,59,30,85,55,60,24,182,103,51,33,62,5,12,34,22,46,35,12,46,52,44,35,17,10,94,22,13,77,36,4,3,29,1,0,0,91,20,0,10,78,65,3,62,58,2,98,6,42,114,65,40,116,35,150,17,26,25,11,49,28,0,18,8,50,72,12,37,0,43,18,107,159,136,81,65,120,30,12,56,91,83,82,58,49,92,39,33,1,85,97,64,8,79,151,70,72,41,3,4,42,23,31,102,153,68,7,50,8,0,62,63,37,69,20,1,1,0,0,60,125,2,104,44,0,61,55,1,11,40,54,73,64,12,3,10,12,80,1,48,31,1,33,44,157,84,23,2,46,58,72,82,33,74,0,78,9,42,30,8,93,102,5,106,52,17,66,63,16,13,63,89,10,9,6,88,86,39,2,64,90,8,81,105,20,0,20,84,26,0,36,70,28,0,84,56,9,94,107,142,12,115,3,31,0,14,88,60,0,0,76,60,0,7,10,74,2,10,4,134,7,0,75,5,65,106,147,26,24,93,104,0,40,102,4,0,94,106,16,79,153,46,112,76,8,10,125,78,2,60,112,26,1,33,81,27,0,80,52,36,83,149,66,80,46,160,16,0,5,2,71,7,8,95,32,53,31,82,75,101,10,78,44,105,39,5,12,5,1,4,0,18,27,3,37,41,28,23,65,38,17,8,24,11,1,3,6,0,0,0,34,0,0,67,45,76,82,13,2,131,39,0,35,86,56,82,82,52,10,101,47,0,12,71,0,0,4,0,29,10,0,6,35,1,26,0,10,26,1,67,56,109,40,15,32,56,50,8,73,1,39,55,31,30,8,0,1,2,0,4,0,13,0,0,4,20,85,78,83,10,72,94,12,42,42,35,96,49,64,18,112,79,59,39,50,4,11,34,23,25,39,13,46,52,47,33,19,16,102,23,16,67,37,4,4,27,2,0,0,95,18,0,10,75,60,3,64,59,3,102,5,42,114,66,42,112,31,126,23,30,24,11,48,30,0,19,9,58,75,13,37,0,45,17,101,147

Nearest PDB structures (foldseek):
  5kyo-assembly5_E  TM=1.003E+00  e=1.414E-65  Sphingobium yanoikuyae
  5kyo-assembly2_B  TM=9.914E-01  e=1.106E-60  Sphingobium yanoikuyae
  5kyo-assembly1_A  TM=9.910E-01  e=1.779E-60  Sphingobium yanoikuyae
  5kyo-assembly4_D  TM=9.994E-01  e=5.568E-60  Sphingobium yanoikuyae
  5kyo-assembly6_F  TM=9.939E-01  e=1.136E-59  Sphingobium yanoikuyae